Protein AF-0000000066205811 (afdb_homodimer)

Secondary structure (DSSP, 8-state):
---------TT-SEEEPPPEEEE-TTS-B-THHHHHHHHTTGGGGTT-EEEEEEEEBTTS-HHHHHHHHH--------GGG-------SEEEEEEEESSTTSPEEEEEEEPPBSBTTTGGGHHHHHHHHHHHHHHH-SEEEEEEEGGGTTBSTTTTHHHHHHHHHHHHHH--TT-SS-PPEEEEEEEET--TTT--HHHHHHIIIIIIIHHHHHHS---GGGTT--GGGTEEEEEEEE--TTT-HHHHHHHHHHHHHHHHHH--SS-TT---GGGHHHHHHHHHHHHHH-GGG-PPPHHHHHHHHHHHHHHHHHHHHHSS------HHHHHHHHHHHHHHHHHHHHHHHTTS-HHHHHHHHHHHHHHHHHHTHHHHHHHTHHHHHHHHHHHHHHHHHHT-EE-SSSS-EETTB-HHHHGGGHHHHHHHHHHHHHHHHHHHHGGG-EEEESSSEEEE----HHHHHHHHHHHHHHHHHHHHHHHHHHHHHHHHHHHHHHHHHHHHHT-TT--HHHHHHHHHHHHHHHHHHHHHHHHHHHHHHSTT--HHHHHHHHHHHHHHHHHHHHHHHHHTHHHHHHHHHHHHHHEEEETTEEEEP-GGGS-HHHHHHHHHHHHHHHHHHHHHHHS--BPPPP---GGGS-TTSTTHHHHHS---SBSS-PPPHHHHHHHHHHHHHHHHHHHHHHHHHHHHHHTTT-GGGS-HHHHHHHHHHTHHHHHHHHHHHHHHHHHHHHHHHHHHHHHHHHHHHHGGGHHHHHHHHHHHHHHHHHHHHHHHHHHHHHHHHHHHHGGG----/-----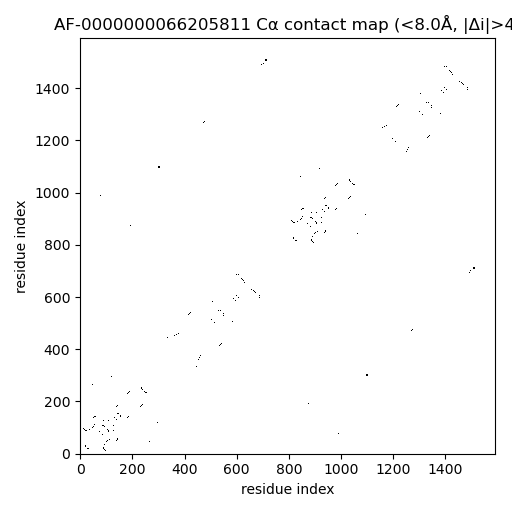----TT-SEEEPPPEEEE-TTS-B-THHHHHHHHTTGGGGTT-EEEEEEEEBTTSSHHHHHHHHH--------GGG-------SEEEEEEEESSTTSPEEEEEEEPPBSBTTTGGGHHHHHHHHHHHHHHH-SEEEEEEEGGGTTBSTTTTHHHHHHHHHHHHHH--TT-SS-PPEEEEEEEET--TTT--HHHHHHIIIIIIIHHHHHHS---GGGTT--GGGTEEEEEEEE--TTT-HHHHHHHHHHHHHHHHHH--SS-TT---GGGHHHHHHHHHHHHHH-GGG-PPPHHHHHHHHHHHHHHHHHHHHHTS------HHHHHHHHHHHHHHHHHHHHHHHTTS-HHHHHHHHHHHHHHHHHHTHHHHHHHTHHHHHHHHHHHHHHHHHHT-EE--SSS-EETTB-HHHHGGGHHHHHHHHHHHHHHHHHHHHGGG-EEEESSSEEEE----HHHHHHHHHHHHHHHHHHHHHHHHHHHHHHHHHHHHHHHHHHHHHT-TT--HHHHHHHHHHHHHHHHHHHHHHHHHHHHHHSTT--HHHHHHHHHHHHHHHHHHHHHHHHHTHHHHHHHHHHHHHHEEEETTEEEE--GGGS-HHHHHHHHHHHHHHHHHHHHHHHS--BPPPPP--GGGS-TTSTTHHHHHSPPPSBSS-PPPHHHHHHHHHHHHHHHHHHHHHHHHHHHHHHTTT-GGGS-HHHHHHHHHHTHHHHHHHHHHHHHTTTHHHHHHHHHHHHHHHHHHHHGGGHHHHHHHHHHHHHHHHHHHHHHHHHHHHHHHHHHHHGGG----

pLDDT: mean 81.39, std 14.54, range [21.66, 97.62]

Structure (mmCIF, N/CA/C/O backbone):
data_AF-0000000066205811-model_v1
#
loop_
_entity.id
_entity.type
_entity.pdbx_description
1 polymer 'Protein SEY1 homolog'
#
loop_
_atom_site.group_PDB
_atom_site.id
_atom_site.type_symbol
_atom_site.label_atom_id
_atom_site.label_alt_id
_atom_site.label_comp_id
_atom_site.label_asym_id
_atom_site.label_entity_id
_atom_site.label_seq_id
_atom_site.pdbx_PDB_ins_code
_atom_site.Cartn_x
_atom_site.Cartn_y
_atom_site.Cartn_z
_atom_site.occupancy
_atom_site.B_iso_or_equiv
_atom_site.auth_seq_id
_atom_site.auth_comp_id
_atom_site.auth_asym_id
_atom_site.auth_atom_id
_atom_site.pdbx_PDB_model_num
ATOM 1 N N . MET A 1 1 ? -6.328 48.562 44.719 1 21.66 1 MET A N 1
ATOM 2 C CA . MET A 1 1 ? -7.422 49.5 44.938 1 21.66 1 MET A CA 1
ATOM 3 C C . MET A 1 1 ? -8.633 49.125 44.094 1 21.66 1 MET A C 1
ATOM 5 O O . MET A 1 1 ? -8.547 49.094 42.844 1 21.66 1 MET A O 1
ATOM 9 N N . GLU A 1 2 ? -9.453 48.219 44.531 1 26.05 2 GLU A N 1
ATOM 10 C CA . GLU A 1 2 ? -10.797 47.688 44.312 1 26.05 2 GLU A CA 1
ATOM 11 C C . GLU A 1 2 ? -11.82 48.812 44.25 1 26.05 2 GLU A C 1
ATOM 13 O O . GLU A 1 2 ? -12.422 49.188 45.281 1 26.05 2 GLU A O 1
ATOM 18 N N . SER A 1 3 ? -11.43 49.969 43.812 1 28.3 3 SER A N 1
ATOM 19 C CA . SER A 1 3 ? -12.578 50.875 43.844 1 28.3 3 SER A CA 1
ATOM 20 C C . SER A 1 3 ? -13.781 50.25 43.125 1 28.3 3 SER A C 1
ATOM 22 O O . SER A 1 3 ? -13.695 49.906 41.969 1 28.3 3 SER A O 1
ATOM 24 N N . SER A 1 4 ? -14.492 49.406 43.812 1 30.91 4 SER A N 1
ATOM 25 C CA . SER A 1 4 ? -15.898 49.031 43.688 1 30.91 4 SER A CA 1
ATOM 26 C C . SER A 1 4 ? -16.734 50.25 43.312 1 30.91 4 SER A C 1
ATOM 28 O O . SER A 1 4 ? -17.188 51 44.188 1 30.91 4 SER A O 1
ATOM 30 N N . ASN A 1 5 ? -16.266 51.188 42.531 1 31.05 5 ASN A N 1
ATOM 31 C CA . ASN A 1 5 ? -17.266 52.156 42.188 1 31.05 5 ASN A CA 1
ATOM 32 C C . ASN A 1 5 ? -18.578 51.531 41.75 1 31.05 5 ASN A C 1
ATOM 34 O O . ASN A 1 5 ? -18.625 50.781 40.781 1 31.05 5 ASN A O 1
ATOM 38 N N . ASP A 1 6 ? -19.406 51.188 42.781 1 34.66 6 ASP A N 1
ATOM 39 C CA . ASP A 1 6 ? -20.859 50.938 42.75 1 34.66 6 ASP A CA 1
ATOM 40 C C . ASP A 1 6 ? -21.547 51.938 41.812 1 34.66 6 ASP A C 1
ATOM 42 O O . ASP A 1 6 ? -21.844 53.062 42.188 1 34.66 6 ASP A O 1
ATOM 46 N N . PHE A 1 7 ? -21.234 52.062 40.594 1 36.47 7 PHE A N 1
ATOM 47 C CA . PHE A 1 7 ? -22.109 52.781 39.688 1 36.47 7 PHE A CA 1
ATOM 48 C C . PHE A 1 7 ? -23.547 52.281 39.812 1 36.47 7 PHE A C 1
ATOM 50 O O . PHE A 1 7 ? -23.922 51.281 39.188 1 36.47 7 PHE A O 1
ATOM 57 N N . SER A 1 8 ? -24.109 52.25 41.125 1 37.19 8 SER A N 1
ATOM 58 C CA . SER A 1 8 ? -25.547 52.062 41.344 1 37.19 8 SER A CA 1
ATOM 59 C C . SER A 1 8 ? -26.344 53.062 40.469 1 37.19 8 SER A C 1
ATOM 61 O O . SER A 1 8 ? -26.484 54.219 40.812 1 37.19 8 SER A O 1
ATOM 63 N N . ASN A 1 9 ? -26.219 53.188 39.281 1 39.22 9 ASN A N 1
ATOM 64 C CA . ASN A 1 9 ? -27.203 54 38.562 1 39.22 9 ASN A CA 1
ATOM 65 C C . ASN A 1 9 ? -28.625 53.531 38.875 1 39.22 9 ASN A C 1
ATOM 67 O O . ASN A 1 9 ? -29.047 52.469 38.469 1 39.22 9 ASN A O 1
ATOM 71 N N . LYS A 1 10 ? -29.25 53.844 39.875 1 43.28 10 LYS A N 1
ATOM 72 C CA . LYS A 1 10 ? -30.656 53.812 40.25 1 43.28 10 LYS A CA 1
ATOM 73 C C . LYS A 1 10 ? -31.562 54.031 39.031 1 43.28 10 LYS A C 1
ATOM 75 O O . LYS A 1 10 ? -32.656 53.5 38.969 1 43.28 10 LYS A O 1
ATOM 80 N N . ASP A 1 11 ? -31.297 54.969 38.312 1 45.47 11 ASP A N 1
ATOM 81 C CA . ASP A 1 11 ? -32.281 55.438 37.312 1 45.47 11 ASP A CA 1
ATOM 82 C C . ASP A 1 11 ? -32.281 54.594 36.062 1 45.47 11 ASP A C 1
ATOM 84 O O . ASP A 1 11 ? -32.719 55 35 1 45.47 11 ASP A O 1
ATOM 88 N N . SER A 1 12 ? -31.562 53.5 36.062 1 60.25 12 SER A N 1
ATOM 89 C CA . SER A 1 12 ? -31.516 52.812 34.75 1 60.25 12 SER A CA 1
ATOM 90 C C . SER A 1 12 ? -32.812 52.062 34.469 1 60.25 12 SER A C 1
ATOM 92 O O . SER A 1 12 ? -33.406 51.469 35.375 1 60.25 12 SER A O 1
ATOM 94 N N . ASP A 1 13 ? -33.469 52.406 33.469 1 73.12 13 ASP A N 1
ATOM 95 C CA . ASP A 1 13 ? -34.75 51.906 32.938 1 73.12 13 ASP A CA 1
ATOM 96 C C . ASP A 1 13 ? -34.656 50.406 32.688 1 73.12 13 ASP A C 1
ATOM 98 O O . ASP A 1 13 ? -35.656 49.781 32.312 1 73.12 13 ASP A O 1
ATOM 102 N N . THR A 1 14 ? -33.375 49.781 33.031 1 80.06 14 THR A N 1
ATOM 103 C CA . THR A 1 14 ? -33.25 48.344 32.781 1 80.06 14 THR A CA 1
ATOM 104 C C . THR A 1 14 ? -32.625 47.625 33.969 1 80.06 14 THR A C 1
ATOM 106 O O . THR A 1 14 ? -31.906 48.25 34.781 1 80.06 14 THR A O 1
ATOM 109 N N . VAL A 1 15 ? -33.062 46.438 34.312 1 84.19 15 VAL A N 1
ATOM 110 C CA . VAL A 1 15 ? -32.469 45.594 35.344 1 84.19 15 VAL A CA 1
ATOM 111 C C . VAL A 1 15 ? -31.703 44.438 34.688 1 84.19 15 VAL A C 1
ATOM 113 O O . VAL A 1 15 ? -32.219 43.75 33.812 1 84.19 15 VAL A O 1
ATOM 116 N N . SER A 1 16 ? -30.438 44.344 35.031 1 90.06 16 SER A N 1
ATOM 117 C CA . SER A 1 16 ? -29.609 43.281 34.531 1 90.06 16 SER A CA 1
ATOM 118 C C . SER A 1 16 ? -29.438 42.156 35.562 1 90.06 16 SER A C 1
ATOM 120 O O . SER A 1 16 ? -29.156 42.469 36.75 1 90.06 16 SER A O 1
ATOM 122 N N . LEU A 1 17 ? -29.625 40.969 35.156 1 92.25 17 LEU A N 1
ATOM 123 C CA . LEU A 1 17 ? -29.484 39.844 36.062 1 92.25 17 LEU A CA 1
ATOM 124 C C . LEU A 1 17 ? -28.047 39.312 36.062 1 92.25 17 LEU A C 1
ATOM 126 O O . LEU A 1 17 ? -27.281 39.594 35.125 1 92.25 17 LEU A O 1
ATOM 130 N N . SER A 1 18 ? -27.672 38.656 37.094 1 93.12 18 SER A N 1
ATOM 131 C CA . SER A 1 18 ? -26.328 38.094 37.188 1 93.12 18 SER A CA 1
ATOM 132 C C . SER A 1 18 ? -26.062 37.062 36.094 1 93.12 18 SER A C 1
ATOM 134 O O . SER A 1 18 ? -26.922 36.219 35.812 1 93.12 18 SER A O 1
ATOM 136 N N . PRO A 1 19 ? -24.938 37.125 35.5 1 96.19 19 PRO A N 1
ATOM 137 C CA . PRO A 1 19 ? -24.625 36.219 34.406 1 96.19 19 PRO A CA 1
ATOM 138 C C . PRO A 1 19 ? -24.562 34.781 34.844 1 96.19 19 PRO A C 1
ATOM 140 O O . PRO A 1 19 ? -24.141 34.469 35.969 1 96.19 19 PRO A O 1
ATOM 143 N N . VAL A 1 20 ? -24.984 33.875 33.938 1 96.56 20 VAL A N 1
ATOM 144 C CA . VAL A 1 20 ? -24.938 32.438 34.125 1 96.56 20 VAL A CA 1
ATOM 145 C C . VAL A 1 20 ? -24.234 31.781 32.969 1 96.56 20 VAL A C 1
ATOM 147 O O . VAL A 1 20 ? -24.328 32.25 31.828 1 96.56 20 VAL A O 1
ATOM 150 N N . GLU A 1 21 ? -23.531 30.703 33.312 1 96.69 21 GLU A N 1
ATOM 151 C CA . GLU A 1 21 ? -22.766 29.969 32.312 1 96.69 21 GLU A CA 1
ATOM 152 C C . GLU A 1 21 ? -23.688 29.234 31.344 1 96.69 21 GLU A C 1
ATOM 154 O O . GLU A 1 21 ? -24.609 28.531 31.781 1 96.69 21 GLU A O 1
ATOM 159 N N . PHE A 1 22 ? -23.5 29.422 30.062 1 96.75 22 PHE A N 1
ATOM 160 C CA . PHE A 1 22 ? -24.219 28.672 29.047 1 96.75 22 PHE A CA 1
ATOM 161 C C . PHE A 1 22 ? -23.453 27.422 28.656 1 96.75 22 PHE A C 1
ATOM 163 O O . PHE A 1 22 ? -24.016 26.328 28.594 1 96.75 22 PHE A O 1
ATOM 170 N N . SER A 1 23 ? -22.188 27.688 28.266 1 96.06 23 SER A N 1
ATOM 171 C CA . SER A 1 23 ? -21.281 26.594 27.922 1 96.06 23 SER A CA 1
ATOM 172 C C . SER A 1 23 ? -19.984 26.672 28.734 1 96.06 23 SER A C 1
ATOM 174 O O . SER A 1 23 ? -19.453 27.766 28.953 1 96.06 23 SER A O 1
ATOM 176 N N . ASN A 1 24 ? -19.484 25.625 29.156 1 93.31 24 ASN A N 1
ATOM 177 C CA . ASN A 1 24 ? -18.281 25.625 29.969 1 93.31 24 ASN A CA 1
ATOM 178 C C . ASN A 1 24 ? -17.016 25.562 29.109 1 93.31 24 ASN A C 1
ATOM 180 O O . ASN A 1 24 ? -17.094 25.703 27.891 1 93.31 24 ASN A O 1
ATOM 184 N N . TYR A 1 25 ? -15.953 25.438 29.734 1 88.56 25 TYR A N 1
ATOM 185 C CA . TYR A 1 25 ? -14.617 25.469 29.156 1 88.56 25 TYR A CA 1
ATOM 186 C C . TYR A 1 25 ? -14.422 24.297 28.203 1 88.56 25 TYR A C 1
ATOM 188 O O . TYR A 1 25 ? -13.688 24.406 27.219 1 88.56 25 TYR A O 1
ATOM 196 N N . GLN A 1 26 ? -15.164 23.156 28.328 1 89.25 26 GLN A N 1
ATOM 197 C CA . GLN A 1 26 ? -15.047 21.938 27.531 1 89.25 26 GLN A CA 1
ATOM 198 C C . GLN A 1 26 ? -16.188 21.828 26.516 1 89.25 26 GLN A C 1
ATOM 200 O O . GLN A 1 26 ? -16.438 20.75 25.984 1 89.25 26 GLN A O 1
ATOM 205 N N . CYS A 1 27 ? -16.938 22.938 26.297 1 90.12 27 CYS A N 1
ATOM 206 C CA . CYS A 1 27 ? -17.984 23.031 25.297 1 90.12 27 CYS A CA 1
ATOM 207 C C . CYS A 1 27 ? -19.219 22.234 25.703 1 90.12 27 CYS A C 1
ATOM 209 O O . CYS A 1 27 ? -19.969 21.75 24.859 1 90.12 27 CYS A O 1
ATOM 211 N N . GLU A 1 28 ? -19.406 22.016 26.969 1 93.81 28 GLU A N 1
ATOM 212 C CA . GLU A 1 28 ? -20.609 21.359 27.469 1 93.81 28 GLU A CA 1
ATOM 213 C C . GLU A 1 28 ? -21.672 22.391 27.859 1 93.81 28 GLU A C 1
ATOM 215 O O . GLU A 1 28 ? -21.375 23.375 28.531 1 93.81 28 GLU A O 1
ATOM 220 N N . ILE A 1 29 ? -22.828 22.109 27.5 1 95.56 29 ILE A N 1
ATOM 221 C CA . ILE A 1 29 ? -23.922 23.031 27.781 1 95.56 29 ILE A CA 1
ATOM 222 C C . ILE A 1 29 ? -24.359 22.891 29.234 1 95.56 29 ILE A C 1
ATOM 224 O O . ILE A 1 29 ? -24.422 21.781 29.766 1 95.56 29 ILE A O 1
ATOM 228 N N . ASN A 1 30 ? -24.562 24 29.859 1 95.31 30 ASN A N 1
ATOM 229 C CA . ASN A 1 30 ? -25.047 24.047 31.234 1 95.31 30 ASN A CA 1
ATOM 230 C C . ASN A 1 30 ? -26.578 24.125 31.266 1 95.31 30 ASN A C 1
ATOM 232 O O . ASN A 1 30 ? -27.156 25.172 30.938 1 95.31 30 ASN A O 1
ATOM 236 N N . PRO A 1 31 ? -27.234 23.141 31.75 1 92.75 31 PRO A N 1
ATOM 237 C CA . PRO A 1 31 ? -28.703 23.188 31.828 1 92.75 31 PRO A CA 1
ATOM 238 C C . PRO A 1 31 ? -29.219 24.266 32.781 1 92.75 31 PRO A C 1
ATOM 240 O O . PRO A 1 31 ? -30.375 24.688 32.656 1 92.75 31 PRO A O 1
ATOM 243 N N . GLY A 1 32 ? -28.375 24.688 33.656 1 94.19 32 GLY A N 1
ATOM 244 C CA . GLY A 1 32 ? -28.734 25.75 34.562 1 94.19 32 GLY A CA 1
ATOM 245 C C . GLY A 1 32 ? -29.141 27.031 33.844 1 94.19 32 GLY A C 1
ATOM 246 O O . GLY A 1 32 ? -29.875 27.859 34.406 1 94.19 32 GLY A O 1
ATOM 247 N N . PHE A 1 33 ? -28.656 27.203 32.656 1 95.88 33 PHE A N 1
ATOM 248 C CA . PHE A 1 33 ? -29 28.406 31.906 1 95.88 33 PHE A CA 1
ATOM 249 C C . PHE A 1 33 ? -30.484 28.406 31.531 1 95.88 33 PHE A C 1
ATOM 251 O O . PHE A 1 33 ? -31.109 29.453 31.516 1 95.88 33 PHE A O 1
ATOM 258 N N . HIS A 1 34 ? -31.031 27.25 31.234 1 94.38 34 HIS A N 1
ATOM 259 C CA . HIS A 1 34 ? -32.438 27.141 30.938 1 94.38 34 HIS A CA 1
ATOM 260 C C . HIS A 1 34 ? -33.281 27.562 32.156 1 94.38 34 HIS A C 1
ATOM 262 O O . HIS A 1 34 ? -34.281 28.281 32 1 94.38 34 HIS A O 1
ATOM 268 N N . GLU A 1 35 ? -32.906 27.078 33.312 1 94.5 35 GLU A N 1
ATOM 269 C CA . GLU A 1 35 ? -33.594 27.422 34.562 1 94.5 35 GLU A CA 1
ATOM 270 C C . GLU A 1 35 ? -33.5 28.906 34.844 1 94.5 35 GLU A C 1
ATOM 272 O O . GLU A 1 35 ? -34.469 29.516 35.344 1 94.5 35 GLU A O 1
ATOM 277 N N . PHE A 1 36 ? -32.344 29.391 34.594 1 94.56 36 PHE A N 1
ATOM 278 C CA . PHE A 1 36 ? -32.094 30.812 34.781 1 94.56 36 PHE A CA 1
ATOM 279 C C . PHE A 1 36 ? -33.062 31.641 33.938 1 94.56 36 PHE A C 1
ATOM 281 O O . PHE A 1 36 ? -33.688 32.594 34.438 1 94.56 36 PHE A O 1
ATOM 288 N N . LEU A 1 37 ? -33.281 31.312 32.656 1 94.19 37 LEU A N 1
ATOM 289 C CA . LEU A 1 37 ? -34.188 32.031 31.766 1 94.19 37 LEU A CA 1
ATOM 290 C C . LEU A 1 37 ? -35.656 31.891 32.219 1 94.19 37 LEU A C 1
ATOM 292 O O . LEU A 1 37 ? -36.406 32.844 32.188 1 94.19 37 LEU A O 1
ATOM 296 N N . LYS A 1 38 ? -36 30.766 32.656 1 91.81 38 LYS A N 1
ATOM 297 C CA . LYS A 1 38 ? -37.375 30.5 33.125 1 91.81 38 LYS A CA 1
ATOM 298 C C . LYS A 1 38 ? -37.688 31.297 34.375 1 91.81 38 LYS A C 1
ATOM 300 O O . LYS A 1 38 ? -38.75 31.906 34.5 1 91.81 38 LYS A O 1
ATOM 305 N N . LYS A 1 39 ? -36.781 31.25 35.281 1 92.62 39 LYS A N 1
ATOM 306 C CA . LYS A 1 39 ? -36.969 31.922 36.562 1 92.62 39 LYS A CA 1
ATOM 307 C C . LYS A 1 39 ? -37.031 33.438 36.406 1 92.62 39 LYS A C 1
ATOM 309 O O . LYS A 1 39 ? -37.656 34.125 37.219 1 92.62 39 LYS A O 1
ATOM 314 N N . SER A 1 40 ? -36.406 33.938 35.375 1 91.94 40 SER A N 1
ATOM 315 C CA . SER A 1 40 ? -36.344 35.375 35.156 1 91.94 40 SER A CA 1
ATOM 316 C C . SER A 1 40 ? -37.562 35.875 34.406 1 91.94 40 SER A C 1
ATOM 318 O O . SER A 1 40 ? -37.688 37.094 34.156 1 91.94 40 SER A O 1
ATOM 320 N N . GLY A 1 41 ? -38.469 35.031 34 1 87.44 41 GLY A N 1
ATOM 321 C CA . GLY A 1 41 ? -39.688 35.438 33.281 1 87.44 41 GLY A CA 1
ATOM 322 C C . GLY A 1 41 ? -39.438 35.688 31.812 1 87.44 41 GLY A C 1
ATOM 323 O O . GLY A 1 41 ? -40.25 36.312 31.141 1 87.44 41 GLY A O 1
ATOM 324 N N . PHE A 1 42 ? -38.312 35.281 31.359 1 91.88 42 PHE A N 1
ATOM 325 C CA . PHE A 1 42 ? -37.938 35.5 29.953 1 91.88 42 PHE A CA 1
ATOM 326 C C . PHE A 1 42 ? -38.906 34.75 29.031 1 91.88 42 PHE A C 1
ATOM 328 O O . PHE A 1 42 ? -39.188 35.219 27.922 1 91.88 42 PHE A O 1
ATOM 335 N N . GLU A 1 43 ? -39.5 33.688 29.422 1 88.38 43 GLU A N 1
ATOM 336 C CA . GLU A 1 43 ? -40.375 32.844 28.594 1 88.38 43 GLU A CA 1
ATOM 337 C C . GLU A 1 43 ? -41.656 33.594 28.188 1 88.38 43 GLU A C 1
ATOM 339 O O . GLU A 1 43 ? -42.25 33.281 27.172 1 88.38 43 GLU A O 1
ATOM 344 N N . ASP A 1 44 ? -41.938 34.594 28.891 1 87.19 44 ASP A N 1
ATOM 345 C CA . ASP A 1 44 ? -43.219 35.312 28.656 1 87.19 44 ASP A CA 1
ATOM 346 C C . ASP A 1 44 ? -43 36.5 27.734 1 87.19 44 ASP A C 1
ATOM 348 O O . ASP A 1 44 ? -43.938 37.188 27.375 1 87.19 44 ASP A O 1
ATOM 352 N N . VAL A 1 45 ? -41.812 36.719 27.234 1 90.06 45 VAL A N 1
ATOM 353 C CA . VAL A 1 45 ? -41.469 37.906 26.453 1 90.06 45 VAL A CA 1
ATOM 354 C C . VAL A 1 45 ? -41.906 37.688 25 1 90.06 45 VAL A C 1
ATOM 356 O O . VAL A 1 45 ? -42.094 38.625 24.25 1 90.06 45 VAL A O 1
ATOM 359 N N . GLY A 1 46 ? -42.031 36.438 24.609 1 90.31 46 GLY A N 1
ATOM 360 C CA . GLY A 1 46 ? -42.406 36.125 23.25 1 90.31 46 GLY A CA 1
ATOM 361 C C . GLY A 1 46 ? -41.281 36.375 22.25 1 90.31 46 GLY A C 1
ATOM 362 O O . GLY A 1 46 ? -40.188 35.844 22.391 1 90.31 46 GLY A O 1
ATOM 363 N N . PHE A 1 47 ? -41.594 37.375 21.281 1 91.81 47 PHE A N 1
ATOM 364 C CA . PHE A 1 47 ? -40.594 37.656 20.234 1 91.81 47 PHE A CA 1
ATOM 365 C C . PHE A 1 47 ? -39.906 38.969 20.516 1 91.81 47 PHE A C 1
ATOM 367 O O . PHE A 1 47 ? -38.938 39.312 19.812 1 91.81 47 PHE A O 1
ATOM 374 N N . ARG A 1 48 ? -40.25 39.625 21.562 1 93.81 48 ARG A N 1
ATOM 375 C CA . ARG A 1 48 ? -39.781 40.969 21.797 1 93.81 48 ARG A CA 1
ATOM 376 C C . ARG A 1 48 ? -38.469 40.969 22.594 1 93.81 48 ARG A C 1
ATOM 378 O O . ARG A 1 48 ? -38.438 41.5 23.719 1 93.81 48 ARG A O 1
ATOM 385 N N . PHE A 1 49 ? -37.438 40.406 22.062 1 94.44 49 PHE A N 1
ATOM 386 C CA . PHE A 1 49 ? -36.094 40.438 22.672 1 94.44 49 PHE A CA 1
ATOM 387 C C . PHE A 1 49 ? -35.031 40.438 21.609 1 94.44 49 PHE A C 1
ATOM 389 O O . PHE A 1 49 ? -35.312 40.25 20.422 1 94.44 49 PHE A O 1
ATOM 396 N N . ASN A 1 50 ? -33.781 40.781 21.984 1 95.5 50 ASN A N 1
ATOM 397 C CA . ASN A 1 50 ? -32.625 40.812 21.125 1 95.5 50 ASN A CA 1
ATOM 398 C C . ASN A 1 50 ? -31.438 40.062 21.75 1 95.5 50 ASN A C 1
ATOM 400 O O . ASN A 1 50 ? -31.422 39.875 22.969 1 95.5 50 ASN A O 1
ATOM 404 N N . VAL A 1 51 ? -30.547 39.625 20.938 1 96.44 51 VAL A N 1
ATOM 405 C CA . VAL A 1 51 ? -29.375 38.906 21.406 1 96.44 51 VAL A CA 1
ATOM 406 C C . VAL A 1 51 ? -28.109 39.688 21.016 1 96.44 51 VAL A C 1
ATOM 408 O O . VAL A 1 51 ? -27.922 40.031 19.844 1 96.44 51 VAL A O 1
ATOM 411 N N . VAL A 1 52 ? -27.266 39.969 21.938 1 97.19 52 VAL A N 1
ATOM 412 C CA . VAL A 1 52 ? -25.984 40.656 21.734 1 97.19 52 VAL A CA 1
ATOM 413 C C . VAL A 1 52 ? -24.844 39.781 22.234 1 97.19 52 VAL A C 1
ATOM 415 O O . VAL A 1 52 ? -24.922 39.219 23.328 1 97.19 52 VAL A O 1
ATOM 418 N N . THR A 1 53 ? -23.859 39.656 21.438 1 97 53 THR A N 1
ATOM 419 C CA . THR A 1 53 ? -22.672 38.906 21.828 1 97 53 THR A CA 1
ATOM 420 C C . THR A 1 53 ? -21.406 39.75 21.625 1 97 53 THR A C 1
ATOM 422 O O . THR A 1 53 ? -21.438 40.781 20.938 1 97 53 THR A O 1
ATOM 425 N N . ILE A 1 54 ? -20.297 39.344 22.266 1 96.44 54 ILE A N 1
ATOM 426 C CA . ILE A 1 54 ? -19.062 40.094 22.125 1 96.44 54 ILE A CA 1
ATOM 427 C C . ILE A 1 54 ? -17.906 39.156 21.859 1 96.44 54 ILE A C 1
ATOM 429 O O . ILE A 1 54 ? -17.844 38.062 22.438 1 96.44 54 ILE A O 1
ATOM 433 N N . LEU A 1 55 ? -17.109 39.531 20.891 1 94.81 55 LEU A N 1
ATOM 434 C CA . LEU A 1 55 ? -15.906 38.812 20.516 1 94.81 55 LEU A CA 1
ATOM 435 C C . LEU A 1 55 ? -14.672 39.688 20.688 1 94.81 55 LEU A C 1
ATOM 437 O O . LEU A 1 55 ? -14.758 40.906 20.562 1 94.81 55 LEU A O 1
ATOM 441 N N . GLY A 1 56 ? -13.555 39 20.938 1 94.38 56 GLY A N 1
ATOM 442 C CA . GLY A 1 56 ? -12.297 39.719 21.078 1 94.38 56 GLY A CA 1
ATOM 443 C C . GLY A 1 56 ? -11.219 38.906 21.766 1 94.38 56 GLY A C 1
ATOM 444 O O . GLY A 1 56 ? -11.508 37.844 22.312 1 94.38 56 GLY A O 1
ATOM 445 N N . SER A 1 57 ? -10.078 39.469 21.781 1 93.19 57 SER A N 1
ATOM 446 C CA . SER A 1 57 ? -8.945 38.75 22.375 1 93.19 57 SER A CA 1
ATOM 447 C C . SER A 1 57 ? -9.031 38.75 23.891 1 93.19 57 SER A C 1
ATOM 449 O O . SER A 1 57 ? -9.766 39.562 24.484 1 93.19 57 SER A O 1
ATOM 451 N N . GLN A 1 58 ? -8.32 37.844 24.453 1 91.38 58 GLN A N 1
ATOM 452 C CA . GLN A 1 58 ? -8.25 37.812 25.922 1 91.38 58 GLN A CA 1
ATOM 453 C C . GLN A 1 58 ? -7.703 39.094 26.484 1 91.38 58 GLN A C 1
ATOM 455 O O . GLN A 1 58 ? -6.746 39.656 25.953 1 91.38 58 GLN A O 1
ATOM 460 N N . SER A 1 59 ? -8.336 39.625 27.469 1 88.25 59 SER A N 1
ATOM 461 C CA . SER A 1 59 ? -7.926 40.812 28.219 1 88.25 59 SER A CA 1
ATOM 462 C C . SER A 1 59 ? -8.125 42.062 27.391 1 88.25 59 SER A C 1
ATOM 464 O O . SER A 1 59 ? -7.418 43.062 27.578 1 88.25 59 SER A O 1
ATOM 466 N N . SER A 1 60 ? -9.008 42.031 26.453 1 90.12 60 SER A N 1
ATOM 467 C CA . SER A 1 60 ? -9.281 43.188 25.641 1 90.12 60 SER A CA 1
ATOM 468 C C . SER A 1 60 ? -10.344 44.094 26.266 1 90.12 60 SER A C 1
ATOM 470 O O . SER A 1 60 ? -10.672 45.156 25.734 1 90.12 60 SER A O 1
ATOM 472 N N . GLY A 1 61 ? -10.969 43.625 27.391 1 91.69 61 GLY A N 1
ATOM 473 C CA . GLY A 1 61 ? -11.977 44.406 28.078 1 91.69 61 GLY A CA 1
ATOM 474 C C . GLY A 1 61 ? -13.391 44.094 27.625 1 91.69 61 GLY A C 1
ATOM 475 O O . GLY A 1 61 ? -14.266 44.969 27.688 1 91.69 61 GLY A O 1
ATOM 476 N N . LYS A 1 62 ? -13.602 42.969 27.156 1 94.94 62 LYS A N 1
ATOM 477 C CA . LYS A 1 62 ? -14.914 42.562 26.672 1 94.94 62 LYS A CA 1
ATOM 478 C C . LYS A 1 62 ? -15.977 42.688 27.75 1 94.94 62 LYS A C 1
ATOM 480 O O . LYS A 1 62 ? -16.984 43.375 27.562 1 94.94 62 LYS A O 1
ATOM 485 N N . SER A 1 63 ? -15.734 42.062 28.875 1 95.19 63 SER A N 1
ATOM 486 C CA . SER A 1 63 ? -16.703 42.062 29.969 1 95.19 63 SER A CA 1
ATOM 487 C C . SER A 1 63 ? -16.906 43.469 30.531 1 95.19 63 SER A C 1
ATOM 489 O O . SER A 1 63 ? -18.016 43.812 30.906 1 95.19 63 SER A O 1
ATOM 491 N N . HIS A 1 64 ? -15.859 44.188 30.562 1 93.75 64 HIS A N 1
ATOM 492 C CA . HIS A 1 64 ? -15.953 45.562 31.031 1 93.75 64 HIS A CA 1
ATOM 493 C C . HIS A 1 64 ? -16.859 46.406 30.141 1 93.75 64 HIS A C 1
ATOM 495 O O . HIS A 1 64 ? -17.656 47.188 30.641 1 93.75 64 HIS A O 1
ATOM 501 N N . LEU A 1 65 ? -16.672 46.219 28.891 1 95.81 65 LEU A N 1
ATOM 502 C CA . LEU A 1 65 ? -17.5 46.938 27.938 1 95.81 65 LEU A CA 1
ATOM 503 C C . LEU A 1 65 ? -18.969 46.562 28.062 1 95.81 65 LEU A C 1
ATOM 505 O O . LEU A 1 65 ? -19.844 47.406 28.047 1 95.81 65 LEU A O 1
ATOM 509 N N . LEU A 1 66 ? -19.234 45.312 28.188 1 96.25 66 LEU A N 1
ATOM 510 C CA . LEU A 1 66 ? -20.609 44.812 28.328 1 96.25 66 LEU A CA 1
ATOM 511 C C . LEU A 1 66 ? -21.234 45.375 29.609 1 96.25 66 LEU A C 1
ATOM 513 O O . LEU A 1 66 ? -22.406 45.75 29.609 1 96.25 66 LEU A O 1
ATOM 517 N N . ASN A 1 67 ? -20.484 45.375 30.656 1 95 67 ASN A N 1
ATOM 518 C CA . ASN A 1 67 ? -20.984 45.906 31.906 1 95 67 ASN A CA 1
ATOM 519 C C . ASN A 1 67 ? -21.312 47.406 31.781 1 95 67 ASN A C 1
ATOM 521 O O . ASN A 1 67 ? -22.312 47.875 32.312 1 95 67 ASN A O 1
ATOM 525 N N . SER A 1 68 ? -20.484 48.094 31.062 1 94.31 68 SER A N 1
ATOM 526 C CA . SER A 1 68 ? -20.688 49.531 30.875 1 94.31 68 SER A CA 1
ATOM 527 C C . SER A 1 68 ? -21.891 49.781 29.969 1 94.31 68 SER A C 1
ATOM 529 O O . SER A 1 68 ? -22.609 50.781 30.172 1 94.31 68 SER A O 1
ATOM 531 N N . LEU A 1 69 ? -22.109 48.969 29.016 1 94.31 69 LEU A N 1
ATOM 532 C CA . LEU A 1 69 ? -23.172 49.188 28.031 1 94.31 69 LEU A CA 1
ATOM 533 C C . LEU A 1 69 ? -24.531 48.781 28.625 1 94.31 69 LEU A C 1
ATOM 535 O O . LEU A 1 69 ? -25.531 49.438 28.375 1 94.31 69 LEU A O 1
ATOM 539 N N . PHE A 1 70 ? -24.578 47.688 29.422 1 93.75 70 PHE A N 1
ATOM 540 C CA . PHE A 1 70 ? -25.859 47.094 29.781 1 93.75 70 PHE A CA 1
ATOM 541 C C . PHE A 1 70 ? -26.047 47.031 31.281 1 93.75 70 PHE A C 1
ATOM 543 O O . PHE A 1 70 ? -27 46.438 31.781 1 93.75 70 PHE A O 1
ATOM 550 N N . ASN A 1 71 ? -25.094 47.625 32 1 91.25 71 ASN A N 1
ATOM 551 C CA . ASN A 1 71 ? -25.109 47.562 33.469 1 91.25 71 ASN A CA 1
ATOM 552 C C . ASN A 1 71 ? -25.172 46.125 33.969 1 91.25 71 ASN A C 1
ATOM 554 O O . ASN A 1 71 ? -25.953 45.812 34.875 1 91.25 71 ASN A O 1
ATOM 558 N N . ALA A 1 72 ? -24.484 45.312 33.25 1 92.31 72 ALA A N 1
ATOM 559 C CA . ALA A 1 72 ? -24.391 43.906 33.625 1 92.31 72 ALA A CA 1
ATOM 560 C C . ALA A 1 72 ? -23.297 43.688 34.688 1 92.31 72 ALA A C 1
ATOM 562 O O . ALA A 1 72 ? -22.688 44.656 35.156 1 92.31 72 ALA A O 1
ATOM 563 N N . SER A 1 73 ? -23.109 42.438 35.156 1 93.38 73 SER A N 1
ATOM 564 C CA . SER A 1 73 ? -22.125 42.156 36.188 1 93.38 73 SER A CA 1
ATOM 565 C C . SER A 1 73 ? -21.234 40.969 35.812 1 93.38 73 SER A C 1
ATOM 567 O O . SER A 1 73 ? -21.062 40.031 36.594 1 93.38 73 SER A O 1
ATOM 569 N N . PHE A 1 74 ? -20.797 41.031 34.625 1 94.06 74 PHE A N 1
ATOM 570 C CA . PHE A 1 74 ? -19.859 40.031 34.219 1 94.06 74 PHE A CA 1
ATOM 571 C C . PHE A 1 74 ? -18.547 40.156 34.969 1 94.06 74 PHE A C 1
ATOM 573 O O . PHE A 1 74 ? -18.141 41.25 35.344 1 94.06 74 PHE A O 1
ATOM 580 N N . GLN A 1 75 ? -17.844 39.094 35.156 1 90.25 75 GLN A N 1
ATOM 581 C CA . GLN A 1 75 ? -16.562 39.125 35.844 1 90.25 75 GLN A CA 1
ATOM 582 C C . GLN A 1 75 ? -15.5 39.812 35 1 90.25 75 GLN A C 1
ATOM 584 O O . GLN A 1 75 ? -15.383 39.531 33.812 1 90.25 75 GLN A O 1
ATOM 589 N N . THR A 1 76 ? -14.812 40.719 35.531 1 88.69 76 THR A N 1
ATOM 590 C CA . THR A 1 76 ? -13.766 41.438 34.812 1 88.69 76 THR A CA 1
ATOM 591 C C . THR A 1 76 ? -12.398 41.156 35.438 1 88.69 76 THR A C 1
ATOM 593 O O . THR A 1 76 ? -12.305 40.719 36.562 1 88.69 76 THR A O 1
ATOM 596 N N . MET A 1 77 ? -11.398 41.375 34.688 1 81.31 77 MET A N 1
ATOM 597 C CA . MET A 1 77 ? -10.023 41.125 35.125 1 81.31 77 MET A CA 1
ATOM 598 C C . MET A 1 77 ? -9.555 42.156 36.125 1 81.31 77 MET A C 1
ATOM 600 O O . MET A 1 77 ? -9.875 43.344 36 1 81.31 77 MET A O 1
ATOM 604 N N . ASP A 1 78 ? -8.828 41.562 37.062 1 79 78 ASP A N 1
ATOM 605 C CA . ASP A 1 78 ? -8.148 42.469 38 1 79 78 ASP A CA 1
ATOM 606 C C . ASP A 1 78 ? -6.695 42.688 37.594 1 79 78 ASP A C 1
ATOM 608 O O . ASP A 1 78 ? -5.828 41.844 37.875 1 79 78 ASP A O 1
ATOM 612 N N . ALA A 1 79 ? -6.457 43.844 37 1 73.5 79 ALA A N 1
ATOM 613 C CA . ALA A 1 79 ? -5.145 44.125 36.406 1 73.5 79 ALA A CA 1
ATOM 614 C C . ALA A 1 79 ? -4.082 44.219 37.5 1 73.5 79 ALA A C 1
ATOM 616 O O . ALA A 1 79 ? -2.898 43.969 37.25 1 73.5 79 ALA A O 1
ATOM 617 N N . SER A 1 80 ? -4.465 44.562 38.688 1 75.44 80 SER A N 1
ATOM 618 C CA . SER A 1 80 ? -3.5 44.656 39.781 1 75.44 80 SER A CA 1
ATOM 619 C C . SER A 1 80 ? -2.895 43.312 40.125 1 75.44 80 SER A C 1
ATOM 621 O O . SER A 1 80 ? -1.805 43.219 40.688 1 75.44 80 SER A O 1
ATOM 623 N N . ARG A 1 81 ? -3.557 42.281 39.625 1 73.44 81 ARG A N 1
ATOM 624 C CA . ARG A 1 81 ? -3.076 40.969 39.938 1 73.44 81 ARG A CA 1
ATOM 625 C C . ARG A 1 81 ? -2.396 40.312 38.75 1 73.44 81 ARG A C 1
ATOM 627 O O . ARG A 1 81 ? -1.94 39.188 38.812 1 73.44 81 ARG A O 1
ATOM 634 N N . GLY A 1 82 ? -2.357 41.125 37.875 1 75.38 82 GLY A N 1
ATOM 635 C CA . GLY A 1 82 ? -1.727 40.594 36.688 1 75.38 82 GLY A CA 1
ATOM 636 C C . GLY A 1 82 ? -2.725 40.094 35.656 1 75.38 82 GLY A C 1
ATOM 637 O O . GLY A 1 82 ? -3.922 40 35.938 1 75.38 82 GLY A O 1
ATOM 638 N N . HIS A 1 83 ? -2.201 39.875 34.438 1 81.12 83 HIS A N 1
ATOM 639 C CA . HIS A 1 83 ? -3.039 39.375 33.375 1 81.12 83 HIS A CA 1
ATOM 640 C C . HIS A 1 83 ? -3.428 37.938 33.562 1 81.12 83 HIS A C 1
ATOM 642 O O . HIS A 1 83 ? -2.611 37.125 34.031 1 81.12 83 HIS A O 1
ATOM 648 N N . SER A 1 84 ? -4.676 37.562 33.5 1 81.19 84 SER A N 1
ATOM 649 C CA . SER A 1 84 ? -5.18 36.219 33.594 1 81.19 84 SER A CA 1
ATOM 650 C C . SER A 1 84 ? -6.496 36.031 32.844 1 81.19 84 SER A C 1
ATOM 652 O O . SER A 1 84 ? -7.234 37 32.656 1 81.19 84 SER A O 1
ATOM 654 N N . GLN A 1 85 ? -6.695 34.875 32.469 1 84.19 85 GLN A N 1
ATOM 655 C CA . GLN A 1 85 ? -7.965 34.562 31.812 1 84.19 85 GLN A CA 1
ATOM 656 C C . GLN A 1 85 ? -9.125 34.656 32.812 1 84.19 85 GLN A C 1
ATOM 658 O O . GLN A 1 85 ? -9.102 34.031 33.875 1 84.19 85 GLN A O 1
ATOM 663 N N . THR A 1 86 ? -10.062 35.438 32.406 1 85.06 86 THR A N 1
ATOM 664 C CA . THR A 1 86 ? -11.172 35.688 33.344 1 85.06 86 THR A CA 1
ATOM 665 C C . THR A 1 86 ? -12.406 34.875 32.906 1 85.06 86 THR A C 1
ATOM 667 O O . THR A 1 86 ? -12.961 34.125 33.688 1 85.06 86 THR A O 1
ATOM 670 N N . THR A 1 87 ? -12.852 35.125 31.688 1 89.69 87 THR A N 1
ATOM 671 C CA . THR A 1 87 ? -14.047 34.438 31.188 1 89.69 87 THR A CA 1
ATOM 672 C C . THR A 1 87 ? -13.688 33.062 30.594 1 89.69 87 THR A C 1
ATOM 674 O O . THR A 1 87 ? -12.891 33 29.656 1 89.69 87 THR A O 1
ATOM 677 N N . LYS A 1 88 ? -14.156 32.031 31.219 1 92.44 88 LYS A N 1
ATOM 678 C CA . LYS A 1 88 ? -14 30.656 30.703 1 92.44 88 LYS A CA 1
ATOM 679 C C . LYS A 1 88 ? -15.32 30.125 30.172 1 92.44 88 LYS A C 1
ATOM 681 O O . LYS A 1 88 ? -16.312 30.031 30.906 1 92.44 88 LYS A O 1
ATOM 686 N N . GLY A 1 89 ? -15.336 29.922 28.859 1 94.62 89 GLY A N 1
ATOM 687 C CA . GLY A 1 89 ? -16.562 29.469 28.219 1 94.62 89 GLY A CA 1
ATOM 688 C C . GLY A 1 89 ? -17.422 30.609 27.719 1 94.62 89 GLY A C 1
ATOM 689 O O . GLY A 1 89 ? -16.906 31.625 27.234 1 94.62 89 GLY A O 1
ATOM 690 N N . ILE A 1 90 ? -18.703 30.312 27.672 1 96.5 90 ILE A N 1
ATOM 691 C CA . ILE A 1 90 ? -19.672 31.328 27.234 1 96.5 90 ILE A CA 1
ATOM 692 C C . ILE A 1 90 ? -20.641 31.625 28.375 1 96.5 90 ILE A C 1
ATOM 694 O O . ILE A 1 90 ? -21.25 30.719 28.938 1 96.5 90 ILE A O 1
ATOM 698 N N . TRP A 1 91 ? -20.781 32.875 28.688 1 97.25 91 TRP A N 1
ATOM 699 C CA . TRP A 1 91 ? -21.656 33.312 29.766 1 97.25 91 TRP A CA 1
ATOM 700 C C . TRP A 1 91 ? -22.766 34.219 29.25 1 97.25 91 TRP A C 1
ATOM 702 O O . TRP A 1 91 ? -22.531 35.031 28.344 1 97.25 91 TRP A O 1
ATOM 712 N N . GLY A 1 92 ? -23.969 34.062 29.797 1 96.44 92 GLY A N 1
ATOM 713 C CA . GLY A 1 92 ? -25.109 34.875 29.375 1 96.44 92 GLY A CA 1
ATOM 714 C C . GLY A 1 92 ? -25.766 35.625 30.516 1 96.44 92 GLY A C 1
ATOM 715 O O . GLY A 1 92 ? -25.797 35.125 31.656 1 96.44 92 GLY A O 1
ATOM 716 N N . SER A 1 93 ? -26.203 36.812 30.203 1 95.94 93 SER A N 1
ATOM 717 C CA . SER A 1 93 ? -26.984 37.625 31.109 1 95.94 93 SER A CA 1
ATOM 718 C C . SER A 1 93 ? -28.25 38.156 30.438 1 95.94 93 SER A C 1
ATOM 720 O O . SER A 1 93 ? -28.344 38.188 29.203 1 95.94 93 SER A O 1
ATOM 722 N N . LEU A 1 94 ? -29.266 38.406 31.266 1 95.31 94 LEU A N 1
ATOM 723 C CA . LEU A 1 94 ? -30.531 38.906 30.766 1 95.31 94 LEU A CA 1
ATOM 724 C C . LEU A 1 94 ? -30.781 40.344 31.234 1 95.31 94 LEU A C 1
ATOM 726 O O . LEU A 1 94 ? -30.703 40.625 32.438 1 95.31 94 LEU A O 1
ATOM 730 N N . VAL A 1 95 ? -30.953 41.188 30.266 1 93.25 95 VAL A N 1
ATOM 731 C CA . VAL A 1 95 ? -31.297 42.562 30.562 1 93.25 95 VAL A CA 1
ATOM 732 C C . VAL A 1 95 ? -32.781 42.812 30.328 1 93.25 95 VAL A C 1
ATOM 734 O O . VAL A 1 95 ? -33.281 42.688 29.203 1 93.25 95 VAL A O 1
ATOM 737 N N . LEU A 1 96 ? -33.5 43.094 31.406 1 89.5 96 LEU A N 1
ATOM 738 C CA . LEU A 1 96 ? -34.938 43.281 31.344 1 89.5 96 LEU A CA 1
ATOM 739 C C . LEU A 1 96 ? -35.312 44.75 31.484 1 89.5 96 LEU A C 1
ATOM 741 O O . LEU A 1 96 ? -34.781 45.469 32.344 1 89.5 96 LEU A O 1
ATOM 745 N N . PRO A 1 97 ? -36.188 45.188 30.609 1 83.62 97 PRO A N 1
ATOM 746 C CA . PRO A 1 97 ? -36.656 46.562 30.734 1 83.62 97 PRO A CA 1
ATOM 747 C C . PRO A 1 97 ? -37.656 46.719 31.875 1 83.62 97 PRO A C 1
ATOM 749 O O . PRO A 1 97 ? -38.406 45.812 32.156 1 83.62 97 PRO A O 1
ATOM 752 N N . LYS A 1 98 ? -37.594 47.844 32.5 1 78.75 98 LYS A N 1
ATOM 753 C CA . LYS A 1 98 ? -38.625 48.156 33.469 1 78.75 98 LYS A CA 1
ATOM 754 C C . LYS A 1 98 ? -39.969 48.375 32.812 1 78.75 98 LYS A C 1
ATOM 756 O O . LYS A 1 98 ? -41 48 33.344 1 78.75 98 LYS A O 1
ATOM 761 N N . ASP A 1 99 ? -39.844 49 31.641 1 76.12 99 ASP A N 1
ATOM 762 C CA . ASP A 1 99 ? -41.062 49.219 30.844 1 76.12 99 ASP A CA 1
ATOM 763 C C . ASP A 1 99 ? -41.312 48.062 29.891 1 76.12 99 ASP A C 1
ATOM 765 O O . ASP A 1 99 ? -40.438 47.656 29.125 1 76.12 99 ASP A O 1
ATOM 769 N N . THR A 1 100 ? -42.469 47.5 30.016 1 67.31 100 THR A N 1
ATOM 770 C CA . THR A 1 100 ? -42.844 46.281 29.266 1 67.31 100 THR A CA 1
ATOM 771 C C . THR A 1 100 ? -42.875 46.594 27.766 1 67.31 100 THR A C 1
ATOM 773 O O . THR A 1 100 ? -42.906 45.656 26.953 1 67.31 100 THR A O 1
ATOM 776 N N . SER A 1 101 ? -42.75 47.812 27.406 1 68.19 101 SER A N 1
ATOM 777 C CA . SER A 1 101 ? -42.781 48.156 25.984 1 68.19 101 SER A CA 1
ATOM 778 C C . SER A 1 101 ? -41.406 48 25.344 1 68.19 101 SER A C 1
ATOM 780 O O . SER A 1 101 ? -41.312 47.906 24.109 1 68.19 101 SER A O 1
ATOM 782 N N . VAL A 1 102 ? -40.438 47.844 26.125 1 78.06 102 VAL A N 1
ATOM 783 C CA . VAL A 1 102 ? -39.094 47.75 25.609 1 78.06 102 VAL A CA 1
ATOM 784 C C . VAL A 1 102 ? -38.656 46.281 25.547 1 78.06 102 VAL A C 1
ATOM 786 O O . VAL A 1 102 ? -39.031 45.5 26.406 1 78.06 102 VAL A O 1
ATOM 789 N N . SER A 1 103 ? -37.938 45.969 24.547 1 88.31 103 SER A N 1
ATOM 790 C CA . SER A 1 103 ? -37.5 44.594 24.312 1 88.31 103 SER A CA 1
ATOM 791 C C . SER A 1 103 ? -36.438 44.156 25.312 1 88.31 103 SER A C 1
ATOM 793 O O . SER A 1 103 ? -35.594 44.969 25.703 1 88.31 103 SER A O 1
ATOM 795 N N . ALA A 1 104 ? -36.5 42.906 25.734 1 92.56 104 ALA A N 1
ATOM 796 C CA . ALA A 1 104 ? -35.438 42.312 26.547 1 92.56 104 ALA A CA 1
ATOM 797 C C . ALA A 1 104 ? -34.188 42.031 25.703 1 92.56 104 ALA A C 1
ATOM 799 O O . ALA A 1 104 ? -34.25 42.031 24.469 1 92.56 104 ALA A O 1
ATOM 800 N N . THR A 1 105 ? -33.062 42 26.344 1 95.06 105 THR A N 1
ATOM 801 C CA . THR A 1 105 ? -31.812 41.719 25.641 1 95.06 105 THR A CA 1
ATOM 802 C C . THR A 1 105 ? -31.031 40.594 26.328 1 95.06 105 THR A C 1
ATOM 804 O O . THR A 1 105 ? -30.797 40.656 27.547 1 95.06 105 THR A O 1
ATOM 807 N N . VAL A 1 106 ? -30.766 39.562 25.578 1 96.19 106 VAL A N 1
ATOM 808 C CA . VAL A 1 106 ? -29.859 38.531 26.062 1 96.19 106 VAL A CA 1
ATOM 809 C C . VAL A 1 106 ? -28.422 38.875 25.656 1 96.19 106 VAL A C 1
ATOM 811 O O . VAL A 1 106 ? -28.141 39.062 24.469 1 96.19 106 VAL A O 1
ATOM 814 N N . VAL A 1 107 ? -27.547 39 26.609 1 97.06 107 VAL A N 1
ATOM 815 C CA . VAL A 1 107 ? -26.156 39.375 26.359 1 97.06 107 VAL A CA 1
ATOM 816 C C . VAL A 1 107 ? -25.234 38.188 26.672 1 97.06 107 VAL A C 1
ATOM 818 O O . VAL A 1 107 ? -25.297 37.625 27.75 1 97.06 107 VAL A O 1
ATOM 821 N N . PHE A 1 108 ? -24.422 37.844 25.688 1 97.38 108 PHE A N 1
ATOM 822 C CA . PHE A 1 108 ? -23.469 36.75 25.875 1 97.38 108 PHE A CA 1
ATOM 823 C C . PHE A 1 108 ? -22.031 37.312 25.906 1 97.38 108 PHE A C 1
ATOM 825 O O . PHE A 1 108 ? -21.672 38.156 25.109 1 97.38 108 PHE A O 1
ATOM 832 N N . ASP A 1 109 ? -21.25 36.875 26.812 1 96.56 109 ASP A N 1
ATOM 833 C CA . ASP A 1 109 ? -19.812 37.094 26.906 1 96.56 109 ASP A CA 1
ATOM 834 C C . ASP A 1 109 ? -19.031 35.812 26.609 1 96.56 109 ASP A C 1
ATOM 836 O O . ASP A 1 109 ? -19.188 34.781 27.297 1 96.56 109 ASP A O 1
ATOM 840 N N . SER A 1 110 ? -18.297 35.875 25.609 1 94.69 110 SER A N 1
ATOM 841 C CA . SER A 1 110 ? -17.531 34.719 25.219 1 94.69 110 SER A CA 1
ATOM 842 C C . SER A 1 110 ? -16.078 34.812 25.688 1 94.69 110 SER A C 1
ATOM 844 O O . SER A 1 110 ? -15.555 35.906 25.875 1 94.69 110 SER A O 1
ATOM 846 N N . GLU A 1 111 ? -15.523 33.656 25.891 1 93.62 111 GLU A N 1
ATOM 847 C CA . GLU A 1 111 ? -14.109 33.562 26.25 1 93.62 111 GLU A CA 1
ATOM 848 C C . GLU A 1 111 ? -13.234 34.25 25.203 1 93.62 111 GLU A C 1
ATOM 850 O O . GLU A 1 111 ? -13.5 34.188 24.016 1 93.62 111 GLU A O 1
ATOM 855 N N . GLY A 1 112 ? -12.219 34.906 25.641 1 93 112 GLY A N 1
ATOM 856 C CA . GLY A 1 112 ? -11.328 35.656 24.766 1 93 112 GLY A CA 1
ATOM 857 C C . GLY A 1 112 ? -10.539 34.75 23.828 1 93 112 GLY A C 1
ATOM 858 O O . GLY A 1 112 ? -10.188 33.625 24.172 1 93 112 GLY A O 1
ATOM 859 N N . THR A 1 113 ? -10.195 35.312 22.688 1 93 113 THR A N 1
ATOM 860 C CA . THR A 1 113 ? -9.367 34.625 21.703 1 93 113 THR A CA 1
ATOM 861 C C . THR A 1 113 ? -7.887 34.812 22.016 1 93 113 THR A C 1
ATOM 863 O O . THR A 1 113 ? -7.523 35.625 22.859 1 93 113 THR A O 1
ATOM 866 N N . ASP A 1 114 ? -7.086 34 21.406 1 92.69 114 ASP A N 1
ATOM 867 C CA . ASP A 1 114 ? -5.641 34.094 21.562 1 92.69 114 ASP A CA 1
ATOM 868 C C . ASP A 1 114 ? -5.227 33.906 23.016 1 92.69 114 ASP A C 1
ATOM 870 O O . ASP A 1 114 ? -4.34 34.594 23.516 1 92.69 114 ASP A O 1
ATOM 874 N N . SER A 1 115 ? -5.926 33 23.641 1 89.75 115 SER A N 1
ATOM 875 C CA . SER A 1 115 ? -5.664 32.75 25.062 1 89.75 115 SER A CA 1
ATOM 876 C C . SER A 1 115 ? -4.367 31.953 25.234 1 89.75 115 SER A C 1
ATOM 878 O O . SER A 1 115 ? -4.16 30.938 24.594 1 89.75 115 SER A O 1
ATOM 880 N N . ARG A 1 116 ? -3.566 32.406 26.078 1 86.94 116 ARG A N 1
ATOM 881 C CA . ARG A 1 116 ? -2.334 31.688 26.391 1 86.94 116 ARG A CA 1
ATOM 882 C C . ARG A 1 116 ? -2.625 30.406 27.172 1 86.94 116 ARG A C 1
ATOM 884 O O . ARG A 1 116 ? -1.977 29.391 26.969 1 86.94 116 ARG A O 1
ATOM 891 N N . GLU A 1 117 ? -3.637 30.469 28.062 1 84.25 117 GLU A N 1
ATOM 892 C CA . GLU A 1 117 ? -3.973 29.344 28.938 1 84.25 117 GLU A CA 1
ATOM 893 C C . GLU A 1 117 ? -4.477 28.156 28.141 1 84.25 117 GLU A C 1
ATOM 895 O O . GLU A 1 117 ? -4.184 27 28.484 1 84.25 117 GLU A O 1
ATOM 900 N N . ARG A 1 118 ? -5.219 28.453 27.062 1 85.25 118 ARG A N 1
ATOM 901 C CA . ARG A 1 118 ? -5.688 27.375 26.203 1 85.25 118 ARG A CA 1
ATOM 902 C C . ARG A 1 118 ? -4.555 26.812 25.359 1 85.25 118 ARG A C 1
ATOM 904 O O . ARG A 1 118 ? -4.617 25.672 24.891 1 85.25 118 ARG A O 1
ATOM 911 N N . GLY A 1 119 ? -3.607 27.609 25.141 1 78.88 119 GLY A N 1
ATOM 912 C CA . GLY A 1 119 ? -2.449 27.156 24.391 1 78.88 119 GLY A CA 1
ATOM 913 C C . GLY A 1 119 ? -2.756 26.875 22.938 1 78.88 119 GLY A C 1
ATOM 914 O O . GLY A 1 119 ? -3.451 27.656 22.281 1 78.88 119 GLY A O 1
ATOM 915 N N . GLU A 1 120 ? -2.26 25.828 22.438 1 72.56 120 GLU A N 1
ATOM 916 C CA . GLU A 1 120 ? -2.338 25.516 21.016 1 72.56 120 GLU A CA 1
ATOM 917 C C . GLU A 1 120 ? -3.709 24.953 20.641 1 72.56 120 GLU A C 1
ATOM 919 O O . GLU A 1 120 ? -4.105 24.984 19.469 1 72.56 120 GLU A O 1
ATOM 924 N N . GLY A 1 121 ? -4.445 24.531 21.625 1 75.75 121 GLY A N 1
ATOM 925 C CA . GLY A 1 121 ? -5.773 23.984 21.391 1 75.75 121 GLY A CA 1
ATOM 926 C C . GLY A 1 121 ? -6.859 25.047 21.422 1 75.75 121 GLY A C 1
ATOM 927 O O . GLY A 1 121 ? -8.047 24.734 21.438 1 75.75 121 GLY A O 1
ATOM 928 N N . ARG A 1 122 ? -6.449 26.25 21.281 1 85.31 122 ARG A N 1
ATOM 929 C CA . ARG A 1 122 ? -7.375 27.375 21.453 1 85.31 122 ARG A CA 1
ATOM 930 C C . ARG A 1 122 ? -8.258 27.531 20.219 1 85.31 122 ARG A C 1
ATOM 932 O O . ARG A 1 122 ? -9.383 28.047 20.312 1 85.31 122 ARG A O 1
ATOM 939 N N . LEU A 1 123 ? -7.762 27.141 19.125 1 85 123 LEU A N 1
ATOM 940 C CA . LEU A 1 123 ? -8.414 27.484 17.859 1 85 123 LEU A CA 1
ATOM 941 C C . LEU A 1 123 ? -9.781 26.828 17.766 1 85 123 LEU A C 1
ATOM 943 O O . LEU A 1 123 ? -10.734 27.438 17.266 1 85 123 LEU A O 1
ATOM 947 N N . THR A 1 124 ? -9.945 25.609 18.266 1 87.5 124 THR A N 1
ATOM 948 C CA . THR A 1 124 ? -11.219 24.891 18.188 1 87.5 124 THR A CA 1
ATOM 949 C C . THR A 1 124 ? -12.312 25.641 18.922 1 87.5 124 THR A C 1
ATOM 951 O O . THR A 1 124 ? -13.375 25.922 18.359 1 87.5 124 THR A O 1
ATOM 954 N N . PHE A 1 125 ? -11.977 25.969 20.078 1 90.56 125 PHE A N 1
ATOM 955 C CA . PHE A 1 125 ? -12.984 26.672 20.875 1 90.56 125 PHE A CA 1
ATOM 956 C C . PHE A 1 125 ? -13.266 28.047 20.297 1 90.56 125 PHE A C 1
ATOM 958 O O . PHE A 1 125 ? -14.414 28.5 20.281 1 90.56 125 PHE A O 1
ATOM 965 N N . GLU A 1 126 ? -12.258 28.766 19.906 1 91.94 126 GLU A N 1
ATOM 966 C CA . GLU A 1 126 ? -12.406 30.109 19.344 1 91.94 126 GLU A CA 1
ATOM 967 C C . GLU A 1 126 ? -13.305 30.094 18.109 1 91.94 126 GLU A C 1
ATOM 969 O O . GLU A 1 126 ? -14.18 30.953 17.969 1 91.94 126 GLU A O 1
ATOM 974 N N . HIS A 1 127 ? -13.055 29.141 17.281 1 89.94 127 HIS A N 1
ATOM 975 C CA . HIS A 1 127 ? -13.867 29.047 16.078 1 89.94 127 HIS A CA 1
ATOM 976 C C . HIS A 1 127 ? -15.312 28.688 16.406 1 89.94 127 HIS A C 1
ATOM 978 O O . HIS A 1 127 ? -16.25 29.297 15.875 1 89.94 127 HIS A O 1
ATOM 984 N N . ARG A 1 128 ? -15.477 27.75 17.328 1 91.44 128 ARG A N 1
ATOM 985 C CA . ARG A 1 128 ? -16.812 27.297 17.703 1 91.44 128 ARG A CA 1
ATOM 986 C C . ARG A 1 128 ? -17.594 28.406 18.391 1 91.44 128 ARG A C 1
ATOM 988 O O . ARG A 1 128 ? -18.734 28.688 18.047 1 91.44 128 ARG A O 1
ATOM 995 N N . SER A 1 129 ? -16.922 29.016 19.328 1 93.06 129 SER A N 1
ATOM 996 C CA . SER A 1 129 ? -17.594 30.062 20.094 1 93.06 129 SER A CA 1
ATOM 997 C C . SER A 1 129 ? -17.906 31.281 19.234 1 93.06 129 SER A C 1
ATOM 999 O O . SER A 1 129 ? -18.969 31.891 19.359 1 93.06 129 SER A O 1
ATOM 1001 N N . SER A 1 130 ? -17.031 31.641 18.344 1 92.44 130 SER A N 1
ATOM 1002 C CA . SER A 1 130 ? -17.25 32.781 17.469 1 92.44 130 SER A CA 1
ATOM 1003 C C . SER A 1 130 ? -18.375 32.5 16.469 1 92.44 130 SER A C 1
ATOM 1005 O O . SER A 1 130 ? -19.172 33.406 16.156 1 92.44 130 SER A O 1
ATOM 1007 N N . LEU A 1 131 ? -18.359 31.328 15.969 1 91.81 131 LEU A N 1
ATOM 1008 C CA . LEU A 1 131 ? -19.438 30.969 15.055 1 91.81 131 LEU A CA 1
ATOM 1009 C C . LEU A 1 131 ? -20.781 30.969 15.773 1 91.81 131 LEU A C 1
ATOM 1011 O O . LEU A 1 131 ? -21.797 31.375 15.203 1 91.81 131 LEU A O 1
ATOM 1015 N N . PHE A 1 132 ? -20.781 30.453 16.953 1 93.94 132 PHE A N 1
ATOM 1016 C CA . PHE A 1 132 ? -21.984 30.469 17.781 1 93.94 132 PHE A CA 1
ATOM 1017 C C . PHE A 1 132 ? -22.484 31.906 17.969 1 93.94 132 PHE A C 1
ATOM 1019 O O . PHE A 1 132 ? -23.672 32.188 17.812 1 93.94 132 PHE A O 1
ATOM 1026 N N . CYS A 1 133 ? -21.578 32.844 18.25 1 91.88 133 CYS A N 1
ATOM 1027 C CA . CYS A 1 133 ? -21.906 34.25 18.438 1 91.88 133 CYS A CA 1
ATOM 1028 C C . CYS A 1 133 ? -22.5 34.844 17.172 1 91.88 133 CYS A C 1
ATOM 1030 O O . CYS A 1 133 ? -23.5 35.562 17.219 1 91.88 133 CYS A O 1
ATOM 1032 N N . LEU A 1 134 ? -21.891 34.5 16.172 1 90.56 134 LEU A N 1
ATOM 1033 C CA . LEU A 1 134 ? -22.359 35.062 14.906 1 90.56 134 LEU A CA 1
ATOM 1034 C C . LEU A 1 134 ? -23.703 34.5 14.508 1 90.56 134 LEU A C 1
ATOM 1036 O O . LEU A 1 134 ? -24.562 35.219 13.984 1 90.56 134 LEU A O 1
ATOM 1040 N N . ALA A 1 135 ? -23.938 33.281 14.75 1 90.06 135 ALA A N 1
ATOM 1041 C CA . ALA A 1 135 ? -25.156 32.594 14.312 1 90.06 135 ALA A CA 1
ATOM 1042 C C . ALA A 1 135 ? -26.359 33.031 15.148 1 90.06 135 ALA A C 1
ATOM 1044 O O . ALA A 1 135 ? -27.469 33.094 14.633 1 90.06 135 ALA A O 1
ATOM 1045 N N . LEU A 1 136 ? -26.156 33.375 16.359 1 92.5 136 LEU A N 1
ATOM 1046 C CA . LEU A 1 136 ? -27.281 33.625 17.266 1 92.5 136 LEU A CA 1
ATOM 1047 C C . LEU A 1 136 ? -27.594 35.094 17.344 1 92.5 136 LEU A C 1
ATOM 1049 O O . LEU A 1 136 ? -28.719 35.469 17.703 1 92.5 136 LEU A O 1
ATOM 1053 N N . SER A 1 137 ? -26.734 35.969 17 1 93.81 137 SER A N 1
ATOM 1054 C CA . SER A 1 137 ? -26.781 37.344 17.469 1 93.81 137 SER A CA 1
ATOM 1055 C C . SER A 1 137 ? -27.484 38.25 16.453 1 93.81 137 SER A C 1
ATOM 1057 O O . SER A 1 137 ? -27.375 38.031 15.242 1 93.81 137 SER A O 1
ATOM 1059 N N . ASP A 1 138 ? -28.188 39.219 17.016 1 94.75 138 ASP A N 1
ATOM 1060 C CA 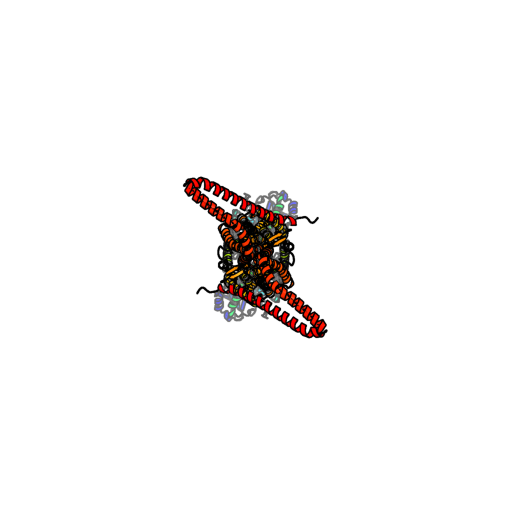. ASP A 1 138 ? -28.625 40.375 16.219 1 94.75 138 ASP A CA 1
ATOM 1061 C C . ASP A 1 138 ? -27.484 41.375 16.031 1 94.75 138 ASP A C 1
ATOM 1063 O O . ASP A 1 138 ? -27.344 41.969 14.953 1 94.75 138 ASP A O 1
ATOM 1067 N N . VAL A 1 139 ? -26.75 41.438 17.062 1 95.25 139 VAL A N 1
ATOM 1068 C CA . VAL A 1 139 ? -25.578 42.344 17.047 1 95.25 139 VAL A CA 1
ATOM 1069 C C . VAL A 1 139 ? -24.375 41.594 17.625 1 95.25 139 VAL A C 1
ATOM 1071 O O . VAL A 1 139 ? -24.469 40.969 18.672 1 95.25 139 VAL A O 1
ATOM 1074 N N . VAL A 1 140 ? -23.312 41.688 16.938 1 95.69 140 VAL A N 1
ATOM 1075 C CA . VAL A 1 140 ? -22.031 41.156 17.406 1 95.69 140 VAL A CA 1
ATOM 1076 C C . VAL A 1 140 ? -21.062 42.281 17.641 1 95.69 140 VAL A C 1
ATOM 1078 O O . VAL A 1 140 ? -20.766 43.062 16.719 1 95.69 140 VAL A O 1
ATOM 1081 N N . ILE A 1 141 ? -20.609 42.406 18.828 1 97.12 141 ILE A N 1
ATOM 1082 C CA . ILE A 1 141 ? -19.594 43.406 19.156 1 97.12 141 ILE A CA 1
ATOM 1083 C C . ILE A 1 141 ? -18.203 42.812 18.984 1 97.12 141 ILE A C 1
ATOM 1085 O O . ILE A 1 141 ? -17.875 41.781 19.594 1 97.12 141 ILE A O 1
ATOM 1089 N N . VAL A 1 142 ? -17.484 43.344 18.094 1 95.94 142 VAL A N 1
ATOM 1090 C CA . VAL A 1 142 ? -16.094 42.969 17.922 1 95.94 142 VAL A CA 1
ATOM 1091 C C . VAL A 1 142 ? -15.188 43.969 18.641 1 95.94 142 VAL A C 1
ATOM 1093 O O . VAL A 1 142 ? -15.008 45.094 18.172 1 95.94 142 VAL A O 1
ATOM 1096 N N . ASN A 1 143 ? -14.625 43.469 19.719 1 95.94 143 ASN A N 1
ATOM 1097 C CA . ASN A 1 143 ? -13.773 44.281 20.578 1 95.94 143 ASN A CA 1
ATOM 1098 C C . ASN A 1 143 ? -12.297 44.125 20.203 1 95.94 143 ASN A C 1
ATOM 1100 O O . ASN A 1 143 ? -11.742 43.031 20.281 1 95.94 143 ASN A O 1
ATOM 1104 N N . LEU A 1 144 ? -11.625 45.188 19.781 1 93.38 144 LEU A N 1
ATOM 1105 C CA . LEU A 1 144 ? -10.227 45.062 19.391 1 93.38 144 LEU A CA 1
ATOM 1106 C C . LEU A 1 144 ? -9.43 46.312 19.828 1 93.38 144 LEU A C 1
ATOM 1108 O O . LEU A 1 144 ? -9.984 47.406 19.922 1 93.38 144 LEU A O 1
ATOM 1112 N N . TRP A 1 145 ? -8.195 46.062 20.078 1 92.81 145 TRP A N 1
ATOM 1113 C CA . TRP A 1 145 ? -7.285 47.156 20.406 1 92.81 145 TRP A CA 1
ATOM 1114 C C . TRP A 1 145 ? -6.883 47.938 19.141 1 92.81 145 TRP A C 1
ATOM 1116 O O . TRP A 1 145 ? -6.641 47.312 18.094 1 92.81 145 TRP A O 1
ATOM 1126 N N . TYR A 1 146 ? -6.785 49.188 19.25 1 92.06 146 TYR A N 1
ATOM 1127 C CA . TYR A 1 146 ? -6.367 50 18.125 1 92.06 146 TYR A CA 1
ATOM 1128 C C . TYR A 1 146 ? -5.02 49.531 17.578 1 92.06 146 TYR A C 1
ATOM 1130 O O . TYR A 1 146 ? -4.848 49.406 16.359 1 92.06 146 TYR A O 1
ATOM 1138 N N . ASN A 1 147 ? -4.113 49.25 18.438 1 88.88 147 ASN A N 1
ATOM 1139 C CA . ASN A 1 147 ? -2.748 48.906 18.047 1 88.88 147 ASN A CA 1
ATOM 1140 C C . ASN A 1 147 ? -2.666 47.531 17.422 1 88.88 147 ASN A C 1
ATOM 1142 O O . ASN A 1 147 ? -1.667 47.188 16.797 1 88.88 147 ASN A O 1
ATOM 1146 N N . SER A 1 148 ? -3.686 46.75 17.578 1 89.88 148 SER A N 1
ATOM 1147 C CA . SER A 1 148 ? -3.656 45.406 17.047 1 89.88 148 SER A CA 1
ATOM 1148 C C . SER A 1 148 ? -4.359 45.312 15.703 1 89.88 148 SER A C 1
ATOM 1150 O O . SER A 1 148 ? -4.512 44.219 15.148 1 89.88 148 SER A O 1
ATOM 1152 N N . MET A 1 149 ? -4.777 46.375 15.109 1 89.81 149 MET A N 1
ATOM 1153 C CA . MET A 1 149 ? -5.586 46.375 13.891 1 89.81 149 MET A CA 1
ATOM 1154 C C . MET A 1 149 ? -4.781 45.844 12.703 1 89.81 149 MET A C 1
ATOM 1156 O O . MET A 1 149 ? -5.348 45.281 11.766 1 89.81 149 MET A O 1
ATOM 1160 N N . GLY A 1 150 ? -3.504 46 12.781 1 87.12 150 GLY A N 1
ATOM 1161 C CA . GLY A 1 150 ? -2.67 45.562 11.68 1 87.12 150 GLY A CA 1
ATOM 1162 C C . GLY A 1 150 ? -2.221 44.094 11.836 1 87.12 150 GLY A C 1
ATOM 1163 O O . GLY A 1 150 ? -1.503 43.594 10.984 1 87.12 150 GLY A O 1
ATOM 1164 N N . ASN A 1 151 ? -2.623 43.406 12.852 1 91.12 151 ASN A N 1
ATOM 1165 C CA . ASN A 1 151 ? -2.217 42.031 13.141 1 91.12 151 ASN A CA 1
ATOM 1166 C C . ASN A 1 151 ? -3.219 41.031 12.594 1 91.12 151 ASN A C 1
ATOM 1168 O O . ASN A 1 151 ? -4.402 41.344 12.453 1 91.12 151 ASN A O 1
ATOM 1172 N N . LEU A 1 152 ? -2.768 39.938 12.242 1 89.88 152 LEU A N 1
ATOM 1173 C CA . LEU A 1 152 ? -3.646 38.906 11.75 1 89.88 152 LEU A CA 1
ATOM 1174 C C . LEU A 1 152 ? -4.441 38.281 12.891 1 89.88 152 LEU A C 1
ATOM 1176 O O . LEU A 1 152 ? -5.668 38.156 12.812 1 89.88 152 LEU A O 1
ATOM 1180 N N . THR A 1 153 ? -3.764 37.844 13.93 1 88.88 153 THR A N 1
ATOM 1181 C CA . THR A 1 153 ? -4.395 37.188 15.07 1 88.88 153 THR A CA 1
ATOM 1182 C C . THR A 1 153 ? -4.891 38.219 16.078 1 88.88 153 THR A C 1
ATOM 1184 O O . THR A 1 153 ? -6.016 38.094 16.578 1 88.88 153 THR A O 1
ATOM 1187 N N . GLY A 1 154 ? -4.098 39.188 16.312 1 89.31 154 GLY A N 1
ATOM 1188 C CA . GLY A 1 154 ? -4.453 40.188 17.297 1 89.31 154 GLY A CA 1
ATOM 1189 C C . GLY A 1 154 ? -5.703 40.969 16.938 1 89.31 154 GLY A C 1
ATOM 1190 O O . GLY A 1 154 ? -6.438 41.406 17.828 1 89.31 154 GLY A O 1
ATOM 1191 N N . SER A 1 155 ? -5.949 41.062 15.688 1 89.06 155 SER A N 1
ATOM 1192 C CA . SER A 1 155 ? -7.129 41.812 15.227 1 89.06 155 SER A CA 1
ATOM 1193 C C . SER A 1 155 ? -8.328 40.875 15.086 1 89.06 155 SER A C 1
ATOM 1195 O O . SER A 1 155 ? -9.445 41.312 14.836 1 89.06 155 SER A O 1
ATOM 1197 N N . ASN A 1 156 ? -8.094 39.594 15.219 1 89.56 156 ASN A N 1
ATOM 1198 C CA . ASN A 1 156 ? -9.109 38.562 15.016 1 89.56 156 ASN A CA 1
ATOM 1199 C C . ASN A 1 156 ? -9.531 38.469 13.555 1 89.56 156 ASN A C 1
ATOM 1201 O O . ASN A 1 156 ? -10.594 37.938 13.242 1 89.56 156 ASN A O 1
ATOM 1205 N N . TYR A 1 157 ? -8.727 39.125 12.672 1 88.69 157 TYR A N 1
ATOM 1206 C CA . TYR A 1 157 ? -8.984 39.031 11.234 1 88.69 157 TYR A CA 1
ATOM 1207 C C . TYR A 1 157 ? -9.102 37.562 10.797 1 88.69 157 TYR A C 1
ATOM 1209 O O . TYR A 1 157 ? -10.055 37.188 10.109 1 88.69 157 TYR A O 1
ATOM 1217 N N . GLY A 1 158 ? -8.109 36.781 11.141 1 84.62 158 GLY A N 1
ATOM 1218 C CA . GLY A 1 158 ? -8.109 35.375 10.773 1 84.62 158 GLY A CA 1
ATOM 1219 C C . GLY A 1 158 ? -9.328 34.625 11.281 1 84.62 158 GLY A C 1
ATOM 1220 O O . GLY A 1 158 ? -9.891 33.781 10.578 1 84.62 158 GLY A O 1
ATOM 1221 N N . LEU A 1 159 ? -9.688 34.906 12.469 1 86.38 159 LEU A N 1
ATOM 1222 C CA . LEU A 1 159 ? -10.844 34.281 13.086 1 86.38 159 LEU A CA 1
ATOM 1223 C C . LEU A 1 159 ? -12.125 34.656 12.352 1 86.38 159 LEU A C 1
ATOM 1225 O O . LEU A 1 159 ? -12.945 33.781 12.039 1 86.38 159 LEU A O 1
ATOM 1229 N N . LEU A 1 160 ? -12.297 35.938 12.078 1 88.81 160 LEU A N 1
ATOM 1230 C CA . LEU A 1 160 ? -13.5 36.406 11.406 1 88.81 160 LEU A CA 1
ATOM 1231 C C . LEU A 1 160 ? -13.625 35.812 10.016 1 88.81 160 LEU A C 1
ATOM 1233 O O . LEU A 1 160 ? -14.734 35.5 9.562 1 88.81 160 LEU A O 1
ATOM 1237 N N . LYS A 1 161 ? -12.523 35.719 9.375 1 87.88 161 LYS A N 1
ATOM 1238 C CA . LYS A 1 161 ? -12.516 35.094 8.055 1 87.88 161 LYS A CA 1
ATOM 1239 C C . LYS A 1 161 ? -13.094 33.688 8.109 1 87.88 161 LYS A C 1
ATOM 1241 O O . LYS A 1 161 ? -13.977 33.344 7.316 1 87.88 161 LYS A O 1
ATOM 1246 N N . THR A 1 162 ? -12.688 32.875 9.031 1 80.88 162 THR A N 1
ATOM 1247 C CA . THR A 1 162 ? -13.109 31.484 9.18 1 80.88 162 THR A CA 1
ATOM 1248 C C . THR A 1 162 ? -14.578 31.406 9.594 1 80.88 162 THR A C 1
ATOM 1250 O O . THR A 1 162 ? -15.328 30.578 9.078 1 80.88 162 THR A O 1
ATOM 1253 N N . VAL A 1 163 ? -14.914 32.25 10.469 1 85.5 163 VAL A N 1
ATOM 1254 C CA . VAL A 1 163 ? -16.25 32.188 11.062 1 85.5 163 VAL A CA 1
ATOM 1255 C C . VAL A 1 163 ? -17.281 32.688 10.062 1 85.5 163 VAL A C 1
ATOM 1257 O O . VAL A 1 163 ? -18.391 32.156 9.992 1 85.5 163 VAL A O 1
ATOM 1260 N N . VAL A 1 164 ? -16.938 33.719 9.344 1 87.31 164 VAL A N 1
ATOM 1261 C CA . VAL A 1 164 ? -17.859 34.219 8.328 1 87.31 164 VAL A CA 1
ATOM 1262 C C . VAL A 1 164 ? -18.078 33.156 7.246 1 87.31 164 VAL A C 1
ATOM 1264 O O . VAL A 1 164 ? -19.203 32.969 6.789 1 87.31 164 VAL A O 1
ATOM 1267 N N . GLU A 1 165 ? -17.031 32.562 6.875 1 83.69 165 GLU A N 1
ATOM 1268 C CA . GLU A 1 165 ? -17.125 31.484 5.895 1 83.69 165 GLU A CA 1
ATOM 1269 C C . GLU A 1 165 ? -18.031 30.344 6.398 1 83.69 165 GLU A C 1
ATOM 1271 O O . GLU A 1 165 ? -18.875 29.859 5.66 1 83.69 165 GLU A O 1
ATOM 1276 N N . ALA A 1 166 ? -17.828 29.953 7.621 1 80.44 166 ALA A N 1
ATOM 1277 C CA . ALA A 1 166 ? -18.594 28.859 8.219 1 80.44 166 ALA A CA 1
ATOM 1278 C C . ALA A 1 166 ? -20.062 29.266 8.391 1 80.44 166 ALA A C 1
ATOM 1280 O O . ALA A 1 166 ? -20.953 28.422 8.281 1 80.44 166 ALA A O 1
ATOM 1281 N N . ASN A 1 167 ? -20.203 30.5 8.703 1 84.25 167 ASN A N 1
ATOM 1282 C CA . ASN A 1 167 ? -21.562 31.016 8.914 1 84.25 167 ASN A CA 1
ATOM 1283 C C . ASN A 1 167 ? -22.375 30.953 7.625 1 84.25 167 ASN A C 1
ATOM 1285 O O . ASN A 1 167 ? -23.594 30.75 7.668 1 84.25 167 ASN A O 1
ATOM 1289 N N . LEU A 1 168 ? -21.75 31.141 6.504 1 83.88 168 LEU A N 1
ATOM 1290 C CA . LEU A 1 168 ? -22.438 31.078 5.219 1 83.88 168 LEU A CA 1
ATOM 1291 C C . LEU A 1 168 ? -22.953 29.672 4.941 1 83.88 168 LEU A C 1
ATOM 1293 O O . LEU A 1 168 ? -23.953 29.5 4.246 1 83.88 168 LEU A O 1
ATOM 1297 N N . GLU A 1 169 ? -22.344 28.781 5.543 1 76.88 169 GLU A N 1
ATOM 1298 C CA . GLU A 1 169 ? -22.75 27.391 5.348 1 76.88 169 GLU A CA 1
ATOM 1299 C C . GLU A 1 169 ? -23.938 27.047 6.238 1 76.88 169 GLU A C 1
ATOM 1301 O O . GLU A 1 169 ? -24.734 26.156 5.902 1 76.88 169 GLU A O 1
ATOM 1306 N N . LEU A 1 170 ? -23.969 27.609 7.371 1 74.19 170 LEU A N 1
ATOM 1307 C CA . LEU A 1 170 ? -25.016 27.328 8.344 1 74.19 170 LEU A CA 1
ATOM 1308 C C . LEU A 1 170 ? -26.312 28.047 7.988 1 74.19 170 LEU A C 1
ATOM 1310 O O . LEU A 1 170 ? -27.406 27.578 8.305 1 74.19 170 LEU A O 1
ATOM 1314 N N . VAL A 1 171 ? -26.172 29.188 7.48 1 67.44 171 VAL A N 1
ATOM 1315 C CA . VAL A 1 171 ? -27.328 30.062 7.234 1 67.44 171 VAL A CA 1
ATOM 1316 C C . VAL A 1 171 ? -28.188 29.469 6.121 1 67.44 171 VAL A C 1
ATOM 1318 O O . VAL A 1 171 ? -27.688 29.141 5.047 1 67.44 171 VAL A O 1
ATOM 1321 N N . ASP A 1 172 ? -29.406 28.859 6.5 1 58.38 172 ASP A N 1
ATOM 1322 C CA . ASP A 1 172 ? -30.438 28.422 5.559 1 58.38 172 ASP A CA 1
ATOM 1323 C C . ASP A 1 172 ? -31.172 29.609 4.953 1 58.38 172 ASP A C 1
ATOM 1325 O O . ASP A 1 172 ? -31.734 30.422 5.68 1 58.38 172 ASP A O 1
ATOM 1329 N N . THR A 1 173 ? -30.781 30.109 3.807 1 53.97 173 THR A N 1
ATOM 1330 C CA . THR A 1 173 ? -31.391 31.281 3.215 1 53.97 173 THR A CA 1
ATOM 1331 C C . THR A 1 173 ? -32.875 31.047 2.92 1 53.97 173 THR A C 1
ATOM 1333 O O . THR A 1 173 ? -33.531 31.891 2.305 1 53.97 173 THR A O 1
ATOM 1336 N N . ASN A 1 174 ? -33.375 29.875 3.117 1 50.44 174 ASN A N 1
ATOM 1337 C CA . ASN A 1 174 ? -34.75 29.828 2.66 1 50.44 174 ASN A CA 1
ATOM 1338 C C . ASN A 1 174 ? -35.594 30.953 3.268 1 50.44 174 ASN A C 1
ATOM 1340 O O . ASN A 1 174 ? -36.781 31.078 2.961 1 50.44 174 ASN A O 1
ATOM 1344 N N . ASN A 1 175 ? -35.156 31.578 4.324 1 50 175 ASN A N 1
ATOM 1345 C CA . ASN A 1 175 ? -36.062 32.594 4.883 1 50 175 ASN A CA 1
ATOM 1346 C C . ASN A 1 175 ? -35.938 33.938 4.148 1 50 175 ASN A C 1
ATOM 1348 O O . ASN A 1 175 ? -34.812 34.406 3.938 1 50 175 ASN A O 1
ATOM 1352 N N . GLU A 1 176 ? -36.844 34.219 3.363 1 49.91 176 GLU A N 1
ATOM 1353 C CA . GLU A 1 176 ? -37.094 35.375 2.52 1 49.91 176 GLU A CA 1
ATOM 1354 C C . GLU A 1 176 ? -36.594 36.688 3.164 1 49.91 176 GLU A C 1
ATOM 1356 O O . GLU A 1 176 ? -36.281 37.625 2.469 1 49.91 176 GLU A O 1
ATOM 1361 N N . GLU A 1 177 ? -36.906 36.938 4.492 1 53.06 177 GLU A N 1
ATOM 1362 C CA . GLU A 1 177 ? -36.594 38.219 5.105 1 53.06 177 GLU A CA 1
ATOM 1363 C C . GLU A 1 177 ? -35.156 38.25 5.594 1 53.06 177 GLU A C 1
ATOM 1365 O O . GLU A 1 177 ? -34.781 37.562 6.555 1 53.06 177 GLU A O 1
ATOM 1370 N N . ASN A 1 178 ? -34.281 38.406 4.812 1 58.22 178 ASN A N 1
ATOM 1371 C CA . ASN A 1 178 ? -32.844 38.375 4.996 1 58.22 178 ASN A CA 1
ATOM 1372 C C . ASN A 1 178 ? -32.406 39.375 6.062 1 58.22 178 ASN A C 1
ATOM 1374 O O . ASN A 1 178 ? -32.312 40.594 5.789 1 58.22 178 ASN A O 1
ATOM 1378 N N . TYR A 1 179 ? -32.531 39.031 7.414 1 69.69 179 TYR A N 1
ATOM 1379 C CA . TYR A 1 179 ? -32.062 39.969 8.438 1 69.69 179 TYR A CA 1
ATOM 1380 C C . TYR A 1 179 ? -30.531 40.031 8.461 1 69.69 179 TYR A C 1
ATOM 1382 O O . TYR A 1 179 ? -29.859 39 8.367 1 69.69 179 TYR A O 1
ATOM 1390 N N . LYS A 1 180 ? -30.125 41.344 8.43 1 84.25 180 LYS A N 1
ATOM 1391 C CA . LYS A 1 180 ? -28.703 41.625 8.484 1 84.25 180 LYS A CA 1
ATOM 1392 C C . LYS A 1 180 ? -28.188 41.594 9.922 1 84.25 180 LYS A C 1
ATOM 1394 O O . LYS A 1 180 ? -28.859 42.094 10.836 1 84.25 180 LYS A O 1
ATOM 1399 N N . THR A 1 181 ? -27.172 40.906 10.125 1 90.06 181 THR A N 1
ATOM 1400 C CA . THR A 1 181 ? -26.5 40.938 11.414 1 90.06 181 THR A CA 1
ATOM 1401 C C . THR A 1 181 ? -25.672 42.219 11.547 1 90.06 181 THR A C 1
ATOM 1403 O O . THR A 1 181 ? -24.953 42.594 10.617 1 90.06 181 THR A O 1
ATOM 1406 N N . VAL A 1 182 ? -25.844 42.906 12.625 1 94.44 182 VAL A N 1
ATOM 1407 C CA . VAL A 1 182 ? -25.109 44.156 12.836 1 94.44 182 VAL A CA 1
ATOM 1408 C C . VAL A 1 182 ? -23.781 43.844 13.531 1 94.44 182 VAL A C 1
ATOM 1410 O O . VAL A 1 182 ? -23.75 43.156 14.547 1 94.44 182 VAL A O 1
ATOM 1413 N N . LEU A 1 183 ? -22.734 44.406 12.953 1 94.69 183 LEU A N 1
ATOM 1414 C CA . LEU A 1 183 ? -21.406 44.25 13.547 1 94.69 183 LEU A CA 1
ATOM 1415 C C . LEU A 1 183 ? -20.906 45.562 14.117 1 94.69 183 LEU A C 1
ATOM 1417 O O . LEU A 1 183 ? -20.703 46.531 13.375 1 94.69 183 LEU A O 1
ATOM 1421 N N . PHE A 1 184 ? -20.766 45.625 15.422 1 96.88 184 PHE A N 1
ATOM 1422 C CA . PHE A 1 184 ? -20.188 46.781 16.094 1 96.88 184 PHE A CA 1
ATOM 1423 C C . PHE A 1 184 ? -18.703 46.594 16.328 1 96.88 184 PHE A C 1
ATOM 1425 O O . PHE A 1 184 ? -18.297 45.812 17.188 1 96.88 184 PHE A O 1
ATOM 1432 N N . PHE A 1 185 ? -17.906 47.281 15.562 1 96.94 185 PHE A N 1
ATOM 1433 C CA . PHE A 1 185 ? -16.484 47.281 15.828 1 96.94 185 PHE A CA 1
ATOM 1434 C C . PHE A 1 185 ? -16.109 48.344 16.844 1 96.94 185 PHE A C 1
ATOM 1436 O O . PHE A 1 185 ? -16.125 49.531 16.531 1 96.94 185 PHE A O 1
ATOM 1443 N N . CYS A 1 186 ? -15.781 47.875 17.984 1 97.56 186 CYS A N 1
ATOM 1444 C CA . CYS A 1 186 ? -15.359 48.781 19.031 1 97.56 186 CYS A CA 1
ATOM 1445 C C . CYS A 1 186 ? -13.844 48.781 19.172 1 97.56 186 CYS A C 1
ATOM 1447 O O . CYS A 1 186 ? -13.266 47.844 19.75 1 97.56 186 CYS A O 1
ATOM 1449 N N . VAL A 1 187 ? -13.227 49.812 18.734 1 96.12 187 VAL A N 1
ATOM 1450 C CA . VAL A 1 187 ? -11.773 49.938 18.766 1 96.12 187 VAL A CA 1
ATOM 1451 C C . VAL A 1 187 ? -11.344 50.594 20.062 1 96.12 187 VAL A C 1
ATOM 1453 O O . VAL A 1 187 ? -11.594 51.781 20.281 1 96.12 187 VAL A O 1
ATOM 1456 N N . ARG A 1 188 ? -10.633 49.844 20.828 1 95.12 188 ARG A N 1
ATOM 1457 C CA . ARG A 1 188 ? -10.234 50.281 22.156 1 95.12 188 ARG A CA 1
ATOM 1458 C C . ARG A 1 188 ? -8.945 51.094 22.125 1 95.12 188 ARG A C 1
ATOM 1460 O O . ARG A 1 188 ? -8.07 50.844 21.297 1 95.12 188 ARG A O 1
ATOM 1467 N N . ASP A 1 189 ? -8.797 52.031 23.078 1 92.06 189 ASP A N 1
ATOM 1468 C CA . ASP A 1 189 ? -7.629 52.906 23.266 1 92.06 189 ASP A CA 1
ATOM 1469 C C . ASP A 1 189 ? -7.383 53.75 22.016 1 92.06 189 ASP A C 1
ATOM 1471 O O . ASP A 1 189 ? -6.238 53.906 21.594 1 92.06 189 ASP A O 1
ATOM 1475 N N . TRP A 1 190 ? -8.422 54.156 21.5 1 92.25 190 TRP A N 1
ATOM 1476 C CA . TRP A 1 190 ? -8.375 55.062 20.344 1 92.25 190 TRP A CA 1
ATOM 1477 C C . TRP A 1 190 ? -8.422 56.5 20.797 1 92.25 190 TRP A C 1
ATOM 1479 O O . TRP A 1 190 ? -9.031 56.844 21.812 1 92.25 190 TRP A O 1
ATOM 1489 N N . SER A 1 191 ? -7.723 57.312 20.078 1 89.12 191 SER A N 1
ATOM 1490 C CA . SER A 1 191 ? -7.789 58.75 20.25 1 89.12 191 SER A CA 1
ATOM 1491 C C . SER A 1 191 ? -7.711 59.469 18.906 1 89.12 191 SER A C 1
ATOM 1493 O O . SER A 1 191 ? -7.102 58.969 17.953 1 89.12 191 SER A O 1
ATOM 1495 N N . PRO A 1 192 ? -8.359 60.656 18.844 1 87.06 192 PRO A N 1
ATOM 1496 C CA . PRO A 1 192 ? -8.281 61.406 17.594 1 87.06 192 PRO A CA 1
ATOM 1497 C C . PRO A 1 192 ? -6.855 61.812 17.234 1 87.06 192 PRO A C 1
ATOM 1499 O O . PRO A 1 192 ? -6.547 62 16.062 1 87.06 192 PRO A O 1
ATOM 1502 N N . SER A 1 193 ? -5.992 61.844 18.25 1 83 193 SER A N 1
ATOM 1503 C CA . SER A 1 193 ? -4.602 62.219 18 1 83 193 SER A CA 1
ATOM 1504 C C . SER A 1 193 ? -3.83 61.094 17.328 1 83 193 SER A C 1
ATOM 1506 O O . SER A 1 193 ? -2.826 61.344 16.656 1 83 193 SER A O 1
ATOM 1508 N N . LEU A 1 194 ? -4.324 59.906 17.547 1 84.38 194 LEU A N 1
ATOM 1509 C CA . LEU A 1 194 ? -3.674 58.781 16.922 1 84.38 194 LEU A CA 1
ATOM 1510 C C . LEU A 1 194 ? -4.066 58.656 15.453 1 84.38 194 LEU A C 1
ATOM 1512 O O . LEU A 1 194 ? -3.201 58.562 14.578 1 84.38 194 LEU A O 1
ATOM 1516 N N . SER A 1 195 ? -5.398 58.688 15.195 1 87.44 195 SER A N 1
ATOM 1517 C CA . SER A 1 195 ? -5.961 58.594 13.852 1 87.44 195 SER A CA 1
ATOM 1518 C C . SER A 1 195 ? -7.402 59.094 13.82 1 87.44 195 SER A C 1
ATOM 1520 O O . SER A 1 195 ? -8.18 58.812 14.742 1 87.44 195 SER A O 1
ATOM 1522 N N . PRO A 1 196 ? -7.59 59.781 12.75 1 90.25 196 PRO A N 1
ATOM 1523 C CA . PRO A 1 196 ? -9.008 60.125 12.617 1 90.25 196 PRO A CA 1
ATOM 1524 C C . PRO A 1 196 ? -9.906 58.906 12.508 1 90.25 196 PRO A C 1
ATOM 1526 O O . PRO A 1 196 ? -9.516 57.906 11.914 1 90.25 196 PRO A O 1
ATOM 1529 N N . LEU A 1 197 ? -11.078 59.031 13.07 1 92.56 197 LEU A N 1
ATOM 1530 C CA . LEU A 1 197 ? -11.992 57.875 13.125 1 92.56 197 LEU A CA 1
ATOM 1531 C C . LEU A 1 197 ? -12.383 57.438 11.727 1 92.56 197 LEU A C 1
ATOM 1533 O O . LEU A 1 197 ? -12.609 56.25 11.492 1 92.56 197 LEU A O 1
ATOM 1537 N N . ASN A 1 198 ? -12.43 58.406 10.773 1 92.56 198 ASN A N 1
ATOM 1538 C CA . ASN A 1 198 ? -12.797 58.031 9.406 1 92.56 198 ASN A CA 1
ATOM 1539 C C . ASN A 1 198 ? -11.773 57.094 8.781 1 92.56 198 ASN A C 1
ATOM 1541 O O . ASN A 1 198 ? -12.141 56.219 7.996 1 92.56 198 ASN A O 1
ATOM 1545 N N . VAL A 1 199 ? -10.555 57.25 9.156 1 91.56 199 VAL A N 1
ATOM 1546 C CA . VAL A 1 199 ? -9.5 56.406 8.633 1 91.56 199 VAL A CA 1
ATOM 1547 C C . VAL A 1 199 ? -9.656 55 9.211 1 91.56 199 VAL A C 1
ATOM 1549 O O . VAL A 1 199 ? -9.477 54 8.5 1 91.56 199 VAL A O 1
ATOM 1552 N N . VAL A 1 200 ? -10.008 54.969 10.484 1 93 200 VAL A N 1
ATOM 1553 C CA . VAL A 1 200 ? -10.211 53.688 11.148 1 93 200 VAL A CA 1
ATOM 1554 C C . VAL A 1 200 ? -11.414 52.969 10.539 1 93 200 VAL A C 1
ATOM 1556 O O . VAL A 1 200 ? -11.367 51.75 10.305 1 93 200 VAL A O 1
ATOM 1559 N N . LYS A 1 201 ? -12.477 53.719 10.289 1 94 201 LYS A N 1
ATOM 1560 C CA . LYS A 1 201 ? -13.68 53.156 9.68 1 94 201 LYS A CA 1
ATOM 1561 C C . LYS A 1 201 ? -13.383 52.594 8.297 1 94 201 LYS A C 1
ATOM 1563 O O . LYS A 1 201 ? -13.844 51.5 7.953 1 94 201 LYS A O 1
ATOM 1568 N N . ASP A 1 202 ? -12.625 53.344 7.574 1 92.62 202 ASP A N 1
ATOM 1569 C CA . ASP A 1 202 ? -12.273 52.906 6.227 1 92.62 202 ASP A CA 1
ATOM 1570 C C . ASP A 1 202 ? -11.406 51.625 6.262 1 92.62 202 ASP A C 1
ATOM 1572 O O . ASP A 1 202 ? -11.539 50.781 5.402 1 92.62 202 ASP A O 1
ATOM 1576 N N . TYR A 1 203 ? -10.562 51.594 7.191 1 91.19 203 TYR A N 1
ATOM 1577 C CA . TYR A 1 203 ? -9.688 50.438 7.332 1 91.19 203 TYR A CA 1
ATOM 1578 C C . TYR A 1 203 ? -10.5 49.188 7.641 1 91.19 203 TYR A C 1
ATOM 1580 O O . TYR A 1 203 ? -10.266 48.125 7.051 1 91.19 203 TYR A O 1
ATOM 1588 N N . VAL A 1 204 ? -11.43 49.281 8.539 1 92.69 204 VAL A N 1
ATOM 1589 C CA . VAL A 1 204 ? -12.242 48.156 8.938 1 92.69 204 VAL A CA 1
ATOM 1590 C C . VAL A 1 204 ? -13.125 47.719 7.773 1 92.69 204 VAL A C 1
ATOM 1592 O O . VAL A 1 204 ? -13.258 46.5 7.5 1 92.69 204 VAL A O 1
ATOM 1595 N N . LEU A 1 205 ? -13.711 48.625 7.078 1 93.19 205 LEU A N 1
ATOM 1596 C CA . LEU A 1 205 ? -14.648 48.312 6.004 1 93.19 205 LEU A CA 1
ATOM 1597 C C . LEU A 1 205 ? -13.914 47.719 4.809 1 93.19 205 LEU A C 1
ATOM 1599 O O . LEU A 1 205 ? -14.312 46.688 4.281 1 93.19 205 LEU A O 1
ATOM 1603 N N . ASN A 1 206 ? -12.781 48.281 4.469 1 89.56 206 ASN A N 1
ATOM 1604 C CA . ASN A 1 206 ? -12.133 47.906 3.223 1 89.56 206 ASN A CA 1
ATOM 1605 C C . ASN A 1 206 ? -11.07 46.844 3.451 1 89.56 206 ASN A C 1
ATOM 1607 O O . ASN A 1 206 ? -10.977 45.875 2.684 1 89.56 206 ASN A O 1
ATOM 1611 N N . ASN A 1 207 ? -10.367 47 4.5 1 87.12 207 ASN A N 1
ATOM 1612 C CA . ASN A 1 207 ? -9.227 46.094 4.676 1 87.12 207 ASN A CA 1
ATOM 1613 C C . ASN A 1 207 ? -9.594 44.875 5.523 1 87.12 207 ASN A C 1
ATOM 1615 O O . ASN A 1 207 ? -8.883 43.875 5.516 1 87.12 207 ASN A O 1
ATOM 1619 N N . TYR A 1 208 ? -10.68 45 6.293 1 88.94 208 TYR A N 1
ATOM 1620 C CA . TYR A 1 208 ? -11.125 43.844 7.086 1 88.94 208 TYR A CA 1
ATOM 1621 C C . TYR A 1 208 ? -12.25 43.094 6.387 1 88.94 208 TYR A C 1
ATOM 1623 O O . TYR A 1 208 ? -12.016 42.125 5.668 1 88.94 208 TYR A O 1
ATOM 1631 N N . MET A 1 209 ? -13.352 43.719 6.391 1 90.56 209 MET A N 1
ATOM 1632 C CA . MET A 1 209 ? -14.57 43 6.051 1 90.56 209 MET A CA 1
ATOM 1633 C C . MET A 1 209 ? -14.633 42.719 4.551 1 90.56 209 MET A C 1
ATOM 1635 O O . MET A 1 209 ? -14.891 41.594 4.141 1 90.56 209 MET A O 1
ATOM 1639 N N . ARG A 1 210 ? -14.312 43.719 3.725 1 91.62 210 ARG A N 1
ATOM 1640 C CA . ARG A 1 210 ? -14.352 43.469 2.285 1 91.62 210 ARG A CA 1
ATOM 1641 C C . ARG A 1 210 ? -13.25 42.5 1.854 1 91.62 210 ARG A C 1
ATOM 1643 O O . ARG A 1 210 ? -13.43 41.719 0.916 1 91.62 210 ARG A O 1
ATOM 1650 N N . SER A 1 211 ? -12.133 42.688 2.453 1 89.94 211 SER A N 1
ATOM 1651 C CA . SER A 1 211 ? -11.039 41.781 2.152 1 89.94 211 SER A CA 1
ATOM 1652 C C . SER A 1 211 ? -11.398 40.344 2.533 1 89.94 211 SER A C 1
ATOM 1654 O O . SER A 1 211 ? -11.148 39.406 1.765 1 89.94 211 SER A O 1
ATOM 1656 N N . ILE A 1 212 ? -11.969 40.125 3.678 1 89.38 212 ILE A N 1
ATOM 1657 C CA . ILE A 1 212 ? -12.406 38.812 4.133 1 89.38 212 ILE A CA 1
ATOM 1658 C C . ILE A 1 212 ? -13.43 38.25 3.156 1 89.38 212 ILE A C 1
ATOM 1660 O O . ILE A 1 212 ? -13.32 37.094 2.746 1 89.38 212 ILE A O 1
ATOM 1664 N N . TRP A 1 213 ? -14.352 39.062 2.783 1 90.62 213 TRP A N 1
ATOM 1665 C CA . TRP A 1 213 ? -15.438 38.625 1.902 1 90.62 213 TRP A CA 1
ATOM 1666 C C . TRP A 1 213 ? -14.891 38.156 0.56 1 90.62 213 TRP A C 1
ATOM 1668 O O . TRP A 1 213 ? -15.422 37.219 -0.042 1 90.62 213 TRP A O 1
ATOM 1678 N N . ASN A 1 214 ? -13.836 38.719 0.13 1 88.38 214 ASN A N 1
ATOM 1679 C CA . ASN A 1 214 ? -13.242 38.375 -1.157 1 88.38 214 ASN A CA 1
ATOM 1680 C C . ASN A 1 214 ? -12.367 37.125 -1.051 1 88.38 214 ASN A C 1
ATOM 1682 O O . ASN A 1 214 ? -12.148 36.438 -2.045 1 88.38 214 ASN A O 1
ATOM 1686 N N . GLU A 1 215 ? -11.891 36.875 0.085 1 84.38 215 GLU A N 1
ATOM 1687 C CA . GLU A 1 215 ? -10.938 35.781 0.262 1 84.38 215 GLU A CA 1
ATOM 1688 C C . GLU A 1 215 ? -11.656 34.469 0.579 1 84.38 215 GLU A C 1
ATOM 1690 O O . GLU A 1 215 ? -11.117 33.375 0.353 1 84.38 215 GLU A O 1
ATOM 1695 N N . ILE A 1 216 ? -12.844 34.469 1.093 1 85.62 216 ILE A N 1
ATOM 1696 C CA . ILE A 1 216 ? -13.516 33.281 1.553 1 85.62 216 ILE A CA 1
ATOM 1697 C C . ILE A 1 216 ? -14.219 32.594 0.378 1 85.62 216 ILE A C 1
ATOM 1699 O O . ILE A 1 216 ? -14.539 33.25 -0.622 1 85.62 216 ILE A O 1
ATOM 1703 N N . SER A 1 217 ? -14.375 31.297 0.484 1 79.62 217 SER A N 1
ATOM 1704 C CA . SER A 1 217 ? -15.172 30.547 -0.471 1 79.62 217 SER A CA 1
ATOM 1705 C C . SER A 1 217 ? -16.656 30.672 -0.172 1 79.62 217 SER A C 1
ATOM 1707 O O . SER A 1 217 ? -17.094 30.422 0.954 1 79.62 217 SER A O 1
ATOM 1709 N N . LYS A 1 218 ? -17.406 31.062 -1.124 1 86.25 218 LYS A N 1
ATOM 1710 C CA . LYS A 1 218 ? -18.828 31.328 -0.932 1 86.25 218 LYS A CA 1
ATOM 1711 C C . LYS A 1 218 ? -19.672 30.297 -1.676 1 86.25 218 LYS A C 1
ATOM 1713 O O . LYS A 1 218 ? -19.359 29.922 -2.809 1 86.25 218 LYS A O 1
ATOM 1718 N N . PRO A 1 219 ? -20.562 29.828 -0.948 1 81.06 219 PRO A N 1
ATOM 1719 C CA . PRO A 1 219 ? -21.531 29.016 -1.673 1 81.06 219 PRO A CA 1
ATOM 1720 C C . PRO A 1 219 ? -22.156 29.75 -2.855 1 81.06 219 PRO A C 1
ATOM 1722 O O . PRO A 1 219 ? -22.109 30.984 -2.916 1 81.06 219 PRO A O 1
ATOM 1725 N N . ALA A 1 220 ? -22.766 29.094 -3.818 1 78.75 220 ALA A N 1
ATOM 1726 C CA . ALA A 1 220 ? -23.266 29.625 -5.082 1 78.75 220 ALA A CA 1
ATOM 1727 C C . ALA A 1 220 ? -24.297 30.719 -4.836 1 78.75 220 ALA A C 1
ATOM 1729 O O . ALA A 1 220 ? -24.359 31.703 -5.574 1 78.75 220 ALA A O 1
ATOM 1730 N N . ARG A 1 221 ? -25.016 30.672 -3.783 1 81.12 221 ARG A N 1
ATOM 1731 C CA . ARG A 1 221 ? -26.094 31.594 -3.502 1 81.12 221 ARG A CA 1
ATOM 1732 C C . ARG A 1 221 ? -25.562 32.969 -3.117 1 81.12 221 ARG A C 1
ATOM 1734 O O . ARG A 1 221 ? -26.266 33.969 -3.266 1 81.12 221 ARG A O 1
ATOM 1741 N N . PHE A 1 222 ? -24.312 33 -2.596 1 82.25 222 PHE A N 1
ATOM 1742 C CA . PHE A 1 222 ? -23.766 34.281 -2.1 1 82.25 222 PHE A CA 1
ATOM 1743 C C . PHE A 1 222 ? -22.688 34.812 -3.033 1 82.25 222 PHE A C 1
ATOM 1745 O O . PHE A 1 222 ? -22 35.781 -2.719 1 82.25 222 PHE A O 1
ATOM 1752 N N . GLU A 1 223 ? -22.391 34.219 -4.164 1 80.88 223 GLU A N 1
ATOM 1753 C CA . GLU A 1 223 ? -21.281 34.531 -5.039 1 80.88 223 GLU A CA 1
ATOM 1754 C C . GLU A 1 223 ? -21.359 35.969 -5.551 1 80.88 223 GLU A C 1
ATOM 1756 O O . GLU A 1 223 ? -20.344 36.656 -5.66 1 80.88 223 GLU A O 1
ATOM 1761 N N . ASN A 1 224 ? -22.625 36.5 -5.734 1 83.06 224 ASN A N 1
ATOM 1762 C CA . ASN A 1 224 ? -22.75 37.812 -6.328 1 83.06 224 ASN A CA 1
ATOM 1763 C C . ASN A 1 224 ? -23.219 38.844 -5.301 1 83.06 224 ASN A C 1
ATOM 1765 O O . ASN A 1 224 ? -23.547 39.969 -5.656 1 83.06 224 ASN A O 1
ATOM 1769 N N . MET A 1 225 ? -23.141 38.5 -4.047 1 85.44 225 MET A N 1
ATOM 1770 C CA . MET A 1 225 ? -23.594 39.438 -3.006 1 85.44 225 MET A CA 1
ATOM 1771 C C . MET A 1 225 ? -22.406 40.094 -2.32 1 85.44 225 MET A C 1
ATOM 1773 O O . MET A 1 225 ? -21.312 39.531 -2.271 1 85.44 225 MET A O 1
ATOM 1777 N N . GLY A 1 226 ? -22.609 41.312 -1.915 1 85.88 226 GLY A N 1
ATOM 1778 C CA . GLY A 1 226 ? -21.594 42.031 -1.151 1 85.88 226 GLY A CA 1
ATOM 1779 C C . GLY A 1 226 ? -21.719 41.781 0.344 1 85.88 226 GLY A C 1
ATOM 1780 O O . GLY A 1 226 ? -22.719 41.281 0.825 1 85.88 226 GLY A O 1
ATOM 1781 N N . VAL A 1 227 ? -20.703 42.125 1.072 1 87.88 227 VAL A N 1
ATOM 1782 C CA . VAL A 1 227 ? -20.656 41.938 2.518 1 87.88 227 VAL A CA 1
ATOM 1783 C C . VAL A 1 227 ? -21.75 42.75 3.191 1 87.88 227 VAL A C 1
ATOM 1785 O O . VAL A 1 227 ? -22.312 42.344 4.207 1 87.88 227 VAL A O 1
ATOM 1788 N N . GLU A 1 228 ? -22.156 43.812 2.588 1 87.44 228 GLU A N 1
ATOM 1789 C CA . GLU A 1 228 ? -23.125 44.719 3.16 1 87.44 228 GLU A CA 1
ATOM 1790 C C . GLU A 1 228 ? -24.547 44.156 3.057 1 87.44 228 GLU A C 1
ATOM 1792 O O . GLU A 1 228 ? -25.453 44.625 3.738 1 87.44 228 GLU A O 1
ATOM 1797 N N . SER A 1 229 ? -24.672 43.188 2.256 1 84.81 229 SER A N 1
ATOM 1798 C CA . SER A 1 229 ? -25.984 42.594 2.133 1 84.81 229 SER A CA 1
ATOM 1799 C C . SER A 1 229 ? -26.297 41.719 3.344 1 84.81 229 SER A C 1
ATOM 1801 O O . SER A 1 229 ? -27.469 41.5 3.68 1 84.81 229 SER A O 1
ATOM 1803 N N . LEU A 1 230 ? -25.312 41.312 3.998 1 85.75 230 LEU A N 1
ATOM 1804 C CA . LEU A 1 230 ? -25.531 40.406 5.113 1 85.75 230 LEU A CA 1
ATOM 1805 C C . LEU A 1 230 ? -25.203 41.062 6.441 1 85.75 230 LEU A C 1
ATOM 1807 O O . LEU A 1 230 ? -25.703 40.656 7.492 1 85.75 230 LEU A O 1
ATOM 1811 N N . PHE A 1 231 ? -24.328 42.094 6.305 1 90.62 231 PHE A N 1
ATOM 1812 C CA . PHE A 1 231 ? -23.859 42.688 7.547 1 90.62 231 PHE A CA 1
ATOM 1813 C C . PHE A 1 231 ? -24 44.219 7.5 1 90.62 231 PHE A C 1
ATOM 1815 O O . PHE A 1 231 ? -23.781 44.844 6.449 1 90.62 231 PHE A O 1
ATOM 1822 N N . GLU A 1 232 ? -24.438 44.75 8.578 1 92.69 232 GLU A N 1
ATOM 1823 C CA . GLU A 1 232 ? -24.359 46.188 8.828 1 92.69 232 GLU A CA 1
ATOM 1824 C C . GLU A 1 232 ? -23.203 46.5 9.773 1 92.69 232 GLU A C 1
ATOM 1826 O O . GLU A 1 232 ? -23.188 46.062 10.914 1 92.69 232 GLU A O 1
ATOM 1831 N N . ILE A 1 233 ? -22.281 47.344 9.266 1 94.31 233 ILE A N 1
ATOM 1832 C CA . ILE A 1 233 ? -21.031 47.531 10.008 1 94.31 233 ILE A CA 1
ATOM 1833 C C . ILE A 1 233 ? -21 48.938 10.586 1 94.31 233 ILE A C 1
ATOM 1835 O O . ILE A 1 233 ? -21.25 49.938 9.875 1 94.31 233 ILE A O 1
ATOM 1839 N N . ARG A 1 234 ? -20.781 49.031 11.852 1 95.88 234 ARG A N 1
ATOM 1840 C CA . ARG A 1 234 ? -20.562 50.281 12.555 1 95.88 234 ARG A CA 1
ATOM 1841 C C . ARG A 1 234 ? -19.25 50.281 13.328 1 95.88 234 ARG A C 1
ATOM 1843 O O . ARG A 1 234 ? -18.891 49.25 13.922 1 95.88 234 ARG A O 1
ATOM 1850 N N . VAL A 1 235 ? -18.5 51.375 13.227 1 96.75 235 VAL A N 1
ATOM 1851 C CA . VAL A 1 235 ? -17.203 51.438 13.875 1 96.75 235 VAL A CA 1
ATOM 1852 C C . VAL A 1 235 ? -17.203 52.531 14.93 1 96.75 235 VAL A C 1
ATOM 1854 O O . VAL A 1 235 ? -17.656 53.656 14.664 1 96.75 235 VAL A O 1
ATOM 1857 N N . PHE A 1 236 ? -16.734 52.188 16.141 1 97.5 236 PHE A N 1
ATOM 1858 C CA . PHE A 1 236 ? -16.672 53.125 17.234 1 97.5 236 PHE A CA 1
ATOM 1859 C C . PHE A 1 236 ? -15.25 53.219 17.797 1 97.5 236 PHE A C 1
ATOM 1861 O O . PHE A 1 236 ? -14.555 52.188 17.891 1 97.5 236 PHE A O 1
ATOM 1868 N N . GLY A 1 237 ? -14.75 54.375 17.984 1 96.25 237 GLY A N 1
ATOM 1869 C CA . GLY A 1 237 ? -13.516 54.594 18.734 1 96.25 237 GLY A CA 1
ATOM 1870 C C . GLY A 1 237 ? -13.75 54.875 20.203 1 96.25 237 GLY A C 1
ATOM 1871 O O . GLY A 1 237 ? -14.445 55.844 20.547 1 96.25 237 GLY A O 1
ATOM 1872 N N . LEU A 1 238 ? -13.219 54.031 21.016 1 96.94 238 LEU A N 1
ATOM 1873 C CA . LEU A 1 238 ? -13.391 54.188 22.453 1 96.94 238 LEU A CA 1
ATOM 1874 C C . LEU A 1 238 ? -12.078 54.656 23.094 1 96.94 238 LEU A C 1
ATOM 1876 O O . LEU A 1 238 ? -11.031 54.062 22.859 1 96.94 238 LEU A O 1
ATOM 1880 N N . SER A 1 239 ? -12.156 55.625 23.922 1 93.81 239 SER A N 1
ATOM 1881 C CA . SER A 1 239 ? -11 56.125 24.641 1 93.81 239 SER A CA 1
ATOM 1882 C C . SER A 1 239 ? -10.57 55.156 25.734 1 93.81 239 SER A C 1
ATOM 1884 O O . SER A 1 239 ? -11.297 54.219 26.062 1 93.81 239 SER A O 1
ATOM 1886 N N . ASN A 1 240 ? -9.352 55.344 26.266 1 89.5 240 ASN A N 1
ATOM 1887 C CA . ASN A 1 240 ? -8.828 54.469 27.312 1 89.5 240 ASN A CA 1
ATOM 1888 C C . ASN A 1 240 ? -9.672 54.562 28.578 1 89.5 240 ASN A C 1
ATOM 1890 O O . ASN A 1 240 ? -9.867 55.625 29.141 1 89.5 240 ASN A O 1
ATOM 1894 N N . ALA A 1 241 ? -10.125 53.406 29.031 1 89.62 241 ALA A N 1
ATOM 1895 C CA . ALA A 1 241 ? -11.07 53.344 30.141 1 89.62 241 ALA A CA 1
ATOM 1896 C C . ALA A 1 241 ? -10.391 53.688 31.469 1 89.62 241 ALA A C 1
ATOM 1898 O O . ALA A 1 241 ? -11.039 54.156 32.406 1 89.62 241 ALA A O 1
ATOM 1899 N N . VAL A 1 242 ? -9.141 53.469 31.562 1 84.12 242 VAL A N 1
ATOM 1900 C CA . VAL A 1 242 ? -8.43 53.656 32.812 1 84.12 242 VAL A CA 1
ATOM 1901 C C . VAL A 1 242 ? -7.867 55.062 32.906 1 84.12 242 VAL A C 1
ATOM 1903 O O . VAL A 1 242 ? -8.055 55.75 33.906 1 84.12 242 VAL A O 1
ATOM 1906 N N . THR A 1 243 ? -7.211 55.562 31.828 1 82.69 243 THR A N 1
ATOM 1907 C CA . THR A 1 243 ? -6.535 56.844 31.859 1 82.69 243 THR A CA 1
ATOM 1908 C C . THR A 1 243 ? -7.52 57.969 31.578 1 82.69 243 THR A C 1
ATOM 1910 O O . THR A 1 243 ? -7.34 59.094 32.031 1 82.69 243 THR A O 1
ATOM 1913 N N . GLN A 1 244 ? -8.555 57.656 30.75 1 88.62 244 GLN A N 1
ATOM 1914 C CA . GLN A 1 244 ? -9.57 58.656 30.391 1 88.62 244 GLN A CA 1
ATOM 1915 C C . GLN A 1 244 ? -10.977 58.125 30.641 1 88.62 244 GLN A C 1
ATOM 1917 O O . GLN A 1 244 ? -11.773 58 29.703 1 88.62 244 GLN A O 1
ATOM 1922 N N . PRO A 1 245 ? -11.383 57.938 31.844 1 91.5 245 PRO A N 1
ATOM 1923 C CA . PRO A 1 245 ? -12.664 57.281 32.156 1 91.5 245 PRO A CA 1
ATOM 1924 C C . PRO A 1 245 ? -13.867 58.125 31.719 1 91.5 245 PRO A C 1
ATOM 1926 O O . PRO A 1 245 ? -14.875 57.594 31.266 1 91.5 245 PRO A O 1
ATOM 1929 N N . GLU A 1 246 ? -13.82 59.5 31.766 1 93.94 246 GLU A N 1
ATOM 1930 C CA . GLU A 1 246 ? -14.945 60.344 31.406 1 93.94 246 GLU A CA 1
ATOM 1931 C C . GLU A 1 246 ? -15.219 60.281 29.906 1 93.94 246 GLU A C 1
ATOM 1933 O O . GLU A 1 246 ? -16.375 60.188 29.484 1 93.94 246 GLU A O 1
ATOM 1938 N N . LEU A 1 247 ? -14.109 60.406 29.188 1 93.88 247 LEU A N 1
ATOM 1939 C CA . LEU A 1 247 ? -14.258 60.312 27.75 1 93.88 247 LEU A CA 1
ATOM 1940 C C . LEU A 1 247 ? -14.75 58.906 27.328 1 93.88 247 LEU A C 1
ATOM 1942 O O . LEU A 1 247 ? -15.508 58.781 26.375 1 93.88 247 LEU A O 1
ATOM 1946 N N . PHE A 1 248 ? -14.281 57.938 28.047 1 95.06 248 PHE A N 1
ATOM 1947 C CA . PHE A 1 248 ? -14.711 56.562 27.766 1 95.06 248 PHE A CA 1
ATOM 1948 C C . PHE A 1 248 ? -16.203 56.406 27.984 1 95.06 248 PHE A C 1
ATOM 1950 O O . PHE A 1 248 ? -16.906 55.812 27.172 1 95.06 248 PHE A O 1
ATOM 1957 N N . GLU A 1 249 ? -16.703 56.969 29.031 1 95.62 249 GLU A N 1
ATOM 1958 C CA . GLU A 1 249 ? -18.125 56.875 29.328 1 95.62 249 GLU A CA 1
ATOM 1959 C C . GLU A 1 249 ? -18.953 57.594 28.266 1 95.62 249 GLU A C 1
ATOM 1961 O O . GLU A 1 249 ? -20.047 57.156 27.906 1 95.62 249 GLU A O 1
ATOM 1966 N N . LYS A 1 250 ? -18.406 58.656 27.797 1 95.69 250 LYS A N 1
ATOM 1967 C CA . LYS A 1 250 ? -19.078 59.406 26.719 1 95.69 250 LYS A CA 1
ATOM 1968 C C . LYS A 1 250 ? -19.141 58.562 25.453 1 95.69 250 LYS A C 1
ATOM 1970 O O . LYS A 1 250 ? -20.172 58.531 24.766 1 95.69 250 LYS A O 1
ATOM 1975 N N . ASP A 1 251 ? -18.047 58 25.141 1 96.75 251 ASP A N 1
ATOM 1976 C CA . ASP A 1 251 ? -18 57.125 23.953 1 96.75 251 ASP A CA 1
ATOM 1977 C C . ASP A 1 251 ? -18.969 55.969 24.078 1 96.75 251 ASP A C 1
ATOM 1979 O O . ASP A 1 251 ? -19.609 55.562 23.094 1 96.75 251 ASP A O 1
ATOM 1983 N N . VAL A 1 252 ? -19.047 55.344 25.25 1 96.81 252 VAL A N 1
ATOM 1984 C CA . VAL A 1 252 ? -19.938 54.219 25.484 1 96.81 252 VAL A CA 1
ATOM 1985 C C . VAL A 1 252 ? -21.391 54.656 25.328 1 96.81 252 VAL A C 1
ATOM 1987 O O . VAL A 1 252 ? -22.219 53.906 24.828 1 96.81 252 VAL A O 1
ATOM 1990 N N . LYS A 1 253 ? -21.719 55.812 25.734 1 95.75 253 LYS A N 1
ATOM 1991 C CA . LYS A 1 253 ? -23.062 56.344 25.578 1 95.75 253 LYS A CA 1
ATOM 1992 C C . LYS A 1 253 ? -23.438 56.469 24.094 1 95.75 253 LYS A C 1
ATOM 1994 O O . LYS A 1 253 ? -24.594 56.25 23.719 1 95.75 253 LYS A O 1
ATOM 1999 N N . GLU A 1 254 ? -22.453 56.812 23.328 1 96.12 254 GLU A N 1
ATOM 2000 C CA . GLU A 1 254 ? -22.688 56.875 21.891 1 96.12 254 GLU A CA 1
ATOM 2001 C C . GLU A 1 254 ? -23 55.5 21.312 1 96.12 254 GLU A C 1
ATOM 2003 O O . GLU A 1 254 ? -23.859 55.344 20.453 1 96.12 254 GLU A O 1
ATOM 2008 N N . VAL A 1 255 ? -22.25 54.531 21.75 1 97.12 255 VAL A N 1
ATOM 2009 C CA . VAL A 1 255 ? -22.5 53.188 21.312 1 97.12 255 VAL A CA 1
ATOM 2010 C C . VAL A 1 255 ? -23.906 52.75 21.734 1 97.12 255 VAL A C 1
ATOM 2012 O O . VAL A 1 255 ? -24.625 52.094 20.969 1 97.12 255 VAL A O 1
ATOM 2015 N N . LYS A 1 256 ? -24.25 53.062 22.938 1 94.31 256 LYS A N 1
ATOM 2016 C CA . LYS A 1 256 ? -25.562 52.719 23.469 1 94.31 256 LYS A CA 1
ATOM 2017 C C . LYS A 1 256 ? -26.672 53.375 22.656 1 94.31 256 LYS A C 1
ATOM 2019 O O . LYS A 1 256 ? -27.688 52.719 22.375 1 94.31 256 LYS A O 1
ATOM 2024 N N . LYS A 1 257 ? -26.469 54.562 22.328 1 94.62 257 LYS A N 1
ATOM 2025 C CA . LYS A 1 257 ? -27.453 55.281 21.516 1 94.62 257 LYS A CA 1
ATOM 2026 C C . LYS A 1 257 ? -27.641 54.625 20.156 1 94.62 257 LYS A C 1
ATOM 2028 O O . LYS A 1 257 ? -28.766 54.469 19.672 1 94.62 257 LYS A O 1
ATOM 2033 N N . THR A 1 258 ? -26.562 54.312 19.562 1 95.75 258 THR A N 1
ATOM 2034 C CA . THR A 1 258 ? -26.625 53.656 18.266 1 95.75 258 THR A CA 1
ATOM 2035 C C . THR A 1 258 ? -27.297 52.312 18.375 1 95.75 258 THR A C 1
ATOM 2037 O O . THR A 1 258 ? -28.062 51.906 17.484 1 95.75 258 THR A O 1
ATOM 2040 N N . TRP A 1 259 ? -27 51.562 19.422 1 92.69 259 TRP A N 1
ATOM 2041 C CA . TRP A 1 259 ? -27.641 50.25 19.672 1 92.69 259 TRP A CA 1
ATOM 2042 C C . TRP A 1 259 ? -29.156 50.406 19.797 1 92.69 259 TRP A C 1
ATOM 2044 O O . TRP A 1 259 ? -29.906 49.625 19.203 1 92.69 259 TRP A O 1
ATOM 2054 N N . GLU A 1 260 ? -29.578 51.375 20.469 1 89 260 GLU A N 1
ATOM 2055 C CA . GLU A 1 260 ? -31.016 51.594 20.688 1 89 260 GLU A CA 1
ATOM 2056 C C . GLU A 1 260 ? -31.703 51.969 19.375 1 89 260 GLU A C 1
ATOM 2058 O O . GLU A 1 260 ? -32.875 51.594 19.156 1 89 260 GLU A O 1
ATOM 2063 N N . SER A 1 261 ? -30.938 52.531 18.562 1 91.5 261 SER A N 1
ATOM 2064 C CA . SER A 1 261 ? -31.516 52.938 17.297 1 91.5 261 SER A CA 1
ATOM 2065 C C . SER A 1 261 ? -31.562 51.812 16.297 1 91.5 261 SER A C 1
ATOM 2067 O O . SER A 1 261 ? -32.469 51.719 15.469 1 91.5 261 SER A O 1
ATOM 2069 N N . LEU A 1 262 ? -30.641 50.875 16.359 1 90.31 262 LEU A N 1
ATOM 2070 C CA . LEU A 1 262 ? -30.484 49.875 15.305 1 90.31 262 LEU A CA 1
ATOM 2071 C C . LEU A 1 262 ? -31.094 48.531 15.734 1 90.31 262 LEU A C 1
ATOM 2073 O O . LEU A 1 262 ? -31.312 47.656 14.898 1 90.31 262 LEU A O 1
ATOM 2077 N N . LYS A 1 263 ? -31.328 48.375 17 1 88.5 263 LYS A N 1
ATOM 2078 C CA . LYS A 1 263 ? -31.828 47.062 17.469 1 88.5 263 LYS A CA 1
ATOM 2079 C C . LYS A 1 263 ? -33.188 46.75 16.844 1 88.5 263 LYS A C 1
ATOM 2081 O O . LYS A 1 263 ? -34.062 47.625 16.781 1 88.5 263 LYS A O 1
ATOM 2086 N N . PRO A 1 264 ? -33.312 45.625 16.391 1 89.12 264 PRO A N 1
ATOM 2087 C CA . PRO A 1 264 ? -34.625 45.219 15.828 1 89.12 264 PRO A CA 1
ATOM 2088 C C . PRO A 1 264 ? -35.719 45.125 16.891 1 89.12 264 PRO A C 1
ATOM 2090 O O . PRO A 1 264 ? -35.406 44.906 18.078 1 89.12 264 PRO A O 1
ATOM 2093 N N . LYS A 1 265 ? -36.938 45.156 16.422 1 87.94 265 LYS A N 1
ATOM 2094 C CA . LYS A 1 265 ? -38.062 45.094 17.344 1 87.94 265 LYS A CA 1
ATOM 2095 C C . LYS A 1 265 ? -38.281 43.688 17.875 1 87.94 265 LYS A C 1
ATOM 2097 O O . LYS A 1 265 ? -38.656 43.5 19.031 1 87.94 265 LYS A O 1
ATOM 2102 N N . GLU A 1 266 ? -38 42.781 16.984 1 91.44 266 GLU A N 1
ATOM 2103 C CA . GLU A 1 266 ? -38.094 41.375 17.359 1 91.44 266 GLU A CA 1
ATOM 2104 C C . GLU A 1 266 ? -36.781 40.625 17.016 1 91.44 266 GLU A C 1
ATOM 2106 O O . GLU A 1 266 ? -36.031 41.094 16.172 1 91.44 266 GLU A O 1
ATOM 2111 N N . TYR A 1 267 ? -36.656 39.531 17.734 1 93.44 267 TYR A N 1
ATOM 2112 C CA . TYR A 1 267 ? -35.5 38.719 17.453 1 93.44 267 TYR A CA 1
ATOM 2113 C C . TYR A 1 267 ? -35.438 38.312 15.992 1 93.44 267 TYR A C 1
ATOM 2115 O O . TYR A 1 267 ? -36.406 37.781 15.461 1 93.44 267 TYR A O 1
ATOM 2123 N N . SER A 1 268 ? -34.406 38.562 15.359 1 89.5 268 SER A N 1
ATOM 2124 C CA . SER A 1 268 ? -34.281 38.469 13.914 1 89.5 268 SER A CA 1
ATOM 2125 C C . SER A 1 268 ? -34.406 37 13.438 1 89.5 268 SER A C 1
ATOM 2127 O O . SER A 1 268 ? -34.844 36.75 12.305 1 89.5 268 SER A O 1
ATOM 2129 N N . ARG A 1 269 ? -34.062 36.031 14.305 1 87.75 269 ARG A N 1
ATOM 2130 C CA . ARG A 1 269 ? -34.156 34.625 13.898 1 87.75 269 ARG A CA 1
ATOM 2131 C C . ARG A 1 269 ? -35.562 34.094 14.102 1 87.75 269 ARG A C 1
ATOM 2133 O O . ARG A 1 269 ? -35.844 32.906 13.812 1 87.75 269 ARG A O 1
ATOM 2140 N N . ARG A 1 270 ? -36.469 34.812 14.672 1 88.06 270 ARG A N 1
ATOM 2141 C CA . ARG A 1 270 ? -37.875 34.531 14.805 1 88.06 270 ARG A CA 1
ATOM 2142 C C . ARG A 1 270 ? -38.094 33.281 15.68 1 88.06 270 ARG A C 1
ATOM 2144 O O . ARG A 1 270 ? -38.875 32.375 15.305 1 88.06 270 ARG A O 1
ATOM 2151 N N . VAL A 1 271 ? -37.344 33.188 16.672 1 92.19 271 VAL A N 1
ATOM 2152 C CA . VAL A 1 271 ? -37.531 32.188 17.719 1 92.19 271 VAL A CA 1
ATOM 2153 C C . VAL A 1 271 ? -38.125 32.812 18.969 1 92.19 271 VAL A C 1
ATOM 2155 O O . VAL A 1 271 ? -37.625 33.844 19.453 1 92.19 271 VAL A O 1
ATOM 2158 N N . PRO A 1 272 ? -39.156 32.25 19.359 1 94.25 272 PRO A N 1
ATOM 2159 C CA . PRO A 1 272 ? -39.75 32.812 20.578 1 94.25 272 PRO A CA 1
ATOM 2160 C C . PRO A 1 272 ? -38.875 32.594 21.812 1 94.25 272 PRO A C 1
ATOM 2162 O O . PRO A 1 272 ? -38.031 31.703 21.812 1 94.25 272 PRO A O 1
ATOM 2165 N N . SER A 1 273 ? -39.156 33.375 22.891 1 94.5 273 SER A N 1
ATOM 2166 C CA . SER A 1 273 ? -38.344 33.344 24.094 1 94.5 273 SER A CA 1
ATOM 2167 C C . SER A 1 273 ? -38.406 31.969 24.781 1 94.5 273 SER A C 1
ATOM 2169 O O . SER A 1 273 ? -37.438 31.516 25.375 1 94.5 273 SER A O 1
ATOM 2171 N N . ASP A 1 274 ? -39.5 31.266 24.672 1 93.12 274 ASP A N 1
ATOM 2172 C CA . ASP A 1 274 ? -39.688 29.953 25.312 1 93.12 274 ASP A CA 1
ATOM 2173 C C . ASP A 1 274 ? -38.844 28.891 24.609 1 93.12 274 ASP A C 1
ATOM 2175 O O . ASP A 1 274 ? -38.469 27.891 25.219 1 93.12 274 ASP A O 1
ATOM 2179 N N . GLY A 1 275 ? -38.531 29.094 23.359 1 94.12 275 GLY A N 1
ATOM 2180 C CA . GLY A 1 275 ? -37.75 28.125 22.609 1 94.12 275 GLY A CA 1
ATOM 2181 C C . GLY A 1 275 ? -36.312 28.547 22.406 1 94.12 275 GLY A C 1
ATOM 2182 O O . GLY A 1 275 ? -35.562 27.875 21.703 1 94.12 275 GLY A O 1
ATOM 2183 N N . PHE A 1 276 ? -35.938 29.594 23 1 95.5 276 PHE A N 1
ATOM 2184 C CA . PHE A 1 276 ? -34.625 30.172 22.719 1 95.5 276 PHE A CA 1
ATOM 2185 C C . PHE A 1 276 ? -33.5 29.266 23.203 1 95.5 276 PHE A C 1
ATOM 2187 O O . PHE A 1 276 ? -32.531 29.062 22.516 1 95.5 276 PHE A O 1
ATOM 2194 N N . PHE A 1 277 ? -33.656 28.719 24.391 1 95.88 277 PHE A N 1
ATOM 2195 C CA . PHE A 1 277 ? -32.625 27.844 24.922 1 95.88 277 PHE A CA 1
ATOM 2196 C C . PHE A 1 277 ? -32.438 26.625 24.031 1 95.88 277 PHE A C 1
ATOM 2198 O O . PHE A 1 277 ? -31.297 26.234 23.734 1 95.88 277 PHE A O 1
ATOM 2205 N N . VAL A 1 278 ? -33.5 26.016 23.641 1 95 278 VAL A N 1
ATOM 2206 C CA . VAL A 1 278 ? -33.438 24.828 22.797 1 95 278 VAL A CA 1
ATOM 2207 C C . VAL A 1 278 ? -32.812 25.172 21.453 1 95 278 VAL A C 1
ATOM 2209 O O . VAL A 1 278 ? -32.031 24.391 20.906 1 95 278 VAL A O 1
ATOM 2212 N N . TYR A 1 279 ? -33.188 26.297 20.984 1 94.69 279 TYR A N 1
ATOM 2213 C CA . TYR A 1 279 ? -32.625 26.766 19.734 1 94.69 279 TYR A CA 1
ATOM 2214 C C . TYR A 1 279 ? -31.109 26.953 19.859 1 94.69 279 TYR A C 1
ATOM 2216 O O . TYR A 1 279 ? -30.344 26.484 19.031 1 94.69 279 TYR A O 1
ATOM 2224 N N . SER A 1 280 ? -30.688 27.656 20.891 1 95.88 280 SER A N 1
ATOM 2225 C CA . SER A 1 280 ? -29.266 27.891 21.141 1 95.88 280 SER A CA 1
ATOM 2226 C C . SER A 1 280 ? -28.516 26.578 21.328 1 95.88 280 SER A C 1
ATOM 2228 O O . SER A 1 280 ? -27.375 26.438 20.875 1 95.88 280 SER A O 1
ATOM 2230 N N . LYS A 1 281 ? -29.125 25.734 22 1 95.19 281 LYS A N 1
ATOM 2231 C CA . LYS A 1 281 ? -28.516 24.422 22.234 1 95.19 281 LYS A CA 1
ATOM 2232 C C . LYS A 1 281 ? -28.312 23.672 20.922 1 95.19 281 LYS A C 1
ATOM 2234 O O . LYS A 1 281 ? -27.266 23.062 20.703 1 95.19 281 LYS A O 1
ATOM 2239 N N . ASN A 1 282 ? -29.25 23.719 20.094 1 93.44 282 ASN A N 1
ATOM 2240 C CA . ASN A 1 282 ? -29.156 23.031 18.812 1 93.44 282 ASN A CA 1
ATOM 2241 C C . ASN A 1 282 ? -28.094 23.656 17.906 1 93.44 282 ASN A C 1
ATOM 2243 O O . ASN A 1 282 ? -27.391 22.938 17.188 1 93.44 282 ASN A O 1
ATOM 2247 N N . VAL A 1 283 ? -28.062 24.922 17.922 1 92.94 283 VAL A N 1
ATOM 2248 C CA . VAL A 1 283 ? -27.047 25.594 17.125 1 92.94 283 VAL A CA 1
ATOM 2249 C C . VAL A 1 283 ? -25.656 25.203 17.625 1 92.94 283 VAL A C 1
ATOM 2251 O O . VAL A 1 283 ? -24.766 24.891 16.812 1 92.94 283 VAL A O 1
ATOM 2254 N N . TRP A 1 284 ? -25.469 25.172 18.906 1 94.25 284 TRP A N 1
ATOM 2255 C CA . TRP A 1 284 ? -24.188 24.797 19.516 1 94.25 284 TRP A CA 1
ATOM 2256 C C . TRP A 1 284 ? -23.812 23.359 19.172 1 94.25 284 TRP A C 1
ATOM 2258 O O . TRP A 1 284 ? -22.672 23.078 18.828 1 94.25 284 TRP A O 1
ATOM 2268 N N . LYS A 1 285 ? -24.781 22.516 19.234 1 92.31 285 LYS A N 1
ATOM 2269 C CA . LYS A 1 285 ? -24.531 21.125 18.906 1 92.31 285 LYS A CA 1
ATOM 2270 C C . LYS A 1 285 ? -24.156 20.953 17.438 1 92.31 285 LYS A C 1
ATOM 2272 O O . LYS A 1 285 ? -23.266 20.156 17.109 1 92.31 285 LYS A O 1
ATOM 2277 N N . THR A 1 286 ? -24.828 21.641 16.594 1 89.69 286 THR A N 1
ATOM 2278 C CA . THR A 1 286 ? -24.531 21.578 15.172 1 89.69 286 THR A CA 1
ATOM 2279 C C . THR A 1 286 ? -23.094 22.062 14.906 1 89.69 286 THR A C 1
ATOM 2281 O O . THR A 1 286 ? -22.391 21.484 14.07 1 89.69 286 THR A O 1
ATOM 2284 N N . ILE A 1 287 ? -22.656 23.047 15.602 1 90.31 287 ILE A N 1
ATOM 2285 C CA . ILE A 1 287 ? -21.312 23.609 15.43 1 90.31 287 ILE A CA 1
ATOM 2286 C C . ILE A 1 287 ? -20.266 22.609 15.906 1 90.31 287 ILE A C 1
ATOM 2288 O O . ILE A 1 287 ? -19.234 22.422 15.258 1 90.31 287 ILE A O 1
ATOM 2292 N N . ILE A 1 288 ? -20.547 21.969 17 1 90.12 288 ILE A N 1
ATOM 2293 C CA . ILE A 1 288 ? -19.594 21.016 17.578 1 90.12 288 ILE A CA 1
ATOM 2294 C C . ILE A 1 288 ? -19.453 19.812 16.656 1 90.12 288 ILE A C 1
ATOM 2296 O O . ILE A 1 288 ? -18.359 19.25 16.531 1 90.12 288 ILE A O 1
ATOM 2300 N N . GLU A 1 289 ? -20.453 19.562 15.922 1 84.94 289 GLU A N 1
ATOM 2301 C CA . GLU A 1 289 ? -20.453 18.391 15.055 1 84.94 289 GLU A CA 1
ATOM 2302 C C . GLU A 1 289 ? -19.719 18.672 13.75 1 84.94 289 GLU A C 1
ATOM 2304 O O . GLU A 1 289 ? -19.375 17.75 13.008 1 84.94 289 GLU A O 1
ATOM 2309 N N . GLN A 1 290 ? -19.469 19.891 13.555 1 78.25 290 GLN A N 1
ATOM 2310 C CA . GLN A 1 290 ? -18.734 20.219 12.336 1 78.25 290 GLN A CA 1
ATOM 2311 C C . GLN A 1 290 ? -17.25 19.875 12.484 1 78.25 290 GLN A C 1
ATOM 2313 O O . GLN A 1 290 ? -16.516 20.578 13.188 1 78.25 290 GLN A O 1
ATOM 2318 N N . ASN A 1 291 ? -16.703 18.953 11.734 1 73.38 291 ASN A N 1
ATOM 2319 C CA . ASN A 1 291 ? -15.336 18.438 11.867 1 73.38 291 ASN A CA 1
ATOM 2320 C C . ASN A 1 291 ? -14.305 19.484 11.43 1 73.38 291 ASN A C 1
ATOM 2322 O O . ASN A 1 291 ? -13.18 19.5 11.93 1 73.38 291 ASN A O 1
ATOM 2326 N N . HIS A 1 292 ? -14.773 20.359 10.539 1 70.62 292 HIS A N 1
ATOM 2327 C CA . HIS A 1 292 ? -13.789 21.297 10 1 70.62 292 HIS A CA 1
ATOM 2328 C C . HIS A 1 292 ? -13.477 22.406 11 1 70.62 292 HIS A C 1
ATOM 2330 O O . HIS A 1 292 ? -12.484 23.109 10.852 1 70.62 292 HIS A O 1
ATOM 2336 N N . LEU A 1 293 ? -14.266 22.438 12.055 1 75.75 293 LEU A N 1
ATOM 2337 C CA . LEU A 1 293 ? -14.008 23.422 13.094 1 75.75 293 LEU A CA 1
ATOM 2338 C C . LEU A 1 293 ? -13.133 22.828 14.195 1 75.75 293 LEU A C 1
ATOM 2340 O O . LEU A 1 293 ? -12.617 23.562 15.039 1 75.75 293 LEU A O 1
ATOM 2344 N N . ASP A 1 294 ? -12.977 21.562 14.102 1 77.25 294 ASP A N 1
ATOM 2345 C CA . ASP A 1 294 ? -12.047 20.906 15.008 1 77.25 294 ASP A CA 1
ATOM 2346 C C . ASP A 1 294 ? -10.617 20.984 14.477 1 77.25 294 ASP A C 1
ATOM 2348 O O . ASP A 1 294 ? -10.211 20.156 13.656 1 77.25 294 ASP A O 1
ATOM 2352 N N . ILE A 1 295 ? -9.969 21.938 14.984 1 78.31 295 ILE A N 1
ATOM 2353 C CA . ILE A 1 295 ? -8.617 22.172 14.484 1 78.31 295 ILE A CA 1
ATOM 2354 C C . ILE A 1 295 ? -7.598 21.531 15.422 1 78.31 295 ILE A C 1
ATOM 2356 O O . ILE A 1 295 ? -7.492 21.922 16.594 1 78.31 295 ILE A O 1
ATOM 2360 N N . PRO A 1 296 ? -6.883 20.625 14.961 1 82.38 296 PRO A N 1
ATOM 2361 C CA . PRO A 1 296 ? -5.812 20.062 15.789 1 82.38 296 PRO A CA 1
ATOM 2362 C C . PRO A 1 296 ? -4.758 21.109 16.172 1 82.38 296 PRO A C 1
ATOM 2364 O O . PRO A 1 296 ? -4.781 22.234 15.656 1 82.38 296 PRO A O 1
ATOM 2367 N N . THR A 1 297 ? -3.924 20.719 17.078 1 82.81 297 THR A N 1
ATOM 2368 C CA . THR A 1 297 ? -2.855 21.625 17.5 1 82.81 297 THR A CA 1
ATOM 2369 C C . THR A 1 297 ? -1.86 21.828 16.359 1 82.81 297 THR A C 1
ATOM 2371 O O . THR A 1 297 ? -1.723 20.984 15.477 1 82.81 297 THR A O 1
ATOM 2374 N N . GLN A 1 298 ? -1.363 22.984 16.344 1 76.56 298 GLN A N 1
ATOM 2375 C CA . GLN A 1 298 ? -0.373 23.281 15.312 1 76.56 298 GLN A CA 1
ATOM 2376 C C . GLN A 1 298 ? 0.745 22.25 15.297 1 76.56 298 GLN A C 1
ATOM 2378 O O . GLN A 1 298 ? 1.231 21.875 14.227 1 76.56 298 GLN A O 1
ATOM 2383 N N . LYS A 1 299 ? 1.149 21.859 16.453 1 77.62 299 LYS A N 1
ATOM 2384 C CA . LYS A 1 299 ? 2.205 20.844 16.562 1 77.62 299 LYS A CA 1
ATOM 2385 C C . LYS A 1 299 ? 1.781 19.531 15.914 1 77.62 299 LYS A C 1
ATOM 2387 O O . LYS A 1 299 ? 2.57 18.906 15.211 1 77.62 299 LYS A O 1
ATOM 2392 N N . GLU A 1 300 ? 0.603 19.172 16.141 1 84.19 300 GLU A N 1
ATOM 2393 C CA . GLU A 1 300 ? 0.079 17.938 15.57 1 84.19 300 GLU A CA 1
ATOM 2394 C C . GLU A 1 300 ? -0.032 18.031 14.055 1 84.19 300 GLU A C 1
ATOM 2396 O O . GLU A 1 300 ? 0.297 17.094 13.336 1 84.19 300 GLU A O 1
ATOM 2401 N N . MET A 1 301 ? -0.474 19.156 13.602 1 86.81 301 MET A N 1
ATOM 2402 C CA . MET A 1 301 ? -0.646 19.359 12.164 1 86.81 301 MET A CA 1
ATOM 2403 C C . MET A 1 301 ? 0.704 19.391 11.453 1 86.81 301 MET A C 1
ATOM 2405 O O . MET A 1 301 ? 0.868 18.766 10.406 1 86.81 301 MET A O 1
ATOM 2409 N N . LEU A 1 302 ? 1.577 20.094 12.039 1 84.75 302 LEU A N 1
ATOM 2410 C CA . LEU A 1 302 ? 2.916 20.172 11.469 1 84.75 302 LEU A CA 1
ATOM 2411 C C . LEU A 1 302 ? 3.586 18.797 11.453 1 84.75 302 LEU A C 1
ATOM 2413 O O . LEU A 1 302 ? 4.242 18.438 10.477 1 84.75 302 LEU A O 1
ATOM 2417 N N . SER A 1 303 ? 3.424 18.109 12.562 1 88.31 303 SER A N 1
ATOM 2418 C CA . SER A 1 303 ? 4.012 16.781 12.664 1 88.31 303 SER A CA 1
ATOM 2419 C C . SER A 1 303 ? 3.443 15.844 11.602 1 88.31 303 SER A C 1
ATOM 2421 O O . SER A 1 303 ? 4.184 15.078 10.984 1 88.31 303 SER A O 1
ATOM 2423 N N . SER A 1 304 ? 2.178 15.883 11.461 1 88.38 304 SER A N 1
ATOM 2424 C CA . SER A 1 304 ? 1.539 15.031 10.461 1 88.38 304 SER A CA 1
ATOM 2425 C C . SER A 1 304 ? 2.035 15.359 9.055 1 88.38 304 SER A C 1
ATOM 2427 O O . SER A 1 304 ? 2.291 14.453 8.258 1 88.38 304 SER A O 1
ATOM 2429 N N . TYR A 1 305 ? 2.164 16.594 8.766 1 87.75 305 TYR A N 1
ATOM 2430 C CA . TYR A 1 305 ? 2.615 17.047 7.457 1 87.75 305 TYR A CA 1
ATOM 2431 C C . TYR A 1 305 ? 4.055 16.625 7.195 1 87.75 305 TYR A C 1
ATOM 2433 O O . TYR A 1 305 ? 4.352 16.031 6.152 1 87.75 305 TYR A O 1
ATOM 2441 N N . ARG A 1 306 ? 4.926 16.891 8.094 1 88.31 306 ARG A N 1
ATOM 2442 C CA . ARG A 1 306 ? 6.352 16.641 7.902 1 88.31 306 ARG A CA 1
ATOM 2443 C C . ARG A 1 306 ? 6.656 15.148 7.969 1 88.31 306 ARG A C 1
ATOM 2445 O O . ARG A 1 306 ? 7.484 14.641 7.203 1 88.31 306 ARG A O 1
ATOM 2452 N N . CYS A 1 307 ? 6.039 14.523 8.922 1 91.25 307 CYS A N 1
ATOM 2453 C CA . CYS A 1 307 ? 6.266 13.086 9.031 1 91.25 307 CYS A CA 1
ATOM 2454 C C . CYS A 1 307 ? 5.812 12.367 7.77 1 91.25 307 CYS A C 1
ATOM 2456 O O . CYS A 1 307 ? 6.445 11.406 7.336 1 91.25 307 CYS A O 1
ATOM 2458 N N . SER A 1 308 ? 4.77 12.836 7.195 1 88.31 308 SER A N 1
ATOM 2459 C CA . SER A 1 308 ? 4.289 12.242 5.953 1 88.31 308 SER A CA 1
ATOM 2460 C C . SER A 1 308 ? 5.27 12.484 4.812 1 88.31 308 SER A C 1
ATOM 2462 O O . SER A 1 308 ? 5.453 11.625 3.949 1 88.31 308 SER A O 1
ATOM 2464 N N . GLU A 1 309 ? 5.84 13.641 4.797 1 87.75 309 GLU A N 1
ATOM 2465 C CA . GLU A 1 309 ? 6.836 13.961 3.777 1 87.75 309 GLU A CA 1
ATOM 2466 C C . GLU A 1 309 ? 8.078 13.086 3.932 1 87.75 309 GLU A C 1
ATOM 2468 O O . GLU A 1 309 ? 8.648 12.625 2.939 1 87.75 309 GLU A O 1
ATOM 2473 N N . ILE A 1 310 ? 8.508 12.953 5.133 1 91.75 310 ILE A N 1
ATOM 2474 C CA . ILE A 1 310 ? 9.672 12.125 5.426 1 91.75 310 ILE A CA 1
ATOM 2475 C C . ILE A 1 310 ? 9.398 10.68 5.027 1 91.75 310 ILE A C 1
ATOM 2477 O O . ILE A 1 310 ? 10.242 10.023 4.422 1 91.75 310 ILE A O 1
ATOM 2481 N N . LYS A 1 311 ? 8.227 10.227 5.406 1 92.5 311 LYS A N 1
ATOM 2482 C CA . LYS A 1 311 ? 7.82 8.867 5.062 1 92.5 311 LYS A CA 1
ATOM 2483 C C . LYS A 1 311 ? 7.879 8.641 3.555 1 92.5 311 LYS A C 1
ATOM 2485 O O . LYS A 1 311 ? 8.438 7.648 3.09 1 92.5 311 LYS A O 1
ATOM 2490 N N . THR A 1 312 ? 7.348 9.555 2.758 1 87.62 312 THR A N 1
ATOM 2491 C CA . THR A 1 312 ? 7.289 9.414 1.307 1 87.62 312 THR A CA 1
ATOM 2492 C C . THR A 1 312 ? 8.688 9.43 0.705 1 87.62 312 THR A C 1
ATOM 2494 O O . THR A 1 312 ? 8.984 8.672 -0.216 1 87.62 312 THR A O 1
ATOM 2497 N N . ALA A 1 313 ? 9.508 10.281 1.243 1 89.94 313 ALA A N 1
ATOM 2498 C CA . ALA A 1 313 ? 10.883 10.383 0.746 1 89.94 313 ALA A CA 1
ATOM 2499 C C . ALA A 1 313 ? 11.656 9.102 1.031 1 89.94 313 ALA A C 1
ATOM 2501 O O . ALA A 1 313 ? 12.383 8.602 0.166 1 89.94 313 ALA A O 1
ATOM 2502 N N . ILE A 1 314 ? 11.516 8.555 2.201 1 93.62 314 ILE A N 1
ATOM 2503 C CA . ILE A 1 314 ? 12.242 7.355 2.602 1 93.62 314 ILE A CA 1
ATOM 2504 C C . ILE A 1 314 ? 11.711 6.152 1.83 1 93.62 314 ILE A C 1
ATOM 2506 O O . ILE A 1 314 ? 12.477 5.285 1.413 1 93.62 314 ILE A O 1
ATOM 2510 N N . LEU A 1 315 ? 10.406 6.07 1.644 1 90.75 315 LEU A N 1
ATOM 2511 C CA . LEU A 1 315 ? 9.797 4.969 0.911 1 90.75 315 LEU A CA 1
ATOM 2512 C C . LEU A 1 315 ? 10.289 4.941 -0.534 1 90.75 315 LEU A C 1
ATOM 2514 O O . LEU A 1 315 ? 10.547 3.867 -1.086 1 90.75 315 LEU A O 1
ATOM 2518 N N . GLU A 1 316 ? 10.414 6.055 -1.154 1 87.56 316 GLU A N 1
ATOM 2519 C CA . GLU A 1 316 ? 10.891 6.141 -2.533 1 87.56 316 GLU A CA 1
ATOM 2520 C C . GLU A 1 316 ? 12.352 5.73 -2.641 1 87.56 316 GLU A C 1
ATOM 2522 O O . GLU A 1 316 ? 12.75 5.059 -3.596 1 87.56 316 GLU A O 1
ATOM 2527 N N . SER A 1 317 ? 13.062 6.051 -1.646 1 89.75 317 SER A N 1
ATOM 2528 C CA . SER A 1 317 ? 14.484 5.715 -1.651 1 89.75 317 SER A CA 1
ATOM 2529 C C . SER A 1 317 ? 14.703 4.234 -1.354 1 89.75 317 SER A C 1
ATOM 2531 O O . SER A 1 317 ? 15.602 3.611 -1.919 1 89.75 317 SER A O 1
ATOM 2533 N N . ALA A 1 318 ? 13.922 3.678 -0.495 1 88.38 318 ALA A N 1
ATOM 2534 C CA . ALA A 1 318 ? 14.094 2.293 -0.063 1 88.38 318 ALA A CA 1
ATOM 2535 C C . ALA A 1 318 ? 13.617 1.32 -1.14 1 88.38 318 ALA A C 1
ATOM 2537 O O . ALA A 1 318 ? 14.07 0.176 -1.195 1 88.38 318 ALA A O 1
ATOM 2538 N N . THR A 1 319 ? 12.711 1.666 -2.076 1 81.38 319 THR A N 1
ATOM 2539 C CA . THR A 1 319 ? 12.094 0.746 -3.027 1 81.38 319 THR A CA 1
ATOM 2540 C C . THR A 1 319 ? 12.812 0.803 -4.375 1 81.38 319 THR A C 1
ATOM 2542 O O . THR A 1 319 ? 12.477 0.053 -5.293 1 81.38 319 THR A O 1
ATOM 2545 N N . THR A 1 320 ? 13.781 1.581 -4.602 1 78.06 320 THR A N 1
ATOM 2546 C CA . THR A 1 320 ? 14.461 1.72 -5.887 1 78.06 320 THR A CA 1
ATOM 2547 C C . THR A 1 320 ? 15.336 0.505 -6.168 1 78.06 320 THR A C 1
ATOM 2549 O O . THR A 1 320 ? 15.461 0.072 -7.316 1 78.06 320 THR A O 1
ATOM 2552 N N . SER A 1 321 ? 15.883 -0.13 -5.258 1 75.25 321 SER A N 1
ATOM 2553 C CA . SER A 1 321 ? 16.781 -1.23 -5.582 1 75.25 321 SER A CA 1
ATOM 2554 C C . SER A 1 321 ? 16.484 -2.461 -4.73 1 75.25 321 SER A C 1
ATOM 2556 O O . SER A 1 321 ? 16.844 -2.514 -3.555 1 75.25 321 SER A O 1
ATOM 2558 N N . VAL A 1 322 ? 15.664 -3.365 -5.266 1 75.06 322 VAL A N 1
ATOM 2559 C CA . VAL A 1 322 ? 15.406 -4.586 -4.508 1 75.06 322 VAL A CA 1
ATOM 2560 C C . VAL A 1 322 ? 16.219 -5.738 -5.098 1 75.06 322 VAL A C 1
ATOM 2562 O O . VAL A 1 322 ? 16.078 -6.055 -6.281 1 75.06 322 VAL A O 1
ATOM 2565 N N . PRO A 1 323 ? 17.156 -6.277 -4.336 1 76.38 323 PRO A N 1
ATOM 2566 C CA . PRO A 1 323 ? 17.969 -7.406 -4.816 1 76.38 323 PRO A CA 1
ATOM 2567 C C . PRO A 1 323 ? 17.172 -8.719 -4.852 1 76.38 323 PRO A C 1
ATOM 2569 O O . PRO A 1 323 ? 16.125 -8.828 -4.211 1 76.38 323 PRO A O 1
ATOM 2572 N N . GLU A 1 324 ? 17.688 -9.508 -5.773 1 77.75 324 GLU A N 1
ATOM 2573 C CA . GLU A 1 324 ? 17.156 -10.859 -5.777 1 77.75 324 GLU A CA 1
ATOM 2574 C C . GLU A 1 324 ? 17.594 -11.633 -4.539 1 77.75 324 GLU A C 1
ATOM 2576 O O . GLU A 1 324 ? 18.797 -11.742 -4.262 1 77.75 324 GLU A O 1
ATOM 2581 N N . LEU A 1 325 ? 16.594 -12.031 -3.672 1 80.94 325 LEU A N 1
ATOM 2582 C CA . LEU A 1 325 ? 16.906 -12.602 -2.369 1 80.94 325 LEU A CA 1
ATOM 2583 C C . LEU A 1 325 ? 16.547 -14.078 -2.318 1 80.94 325 LEU A C 1
ATOM 2585 O O . LEU A 1 325 ? 15.57 -14.508 -2.939 1 80.94 325 LEU A O 1
ATOM 2589 N N . THR A 1 326 ? 17.562 -14.773 -1.747 1 83.5 326 THR A N 1
ATOM 2590 C CA . THR A 1 326 ? 17.266 -16.172 -1.45 1 83.5 326 THR A CA 1
ATOM 2591 C C . THR A 1 326 ? 16.438 -16.297 -0.183 1 83.5 326 THR A C 1
ATOM 2593 O O . THR A 1 326 ? 16.266 -15.328 0.559 1 83.5 326 THR A O 1
ATOM 2596 N N . GLU A 1 327 ? 15.875 -17.406 0.147 1 86.25 327 GLU A N 1
ATOM 2597 C CA . GLU A 1 327 ? 14.992 -17.641 1.286 1 86.25 327 GLU A CA 1
ATOM 2598 C C . GLU A 1 327 ? 15.695 -17.328 2.604 1 86.25 327 GLU A C 1
ATOM 2600 O O . GLU A 1 327 ? 15.102 -16.703 3.494 1 86.25 327 GLU A O 1
ATOM 2605 N N . THR A 1 328 ? 16.938 -17.734 2.719 1 83.69 328 THR A N 1
ATOM 2606 C CA . THR A 1 328 ? 17.656 -17.578 3.977 1 83.69 328 THR A CA 1
ATOM 2607 C C . THR A 1 328 ? 18.047 -16.125 4.211 1 83.69 328 THR A C 1
ATOM 2609 O O . THR A 1 328 ? 18.062 -15.656 5.355 1 83.69 328 THR A O 1
ATOM 2612 N N . ASP A 1 329 ? 18.188 -15.508 3.064 1 88.5 329 ASP A N 1
ATOM 2613 C CA . ASP A 1 329 ? 18.672 -14.133 3.178 1 88.5 329 ASP A CA 1
ATOM 2614 C C . ASP A 1 329 ? 17.516 -13.148 3.289 1 88.5 329 ASP A C 1
ATOM 2616 O O . ASP A 1 329 ? 17.719 -11.984 3.641 1 88.5 329 ASP A O 1
ATOM 2620 N N . PHE A 1 330 ? 16.391 -13.633 3.055 1 91.94 330 PHE A N 1
ATOM 2621 C CA . PHE A 1 330 ? 15.25 -12.727 2.959 1 91.94 330 PHE A CA 1
ATOM 2622 C C . PHE A 1 330 ? 14.938 -12.094 4.312 1 91.94 330 PHE A C 1
ATOM 2624 O O . PHE A 1 330 ? 14.805 -10.875 4.422 1 91.94 330 PHE A O 1
ATOM 2631 N N . SER A 1 331 ? 14.898 -12.883 5.367 1 89.56 331 SER A N 1
ATOM 2632 C CA . SER A 1 331 ? 14.523 -12.391 6.691 1 89.56 331 SER A CA 1
ATOM 2633 C C . SER A 1 331 ? 15.578 -11.453 7.258 1 89.56 331 SER A C 1
ATOM 2635 O O . SER A 1 331 ? 15.25 -10.414 7.84 1 89.56 331 SER A O 1
ATOM 2637 N N . GLU A 1 332 ? 16.797 -11.883 7.035 1 90.38 332 GLU A N 1
ATOM 2638 C CA . GLU A 1 332 ? 17.875 -11.055 7.555 1 90.38 332 GLU A CA 1
ATOM 2639 C C . GLU A 1 332 ? 17.969 -9.727 6.812 1 90.38 332 GLU A C 1
ATOM 2641 O O . GLU A 1 332 ? 18.203 -8.688 7.422 1 90.38 332 GLU A O 1
ATOM 2646 N N . TYR A 1 333 ? 17.797 -9.805 5.539 1 91.5 333 TYR A N 1
ATOM 2647 C CA . TYR A 1 333 ? 17.844 -8.594 4.738 1 91.5 333 TYR A CA 1
ATOM 2648 C C . TYR A 1 333 ? 16.703 -7.652 5.094 1 91.5 333 TYR A C 1
ATOM 2650 O O . TYR A 1 333 ? 16.906 -6.445 5.258 1 91.5 333 TYR A O 1
ATOM 2658 N N . LEU A 1 334 ? 15.531 -8.18 5.195 1 91.5 334 LEU A N 1
ATOM 2659 C CA . LEU A 1 334 ? 14.367 -7.367 5.504 1 91.5 334 LEU A CA 1
ATOM 2660 C C . LEU A 1 334 ? 14.5 -6.727 6.883 1 91.5 334 LEU A C 1
ATOM 2662 O O . LEU A 1 334 ? 14.164 -5.551 7.062 1 91.5 334 LEU A O 1
ATOM 2666 N N . MET A 1 335 ? 15.016 -7.473 7.816 1 92 335 MET A N 1
ATOM 2667 C CA . MET A 1 335 ? 15.172 -6.949 9.172 1 92 335 MET A CA 1
ATOM 2668 C C . MET A 1 335 ? 16.234 -5.852 9.211 1 92 335 MET A C 1
ATOM 2670 O O . MET A 1 335 ? 16.078 -4.852 9.914 1 92 335 MET A O 1
ATOM 2674 N N . SER A 1 336 ? 17.266 -6.094 8.453 1 92.38 336 SER A N 1
ATOM 2675 C CA . SER A 1 336 ? 18.297 -5.074 8.375 1 92.38 336 SER A CA 1
ATOM 2676 C C . SER A 1 336 ? 17.781 -3.807 7.707 1 92.38 336 SER A C 1
ATOM 2678 O O . SER A 1 336 ? 18.125 -2.695 8.125 1 92.38 336 SER A O 1
ATOM 2680 N N . LEU A 1 337 ? 17 -4.016 6.715 1 92.56 337 LEU A N 1
ATOM 2681 C CA . LEU A 1 337 ? 16.422 -2.873 6.012 1 92.56 337 LEU A CA 1
ATOM 2682 C C . LEU A 1 337 ? 15.438 -2.135 6.902 1 92.56 337 LEU A C 1
ATOM 2684 O O . LEU A 1 337 ? 15.391 -0.902 6.906 1 92.56 337 LEU A O 1
ATOM 2688 N N . LEU A 1 338 ? 14.656 -2.871 7.668 1 94.19 338 LEU A N 1
ATOM 2689 C CA . LEU A 1 338 ? 13.688 -2.264 8.578 1 94.19 338 LEU A CA 1
ATOM 2690 C C . LEU A 1 338 ? 14.398 -1.452 9.656 1 94.19 338 LEU A C 1
ATOM 2692 O O . LEU A 1 338 ? 13.953 -0.358 10.016 1 94.19 338 LEU A O 1
ATOM 2696 N N . ASN A 1 339 ? 15.469 -1.929 10.086 1 94 339 ASN A N 1
ATOM 2697 C CA . ASN A 1 339 ? 16.25 -1.209 11.086 1 94 339 ASN A CA 1
ATOM 2698 C C . ASN A 1 339 ? 16.844 0.077 10.516 1 94 339 ASN A C 1
ATOM 2700 O O . ASN A 1 339 ? 16.844 1.114 11.188 1 94 339 ASN A O 1
ATOM 2704 N N . LYS A 1 340 ? 17.266 -0.042 9.344 1 93.94 340 LYS A N 1
ATOM 2705 C CA . LYS A 1 340 ? 17.859 1.126 8.695 1 93.94 340 LYS A CA 1
ATOM 2706 C C . LYS A 1 340 ? 16.812 2.193 8.414 1 93.94 340 LYS A C 1
ATOM 2708 O O . LYS A 1 340 ? 17.031 3.377 8.68 1 93.94 340 LYS A O 1
ATOM 2713 N N . VAL A 1 341 ? 15.727 1.745 7.895 1 94.31 341 VAL A N 1
ATOM 2714 C CA . VAL A 1 341 ? 14.656 2.666 7.512 1 94.31 341 VAL A CA 1
ATOM 2715 C C . VAL A 1 341 ? 14.062 3.311 8.766 1 94.31 341 VAL A C 1
ATOM 2717 O O . VAL A 1 341 ? 13.766 4.508 8.773 1 94.31 341 VAL A O 1
ATOM 2720 N N . GLU A 1 342 ? 13.875 2.559 9.805 1 94.62 342 GLU A N 1
ATOM 2721 C CA . GLU A 1 342 ? 13.312 3.102 11.039 1 94.62 342 GLU A CA 1
ATOM 2722 C C . GLU A 1 342 ? 14.266 4.113 11.672 1 94.62 342 GLU A C 1
ATOM 2724 O O . GLU A 1 342 ? 13.828 5.152 12.172 1 94.62 342 GLU A O 1
ATOM 2729 N N . SER A 1 343 ? 15.531 3.84 11.625 1 94 343 SER A N 1
ATOM 2730 C CA . SER A 1 343 ? 16.516 4.75 12.195 1 94 343 SER A CA 1
ATOM 2731 C C . SER A 1 343 ? 16.609 6.043 11.398 1 94 343 SER A C 1
ATOM 2733 O O . SER A 1 343 ? 16.734 7.129 11.969 1 94 343 SER A O 1
ATOM 2735 N N . GLU A 1 344 ? 16.5 5.848 10.102 1 93.62 344 GLU A N 1
ATOM 2736 C CA . GLU A 1 344 ? 16.531 7.031 9.25 1 93.62 344 GLU A CA 1
ATOM 2737 C C . GLU A 1 344 ? 15.281 7.883 9.453 1 93.62 344 GLU A C 1
ATOM 2739 O O . GLU A 1 344 ? 15.367 9.117 9.477 1 93.62 344 GLU A O 1
ATOM 2744 N N . TYR A 1 345 ? 14.203 7.273 9.68 1 94.94 345 TYR A N 1
ATOM 2745 C CA . TYR A 1 345 ? 12.945 7.98 9.898 1 94.94 345 TYR A CA 1
ATOM 2746 C C . TYR A 1 345 ? 12.969 8.727 11.227 1 94.94 345 TYR A C 1
ATOM 2748 O O . TYR A 1 345 ? 12.633 9.914 11.281 1 94.94 345 TYR A O 1
ATOM 2756 N N . PHE A 1 346 ? 13.43 8.133 12.234 1 92.19 346 PHE A N 1
ATOM 2757 C CA . PHE A 1 346 ? 13.32 8.734 13.562 1 92.19 346 PHE A CA 1
ATOM 2758 C C . PHE A 1 346 ? 14.469 9.703 13.812 1 92.19 346 PHE A C 1
ATOM 2760 O O . PHE A 1 346 ? 14.422 10.508 14.742 1 92.19 346 PHE A O 1
ATOM 2767 N N . SER A 1 347 ? 15.469 9.633 12.945 1 88.94 347 SER A N 1
ATOM 2768 C CA . SER A 1 347 ? 16.516 10.656 13.031 1 88.94 347 SER A CA 1
ATOM 2769 C C . SER A 1 347 ? 15.945 12.047 12.734 1 88.94 347 SER A C 1
ATOM 2771 O O . SER A 1 347 ? 16.406 13.039 13.305 1 88.94 347 SER A O 1
ATOM 2773 N N . GLN A 1 348 ? 14.914 12.055 11.945 1 86 348 GLN A N 1
ATOM 2774 C CA . GLN A 1 348 ? 14.297 13.328 11.578 1 86 348 GLN A CA 1
ATOM 2775 C C . GLN A 1 348 ? 12.961 13.516 12.281 1 86 348 GLN A C 1
ATOM 2777 O O . GLN A 1 348 ? 12.641 14.617 12.734 1 86 348 GLN A O 1
ATOM 2782 N N . ALA A 1 349 ? 12.227 12.406 12.461 1 89.25 349 ALA A N 1
ATOM 2783 C CA . ALA A 1 349 ? 10.844 12.492 12.93 1 89.25 349 ALA A CA 1
ATOM 2784 C C . ALA A 1 349 ? 10.789 12.57 14.453 1 89.25 349 ALA A C 1
ATOM 2786 O O . ALA A 1 349 ? 9.75 12.93 15.023 1 89.25 349 ALA A O 1
ATOM 2787 N N . SER A 1 350 ? 11.906 12.438 15.125 1 84.19 350 SER A N 1
ATOM 2788 C CA . SER A 1 350 ? 11.906 12.414 16.578 1 84.19 350 SER A CA 1
ATOM 2789 C C . SER A 1 350 ? 11.609 13.797 17.156 1 84.19 350 SER A C 1
ATOM 2791 O O . SER A 1 350 ? 11.18 13.922 18.297 1 84.19 350 SER A O 1
ATOM 2793 N N . ARG A 1 351 ? 11.719 14.836 16.375 1 77.25 351 ARG A N 1
ATOM 2794 C CA . ARG A 1 351 ? 11.523 16.203 16.828 1 77.25 351 ARG A CA 1
ATOM 2795 C C . ARG A 1 351 ? 10.047 16.578 16.844 1 77.25 351 ARG A C 1
ATOM 2797 O O . ARG A 1 351 ? 9.648 17.547 17.484 1 77.25 351 ARG A O 1
ATOM 2804 N N . TYR A 1 352 ? 9.273 15.711 16.281 1 86.44 352 TYR A N 1
ATOM 2805 C CA . TYR A 1 352 ? 7.855 16.031 16.156 1 86.44 352 TYR A CA 1
ATOM 2806 C C . TYR A 1 352 ? 7.039 15.273 17.188 1 86.44 352 TYR A C 1
ATOM 2808 O O . TYR A 1 352 ? 7.598 14.633 18.094 1 86.44 352 TYR A O 1
ATOM 2816 N N . ASP A 1 353 ? 5.754 15.422 17.172 1 87.38 353 ASP A N 1
ATOM 2817 C CA . ASP A 1 353 ? 4.859 14.789 18.125 1 87.38 353 ASP A CA 1
ATOM 2818 C C . ASP A 1 353 ? 5.035 13.273 18.125 1 87.38 353 ASP A C 1
ATOM 2820 O O . ASP A 1 353 ? 4.961 12.633 17.078 1 87.38 353 ASP A O 1
ATOM 2824 N N . PRO A 1 354 ? 5.262 12.703 19.266 1 88.44 354 PRO A N 1
ATOM 2825 C CA . PRO A 1 354 ? 5.562 11.273 19.359 1 88.44 354 PRO A CA 1
ATOM 2826 C C . PRO A 1 354 ? 4.395 10.398 18.906 1 88.44 354 PRO A C 1
ATOM 2828 O O . PRO A 1 354 ? 4.602 9.359 18.266 1 88.44 354 PRO A O 1
ATOM 2831 N N . LYS A 1 355 ? 3.24 10.82 19.188 1 90.06 355 LYS A N 1
ATOM 2832 C CA . LYS A 1 355 ? 2.086 10.008 18.812 1 90.06 355 LYS A CA 1
ATOM 2833 C C . LYS A 1 355 ? 1.932 9.945 17.297 1 90.06 355 LYS A C 1
ATOM 2835 O O . LYS A 1 355 ? 1.693 8.875 16.734 1 90.06 355 LYS A O 1
ATOM 2840 N N . VAL A 1 356 ? 2.145 11.07 16.703 1 90.38 356 VAL A N 1
ATOM 2841 C CA . VAL A 1 356 ? 1.995 11.148 15.25 1 90.38 356 VAL A CA 1
ATOM 2842 C C . VAL A 1 356 ? 3.184 10.469 14.57 1 90.38 356 VAL A C 1
ATOM 2844 O O . VAL A 1 356 ? 3.016 9.734 13.594 1 90.38 356 VAL A O 1
ATOM 2847 N N . SER A 1 357 ? 4.336 10.734 15.109 1 93.06 357 SER A N 1
ATOM 2848 C CA . SER A 1 357 ? 5.539 10.156 14.516 1 93.06 357 SER A CA 1
ATOM 2849 C C . SER A 1 357 ? 5.52 8.633 14.602 1 93.06 357 SER A C 1
ATOM 2851 O O . SER A 1 357 ? 5.957 7.945 13.68 1 93.06 357 SER A O 1
ATOM 2853 N N . GLU A 1 358 ? 4.984 8.125 15.703 1 93.38 358 GLU A N 1
ATOM 2854 C CA . GLU A 1 358 ? 4.902 6.672 15.867 1 93.38 358 GLU A CA 1
ATOM 2855 C C . GLU A 1 358 ? 3.863 6.07 14.922 1 93.38 358 GLU A C 1
ATOM 2857 O O . GLU A 1 358 ? 4.086 5.008 14.344 1 93.38 358 GLU A O 1
ATOM 2862 N N . LYS A 1 359 ? 2.816 6.742 14.797 1 90.5 359 LYS A N 1
ATOM 2863 C CA . LYS A 1 359 ? 1.756 6.254 13.914 1 90.5 359 LYS A CA 1
ATOM 2864 C C . LYS A 1 359 ? 2.223 6.211 12.461 1 90.5 359 LYS A C 1
ATOM 2866 O O . LYS A 1 359 ? 2.029 5.207 11.773 1 90.5 359 LYS A O 1
ATOM 2871 N N . VAL A 1 360 ? 2.85 7.273 11.992 1 91.56 360 VAL A N 1
ATOM 2872 C CA . VAL A 1 360 ? 3.324 7.348 10.617 1 91.56 360 VAL A CA 1
ATOM 2873 C C . VAL A 1 360 ? 4.492 6.387 10.422 1 91.56 360 VAL A C 1
ATOM 2875 O O . VAL A 1 360 ? 4.664 5.82 9.336 1 91.56 360 VAL A O 1
ATOM 2878 N N . GLY A 1 361 ? 5.242 6.238 11.523 1 93.25 361 GLY A N 1
ATOM 2879 C CA . GLY A 1 361 ? 6.316 5.266 11.461 1 93.25 361 GLY A CA 1
ATOM 2880 C C . GLY A 1 361 ? 5.828 3.846 11.242 1 93.25 361 GLY A C 1
ATOM 2881 O O . GLY A 1 361 ? 6.422 3.088 10.469 1 93.25 361 GLY A O 1
ATOM 2882 N N . LYS A 1 362 ? 4.746 3.496 11.898 1 92.25 362 LYS A N 1
ATOM 2883 C CA . LYS A 1 362 ? 4.145 2.178 11.719 1 92.25 362 LYS A CA 1
ATOM 2884 C C . LYS A 1 362 ? 3.615 2.004 10.297 1 92.25 362 LYS A C 1
ATOM 2886 O O . LYS A 1 362 ? 3.74 0.927 9.711 1 92.25 362 LYS A O 1
ATOM 2891 N N . GLU A 1 363 ? 3.102 3.047 9.781 1 88.31 363 GLU A N 1
ATOM 2892 C CA . GLU A 1 363 ? 2.592 3.006 8.414 1 88.31 363 GLU A CA 1
ATOM 2893 C C . GLU A 1 363 ? 3.727 2.832 7.406 1 88.31 363 GLU A C 1
ATOM 2895 O O . GLU A 1 363 ? 3.559 2.168 6.383 1 88.31 363 GLU A O 1
ATOM 2900 N N . LEU A 1 364 ? 4.77 3.516 7.707 1 93.19 364 LEU A N 1
ATOM 2901 C CA . LEU A 1 364 ? 5.941 3.41 6.84 1 93.19 364 LEU A CA 1
ATOM 2902 C C . LEU A 1 364 ? 6.445 1.974 6.781 1 93.19 364 LEU A C 1
ATOM 2904 O O . LEU A 1 364 ? 6.676 1.437 5.695 1 93.19 364 LEU A O 1
ATOM 2908 N N . LEU A 1 365 ? 6.531 1.369 7.961 1 94.06 365 LEU A N 1
ATOM 2909 C CA . LEU A 1 365 ? 7.035 0.003 8.023 1 94.06 365 LEU A CA 1
ATOM 2910 C C . LEU A 1 365 ? 6.066 -0.969 7.367 1 94.06 365 LEU A C 1
ATOM 2912 O O . LEU A 1 365 ? 6.484 -1.91 6.688 1 94.06 365 LEU A O 1
ATOM 2916 N N . SER A 1 366 ? 4.816 -0.745 7.508 1 89.94 366 SER A N 1
ATOM 2917 C CA . SER A 1 366 ? 3.805 -1.601 6.895 1 89.94 366 SER A CA 1
ATOM 2918 C C . SER A 1 366 ? 3.83 -1.487 5.375 1 89.94 366 SER A C 1
ATOM 2920 O O . SER A 1 366 ? 3.734 -2.494 4.672 1 89.94 366 SER A O 1
ATOM 2922 N N . GLN A 1 367 ? 3.947 -0.263 4.883 1 87.25 367 GLN A N 1
ATOM 2923 C CA . GLN A 1 367 ? 3.988 -0.054 3.439 1 87.25 367 GLN A CA 1
ATOM 2924 C C . GLN A 1 367 ? 5.262 -0.634 2.836 1 87.25 367 GLN A C 1
ATOM 2926 O O . GLN A 1 367 ? 5.25 -1.137 1.711 1 87.25 367 GLN A O 1
ATOM 2931 N N . LEU A 1 368 ? 6.344 -0.48 3.598 1 90.88 368 LEU A N 1
ATOM 2932 C CA . LEU A 1 368 ? 7.598 -1.055 3.129 1 90.88 368 LEU A CA 1
ATOM 2933 C C . LEU A 1 368 ? 7.492 -2.572 3.012 1 90.88 368 LEU A C 1
ATOM 2935 O O . LEU A 1 368 ? 7.914 -3.152 2.008 1 90.88 368 LEU A O 1
ATOM 2939 N N . CYS A 1 369 ? 6.91 -3.193 4.023 1 90.75 369 CYS A N 1
ATOM 2940 C CA . CYS A 1 369 ? 6.727 -4.641 3.984 1 90.75 369 CYS A CA 1
ATOM 2941 C C . CYS A 1 369 ? 5.797 -5.043 2.846 1 90.75 369 CYS A C 1
ATOM 2943 O O . CYS A 1 369 ? 6.008 -6.074 2.203 1 90.75 369 CYS A O 1
ATOM 2945 N N . GLY A 1 370 ? 4.797 -4.254 2.576 1 84.62 370 GLY A N 1
ATOM 2946 C CA . GLY A 1 370 ? 3.889 -4.531 1.473 1 84.62 370 GLY A CA 1
ATOM 2947 C C . GLY A 1 370 ? 4.574 -4.508 0.119 1 84.62 370 GLY A C 1
ATOM 2948 O O . GLY A 1 370 ? 4.25 -5.309 -0.76 1 84.62 370 GLY A O 1
ATOM 2949 N N . LYS A 1 371 ? 5.547 -3.697 -0.029 1 83.38 371 LYS A N 1
ATOM 2950 C CA . LYS A 1 371 ? 6.277 -3.588 -1.288 1 83.38 371 LYS A CA 1
ATOM 2951 C C . LYS A 1 371 ? 7.223 -4.77 -1.482 1 83.38 371 LYS A C 1
ATOM 2953 O O . LYS A 1 371 ? 7.633 -5.066 -2.607 1 83.38 371 LYS A O 1
ATOM 2958 N N . PHE A 1 372 ? 7.531 -5.504 -0.399 1 87.5 372 PHE A N 1
ATOM 2959 C CA . PHE A 1 372 ? 8.445 -6.637 -0.473 1 87.5 372 PHE A CA 1
ATOM 2960 C C . PHE A 1 372 ? 7.672 -7.945 -0.627 1 87.5 372 PHE A C 1
ATOM 2962 O O . PHE A 1 372 ? 8.266 -9.023 -0.599 1 87.5 372 PHE A O 1
ATOM 2969 N N . GLN A 1 373 ? 6.441 -7.891 -0.872 1 84.5 373 GLN A N 1
ATOM 2970 C CA . GLN A 1 373 ? 5.617 -9.086 -1.053 1 84.5 373 GLN A CA 1
ATOM 2971 C C . GLN A 1 373 ? 6.062 -9.875 -2.275 1 84.5 373 GLN A C 1
ATOM 2973 O O . GLN A 1 373 ? 6.223 -11.102 -2.203 1 84.5 373 GLN A O 1
ATOM 2978 N N . PRO A 1 374 ? 6.305 -9.164 -3.438 1 78.44 374 PRO A N 1
ATOM 2979 C CA . PRO A 1 374 ? 6.758 -9.938 -4.598 1 78.44 374 PRO A CA 1
ATOM 2980 C C . PRO A 1 374 ? 8.117 -10.594 -4.375 1 78.44 374 PRO A C 1
ATOM 2982 O O . PRO A 1 374 ? 8.367 -11.695 -4.875 1 78.44 374 PRO A O 1
ATOM 2985 N N . CYS A 1 375 ? 8.992 -10 -3.596 1 84 375 CYS A N 1
ATOM 2986 C CA . CYS A 1 375 ? 10.297 -10.57 -3.273 1 84 375 CYS A CA 1
ATOM 2987 C C . CYS A 1 375 ? 10.148 -11.773 -2.346 1 84 375 CYS A C 1
ATOM 2989 O O . CYS A 1 375 ? 10.898 -12.742 -2.453 1 84 375 CYS A O 1
ATOM 2991 N N . PHE A 1 376 ? 9.195 -11.711 -1.466 1 90.31 376 PHE A N 1
ATOM 2992 C CA . PHE A 1 376 ? 8.875 -12.805 -0.557 1 90.31 376 PHE A CA 1
ATOM 2993 C C . PHE A 1 376 ? 8.406 -14.031 -1.331 1 90.31 376 PHE A C 1
ATOM 2995 O O . PHE A 1 376 ? 8.852 -15.148 -1.067 1 90.31 376 PHE A O 1
ATOM 3002 N N . GLU A 1 377 ? 7.629 -13.781 -2.354 1 83.88 377 GLU A N 1
ATOM 3003 C CA . GLU A 1 377 ? 7.105 -14.859 -3.18 1 83.88 377 GLU A CA 1
ATOM 3004 C C . GLU A 1 377 ? 8.203 -15.484 -4.039 1 83.88 377 GLU A C 1
ATOM 3006 O O . GLU A 1 377 ? 8.266 -16.703 -4.188 1 83.88 377 GLU A O 1
ATOM 3011 N N . SER A 1 378 ? 9.055 -14.656 -4.574 1 81.69 378 SER A N 1
ATOM 3012 C CA . SER A 1 378 ? 10.141 -15.141 -5.418 1 81.69 378 SER A CA 1
ATOM 3013 C C . SER A 1 378 ? 11.172 -15.922 -4.602 1 81.69 378 SER A C 1
ATOM 3015 O O . SER A 1 378 ? 11.719 -16.922 -5.082 1 81.69 378 SER A O 1
ATOM 3017 N N . ALA A 1 379 ? 11.367 -15.484 -3.393 1 86.75 379 ALA A N 1
ATOM 3018 C CA . ALA A 1 379 ? 12.352 -16.141 -2.531 1 86.75 379 ALA A CA 1
ATOM 3019 C C . ALA A 1 379 ? 11.875 -17.516 -2.104 1 86.75 379 ALA A C 1
ATOM 3021 O O . ALA A 1 379 ? 12.68 -18.438 -1.948 1 86.75 379 ALA A O 1
ATOM 3022 N N . LEU A 1 380 ? 10.578 -17.688 -1.968 1 89.88 380 LEU A N 1
ATOM 3023 C CA . LEU A 1 380 ? 10.047 -18.953 -1.459 1 89.88 380 LEU A CA 1
ATOM 3024 C C . LEU A 1 380 ? 9.586 -19.844 -2.604 1 89.88 380 LEU A C 1
ATOM 3026 O O . LEU A 1 380 ? 9.086 -20.953 -2.369 1 89.88 380 LEU A O 1
ATOM 3030 N N . ALA A 1 381 ? 9.781 -19.375 -3.84 1 82.12 381 ALA A N 1
ATOM 3031 C CA . ALA A 1 381 ? 9.391 -20.172 -5.004 1 82.12 381 ALA A CA 1
ATOM 3032 C C . ALA A 1 381 ? 10.18 -21.469 -5.066 1 82.12 381 ALA A C 1
ATOM 3034 O O . ALA A 1 381 ? 9.641 -22.516 -5.449 1 82.12 381 ALA A O 1
ATOM 3035 N N . GLY A 1 382 ? 11.438 -21.391 -4.656 1 82.38 382 GLY A N 1
ATOM 3036 C CA . GLY A 1 382 ? 12.258 -22.578 -4.641 1 82.38 382 GLY A CA 1
ATOM 3037 C C . GLY A 1 382 ? 11.789 -23.625 -3.637 1 82.38 382 GLY A C 1
ATOM 3038 O O . GLY A 1 382 ? 11.789 -24.812 -3.928 1 82.38 382 GLY A O 1
ATOM 3039 N N . TYR A 1 383 ? 11.328 -23.141 -2.52 1 90.94 383 TYR A N 1
ATOM 3040 C CA . TYR A 1 383 ? 10.828 -24.047 -1.49 1 90.94 383 TYR A CA 1
ATOM 3041 C C . TYR A 1 383 ? 9.516 -24.703 -1.929 1 90.94 383 TYR A C 1
ATOM 3043 O O . TYR A 1 383 ? 9.289 -25.875 -1.665 1 90.94 383 TYR A O 1
ATOM 3051 N N . VAL A 1 384 ? 8.742 -23.984 -2.574 1 89.5 384 VAL A N 1
ATOM 3052 C CA . VAL A 1 384 ? 7.473 -24.5 -3.068 1 89.5 384 VAL A CA 1
ATOM 3053 C C . VAL A 1 384 ? 7.73 -25.594 -4.105 1 89.5 384 VAL A C 1
ATOM 3055 O O . VAL A 1 384 ? 7.059 -26.625 -4.109 1 89.5 384 VAL A O 1
ATOM 3058 N N . LYS A 1 385 ? 8.695 -25.375 -4.941 1 82.94 385 LYS A N 1
ATOM 3059 C CA . LYS A 1 385 ? 9.062 -26.375 -5.941 1 82.94 385 LYS A CA 1
ATOM 3060 C C . LYS A 1 385 ? 9.578 -27.641 -5.285 1 82.94 385 LYS A C 1
ATOM 3062 O O . LYS A 1 385 ? 9.273 -28.75 -5.727 1 82.94 385 LYS A O 1
ATOM 3067 N N . LYS A 1 386 ? 10.297 -27.453 -4.277 1 86.56 386 LYS A N 1
ATOM 3068 C CA . LYS A 1 386 ? 10.836 -28.609 -3.555 1 86.56 386 LYS A CA 1
ATOM 3069 C C . LYS A 1 386 ? 9.711 -29.422 -2.914 1 86.56 386 LYS A C 1
ATOM 3071 O O . LYS A 1 386 ? 9.758 -30.656 -2.908 1 86.56 386 LYS A O 1
ATOM 3076 N N . LEU A 1 387 ? 8.734 -28.703 -2.375 1 92.31 387 LEU A N 1
ATOM 3077 C CA . LEU A 1 387 ? 7.605 -29.391 -1.76 1 92.31 387 LEU A CA 1
ATOM 3078 C C . LEU A 1 387 ? 6.805 -30.156 -2.805 1 92.31 387 LEU A C 1
ATOM 3080 O O . LEU A 1 387 ? 6.285 -31.234 -2.52 1 92.31 387 LEU A O 1
ATOM 3084 N N . ALA A 1 388 ? 6.75 -29.625 -3.984 1 87.75 388 ALA A N 1
ATOM 3085 C CA . ALA A 1 388 ? 6.02 -30.297 -5.062 1 87.75 388 ALA A CA 1
ATOM 3086 C C . ALA A 1 388 ? 6.73 -31.578 -5.5 1 87.75 388 ALA A C 1
ATOM 3088 O O . ALA A 1 388 ? 6.094 -32.625 -5.684 1 87.75 388 ALA A O 1
ATOM 3089 N N . VAL A 1 389 ? 8.008 -31.484 -5.625 1 82.38 389 VAL A N 1
ATOM 3090 C CA . VAL A 1 389 ? 8.789 -32.656 -6.035 1 82.38 389 VAL A CA 1
ATOM 3091 C C . VAL A 1 389 ? 8.75 -33.719 -4.945 1 82.38 389 VAL A C 1
ATOM 3093 O O . VAL A 1 389 ? 8.68 -34.906 -5.242 1 82.38 389 VAL A O 1
ATOM 3096 N N . GLU A 1 390 ? 8.75 -33.25 -3.762 1 88.88 390 GLU A N 1
ATOM 3097 C CA . GLU A 1 390 ? 8.656 -34.188 -2.641 1 88.88 390 GLU A CA 1
ATOM 3098 C C . GLU A 1 390 ? 7.324 -34.938 -2.645 1 88.88 390 GLU A C 1
ATOM 3100 O O . GLU A 1 390 ? 7.273 -36.125 -2.357 1 88.88 390 GLU A O 1
ATOM 3105 N N . SER A 1 391 ? 6.301 -34.219 -2.941 1 91.06 391 SER A N 1
ATOM 3106 C CA . SER A 1 391 ? 4.984 -34.844 -2.996 1 91.06 391 SER A CA 1
ATOM 3107 C C . SER A 1 391 ? 4.918 -35.875 -4.098 1 91.06 391 SER A C 1
ATOM 3109 O O . SER A 1 391 ? 4.316 -36.938 -3.92 1 91.06 391 SER A O 1
ATOM 3111 N N . SER A 1 392 ? 5.559 -35.625 -5.164 1 85.06 392 SER A N 1
ATOM 3112 C CA . SER A 1 392 ? 5.598 -36.562 -6.277 1 85.06 392 SER A CA 1
ATOM 3113 C C . SER A 1 392 ? 6.406 -37.812 -5.926 1 85.06 392 SER A C 1
ATOM 3115 O O . SER A 1 392 ? 6.023 -38.906 -6.27 1 85.06 392 SER A O 1
ATOM 3117 N N . SER A 1 393 ? 7.465 -37.625 -5.262 1 83.69 393 SER A N 1
ATOM 3118 C CA . SER A 1 393 ? 8.312 -38.719 -4.863 1 83.69 393 SER A CA 1
ATOM 3119 C C . SER A 1 393 ? 7.613 -39.625 -3.848 1 83.69 393 SER A C 1
ATOM 3121 O O . SER A 1 393 ? 7.75 -40.844 -3.893 1 83.69 393 SER A O 1
ATOM 3123 N N . LEU A 1 394 ? 6.887 -39 -2.951 1 89.75 394 LEU A N 1
ATOM 3124 C CA . LEU A 1 394 ? 6.152 -39.75 -1.95 1 89.75 394 LEU A CA 1
ATOM 3125 C C . LEU A 1 394 ? 5.035 -40.562 -2.598 1 89.75 394 LEU A C 1
ATOM 3127 O O . LEU A 1 394 ? 4.805 -41.719 -2.223 1 89.75 394 LEU A O 1
ATOM 3131 N N . LEU A 1 395 ? 4.387 -39.969 -3.543 1 90.44 395 LEU A N 1
ATOM 3132 C CA . LEU A 1 395 ? 3.332 -40.688 -4.254 1 90.44 395 LEU A CA 1
ATOM 3133 C C . LEU A 1 395 ? 3.91 -41.844 -5.074 1 90.44 395 LEU A C 1
ATOM 3135 O O . LEU A 1 395 ? 3.32 -42.906 -5.141 1 90.44 395 LEU A O 1
ATOM 3139 N N . ASP A 1 396 ? 5.047 -41.594 -5.695 1 83 396 ASP A N 1
ATOM 3140 C CA . ASP A 1 396 ? 5.695 -42.594 -6.523 1 83 396 ASP A CA 1
ATOM 3141 C C . ASP A 1 396 ? 6.16 -43.781 -5.68 1 83 396 ASP A C 1
ATOM 3143 O O . ASP A 1 396 ? 6.121 -44.938 -6.137 1 83 396 ASP A O 1
ATOM 3147 N N . LYS A 1 397 ? 6.586 -43.531 -4.508 1 82.69 397 LYS A N 1
ATOM 3148 C CA . LYS A 1 397 ? 7.02 -44.594 -3.609 1 82.69 397 LYS A CA 1
ATOM 3149 C C . LYS A 1 397 ? 5.84 -45.469 -3.174 1 82.69 397 LYS A C 1
ATOM 3151 O O . LYS A 1 397 ? 5.984 -46.688 -3.008 1 82.69 397 LYS A O 1
ATOM 3156 N N . GLU A 1 398 ? 4.715 -44.812 -2.99 1 88.44 398 GLU A N 1
ATOM 3157 C CA . GLU A 1 398 ? 3.529 -45.562 -2.57 1 88.44 398 GLU A CA 1
ATOM 3158 C C . GLU A 1 398 ? 2.975 -46.406 -3.711 1 88.44 398 GLU A C 1
ATOM 3160 O O . GLU A 1 398 ? 2.367 -47.438 -3.475 1 88.44 398 GLU A O 1
ATOM 3165 N N . PHE A 1 399 ? 3.236 -46 -4.926 1 88.38 399 PHE A N 1
ATOM 3166 C CA . PHE A 1 399 ? 2.717 -46.719 -6.082 1 88.38 399 PHE A CA 1
ATOM 3167 C C . PHE A 1 399 ? 3.852 -47.188 -6.984 1 88.38 399 PHE A C 1
ATOM 3169 O O . PHE A 1 399 ? 3.75 -47.094 -8.211 1 88.38 399 PHE A O 1
ATOM 3176 N N . THR A 1 400 ? 4.832 -47.719 -6.355 1 81 400 THR A N 1
ATOM 3177 C CA . THR A 1 400 ? 6 -48.188 -7.094 1 81 400 THR A CA 1
ATOM 3178 C C . THR A 1 400 ? 5.637 -49.375 -7.996 1 81 400 THR A C 1
ATOM 3180 O O . THR A 1 400 ? 4.867 -50.25 -7.598 1 81 400 THR A O 1
ATOM 3183 N N . VAL A 1 401 ? 6.078 -49.312 -9.258 1 77 401 VAL A N 1
ATOM 3184 C CA . VAL A 1 401 ? 5.77 -50.312 -10.258 1 77 401 VAL A CA 1
ATOM 3185 C C . VAL A 1 401 ? 6.914 -51.312 -10.344 1 77 401 VAL A C 1
ATOM 3187 O O . VAL A 1 401 ? 8.086 -50.938 -10.398 1 77 401 VAL A O 1
ATOM 3190 N N . ASN A 1 402 ? 6.75 -52.656 -9.922 1 65.5 402 ASN A N 1
ATOM 3191 C CA . ASN A 1 402 ? 7.703 -53.719 -10.102 1 65.5 402 ASN A CA 1
ATOM 3192 C C . ASN A 1 402 ? 7.293 -54.656 -11.242 1 65.5 402 ASN A C 1
ATOM 3194 O O . ASN A 1 402 ? 6.211 -55.25 -11.203 1 65.5 402 ASN A O 1
ATOM 3198 N N . SER A 1 403 ? 7.953 -54.625 -12.359 1 57.34 403 SER A N 1
ATOM 3199 C CA . SER A 1 403 ? 7.648 -55.469 -13.508 1 57.34 403 SER A CA 1
ATOM 3200 C C . SER A 1 403 ? 8.453 -56.75 -13.469 1 57.34 403 SER A C 1
ATOM 3202 O O . SER A 1 403 ? 8.633 -57.406 -14.492 1 57.34 403 SER A O 1
ATOM 3204 N N . SER A 1 404 ? 9.188 -57.219 -12.258 1 49.06 404 SER A N 1
ATOM 3205 C CA . SER A 1 404 ? 10.078 -58.375 -12.195 1 49.06 404 SER A CA 1
ATOM 3206 C C . SER A 1 404 ? 9.289 -59.688 -12.227 1 49.06 404 SER A C 1
ATOM 3208 O O . SER A 1 404 ? 9.875 -60.781 -12.234 1 49.06 404 SER A O 1
ATOM 3210 N N . GLY A 1 405 ? 8.289 -60 -13.219 1 49.19 405 GLY A N 1
ATOM 3211 C CA . GLY A 1 405 ? 7.633 -61.281 -13.438 1 49.19 405 GLY A CA 1
ATOM 3212 C C . GLY A 1 405 ? 6.484 -61.188 -14.43 1 49.19 405 GLY A C 1
ATOM 3213 O O . GLY A 1 405 ? 6.355 -60.219 -15.156 1 49.19 405 GLY A O 1
ATOM 3214 N N . LYS A 1 406 ? 5.805 -62.312 -14.648 1 55.38 406 LYS A N 1
ATOM 3215 C CA . LYS A 1 406 ? 4.691 -62.531 -15.562 1 55.38 406 LYS A CA 1
ATOM 3216 C C . LYS A 1 406 ? 3.531 -61.594 -15.266 1 55.38 406 LYS A C 1
ATOM 3218 O O . LYS A 1 406 ? 2.781 -61.219 -16.172 1 55.38 406 LYS A O 1
ATOM 3223 N N . GLU A 1 407 ? 3.562 -61.062 -13.938 1 65.44 407 GLU A N 1
ATOM 3224 C CA . GLU A 1 407 ? 2.387 -60.25 -13.57 1 65.44 407 GLU A CA 1
ATOM 3225 C C . GLU A 1 407 ? 2.781 -58.875 -13.078 1 65.44 407 GLU A C 1
ATOM 3227 O O . GLU A 1 407 ? 3.795 -58.719 -12.398 1 65.44 407 GLU A O 1
ATOM 3232 N N . LEU A 1 408 ? 2.17 -57.75 -13.531 1 76.5 408 LEU A N 1
ATOM 3233 C CA . LEU A 1 408 ? 2.346 -56.344 -13.117 1 76.5 408 LEU A CA 1
ATOM 3234 C C . LEU A 1 408 ? 1.945 -56.156 -11.656 1 76.5 408 LEU A C 1
ATOM 3236 O O . LEU A 1 408 ? 0.856 -56.562 -11.25 1 76.5 408 LEU A O 1
ATOM 3240 N N . LYS A 1 409 ? 2.926 -55.781 -10.812 1 80.38 409 LYS A N 1
ATOM 3241 C CA . LYS A 1 409 ? 2.641 -55.469 -9.414 1 80.38 409 LYS A CA 1
ATOM 3242 C C . LYS A 1 409 ? 2.891 -54 -9.109 1 80.38 409 LYS A C 1
ATOM 3244 O O . LYS A 1 409 ? 3.826 -53.406 -9.641 1 80.38 409 LYS A O 1
ATOM 3249 N N . VAL A 1 410 ? 1.934 -53.438 -8.445 1 84.75 410 VAL A N 1
ATOM 3250 C CA . VAL A 1 410 ? 2.049 -52.062 -7.965 1 84.75 410 VAL A CA 1
ATOM 3251 C C . VAL A 1 410 ? 2.133 -52.062 -6.441 1 84.75 410 VAL A C 1
ATOM 3253 O O . VAL A 1 410 ? 1.255 -52.594 -5.762 1 84.75 410 VAL A O 1
ATOM 3256 N N . ALA A 1 411 ? 3.125 -51.594 -5.875 1 82.44 411 ALA A N 1
ATOM 3257 C CA . ALA A 1 411 ? 3.385 -51.594 -4.438 1 82.44 411 ALA A CA 1
ATOM 3258 C C . ALA A 1 411 ? 3.371 -53.031 -3.883 1 82.44 411 ALA A C 1
ATOM 3260 O O . ALA A 1 411 ? 2.713 -53.312 -2.875 1 82.44 411 ALA A O 1
ATOM 3261 N N . ASN A 1 412 ? 3.857 -54 -4.652 1 77.75 412 ASN A N 1
ATOM 3262 C CA . ASN A 1 412 ? 3.971 -55.406 -4.281 1 77.75 412 ASN A CA 1
ATOM 3263 C C . ASN A 1 412 ? 2.6 -56.062 -4.121 1 77.75 412 ASN A C 1
ATOM 3265 O O . ASN A 1 412 ? 2.459 -57.031 -3.41 1 77.75 412 ASN A O 1
ATOM 3269 N N . ALA A 1 413 ? 1.62 -55.438 -4.562 1 84.06 413 ALA A N 1
ATOM 3270 C CA . ALA A 1 413 ? 0.262 -55.969 -4.59 1 84.06 413 ALA A CA 1
ATOM 3271 C C . ALA A 1 413 ? -0.325 -55.906 -5.996 1 84.06 413 ALA A C 1
ATOM 3273 O O . ALA A 1 413 ? 0.316 -55.406 -6.922 1 84.06 413 ALA A O 1
ATOM 3274 N N . ARG A 1 414 ? -1.493 -56.625 -6.074 1 85.88 414 ARG A N 1
ATOM 3275 C CA . ARG A 1 414 ? -2.162 -56.562 -7.371 1 85.88 414 ARG A CA 1
ATOM 3276 C C . ARG A 1 414 ? -2.656 -55.125 -7.664 1 85.88 414 ARG A C 1
ATOM 3278 O O . ARG A 1 414 ? -3.105 -54.438 -6.762 1 85.88 414 ARG A O 1
ATOM 3285 N N . PRO A 1 415 ? -2.459 -54.594 -8.805 1 87.06 415 PRO A N 1
ATOM 3286 C CA . PRO A 1 415 ? -2.773 -53.188 -9.164 1 87.06 415 PRO A CA 1
ATOM 3287 C C . PRO A 1 415 ? -4.215 -52.812 -8.836 1 87.06 415 PRO A C 1
ATOM 3289 O O . PRO A 1 415 ? -4.477 -51.688 -8.406 1 87.06 415 PRO A O 1
ATOM 3292 N N . TYR A 1 416 ? -5.18 -53.75 -8.922 1 87.12 416 TYR A N 1
ATOM 3293 C CA . TYR A 1 416 ? -6.594 -53.438 -8.75 1 87.12 416 TYR A CA 1
ATOM 3294 C C . TYR A 1 416 ? -6.91 -53.125 -7.293 1 87.12 416 TYR A C 1
ATOM 3296 O O . TYR A 1 416 ? -7.922 -52.469 -6.992 1 87.12 416 TYR A O 1
ATOM 3304 N N . THR A 1 417 ? -6.016 -53.469 -6.355 1 87.69 417 THR A N 1
ATOM 3305 C CA . THR A 1 417 ? -6.254 -53.219 -4.938 1 87.69 417 THR A CA 1
ATOM 3306 C C . THR A 1 417 ? -5.672 -51.875 -4.5 1 87.69 417 THR A C 1
ATOM 3308 O O . THR A 1 417 ? -6.133 -51.281 -3.523 1 87.69 417 THR A O 1
ATOM 3311 N N . VAL A 1 418 ? -4.711 -51.406 -5.16 1 91.25 418 VAL A N 1
ATOM 3312 C CA . VAL A 1 418 ? -3.971 -50.219 -4.723 1 91.25 418 VAL A CA 1
ATOM 3313 C C . VAL A 1 418 ? -4.496 -48.969 -5.441 1 91.25 418 VAL A C 1
ATOM 3315 O O . VAL A 1 418 ? -4.586 -47.906 -4.852 1 91.25 418 VAL A O 1
ATOM 3318 N N . TRP A 1 419 ? -4.957 -49.094 -6.727 1 92.88 419 TRP A N 1
ATOM 3319 C CA . TRP A 1 419 ? -5.309 -47.969 -7.594 1 92.88 419 TRP A CA 1
ATOM 3320 C C . TRP A 1 419 ? -6.527 -47.219 -7.059 1 92.88 419 TRP A C 1
ATOM 3322 O O . TRP A 1 419 ? -6.641 -46 -7.223 1 92.88 419 TRP A O 1
ATOM 3332 N N . PRO A 1 420 ? -7.426 -47.906 -6.34 1 91 420 PRO A N 1
ATOM 3333 C CA . PRO A 1 420 ? -8.602 -47.188 -5.836 1 91 420 PRO A CA 1
ATOM 3334 C C . PRO A 1 420 ? -8.258 -46.125 -4.812 1 91 420 PRO A C 1
ATOM 3336 O O . PRO A 1 420 ? -9 -45.156 -4.645 1 91 420 PRO A O 1
ATOM 3339 N N . SER A 1 421 ? -7.16 -46.156 -4.203 1 92.5 421 SER A N 1
ATOM 3340 C CA . SER A 1 421 ? -6.781 -45.219 -3.164 1 92.5 421 SER A CA 1
ATOM 3341 C C . SER A 1 421 ? -5.867 -44.125 -3.719 1 92.5 421 SER A C 1
ATOM 3343 O O . SER A 1 421 ? -5.371 -43.281 -2.969 1 92.5 421 SER A O 1
ATOM 3345 N N . PHE A 1 422 ? -5.699 -44.031 -4.992 1 93.88 422 PHE A N 1
ATOM 3346 C CA . PHE A 1 422 ? -4.75 -43.094 -5.594 1 93.88 422 PHE A CA 1
ATOM 3347 C C . PHE A 1 422 ? -5.191 -41.656 -5.387 1 93.88 422 PHE A C 1
ATOM 3349 O O . PHE A 1 422 ? -4.414 -40.844 -4.91 1 93.88 422 PHE A O 1
ATOM 3356 N N . SER A 1 423 ? -6.445 -41.344 -5.703 1 92.25 423 SER A N 1
ATOM 3357 C CA . SER A 1 423 ? -6.941 -39.969 -5.594 1 92.25 423 SER A CA 1
ATOM 3358 C C . SER A 1 423 ? -7.027 -39.531 -4.137 1 92.25 423 SER A C 1
ATOM 3360 O O . SER A 1 423 ? -6.781 -38.375 -3.816 1 92.25 423 SER A O 1
ATOM 3362 N N . LYS A 1 424 ? -7.387 -40.375 -3.266 1 92.25 424 LYS A N 1
ATOM 3363 C CA . LYS A 1 424 ? -7.438 -40.062 -1.842 1 92.25 424 LYS A CA 1
ATOM 3364 C C . LYS A 1 424 ? -6.043 -39.75 -1.298 1 92.25 424 LYS A C 1
ATOM 3366 O O . LYS A 1 424 ? -5.875 -38.875 -0.465 1 92.25 424 LYS A O 1
ATOM 3371 N N . LYS A 1 425 ? -5.09 -40.531 -1.779 1 93.5 425 LYS A N 1
ATOM 3372 C CA . LYS A 1 425 ? -3.715 -40.312 -1.349 1 93.5 425 LYS A CA 1
ATOM 3373 C C . LYS A 1 425 ? -3.184 -38.969 -1.89 1 93.5 425 LYS A C 1
ATOM 3375 O O . LYS A 1 425 ? -2.391 -38.312 -1.229 1 93.5 425 LYS A O 1
ATOM 3380 N N . CYS A 1 426 ? -3.607 -38.688 -3.096 1 93.75 426 CYS A N 1
ATOM 3381 C CA . CYS A 1 426 ? -3.234 -37.375 -3.652 1 93.75 426 CYS A CA 1
ATOM 3382 C C . CYS A 1 426 ? -3.758 -36.25 -2.783 1 93.75 426 CYS A C 1
ATOM 3384 O O . CYS A 1 426 ? -3.029 -35.312 -2.496 1 93.75 426 CYS A O 1
ATOM 3386 N N . GLU A 1 427 ? -4.961 -36.344 -2.336 1 92.62 427 GLU A N 1
ATOM 3387 C CA . GLU A 1 427 ? -5.562 -35.312 -1.495 1 92.62 427 GLU A CA 1
ATOM 3388 C C . GLU A 1 427 ? -4.875 -35.25 -0.135 1 92.62 427 GLU A C 1
ATOM 3390 O O . GLU A 1 427 ? -4.66 -34.156 0.4 1 92.62 427 GLU A O 1
ATOM 3395 N N . GLU A 1 428 ? -4.574 -36.344 0.365 1 94.06 428 GLU A N 1
ATOM 3396 C CA . GLU A 1 428 ? -3.885 -36.406 1.65 1 94.06 428 GLU A CA 1
ATOM 3397 C C . GLU A 1 428 ? -2.504 -35.75 1.563 1 94.06 428 GLU A C 1
ATOM 3399 O O . GLU A 1 428 ? -2.117 -34.969 2.443 1 94.06 428 GLU A O 1
ATOM 3404 N N . LEU A 1 429 ? -1.8 -36.062 0.528 1 94.25 429 LEU A N 1
ATOM 3405 C CA . LEU A 1 429 ? -0.459 -35.531 0.362 1 94.25 429 LEU A CA 1
ATOM 3406 C C . LEU A 1 429 ? -0.518 -34.031 0.079 1 94.25 429 LEU A C 1
ATOM 3408 O O . LEU A 1 429 ? 0.359 -33.281 0.512 1 94.25 429 LEU A O 1
ATOM 3412 N N . GLN A 1 430 ? -1.479 -33.656 -0.647 1 93.56 430 GLN A N 1
ATOM 3413 C CA . GLN A 1 430 ? -1.659 -32.219 -0.91 1 93.56 430 GLN A CA 1
ATOM 3414 C C . GLN A 1 430 ? -1.918 -31.453 0.382 1 93.56 430 GLN A C 1
ATOM 3416 O O . GLN A 1 430 ? -1.362 -30.375 0.59 1 93.56 430 GLN A O 1
ATOM 3421 N N . SER A 1 431 ? -2.738 -31.922 1.204 1 93.94 431 SER A N 1
ATOM 3422 C CA . SER A 1 431 ? -3.037 -31.281 2.48 1 93.94 431 SER A CA 1
ATOM 3423 C C . SER A 1 431 ? -1.814 -31.25 3.391 1 93.94 431 SER A C 1
ATOM 3425 O O . SER A 1 431 ? -1.561 -30.266 4.074 1 93.94 431 SER A O 1
ATOM 3427 N N . LYS A 1 432 ? -1.095 -32.312 3.336 1 94.06 432 LYS A N 1
ATOM 3428 C CA . LYS A 1 432 ? 0.113 -32.375 4.152 1 94.06 432 LYS A CA 1
ATOM 3429 C C . LYS A 1 432 ? 1.146 -31.359 3.713 1 94.06 432 LYS A C 1
ATOM 3431 O O . LYS A 1 432 ? 1.775 -30.703 4.547 1 94.06 432 LYS A O 1
ATOM 3436 N N . GLN A 1 433 ? 1.3 -31.266 2.41 1 94.75 433 GLN A N 1
ATOM 3437 C CA . GLN A 1 433 ? 2.266 -30.312 1.896 1 94.75 433 GLN A CA 1
ATOM 3438 C C . GLN A 1 433 ? 1.811 -28.875 2.166 1 94.75 433 GLN A C 1
ATOM 3440 O O . GLN A 1 433 ? 2.635 -27.984 2.416 1 94.75 433 GLN A O 1
ATOM 3445 N N . SER A 1 434 ? 0.563 -28.688 2.1 1 93.81 434 SER A N 1
ATOM 3446 C CA . SER A 1 434 ? 0.032 -27.359 2.393 1 93.81 434 SER A CA 1
ATOM 3447 C C . SER A 1 434 ? 0.242 -27 3.857 1 93.81 434 SER A C 1
ATOM 3449 O O . SER A 1 434 ? 0.518 -25.828 4.176 1 93.81 434 SER A O 1
ATOM 3451 N N . GLU A 1 435 ? 0.124 -27.906 4.719 1 93.31 435 GLU A N 1
ATOM 3452 C CA . GLU A 1 435 ? 0.379 -27.688 6.137 1 93.31 435 GLU A CA 1
ATOM 3453 C C . GLU A 1 435 ? 1.858 -27.406 6.398 1 93.31 435 GLU A C 1
ATOM 3455 O O . GLU A 1 435 ? 2.205 -26.562 7.211 1 93.31 435 GLU A O 1
ATOM 3460 N N . LYS A 1 436 ? 2.646 -28.156 5.707 1 94.06 436 LYS A N 1
ATOM 3461 C CA . LYS A 1 436 ? 4.086 -27.938 5.832 1 94.06 436 LYS A CA 1
ATOM 3462 C C . LYS A 1 436 ? 4.473 -26.547 5.367 1 94.06 436 LYS A C 1
ATOM 3464 O O . LYS A 1 436 ? 5.34 -25.906 5.965 1 94.06 436 LYS A O 1
ATOM 3469 N N . LEU A 1 437 ? 3.854 -26.188 4.312 1 94.44 437 LEU A N 1
ATOM 3470 C CA . LEU A 1 437 ? 4.121 -24.859 3.803 1 94.44 437 LEU A CA 1
ATOM 3471 C C . LEU A 1 437 ? 3.652 -23.797 4.789 1 94.44 437 LEU A C 1
ATOM 3473 O O . LEU A 1 437 ? 4.355 -22.812 5.027 1 94.44 437 LEU A O 1
ATOM 3477 N N . SER A 1 438 ? 2.508 -23.969 5.395 1 93.19 438 SER A N 1
ATOM 3478 C CA . SER A 1 438 ? 1.972 -23.016 6.355 1 93.19 438 SER A CA 1
ATOM 3479 C C . SER A 1 438 ? 2.871 -22.891 7.582 1 93.19 438 SER A C 1
ATOM 3481 O O . SER A 1 438 ? 3.059 -21.797 8.117 1 93.19 438 SER A O 1
ATOM 3483 N N . GLU A 1 439 ? 3.355 -23.953 7.965 1 92.69 439 GLU A N 1
ATOM 3484 C CA . GLU A 1 439 ? 4.281 -23.938 9.094 1 92.69 439 GLU A CA 1
ATOM 3485 C C . GLU A 1 439 ? 5.582 -23.234 8.742 1 92.69 439 GLU A C 1
ATOM 3487 O O . GLU A 1 439 ? 6.129 -22.484 9.555 1 92.69 439 GLU A O 1
ATOM 3492 N N . HIS A 1 440 ? 5.996 -23.484 7.547 1 92.88 440 HIS A N 1
ATOM 3493 C CA . HIS A 1 440 ? 7.223 -22.828 7.094 1 92.88 440 HIS A CA 1
ATOM 3494 C C . HIS A 1 440 ? 7.027 -21.328 6.949 1 92.88 440 HIS A C 1
ATOM 3496 O O . HIS A 1 440 ? 7.941 -20.547 7.238 1 92.88 440 HIS A O 1
ATOM 3502 N N . LEU A 1 441 ? 5.871 -20.984 6.539 1 92.5 441 LEU A N 1
ATOM 3503 C CA . LEU A 1 441 ? 5.586 -19.578 6.305 1 92.5 441 LEU A CA 1
ATOM 3504 C C . LEU A 1 441 ? 5.449 -18.828 7.625 1 92.5 441 LEU A C 1
ATOM 3506 O O . LEU A 1 441 ? 5.703 -17.625 7.684 1 92.5 441 LEU A O 1
ATOM 3510 N N . SER A 1 442 ? 5.027 -19.422 8.734 1 90.5 442 SER A N 1
ATOM 3511 C CA . SER A 1 442 ? 4.867 -18.797 10.039 1 90.5 442 SER A CA 1
ATOM 3512 C C . SER A 1 442 ? 6.203 -18.312 10.594 1 90.5 442 SER A C 1
ATOM 3514 O O . SER A 1 442 ? 6.246 -17.422 11.438 1 90.5 442 SER A O 1
ATOM 3516 N N . ARG A 1 443 ? 7.266 -18.797 10 1 87.38 443 ARG A N 1
ATOM 3517 C CA . ARG A 1 443 ? 8.602 -18.422 10.453 1 87.38 443 ARG A CA 1
ATOM 3518 C C . ARG A 1 443 ? 9.008 -17.062 9.875 1 87.38 443 ARG A C 1
ATOM 3520 O O . ARG A 1 443 ? 9.93 -16.422 10.383 1 87.38 443 ARG A O 1
ATOM 3527 N N . PHE A 1 444 ? 8.266 -16.703 8.852 1 90.12 444 PHE A N 1
ATOM 3528 C CA . PHE A 1 444 ? 8.648 -15.461 8.188 1 90.12 444 PHE A CA 1
ATOM 3529 C C . PHE A 1 444 ? 7.785 -14.297 8.672 1 90.12 444 PHE A C 1
ATOM 3531 O O . PHE A 1 444 ? 7.766 -13.234 8.047 1 90.12 444 PHE A O 1
ATOM 3538 N N . LYS A 1 445 ? 7.105 -14.539 9.805 1 89.94 445 LYS A N 1
ATOM 3539 C CA . LYS A 1 445 ? 6.391 -13.438 10.445 1 89.94 445 LYS A CA 1
ATOM 3540 C C . LYS A 1 445 ? 7.359 -12.398 11.008 1 89.94 445 LYS A C 1
ATOM 3542 O O . LYS A 1 445 ? 8.352 -12.758 11.648 1 89.94 445 LYS A O 1
ATOM 3547 N N . VAL A 1 446 ? 7.164 -11.188 10.578 1 89.81 446 VAL A N 1
ATOM 3548 C CA . VAL A 1 446 ? 8.07 -10.117 10.969 1 89.81 446 VAL A CA 1
ATOM 3549 C C . VAL A 1 446 ? 7.598 -9.484 12.273 1 89.81 446 VAL A C 1
ATOM 3551 O O . VAL A 1 446 ? 6.461 -9.008 12.359 1 89.81 446 VAL A O 1
ATOM 3554 N N . SER A 1 447 ? 8.344 -9.617 13.312 1 89.75 447 SER A N 1
ATOM 3555 C CA . SER A 1 447 ? 8.141 -8.914 14.578 1 89.75 447 SER A CA 1
ATOM 3556 C C . SER A 1 447 ? 9.258 -7.902 14.828 1 89.75 447 SER A C 1
ATOM 3558 O O . SER A 1 447 ? 10.422 -8.281 14.961 1 89.75 447 SER A O 1
ATOM 3560 N N . PHE A 1 448 ? 8.891 -6.754 14.68 1 89.12 448 PHE A N 1
ATOM 3561 C CA . PHE A 1 448 ? 9.859 -5.672 14.812 1 89.12 448 PHE A CA 1
ATOM 3562 C C . PHE A 1 448 ? 9.578 -4.848 16.062 1 89.12 448 PHE A C 1
ATOM 3564 O O . PHE A 1 448 ? 8.438 -4.449 16.312 1 89.12 448 PHE A O 1
ATOM 3571 N N . ASN A 1 449 ? 10.578 -4.789 17.016 1 88.5 449 ASN A N 1
ATOM 3572 C CA . ASN A 1 449 ? 10.438 -4.004 18.234 1 88.5 449 ASN A CA 1
ATOM 3573 C C . ASN A 1 449 ? 11.68 -3.156 18.5 1 88.5 449 ASN A C 1
ATOM 3575 O O . ASN A 1 449 ? 12.688 -3.656 19 1 88.5 449 ASN A O 1
ATOM 3579 N N . LYS A 1 450 ? 11.672 -2 18.125 1 89.44 450 LYS A N 1
ATOM 3580 C CA . LYS A 1 450 ? 12.695 -1.012 18.453 1 89.44 450 LYS A CA 1
ATOM 3581 C C . LYS A 1 450 ? 12.078 0.242 19.062 1 89.44 450 LYS A C 1
ATOM 3583 O O . LYS A 1 450 ? 11.586 0.21 20.188 1 89.44 450 LYS A O 1
ATOM 3588 N N . THR A 1 451 ? 11.828 1.312 18.203 1 85.56 451 THR A N 1
ATOM 3589 C CA . THR A 1 451 ? 11.117 2.488 18.672 1 85.56 451 THR A CA 1
ATOM 3590 C C . THR A 1 451 ? 9.609 2.285 18.578 1 85.56 451 THR A C 1
ATOM 3592 O O . THR A 1 451 ? 8.852 2.707 19.453 1 85.56 451 THR A O 1
ATOM 3595 N N . VAL A 1 452 ? 9.297 1.569 17.5 1 90 452 VAL A N 1
ATOM 3596 C CA . VAL A 1 452 ? 7.891 1.249 17.297 1 90 452 VAL A CA 1
ATOM 3597 C C . VAL A 1 452 ? 7.703 -0.266 17.266 1 90 452 VAL A C 1
ATOM 3599 O O . VAL A 1 452 ? 8.562 -0.993 16.75 1 90 452 VAL A O 1
ATOM 3602 N N . SER A 1 453 ? 6.688 -0.687 17.891 1 89.19 453 SER A N 1
ATOM 3603 C CA . SER A 1 453 ? 6.332 -2.102 17.828 1 89.19 453 SER A CA 1
ATOM 3604 C C . SER A 1 453 ? 5.418 -2.391 16.656 1 89.19 453 SER A C 1
ATOM 3606 O O . SER A 1 453 ? 4.348 -1.791 16.516 1 89.19 453 SER A O 1
ATOM 3608 N N . PHE A 1 454 ? 5.945 -3.207 15.836 1 88.94 454 PHE A N 1
ATOM 3609 C CA . PHE A 1 454 ? 5.246 -3.455 14.578 1 88.94 454 PHE A CA 1
ATOM 3610 C C . PHE A 1 454 ? 5.281 -4.938 14.227 1 88.94 454 PHE A C 1
ATOM 3612 O O . PHE A 1 454 ? 6.281 -5.617 14.461 1 88.94 454 PHE A O 1
ATOM 3619 N N . GLU A 1 455 ? 4.117 -5.477 13.938 1 91.38 455 GLU A N 1
ATOM 3620 C CA . GLU A 1 455 ? 4.027 -6.848 13.453 1 91.38 455 GLU A CA 1
ATOM 3621 C C . GLU A 1 455 ? 3.402 -6.898 12.062 1 91.38 455 GLU A C 1
ATOM 3623 O O . GLU A 1 455 ? 2.486 -6.133 11.758 1 91.38 455 GLU A O 1
ATOM 3628 N N . TYR A 1 456 ? 4.008 -7.742 11.211 1 91.19 456 TYR A N 1
ATOM 3629 C CA . TYR A 1 456 ? 3.51 -7.859 9.844 1 91.19 456 TYR A CA 1
ATOM 3630 C C . TYR A 1 456 ? 3.555 -9.305 9.367 1 91.19 456 TYR A C 1
ATOM 3632 O O . TYR A 1 456 ? 4.504 -10.031 9.664 1 91.19 456 TYR A O 1
ATOM 3640 N N . GLU A 1 457 ? 2.451 -9.68 8.805 1 90 457 GLU A N 1
ATOM 3641 C CA . GLU A 1 457 ? 2.363 -11.008 8.203 1 90 457 GLU A CA 1
ATOM 3642 C C . GLU A 1 457 ? 2.152 -10.914 6.691 1 90 457 GLU A C 1
ATOM 3644 O O . GLU A 1 457 ? 1.218 -10.258 6.23 1 90 457 GLU A O 1
ATOM 3649 N N . PHE A 1 458 ? 3.057 -11.555 5.973 1 88.38 458 PHE A N 1
ATOM 3650 C CA . PHE A 1 458 ? 2.939 -11.555 4.52 1 88.38 458 PHE A CA 1
ATOM 3651 C C . PHE A 1 458 ? 1.751 -12.398 4.074 1 88.38 458 PHE A C 1
ATOM 3653 O O . PHE A 1 458 ? 1.314 -13.297 4.797 1 88.38 458 PHE A O 1
ATOM 3660 N N . ASP A 1 459 ? 1.253 -12.117 2.859 1 82.31 459 ASP A N 1
ATOM 3661 C CA . ASP A 1 459 ? 0.146 -12.883 2.299 1 82.31 459 ASP A CA 1
ATOM 3662 C C . ASP A 1 459 ? 0.623 -14.242 1.784 1 82.31 459 ASP A C 1
ATOM 3664 O O . ASP A 1 459 ? 1.442 -14.305 0.866 1 82.31 459 ASP A O 1
ATOM 3668 N N . ALA A 1 460 ? 0.117 -15.242 2.352 1 86.31 460 ALA A N 1
ATOM 3669 C CA . ALA A 1 460 ? 0.557 -16.594 2.043 1 86.31 460 ALA A CA 1
ATOM 3670 C C . ALA A 1 460 ? -0.297 -17.219 0.939 1 86.31 460 ALA A C 1
ATOM 3672 O O . ALA A 1 460 ? 0.061 -18.25 0.374 1 86.31 460 ALA A O 1
ATOM 3673 N N . GLN A 1 461 ? -1.332 -16.609 0.508 1 80.12 461 GLN A N 1
ATOM 3674 C CA . GLN A 1 461 ? -2.314 -17.234 -0.37 1 80.12 461 GLN A CA 1
ATOM 3675 C C . GLN A 1 461 ? -1.732 -17.484 -1.76 1 80.12 461 GLN A C 1
ATOM 3677 O O . GLN A 1 461 ? -1.927 -18.547 -2.34 1 80.12 461 GLN A O 1
ATOM 3682 N N . PRO A 1 462 ? -0.973 -16.547 -2.271 1 77.38 462 PRO A N 1
ATOM 3683 C CA . PRO A 1 462 ? -0.406 -16.812 -3.596 1 77.38 462 PRO A CA 1
ATOM 3684 C C . PRO A 1 462 ? 0.548 -18 -3.604 1 77.38 462 PRO A C 1
ATOM 3686 O O . PRO A 1 462 ? 0.586 -18.766 -4.578 1 77.38 462 PRO A O 1
ATOM 3689 N N . LEU A 1 463 ? 1.252 -18.203 -2.576 1 85.81 463 LEU A N 1
ATOM 3690 C CA . LEU A 1 463 ? 2.186 -19.312 -2.49 1 85.81 463 LEU A CA 1
ATOM 3691 C C . LEU A 1 463 ? 1.44 -20.641 -2.309 1 85.81 463 LEU A C 1
ATOM 3693 O O . LEU A 1 463 ? 1.855 -21.672 -2.842 1 85.81 463 LEU A O 1
ATOM 3697 N N . LYS A 1 464 ? 0.37 -20.531 -1.573 1 87.44 464 LYS A N 1
ATOM 3698 C CA . LYS A 1 464 ? -0.45 -21.734 -1.407 1 87.44 464 LYS A CA 1
ATOM 3699 C C . LYS A 1 464 ? -1.09 -22.141 -2.729 1 87.44 464 LYS A C 1
ATOM 3701 O O . LYS A 1 464 ? -1.155 -23.344 -3.045 1 87.44 464 LYS A O 1
ATOM 3706 N N . ASP A 1 465 ? -1.462 -21.25 -3.484 1 80.19 465 ASP A N 1
ATOM 3707 C CA . ASP A 1 465 ? -2.045 -21.531 -4.793 1 80.19 465 ASP A CA 1
ATOM 3708 C C . ASP A 1 465 ? -0.993 -22.062 -5.758 1 80.19 465 ASP A C 1
ATOM 3710 O O . ASP A 1 465 ? -1.271 -22.969 -6.551 1 80.19 465 ASP A O 1
ATOM 3714 N N . HIS A 1 466 ? 0.135 -21.547 -5.68 1 80.31 466 HIS A N 1
ATOM 3715 C CA . HIS A 1 466 ? 1.237 -22.031 -6.508 1 80.31 466 HIS A CA 1
ATOM 3716 C C . HIS A 1 466 ? 1.598 -23.469 -6.164 1 80.31 466 HIS A C 1
ATOM 3718 O O . HIS A 1 466 ? 1.861 -24.281 -7.059 1 80.31 466 HIS A O 1
ATOM 3724 N N . LEU A 1 467 ? 1.573 -23.703 -4.891 1 88.88 467 LEU A N 1
ATOM 3725 C CA . LEU A 1 467 ? 1.872 -25.062 -4.449 1 88.88 467 LEU A CA 1
ATOM 3726 C C . LEU A 1 467 ? 0.808 -26.047 -4.941 1 88.88 467 LEU A C 1
ATOM 3728 O O . LEU A 1 467 ? 1.133 -27.109 -5.461 1 88.88 467 LEU A O 1
ATOM 3732 N N . ASN A 1 468 ? -0.403 -25.609 -4.805 1 86.44 468 ASN A N 1
ATOM 3733 C CA . ASN A 1 468 ? -1.494 -26.484 -5.223 1 86.44 468 ASN A CA 1
ATOM 3734 C C . ASN A 1 468 ? -1.437 -26.781 -6.719 1 86.44 468 ASN A C 1
ATOM 3736 O O . ASN A 1 468 ? -1.702 -27.891 -7.148 1 86.44 468 ASN A O 1
ATOM 3740 N N . LEU A 1 469 ? -1.029 -25.906 -7.438 1 78 469 LEU A N 1
ATOM 3741 C CA . LEU A 1 469 ? -0.944 -26.078 -8.883 1 78 469 LEU A CA 1
ATOM 3742 C C . LEU A 1 469 ? 0.236 -26.969 -9.25 1 78 469 LEU A C 1
ATOM 3744 O O . LEU A 1 469 ? 0.112 -27.844 -10.109 1 78 469 LEU A O 1
ATOM 3748 N N . LEU A 1 470 ? 1.329 -26.75 -8.633 1 81.56 470 LEU A N 1
ATOM 3749 C CA . LEU A 1 470 ? 2.514 -27.547 -8.93 1 81.56 470 LEU A CA 1
ATOM 3750 C C . LEU A 1 470 ? 2.312 -29 -8.508 1 81.56 470 LEU A C 1
ATOM 3752 O O . LEU A 1 470 ? 2.709 -29.922 -9.227 1 81.56 470 LEU A O 1
ATOM 3756 N N . VAL A 1 471 ? 1.675 -29.109 -7.363 1 87.25 471 VAL A N 1
ATOM 3757 C CA . VAL A 1 471 ? 1.422 -30.453 -6.855 1 87.25 471 VAL A CA 1
ATOM 3758 C C . VAL A 1 471 ? 0.428 -31.172 -7.77 1 87.25 471 VAL A C 1
ATOM 3760 O O . VAL A 1 471 ? 0.597 -32.344 -8.07 1 87.25 471 VAL A O 1
ATOM 3763 N N . SER A 1 472 ? -0.521 -30.438 -8.219 1 80.94 472 SER A N 1
ATOM 3764 C CA . SER A 1 472 ? -1.503 -31.031 -9.117 1 80.94 472 SER A CA 1
ATOM 3765 C C . SER A 1 472 ? -0.862 -31.453 -10.445 1 80.94 472 SER A C 1
ATOM 3767 O O . SER A 1 472 ? -1.222 -32.469 -11.016 1 80.94 472 SER A O 1
ATOM 3769 N N . THR A 1 473 ? 0.101 -30.75 -10.891 1 74.88 473 THR A N 1
ATOM 3770 C CA . THR A 1 473 ? 0.794 -31.062 -12.133 1 74.88 473 THR A CA 1
ATOM 3771 C C . THR A 1 473 ? 1.625 -32.344 -11.969 1 74.88 473 THR A C 1
ATOM 3773 O O . THR A 1 473 ? 1.628 -33.188 -12.852 1 74.88 473 THR A O 1
ATOM 3776 N N . GLU A 1 474 ? 2.234 -32.406 -10.883 1 78.06 474 GLU A N 1
ATOM 3777 C CA . GLU A 1 474 ? 3.047 -33.562 -10.617 1 78.06 474 GLU A CA 1
ATOM 3778 C C . GLU A 1 474 ? 2.178 -34.812 -10.492 1 78.06 474 GLU A C 1
ATOM 3780 O O . GLU A 1 474 ? 2.551 -35.906 -10.977 1 78.06 474 GLU A O 1
ATOM 3785 N N . PHE A 1 475 ? 1.059 -34.656 -9.922 1 84.88 475 PHE A N 1
ATOM 3786 C CA . PHE A 1 475 ? 0.158 -35.812 -9.734 1 84.88 475 PHE A CA 1
ATOM 3787 C C . PHE A 1 475 ? -0.447 -36.219 -11.07 1 84.88 475 PHE A C 1
ATOM 3789 O O . PHE A 1 475 ? -0.694 -37.406 -11.289 1 84.88 475 PHE A O 1
ATOM 3796 N N . GLU A 1 476 ? -0.615 -35.281 -11.922 1 77.94 476 GLU A N 1
ATOM 3797 C CA . GLU A 1 476 ? -1.201 -35.625 -13.211 1 77.94 476 GLU A CA 1
ATOM 3798 C C . GLU A 1 476 ? -0.226 -36.438 -14.062 1 77.94 476 GLU A C 1
ATOM 3800 O O . GLU A 1 476 ? -0.639 -37.281 -14.836 1 77.94 476 GLU A O 1
ATOM 3805 N N . VAL A 1 477 ? 1.023 -36.094 -13.93 1 73.12 477 VAL A N 1
ATOM 3806 C CA . VAL A 1 477 ? 2.025 -36.875 -14.656 1 73.12 477 VAL A CA 1
ATOM 3807 C C . VAL A 1 477 ? 2.027 -38.312 -14.164 1 73.12 477 VAL A C 1
ATOM 3809 O O . VAL A 1 477 ? 2.041 -39.25 -14.961 1 73.12 477 VAL A O 1
ATOM 3812 N N . LEU A 1 478 ? 2.004 -38.469 -12.875 1 80.88 478 LEU A N 1
ATOM 3813 C CA . LEU A 1 478 ? 1.988 -39.812 -12.312 1 80.88 478 LEU A CA 1
ATOM 3814 C C . LEU A 1 478 ? 0.675 -40.531 -12.633 1 80.88 478 LEU A C 1
ATOM 3816 O O . LEU A 1 478 ? 0.66 -41.719 -12.875 1 80.88 478 LEU A O 1
ATOM 3820 N N . ARG A 1 479 ? -0.378 -39.781 -12.586 1 84.56 479 ARG A N 1
ATOM 3821 C CA . ARG A 1 479 ? -1.68 -40.312 -12.938 1 84.56 479 ARG A CA 1
ATOM 3822 C C . ARG A 1 479 ? -1.683 -40.844 -14.375 1 84.56 479 ARG A C 1
ATOM 3824 O O . ARG A 1 479 ? -2.211 -41.938 -14.648 1 84.56 479 ARG A O 1
ATOM 3831 N N . SER A 1 480 ? -1.042 -40.125 -15.25 1 76.94 480 SER A N 1
ATOM 3832 C CA . SER A 1 480 ? -0.978 -40.562 -16.641 1 76.94 480 SER A CA 1
ATOM 3833 C C . SER A 1 480 ? -0.169 -41.844 -16.797 1 76.94 480 SER A C 1
ATOM 3835 O O . SER A 1 480 ? -0.494 -42.688 -17.641 1 76.94 480 SER A O 1
ATOM 3837 N N . ARG A 1 481 ? 0.831 -42 -16.031 1 75.06 481 ARG A N 1
ATOM 3838 C CA . ARG A 1 481 ? 1.642 -43.219 -16.062 1 75.06 481 ARG A CA 1
ATOM 3839 C C . ARG A 1 481 ? 0.832 -44.438 -15.625 1 75.06 481 ARG A C 1
ATOM 3841 O O . ARG A 1 481 ? 0.904 -45.5 -16.25 1 75.06 481 ARG A O 1
ATOM 3848 N N . HIS A 1 482 ? 0.079 -44.219 -14.617 1 85.44 482 HIS A N 1
ATOM 3849 C CA . HIS A 1 482 ? -0.697 -45.344 -14.086 1 85.44 482 HIS A CA 1
ATOM 3850 C C . HIS A 1 482 ? -1.896 -45.656 -14.977 1 85.44 482 HIS A C 1
ATOM 3852 O O . HIS A 1 482 ? -2.336 -46.812 -15.055 1 85.44 482 HIS A O 1
ATOM 3858 N N . LEU A 1 483 ? -2.395 -44.656 -15.609 1 86 483 LEU A N 1
ATOM 3859 C CA . LEU A 1 483 ? -3.451 -44.906 -16.578 1 86 483 LEU A CA 1
ATOM 3860 C C . LEU A 1 483 ? -2.912 -45.688 -17.781 1 86 483 LEU A C 1
ATOM 3862 O O . LEU A 1 483 ? -3.615 -46.531 -18.359 1 86 483 LEU A O 1
ATOM 3866 N N . GLY A 1 484 ? -1.694 -45.375 -18.109 1 79.12 484 GLY A N 1
ATOM 3867 C CA . GLY A 1 484 ? -1.053 -46.156 -19.141 1 79.12 484 GLY A CA 1
ATOM 3868 C C . GLY A 1 484 ? -0.879 -47.625 -18.75 1 79.12 484 GLY A C 1
ATOM 3869 O O . GLY A 1 484 ? -1.05 -48.531 -19.594 1 79.12 484 GLY A O 1
ATOM 3870 N N . LEU A 1 485 ? -0.585 -47.844 -17.5 1 82.81 485 LEU A N 1
ATOM 3871 C CA . LEU A 1 485 ? -0.446 -49.188 -17 1 82.81 485 LEU A CA 1
ATOM 3872 C C . LEU A 1 485 ? -1.8 -49.906 -16.953 1 82.81 485 LEU A C 1
ATOM 3874 O O . LEU A 1 485 ? -1.883 -51.125 -17.156 1 82.81 485 LEU A O 1
ATOM 3878 N N . LEU A 1 486 ? -2.818 -49.125 -16.609 1 89.69 486 LEU A N 1
ATOM 3879 C CA . LEU A 1 486 ? -4.172 -49.688 -16.641 1 89.69 486 LEU A CA 1
ATOM 3880 C C . LEU A 1 486 ? -4.543 -50.156 -18.031 1 89.69 486 LEU A C 1
ATOM 3882 O O . LEU A 1 486 ? -5.145 -51.219 -18.203 1 89.69 486 LEU A O 1
ATOM 3886 N N . LYS A 1 487 ? -4.176 -49.406 -19.016 1 87.44 487 LYS A N 1
ATOM 3887 C CA . LYS A 1 487 ? -4.391 -49.812 -20.391 1 87.44 487 LYS A CA 1
ATOM 3888 C C . LYS A 1 487 ? -3.641 -51.094 -20.719 1 87.44 487 LYS A C 1
ATOM 3890 O O . LYS A 1 487 ? -4.176 -51.969 -21.375 1 87.44 487 LYS A O 1
ATOM 3895 N N . GLN A 1 488 ? -2.465 -51.156 -20.219 1 80.31 488 GLN A N 1
ATOM 3896 C CA . GLN A 1 488 ? -1.663 -52.375 -20.438 1 80.31 488 GLN A CA 1
ATOM 3897 C C . GLN A 1 488 ? -2.314 -53.594 -19.812 1 80.31 488 GLN A C 1
ATOM 3899 O O . GLN A 1 488 ? -2.254 -54.688 -20.359 1 80.31 488 GLN A O 1
ATOM 3904 N N . GLN A 1 489 ? -2.887 -53.438 -18.672 1 85.75 489 GLN A N 1
ATOM 3905 C CA . GLN A 1 489 ? -3.58 -54.531 -18.016 1 85.75 489 GLN A CA 1
ATOM 3906 C C . GLN A 1 489 ? -4.793 -54.969 -18.812 1 85.75 489 GLN A C 1
ATOM 3908 O O . GLN A 1 489 ? -5.082 -56.188 -18.891 1 85.75 489 GLN A O 1
ATOM 3913 N N . LEU A 1 490 ? -5.473 -54.094 -19.359 1 89.56 490 LEU A N 1
ATOM 3914 C CA . LEU A 1 490 ? -6.617 -54.406 -20.188 1 89.56 490 LEU A CA 1
ATOM 3915 C C . LEU A 1 490 ? -6.176 -55.188 -21.438 1 89.56 490 LEU A C 1
ATOM 3917 O O . LEU A 1 490 ? -6.82 -56.156 -21.844 1 89.56 490 LEU A O 1
ATOM 3921 N N . ASP A 1 491 ? -5.082 -54.75 -22 1 84 491 ASP A N 1
ATOM 3922 C CA . ASP A 1 491 ? -4.531 -55.438 -23.172 1 84 491 ASP A CA 1
ATOM 3923 C C . ASP A 1 491 ? -4.137 -56.875 -22.812 1 84 491 ASP A C 1
ATOM 3925 O O . ASP A 1 491 ? -4.352 -57.812 -23.609 1 84 491 ASP A O 1
ATOM 3929 N N . SER A 1 492 ? -3.566 -57.031 -21.656 1 81.94 492 SER A N 1
ATOM 3930 C CA . SER A 1 492 ? -3.143 -58.344 -21.219 1 81.94 492 SER A CA 1
ATOM 3931 C C . SER A 1 492 ? -4.34 -59.281 -21.016 1 81.94 492 SER A C 1
ATOM 3933 O O . SER A 1 492 ? -4.266 -60.469 -21.328 1 81.94 492 SER A O 1
ATOM 3935 N N . MET A 1 493 ? -5.461 -58.781 -20.531 1 85.88 493 MET A N 1
ATOM 3936 C CA . MET A 1 493 ? -6.68 -59.562 -20.344 1 85.88 493 MET A CA 1
ATOM 3937 C C . MET A 1 493 ? -7.246 -60 -21.703 1 85.88 493 MET A C 1
ATOM 3939 O O . MET A 1 493 ? -7.711 -61.125 -21.844 1 85.88 493 MET A O 1
ATOM 3943 N N . CYS A 1 494 ? -7.141 -59.125 -22.641 1 87.75 494 CYS A N 1
ATOM 3944 C CA . CYS A 1 494 ? -7.605 -59.438 -23.984 1 87.75 494 CYS A CA 1
ATOM 3945 C C . CYS A 1 494 ? -6.711 -60.5 -24.625 1 87.75 494 CYS A C 1
ATOM 3947 O O . CYS A 1 494 ? -7.203 -61.438 -25.266 1 87.75 494 CYS A O 1
ATOM 3949 N N . ASN A 1 495 ? -5.438 -60.406 -24.375 1 82.75 495 ASN A N 1
ATOM 3950 C CA . ASN A 1 495 ? -4.484 -61.344 -24.953 1 82.75 495 ASN A CA 1
ATOM 3951 C C . ASN A 1 495 ? -4.664 -62.75 -24.375 1 82.75 495 ASN A C 1
ATOM 3953 O O . ASN A 1 495 ? -4.527 -63.75 -25.094 1 82.75 495 ASN A O 1
ATOM 3957 N N . SER A 1 496 ? -4.945 -62.812 -23.156 1 81.94 496 SER A N 1
ATOM 3958 C CA . SER A 1 496 ? -5.176 -64.062 -22.531 1 81.94 496 SER A CA 1
ATOM 3959 C C . SER A 1 496 ? -6.422 -64.75 -23.094 1 81.94 496 SER A C 1
ATOM 3961 O O . SER A 1 496 ? -6.441 -66 -23.266 1 81.94 496 SER A O 1
ATOM 3963 N N . THR A 1 497 ? -7.449 -64 -23.391 1 85.94 497 THR A N 1
ATOM 3964 C CA . THR A 1 497 ? -8.68 -64.562 -23.969 1 85.94 497 THR A CA 1
ATOM 3965 C C . THR A 1 497 ? -8.453 -65 -25.406 1 85.94 497 THR A C 1
ATOM 3967 O O . THR A 1 497 ? -9.055 -66 -25.875 1 85.94 497 THR A O 1
ATOM 3970 N N . PHE A 1 498 ? -7.555 -64.375 -26.047 1 87.5 498 PHE A N 1
ATOM 3971 C CA . PHE A 1 498 ? -7.301 -64.75 -27.453 1 87.5 498 PHE A CA 1
ATOM 3972 C C . PHE A 1 498 ? -6.555 -66.062 -27.578 1 87.5 498 PHE A C 1
ATOM 3974 O O . PHE A 1 498 ? -6.574 -66.688 -28.641 1 87.5 498 PHE A O 1
ATOM 3981 N N . VAL A 1 499 ? -5.918 -66.438 -26.5 1 79.19 499 VAL A N 1
ATOM 3982 C CA . VAL A 1 499 ? -5.312 -67.75 -26.484 1 79.19 499 VAL A CA 1
ATOM 3983 C C . VAL A 1 499 ? -6.398 -68.812 -26.641 1 79.19 499 VAL A C 1
ATOM 3985 O O . VAL A 1 499 ? -6.211 -69.812 -27.375 1 79.19 499 VAL A O 1
ATOM 3988 N N . MET A 1 500 ? -7.535 -68.562 -26.094 1 82.12 500 MET A N 1
ATOM 3989 C CA . MET A 1 500 ? -8.664 -69.5 -26.203 1 82.12 500 MET A CA 1
ATOM 3990 C C . MET A 1 500 ? -9.242 -69.438 -27.625 1 82.12 500 MET A C 1
ATOM 3992 O O . MET A 1 500 ? -9.68 -70.5 -28.141 1 82.12 500 MET A O 1
ATOM 3996 N N . VAL A 1 501 ? -9.172 -68.375 -28.172 1 88.06 501 VAL A N 1
ATOM 3997 C CA . VAL A 1 501 ? -9.664 -68.188 -29.531 1 88.06 501 VAL A CA 1
ATOM 3998 C C . VAL A 1 501 ? -8.766 -68.938 -30.5 1 88.06 501 VAL A C 1
ATOM 4000 O O . VAL A 1 501 ? -9.25 -69.625 -31.406 1 88.06 501 VAL A O 1
ATOM 4003 N N . LYS A 1 502 ? -7.535 -68.875 -30.281 1 84.25 502 LYS A N 1
ATOM 4004 C CA . LYS A 1 502 ? -6.594 -69.625 -31.125 1 84.25 502 LYS A CA 1
ATOM 4005 C C . LYS A 1 502 ? -6.789 -71.125 -31.016 1 84.25 502 LYS A C 1
ATOM 4007 O O . LYS A 1 502 ? -6.703 -71.875 -32 1 84.25 502 LYS A O 1
ATOM 4012 N N . ASN A 1 503 ? -7.121 -71.562 -29.875 1 81.12 503 ASN A N 1
ATOM 4013 C CA . ASN A 1 503 ? -7.387 -73 -29.656 1 81.12 503 ASN A CA 1
ATOM 4014 C C . ASN A 1 503 ? -8.68 -73.438 -30.344 1 81.12 503 ASN A C 1
ATOM 4016 O O . ASN A 1 503 ? -8.766 -74.562 -30.844 1 81.12 503 ASN A O 1
ATOM 4020 N N . ASN A 1 504 ? -9.656 -72.562 -30.344 1 86.38 504 ASN A N 1
ATOM 4021 C CA . ASN A 1 504 ? -10.922 -72.875 -31.016 1 86.38 504 ASN A CA 1
ATOM 4022 C C . ASN A 1 504 ? -10.758 -72.938 -32.531 1 86.38 504 ASN A C 1
ATOM 4024 O O . ASN A 1 504 ? -11.469 -73.688 -33.188 1 86.38 504 ASN A O 1
ATOM 4028 N N . LEU A 1 505 ? -9.844 -72.25 -33.031 1 87.19 505 LEU A N 1
ATOM 4029 C CA . LEU A 1 505 ? -9.594 -72.25 -34.469 1 87.19 505 LEU A CA 1
ATOM 4030 C C . LEU A 1 505 ? -8.93 -73.562 -34.906 1 87.19 505 LEU A C 1
ATOM 4032 O O . LEU A 1 505 ? -9 -73.875 -36.062 1 87.19 505 LEU A O 1
ATOM 4036 N N . LEU A 1 506 ? -8.391 -74.312 -33.938 1 82 506 LEU A N 1
ATOM 4037 C CA . LEU A 1 506 ? -7.715 -75.562 -34.25 1 82 506 LEU A CA 1
ATOM 4038 C C . LEU A 1 506 ? -8.672 -76.75 -34.125 1 82 506 LEU A C 1
ATOM 4040 O O . LEU A 1 506 ? -8.312 -77.875 -34.438 1 82 506 LEU A O 1
ATOM 4044 N N . ASP A 1 507 ? -9.867 -76.438 -33.781 1 80.75 507 ASP A N 1
ATOM 4045 C CA . ASP A 1 507 ? -10.883 -77.438 -33.688 1 80.75 507 ASP A CA 1
ATOM 4046 C C . ASP A 1 507 ? -11.438 -77.812 -35.062 1 80.75 507 ASP A C 1
ATOM 4048 O O . ASP A 1 507 ? -11.539 -76.938 -35.938 1 80.75 507 ASP A O 1
ATOM 4052 N N . ARG A 1 508 ? -11.789 -79.125 -35.375 1 77.31 508 ARG A N 1
ATOM 4053 C CA . ARG A 1 508 ? -12.211 -79.625 -36.688 1 77.31 508 ARG A CA 1
ATOM 4054 C C . ARG A 1 508 ? -13.617 -79.125 -37.031 1 77.31 508 ARG A C 1
ATOM 4056 O O . ARG A 1 508 ? -13.93 -78.938 -38.188 1 77.31 508 ARG A O 1
ATOM 4063 N N . SER A 1 509 ? -14.477 -79.062 -36 1 78.5 509 SER A N 1
ATOM 4064 C CA . SER A 1 509 ? -15.867 -78.688 -36.219 1 78.5 509 SER A CA 1
ATOM 4065 C C . SER A 1 509 ? -16.031 -77.188 -36.344 1 78.5 509 SER A C 1
ATOM 4067 O O . SER A 1 509 ? -17.031 -76.625 -35.875 1 78.5 509 SER A O 1
ATOM 4069 N N . LEU A 1 510 ? -15.18 -76.438 -36.938 1 82.31 510 LEU A N 1
ATOM 4070 C CA . LEU A 1 510 ? -15.195 -75 -37.062 1 82.31 510 LEU A CA 1
ATOM 4071 C C . LEU A 1 510 ? -16.172 -74.5 -38.125 1 82.31 510 LEU A C 1
ATOM 4073 O O . LEU A 1 510 ? -16.125 -75 -39.25 1 82.31 510 LEU A O 1
ATOM 4077 N N . THR A 1 511 ? -17.266 -74 -37.75 1 82.88 511 THR A N 1
ATOM 4078 C CA . THR A 1 511 ? -18.141 -73.312 -38.719 1 82.88 511 THR A CA 1
ATOM 4079 C C . THR A 1 511 ? -18.078 -71.812 -38.562 1 82.88 511 THR A C 1
ATOM 4081 O O . THR A 1 511 ? -17.719 -71.312 -37.5 1 82.88 511 THR A O 1
ATOM 4084 N N . GLU A 1 512 ? -18.234 -71.125 -39.594 1 84.88 512 GLU A N 1
ATOM 4085 C CA . GLU A 1 512 ? -18.156 -69.688 -39.625 1 84.88 512 GLU A CA 1
ATOM 4086 C C . GLU A 1 512 ? -19.062 -69.062 -38.562 1 84.88 512 GLU A C 1
ATOM 4088 O O . GLU A 1 512 ? -18.594 -68.25 -37.75 1 84.88 512 GLU A O 1
ATOM 4093 N N . ASP A 1 513 ? -20.297 -69.375 -38.469 1 85.62 513 ASP A N 1
ATOM 4094 C CA . ASP A 1 513 ? -21.25 -68.75 -37.562 1 85.62 513 ASP A CA 1
ATOM 4095 C C . ASP A 1 513 ? -20.969 -69.125 -36.125 1 85.62 513 ASP A C 1
ATOM 4097 O O . ASP A 1 513 ? -21.109 -68.312 -35.219 1 85.62 513 ASP A O 1
ATOM 4101 N N . GLU A 1 514 ? -20.469 -70.312 -35.969 1 87.06 514 GLU A N 1
ATOM 4102 C CA . GLU A 1 514 ? -20.219 -70.812 -34.625 1 87.06 514 GLU A CA 1
ATOM 4103 C C . GLU A 1 514 ? -18.984 -70.125 -34.031 1 87.06 514 GLU A C 1
ATOM 4105 O O . GLU A 1 514 ? -18.922 -69.875 -32.812 1 87.06 514 GLU A O 1
ATOM 4110 N N . PHE A 1 515 ? -18.078 -69.812 -34.875 1 90.88 515 PHE A N 1
ATOM 4111 C CA . PHE A 1 515 ? -16.844 -69.188 -34.406 1 90.88 515 PHE A CA 1
ATOM 4112 C C . PHE A 1 515 ? -17.125 -67.75 -33.938 1 90.88 515 PHE A C 1
ATOM 4114 O O . PHE A 1 515 ? -16.703 -67.375 -32.844 1 90.88 515 PHE A O 1
ATOM 4121 N N . TRP A 1 516 ? -17.797 -67.062 -34.688 1 91.19 516 TRP A N 1
ATOM 4122 C CA . TRP A 1 516 ? -18.016 -65.625 -34.375 1 91.19 516 TRP A CA 1
ATOM 4123 C C . TRP A 1 516 ? -19 -65.5 -33.219 1 91.19 516 TRP A C 1
ATOM 4125 O O . TRP A 1 516 ? -18.891 -64.562 -32.406 1 91.19 516 TRP A O 1
ATOM 4135 N N . ASP A 1 517 ? -19.891 -66.438 -33.094 1 90.25 517 ASP A N 1
ATOM 4136 C CA . ASP A 1 517 ? -20.75 -66.438 -31.906 1 90.25 517 ASP A CA 1
ATOM 4137 C C . ASP A 1 517 ? -19.953 -66.75 -30.656 1 90.25 517 ASP A C 1
ATOM 4139 O O . ASP A 1 517 ? -20.188 -66.188 -29.578 1 90.25 517 ASP A O 1
ATOM 4143 N N . TYR A 1 518 ? -19.031 -67.688 -30.828 1 90.31 518 TYR A N 1
ATOM 4144 C CA . TYR A 1 518 ? -18.156 -68.062 -29.719 1 90.31 518 TYR A CA 1
ATOM 4145 C C . TYR A 1 518 ? -17.281 -66.875 -29.312 1 90.31 518 TYR A C 1
ATOM 4147 O O . TYR A 1 518 ? -17.141 -66.562 -28.125 1 90.31 518 TYR A O 1
ATOM 4155 N N . PHE A 1 519 ? -16.766 -66.188 -30.25 1 92 519 PHE A N 1
ATOM 4156 C CA . PHE A 1 519 ? -15.914 -65 -29.969 1 92 519 PHE A CA 1
ATOM 4157 C C . PHE A 1 519 ? -16.719 -63.906 -29.328 1 92 519 PHE A C 1
ATOM 4159 O O . PHE A 1 519 ? -16.234 -63.219 -28.406 1 92 519 PHE A O 1
ATOM 4166 N N . ASP A 1 520 ? -17.844 -63.688 -29.828 1 91.94 520 ASP A N 1
ATOM 4167 C CA . ASP A 1 520 ? -18.703 -62.656 -29.281 1 91.94 520 ASP A CA 1
ATOM 4168 C C . ASP A 1 520 ? -19 -62.938 -27.812 1 91.94 520 ASP A C 1
ATOM 4170 O O . ASP A 1 520 ? -19.016 -62 -26.984 1 91.94 520 ASP A O 1
ATOM 4174 N N . GLU A 1 521 ? -19.25 -64.125 -27.516 1 91.44 521 GLU A N 1
ATOM 4175 C CA . GLU A 1 521 ? -19.5 -64.5 -26.125 1 91.44 521 GLU A CA 1
ATOM 4176 C C . GLU A 1 521 ? -18.25 -64.312 -25.266 1 91.44 521 GLU A C 1
ATOM 4178 O O . GLU A 1 521 ? -18.344 -63.844 -24.141 1 91.44 521 GLU A O 1
ATOM 4183 N N . LEU A 1 522 ? -17.125 -64.688 -25.797 1 91.94 522 LEU A N 1
ATOM 4184 C CA . LEU A 1 522 ? -15.883 -64.5 -25.062 1 91.94 522 LEU A CA 1
ATOM 4185 C C . LEU A 1 522 ? -15.555 -63.062 -24.859 1 91.94 522 LEU A C 1
ATOM 4187 O O . LEU A 1 522 ? -15.023 -62.688 -23.812 1 91.94 522 LEU A O 1
ATOM 4191 N N . PHE A 1 523 ? -15.812 -62.312 -25.875 1 93 523 PHE A N 1
ATOM 4192 C CA . PHE A 1 523 ? -15.578 -60.875 -25.797 1 93 523 PHE A CA 1
ATOM 4193 C C . PHE A 1 523 ? -16.438 -60.25 -24.703 1 93 523 PHE A C 1
ATOM 4195 O O . PHE A 1 523 ? -15.953 -59.438 -23.922 1 93 523 PHE A O 1
ATOM 4202 N N . ASP A 1 524 ? -17.672 -60.625 -24.641 1 92.62 524 ASP A N 1
ATOM 4203 C CA . ASP A 1 524 ? -18.578 -60.094 -23.625 1 92.62 524 ASP A CA 1
ATOM 4204 C C . ASP A 1 524 ? -18.188 -60.531 -22.234 1 92.62 524 ASP A C 1
ATOM 4206 O O . ASP A 1 524 ? -18.312 -59.781 -21.266 1 92.62 524 ASP A O 1
ATOM 4210 N N . GLU A 1 525 ? -17.734 -61.719 -22.188 1 92.62 525 GLU A N 1
ATOM 4211 C CA . GLU A 1 525 ? -17.281 -62.219 -20.891 1 92.62 525 GLU A CA 1
ATOM 4212 C C . GLU A 1 525 ? -16.016 -61.5 -20.438 1 92.62 525 GLU A C 1
ATOM 4214 O O . GLU A 1 525 ? -15.883 -61.156 -19.25 1 92.62 525 GLU A O 1
ATOM 4219 N N . THR A 1 526 ? -15.141 -61.25 -21.344 1 93.19 526 THR A N 1
ATOM 4220 C CA . THR A 1 526 ? -13.922 -60.531 -21 1 93.19 526 THR A CA 1
ATOM 4221 C C . THR A 1 526 ? -14.258 -59.094 -20.594 1 93.19 526 THR A C 1
ATOM 4223 O O . THR A 1 526 ? -13.656 -58.562 -19.656 1 93.19 526 THR A O 1
ATOM 4226 N N . HIS A 1 527 ? -15.125 -58.531 -21.312 1 93.69 527 HIS A N 1
ATOM 4227 C CA . HIS A 1 527 ? -15.539 -57.188 -20.984 1 93.69 527 HIS A CA 1
ATOM 4228 C C . HIS A 1 527 ? -16.156 -57.125 -19.594 1 93.69 527 HIS A C 1
ATOM 4230 O O . HIS A 1 527 ? -15.906 -56.188 -18.828 1 93.69 527 HIS A O 1
ATOM 4236 N N . LYS A 1 528 ? -16.969 -58.062 -19.281 1 93.38 528 LYS A N 1
ATOM 4237 C CA . LYS A 1 528 ? -17.578 -58.125 -17.953 1 93.38 528 LYS A CA 1
ATOM 4238 C C . LYS A 1 528 ? -16.531 -58.312 -16.875 1 93.38 528 LYS A C 1
ATOM 4240 O O . LYS A 1 528 ? -16.609 -57.688 -15.805 1 93.38 528 LYS A O 1
ATOM 4245 N N . ASN A 1 529 ? -15.547 -59.125 -17.125 1 91.88 529 ASN A N 1
ATOM 4246 C CA . ASN A 1 529 ? -14.461 -59.312 -16.172 1 91.88 529 ASN A CA 1
ATOM 4247 C C . ASN A 1 529 ? -13.648 -58.031 -15.977 1 91.88 529 ASN A C 1
ATOM 4249 O O . ASN A 1 529 ? -13.219 -57.75 -14.859 1 91.88 529 ASN A O 1
ATOM 4253 N N . CYS A 1 530 ? -13.422 -57.406 -17.062 1 93.19 530 CYS A N 1
ATOM 4254 C CA . CYS A 1 530 ? -12.703 -56.125 -16.984 1 93.19 530 CYS A CA 1
ATOM 4255 C C . CYS A 1 530 ? -13.469 -55.125 -16.141 1 93.19 530 CYS A C 1
ATOM 4257 O O . CYS A 1 530 ? -12.883 -54.438 -15.32 1 93.19 530 CYS A O 1
ATOM 4259 N N . MET A 1 531 ? -14.719 -55.031 -16.297 1 93.25 531 MET A N 1
ATOM 4260 C CA . MET A 1 531 ? -15.555 -54.094 -15.555 1 93.25 531 MET A CA 1
ATOM 4261 C C . MET A 1 531 ? -15.57 -54.438 -14.07 1 93.25 531 MET A C 1
ATOM 4263 O O . MET A 1 531 ? -15.523 -53.562 -13.219 1 93.25 531 MET A O 1
ATOM 4267 N N . ASP A 1 532 ? -15.602 -55.625 -13.781 1 91.38 532 ASP A N 1
ATOM 4268 C CA . ASP A 1 532 ? -15.664 -56.062 -12.383 1 91.38 532 ASP A CA 1
ATOM 4269 C C . ASP A 1 532 ? -14.336 -55.812 -11.672 1 91.38 532 ASP A C 1
ATOM 4271 O O . ASP A 1 532 ? -14.32 -55.406 -10.508 1 91.38 532 ASP A O 1
ATOM 4275 N N . GLN A 1 533 ? -13.258 -55.875 -12.344 1 89.5 533 GLN A N 1
ATOM 4276 C CA . GLN A 1 533 ? -11.945 -55.812 -11.695 1 89.5 533 GLN A CA 1
ATOM 4277 C C . GLN A 1 533 ? -11.406 -54.375 -11.734 1 89.5 533 GLN A C 1
ATOM 4279 O O . GLN A 1 533 ? -10.734 -53.938 -10.797 1 89.5 533 GLN A O 1
ATOM 4284 N N . LEU A 1 534 ? -11.672 -53.656 -12.797 1 93.19 534 LEU A N 1
ATOM 4285 C CA . LEU A 1 534 ? -10.898 -52.438 -13.023 1 93.19 534 LEU A CA 1
ATOM 4286 C C . LEU A 1 534 ? -11.766 -51.188 -12.859 1 93.19 534 LEU A C 1
ATOM 4288 O O . LEU A 1 534 ? -11.258 -50.062 -12.875 1 93.19 534 LEU A O 1
ATOM 4292 N N . THR A 1 535 ? -13 -51.375 -12.648 1 92.62 535 THR A N 1
ATOM 4293 C CA . THR A 1 535 ? -13.859 -50.219 -12.5 1 92.62 535 THR A CA 1
ATOM 4294 C C . THR A 1 535 ? -13.453 -49.406 -11.273 1 92.62 535 THR A C 1
ATOM 4296 O O . THR A 1 535 ? -13.336 -48.188 -11.352 1 92.62 535 THR A O 1
ATOM 4299 N N . THR A 1 536 ? -13.234 -50.031 -10.148 1 91.62 536 THR A N 1
ATOM 4300 C CA . THR A 1 536 ? -12.852 -49.312 -8.922 1 91.62 536 THR A CA 1
ATOM 4301 C C . THR A 1 536 ? -11.461 -48.688 -9.07 1 91.62 536 THR A C 1
ATOM 4303 O O . THR A 1 536 ? -11.188 -47.625 -8.508 1 91.62 536 THR A O 1
ATOM 4306 N N . SER A 1 537 ? -10.602 -49.344 -9.836 1 92.5 537 SER A N 1
ATOM 4307 C CA . SER A 1 537 ? -9.266 -48.812 -10.086 1 92.5 537 SER A CA 1
ATOM 4308 C C . SER A 1 537 ? -9.328 -47.531 -10.914 1 92.5 537 SER A C 1
ATOM 4310 O O . SER A 1 537 ? -8.625 -46.562 -10.625 1 92.5 537 SER A O 1
ATOM 4312 N N . TYR A 1 538 ? -10.188 -47.562 -11.906 1 92.81 538 TYR A N 1
ATOM 4313 C CA . TYR A 1 538 ? -10.32 -46.375 -12.75 1 92.81 538 TYR A CA 1
ATOM 4314 C C . TYR A 1 538 ? -10.93 -45.219 -11.969 1 92.81 538 TYR A C 1
ATOM 4316 O O . TYR A 1 538 ? -10.484 -44.062 -12.109 1 92.81 538 TYR A O 1
ATOM 4324 N N . GLN A 1 539 ? -11.875 -45.5 -11.18 1 90.12 539 GLN A N 1
ATOM 4325 C CA . GLN A 1 539 ? -12.492 -44.469 -10.359 1 90.12 539 GLN A CA 1
ATOM 4326 C C . GLN A 1 539 ? -11.508 -43.938 -9.328 1 90.12 539 GLN A C 1
ATOM 4328 O O . GLN A 1 539 ? -11.617 -42.75 -8.922 1 90.12 539 GLN A O 1
ATOM 4333 N N . GLY A 1 540 ? -10.641 -44.719 -8.867 1 90.19 540 GLY A N 1
ATOM 4334 C CA . GLY A 1 540 ? -9.602 -44.25 -7.949 1 90.19 540 GLY A CA 1
ATOM 4335 C C . GLY A 1 540 ? -8.555 -43.375 -8.609 1 90.19 540 GLY A C 1
ATOM 4336 O O . GLY A 1 540 ? -8.031 -42.469 -7.992 1 90.19 540 GLY A O 1
ATOM 4337 N N . LEU A 1 541 ? -8.242 -43.625 -9.836 1 90.31 541 LEU A N 1
ATOM 4338 C CA . LEU A 1 541 ? -7.223 -42.875 -10.555 1 90.31 541 LEU A CA 1
ATOM 4339 C C . LEU A 1 541 ? -7.781 -41.562 -11.062 1 90.31 541 LEU A C 1
ATOM 4341 O O . LEU A 1 541 ? -7.098 -40.531 -11.016 1 90.31 541 LEU A O 1
ATOM 4345 N N . VAL A 1 542 ? -8.969 -41.656 -11.625 1 87.5 542 VAL A N 1
ATOM 4346 C CA . VAL A 1 542 ? -9.617 -40.469 -12.133 1 87.5 542 VAL A CA 1
ATOM 4347 C C . VAL A 1 542 ? -10.727 -40.031 -11.18 1 87.5 542 VAL A C 1
ATOM 4349 O O . VAL A 1 542 ? -11.773 -40.688 -11.109 1 87.5 542 VAL A O 1
ATOM 4352 N N . ASN A 1 543 ? -10.336 -38.969 -10.547 1 78.69 543 ASN A N 1
ATOM 4353 C CA . ASN A 1 543 ? -11.266 -38.469 -9.531 1 78.69 543 ASN A CA 1
ATOM 4354 C C . ASN A 1 543 ? -12.625 -38.156 -10.133 1 78.69 543 ASN A C 1
ATOM 4356 O O . ASN A 1 543 ? -12.711 -37.438 -11.141 1 78.69 543 ASN A O 1
ATOM 4360 N N . ARG A 1 544 ? -13.781 -38.656 -9.75 1 74.12 544 ARG A N 1
ATOM 4361 C CA . ARG A 1 544 ? -15.172 -38.375 -10.078 1 74.12 544 ARG A CA 1
ATOM 4362 C C . ARG A 1 544 ? -15.547 -38.969 -11.43 1 74.12 544 ARG A C 1
ATOM 4364 O O . ARG A 1 544 ? -16.391 -38.438 -12.148 1 74.12 544 ARG A O 1
ATOM 4371 N N . ALA A 1 545 ? -14.734 -39.969 -11.852 1 80.69 545 ALA A N 1
ATOM 4372 C CA . ALA A 1 545 ? -15.102 -40.625 -13.109 1 80.69 545 ALA A CA 1
ATOM 4373 C C . ALA A 1 545 ? -16.328 -41.5 -12.93 1 80.69 545 ALA A C 1
ATOM 4375 O O . ALA A 1 545 ? -16.5 -42.156 -11.898 1 80.69 545 ALA A O 1
ATOM 4376 N N . SER A 1 546 ? -17.266 -41.469 -13.852 1 81.31 546 SER A N 1
ATOM 4377 C CA . SER A 1 546 ? -18.484 -42.281 -13.812 1 81.31 546 SER A CA 1
ATOM 4378 C C . SER A 1 546 ? -18.234 -43.719 -14.289 1 81.31 546 SER A C 1
ATOM 4380 O O . SER A 1 546 ? -17.234 -43.969 -14.969 1 81.31 546 SER A O 1
ATOM 4382 N N . LYS A 1 547 ? -19.062 -44.656 -13.781 1 84.69 547 LYS A N 1
ATOM 4383 C CA . LYS A 1 547 ? -18.984 -46.031 -14.211 1 84.69 547 LYS A CA 1
ATOM 4384 C C . LYS A 1 547 ? -19.234 -46.188 -15.703 1 84.69 547 LYS A C 1
ATOM 4386 O O . LYS A 1 547 ? -18.641 -47.031 -16.375 1 84.69 547 LYS A O 1
ATOM 4391 N N . ALA A 1 548 ? -20.047 -45.25 -16.188 1 84.5 548 ALA A N 1
ATOM 4392 C CA . ALA A 1 548 ? -20.375 -45.281 -17.609 1 84.5 548 ALA A CA 1
ATOM 4393 C C . ALA A 1 548 ? -19.156 -44.875 -18.469 1 84.5 548 ALA A C 1
ATOM 4395 O O . ALA A 1 548 ? -18.984 -45.406 -19.562 1 84.5 548 ALA A O 1
ATOM 4396 N N . GLU A 1 549 ? -18.391 -44.094 -17.922 1 87.81 549 GLU A N 1
ATOM 4397 C CA . GLU A 1 549 ? -17.188 -43.688 -18.656 1 87.81 549 GLU A CA 1
ATOM 4398 C C . GLU A 1 549 ? -16.203 -44.844 -18.812 1 87.81 549 GLU A C 1
ATOM 4400 O O . GLU A 1 549 ? -15.656 -45.031 -19.906 1 87.81 549 GLU A O 1
ATOM 4405 N N . PHE A 1 550 ? -16.078 -45.531 -17.766 1 90.62 550 PHE A N 1
ATOM 4406 C CA . PHE A 1 550 ? -15.117 -46.656 -17.844 1 90.62 550 PHE A CA 1
ATOM 4407 C C . PHE A 1 550 ? -15.672 -47.781 -18.719 1 90.62 550 PHE A C 1
ATOM 4409 O O . PHE A 1 550 ? -14.914 -48.438 -19.406 1 90.62 550 PHE A O 1
ATOM 4416 N N . ALA A 1 551 ? -16.969 -47.938 -18.641 1 88.88 551 ALA A N 1
ATOM 4417 C CA . ALA A 1 551 ? -17.594 -48.969 -19.469 1 88.88 551 ALA A CA 1
ATOM 4418 C C . ALA A 1 551 ? -17.344 -48.719 -20.953 1 88.88 551 ALA A C 1
ATOM 4420 O O . ALA A 1 551 ? -17.031 -49.625 -21.703 1 88.88 551 ALA A O 1
ATOM 4421 N N . GLN A 1 552 ? -17.453 -47.5 -21.297 1 87.62 552 GLN A N 1
ATOM 4422 C CA . GLN A 1 552 ? -17.203 -47.156 -22.672 1 87.62 552 GLN A CA 1
ATOM 4423 C C . GLN A 1 552 ? -15.711 -47.25 -23.016 1 87.62 552 GLN A C 1
ATOM 4425 O O . GLN A 1 552 ? -15.336 -47.75 -24.078 1 87.62 552 GLN A O 1
ATOM 4430 N N . LEU A 1 553 ? -14.922 -46.812 -22.125 1 89.38 553 LEU A N 1
ATOM 4431 C CA . LEU A 1 553 ? -13.477 -46.844 -22.344 1 89.38 553 LEU A CA 1
ATOM 4432 C C . LEU A 1 553 ? -12.992 -48.281 -22.484 1 89.38 553 LEU A C 1
ATOM 4434 O O . LEU A 1 553 ? -12.211 -48.594 -23.391 1 89.38 553 LEU A O 1
ATOM 4438 N N . SER A 1 554 ? -13.367 -49.125 -21.531 1 91.75 554 SER A N 1
ATOM 4439 C CA . SER A 1 554 ? -12.938 -50.5 -21.562 1 91.75 554 SER A CA 1
ATOM 4440 C C . SER A 1 554 ? -13.391 -51.188 -22.844 1 91.75 554 SER A C 1
ATOM 4442 O O . SER A 1 554 ? -12.656 -52 -23.406 1 91.75 554 SER A O 1
ATOM 4444 N N . LEU A 1 555 ? -14.594 -50.844 -23.266 1 90.31 555 LEU A N 1
ATOM 4445 C CA . LEU A 1 555 ? -15.109 -51.438 -24.5 1 90.31 555 LEU A CA 1
ATOM 4446 C C . LEU A 1 555 ? -14.266 -51 -25.703 1 90.31 555 LEU A C 1
ATOM 4448 O O . LEU A 1 555 ? -13.914 -51.844 -26.547 1 90.31 555 LEU A O 1
ATOM 4452 N N . VAL A 1 556 ? -13.992 -49.781 -25.781 1 88.19 556 VAL A N 1
ATOM 4453 C CA . VAL A 1 556 ? -13.211 -49.25 -26.891 1 88.19 556 VAL A CA 1
ATOM 4454 C C . VAL A 1 556 ? -11.805 -49.844 -26.875 1 88.19 556 VAL A C 1
ATOM 4456 O O . VAL A 1 556 ? -11.281 -50.25 -27.906 1 88.19 556 VAL A O 1
ATOM 4459 N N . LEU A 1 557 ? -11.227 -49.906 -25.781 1 88.81 557 LEU A N 1
ATOM 4460 C CA . LEU A 1 557 ? -9.867 -50.406 -25.672 1 88.81 557 LEU A CA 1
ATOM 4461 C C . LEU A 1 557 ? -9.836 -51.906 -25.984 1 88.81 557 LEU A C 1
ATOM 4463 O O . LEU A 1 557 ? -8.898 -52.406 -26.609 1 88.81 557 LEU A O 1
ATOM 4467 N N . LEU A 1 558 ? -10.812 -52.625 -25.5 1 90.62 558 LEU A N 1
ATOM 4468 C CA . LEU A 1 558 ? -10.883 -54.062 -25.766 1 90.62 558 LEU A CA 1
ATOM 4469 C C . LEU A 1 558 ? -11.078 -54.312 -27.25 1 90.62 558 LEU A C 1
ATOM 4471 O O . LEU A 1 558 ? -10.523 -55.281 -27.797 1 90.62 558 LEU A O 1
ATOM 4475 N N . LEU A 1 559 ? -11.891 -53.5 -27.859 1 88.44 559 LEU A N 1
ATOM 4476 C CA . LEU A 1 559 ? -12.117 -53.656 -29.297 1 88.44 559 LEU A CA 1
ATOM 4477 C C . LEU A 1 559 ? -10.836 -53.375 -30.062 1 88.44 559 LEU A C 1
ATOM 4479 O O . LEU A 1 559 ? -10.531 -54.094 -31.031 1 88.44 559 LEU A O 1
ATOM 4483 N N . LYS A 1 560 ? -10.156 -52.375 -29.672 1 85.12 560 LYS A N 1
ATOM 4484 C CA . LYS A 1 560 ? -8.883 -52.094 -30.328 1 85.12 560 LYS A CA 1
ATOM 4485 C C . LYS A 1 560 ? -7.879 -53.219 -30.109 1 85.12 560 LYS A C 1
ATOM 4487 O O . LYS A 1 560 ? -7.133 -53.562 -31.031 1 85.12 560 LYS A O 1
ATOM 4492 N N . ALA A 1 561 ? -7.863 -53.688 -28.922 1 86.94 561 ALA A N 1
ATOM 4493 C CA . ALA A 1 561 ? -6.969 -54.781 -28.625 1 86.94 561 ALA A CA 1
ATOM 4494 C C . ALA A 1 561 ? -7.352 -56.031 -29.422 1 86.94 561 ALA A C 1
ATOM 4496 O O . ALA A 1 561 ? -6.477 -56.75 -29.906 1 86.94 561 ALA A O 1
ATOM 4497 N N . ALA A 1 562 ? -8.648 -56.312 -29.5 1 88.75 562 ALA A N 1
ATOM 4498 C CA . ALA A 1 562 ? -9.125 -57.438 -30.281 1 88.75 562 ALA A CA 1
ATOM 4499 C C . ALA A 1 562 ? -8.742 -57.312 -31.75 1 88.75 562 ALA A C 1
ATOM 4501 O O . ALA A 1 562 ? -8.305 -58.281 -32.375 1 88.75 562 ALA A O 1
ATOM 4502 N N . ARG A 1 563 ? -8.867 -56.188 -32.25 1 86.25 563 ARG A N 1
ATOM 4503 C CA . ARG A 1 563 ? -8.5 -55.938 -33.625 1 86.25 563 ARG A CA 1
ATOM 4504 C C . ARG A 1 563 ? -7.004 -56.156 -33.844 1 86.25 563 ARG A C 1
ATOM 4506 O O . ARG A 1 563 ? -6.59 -56.719 -34.875 1 86.25 563 ARG A O 1
ATOM 4513 N N . HIS A 1 564 ? -6.324 -55.719 -32.938 1 82.81 564 HIS A N 1
ATOM 4514 C CA . HIS A 1 564 ? -4.879 -55.906 -33 1 82.81 564 HIS A CA 1
ATOM 4515 C C . HIS A 1 564 ? -4.516 -57.375 -32.969 1 82.81 564 HIS A C 1
ATOM 4517 O O . HIS A 1 564 ? -3.633 -57.812 -33.719 1 82.81 564 HIS A O 1
ATOM 4523 N N . ASN A 1 565 ? -5.129 -58.125 -32.188 1 86.19 565 ASN A N 1
ATOM 4524 C CA . ASN A 1 565 ? -4.871 -59.562 -32.094 1 86.19 565 ASN A CA 1
ATOM 4525 C C . ASN A 1 565 ? -5.277 -60.281 -33.375 1 86.19 565 ASN A C 1
ATOM 4527 O O . ASN A 1 565 ? -4.586 -61.188 -33.812 1 86.19 565 ASN A O 1
ATOM 4531 N N . PHE A 1 566 ? -6.391 -59.875 -33.938 1 87.69 566 PHE A N 1
ATOM 4532 C CA . PHE A 1 566 ? -6.824 -60.5 -35.188 1 87.69 566 PHE A CA 1
ATOM 4533 C C . PHE A 1 566 ? -5.879 -60.125 -36.312 1 87.69 566 PHE A C 1
ATOM 4535 O O . PHE A 1 566 ? -5.633 -60.938 -37.188 1 87.69 566 PHE A O 1
ATOM 4542 N N . ASP A 1 567 ? -5.406 -58.969 -36.281 1 82.81 567 ASP A N 1
ATOM 4543 C CA . ASP A 1 567 ? -4.418 -58.594 -37.312 1 82.81 567 ASP A CA 1
ATOM 4544 C C . ASP A 1 567 ? -3.143 -59.406 -37.156 1 82.81 567 ASP A C 1
ATOM 4546 O O . ASP A 1 567 ? -2.551 -59.812 -38.156 1 82.81 567 ASP A O 1
ATOM 4550 N N . GLU A 1 568 ? -2.787 -59.625 -35.969 1 78.88 568 GLU A N 1
ATOM 4551 C CA . GLU A 1 568 ? -1.62 -60.469 -35.719 1 78.88 568 GLU A CA 1
ATOM 4552 C C . GLU A 1 568 ? -1.873 -61.906 -36.188 1 78.88 568 GLU A C 1
ATOM 4554 O O . GLU A 1 568 ? -0.974 -62.562 -36.688 1 78.88 568 GLU A O 1
ATOM 4559 N N . LEU A 1 569 ? -3.029 -62.406 -35.938 1 81.62 569 LEU A N 1
ATOM 4560 C CA . LEU A 1 569 ? -3.422 -63.719 -36.375 1 81.62 569 LEU A CA 1
ATOM 4561 C C . LEU A 1 569 ? -3.395 -63.844 -37.875 1 81.62 569 LEU A C 1
ATOM 4563 O O . LEU A 1 569 ? -2.953 -64.875 -38.438 1 81.62 569 LEU A O 1
ATOM 4567 N N . GLN A 1 570 ? -3.867 -62.875 -38.531 1 82 570 GLN A N 1
ATOM 4568 C CA . GLN A 1 570 ? -3.879 -62.875 -39.969 1 82 570 GLN A CA 1
ATOM 4569 C C . GLN A 1 570 ? -2.461 -62.812 -40.531 1 82 570 GLN A C 1
ATOM 4571 O O . GLN A 1 570 ? -2.186 -63.406 -41.594 1 82 570 GLN A O 1
ATOM 4576 N N . ASN A 1 571 ? -1.677 -62.25 -39.844 1 78.06 571 ASN A N 1
ATOM 4577 C CA . ASN A 1 571 ? -0.281 -62.219 -40.25 1 78.06 571 ASN A CA 1
ATOM 4578 C C . ASN A 1 571 ? 0.388 -63.562 -40.094 1 78.06 571 ASN A C 1
ATOM 4580 O O . ASN A 1 571 ? 1.316 -63.906 -40.844 1 78.06 571 ASN A O 1
ATOM 4584 N N . ASN A 1 572 ? -0.142 -64.312 -39.156 1 78.75 572 ASN A N 1
ATOM 4585 C CA . ASN A 1 572 ? 0.385 -65.688 -38.906 1 78.75 572 ASN A CA 1
ATOM 4586 C C . ASN A 1 572 ? -0.557 -66.75 -39.438 1 78.75 572 ASN A C 1
ATOM 4588 O O . ASN A 1 572 ? -0.556 -67.875 -38.938 1 78.75 572 ASN A O 1
ATOM 4592 N N . LEU A 1 573 ? -1.295 -66.438 -40.406 1 86 573 LEU A N 1
ATOM 4593 C CA . LEU A 1 573 ? -2.344 -67.375 -40.875 1 86 573 LEU A CA 1
ATOM 4594 C C . LEU A 1 573 ? -1.746 -68.625 -41.531 1 86 573 LEU A C 1
ATOM 4596 O O . LEU A 1 573 ? -2.299 -69.688 -41.406 1 86 573 LEU A O 1
ATOM 4600 N N . GLU A 1 574 ? -0.635 -68.5 -42.25 1 83.88 574 GLU A N 1
ATOM 4601 C CA . GLU A 1 574 ? 0.009 -69.625 -42.906 1 83.88 574 GLU A CA 1
ATOM 4602 C C . GLU A 1 574 ? 0.396 -70.688 -41.906 1 83.88 574 GLU A C 1
ATOM 4604 O O . GLU A 1 574 ? 0.153 -71.875 -42.125 1 83.88 574 GLU A O 1
ATOM 4609 N N . GLN A 1 575 ? 0.871 -70.25 -40.906 1 80.25 575 GLN A N 1
ATOM 4610 C CA . GLN A 1 575 ? 1.289 -71.125 -39.875 1 80.25 575 GLN A CA 1
ATOM 4611 C C . GLN A 1 575 ? 0.085 -71.812 -39.219 1 80.25 575 GLN A C 1
ATOM 4613 O O . GLN A 1 575 ? 0.135 -73 -38.875 1 80.25 575 GLN A O 1
ATOM 4618 N N . LEU A 1 576 ? -0.893 -71.188 -39.062 1 86.38 576 LEU A N 1
ATOM 4619 C CA . LEU A 1 576 ? -2.094 -71.75 -38.438 1 86.38 576 LEU A CA 1
ATOM 4620 C C . LEU A 1 576 ? -2.746 -72.75 -39.344 1 86.38 576 LEU A C 1
ATOM 4622 O O . LEU A 1 576 ? -3.244 -73.812 -38.875 1 86.38 576 LEU A O 1
ATOM 4626 N N . LEU A 1 577 ? -2.734 -72.438 -40.594 1 88.75 577 LEU A N 1
ATOM 4627 C CA . LEU A 1 577 ? -3.299 -73.375 -41.562 1 88.75 577 LEU A CA 1
ATOM 4628 C C . LEU A 1 577 ? -2.49 -74.688 -41.594 1 88.75 577 LEU A C 1
ATOM 4630 O O . LEU A 1 577 ? -3.057 -75.812 -41.688 1 88.75 577 LEU A O 1
ATOM 4634 N N . LEU A 1 578 ? -1.219 -74.5 -41.562 1 84.06 578 LEU A N 1
ATOM 4635 C CA . LEU A 1 578 ? -0.349 -75.688 -41.562 1 84.06 578 LEU A CA 1
ATOM 4636 C C . LEU A 1 578 ? -0.55 -76.562 -40.312 1 84.06 578 LEU A C 1
ATOM 4638 O O . LEU A 1 578 ? -0.558 -77.75 -40.375 1 84.06 578 LEU A O 1
ATOM 4642 N N . GLU A 1 579 ? -0.739 -75.875 -39.281 1 82.94 579 GLU A N 1
ATOM 4643 C CA . GLU A 1 579 ? -0.972 -76.625 -38.031 1 82.94 579 GLU A CA 1
ATOM 4644 C C . GLU A 1 579 ? -2.32 -77.312 -38.031 1 82.94 579 GLU A C 1
ATOM 4646 O O . GLU A 1 579 ? -2.443 -78.438 -37.5 1 82.94 579 GLU A O 1
ATOM 4651 N N . ARG A 1 580 ? -3.268 -76.75 -38.531 1 86.94 580 ARG A N 1
ATOM 4652 C CA . ARG A 1 580 ? -4.59 -77.375 -38.625 1 86.94 580 ARG A CA 1
ATOM 4653 C C . ARG A 1 580 ? -4.555 -78.562 -39.531 1 86.94 580 ARG A C 1
ATOM 4655 O O . ARG A 1 580 ? -5.137 -79.625 -39.219 1 86.94 580 ARG A O 1
ATOM 4662 N N . PHE A 1 581 ? -3.891 -78.438 -40.688 1 87.5 581 PHE A N 1
ATOM 4663 C CA . PHE A 1 581 ? -3.781 -79.562 -41.625 1 87.5 581 PHE A CA 1
ATOM 4664 C C . PHE A 1 581 ? -3.016 -80.688 -41 1 87.5 581 PHE A C 1
ATOM 4666 O O . PHE A 1 581 ? -3.406 -81.875 -41.125 1 87.5 581 PHE A O 1
ATOM 4673 N N . ASP A 1 582 ? -2.062 -80.375 -40.375 1 81.62 582 ASP A N 1
ATOM 4674 C CA . ASP A 1 582 ? -1.258 -81.375 -39.719 1 81.62 582 ASP A CA 1
ATOM 4675 C C . ASP A 1 582 ? -2.07 -82.125 -38.688 1 81.62 582 ASP A C 1
ATOM 4677 O O . ASP A 1 582 ? -1.996 -83.375 -38.594 1 81.62 582 ASP A O 1
ATOM 4681 N N . LYS A 1 583 ? -2.824 -81.438 -38.031 1 81.81 583 LYS A N 1
ATOM 4682 C CA . LYS A 1 583 ? -3.645 -82.062 -36.969 1 81.81 583 LYS A CA 1
ATOM 4683 C C . LYS A 1 583 ? -4.719 -82.938 -37.562 1 81.81 583 LYS A C 1
ATOM 4685 O O . LYS A 1 583 ? -4.973 -84.062 -37.031 1 81.81 583 LYS A O 1
ATOM 4690 N N . PHE A 1 584 ? -5.312 -82.562 -38.656 1 85.25 584 PHE A N 1
ATOM 4691 C CA . PHE A 1 584 ? -6.418 -83.375 -39.219 1 85.25 584 PHE A CA 1
ATOM 4692 C C . PHE A 1 584 ? -5.898 -84.5 -40.094 1 85.25 584 PHE A C 1
ATOM 4694 O O . PHE A 1 584 ? -6.535 -85.562 -40.219 1 85.25 584 PHE A O 1
ATOM 4701 N N . PHE A 1 585 ? -4.781 -84.25 -40.688 1 83.31 585 PHE A N 1
ATOM 4702 C CA . PHE A 1 585 ? -4.25 -85.25 -41.625 1 83.31 585 PHE A CA 1
ATOM 4703 C C . PHE A 1 585 ? -3.438 -86.312 -40.875 1 83.31 585 PHE A C 1
ATOM 4705 O O . PHE A 1 585 ? -3.639 -87.5 -41.094 1 83.31 585 PHE A O 1
ATOM 4712 N N . ASN A 1 586 ? -2.682 -85.938 -39.969 1 76.88 586 ASN A N 1
ATOM 4713 C CA . ASN A 1 586 ? -1.726 -86.875 -39.406 1 76.88 586 ASN A CA 1
ATOM 4714 C C . ASN A 1 586 ? -2.258 -87.438 -38.094 1 76.88 586 ASN A C 1
ATOM 4716 O O . ASN A 1 586 ? -1.738 -88.438 -37.625 1 76.88 586 ASN A O 1
ATOM 4720 N N . TYR A 1 587 ? -3.34 -86.875 -37.625 1 75.31 587 TYR A N 1
ATOM 4721 C CA . TYR A 1 587 ? -3.803 -87.375 -36.344 1 75.31 587 TYR A CA 1
ATOM 4722 C C . TYR A 1 587 ? -5.258 -87.812 -36.438 1 75.31 587 TYR A C 1
ATOM 4724 O O . TYR A 1 587 ? -6.047 -87.25 -37.188 1 75.31 587 TYR A O 1
ATOM 4732 N N . GLN A 1 588 ? -5.602 -88.938 -35.875 1 68.38 588 GLN A N 1
ATOM 4733 C CA . GLN A 1 588 ? -6.965 -89.5 -35.812 1 68.38 588 GLN A CA 1
ATOM 4734 C C . GLN A 1 588 ? -7.441 -89.625 -34.375 1 68.38 588 GLN A C 1
ATOM 4736 O O . GLN A 1 588 ? -6.641 -89.812 -33.469 1 68.38 588 GLN A O 1
ATOM 4741 N N . GLU A 1 589 ? -8.648 -89.25 -34.125 1 65 589 GLU A N 1
ATOM 4742 C CA . GLU A 1 589 ? -9.25 -89.312 -32.781 1 65 589 GLU A CA 1
ATOM 4743 C C . GLU A 1 589 ? -9.602 -90.75 -32.406 1 65 589 GLU A C 1
ATOM 4745 O O . GLU A 1 589 ? -10.297 -91.438 -33.156 1 65 589 GLU A O 1
ATOM 4750 N N . PHE A 1 590 ? -8.68 -91.312 -31.625 1 59.91 590 PHE A N 1
ATOM 4751 C CA . PHE A 1 590 ? -8.984 -92.688 -31.141 1 59.91 590 PHE A CA 1
ATOM 4752 C C . PHE A 1 590 ? -9.352 -92.625 -29.656 1 59.91 590 PHE A C 1
ATOM 4754 O O . PHE A 1 590 ? -8.523 -92.312 -28.812 1 59.91 590 PHE A O 1
ATOM 4761 N N . LYS A 1 591 ? -10.469 -92.938 -29.141 1 59.94 591 LYS A N 1
ATOM 4762 C CA . LYS A 1 591 ? -11.008 -92.938 -27.781 1 59.94 591 LYS A CA 1
ATOM 4763 C C . LYS A 1 591 ? -10.758 -91.625 -27.094 1 59.94 591 LYS A C 1
ATOM 4765 O O . LYS A 1 591 ? -10.289 -91.562 -25.953 1 59.94 591 LYS A O 1
ATOM 4770 N N . GLY A 1 592 ? -10.898 -90.5 -27.844 1 60.94 592 GLY A N 1
ATOM 4771 C CA . GLY A 1 592 ? -10.812 -89.188 -27.266 1 60.94 592 GLY A CA 1
ATOM 4772 C C . GLY A 1 592 ? -9.414 -88.625 -27.297 1 60.94 592 GLY A C 1
ATOM 4773 O O . GLY A 1 592 ? -9.211 -87.438 -26.938 1 60.94 592 GLY A O 1
ATOM 4774 N N . GLU A 1 593 ? -8.445 -89.375 -27.641 1 62.97 593 GLU A N 1
ATOM 4775 C CA . GLU A 1 593 ? -7.066 -88.875 -27.734 1 62.97 593 GLU A CA 1
ATOM 4776 C C . GLU A 1 593 ? -6.582 -88.875 -29.172 1 62.97 593 GLU A C 1
ATOM 4778 O O . GLU A 1 593 ? -7.082 -89.625 -30.016 1 62.97 593 GLU A O 1
ATOM 4783 N N . LEU A 1 594 ? -5.812 -87.875 -29.453 1 66.12 594 LEU A N 1
ATOM 4784 C CA . LEU A 1 594 ? -5.238 -87.75 -30.797 1 66.12 594 LEU A CA 1
ATOM 4785 C C . LEU A 1 594 ? -4.082 -88.688 -30.984 1 66.12 594 LEU A C 1
ATOM 4787 O O . LEU A 1 594 ? -3.115 -88.688 -30.219 1 66.12 594 LEU A O 1
ATOM 4791 N N . VAL A 1 595 ? -4.406 -89.812 -31.75 1 67.5 595 VAL A N 1
ATOM 4792 C CA . VAL A 1 595 ? -3.363 -90.812 -32.062 1 67.5 595 VAL A CA 1
ATOM 4793 C C . VAL A 1 595 ? -2.922 -90.625 -33.531 1 67.5 595 VAL A C 1
ATOM 4795 O O . VAL A 1 595 ? -3.734 -90.312 -34.375 1 67.5 595 VAL A O 1
ATOM 4798 N N . PRO A 1 596 ? -1.675 -90.625 -33.844 1 68.38 596 PRO A N 1
ATOM 4799 C CA . PRO A 1 596 ? -1.202 -90.5 -35.219 1 68.38 596 PRO A CA 1
ATOM 4800 C C . PRO A 1 596 ? -1.775 -91.562 -36.125 1 68.38 596 PRO A C 1
ATOM 4802 O O . PRO A 1 596 ? -1.984 -92.688 -35.688 1 68.38 596 PRO A O 1
ATOM 4805 N N . THR A 1 597 ? -2.168 -91.188 -37.281 1 71.19 597 THR A N 1
ATOM 4806 C CA . THR A 1 597 ? -2.768 -92.125 -38.25 1 71.19 597 THR A CA 1
ATOM 4807 C C . THR A 1 597 ? -1.737 -93.125 -38.75 1 71.19 597 THR A C 1
ATOM 4809 O O . THR A 1 597 ? -0.609 -92.75 -39.094 1 71.19 597 THR A O 1
ATOM 4812 N N . GLU A 1 598 ? -2.031 -94.438 -38.625 1 62.97 598 GLU A N 1
ATOM 4813 C CA . GLU A 1 598 ? -1.183 -95.5 -39.156 1 62.97 598 GLU A CA 1
ATOM 4814 C C . GLU A 1 598 ? -1.396 -95.625 -40.656 1 62.97 598 GLU A C 1
ATOM 4816 O O . GLU A 1 598 ? -2.34 -96.312 -41.094 1 62.97 598 GLU A O 1
ATOM 4821 N N . TRP A 1 599 ? -0.609 -95.062 -41.5 1 71.44 599 TRP A N 1
ATOM 4822 C CA . TRP A 1 599 ? -0.79 -94.938 -42.938 1 71.44 599 TRP A CA 1
ATOM 4823 C C . TRP A 1 599 ? -0.549 -96.312 -43.594 1 71.44 599 TRP A C 1
ATOM 4825 O O . TRP A 1 599 ? -1.106 -96.625 -44.656 1 71.44 599 TRP A O 1
ATOM 4835 N N . HIS A 1 600 ? 0.136 -97.25 -42.969 1 64.44 600 HIS A N 1
ATOM 4836 C CA . HIS A 1 600 ? 0.454 -98.562 -43.594 1 64.44 600 HIS A CA 1
ATOM 4837 C C . HIS A 1 600 ? -0.782 -99.438 -43.656 1 64.44 600 HIS A C 1
ATOM 4839 O O . HIS A 1 600 ? -0.85 -100.375 -44.5 1 64.44 600 HIS A O 1
ATOM 4845 N N . LYS A 1 601 ? -1.691 -99.062 -42.844 1 63.41 601 LYS A N 1
ATOM 4846 C CA . LYS A 1 601 ? -2.879 -99.938 -42.781 1 63.41 601 LYS A CA 1
ATOM 4847 C C . LYS A 1 601 ? -4 -99.375 -43.656 1 63.41 601 LYS A C 1
ATOM 4849 O O . LYS A 1 601 ? -5.016 -100 -43.875 1 63.41 601 LYS A O 1
ATOM 4854 N N . GLN A 1 602 ? -3.766 -98.188 -44.25 1 72.19 602 GLN A N 1
ATOM 4855 C CA . GLN A 1 602 ? -4.855 -97.5 -44.969 1 72.19 602 GLN A CA 1
ATOM 4856 C C . GLN A 1 602 ? -4.707 -97.688 -46.469 1 72.19 602 GLN A C 1
ATOM 4858 O O . GLN A 1 602 ? -3.594 -97.812 -47 1 72.19 602 GLN A O 1
ATOM 4863 N N . SER A 1 603 ? -5.762 -97.938 -47.125 1 68.69 603 SER A N 1
ATOM 4864 C CA . SER A 1 603 ? -5.797 -98.062 -48.594 1 68.69 603 SER A CA 1
ATOM 4865 C C . SER A 1 603 ? -5.488 -96.75 -49.281 1 68.69 603 SER A C 1
ATOM 4867 O O . SER A 1 603 ? -5.535 -95.688 -48.688 1 68.69 603 SER A O 1
ATOM 4869 N N . ALA A 1 604 ? -4.965 -96.75 -50.5 1 72.19 604 ALA A N 1
ATOM 4870 C CA . ALA A 1 604 ? -4.664 -95.625 -51.312 1 72.19 604 ALA A CA 1
ATOM 4871 C C . ALA A 1 604 ? -5.887 -94.688 -51.438 1 72.19 604 ALA A C 1
ATOM 4873 O O . ALA A 1 604 ? -5.77 -93.5 -51.438 1 72.19 604 ALA A O 1
ATOM 4874 N N . GLN A 1 605 ? -7.062 -95.375 -51.5 1 75.12 605 GLN A N 1
ATOM 4875 C CA . GLN A 1 605 ? -8.289 -94.562 -51.625 1 75.12 605 GLN A CA 1
ATOM 4876 C C . GLN A 1 605 ? -8.594 -93.812 -50.312 1 75.12 605 GLN A C 1
ATOM 4878 O O . GLN A 1 605 ? -9.039 -92.688 -50.375 1 75.12 605 GLN A O 1
ATOM 4883 N N . GLU A 1 606 ? -8.273 -94.438 -49.281 1 80.56 606 GLU A N 1
ATOM 4884 C CA . GLU A 1 606 ? -8.531 -93.75 -48 1 80.56 606 GLU A CA 1
ATOM 4885 C C . GLU A 1 606 ? -7.578 -92.625 -47.781 1 80.56 606 GLU A C 1
ATOM 4887 O O . GLU A 1 606 ? -7.969 -91.562 -47.219 1 80.56 606 GLU A O 1
ATOM 4892 N N . LEU A 1 607 ? -6.375 -92.75 -48.25 1 83 607 LEU A N 1
ATOM 4893 C CA . LEU A 1 607 ? -5.398 -91.688 -48.125 1 83 607 LEU A CA 1
ATOM 4894 C C . LEU A 1 607 ? -5.82 -90.438 -48.969 1 83 607 LEU A C 1
ATOM 4896 O O . LEU A 1 607 ? -5.711 -89.312 -48.5 1 83 607 LEU A O 1
ATOM 4900 N N . ASN A 1 608 ? -6.219 -90.812 -50.125 1 81.31 608 ASN A N 1
ATOM 4901 C CA . ASN A 1 608 ? -6.68 -89.688 -50.969 1 81.31 608 ASN A CA 1
ATOM 4902 C C . ASN A 1 608 ? -7.91 -89 -50.375 1 81.31 608 ASN A C 1
ATOM 4904 O O . ASN A 1 608 ? -8.031 -87.812 -50.469 1 81.31 608 ASN A O 1
ATOM 4908 N N . ASN A 1 609 ? -8.797 -89.812 -49.812 1 82.69 609 ASN A N 1
ATOM 4909 C CA . ASN A 1 609 ? -9.992 -89.188 -49.219 1 82.69 609 ASN A CA 1
ATOM 4910 C C . ASN A 1 609 ? -9.648 -88.375 -48 1 82.69 609 ASN A C 1
ATOM 4912 O O . ASN A 1 609 ? -10.219 -87.312 -47.781 1 82.69 609 ASN A O 1
ATOM 4916 N N . ARG A 1 610 ? -8.703 -88.812 -47.25 1 86 610 ARG A N 1
ATOM 4917 C CA . ARG A 1 610 ? -8.305 -88.062 -46.062 1 86 610 ARG A CA 1
ATOM 4918 C C . ARG A 1 610 ? -7.598 -86.75 -46.406 1 86 610 ARG A C 1
ATOM 4920 O O . ARG A 1 610 ? -7.734 -85.75 -45.688 1 86 610 ARG A O 1
ATOM 4927 N N . TYR A 1 611 ? -6.762 -86.875 -47.406 1 88.38 611 TYR A N 1
ATOM 4928 C CA . TYR A 1 611 ? -6.09 -85.688 -47.875 1 88.38 611 TYR A CA 1
ATOM 4929 C C . TYR A 1 611 ? -7.098 -84.625 -48.312 1 88.38 611 TYR A C 1
ATOM 4931 O O . TYR A 1 611 ? -7.004 -83.438 -47.938 1 88.38 611 TYR A O 1
ATOM 4939 N N . LYS A 1 612 ? -8.008 -85.062 -49.094 1 86.38 612 LYS A N 1
ATOM 4940 C CA . LYS A 1 612 ? -9.023 -84.125 -49.594 1 86.38 612 LYS A CA 1
ATOM 4941 C C . LYS A 1 612 ? -9.859 -83.562 -48.438 1 86.38 612 LYS A C 1
ATOM 4943 O O . LYS A 1 612 ? -10.133 -82.375 -48.406 1 86.38 612 LYS A O 1
ATOM 4948 N N . GLU A 1 613 ? -10.227 -84.375 -47.562 1 87.38 613 GLU A N 1
ATOM 4949 C CA . GLU A 1 613 ? -11.047 -83.938 -46.438 1 87.38 613 GLU A CA 1
ATOM 4950 C C . GLU A 1 613 ? -10.273 -83 -45.5 1 87.38 613 GLU A C 1
ATOM 4952 O O . GLU A 1 613 ? -10.805 -82 -45.062 1 87.38 613 GLU A O 1
ATOM 4957 N N . SER A 1 614 ? -9.023 -83.375 -45.156 1 89.19 614 SER A N 1
ATOM 4958 C CA . SER A 1 614 ? -8.211 -82.562 -44.281 1 89.19 614 SER A CA 1
ATOM 4959 C C . SER A 1 614 ? -7.875 -81.188 -44.906 1 89.19 614 SER A C 1
ATOM 4961 O O . SER A 1 614 ? -7.766 -80.188 -44.219 1 89.19 614 SER A O 1
ATOM 4963 N N . LYS A 1 615 ? -7.613 -81.25 -46.188 1 88.62 615 LYS A N 1
ATOM 4964 C CA . LYS A 1 615 ? -7.348 -80 -46.906 1 88.62 615 LYS A CA 1
ATOM 4965 C C . LYS A 1 615 ? -8.562 -79.125 -46.844 1 88.62 615 LYS A C 1
ATOM 4967 O O . LYS A 1 615 ? -8.438 -77.875 -46.594 1 88.62 615 LYS A O 1
ATOM 4972 N N . GLU A 1 616 ? -9.711 -79.625 -47.062 1 85.69 616 GLU A N 1
ATOM 4973 C CA . GLU A 1 616 ? -10.93 -78.812 -47 1 85.69 616 GLU A CA 1
ATOM 4974 C C . GLU A 1 616 ? -11.18 -78.312 -45.594 1 85.69 616 GLU A C 1
ATOM 4976 O O . GLU A 1 616 ? -11.625 -77.188 -45.406 1 85.69 616 GLU A O 1
ATOM 4981 N N . ASP A 1 617 ? -10.914 -79.125 -44.688 1 87.69 617 ASP A N 1
ATOM 4982 C CA . ASP A 1 617 ? -11.117 -78.688 -43.312 1 87.69 617 ASP A CA 1
ATOM 4983 C C . ASP A 1 617 ? -10.141 -77.625 -42.906 1 87.69 617 ASP A C 1
ATOM 4985 O O . ASP A 1 617 ? -10.484 -76.688 -42.156 1 87.69 617 ASP A O 1
ATOM 4989 N N . ALA A 1 618 ? -8.938 -77.688 -43.281 1 89.25 618 ALA A N 1
ATOM 4990 C CA . ALA A 1 618 ? -7.949 -76.688 -42.969 1 89.25 618 ALA A CA 1
ATOM 4991 C C . ALA A 1 618 ? -8.305 -75.312 -43.625 1 89.25 618 ALA A C 1
ATOM 4993 O O . ALA A 1 618 ? -8.156 -74.25 -43.031 1 89.25 618 ALA A O 1
ATOM 4994 N N . LEU A 1 619 ? -8.797 -75.375 -44.875 1 89 619 LEU A N 1
ATOM 4995 C CA . LEU A 1 619 ? -9.094 -74.188 -45.594 1 89 619 LEU A CA 1
ATOM 4996 C C . LEU A 1 619 ? -10.391 -73.562 -45.125 1 89 619 LEU A C 1
ATOM 4998 O O . LEU A 1 619 ? -10.688 -72.375 -45.438 1 89 619 LEU A O 1
ATOM 5002 N N . THR A 1 620 ? -11.133 -74.312 -44.312 1 89.62 620 THR A N 1
ATOM 5003 C CA . THR A 1 620 ? -12.336 -73.75 -43.719 1 89.62 620 THR A CA 1
ATOM 5004 C C . THR A 1 620 ? -11.992 -72.5 -42.875 1 89.62 620 THR A C 1
ATOM 5006 O O . THR A 1 620 ? -12.812 -71.625 -42.719 1 89.62 620 THR A O 1
ATOM 5009 N N . LEU A 1 621 ? -10.781 -72.438 -42.344 1 90.75 621 LEU A N 1
ATOM 5010 C CA . LEU A 1 621 ? -10.32 -71.312 -41.531 1 90.75 621 LEU A CA 1
ATOM 5011 C C . LEU A 1 621 ? -10.367 -70 -42.375 1 90.75 621 LEU A C 1
ATOM 5013 O O . LEU A 1 621 ? -10.688 -68.938 -41.844 1 90.75 621 LEU A O 1
ATOM 5017 N N . LEU A 1 622 ? -9.984 -70.125 -43.625 1 89.31 622 LEU A N 1
ATOM 5018 C CA . LEU A 1 622 ? -9.992 -68.938 -44.5 1 89.31 622 LEU A CA 1
ATOM 5019 C C . LEU A 1 622 ? -11.414 -68.438 -44.75 1 89.31 622 LEU A C 1
ATOM 5021 O O . LEU A 1 622 ? -11.656 -67.25 -44.875 1 89.31 622 LEU A O 1
ATOM 5025 N N . LYS A 1 623 ? -12.32 -69.375 -44.781 1 87 623 LYS A N 1
ATOM 5026 C CA . LYS A 1 623 ? -13.719 -69.062 -44.969 1 87 623 LYS A CA 1
ATOM 5027 C C . LYS A 1 623 ? -14.258 -68.312 -43.75 1 87 623 LYS A C 1
ATOM 5029 O O . LYS A 1 623 ? -15.07 -67.375 -43.875 1 87 623 LYS A O 1
ATOM 5034 N N . VAL A 1 624 ? -13.82 -68.75 -42.656 1 89.94 624 VAL A N 1
ATOM 5035 C CA . VAL A 1 624 ? -14.258 -68.125 -41.406 1 89.94 624 VAL A CA 1
ATOM 5036 C C . VAL A 1 624 ? -13.727 -66.688 -41.281 1 89.94 624 VAL A C 1
ATOM 5038 O O . VAL A 1 624 ? -14.438 -65.812 -40.844 1 89.94 624 VAL A O 1
ATOM 5041 N N . LEU A 1 625 ? -12.508 -66.438 -41.688 1 90.12 625 LEU A N 1
ATOM 5042 C CA . LEU A 1 625 ? -11.859 -65.125 -41.5 1 90.12 625 LEU A CA 1
ATOM 5043 C C . LEU A 1 625 ? -12.234 -64.188 -42.625 1 90.12 625 LEU A C 1
ATOM 5045 O O . LEU A 1 625 ? -11.906 -62.969 -42.562 1 90.12 625 LEU A O 1
ATOM 5049 N N . LYS A 1 626 ? -12.922 -64.688 -43.656 1 87.31 626 LYS A N 1
ATOM 5050 C CA . LYS A 1 626 ? -13.406 -63.844 -44.719 1 87.31 626 LYS A CA 1
ATOM 5051 C C . LYS A 1 626 ? -14.594 -63 -44.25 1 87.31 626 LYS A C 1
ATOM 5053 O O . LYS A 1 626 ? -14.859 -61.938 -44.812 1 87.31 626 LYS A O 1
ATOM 5058 N N . LYS A 1 627 ? -15.281 -63.469 -43.25 1 86.44 627 LYS A N 1
ATOM 5059 C CA . LYS A 1 627 ? -16.391 -62.75 -42.656 1 86.44 627 LYS A CA 1
ATOM 5060 C C . LYS A 1 627 ? -16.062 -62.25 -41.25 1 86.44 627 LYS A C 1
ATOM 5062 O O . LYS A 1 627 ? -15.219 -62.844 -40.562 1 86.44 627 LYS A O 1
ATOM 5067 N N . THR A 1 628 ? -16.531 -61 -40.938 1 86.38 628 THR A N 1
ATOM 5068 C CA . THR A 1 628 ? -16.344 -60.5 -39.594 1 86.38 628 THR A CA 1
ATOM 5069 C C . THR A 1 628 ? -17.688 -60.125 -38.969 1 86.38 628 THR A C 1
ATOM 5071 O O . THR A 1 628 ? -18.703 -60.031 -39.656 1 86.38 628 THR A O 1
ATOM 5074 N N . LYS A 1 629 ? -17.703 -60.25 -37.688 1 87.12 629 LYS A N 1
ATOM 5075 C CA . LYS A 1 629 ? -18.875 -59.844 -36.938 1 87.12 629 LYS A CA 1
ATOM 5076 C C . LYS A 1 629 ? -18.703 -58.438 -36.375 1 87.12 629 LYS A C 1
ATOM 5078 O O . LYS A 1 629 ? -17.578 -58 -36.188 1 87.12 629 LYS A O 1
ATOM 5083 N N . THR A 1 630 ? -19.797 -57.719 -36.25 1 85.69 630 THR A N 1
ATOM 5084 C CA . THR A 1 630 ? -19.766 -56.375 -35.75 1 85.69 630 THR A CA 1
ATOM 5085 C C . THR A 1 630 ? -20.359 -56.281 -34.344 1 85.69 630 THR A C 1
ATOM 5087 O O . THR A 1 630 ? -21.25 -57.094 -34 1 85.69 630 THR A O 1
ATOM 5090 N N . LYS A 1 631 ? -19.641 -55.5 -33.531 1 85.5 631 LYS A N 1
ATOM 5091 C CA . LYS A 1 631 ? -20.156 -55.219 -32.188 1 85.5 631 LYS A CA 1
ATOM 5092 C C . LYS A 1 631 ? -20.797 -53.844 -32.094 1 85.5 631 LYS A C 1
ATOM 5094 O O . LYS A 1 631 ? -20.219 -52.844 -32.531 1 85.5 631 LYS A O 1
ATOM 5099 N N . LYS A 1 632 ? -21.984 -53.812 -31.641 1 80 632 LYS A N 1
ATOM 5100 C CA . LYS A 1 632 ? -22.688 -52.562 -31.469 1 80 632 LYS A CA 1
ATOM 5101 C C . LYS A 1 632 ? -22.141 -51.781 -30.266 1 80 632 LYS A C 1
ATOM 5103 O O . LYS A 1 632 ? -22.078 -52.312 -29.156 1 80 632 LYS A O 1
ATOM 5108 N N . MET A 1 633 ? -21.688 -50.656 -30.547 1 80 633 MET A N 1
ATOM 5109 C CA . MET A 1 633 ? -21.172 -49.781 -29.484 1 80 633 MET A CA 1
ATOM 5110 C C . MET A 1 633 ? -22.281 -48.938 -28.875 1 80 633 MET A C 1
ATOM 5112 O O . MET A 1 633 ? -23.156 -48.438 -29.594 1 80 633 MET A O 1
ATOM 5116 N N . PRO A 1 634 ? -22.203 -48.875 -27.531 1 78.94 634 PRO A N 1
ATOM 5117 C CA . PRO A 1 634 ? -23.188 -48.031 -26.875 1 78.94 634 PRO A CA 1
ATOM 5118 C C . PRO A 1 634 ? -22.938 -46.531 -27.125 1 78.94 634 PRO A C 1
ATOM 5120 O O . PRO A 1 634 ? -21.797 -46.156 -27.406 1 78.94 634 PRO A O 1
ATOM 5123 N N . SER A 1 635 ? -23.969 -45.688 -27.156 1 75.81 635 SER A N 1
ATOM 5124 C CA . SER A 1 635 ? -23.859 -44.219 -27.344 1 75.81 635 SER A CA 1
ATOM 5125 C C . SER A 1 635 ? -23.266 -43.562 -26.109 1 75.81 635 SER A C 1
ATOM 5127 O O . SER A 1 635 ? -23.656 -43.844 -24.984 1 75.81 635 SER A O 1
ATOM 5129 N N . PHE A 1 636 ? -22.109 -42.969 -26.188 1 79.12 636 PHE A N 1
ATOM 5130 C CA . PHE A 1 636 ? -21.453 -42.25 -25.094 1 79.12 636 PHE A CA 1
ATOM 5131 C C . PHE A 1 636 ? -21.219 -40.812 -25.453 1 79.12 636 PHE A C 1
ATOM 5133 O O . PHE A 1 636 ? -20.828 -40.5 -26.578 1 79.12 636 PHE A O 1
ATOM 5140 N N . ASP A 1 637 ? -21.641 -39.875 -24.469 1 77.38 637 ASP A N 1
ATOM 5141 C CA . ASP A 1 637 ? -21.438 -38.469 -24.656 1 77.38 637 ASP A CA 1
ATOM 5142 C C . ASP A 1 637 ? -20.109 -38 -24.078 1 77.38 637 ASP A C 1
ATOM 5144 O O . ASP A 1 637 ? -19.859 -38.125 -22.875 1 77.38 637 ASP A O 1
ATOM 5148 N N . LEU A 1 638 ? -19.266 -37.5 -24.812 1 76.38 638 LEU A N 1
ATOM 5149 C CA . LEU A 1 638 ? -17.922 -37.031 -24.469 1 76.38 638 LEU A CA 1
ATOM 5150 C C . LEU A 1 638 ? -17.969 -35.781 -23.609 1 76.38 638 LEU A C 1
ATOM 5152 O O . LEU A 1 638 ? -17 -35.469 -22.922 1 76.38 638 LEU A O 1
ATOM 5156 N N . ASN A 1 639 ? -19.047 -35.094 -23.578 1 70.81 639 ASN A N 1
ATOM 5157 C CA . ASN A 1 639 ? -19.125 -33.812 -22.891 1 70.81 639 ASN A CA 1
ATOM 5158 C C . ASN A 1 639 ? -18.969 -33.969 -21.391 1 70.81 639 ASN A C 1
ATOM 5160 O O . ASN A 1 639 ? -18.641 -33 -20.688 1 70.81 639 ASN A O 1
ATOM 5164 N N . ASP A 1 640 ? -19.125 -35.156 -20.906 1 67 640 ASP A N 1
ATOM 5165 C CA . ASP A 1 640 ? -19.062 -35.375 -19.469 1 67 640 ASP A CA 1
ATOM 5166 C C . ASP A 1 640 ? -17.625 -35.625 -19.016 1 67 640 ASP A C 1
ATOM 5168 O O . ASP A 1 640 ? -17.344 -35.656 -17.812 1 67 640 ASP A O 1
ATOM 5172 N N . VAL A 1 641 ? -16.688 -35.75 -19.953 1 72.25 641 VAL A N 1
ATOM 5173 C CA . VAL A 1 641 ? -15.305 -36.031 -19.609 1 72.25 641 VAL A CA 1
ATOM 5174 C C . VAL A 1 641 ? -14.453 -34.781 -19.734 1 72.25 641 VAL A C 1
ATOM 5176 O O . VAL A 1 641 ? -14.609 -34 -20.688 1 72.25 641 VAL A O 1
ATOM 5179 N N . LYS A 1 642 ? -13.656 -34.594 -18.703 1 66.5 642 LYS A N 1
ATOM 5180 C CA . LYS A 1 642 ? -12.766 -33.438 -18.719 1 66.5 642 LYS A CA 1
ATOM 5181 C C . LYS A 1 642 ? -11.781 -33.531 -19.891 1 66.5 642 LYS A C 1
ATOM 5183 O O . LYS A 1 642 ? -11.258 -34.625 -20.188 1 66.5 642 LYS A O 1
ATOM 5188 N N . LYS A 1 643 ? -11.602 -32.562 -20.594 1 60.03 643 LYS A N 1
ATOM 5189 C CA . LYS A 1 643 ? -10.773 -32.5 -21.797 1 60.03 643 LYS A CA 1
ATOM 5190 C C . LYS A 1 643 ? -9.32 -32.812 -21.469 1 60.03 643 LYS A C 1
ATOM 5192 O O . LYS A 1 643 ? -8.586 -33.312 -22.328 1 60.03 643 LYS A O 1
ATOM 5197 N N . ASN A 1 644 ? -8.977 -32.656 -20.281 1 59.84 644 ASN A N 1
ATOM 5198 C CA . ASN A 1 644 ? -7.574 -32.875 -19.953 1 59.84 644 ASN A CA 1
ATOM 5199 C C . ASN A 1 644 ? -7.336 -34.312 -19.453 1 59.84 644 ASN A C 1
ATOM 5201 O O . ASN A 1 644 ? -6.215 -34.656 -19.062 1 59.84 644 ASN A O 1
ATOM 5205 N N . GLN A 1 645 ? -8.273 -34.969 -19.75 1 70.31 645 GLN A N 1
ATOM 5206 C CA . GLN A 1 645 ? -8.125 -36.344 -19.266 1 70.31 645 GLN A CA 1
ATOM 5207 C C . GLN A 1 645 ? -7.273 -37.188 -20.234 1 70.31 645 GLN A C 1
ATOM 5209 O O . GLN A 1 645 ? -7.312 -36.969 -21.438 1 70.31 645 GLN A O 1
ATOM 5214 N N . TYR A 1 646 ? -6.438 -38 -19.734 1 71.12 646 TYR A N 1
ATOM 5215 C CA . TYR A 1 646 ? -5.496 -38.844 -20.469 1 71.12 646 TYR A CA 1
ATOM 5216 C C . TYR A 1 646 ? -6.203 -39.594 -21.594 1 71.12 646 TYR A C 1
ATOM 5218 O O . TYR A 1 646 ? -5.68 -39.688 -22.703 1 71.12 646 TYR A O 1
ATOM 5226 N N . PHE A 1 647 ? -7.453 -40.062 -21.375 1 76.25 647 PHE A N 1
ATOM 5227 C CA . PHE A 1 647 ? -8.141 -40.906 -22.344 1 76.25 647 PHE A CA 1
ATOM 5228 C C . PHE A 1 647 ? -9.188 -40.125 -23.109 1 76.25 647 PHE A C 1
ATOM 5230 O O . PHE A 1 647 ? -10.086 -40.688 -23.734 1 76.25 647 PHE A O 1
ATOM 5237 N N . TYR A 1 648 ? -9.07 -38.906 -23.062 1 71.5 648 TYR A N 1
ATOM 5238 C CA . TYR A 1 648 ? -10.07 -38.062 -23.75 1 71.5 648 TYR A CA 1
ATOM 5239 C C . TYR A 1 648 ? -10.047 -38.312 -25.25 1 71.5 648 TYR A C 1
ATOM 5241 O O . TYR A 1 648 ? -11.102 -38.469 -25.875 1 71.5 648 TYR A O 1
ATOM 5249 N N . SER A 1 649 ? -8.883 -38.406 -25.797 1 67.5 649 SER A N 1
ATOM 5250 C CA . SER A 1 649 ? -8.766 -38.594 -27.234 1 67.5 649 SER A CA 1
ATOM 5251 C C . SER A 1 649 ? -9.234 -40 -27.641 1 67.5 649 SER A C 1
ATOM 5253 O O . SER A 1 649 ? -9.836 -40.188 -28.688 1 67.5 649 SER A O 1
ATOM 5255 N N . THR A 1 650 ? -8.953 -40.969 -26.734 1 73.81 650 THR A N 1
ATOM 5256 C CA . THR A 1 650 ? -9.336 -42.375 -27.016 1 73.81 650 THR A CA 1
ATOM 5257 C C . THR A 1 650 ? -10.859 -42.5 -26.984 1 73.81 650 THR A C 1
ATOM 5259 O O . THR A 1 650 ? -11.422 -43.25 -27.797 1 73.81 650 THR A O 1
ATOM 5262 N N . LEU A 1 651 ? -11.469 -41.75 -26.203 1 74.88 651 LEU A N 1
ATOM 5263 C CA . LEU A 1 651 ? -12.914 -41.812 -26.062 1 74.88 651 LEU A CA 1
ATOM 5264 C C . LEU A 1 651 ? -13.609 -41.062 -27.188 1 74.88 651 LEU A C 1
ATOM 5266 O O . LEU A 1 651 ? -14.742 -41.375 -27.547 1 74.88 651 LEU A O 1
ATOM 5270 N N . GLY A 1 652 ? -12.883 -40.188 -27.797 1 70.25 652 GLY A N 1
ATOM 5271 C CA . GLY A 1 652 ? -13.492 -39.344 -28.828 1 70.25 652 GLY A CA 1
ATOM 5272 C C . GLY A 1 652 ? -13.266 -39.875 -30.234 1 70.25 652 GLY A C 1
ATOM 5273 O O . GLY A 1 652 ? -13.961 -39.5 -31.172 1 70.25 652 GLY A O 1
ATOM 5274 N N . GLU A 1 653 ? -12.297 -40.75 -30.422 1 69.94 653 GLU A N 1
ATOM 5275 C CA . GLU A 1 653 ? -11.992 -41.281 -31.734 1 69.94 653 GLU A CA 1
ATOM 5276 C C . GLU A 1 653 ? -13.039 -42.281 -32.188 1 69.94 653 GLU A C 1
ATOM 5278 O O . GLU A 1 653 ? -13.547 -43.062 -31.359 1 69.94 653 GLU A O 1
ATOM 5283 N N . PRO A 1 654 ? -13.461 -42.25 -33.438 1 71.19 654 PRO A N 1
ATOM 5284 C CA . PRO A 1 654 ? -14.406 -43.25 -33.938 1 71.19 654 PRO A CA 1
ATOM 5285 C C . PRO A 1 654 ? -13.797 -44.625 -34.031 1 71.19 654 PRO A C 1
ATOM 5287 O O . PRO A 1 654 ? -12.688 -44.812 -34.531 1 71.19 654 PRO A O 1
ATOM 5290 N N . VAL A 1 655 ? -14.289 -45.531 -33.25 1 73.75 655 VAL A N 1
ATOM 5291 C CA . VAL A 1 655 ? -13.805 -46.906 -33.219 1 73.75 655 VAL A CA 1
ATOM 5292 C C . VAL A 1 655 ? -14.617 -47.75 -34.188 1 73.75 655 VAL A C 1
ATOM 5294 O O . VAL A 1 655 ? -15.828 -47.562 -34.312 1 73.75 655 VAL A O 1
ATOM 5297 N N . SER A 1 656 ? -13.93 -48.469 -35.031 1 75.5 656 SER A N 1
ATOM 5298 C CA . SER A 1 656 ? -14.594 -49.406 -35.969 1 75.5 656 SER A CA 1
ATOM 5299 C C . SER A 1 656 ? -15.367 -50.469 -35.188 1 75.5 656 SER A C 1
ATOM 5301 O O . SER A 1 656 ? -14.891 -50.969 -34.188 1 75.5 656 SER A O 1
ATOM 5303 N N . ASP A 1 657 ? -16.578 -50.781 -35.562 1 78.88 657 ASP A N 1
ATOM 5304 C CA . ASP A 1 657 ? -17.453 -51.75 -34.938 1 78.88 657 ASP A CA 1
ATOM 5305 C C . ASP A 1 657 ? -17.094 -53.156 -35.344 1 78.88 657 ASP A C 1
ATOM 5307 O O . ASP A 1 657 ? -17.609 -54.125 -34.781 1 78.88 657 ASP A O 1
ATOM 5311 N N . LYS A 1 658 ? -16.125 -53.281 -36.219 1 84.19 658 LYS A N 1
ATOM 5312 C CA . LYS A 1 658 ? -15.758 -54.594 -36.688 1 84.19 658 LYS A CA 1
ATOM 5313 C C . LYS A 1 658 ? -14.633 -55.188 -35.844 1 84.19 658 LYS A C 1
ATOM 5315 O O . LYS A 1 658 ? -13.727 -54.5 -35.406 1 84.19 658 LYS A O 1
ATOM 5320 N N . TYR A 1 659 ? -14.805 -56.5 -35.5 1 84.31 659 TYR A N 1
ATOM 5321 C CA . TYR A 1 659 ? -13.797 -57.156 -34.688 1 84.31 659 TYR A CA 1
ATOM 5322 C C . TYR A 1 659 ? -12.477 -57.281 -35.438 1 84.31 659 TYR A C 1
ATOM 5324 O O . TYR A 1 659 ? -11.398 -57.25 -34.844 1 84.31 659 TYR A O 1
ATOM 5332 N N . SER A 1 660 ? -12.578 -57.5 -36.719 1 84.25 660 SER A N 1
ATOM 5333 C CA . SER A 1 660 ? -11.375 -57.719 -37.5 1 84.25 660 SER A CA 1
ATOM 5334 C C . SER A 1 660 ? -11.547 -57.219 -38.938 1 84.25 660 SER A C 1
ATOM 5336 O O . SER A 1 660 ? -12.672 -56.969 -39.375 1 84.25 660 SER A O 1
ATOM 5338 N N . THR A 1 661 ? -10.477 -57.031 -39.594 1 82.88 661 THR A N 1
ATOM 5339 C CA . THR A 1 661 ? -10.484 -56.75 -41.031 1 82.88 661 THR A CA 1
ATOM 5340 C C . THR A 1 661 ? -10.602 -58.031 -41.844 1 82.88 661 THR A C 1
ATOM 5342 O O . THR A 1 661 ? -9.805 -58.969 -41.656 1 82.88 661 THR A O 1
ATOM 5345 N N . PRO A 1 662 ? -11.664 -58.156 -42.531 1 85.88 662 PRO A N 1
ATOM 5346 C CA . PRO A 1 662 ? -11.844 -59.375 -43.312 1 85.88 662 PRO A CA 1
ATOM 5347 C C . PRO A 1 662 ? -10.68 -59.656 -44.281 1 85.88 662 PRO A C 1
ATOM 5349 O O . PRO A 1 662 ? -10.102 -58.719 -44.844 1 85.88 662 PRO A O 1
ATOM 5352 N N . VAL A 1 663 ? -10.289 -60.906 -44.406 1 85.75 663 VAL A N 1
ATOM 5353 C CA . VAL A 1 663 ? -9.195 -61.344 -45.281 1 85.75 663 VAL A CA 1
ATOM 5354 C C . VAL A 1 663 ? -9.578 -61.125 -46.75 1 85.75 663 VAL A C 1
ATOM 5356 O O . VAL A 1 663 ? -10.672 -61.5 -47.156 1 85.75 663 VAL A O 1
ATOM 5359 N N . THR A 1 664 ? -8.781 -60.562 -47.469 1 84.75 664 THR A N 1
ATOM 5360 C CA . THR A 1 664 ? -9.016 -60.312 -48.875 1 84.75 664 THR A CA 1
ATOM 5361 C C . THR A 1 664 ? -8.859 -61.562 -49.688 1 84.75 664 THR A C 1
ATOM 5363 O O . THR A 1 664 ? -8.18 -62.531 -49.281 1 84.75 664 THR A O 1
ATOM 5366 N N . GLU A 1 665 ? -9.562 -61.625 -50.844 1 82.25 665 GLU A N 1
ATOM 5367 C CA . GLU A 1 665 ? -9.5 -62.781 -51.719 1 82.25 665 GLU A CA 1
ATOM 5368 C C . GLU A 1 665 ? -8.078 -63 -52.25 1 82.25 665 GLU A C 1
ATOM 5370 O O . GLU A 1 665 ? -7.625 -64.125 -52.375 1 82.25 665 GLU A O 1
ATOM 5375 N N . GLN A 1 666 ? -7.41 -61.938 -52.469 1 82.25 666 GLN A N 1
ATOM 5376 C CA . GLN A 1 666 ? -6.047 -62.062 -52.969 1 82.25 666 GLN A CA 1
ATOM 5377 C C . GLN A 1 666 ? -5.113 -62.656 -51.938 1 82.25 666 GLN A C 1
ATOM 5379 O O . GLN A 1 666 ? -4.277 -63.5 -52.25 1 82.25 666 GLN A O 1
ATOM 5384 N N . PHE A 1 667 ? -5.367 -62.25 -50.781 1 84.81 667 PHE A N 1
ATOM 5385 C CA . PHE A 1 667 ? -4.535 -62.781 -49.688 1 84.81 667 PHE A CA 1
ATOM 5386 C C . PHE A 1 667 ? -4.848 -64.25 -49.438 1 84.81 667 PHE A C 1
ATOM 5388 O O . PHE A 1 667 ? -3.941 -65.062 -49.188 1 84.81 667 PHE A O 1
ATOM 5395 N N . ALA A 1 668 ? -6.031 -64.562 -49.438 1 85.81 668 ALA A N 1
ATOM 5396 C CA . ALA A 1 668 ? -6.449 -66 -49.219 1 85.81 668 ALA A CA 1
ATOM 5397 C C . ALA A 1 668 ? -5.855 -66.875 -50.281 1 85.81 668 ALA A C 1
ATOM 5399 O O . ALA A 1 668 ? -5.445 -68 -49.969 1 85.81 668 ALA A O 1
ATOM 5400 N N . LEU A 1 669 ? -5.793 -66.438 -51.562 1 81.44 669 LEU A N 1
ATOM 5401 C CA . LEU A 1 669 ? -5.246 -67.25 -52.625 1 81.44 669 LEU A CA 1
ATOM 5402 C C . LEU A 1 669 ? -3.74 -67.438 -52.469 1 81.44 669 LEU A C 1
ATOM 5404 O O . LEU A 1 669 ? -3.213 -68.5 -52.719 1 81.44 669 LEU A O 1
ATOM 5408 N N . GLU A 1 670 ? -3.197 -66.375 -52.094 1 84.12 670 GLU A N 1
ATOM 5409 C CA . GLU A 1 670 ? -1.753 -66.438 -51.875 1 84.12 670 GLU A CA 1
ATOM 5410 C C . GLU A 1 670 ? -1.4 -67.438 -50.75 1 84.12 670 GLU A C 1
ATOM 5412 O O . GLU A 1 670 ? -0.462 -68.188 -50.875 1 84.12 670 GLU A O 1
ATOM 5417 N N . VAL A 1 671 ? -2.133 -67.375 -49.719 1 86.31 671 VAL A N 1
ATOM 5418 C CA . VAL A 1 671 ? -1.884 -68.25 -48.562 1 86.31 671 VAL A CA 1
ATOM 5419 C C . VAL A 1 671 ? -2.221 -69.688 -48.938 1 86.31 671 VAL A C 1
ATOM 5421 O O . VAL A 1 671 ? -1.513 -70.625 -48.531 1 86.31 671 VAL A O 1
ATOM 5424 N N . THR A 1 672 ? -3.266 -69.875 -49.688 1 83.56 672 THR A N 1
ATOM 5425 C CA . THR A 1 672 ? -3.67 -71.25 -50.094 1 83.56 672 THR A CA 1
ATOM 5426 C C . THR A 1 672 ? -2.607 -71.875 -51 1 83.56 672 THR A C 1
ATOM 5428 O O . THR A 1 672 ? -2.295 -73.062 -50.844 1 83.56 672 THR A O 1
ATOM 5431 N N . ASN A 1 673 ? -2.033 -71 -51.875 1 81.19 673 ASN A N 1
ATOM 5432 C CA . ASN A 1 673 ? -1.008 -71.562 -52.75 1 81.19 673 ASN A CA 1
ATOM 5433 C C . ASN A 1 673 ? 0.254 -71.938 -52 1 81.19 673 ASN A C 1
ATOM 5435 O O . ASN A 1 673 ? 0.85 -73 -52.25 1 81.19 673 ASN A O 1
ATOM 5439 N N . SER A 1 674 ? 0.535 -71.125 -51.125 1 82.75 674 SER A N 1
ATOM 5440 C CA . SER A 1 674 ? 1.717 -71.438 -50.344 1 82.75 674 SER A CA 1
ATOM 5441 C C . SER A 1 674 ? 1.503 -72.625 -49.469 1 82.75 674 SER A C 1
ATOM 5443 O O . SER A 1 674 ? 2.395 -73.5 -49.344 1 82.75 674 SER A O 1
ATOM 5445 N N . CYS A 1 675 ? 0.4 -72.812 -48.906 1 86.19 675 CYS A N 1
ATOM 5446 C CA . CYS A 1 675 ? 0.094 -73.938 -48.031 1 86.19 675 CYS A CA 1
ATOM 5447 C C . CYS A 1 675 ? -0.115 -75.25 -48.844 1 86.19 675 CYS A C 1
ATOM 5449 O O . CYS A 1 675 ? 0.217 -76.312 -48.375 1 86.19 675 CYS A O 1
ATOM 5451 N N . SER A 1 676 ? -0.727 -75.125 -50.031 1 82.44 676 SER A N 1
ATOM 5452 C CA . SER A 1 676 ? -0.972 -76.25 -50.875 1 82.44 676 SER A CA 1
ATOM 5453 C C . SER A 1 676 ? 0.326 -77 -51.188 1 82.44 676 SER A C 1
ATOM 5455 O O . SER A 1 676 ? 0.353 -78.25 -51.219 1 82.44 676 SER A O 1
ATOM 5457 N N . LYS A 1 677 ? 1.318 -76.25 -51.375 1 78.19 677 LYS A N 1
ATOM 5458 C CA . LYS A 1 677 ? 2.615 -76.875 -51.594 1 78.19 677 LYS A CA 1
ATOM 5459 C C . LYS A 1 677 ? 3.074 -77.688 -50.375 1 78.19 677 LYS A C 1
ATOM 5461 O O . LYS A 1 677 ? 3.57 -78.75 -50.531 1 78.19 677 LYS A O 1
ATOM 5466 N N . LYS A 1 678 ? 2.773 -77.125 -49.344 1 80.94 678 LYS A N 1
ATOM 5467 C CA . LYS A 1 678 ? 3.195 -77.812 -48.125 1 80.94 678 LYS A CA 1
ATOM 5468 C C . LYS A 1 678 ? 2.283 -79 -47.781 1 80.94 678 LYS A C 1
ATOM 5470 O O . LYS A 1 678 ? 2.74 -80 -47.25 1 80.94 678 LYS A O 1
ATOM 5475 N N . PHE A 1 679 ? 1.02 -78.938 -48.125 1 84.5 679 PHE A N 1
ATOM 5476 C CA . PHE A 1 679 ? 0.082 -80.062 -47.969 1 84.5 679 PHE A CA 1
ATOM 5477 C C . PHE A 1 679 ? 0.49 -81.25 -48.812 1 84.5 679 PHE A C 1
ATOM 5479 O O . PHE A 1 679 ? 0.477 -82.375 -48.344 1 84.5 679 PHE A O 1
ATOM 5486 N N . LEU A 1 680 ? 0.823 -80.812 -50.031 1 77.94 680 LEU A N 1
ATOM 5487 C CA . LEU A 1 680 ? 1.201 -81.875 -50.969 1 77.94 680 LEU A CA 1
ATOM 5488 C C . LEU A 1 680 ? 2.461 -82.562 -50.5 1 77.94 680 LEU A C 1
ATOM 5490 O O . LEU A 1 680 ? 2.596 -83.812 -50.719 1 77.94 680 LEU A O 1
ATOM 5494 N N . GLU A 1 681 ? 3.215 -81.812 -49.969 1 75.38 681 GLU A N 1
ATOM 5495 C CA . GLU A 1 681 ? 4.426 -82.438 -49.438 1 75.38 681 GLU A CA 1
ATOM 5496 C C . GLU A 1 681 ? 4.094 -83.438 -48.312 1 75.38 681 GLU A C 1
ATOM 5498 O O . GLU A 1 681 ? 4.68 -84.5 -48.219 1 75.38 681 GLU A O 1
ATOM 5503 N N . MET A 1 682 ? 3.176 -83.188 -47.5 1 80.19 682 MET A N 1
ATOM 5504 C CA . MET A 1 682 ? 2.758 -84.062 -46.406 1 80.19 682 MET A CA 1
ATOM 5505 C C . MET A 1 682 ? 2.045 -85.25 -46.969 1 80.19 682 MET A C 1
ATOM 5507 O O . MET A 1 682 ? 2.199 -86.375 -46.438 1 80.19 682 MET A O 1
ATOM 5511 N N . TYR A 1 683 ? 1.338 -85.062 -47.969 1 78.38 683 TYR A N 1
ATOM 5512 C CA . TYR A 1 683 ? 0.648 -86.125 -48.656 1 78.38 683 TYR A CA 1
ATOM 5513 C C . TYR A 1 683 ? 1.645 -87.125 -49.281 1 78.38 683 TYR A C 1
ATOM 5515 O O . TYR A 1 683 ? 1.496 -88.312 -49.125 1 78.38 683 TYR A O 1
ATOM 5523 N N . LYS A 1 684 ? 2.609 -86.562 -49.938 1 72.25 684 LYS A N 1
ATOM 5524 C CA . LYS A 1 684 ? 3.619 -87.438 -50.562 1 72.25 684 LYS A CA 1
ATOM 5525 C C . LYS A 1 684 ? 4.359 -88.25 -49.531 1 72.25 684 LYS A C 1
ATOM 5527 O O . LYS A 1 684 ? 4.66 -89.438 -49.75 1 72.25 684 LYS A O 1
ATOM 5532 N N . ASN A 1 685 ? 4.453 -87.625 -48.469 1 71.81 685 ASN A N 1
ATOM 5533 C CA . ASN A 1 685 ? 5.113 -88.375 -47.406 1 71.81 685 ASN A CA 1
ATOM 5534 C C . ASN A 1 685 ? 4.234 -89.5 -46.875 1 71.81 685 ASN A C 1
ATOM 5536 O O . ASN A 1 685 ? 4.727 -90.625 -46.562 1 71.81 685 ASN A O 1
ATOM 5540 N N . ALA A 1 686 ? 3.018 -89.312 -46.75 1 75.19 686 ALA A N 1
ATOM 5541 C CA . ALA A 1 686 ? 2.08 -90.312 -46.281 1 75.19 686 ALA A CA 1
ATOM 5542 C C . ALA A 1 686 ? 1.926 -91.438 -47.312 1 75.19 686 ALA A C 1
ATOM 5544 O O . ALA A 1 686 ? 1.774 -92.562 -46.938 1 75.19 686 ALA A O 1
ATOM 5545 N N . GLN A 1 687 ? 2.02 -91.062 -48.594 1 71.31 687 GLN A N 1
ATOM 5546 C CA . GLN A 1 687 ? 1.908 -92.062 -49.656 1 71.31 687 GLN A CA 1
ATOM 5547 C C . GLN A 1 687 ? 3.092 -93 -49.656 1 71.31 687 GLN A C 1
ATOM 5549 O O . GLN A 1 687 ? 2.926 -94.188 -49.906 1 71.31 687 GLN A O 1
ATOM 5554 N N . VAL A 1 688 ? 4.129 -92.5 -49.375 1 64.06 688 VAL A N 1
ATOM 5555 C CA . VAL A 1 688 ? 5.328 -93.312 -49.344 1 64.06 688 VAL A CA 1
ATOM 5556 C C . VAL A 1 688 ? 5.219 -94.375 -48.188 1 64.06 688 VAL A C 1
ATOM 5558 O O . VAL A 1 688 ? 5.574 -95.5 -48.375 1 64.06 688 VAL A O 1
ATOM 5561 N N . VAL A 1 689 ? 4.566 -93.938 -47.156 1 67.69 689 VAL A N 1
ATOM 5562 C CA . VAL A 1 689 ? 4.422 -94.812 -46 1 67.69 689 VAL A CA 1
ATOM 5563 C C . VAL A 1 689 ? 3.348 -95.875 -46.281 1 67.69 689 VAL A C 1
ATOM 5565 O O . VAL A 1 689 ? 3.486 -97 -45.875 1 67.69 689 VAL A O 1
ATOM 5568 N N . GLN A 1 690 ? 2.35 -95.5 -46.969 1 68.56 690 GLN A N 1
ATOM 5569 C CA . GLN A 1 690 ? 1.261 -96.375 -47.281 1 68.56 690 GLN A CA 1
ATOM 5570 C C . GLN A 1 690 ? 1.729 -97.5 -48.25 1 68.56 690 GLN A C 1
ATOM 5572 O O . GLN A 1 690 ? 1.389 -98.688 -48.094 1 68.56 690 GLN A O 1
ATOM 5577 N N . ASN A 1 691 ? 2.422 -97.125 -49.344 1 61.28 691 ASN A N 1
ATOM 5578 C CA . ASN A 1 691 ? 2.908 -98.062 -50.344 1 61.28 691 ASN A CA 1
ATOM 5579 C C . ASN A 1 691 ? 3.92 -99 -49.75 1 61.28 691 ASN A C 1
ATOM 5581 O O . ASN A 1 691 ? 4 -100.188 -50.188 1 61.28 691 ASN A O 1
ATOM 5585 N N . ALA A 1 692 ? 4.5 -98.625 -48.844 1 54 692 ALA A N 1
ATOM 5586 C CA . ALA A 1 692 ? 5.461 -99.5 -48.188 1 54 692 ALA A CA 1
ATOM 5587 C C . ALA A 1 692 ? 4.754 -100.562 -47.344 1 54 692 ALA A C 1
ATOM 5589 O O . ALA A 1 692 ? 5.246 -101.688 -47.188 1 54 692 ALA A O 1
ATOM 5590 N N . GLY A 1 693 ? 3.521 -100.312 -46.844 1 50.66 693 GLY A N 1
ATOM 5591 C CA . GLY A 1 693 ? 2.748 -101.25 -46.062 1 50.66 693 GLY A CA 1
ATOM 5592 C C . GLY A 1 693 ? 2.041 -102.312 -46.938 1 50.66 693 GLY A C 1
ATOM 5593 O O . GLY A 1 693 ? 1.948 -103.5 -46.562 1 50.66 693 GLY A O 1
ATOM 5594 N N . THR A 1 694 ? 1.306 -102.062 -48.094 1 50.44 694 THR A N 1
ATOM 5595 C CA . THR A 1 694 ? 0.571 -103 -48.969 1 50.44 694 THR A CA 1
ATOM 5596 C C . THR A 1 694 ? 1.53 -103.875 -49.75 1 50.44 694 THR A C 1
ATOM 5598 O O . THR A 1 694 ? 1.132 -104.938 -50.25 1 50.44 694 THR A O 1
ATOM 5601 N N . SER A 1 695 ? 2.602 -103.562 -50.188 1 46.97 695 SER A N 1
ATOM 5602 C CA . SER A 1 695 ? 3.518 -104.375 -50.969 1 46.97 695 SER A CA 1
ATOM 5603 C C . SER A 1 695 ? 3.855 -105.688 -50.219 1 46.97 695 SER A C 1
ATOM 5605 O O . SER A 1 695 ? 4.41 -106.625 -50.812 1 46.97 695 SER A O 1
ATOM 5607 N N . ILE A 1 696 ? 3.41 -105.875 -49.094 1 41.69 696 ILE A N 1
ATOM 5608 C CA . ILE A 1 696 ? 3.684 -107.188 -48.5 1 41.69 696 ILE A CA 1
ATOM 5609 C C . ILE A 1 696 ? 2.824 -108.25 -49.156 1 41.69 696 ILE A C 1
ATOM 5611 O O . ILE A 1 696 ? 3.299 -109.312 -49.438 1 41.69 696 ILE A O 1
ATOM 5615 N N . SER A 1 697 ? 1.347 -108.125 -49.281 1 41.59 697 SER A N 1
ATOM 5616 C CA . SER A 1 697 ? 0.538 -109.25 -49.688 1 41.59 697 SER A CA 1
ATOM 5617 C C . SER A 1 697 ? 0.291 -109.25 -51.188 1 41.59 697 SER A C 1
ATOM 5619 O O . SER A 1 697 ? -0.381 -110.125 -51.75 1 41.59 697 SER A O 1
ATOM 5621 N N . SER A 1 698 ? 0.473 -108.25 -51.969 1 44.44 698 SER A N 1
ATOM 5622 C CA . SER A 1 698 ? -0.027 -108.25 -53.344 1 44.44 698 SER A CA 1
ATOM 5623 C C . SER A 1 698 ? 0.903 -109 -54.25 1 44.44 698 SER A C 1
ATOM 5625 O O . SER A 1 698 ? 2.111 -109.062 -54.031 1 44.44 698 SER A O 1
ATOM 5627 N N . TRP A 1 699 ? 0.206 -110 -55.125 1 46.19 699 TRP A N 1
ATOM 5628 C CA . TRP A 1 699 ? 0.863 -110.875 -56.125 1 46.19 699 TRP A CA 1
ATOM 5629 C C . TRP A 1 699 ? 1.838 -110.062 -56.969 1 46.19 699 TRP A C 1
ATOM 5631 O O . TRP A 1 699 ? 2.707 -110.625 -57.625 1 46.19 699 TRP A O 1
ATOM 5641 N N . ARG A 1 700 ? 1.586 -108.812 -57.031 1 48.97 700 ARG A N 1
ATOM 5642 C CA . ARG A 1 700 ? 2.326 -107.938 -57.938 1 48.97 700 ARG A CA 1
ATOM 5643 C C . ARG A 1 700 ? 3.725 -107.688 -57.406 1 48.97 700 ARG A C 1
ATOM 5645 O O . ARG A 1 700 ? 4.602 -107.25 -58.125 1 48.97 700 ARG A O 1
ATOM 5652 N N . ASN A 1 701 ? 3.855 -107.812 -56.25 1 48.12 701 ASN A N 1
ATOM 5653 C CA . ASN A 1 701 ? 5.168 -107.562 -55.656 1 48.12 701 ASN A CA 1
ATOM 5654 C C . ASN A 1 701 ? 6.062 -108.812 -55.688 1 48.12 701 ASN A C 1
ATOM 5656 O O . ASN A 1 701 ? 7.094 -108.875 -55 1 48.12 701 ASN A O 1
ATOM 5660 N N . ILE A 1 702 ? 5.586 -109.812 -56.156 1 49.78 702 ILE A N 1
ATOM 5661 C CA . ILE A 1 702 ? 6.398 -111 -56.375 1 49.78 702 ILE A CA 1
ATOM 5662 C C . ILE A 1 702 ? 7.449 -110.75 -57.438 1 49.78 702 ILE A C 1
ATOM 5664 O O . ILE A 1 702 ? 7.113 -110.312 -58.562 1 49.78 702 ILE A O 1
ATOM 5668 N N . PRO A 1 703 ? 8.516 -110.625 -57.188 1 53.69 703 PRO A N 1
ATOM 5669 C CA . PRO A 1 703 ? 9.539 -110.375 -58.219 1 53.69 703 PRO A CA 1
ATOM 5670 C C . PRO A 1 703 ? 9.336 -111.25 -59.469 1 53.69 703 PRO A C 1
ATOM 5672 O O . PRO A 1 703 ? 8.906 -112.375 -59.375 1 53.69 703 PRO A O 1
ATOM 5675 N N . PRO A 1 704 ? 9.344 -110.625 -60.531 1 57.94 704 PRO A N 1
ATOM 5676 C CA . PRO A 1 704 ? 9.07 -111.375 -61.781 1 57.94 704 PRO A CA 1
ATOM 5677 C C . PRO A 1 704 ? 9.875 -112.688 -61.906 1 57.94 704 PRO A C 1
ATOM 5679 O O . PRO A 1 704 ? 9.398 -113.625 -62.5 1 57.94 704 PRO A O 1
ATOM 5682 N N . ILE A 1 705 ? 11.062 -112.688 -61.312 1 62.88 705 ILE A N 1
ATOM 5683 C CA . ILE A 1 705 ? 11.867 -113.938 -61.406 1 62.88 705 ILE A CA 1
ATOM 5684 C C . ILE A 1 705 ? 11.164 -115.062 -60.688 1 62.88 705 ILE A C 1
ATOM 5686 O O . ILE A 1 705 ? 11.273 -116.25 -61.125 1 62.88 705 ILE A O 1
ATOM 5690 N N . PHE A 1 706 ? 10.25 -114.688 -59.844 1 65 706 PHE A N 1
ATOM 5691 C CA . PHE A 1 706 ? 9.555 -115.75 -59.156 1 65 706 PHE A CA 1
ATOM 5692 C C . PHE A 1 706 ? 8.461 -116.375 -60.031 1 65 706 PHE A C 1
ATOM 5694 O O . PHE A 1 706 ? 8.211 -117.562 -60 1 65 706 PHE A O 1
ATOM 5701 N N . TRP A 1 707 ? 7.953 -115.438 -60.781 1 65.38 707 TRP A N 1
ATOM 5702 C CA . TRP A 1 707 ? 6.996 -116 -61.75 1 65.38 707 TRP A CA 1
ATOM 5703 C C . TRP A 1 707 ? 7.699 -116.812 -62.812 1 65.38 707 TRP A C 1
ATOM 5705 O O . TRP A 1 707 ? 7.164 -117.875 -63.25 1 65.38 707 TRP A O 1
ATOM 5715 N N . LEU A 1 708 ? 8.93 -116.5 -63.094 1 67.31 708 LEU A N 1
ATOM 5716 C CA . LEU A 1 708 ? 9.719 -117.312 -64 1 67.31 708 LEU A CA 1
ATOM 5717 C C . LEU A 1 708 ? 10.117 -118.625 -63.344 1 67.31 708 LEU A C 1
ATOM 5719 O O . LEU A 1 708 ? 10.07 -119.688 -64 1 67.31 708 LEU A O 1
ATOM 5723 N N . VAL A 1 709 ? 10.297 -118.562 -62.062 1 70.88 709 VAL A N 1
ATOM 5724 C CA . VAL A 1 709 ? 10.641 -119.812 -61.344 1 70.88 709 VAL A CA 1
ATOM 5725 C C . VAL A 1 709 ? 9.398 -120.625 -61.156 1 70.88 709 VAL A C 1
ATOM 5727 O O . VAL A 1 709 ? 9.453 -121.875 -61.344 1 70.88 709 VAL A O 1
ATOM 5730 N N . LEU A 1 710 ? 8.328 -120 -61.062 1 69.94 710 LEU A N 1
ATOM 5731 C CA . LEU A 1 710 ? 7.078 -120.75 -60.969 1 69.94 710 LEU A CA 1
ATOM 5732 C C . LEU A 1 710 ? 6.703 -121.312 -62.312 1 69.94 710 LEU A C 1
ATOM 5734 O O . LEU A 1 710 ? 6.188 -122.438 -62.406 1 69.94 710 LEU A O 1
ATOM 5738 N N . LEU A 1 711 ? 7.125 -120.625 -63.344 1 70.62 711 LEU A N 1
ATOM 5739 C CA . LEU A 1 711 ? 6.863 -121.125 -64.688 1 70.62 711 LEU A CA 1
ATOM 5740 C C . LEU A 1 711 ? 7.824 -122.25 -65.062 1 70.62 711 LEU A C 1
ATOM 5742 O O . LEU A 1 711 ? 7.418 -123.25 -65.688 1 70.62 711 LEU A O 1
ATOM 5746 N N . VAL A 1 712 ? 9.078 -122.125 -64.625 1 69.69 712 VAL A N 1
ATOM 5747 C CA . VAL A 1 712 ? 10.07 -123.188 -64.938 1 69.69 712 VAL A CA 1
ATOM 5748 C C . VAL A 1 712 ? 9.812 -124.438 -64.062 1 69.69 712 VAL A C 1
ATOM 5750 O O . VAL A 1 712 ? 9.859 -125.562 -64.562 1 69.69 712 VAL A O 1
ATOM 5753 N N . LEU A 1 713 ? 9.305 -124.125 -62.875 1 70.81 713 LEU A N 1
ATOM 5754 C CA . LEU A 1 713 ? 9.078 -125.312 -62 1 70.81 713 LEU A CA 1
ATOM 5755 C C . LEU A 1 713 ? 7.688 -125.875 -62.25 1 70.81 713 LEU A C 1
ATOM 5757 O O . LEU A 1 713 ? 7.477 -127.062 -62.062 1 70.81 713 LEU A O 1
ATOM 5761 N N . GLY A 1 714 ? 6.812 -125 -62.781 1 62.84 714 GLY A N 1
ATOM 5762 C CA . GLY A 1 714 ? 5.465 -125.438 -63.094 1 62.84 714 GLY A CA 1
ATOM 5763 C C . GLY A 1 714 ? 5.285 -125.875 -64.562 1 62.84 714 GLY A C 1
ATOM 5764 O O . GLY A 1 714 ? 4.172 -126.125 -64.938 1 62.84 714 GLY A O 1
ATOM 5765 N N . TRP A 1 715 ? 6.457 -125.875 -65.25 1 66.5 715 TRP A N 1
ATOM 5766 C CA . TRP A 1 715 ? 6.379 -126.25 -66.688 1 66.5 715 TRP A CA 1
ATOM 5767 C C . TRP A 1 715 ? 5.863 -127.625 -66.875 1 66.5 715 TRP A C 1
ATOM 5769 O O . TRP A 1 715 ? 5.082 -127.938 -67.75 1 66.5 715 TRP A O 1
ATOM 5779 N N . ASN A 1 716 ? 6.332 -128.5 -65.938 1 68.88 716 ASN A N 1
ATOM 5780 C CA . ASN A 1 716 ? 5.844 -129.875 -66.062 1 68.88 716 ASN A CA 1
ATOM 5781 C C . ASN A 1 716 ? 4.344 -130 -65.812 1 68.88 716 ASN A C 1
ATOM 5783 O O . ASN A 1 716 ? 3.627 -130.625 -66.5 1 68.88 716 ASN A O 1
ATOM 5787 N N . GLU A 1 717 ? 3.895 -129.25 -64.938 1 66.19 717 GLU A N 1
ATOM 5788 C CA . GLU A 1 717 ? 2.455 -129.25 -64.688 1 66.19 717 GLU A CA 1
ATOM 5789 C C . GLU A 1 717 ? 1.728 -128.375 -65.75 1 66.19 717 GLU A C 1
ATOM 5791 O O . GLU A 1 717 ? 0.648 -128.75 -66.188 1 66.19 717 GLU A O 1
ATOM 5796 N N . LEU A 1 718 ? 2.451 -127.5 -66.25 1 65.69 718 LEU A N 1
ATOM 5797 C CA . LEU A 1 718 ? 1.866 -126.75 -67.375 1 65.69 718 LEU A CA 1
ATOM 5798 C C . LEU A 1 718 ? 1.881 -127.562 -68.688 1 65.69 718 LEU A C 1
ATOM 5800 O O . LEU A 1 718 ? 0.912 -127.562 -69.438 1 65.69 718 LEU A O 1
ATOM 5804 N N . ARG A 1 719 ? 3.002 -128.25 -68.812 1 61.81 719 ARG A N 1
ATOM 5805 C CA . ARG A 1 719 ? 3.059 -129.125 -69.938 1 61.81 719 ARG A CA 1
ATOM 5806 C C . ARG A 1 719 ? 2.025 -130.25 -69.812 1 61.81 719 ARG A C 1
ATOM 5808 O O . ARG A 1 719 ? 1.387 -130.625 -70.812 1 61.81 719 ARG A O 1
ATOM 5815 N N . SER A 1 720 ? 1.875 -130.75 -68.562 1 64.56 720 SER A N 1
ATOM 5816 C CA . SER A 1 720 ? 0.854 -131.75 -68.438 1 64.56 720 SER A CA 1
ATOM 5817 C C . SER A 1 720 ? -0.545 -131.25 -68.625 1 64.56 720 SER A C 1
ATOM 5819 O O . SER A 1 720 ? -1.399 -131.875 -69.25 1 64.56 720 SER A O 1
ATOM 5821 N N . VAL A 1 721 ? -0.62 -130.125 -68.312 1 62 721 VAL A N 1
ATOM 5822 C CA . VAL A 1 721 ? -1.91 -129.5 -68.562 1 62 721 VAL A CA 1
ATOM 5823 C C . VAL A 1 721 ? -2.029 -129.125 -70.062 1 62 721 VAL A C 1
ATOM 5825 O O . VAL A 1 721 ? -3.08 -129.375 -70.688 1 62 721 VAL A O 1
ATOM 5828 N N . PHE A 1 722 ? -0.857 -128.75 -70.562 1 59.22 722 PHE A N 1
ATOM 5829 C CA . PHE A 1 722 ? -0.876 -128.5 -72 1 59.22 722 PHE A CA 1
ATOM 5830 C C . PHE A 1 722 ? -1.032 -129.75 -72.75 1 59.22 722 PHE A C 1
ATOM 5832 O O . PHE A 1 722 ? -1.735 -129.875 -73.812 1 59.22 722 PHE A O 1
ATOM 5839 N N . LYS A 1 723 ? -0.338 -130.875 -72.312 1 55.59 723 LYS A N 1
ATOM 5840 C CA . LYS A 1 723 ? -0.536 -132.125 -72.938 1 55.59 723 LYS A CA 1
ATOM 5841 C C . LYS A 1 723 ? -1.978 -132.625 -72.75 1 55.59 723 LYS A C 1
ATOM 5843 O O . LYS A 1 723 ? -2.561 -133.125 -73.688 1 55.59 723 LYS A O 1
ATOM 5848 N N . VAL A 1 724 ? -2.455 -132.5 -71.688 1 54.09 724 VAL A N 1
ATOM 5849 C CA . VAL A 1 724 ? -3.871 -132.75 -71.5 1 54.09 724 VAL A CA 1
ATOM 5850 C C . VAL A 1 724 ? -4.711 -131.75 -72.312 1 54.09 724 VAL A C 1
ATOM 5852 O O . VAL A 1 724 ? -5.648 -132.125 -73 1 54.09 724 VAL A O 1
ATOM 5855 N N . LEU A 1 725 ? -4.266 -130.625 -72.25 1 50.12 725 LEU A N 1
ATOM 5856 C CA . LEU A 1 725 ? -5.008 -129.625 -73 1 50.12 725 LEU A CA 1
ATOM 5857 C C . LEU A 1 725 ? -4.695 -129.75 -74.5 1 50.12 725 LEU A C 1
ATOM 5859 O O . LEU A 1 725 ? -5.586 -129.625 -75.312 1 50.12 725 LEU A O 1
ATOM 5863 N N . LEU A 1 726 ? -3.434 -130 -74.75 1 50.75 726 LEU A N 1
ATOM 5864 C CA . LEU A 1 726 ? -3.131 -130.375 -76.188 1 50.75 726 LEU A CA 1
ATOM 5865 C C . LEU A 1 726 ? -3.688 -131.75 -76.562 1 50.75 726 LEU A C 1
ATOM 5867 O O . LEU A 1 726 ? -4.016 -131.875 -77.75 1 50.75 726 LEU A O 1
ATOM 5871 N N . ARG A 1 727 ? -3.727 -132.75 -75.688 1 45 727 ARG A N 1
ATOM 5872 C CA . ARG A 1 727 ? -4.562 -133.875 -76.125 1 45 727 ARG A CA 1
ATOM 5873 C C . ARG A 1 727 ? -5.984 -133.375 -76.375 1 45 727 ARG A C 1
ATOM 5875 O O . ARG A 1 727 ? -6.609 -133.875 -77.375 1 45 727 ARG A O 1
ATOM 5882 N N . PHE A 1 728 ? -6.426 -132.625 -75.562 1 44.28 728 PHE A N 1
ATOM 5883 C CA . PHE A 1 728 ? -7.672 -132 -76 1 44.28 728 PHE A CA 1
ATOM 5884 C C . PHE A 1 728 ? -7.406 -130.875 -77 1 44.28 728 PHE A C 1
ATOM 5886 O O . PHE A 1 728 ? -8.32 -130.375 -77.688 1 44.28 728 PHE A O 1
ATOM 5893 N N . TYR A 1 729 ? -6.145 -130.25 -77 1 42.91 729 TYR A N 1
ATOM 5894 C CA . TYR A 1 729 ? -5.801 -129.25 -78 1 42.91 729 TYR A CA 1
ATOM 5895 C C . TYR A 1 729 ? -5.824 -129.875 -79.375 1 42.91 729 TYR A C 1
ATOM 5897 O O . TYR A 1 729 ? -5.875 -129.125 -80.375 1 42.91 729 TYR A O 1
ATOM 5905 N N . VAL A 1 730 ? -5.484 -131.25 -79.5 1 45.59 730 VAL A N 1
ATOM 5906 C CA . VAL A 1 730 ? -5.746 -131.75 -80.812 1 45.59 730 VAL A CA 1
ATOM 5907 C C . VAL A 1 730 ? -7.227 -131.625 -81.125 1 45.59 730 VAL A C 1
ATOM 5909 O O . VAL A 1 730 ? -7.59 -131.5 -82.312 1 45.59 730 VAL A O 1
ATOM 5912 N N . VAL A 1 731 ? -8.055 -131.75 -80.062 1 48.31 731 VAL A N 1
ATOM 5913 C CA . VAL A 1 731 ? -9.477 -131.625 -80.312 1 48.31 731 VAL A CA 1
ATOM 5914 C C . VAL A 1 731 ? -9.781 -130.125 -80.688 1 48.31 731 VAL A C 1
ATOM 5916 O O . VAL A 1 731 ? -10.586 -129.875 -81.562 1 48.31 731 VAL A O 1
ATOM 5919 N N . ILE A 1 732 ? -9.039 -129.25 -80 1 50.22 732 ILE A N 1
ATOM 5920 C CA . ILE A 1 732 ? -9.352 -127.875 -80.25 1 50.22 732 ILE A CA 1
ATOM 5921 C C . ILE A 1 732 ? -8.82 -127.438 -81.625 1 50.22 732 ILE A C 1
ATOM 5923 O O . ILE A 1 732 ? -9.539 -126.875 -82.438 1 50.22 732 ILE A O 1
ATOM 5927 N N . PRO A 1 733 ? -7.477 -127.625 -81.938 1 53.56 733 PRO A N 1
ATOM 5928 C CA . PRO A 1 733 ? -7.148 -127.375 -83.375 1 53.56 733 PRO A CA 1
ATOM 5929 C C . PRO A 1 733 ? -7.926 -128.25 -84.312 1 53.56 733 PRO A C 1
ATOM 5931 O O . PRO A 1 733 ? -8.312 -127.75 -85.375 1 53.56 733 PRO A O 1
ATOM 5934 N N . LEU A 1 734 ? -8.258 -129.5 -83.938 1 55.69 734 LEU A N 1
ATOM 5935 C CA . LEU A 1 734 ? -9.141 -130.375 -84.812 1 55.69 734 LEU A CA 1
ATOM 5936 C C . LEU A 1 734 ? -10.547 -129.75 -84.812 1 55.69 734 LEU A C 1
ATOM 5938 O O . LEU A 1 734 ? -11.203 -129.875 -85.875 1 55.69 734 LEU A O 1
ATOM 5942 N N . LEU A 1 735 ? -10.984 -129.25 -83.625 1 56.38 735 LEU A N 1
ATOM 5943 C CA . LEU A 1 735 ? -12.258 -128.625 -83.625 1 56.38 735 LEU A CA 1
ATOM 5944 C C . LEU A 1 735 ? -12.148 -127.25 -84.438 1 56.38 735 LEU A C 1
ATOM 5946 O O . LEU A 1 735 ? -13.07 -126.875 -85.188 1 56.38 735 LEU A O 1
ATOM 5950 N N . ILE A 1 736 ? -10.969 -126.625 -84.375 1 59.12 736 ILE A N 1
ATOM 5951 C CA . ILE A 1 736 ? -10.734 -125.438 -85.188 1 59.12 736 ILE A CA 1
ATOM 5952 C C . ILE A 1 736 ? -10.562 -125.812 -86.625 1 59.12 736 ILE A C 1
ATOM 5954 O O . ILE A 1 736 ? -11.141 -125.188 -87.5 1 59.12 736 ILE A O 1
ATOM 5958 N N . VAL A 1 737 ? -9.742 -126.938 -86.875 1 61.72 737 VAL A N 1
ATOM 5959 C CA . VAL A 1 737 ? -9.625 -127.438 -88.25 1 61.72 737 VAL A CA 1
ATOM 5960 C C . VAL A 1 737 ? -10.969 -128 -88.688 1 61.72 737 VAL A C 1
ATOM 5962 O O . VAL A 1 737 ? -11.391 -127.75 -89.812 1 61.72 737 VAL A O 1
ATOM 5965 N N . PHE A 1 738 ? -11.742 -128.75 -87.812 1 62.94 738 PHE A N 1
ATOM 5966 C CA . PHE A 1 738 ? -13.094 -129.25 -88.125 1 62.94 738 PHE A CA 1
ATOM 5967 C C . PHE A 1 738 ? -14.008 -128 -88.375 1 62.94 738 PHE A C 1
ATOM 5969 O O . PHE A 1 738 ? -14.805 -128 -89.312 1 62.94 738 PHE A O 1
ATOM 5976 N N . TYR A 1 739 ? -13.828 -127 -87.438 1 59.25 739 TYR A N 1
ATOM 5977 C CA . TYR A 1 739 ? -14.594 -125.812 -87.688 1 59.25 739 TYR A CA 1
ATOM 5978 C C . TYR A 1 739 ? -14.211 -125.125 -89 1 59.25 739 TYR A C 1
ATOM 5980 O O . TYR A 1 739 ? -15.078 -124.75 -89.75 1 59.25 739 TYR A O 1
ATOM 5988 N N . PHE A 1 740 ? -12.875 -124.938 -89.25 1 64.31 740 PHE A N 1
ATOM 5989 C CA . PHE A 1 740 ? -12.484 -124.312 -90.5 1 64.31 740 PHE A CA 1
ATOM 5990 C C . PHE A 1 740 ? -12.758 -125.188 -91.688 1 64.31 740 PHE A C 1
ATOM 5992 O O . PHE A 1 740 ? -13.188 -124.75 -92.75 1 64.31 740 PHE A O 1
ATOM 5999 N N . THR A 1 741 ? -12.547 -126.625 -91.562 1 63.88 741 THR A N 1
ATOM 6000 C CA . THR A 1 741 ? -12.914 -127.562 -92.625 1 63.88 741 THR A CA 1
ATOM 6001 C C . THR A 1 741 ? -14.43 -127.625 -92.75 1 63.88 741 THR A C 1
ATOM 6003 O O . THR A 1 741 ? -14.93 -127.688 -93.875 1 63.88 741 THR A O 1
ATOM 6006 N N . PHE A 1 742 ? -15.078 -127.625 -91.625 1 62.03 742 PHE A N 1
ATOM 6007 C CA . PHE A 1 742 ? -16.531 -127.562 -91.688 1 62.03 742 PHE A CA 1
ATOM 6008 C C . PHE A 1 742 ? -17 -126.25 -92.25 1 62.03 742 PHE A C 1
ATOM 6010 O O . PHE A 1 742 ? -17.875 -126.188 -93.125 1 62.03 742 PHE A O 1
ATOM 6017 N N . SER A 1 743 ? -16.391 -125.125 -91.75 1 61.03 743 SER A N 1
ATOM 6018 C CA . SER A 1 743 ? -16.734 -123.812 -92.312 1 61.03 743 SER A CA 1
ATOM 6019 C C . SER A 1 743 ? -16.344 -123.75 -93.75 1 61.03 743 SER A C 1
ATOM 6021 O O . SER A 1 743 ? -17.094 -123.25 -94.562 1 61.03 743 SER A O 1
ATOM 6023 N N . TYR A 1 744 ? -15.078 -124.188 -94.125 1 61.88 744 TYR A N 1
ATOM 6024 C CA . TYR A 1 744 ? -14.648 -124.188 -95.5 1 61.88 744 TYR A CA 1
ATOM 6025 C C . TYR A 1 744 ? -15.516 -125.125 -96.312 1 61.88 744 TYR A C 1
ATOM 6027 O O . TYR A 1 744 ? -15.961 -124.812 -97.438 1 61.88 744 TYR A O 1
ATOM 6035 N N . SER A 1 745 ? -15.742 -126.438 -95.875 1 59.41 745 SER A N 1
ATOM 6036 C CA . SER A 1 745 ? -16.609 -127.375 -96.625 1 59.41 745 SER A CA 1
ATOM 6037 C C . SER A 1 745 ? -18.047 -126.875 -96.625 1 59.41 745 SER A C 1
ATOM 6039 O O . SER A 1 745 ? -18.75 -127 -97.625 1 59.41 745 SER A O 1
ATOM 6041 N N . ALA A 1 746 ? -18.406 -126.312 -95.5 1 57.56 746 ALA A N 1
ATOM 6042 C CA . ALA A 1 746 ? -19.75 -125.75 -95.5 1 57.56 746 ALA A CA 1
ATOM 6043 C C . ALA A 1 746 ? -19.828 -124.562 -96.438 1 57.56 746 ALA A C 1
ATOM 6045 O O . ALA A 1 746 ? -20.812 -124.375 -97.188 1 57.56 746 ALA A O 1
ATOM 6046 N N . THR A 1 747 ? -18.781 -123.688 -96.375 1 59.12 747 THR A N 1
ATOM 6047 C CA . THR A 1 747 ? -18.812 -122.625 -97.312 1 59.12 747 THR A CA 1
ATOM 6048 C C . THR A 1 747 ? -18.656 -123.125 -98.75 1 59.12 747 THR A C 1
ATOM 6050 O O . THR A 1 747 ? -19.266 -122.625 -99.688 1 59.12 747 THR A O 1
ATOM 6053 N N . LYS A 1 748 ? -17.703 -124.125 -99 1 58.56 748 LYS A N 1
ATOM 6054 C CA . LYS A 1 748 ? -17.609 -124.688 -100.312 1 58.56 748 LYS A CA 1
ATOM 6055 C C . LYS A 1 748 ? -18.891 -125.375 -100.75 1 58.56 748 LYS A C 1
ATOM 6057 O O . LYS A 1 748 ? -19.312 -125.375 -101.875 1 58.56 748 LYS A O 1
ATOM 6062 N N . LEU A 1 749 ? -19.375 -126.188 -99.812 1 55.94 749 LEU A N 1
ATOM 6063 C CA . LEU A 1 749 ? -20.578 -126.938 -100.125 1 55.94 749 LEU A CA 1
ATOM 6064 C C . LEU A 1 749 ? -21.812 -126.062 -100.062 1 55.94 749 LEU A C 1
ATOM 6066 O O . LEU A 1 749 ? -22.734 -126.125 -100.875 1 55.94 749 LEU A O 1
ATOM 6070 N N . LEU A 1 750 ? -21.938 -125.375 -98.812 1 57.41 750 LEU A N 1
ATOM 6071 C CA . LEU A 1 750 ? -23.234 -124.688 -98.688 1 57.41 750 LEU A CA 1
ATOM 6072 C C . LEU A 1 750 ? -23.125 -123.188 -99 1 57.41 750 LEU A C 1
ATOM 6074 O O . LEU A 1 750 ? -24.141 -122.5 -98.938 1 57.41 750 LEU A O 1
ATOM 6078 N N . GLY A 1 751 ? -22.234 -122.688 -99.938 1 54.53 751 GLY A N 1
ATOM 6079 C CA . GLY A 1 751 ? -22.109 -121.312 -100.438 1 54.53 751 GLY A CA 1
ATOM 6080 C C . GLY A 1 751 ? -22.156 -120.25 -99.375 1 54.53 751 GLY A C 1
ATOM 6081 O O . GLY A 1 751 ? -22.016 -120.562 -98.188 1 54.53 751 GLY A O 1
ATOM 6082 N N . PRO A 1 752 ? -22.281 -119 -99.625 1 55.34 752 PRO A N 1
ATOM 6083 C CA . PRO A 1 752 ? -22.219 -117.812 -98.75 1 55.34 752 PRO A CA 1
ATOM 6084 C C . PRO A 1 752 ? -23.188 -117.875 -97.562 1 55.34 752 PRO A C 1
ATOM 6086 O O . PRO A 1 752 ? -23.172 -117 -96.688 1 55.34 752 PRO A O 1
ATOM 6089 N N . LYS A 1 753 ? -24.156 -118.75 -97.688 1 60.62 753 LYS A N 1
ATOM 6090 C CA . LYS A 1 753 ? -25.188 -118.875 -96.625 1 60.62 753 LYS A CA 1
ATOM 6091 C C . LYS A 1 753 ? -24.625 -119.5 -95.375 1 60.62 753 LYS A C 1
ATOM 6093 O O . LYS A 1 753 ? -25.328 -119.625 -94.375 1 60.62 753 LYS A O 1
ATOM 6098 N N . ALA A 1 754 ? -23.453 -120.125 -95.562 1 55.19 754 ALA A N 1
ATOM 6099 C CA . ALA A 1 754 ? -22.828 -120.812 -94.438 1 55.19 754 ALA A CA 1
ATOM 6100 C C . ALA A 1 754 ? -22.531 -119.875 -93.25 1 55.19 754 ALA A C 1
ATOM 6102 O O . ALA A 1 754 ? -22.562 -120.25 -92.125 1 55.19 754 ALA A O 1
ATOM 6103 N N . ASP A 1 755 ? -22.281 -118.562 -93.688 1 57.94 755 ASP A N 1
ATOM 6104 C CA . ASP A 1 755 ? -21.969 -117.562 -92.625 1 57.94 755 ASP A CA 1
ATOM 6105 C C . ASP A 1 755 ? -23.125 -117.375 -91.688 1 57.94 755 ASP A C 1
ATOM 6107 O O . ASP A 1 755 ? -22.922 -117.062 -90.5 1 57.94 755 ASP A O 1
ATOM 6111 N N . GLN A 1 756 ? -24.406 -117.625 -92.125 1 60.53 756 GLN A N 1
ATOM 6112 C CA . GLN A 1 756 ? -25.578 -117.438 -91.25 1 60.53 756 GLN A CA 1
ATOM 6113 C C . GLN A 1 756 ? -25.641 -118.5 -90.188 1 60.53 756 GLN A C 1
ATOM 6115 O O . GLN A 1 756 ? -26.156 -118.25 -89.062 1 60.53 756 GLN A O 1
ATOM 6120 N N . TYR A 1 757 ? -25.125 -119.688 -90.438 1 58.59 757 TYR A N 1
ATOM 6121 C CA . TYR A 1 757 ? -25.25 -120.75 -89.438 1 58.59 757 TYR A CA 1
ATOM 6122 C C . TYR A 1 757 ? -24 -120.812 -88.562 1 58.59 757 TYR A C 1
ATOM 6124 O O . TYR A 1 757 ? -24.078 -121.188 -87.375 1 58.59 757 TYR A O 1
ATOM 6132 N N . VAL A 1 758 ? -22.859 -120.5 -89.125 1 59.44 758 VAL A N 1
ATOM 6133 C CA . VAL A 1 758 ? -21.609 -120.625 -88.375 1 59.44 758 VAL A CA 1
ATOM 6134 C C . VAL A 1 758 ? -21.484 -119.5 -87.375 1 59.44 758 VAL A C 1
ATOM 6136 O O . VAL A 1 758 ? -20.969 -119.688 -86.312 1 59.44 758 VAL A O 1
ATOM 6139 N N . LYS A 1 759 ? -22.078 -118.25 -87.812 1 65.75 759 LYS A N 1
ATOM 6140 C CA . LYS A 1 759 ? -21.922 -117.125 -86.938 1 65.75 759 LYS A CA 1
ATOM 6141 C C . LYS A 1 759 ? -22.656 -117.312 -85.562 1 65.75 759 LYS A C 1
ATOM 6143 O O . LYS A 1 759 ? -22.109 -117.062 -84.5 1 65.75 759 LYS A O 1
ATOM 6148 N N . PRO A 1 760 ? -23.859 -117.812 -85.625 1 67.75 760 PRO A N 1
ATOM 6149 C CA . PRO A 1 760 ? -24.516 -118 -84.375 1 67.75 760 PRO A CA 1
ATOM 6150 C C . PRO A 1 760 ? -23.828 -119 -83.438 1 67.75 760 PRO A C 1
ATOM 6152 O O . PRO A 1 760 ? -23.781 -118.812 -82.25 1 67.75 760 PRO A O 1
ATOM 6155 N N . VAL A 1 761 ? -23.25 -120.062 -84 1 64.94 761 VAL A N 1
ATOM 6156 C CA . VAL A 1 761 ? -22.578 -121.062 -83.188 1 64.94 761 VAL A CA 1
ATOM 6157 C C . VAL A 1 761 ? -21.281 -120.5 -82.625 1 64.94 761 VAL A C 1
ATOM 6159 O O . VAL A 1 761 ? -20.953 -120.75 -81.438 1 64.94 761 VAL A O 1
ATOM 6162 N N . ARG A 1 762 ? -20.594 -119.688 -83.5 1 63.06 762 ARG A N 1
ATOM 6163 C CA . ARG A 1 762 ? -19.391 -119 -83 1 63.06 762 ARG A CA 1
ATOM 6164 C C . ARG A 1 762 ? -19.719 -118.062 -81.812 1 63.06 762 ARG A C 1
ATOM 6166 O O . ARG A 1 762 ? -19.016 -118.062 -80.812 1 63.06 762 ARG A O 1
ATOM 6173 N N . ASP A 1 763 ? -20.844 -117.312 -81.938 1 69.75 763 ASP A N 1
ATOM 6174 C CA . ASP A 1 763 ? -21.219 -116.375 -80.938 1 69.75 763 ASP A CA 1
ATOM 6175 C C . ASP A 1 763 ? -21.656 -117.062 -79.625 1 69.75 763 ASP A C 1
ATOM 6177 O O . ASP A 1 763 ? -21.328 -116.625 -78.562 1 69.75 763 ASP A O 1
ATOM 6181 N N . LYS A 1 764 ? -22.281 -118.25 -79.75 1 65.38 764 LYS A N 1
ATOM 6182 C CA . LYS A 1 764 ? -22.703 -119 -78.562 1 65.38 764 LYS A CA 1
ATOM 6183 C C . LYS A 1 764 ? -21.516 -119.625 -77.875 1 65.38 764 LYS A C 1
ATOM 6185 O O . LYS A 1 764 ? -21.453 -119.688 -76.625 1 65.38 764 LYS A O 1
ATOM 6190 N N . VAL A 1 765 ? -20.562 -120.062 -78.625 1 64.81 765 VAL A N 1
ATOM 6191 C CA . VAL A 1 765 ? -19.391 -120.688 -78.062 1 64.81 765 VAL A CA 1
ATOM 6192 C C . VAL A 1 765 ? -18.531 -119.625 -77.375 1 64.81 765 VAL A C 1
ATOM 6194 O O . VAL A 1 765 ? -18.031 -119.875 -76.25 1 64.81 765 VAL A O 1
ATOM 6197 N N . LEU A 1 766 ? -18.5 -118.375 -78.062 1 66.56 766 LEU A N 1
ATOM 6198 C CA . LEU A 1 766 ? -17.75 -117.312 -77.438 1 66.56 766 LEU A CA 1
ATOM 6199 C C . LEU A 1 766 ? -18.438 -116.812 -76.125 1 66.56 766 LEU A C 1
ATOM 6201 O O . LEU A 1 766 ? -17.781 -116.5 -75.188 1 66.56 766 LEU A O 1
ATOM 6205 N N . SER A 1 767 ? -19.797 -116.875 -76.125 1 71.81 767 SER A N 1
ATOM 6206 C CA . SER A 1 767 ? -20.531 -116.5 -74.938 1 71.81 767 SER A CA 1
ATOM 6207 C C . SER A 1 767 ? -20.375 -117.5 -73.812 1 71.81 767 SER A C 1
ATOM 6209 O O . SER A 1 767 ? -20.25 -117.188 -72.688 1 71.81 767 SER A O 1
ATOM 6211 N N . LEU A 1 768 ? -20.312 -118.75 -74.125 1 64.94 768 LEU A N 1
ATOM 6212 C CA . LEU A 1 768 ? -20.125 -119.812 -73.125 1 64.94 768 LEU A CA 1
ATOM 6213 C C . LEU A 1 768 ? -18.703 -119.75 -72.562 1 64.94 768 LEU A C 1
ATOM 6215 O O . LEU A 1 768 ? -18.516 -120 -71.375 1 64.94 768 LEU A O 1
ATOM 6219 N N . PHE A 1 769 ? -17.766 -119.375 -73.438 1 62.81 769 PHE A N 1
ATOM 6220 C CA . PHE A 1 769 ? -16.375 -119.25 -72.938 1 62.81 769 PHE A CA 1
ATOM 6221 C C . PHE A 1 769 ? -16.234 -118.062 -72 1 62.81 769 PHE A C 1
ATOM 6223 O O . PHE A 1 769 ? -15.57 -118.188 -71 1 62.81 769 PHE A O 1
ATOM 6230 N N . THR A 1 770 ? -16.891 -117 -72.375 1 67.62 770 THR A N 1
ATOM 6231 C CA . THR A 1 770 ? -16.844 -115.812 -71.5 1 67.62 770 THR A CA 1
ATOM 6232 C C . THR A 1 770 ? -17.547 -116.125 -70.188 1 67.62 770 THR A C 1
ATOM 6234 O O . THR A 1 770 ? -17.094 -115.688 -69.125 1 67.62 770 THR A O 1
ATOM 6237 N N . ALA A 1 771 ? -18.625 -116.875 -70.188 1 68.62 771 ALA A N 1
ATOM 6238 C CA . ALA A 1 771 ? -19.344 -117.25 -68.938 1 68.62 771 ALA A CA 1
ATOM 6239 C C . ALA A 1 771 ? -18.531 -118.188 -68.125 1 68.62 771 ALA A C 1
ATOM 6241 O O . ALA A 1 771 ? -18.5 -118.125 -66.875 1 68.62 771 ALA A O 1
ATOM 6242 N N . LEU A 1 772 ? -17.797 -119.062 -68.625 1 62.69 772 LEU A N 1
ATOM 6243 C CA . LEU A 1 772 ? -16.969 -120.062 -67.875 1 62.69 772 LEU A CA 1
ATOM 6244 C C . LEU A 1 772 ? -15.75 -119.375 -67.312 1 62.69 772 LEU A C 1
ATOM 6246 O O . LEU A 1 772 ? -15.375 -119.625 -66.125 1 62.69 772 LEU A O 1
ATOM 6250 N N . LEU A 1 773 ? -15.203 -118.375 -68.062 1 62.66 773 LEU A N 1
ATOM 6251 C CA . LEU A 1 773 ? -14.117 -117.562 -67.5 1 62.66 773 LEU A CA 1
ATOM 6252 C C . LEU A 1 773 ? -14.602 -116.75 -66.375 1 62.66 773 LEU A C 1
ATOM 6254 O O . LEU A 1 773 ? -13.914 -116.625 -65.312 1 62.66 773 LEU A O 1
ATOM 6258 N N . ALA A 1 774 ? -15.805 -116.188 -66.5 1 67.56 774 ALA A N 1
ATOM 6259 C CA . ALA A 1 774 ? -16.406 -115.438 -65.438 1 67.56 774 ALA A CA 1
ATOM 6260 C C . ALA A 1 774 ? -16.688 -116.312 -64.188 1 67.56 774 ALA A C 1
ATOM 6262 O O . ALA A 1 774 ? -16.469 -115.938 -63.062 1 67.56 774 ALA A O 1
ATOM 6263 N N . TRP A 1 775 ? -17.156 -117.5 -64.375 1 63.56 775 TRP A N 1
ATOM 6264 C CA . TRP A 1 775 ? -17.406 -118.438 -63.281 1 63.56 775 TRP A CA 1
ATOM 6265 C C . TRP A 1 775 ? -16.094 -118.812 -62.625 1 63.56 775 TRP A C 1
ATOM 6267 O O . TRP A 1 775 ? -16.031 -118.938 -61.375 1 63.56 775 TRP A O 1
ATOM 6277 N N . PHE A 1 776 ? -15.031 -119.062 -63.344 1 61.03 776 PHE A N 1
ATOM 6278 C CA . PHE A 1 776 ? -13.727 -119.375 -62.781 1 61.03 776 PHE A CA 1
ATOM 6279 C C . PHE A 1 776 ? -13.172 -118.25 -61.938 1 61.03 776 PHE A C 1
ATOM 6281 O O . PHE A 1 776 ? -12.664 -118.5 -60.844 1 61.03 776 PHE A O 1
ATOM 6288 N N . VAL A 1 777 ? -13.336 -117.062 -62.469 1 62.03 777 VAL A N 1
ATOM 6289 C CA . VAL A 1 777 ? -12.875 -115.938 -61.719 1 62.03 777 VAL A CA 1
ATOM 6290 C C . VAL A 1 777 ? -13.711 -115.75 -60.469 1 62.03 777 VAL A C 1
ATOM 6292 O O . VAL A 1 777 ? -13.172 -115.438 -59.375 1 62.03 777 VAL A O 1
ATOM 6295 N N . ARG A 1 778 ? -15 -116 -60.5 1 63.03 778 ARG A N 1
ATOM 6296 C CA . ARG A 1 778 ? -15.867 -115.938 -59.312 1 63.03 778 ARG A CA 1
ATOM 6297 C C . ARG A 1 778 ? -15.508 -117.062 -58.312 1 63.03 778 ARG A C 1
ATOM 6299 O O . ARG A 1 778 ? -15.5 -116.812 -57.094 1 63.03 778 ARG A O 1
ATOM 6306 N N . THR A 1 779 ? -15.234 -118.188 -58.719 1 58.69 779 THR A N 1
ATOM 6307 C CA . THR A 1 779 ? -14.875 -119.25 -57.844 1 58.69 779 THR A CA 1
ATOM 6308 C C . THR A 1 779 ? -13.523 -119 -57.188 1 58.69 779 THR A C 1
ATOM 6310 O O . THR A 1 779 ? -13.328 -119.312 -56 1 58.69 779 THR A O 1
ATOM 6313 N N . LEU A 1 780 ? -12.672 -118.375 -57.938 1 53.91 780 LEU A N 1
ATOM 6314 C CA . LEU A 1 780 ? -11.398 -118.062 -57.344 1 53.91 780 LEU A CA 1
ATOM 6315 C C . LEU A 1 780 ? -11.586 -116.938 -56.312 1 53.91 780 LEU A C 1
ATOM 6317 O O . LEU A 1 780 ? -10.945 -117 -55.25 1 53.91 780 LEU A O 1
ATOM 6321 N N . HIS A 1 781 ? -12.508 -116.062 -56.625 1 56.94 781 HIS A N 1
ATOM 6322 C CA . HIS A 1 781 ? -12.828 -115 -55.656 1 56.94 781 HIS A CA 1
ATOM 6323 C C . HIS A 1 781 ? -13.523 -115.625 -54.406 1 56.94 781 HIS A C 1
ATOM 6325 O O . HIS A 1 781 ? -13.281 -115.188 -53.281 1 56.94 781 HIS A O 1
ATOM 6331 N N . MET A 1 782 ? -14.375 -116.562 -54.594 1 55.72 782 MET A N 1
ATOM 6332 C CA . MET A 1 782 ? -15.039 -117.25 -53.469 1 55.72 782 MET A CA 1
ATOM 6333 C C . MET A 1 782 ? -14.039 -118 -52.625 1 55.72 782 MET A C 1
ATOM 6335 O O . MET A 1 782 ? -14.133 -118 -51.375 1 55.72 782 MET A O 1
ATOM 6339 N N . ILE A 1 783 ? -13.078 -118.562 -53.156 1 50.88 783 ILE A N 1
ATOM 6340 C CA . ILE A 1 783 ? -12.078 -119.312 -52.375 1 50.88 783 ILE A CA 1
ATOM 6341 C C . ILE A 1 783 ? -11.188 -118.312 -51.625 1 50.88 783 ILE A C 1
ATOM 6343 O O . ILE A 1 783 ? -10.852 -118.5 -50.469 1 50.88 783 ILE A O 1
ATOM 6347 N N . ALA A 1 784 ? -10.906 -117.188 -52.312 1 47.25 784 ALA A N 1
ATOM 6348 C CA . ALA A 1 784 ? -10.109 -116.188 -51.688 1 47.25 784 ALA A CA 1
ATOM 6349 C C . ALA A 1 784 ? -10.898 -115.5 -50.562 1 47.25 784 ALA A C 1
ATOM 6351 O O . ALA A 1 784 ? -10.344 -115.125 -49.531 1 47.25 784 ALA A O 1
ATOM 6352 N N . SER A 1 785 ? -12.172 -115.25 -50.812 1 45.66 785 SER A N 1
ATOM 6353 C CA . SER A 1 785 ? -12.977 -114.625 -49.781 1 45.66 785 SER A CA 1
ATOM 6354 C C . SER A 1 785 ? -13.25 -115.562 -48.625 1 45.66 785 SER A C 1
ATOM 6356 O O . SER A 1 785 ? -13.422 -115.125 -47.469 1 45.66 785 SER A O 1
ATOM 6358 N N . LYS A 1 786 ? -13.477 -116.875 -48.75 1 48.31 786 LYS A N 1
ATOM 6359 C CA . LYS A 1 786 ? -13.734 -117.812 -47.594 1 48.31 786 LYS A CA 1
ATOM 6360 C C . LYS A 1 786 ? -12.531 -117.875 -46.656 1 48.31 786 LYS A C 1
ATOM 6362 O O . LYS A 1 786 ? -12.688 -118.062 -45.469 1 48.31 786 LYS A O 1
ATOM 6367 N N . SER A 1 787 ? -11.375 -117.625 -47.125 1 41.06 787 SER A N 1
ATOM 6368 C CA . SER A 1 787 ? -10.25 -117.688 -46.188 1 41.06 787 SER A CA 1
ATOM 6369 C C . SER A 1 787 ? -10.242 -116.438 -45.281 1 41.06 787 SER A C 1
ATOM 6371 O O . SER A 1 787 ? -9.719 -116.5 -44.188 1 41.06 787 SER A O 1
ATOM 6373 N N . SER A 1 788 ? -10.797 -115.375 -45.75 1 39.47 788 SER A N 1
ATOM 6374 C CA . SER A 1 788 ? -10.758 -114.188 -44.875 1 39.47 788 SER A CA 1
ATOM 6375 C C . SER A 1 788 ? -11.812 -114.25 -43.781 1 39.47 788 SER A C 1
ATOM 6377 O O . SER A 1 788 ? -11.688 -113.625 -42.719 1 39.47 788 SER A O 1
ATOM 6379 N N . SER A 1 789 ? -12.938 -114.938 -43.906 1 38.78 789 SER A N 1
ATOM 6380 C CA . SER A 1 789 ? -14.008 -114.938 -42.906 1 38.78 789 SER A CA 1
ATOM 6381 C C . SER A 1 789 ? -13.656 -115.812 -41.719 1 38.78 789 SER A C 1
ATOM 6383 O O . SER A 1 789 ? -14.367 -115.812 -40.719 1 38.78 789 SER A O 1
ATOM 6385 N N . PHE A 1 790 ? -12.812 -116.812 -41.75 1 37.78 790 PHE A N 1
ATOM 6386 C CA . PHE A 1 790 ? -12.594 -117.562 -40.531 1 37.78 790 PHE A CA 1
ATOM 6387 C C . PHE A 1 790 ? -11.945 -116.75 -39.438 1 37.78 790 PHE A C 1
ATOM 6389 O O . PHE A 1 790 ? -11.766 -117.188 -38.312 1 37.78 790 PHE A O 1
ATOM 6396 N N . LYS A 1 791 ? -11.391 -115.625 -39.656 1 37.44 791 LYS A N 1
ATOM 6397 C CA . LYS A 1 791 ? -10.672 -114.938 -38.594 1 37.44 791 LYS A CA 1
ATOM 6398 C C . LYS A 1 791 ? -11.641 -114.188 -37.719 1 37.44 791 LYS A C 1
ATOM 6400 O O . LYS A 1 791 ? -11.227 -113.562 -36.719 1 37.44 791 LYS A O 1
ATOM 6405 N N . GLN A 1 792 ? -12.859 -113.875 -38.188 1 31.62 792 GLN A N 1
ATOM 6406 C CA . GLN A 1 792 ? -13.578 -112.875 -37.375 1 31.62 792 GLN A CA 1
ATOM 6407 C C . GLN A 1 792 ? -14.352 -113.562 -36.25 1 31.62 792 GLN A C 1
ATOM 6409 O O . GLN A 1 792 ? -15.359 -113.062 -35.781 1 31.62 792 GLN A O 1
ATOM 6414 N N . ARG A 1 793 ? -14.203 -114.875 -35.969 1 39.88 793 ARG A N 1
ATOM 6415 C CA . ARG A 1 793 ? -15.164 -115.25 -34.938 1 39.88 793 ARG A CA 1
ATOM 6416 C C . ARG A 1 793 ? -14.781 -114.625 -33.594 1 39.88 793 ARG A C 1
ATOM 6418 O O . ARG A 1 793 ? -13.625 -114.75 -33.156 1 39.88 793 ARG A O 1
ATOM 6425 N N . PRO A 1 794 ? -15.727 -113.688 -33.156 1 29.95 794 PRO A N 1
ATOM 6426 C CA . PRO A 1 794 ? -15.578 -113.062 -31.875 1 29.95 794 PRO A CA 1
ATOM 6427 C C . PRO A 1 794 ? -15.422 -114 -30.703 1 29.95 794 PRO A C 1
ATOM 6429 O O . PRO A 1 794 ? -15.883 -115.125 -30.781 1 29.95 794 PRO A O 1
ATOM 6432 N N . ALA A 1 795 ? -14.352 -113.938 -29.844 1 33.53 795 ALA A N 1
ATOM 6433 C CA . ALA A 1 795 ? -14.273 -114.5 -28.5 1 33.53 795 ALA A CA 1
ATOM 6434 C C . ALA A 1 795 ? -15.539 -114.188 -27.688 1 33.53 795 ALA A C 1
ATOM 6436 O O . ALA A 1 795 ? -15.891 -113.062 -27.516 1 33.53 795 ALA A O 1
ATOM 6437 N N . THR A 1 796 ? -16.688 -114.875 -27.891 1 24.44 796 THR A N 1
ATOM 6438 C CA . THR A 1 796 ? -17.5 -114.812 -26.688 1 24.44 796 THR A CA 1
ATOM 6439 C C . THR A 1 796 ? -16.703 -115.375 -25.484 1 24.44 796 THR A C 1
ATOM 6441 O O . THR A 1 796 ? -15.992 -116.375 -25.594 1 24.44 796 THR A O 1
ATOM 6444 N N . MET B 1 1 ? -0.15 65.625 10.258 1 21.78 1 MET B N 1
ATOM 6445 C CA . MET B 1 1 ? 0.852 66.5 10.914 1 21.78 1 MET B CA 1
ATOM 6446 C C . MET B 1 1 ? 2.135 65.688 11.164 1 21.78 1 MET B C 1
ATOM 6448 O O . MET B 1 1 ? 2.121 64.688 11.875 1 21.78 1 MET B O 1
ATOM 6452 N N . GLU B 1 2 ? 3.01 65.625 10.195 1 26.3 2 GLU B N 1
ATOM 6453 C CA . GLU B 1 2 ? 4.391 65.25 9.906 1 26.3 2 GLU B CA 1
ATOM 6454 C C . GLU B 1 2 ? 5.355 65.875 10.883 1 26.3 2 GLU B C 1
ATOM 6456 O O . GLU B 1 2 ? 5.918 66.938 10.578 1 26.3 2 GLU B O 1
ATOM 6461 N N . SER B 1 3 ? 4.898 66.25 12.07 1 28.3 3 SER B N 1
ATOM 6462 C CA . SER B 1 3 ? 5.977 66.875 12.805 1 28.3 3 SER B CA 1
ATOM 6463 C C . SER B 1 3 ? 7.238 66 12.805 1 28.3 3 SER B C 1
ATOM 6465 O O . SER B 1 3 ? 7.215 64.875 13.25 1 28.3 3 SER B O 1
ATOM 6467 N N . SER B 1 4 ? 7.996 66.125 11.742 1 30.97 4 SER B N 1
ATOM 6468 C CA . SER B 1 4 ? 9.438 65.875 11.625 1 30.97 4 SER B CA 1
ATOM 6469 C C . SER B 1 4 ? 10.18 66.375 12.852 1 30.97 4 SER B C 1
ATOM 6471 O O . SER B 1 4 ? 10.523 67.562 12.922 1 30.97 4 SER B O 1
ATOM 6473 N N . ASN B 1 5 ? 9.656 66.312 14.023 1 31.5 5 ASN B N 1
ATOM 6474 C CA . ASN B 1 5 ? 10.578 66.75 15.078 1 31.5 5 ASN B CA 1
ATOM 6475 C C . ASN B 1 5 ? 11.953 66.125 14.891 1 31.5 5 ASN B C 1
ATOM 6477 O O . ASN B 1 5 ? 12.094 64.875 14.922 1 31.5 5 ASN B O 1
ATOM 6481 N N . ASP B 1 6 ? 12.781 66.75 14 1 34.62 6 ASP B N 1
ATOM 6482 C CA . ASP B 1 6 ? 14.234 66.75 13.914 1 34.62 6 ASP B CA 1
ATOM 6483 C C . ASP B 1 6 ? 14.867 66.688 15.305 1 34.62 6 ASP B C 1
ATOM 6485 O O . ASP B 1 6 ? 15.023 67.688 15.961 1 34.62 6 ASP B O 1
ATOM 6489 N N . PHE B 1 7 ? 14.523 65.812 16.141 1 34.69 7 PHE B N 1
ATOM 6490 C CA . PHE B 1 7 ? 15.367 65.625 17.312 1 34.69 7 PHE B CA 1
ATOM 6491 C C . PHE B 1 7 ? 16.828 65.562 16.922 1 34.69 7 PHE B C 1
ATOM 6493 O O . PHE B 1 7 ? 17.328 64.5 16.578 1 34.69 7 PHE B O 1
ATOM 6500 N N . SER B 1 8 ? 17.422 66.5 16.062 1 37.84 8 SER B N 1
ATOM 6501 C CA . SER B 1 8 ? 18.859 66.688 15.875 1 37.84 8 SER B CA 1
ATOM 6502 C C . SER B 1 8 ? 19.594 66.75 17.219 1 37.84 8 SER B C 1
ATOM 6504 O O . SER B 1 8 ? 19.594 67.812 17.891 1 37.84 8 SER B O 1
ATOM 6506 N N . ASN B 1 9 ? 19.516 65.938 18.047 1 39.94 9 ASN B N 1
ATOM 6507 C CA . ASN B 1 9 ? 20.438 66 19.188 1 39.94 9 ASN B CA 1
ATOM 6508 C C . ASN B 1 9 ? 21.891 66.125 18.719 1 39.94 9 ASN B C 1
ATOM 6510 O O . ASN B 1 9 ? 22.453 65.125 18.172 1 39.94 9 ASN B O 1
ATOM 6514 N N . LYS B 1 10 ? 22.422 67.062 18.375 1 44.16 10 LYS B N 1
ATOM 6515 C CA . LYS B 1 10 ? 23.797 67.5 18.188 1 44.16 10 LYS B CA 1
ATOM 6516 C C . LYS B 1 10 ? 24.75 66.812 19.156 1 44.16 10 LYS B C 1
ATOM 6518 O O . LYS B 1 10 ? 25.922 66.562 18.828 1 44.16 10 LYS B O 1
ATOM 6523 N N . ASP B 1 11 ? 24.484 66.875 20.266 1 45.84 11 ASP B N 1
ATOM 6524 C CA . ASP B 1 11 ? 25.438 66.5 21.297 1 45.84 11 ASP B CA 1
ATOM 6525 C C . ASP B 1 11 ? 25.578 64.938 21.422 1 45.84 11 ASP B C 1
ATOM 6527 O O . ASP B 1 11 ? 26 64.438 22.453 1 45.84 11 ASP B O 1
ATOM 6531 N N . SER B 1 12 ? 24.969 64.188 20.562 1 60.31 12 SER B N 1
ATOM 6532 C CA . SER B 1 12 ? 25.031 62.75 20.828 1 60.31 12 SER B CA 1
ATOM 6533 C C . SER B 1 12 ? 26.391 62.188 20.484 1 60.31 12 SER B C 1
ATOM 6535 O O . SER B 1 12 ? 27.016 62.562 19.5 1 60.31 12 SER B O 1
ATOM 6537 N N . ASP B 1 13 ? 27.047 61.656 21.391 1 73.31 13 ASP B N 1
ATOM 6538 C CA . ASP B 1 13 ? 28.375 61.062 21.375 1 73.31 13 ASP B CA 1
ATOM 6539 C C . ASP B 1 13 ? 28.453 59.906 20.359 1 73.31 13 ASP B C 1
ATOM 6541 O O . ASP B 1 13 ? 29.516 59.344 20.141 1 73.31 13 ASP B O 1
ATOM 6545 N N . THR B 1 14 ? 27.219 59.688 19.594 1 80.12 14 THR B N 1
ATOM 6546 C CA . THR B 1 14 ? 27.25 58.594 18.625 1 80.12 14 THR B CA 1
ATOM 6547 C C . THR B 1 14 ? 26.641 59.062 17.297 1 80.12 14 THR B C 1
ATOM 6549 O O . THR B 1 14 ? 25.828 59.969 17.25 1 80.12 14 THR B O 1
ATOM 6552 N N . VAL B 1 15 ? 27.156 58.625 16.156 1 84.31 15 VAL B N 1
ATOM 6553 C CA . VAL B 1 15 ? 26.609 58.844 14.82 1 84.31 15 VAL B CA 1
ATOM 6554 C C . VAL B 1 15 ? 25.969 57.562 14.297 1 84.31 15 VAL B C 1
ATOM 6556 O O . VAL B 1 15 ? 26.609 56.5 14.312 1 84.31 15 VAL B O 1
ATOM 6559 N N . SER B 1 16 ? 24.703 57.656 13.969 1 90.06 16 SER B N 1
ATOM 6560 C CA . SER B 1 16 ? 24 56.5 13.391 1 90.06 16 SER B CA 1
ATOM 6561 C C . SER B 1 16 ? 23.891 56.656 11.875 1 90.06 16 SER B C 1
ATOM 6563 O O . SER B 1 16 ? 23.531 57.719 11.359 1 90.06 16 SER B O 1
ATOM 6565 N N . LEU B 1 17 ? 24.219 55.594 11.203 1 92.25 17 LEU B N 1
ATOM 6566 C CA . LEU B 1 17 ? 24.141 55.594 9.742 1 92.25 17 LEU B CA 1
ATOM 6567 C C . LEU B 1 17 ? 22.75 55.125 9.281 1 92.25 17 LEU B C 1
ATOM 6569 O O . LEU B 1 17 ? 22.016 54.5 10.039 1 92.25 17 LEU B O 1
ATOM 6573 N N . SER B 1 18 ? 22.391 55.469 8.094 1 93.12 18 SER B N 1
ATOM 6574 C CA . SER B 1 18 ? 21.094 55.094 7.531 1 93.12 18 SER B CA 1
ATOM 6575 C C . SER B 1 18 ? 20.984 53.562 7.398 1 93.12 18 SER B C 1
ATOM 6577 O O . SER B 1 18 ? 21.922 52.906 6.973 1 93.12 18 SER B O 1
ATOM 6579 N N . PRO B 1 19 ? 19.875 53.062 7.77 1 96.19 19 PRO B N 1
ATOM 6580 C CA . PRO B 1 19 ? 19.688 51.625 7.734 1 96.19 19 PRO B CA 1
ATOM 6581 C C . PRO B 1 19 ? 19.75 51.031 6.316 1 96.19 19 PRO B C 1
ATOM 6583 O O . PRO B 1 19 ? 19.312 51.688 5.367 1 96.19 19 PRO B O 1
ATOM 6586 N N . VAL B 1 20 ? 20.297 49.812 6.215 1 96.56 20 VAL B N 1
ATOM 6587 C CA . VAL B 1 20 ? 20.375 49.094 4.957 1 96.56 20 VAL B CA 1
ATOM 6588 C C . VAL B 1 20 ? 19.781 47.688 5.133 1 96.56 20 VAL B C 1
ATOM 6590 O O . VAL B 1 20 ? 19.891 47.094 6.207 1 96.56 20 VAL B O 1
ATOM 6593 N N . GLU B 1 21 ? 19.172 47.25 4.051 1 96.69 21 GLU B N 1
ATOM 6594 C CA . GLU B 1 21 ? 18.516 45.938 4.062 1 96.69 21 GLU B CA 1
ATOM 6595 C C . GLU B 1 21 ? 19.547 44.812 4.125 1 96.69 21 GLU B C 1
ATOM 6597 O O . GLU B 1 21 ? 20.516 44.812 3.361 1 96.69 21 GLU B O 1
ATOM 6602 N N . PHE B 1 22 ? 19.391 43.938 5.062 1 96.81 22 PHE B N 1
ATOM 6603 C CA . PHE B 1 22 ? 20.219 42.719 5.148 1 96.81 22 PHE B CA 1
ATOM 6604 C C . PHE B 1 22 ? 19.594 41.562 4.379 1 96.81 22 PHE B C 1
ATOM 6606 O O . PHE B 1 22 ? 20.266 40.906 3.586 1 96.81 22 PHE B O 1
ATOM 6613 N N . SER B 1 23 ? 18.344 41.312 4.773 1 96.12 23 SER B N 1
ATOM 6614 C CA . SER B 1 23 ? 17.547 40.281 4.102 1 96.12 23 SER B CA 1
ATOM 6615 C C . SER B 1 23 ? 16.219 40.844 3.604 1 96.12 23 SER B C 1
ATOM 6617 O O . SER B 1 23 ? 15.578 41.656 4.297 1 96.12 23 SER B O 1
ATOM 6619 N N . ASN B 1 24 ? 15.805 40.5 2.479 1 93.31 24 ASN B N 1
ATOM 6620 C CA . ASN B 1 24 ? 14.562 41 1.919 1 93.31 24 ASN B CA 1
ATOM 6621 C C . ASN B 1 24 ? 13.359 40.188 2.354 1 93.31 24 ASN B C 1
ATOM 6623 O O . ASN B 1 24 ? 13.477 39.312 3.23 1 93.31 24 ASN B O 1
ATOM 6627 N N . TYR B 1 25 ? 12.281 40.5 1.821 1 88.56 25 TYR B N 1
ATOM 6628 C CA . TYR B 1 25 ? 10.977 39.938 2.141 1 88.56 25 TYR B CA 1
ATOM 6629 C C . TYR B 1 25 ? 10.938 38.469 1.816 1 88.56 25 TYR B C 1
ATOM 6631 O O . TYR B 1 25 ? 10.242 37.688 2.484 1 88.56 25 TYR B O 1
ATOM 6639 N N . GLN B 1 26 ? 11.781 37.938 0.891 1 89.44 26 GLN B N 1
ATOM 6640 C CA . GLN B 1 26 ? 11.805 36.531 0.429 1 89.44 26 GLN B CA 1
ATOM 6641 C C . GLN B 1 26 ? 13 35.781 1.014 1 89.44 26 GLN B C 1
ATOM 6643 O O . GLN B 1 26 ? 13.375 34.719 0.512 1 89.44 26 GLN B O 1
ATOM 6648 N N . CYS B 1 27 ? 13.656 36.375 2.053 1 90.19 27 CYS B N 1
ATOM 6649 C CA . CYS B 1 27 ? 14.742 35.719 2.797 1 90.19 27 CYS B CA 1
ATOM 6650 C C . CYS B 1 27 ? 16.016 35.688 1.966 1 90.19 27 CYS B C 1
ATOM 6652 O O . CYS B 1 27 ? 16.844 34.781 2.152 1 90.19 27 CYS B O 1
ATOM 6654 N N . GLU B 1 28 ? 16.156 36.562 1.018 1 93.81 28 GLU B N 1
ATOM 6655 C CA . GLU B 1 28 ? 17.391 36.656 0.246 1 93.81 28 GLU B CA 1
ATOM 6656 C C . GLU B 1 28 ? 18.344 37.688 0.846 1 93.81 28 GLU B C 1
ATOM 6658 O O . GLU B 1 28 ? 17.906 38.781 1.203 1 93.81 28 GLU B O 1
ATOM 6663 N N . ILE B 1 29 ? 19.531 37.344 0.911 1 95.62 29 ILE B N 1
ATOM 6664 C CA . ILE B 1 29 ? 20.531 38.219 1.506 1 95.62 29 ILE B CA 1
ATOM 6665 C C . ILE B 1 29 ? 20.906 39.312 0.511 1 95.62 29 ILE B C 1
ATOM 6667 O O . ILE B 1 29 ? 21.062 39.031 -0.684 1 95.62 29 ILE B O 1
ATOM 6671 N N . ASN B 1 30 ? 20.969 40.5 1.01 1 95.38 30 ASN B N 1
ATOM 6672 C CA . ASN B 1 30 ? 21.406 41.656 0.205 1 95.38 30 ASN B CA 1
ATOM 6673 C C . ASN B 1 30 ? 22.906 41.875 0.32 1 95.38 30 ASN B C 1
ATOM 6675 O O . ASN B 1 30 ? 23.406 42.312 1.366 1 95.38 30 ASN B O 1
ATOM 6679 N N . PRO B 1 31 ? 23.641 41.688 -0.711 1 92.88 31 PRO B N 1
ATOM 6680 C CA . PRO B 1 31 ? 25.094 41.906 -0.667 1 92.88 31 PRO B CA 1
ATOM 6681 C C . PRO B 1 31 ? 25.453 43.375 -0.38 1 92.88 31 PRO B C 1
ATOM 6683 O O . PRO B 1 31 ? 26.562 43.656 0.071 1 92.88 31 PRO B O 1
ATOM 6686 N N . GLY B 1 32 ? 24.531 44.219 -0.632 1 94.25 32 GLY B N 1
ATOM 6687 C CA . GLY B 1 32 ? 24.75 45.656 -0.347 1 94.25 32 GLY B CA 1
ATOM 6688 C C . GLY B 1 32 ? 25.062 45.906 1.113 1 94.25 32 GLY B C 1
ATOM 6689 O O . GLY B 1 32 ? 25.703 46.906 1.441 1 94.25 32 GLY B O 1
ATOM 6690 N N . PHE B 1 33 ? 24.625 45.062 1.958 1 96 33 PHE B N 1
ATOM 6691 C CA . PHE B 1 33 ? 24.891 45.219 3.383 1 96 33 PHE B CA 1
ATOM 6692 C C . PHE B 1 33 ? 26.375 45.062 3.682 1 96 33 PHE B C 1
ATOM 6694 O O . PHE B 1 33 ? 26.922 45.75 4.551 1 96 33 PHE B O 1
ATOM 6701 N N . HIS B 1 34 ? 27.047 44.156 3 1 94.31 34 HIS B N 1
ATOM 6702 C CA . HIS B 1 34 ? 28.484 44 3.154 1 94.31 34 HIS B CA 1
ATOM 6703 C C . HIS B 1 34 ? 29.219 45.281 2.764 1 94.31 34 HIS B C 1
ATOM 6705 O O . HIS B 1 34 ? 30.141 45.688 3.465 1 94.31 34 HIS B O 1
ATOM 6711 N N . GLU B 1 35 ? 28.828 45.875 1.643 1 94.62 35 GLU B N 1
ATOM 6712 C CA . GLU B 1 35 ? 29.438 47.094 1.16 1 94.62 35 GLU B CA 1
ATOM 6713 C C . GLU B 1 35 ? 29.188 48.25 2.137 1 94.62 35 GLU B C 1
ATOM 6715 O O . GLU B 1 35 ? 30.078 49.094 2.346 1 94.62 35 GLU B O 1
ATOM 6720 N N . PHE B 1 36 ? 28 48.219 2.635 1 94.69 36 PHE B N 1
ATOM 6721 C CA . PHE B 1 36 ? 27.609 49.219 3.623 1 94.69 36 PHE B CA 1
ATOM 6722 C C . PHE B 1 36 ? 28.531 49.188 4.836 1 94.69 36 PHE B C 1
ATOM 6724 O O . PHE B 1 36 ? 29.031 50.188 5.289 1 94.69 36 PHE B O 1
ATOM 6731 N N . LEU B 1 37 ? 28.859 48 5.383 1 94.25 37 LEU B N 1
ATOM 6732 C CA . LEU B 1 37 ? 29.719 47.844 6.543 1 94.25 37 LEU B CA 1
ATOM 6733 C C . LEU B 1 37 ? 31.156 48.25 6.207 1 94.25 37 LEU B C 1
ATOM 6735 O O . LEU B 1 37 ? 31.844 48.875 7.023 1 94.25 37 LEU B O 1
ATOM 6739 N N . LYS B 1 38 ? 31.594 47.906 5.066 1 91.88 38 LYS B N 1
ATOM 6740 C CA . LYS B 1 38 ? 32.938 48.219 4.629 1 91.88 38 LYS B CA 1
ATOM 6741 C C . LYS B 1 38 ? 33.156 49.75 4.477 1 91.88 38 LYS B C 1
ATOM 6743 O O . LYS B 1 38 ? 34.156 50.281 4.938 1 91.88 38 LYS B O 1
ATOM 6748 N N . LYS B 1 39 ? 32.219 50.344 3.854 1 92.69 39 LYS B N 1
ATOM 6749 C CA . LYS B 1 39 ? 32.312 51.781 3.576 1 92.69 39 LYS B CA 1
ATOM 6750 C C . LYS B 1 39 ? 32.219 52.594 4.863 1 92.69 39 LYS B C 1
ATOM 6752 O O . LYS B 1 39 ? 32.75 53.688 4.926 1 92.69 39 LYS B O 1
ATOM 6757 N N . SER B 1 40 ? 31.609 52.031 5.867 1 91.94 40 SER B N 1
ATOM 6758 C CA . SER B 1 40 ? 31.406 52.75 7.121 1 91.94 40 SER B CA 1
ATOM 6759 C C . SER B 1 40 ? 32.594 52.594 8.039 1 91.94 40 SER B C 1
ATOM 6761 O O . SER B 1 40 ? 32.625 53.156 9.141 1 91.94 40 SER B O 1
ATOM 6763 N N . GLY B 1 41 ? 33.594 51.812 7.676 1 87.56 41 GLY B N 1
ATOM 6764 C CA . GLY B 1 41 ? 34.781 51.625 8.492 1 87.56 41 GLY B CA 1
ATOM 6765 C C . GLY B 1 41 ? 34.594 50.594 9.594 1 87.56 41 GLY B C 1
ATOM 6766 O O . GLY B 1 41 ? 35.375 50.562 10.547 1 87.56 41 GLY B O 1
ATOM 6767 N N . PHE B 1 42 ? 33.531 49.906 9.516 1 91.88 42 PHE B N 1
ATOM 6768 C CA . PHE B 1 42 ? 33.219 48.906 10.523 1 91.88 42 PHE B CA 1
ATOM 6769 C C . PHE B 1 42 ? 34.281 47.812 10.57 1 91.88 42 PHE B C 1
ATOM 6771 O O . PHE B 1 42 ? 34.562 47.25 11.633 1 91.88 42 PHE B O 1
ATOM 6778 N N . GLU B 1 43 ? 34.969 47.531 9.523 1 88.44 43 GLU B N 1
ATOM 6779 C CA . GLU B 1 43 ? 35.938 46.438 9.43 1 88.44 43 GLU B CA 1
ATOM 6780 C C . GLU B 1 43 ? 37.125 46.688 10.336 1 88.44 43 GLU B C 1
ATOM 6782 O O . GLU B 1 43 ? 37.844 45.781 10.742 1 88.44 43 GLU B O 1
ATOM 6787 N N . ASP B 1 44 ? 37.312 47.906 10.688 1 87.31 44 ASP B N 1
ATOM 6788 C CA . ASP B 1 44 ? 38.531 48.25 11.445 1 87.31 44 ASP B CA 1
ATOM 6789 C C . ASP B 1 44 ? 38.25 48.25 12.945 1 87.31 44 ASP B C 1
ATOM 6791 O O . ASP B 1 44 ? 39.125 48.5 13.75 1 87.31 44 ASP B O 1
ATOM 6795 N N . VAL B 1 45 ? 37.062 47.906 13.367 1 90.06 45 VAL B N 1
ATOM 6796 C CA . VAL B 1 45 ? 36.656 47.969 14.766 1 90.06 45 VAL B CA 1
ATOM 6797 C C . VAL B 1 45 ? 37.156 46.75 15.516 1 90.06 45 VAL B C 1
ATOM 6799 O O . VAL B 1 45 ? 37.312 46.781 16.734 1 90.06 45 VAL B O 1
ATOM 6802 N N . GLY B 1 46 ? 37.406 45.688 14.781 1 90.5 46 GLY B N 1
ATOM 6803 C CA . GLY B 1 46 ? 37.875 44.469 15.414 1 90.5 46 GLY B CA 1
ATOM 6804 C C . GLY B 1 46 ? 36.781 43.75 16.172 1 90.5 46 GLY B C 1
ATOM 6805 O O . GLY B 1 46 ? 35.719 43.438 15.617 1 90.5 46 GLY B O 1
ATOM 6806 N N . PHE B 1 47 ? 37.031 43.625 17.578 1 91.88 47 PHE B N 1
ATOM 6807 C CA . PHE B 1 47 ? 36.094 42.906 18.391 1 91.88 47 PHE B CA 1
ATOM 6808 C C . PHE B 1 47 ? 35.219 43.844 19.219 1 91.88 47 PHE B C 1
ATOM 6810 O O . PHE B 1 47 ? 34.281 43.438 19.875 1 91.88 47 PHE B O 1
ATOM 6817 N N . ARG B 1 48 ? 35.5 45.094 19.078 1 93.94 48 ARG B N 1
ATOM 6818 C CA . ARG B 1 48 ? 34.906 46.094 19.969 1 93.94 48 ARG B CA 1
ATOM 6819 C C . ARG B 1 48 ? 33.562 46.594 19.422 1 93.94 48 ARG B C 1
ATOM 6821 O O . ARG B 1 48 ? 33.406 47.781 19.125 1 93.94 48 ARG B O 1
ATOM 6828 N N . PHE B 1 49 ? 32.594 45.719 19.25 1 94.5 49 PHE B N 1
ATOM 6829 C CA . PHE B 1 49 ? 31.25 46.094 18.828 1 94.5 49 PHE B CA 1
ATOM 6830 C C . PHE B 1 49 ? 30.203 45.156 19.469 1 94.5 49 PHE B C 1
ATOM 6832 O O . PHE B 1 49 ? 30.562 44.156 20.078 1 94.5 49 PHE B O 1
ATOM 6839 N N . ASN B 1 50 ? 28.938 45.562 19.453 1 95.5 50 ASN B N 1
ATOM 6840 C CA . ASN B 1 50 ? 27.812 44.781 19.953 1 95.5 50 ASN B CA 1
ATOM 6841 C C . ASN B 1 50 ? 26.688 44.719 18.922 1 95.5 50 ASN B C 1
ATOM 6843 O O . ASN B 1 50 ? 26.625 45.562 18 1 95.5 50 ASN B O 1
ATOM 6847 N N . VAL B 1 51 ? 25.875 43.75 19.047 1 96.44 51 VAL B N 1
ATOM 6848 C CA . VAL B 1 51 ? 24.75 43.562 18.141 1 96.44 51 VAL B CA 1
ATOM 6849 C C . VAL B 1 51 ? 23.438 43.594 18.922 1 96.44 51 VAL B C 1
ATOM 6851 O O . VAL B 1 51 ? 23.266 42.875 19.906 1 96.44 51 VAL B O 1
ATOM 6854 N N . VAL B 1 52 ? 22.516 44.438 18.531 1 97.19 52 VAL B N 1
ATOM 6855 C CA . VAL B 1 52 ? 21.203 44.594 19.141 1 97.19 52 VAL B CA 1
ATOM 6856 C C . VAL B 1 52 ? 20.125 44.344 18.094 1 97.19 52 VAL B C 1
ATOM 6858 O O . VAL B 1 52 ? 20.203 44.844 16.984 1 97.19 52 VAL B O 1
ATOM 6861 N N . THR B 1 53 ? 19.188 43.531 18.469 1 97.06 53 THR B N 1
ATOM 6862 C CA . THR B 1 53 ? 18.062 43.281 17.578 1 97.06 53 THR B CA 1
ATOM 6863 C C . THR B 1 53 ? 16.734 43.5 18.312 1 97.06 53 THR B C 1
ATOM 6865 O O . THR B 1 53 ? 16.719 43.594 19.547 1 97.06 53 THR B O 1
ATOM 6868 N N . ILE B 1 54 ? 15.648 43.688 17.547 1 96.44 54 ILE B N 1
ATOM 6869 C CA . ILE B 1 54 ? 14.344 43.906 18.156 1 96.44 54 ILE B CA 1
ATOM 6870 C C . ILE B 1 54 ? 13.297 43 17.531 1 96.44 54 ILE B C 1
ATOM 6872 O O . ILE B 1 54 ? 13.32 42.781 16.312 1 96.44 54 ILE B O 1
ATOM 6876 N N . LEU B 1 55 ? 12.516 42.406 18.391 1 94.88 55 LEU B N 1
ATOM 6877 C CA . LEU B 1 55 ? 11.398 41.562 18.016 1 94.88 55 LEU B CA 1
ATOM 6878 C C . LEU B 1 55 ? 10.078 42.125 18.531 1 94.88 55 LEU B C 1
ATOM 6880 O O . LEU B 1 55 ? 10.055 42.781 19.562 1 94.88 55 LEU B O 1
ATOM 6884 N N . GLY B 1 56 ? 9.023 41.812 17.797 1 94.38 56 GLY B N 1
ATOM 6885 C CA . GLY B 1 56 ? 7.695 42.25 18.203 1 94.38 56 GLY B CA 1
ATOM 6886 C C . GLY B 1 56 ? 6.672 42.156 17.078 1 94.38 56 GLY B C 1
ATOM 6887 O O . GLY B 1 56 ? 7.031 41.969 15.922 1 94.38 56 GLY B O 1
ATOM 6888 N N . SER B 1 57 ? 5.48 42.438 17.453 1 93.19 57 SER B N 1
ATOM 6889 C CA . SER B 1 57 ? 4.391 42.344 16.484 1 93.19 57 SER B CA 1
ATOM 6890 C C . SER B 1 57 ? 4.414 43.562 15.539 1 93.19 57 SER B C 1
ATOM 6892 O O . SER B 1 57 ? 5.039 44.562 15.836 1 93.19 57 SER B O 1
ATOM 6894 N N . GLN B 1 58 ? 3.77 43.375 14.461 1 91.38 58 GLN B N 1
ATOM 6895 C CA . GLN B 1 58 ? 3.643 44.469 13.508 1 91.38 58 GLN B CA 1
ATOM 6896 C C . GLN B 1 58 ? 2.953 45.656 14.141 1 91.38 58 GLN B C 1
ATOM 6898 O O . GLN B 1 58 ? 1.973 45.5 14.867 1 91.38 58 GLN B O 1
ATOM 6903 N N . SER B 1 59 ? 3.488 46.812 13.953 1 88.19 59 SER B N 1
ATOM 6904 C CA . SER B 1 59 ? 2.941 48.094 14.398 1 88.19 59 SER B CA 1
ATOM 6905 C C . SER B 1 59 ? 3.064 48.25 15.906 1 88.19 59 SER B C 1
ATOM 6907 O O . SER B 1 59 ? 2.256 48.938 16.531 1 88.19 59 SER B O 1
ATOM 6909 N N . SER B 1 60 ? 3.99 47.562 16.5 1 90.19 60 SER B N 1
ATOM 6910 C CA . SER B 1 60 ? 4.184 47.688 17.953 1 90.19 60 SER B CA 1
ATOM 6911 C C . SER B 1 60 ? 5.141 48.812 18.297 1 90.19 60 SER B C 1
ATOM 6913 O O . SER B 1 60 ? 5.406 49.062 19.469 1 90.19 60 SER B O 1
ATOM 6915 N N . GLY B 1 61 ? 5.746 49.438 17.266 1 91.69 61 GLY B N 1
ATOM 6916 C CA . GLY B 1 61 ? 6.641 50.562 17.5 1 91.69 61 GLY B CA 1
ATOM 6917 C C . GLY B 1 61 ? 8.102 50.156 17.609 1 91.69 61 GLY B C 1
ATOM 6918 O O . GLY B 1 61 ? 8.883 50.812 18.281 1 91.69 61 GLY B O 1
ATOM 6919 N N . LYS B 1 62 ? 8.43 49.125 17.016 1 94.88 62 LYS B N 1
ATOM 6920 C CA . LYS B 1 62 ? 9.797 48.625 17.078 1 94.88 62 LYS B CA 1
ATOM 6921 C C . LYS B 1 62 ? 10.789 49.625 16.547 1 94.88 62 LYS B C 1
ATOM 6923 O O . LYS B 1 62 ? 11.742 50 17.234 1 94.88 62 LYS B O 1
ATOM 6928 N N . SER B 1 63 ? 10.562 50.094 15.336 1 95.25 63 SER B N 1
ATOM 6929 C CA . SER B 1 63 ? 11.477 51.031 14.695 1 95.25 63 SER B CA 1
ATOM 6930 C C . SER B 1 63 ? 11.531 52.344 15.453 1 95.25 63 SER B C 1
ATOM 6932 O O . SER B 1 63 ? 12.586 52.969 15.547 1 95.25 63 SER B O 1
ATOM 6934 N N . HIS B 1 64 ? 10.43 52.719 15.953 1 93.81 64 HIS B N 1
ATOM 6935 C CA . HIS B 1 64 ? 10.367 53.969 16.734 1 93.81 64 HIS B CA 1
ATOM 6936 C C . HIS B 1 64 ? 11.242 53.844 17.984 1 93.81 64 HIS B C 1
ATOM 6938 O O . HIS B 1 64 ? 11.938 54.812 18.344 1 93.81 64 HIS B O 1
ATOM 6944 N N . LEU B 1 65 ? 11.125 52.75 18.609 1 95.88 65 LEU B N 1
ATOM 6945 C CA . LEU B 1 65 ? 11.922 52.531 19.812 1 95.88 65 LEU B CA 1
ATOM 6946 C C . LEU B 1 65 ? 13.406 52.531 19.5 1 95.88 65 LEU B C 1
ATOM 6948 O O . LEU B 1 65 ? 14.211 53.125 20.219 1 95.88 65 LEU B O 1
ATOM 6952 N N . LEU B 1 66 ? 13.781 51.875 18.453 1 96.25 66 LEU B N 1
ATOM 6953 C CA . LEU B 1 66 ? 15.18 51.812 18.047 1 96.25 66 LEU B CA 1
ATOM 6954 C C . LEU B 1 66 ? 15.711 53.219 17.719 1 96.25 66 LEU B C 1
ATOM 6956 O O . LEU B 1 66 ? 16.844 53.562 18.062 1 96.25 66 LEU B O 1
ATOM 6960 N N . ASN B 1 67 ? 14.922 53.938 17.016 1 95 67 ASN B N 1
ATOM 6961 C CA . ASN B 1 67 ? 15.305 55.312 16.688 1 95 67 ASN B CA 1
ATOM 6962 C C . ASN B 1 67 ? 15.5 56.156 17.953 1 95 67 ASN B C 1
ATOM 6964 O O . ASN B 1 67 ? 16.422 56.969 18.016 1 95 67 ASN B O 1
ATOM 6968 N N . SER B 1 68 ? 14.648 55.938 18.891 1 94.38 68 SER B N 1
ATOM 6969 C CA . SER B 1 68 ? 14.727 56.688 20.141 1 94.38 68 SER B CA 1
ATOM 6970 C C . SER B 1 68 ? 15.93 56.281 20.969 1 94.38 68 SER B C 1
ATOM 6972 O O . SER B 1 68 ? 16.547 57.094 21.641 1 94.38 68 SER B O 1
ATOM 6974 N N . LEU B 1 69 ? 16.266 55.031 20.938 1 94.38 69 LEU B N 1
ATOM 6975 C CA . LEU B 1 69 ? 17.344 54.5 21.75 1 94.38 69 LEU B CA 1
ATOM 6976 C C . LEU B 1 69 ? 18.703 54.844 21.141 1 94.38 69 LEU B C 1
ATOM 6978 O O . LEU B 1 69 ? 19.656 55.156 21.859 1 94.38 69 LEU B O 1
ATOM 6982 N N . PHE B 1 70 ? 18.828 54.781 19.797 1 93.75 70 PHE B N 1
ATOM 6983 C CA . PHE B 1 70 ? 20.141 54.812 19.172 1 93.75 70 PHE B CA 1
ATOM 6984 C C . PHE B 1 70 ? 20.25 55.969 18.188 1 93.75 70 PHE B C 1
ATOM 6986 O O . PHE B 1 70 ? 21.25 56.094 17.453 1 93.75 70 PHE B O 1
ATOM 6993 N N . ASN B 1 71 ? 19.234 56.812 18.141 1 91.31 71 ASN B N 1
ATOM 6994 C CA . ASN B 1 71 ? 19.188 57.938 17.203 1 91.31 71 ASN B CA 1
ATOM 6995 C C . ASN B 1 71 ? 19.344 57.438 15.758 1 91.31 71 ASN B C 1
ATOM 6997 O O . ASN B 1 71 ? 20.125 58.031 14.992 1 91.31 71 ASN B O 1
ATOM 7001 N N . ALA B 1 72 ? 18.781 56.312 15.547 1 92.38 72 ALA B N 1
ATOM 7002 C CA . ALA B 1 72 ? 18.797 55.719 14.203 1 92.38 72 ALA B CA 1
ATOM 7003 C C . ALA B 1 72 ? 17.672 56.312 13.344 1 92.38 72 ALA B C 1
ATOM 7005 O O . ALA B 1 72 ? 16.969 57.25 13.773 1 92.38 72 ALA B O 1
ATOM 7006 N N . SER B 1 73 ? 17.578 55.906 12.039 1 93.5 73 SER B N 1
ATOM 7007 C CA . SER B 1 73 ? 16.578 56.438 11.125 1 93.5 73 SER B CA 1
ATOM 7008 C C . SER B 1 73 ? 15.828 55.344 10.398 1 93.5 73 SER B C 1
ATOM 7010 O O . SER B 1 73 ? 15.695 55.375 9.18 1 93.5 73 SER B O 1
ATOM 7012 N N . PHE B 1 74 ? 15.453 54.406 11.188 1 94.12 74 PHE B N 1
ATOM 7013 C CA . PHE B 1 74 ? 14.617 53.375 10.609 1 94.12 74 PHE B CA 1
ATOM 7014 C C . PHE B 1 74 ? 13.266 53.938 10.18 1 94.12 74 PHE B C 1
ATOM 7016 O O . PHE B 1 74 ? 12.758 54.875 10.797 1 94.12 74 PHE B O 1
ATOM 7023 N N . GLN B 1 75 ? 12.672 53.344 9.18 1 90.31 75 GLN B N 1
ATOM 7024 C CA . GLN B 1 75 ? 11.352 53.781 8.719 1 90.31 75 GLN B CA 1
ATOM 7025 C C . GLN B 1 75 ? 10.273 53.438 9.742 1 90.31 75 GLN B C 1
ATOM 7027 O O . GLN B 1 75 ? 10.234 52.344 10.273 1 90.31 75 GLN B O 1
ATOM 7032 N N . THR B 1 76 ? 9.477 54.375 10.102 1 88.88 76 THR B N 1
ATOM 7033 C CA . THR B 1 76 ? 8.398 54.156 11.062 1 88.88 76 THR B CA 1
ATOM 7034 C C . THR B 1 76 ? 7.035 54.344 10.383 1 88.88 76 THR B C 1
ATOM 7036 O O . THR B 1 76 ? 6.938 54.938 9.32 1 88.88 76 THR B O 1
ATOM 7039 N N . MET B 1 77 ? 6.047 53.812 10.977 1 81.31 77 MET B N 1
ATOM 7040 C CA . MET B 1 77 ? 4.688 53.844 10.453 1 81.31 77 MET B CA 1
ATOM 7041 C C . MET B 1 77 ? 4.086 55.25 10.602 1 81.31 77 MET B C 1
ATOM 7043 O O . MET B 1 77 ? 4.297 55.906 11.617 1 81.31 77 MET B O 1
ATOM 7047 N N . ASP B 1 78 ? 3.381 55.562 9.547 1 79.06 78 ASP B N 1
ATOM 7048 C CA . ASP B 1 78 ? 2.578 56.781 9.617 1 79.06 78 ASP B CA 1
ATOM 7049 C C . ASP B 1 78 ? 1.131 56.438 9.984 1 79.06 78 ASP B C 1
ATOM 7051 O O . ASP B 1 78 ? 0.329 56.094 9.125 1 79.06 78 ASP B O 1
ATOM 7055 N N . ALA B 1 79 ? 0.812 56.656 11.258 1 73.75 79 ALA B N 1
ATOM 7056 C CA . ALA B 1 79 ? -0.494 56.281 11.789 1 73.75 79 ALA B CA 1
ATOM 7057 C C . ALA B 1 79 ? -1.61 57.094 11.133 1 73.75 79 ALA B C 1
ATOM 7059 O O . ALA B 1 79 ? -2.752 56.625 11.047 1 73.75 79 ALA B O 1
ATOM 7060 N N . SER B 1 80 ? -1.314 58.25 10.672 1 75.56 80 SER B N 1
ATOM 7061 C CA . SER B 1 80 ? -2.334 59.094 10.039 1 75.56 80 SER B CA 1
ATOM 7062 C C . SER B 1 80 ? -2.828 58.438 8.742 1 75.56 80 SER B C 1
ATOM 7064 O O . SER B 1 80 ? -3.93 58.75 8.281 1 75.56 80 SER B O 1
ATOM 7066 N N . ARG B 1 81 ? -2.051 57.5 8.289 1 73.56 81 ARG B N 1
ATOM 7067 C CA . ARG B 1 81 ? -2.42 56.875 7.027 1 73.56 81 ARG B CA 1
ATOM 7068 C C . ARG B 1 81 ? -2.986 55.469 7.258 1 73.56 81 ARG B C 1
ATOM 7070 O O . ARG B 1 81 ? -3.34 54.781 6.305 1 73.56 81 ARG B O 1
ATOM 7077 N N . GLY B 1 82 ? -3.057 55.312 8.414 1 75.38 82 GLY B N 1
ATOM 7078 C CA . GLY B 1 82 ? -3.58 53.969 8.703 1 75.38 82 GLY B CA 1
ATOM 7079 C C . GLY B 1 82 ? -2.494 52.969 9.008 1 75.38 82 GLY B C 1
ATOM 7080 O O . GLY B 1 82 ? -1.308 53.25 8.82 1 75.38 82 GLY B O 1
ATOM 7081 N N . HIS B 1 83 ? -2.945 51.844 9.57 1 81.12 83 HIS B N 1
ATOM 7082 C CA . HIS B 1 83 ? -2.016 50.75 9.906 1 81.12 83 HIS B CA 1
ATOM 7083 C C . HIS B 1 83 ? -1.507 50.062 8.648 1 81.12 83 HIS B C 1
ATOM 7085 O O . HIS B 1 83 ? -2.268 49.844 7.707 1 81.12 83 HIS B O 1
ATOM 7091 N N . SER B 1 84 ? -0.234 49.906 8.461 1 81.19 84 SER B N 1
ATOM 7092 C CA . SER B 1 84 ? 0.388 49.188 7.348 1 81.19 84 SER B CA 1
ATOM 7093 C C . SER B 1 84 ? 1.745 48.625 7.746 1 81.19 84 SER B C 1
ATOM 7095 O O . SER B 1 84 ? 2.398 49.156 8.656 1 81.19 84 SER B O 1
ATOM 7097 N N . GLN B 1 85 ? 2.066 47.625 7.066 1 84 85 GLN B N 1
ATOM 7098 C CA . GLN B 1 85 ? 3.389 47.062 7.293 1 84 85 GLN B CA 1
ATOM 7099 C C . GLN B 1 85 ? 4.488 48 6.816 1 84 85 GLN B C 1
ATOM 7101 O O . GLN B 1 85 ? 4.477 48.438 5.668 1 84 85 GLN B O 1
ATOM 7106 N N . THR B 1 86 ? 5.375 48.219 7.699 1 85.31 86 THR B N 1
ATOM 7107 C CA . THR B 1 86 ? 6.418 49.188 7.375 1 85.31 86 THR B CA 1
ATOM 7108 C C . THR B 1 86 ? 7.738 48.5 7.074 1 85.31 86 THR B C 1
ATOM 7110 O O . THR B 1 86 ? 8.312 48.688 6 1 85.31 86 THR B O 1
ATOM 7113 N N . THR B 1 87 ? 8.219 47.719 8.039 1 89.69 87 THR B N 1
ATOM 7114 C CA . THR B 1 87 ? 9.492 47.031 7.859 1 89.69 87 THR B CA 1
ATOM 7115 C C . THR B 1 87 ? 9.281 45.688 7.152 1 89.69 87 THR B C 1
ATOM 7117 O O . THR B 1 87 ? 8.547 44.844 7.641 1 89.69 87 THR B O 1
ATOM 7120 N N . LYS B 1 88 ? 9.82 45.562 5.953 1 92.5 88 LYS B N 1
ATOM 7121 C CA . LYS B 1 88 ? 9.812 44.312 5.203 1 92.5 88 LYS B CA 1
ATOM 7122 C C . LYS B 1 88 ? 11.203 43.688 5.184 1 92.5 88 LYS B C 1
ATOM 7124 O O . LYS B 1 88 ? 12.156 44.281 4.691 1 92.5 88 LYS B O 1
ATOM 7129 N N . GLY B 1 89 ? 11.289 42.531 5.836 1 94.62 89 GLY B N 1
ATOM 7130 C CA . GLY B 1 89 ? 12.578 41.875 5.934 1 94.62 89 GLY B CA 1
ATOM 7131 C C . GLY B 1 89 ? 13.352 42.25 7.18 1 94.62 89 GLY B C 1
ATOM 7132 O O . GLY B 1 89 ? 12.766 42.469 8.242 1 94.62 89 GLY B O 1
ATOM 7133 N N . ILE B 1 90 ? 14.656 42.156 7.047 1 96.5 90 ILE B N 1
ATOM 7134 C CA . ILE B 1 90 ? 15.547 42.531 8.141 1 96.5 90 ILE B CA 1
ATOM 7135 C C . ILE B 1 90 ? 16.438 43.688 7.711 1 96.5 90 ILE B C 1
ATOM 7137 O O . ILE B 1 90 ? 17.094 43.625 6.672 1 96.5 90 ILE B O 1
ATOM 7141 N N . TRP B 1 91 ? 16.453 44.719 8.5 1 97.31 91 TRP B N 1
ATOM 7142 C CA . TRP B 1 91 ? 17.234 45.906 8.195 1 97.31 91 TRP B CA 1
ATOM 7143 C C . TRP B 1 91 ? 18.266 46.188 9.281 1 97.31 91 TRP B C 1
ATOM 7145 O O . TRP B 1 91 ? 18.016 45.969 10.461 1 97.31 91 TRP B O 1
ATOM 7155 N N . GLY B 1 92 ? 19.469 46.625 8.875 1 96.5 92 GLY B N 1
ATOM 7156 C CA . GLY B 1 92 ? 20.531 46.875 9.82 1 96.5 92 GLY B CA 1
ATOM 7157 C C . GLY B 1 92 ? 21.062 48.312 9.727 1 96.5 92 GLY B C 1
ATOM 7158 O O . GLY B 1 92 ? 21.078 48.906 8.648 1 96.5 92 GLY B O 1
ATOM 7159 N N . SER B 1 93 ? 21.391 48.844 10.875 1 95.94 93 SER B N 1
ATOM 7160 C CA . SER B 1 93 ? 22.062 50.125 10.984 1 95.94 93 SER B CA 1
ATOM 7161 C C . SER B 1 93 ? 23.312 50.031 11.859 1 95.94 93 SER B C 1
ATOM 7163 O O . SER B 1 93 ? 23.453 49.094 12.648 1 95.94 93 SER B O 1
ATOM 7165 N N . LEU B 1 94 ? 24.25 50.938 11.609 1 95.31 94 LEU B N 1
ATOM 7166 C CA . LEU B 1 94 ? 25.5 50.969 12.367 1 95.31 94 LEU B CA 1
ATOM 7167 C C . LEU B 1 94 ? 25.594 52.25 13.195 1 95.31 94 LEU B C 1
ATOM 7169 O O . LEU B 1 94 ? 25.438 53.344 12.664 1 95.31 94 LEU B O 1
ATOM 7173 N N . VAL B 1 95 ? 25.734 52.031 14.469 1 93.31 95 VAL B N 1
ATOM 7174 C CA . VAL B 1 95 ? 25.922 53.125 15.391 1 93.31 95 VAL B CA 1
ATOM 7175 C C . VAL B 1 95 ? 27.391 53.25 15.773 1 93.31 95 VAL B C 1
ATOM 7177 O O . VAL B 1 95 ? 27.953 52.344 16.406 1 93.31 95 VAL B O 1
ATOM 7180 N N . LEU B 1 96 ? 28.031 54.344 15.375 1 89.56 96 LEU B N 1
ATOM 7181 C CA . LEU B 1 96 ? 29.453 54.531 15.617 1 89.56 96 LEU B CA 1
ATOM 7182 C C . LEU B 1 96 ? 29.688 55.594 16.703 1 89.56 96 LEU B C 1
ATOM 7184 O O . LEU B 1 96 ? 29.047 56.625 16.688 1 89.56 96 LEU B O 1
ATOM 7188 N N . PRO B 1 97 ? 30.516 55.219 17.609 1 83.56 97 PRO B N 1
ATOM 7189 C CA . PRO B 1 97 ? 30.859 56.219 18.625 1 83.56 97 PRO B CA 1
ATOM 7190 C C . PRO B 1 97 ? 31.797 57.312 18.109 1 83.56 97 PRO B C 1
ATOM 7192 O O . PRO B 1 97 ? 32.625 57.062 17.234 1 83.56 97 PRO B O 1
ATOM 7195 N N . LYS B 1 98 ? 31.594 58.469 18.578 1 79 98 LYS B N 1
ATOM 7196 C CA . LYS B 1 98 ? 32.531 59.531 18.25 1 79 98 LYS B CA 1
ATOM 7197 C C . LYS B 1 98 ? 33.906 59.281 18.906 1 79 98 LYS B C 1
ATOM 7199 O O . LYS B 1 98 ? 34.938 59.562 18.312 1 79 98 LYS B O 1
ATOM 7204 N N . ASP B 1 99 ? 33.781 58.719 20.141 1 76.19 99 ASP B N 1
ATOM 7205 C CA . ASP B 1 99 ? 35 58.344 20.859 1 76.19 99 ASP B CA 1
ATOM 7206 C C . ASP B 1 99 ? 35.406 56.906 20.547 1 76.19 99 ASP B C 1
ATOM 7208 O O . ASP B 1 99 ? 34.594 56 20.688 1 76.19 99 ASP B O 1
ATOM 7212 N N . THR B 1 100 ? 36.594 56.75 20.078 1 67.25 100 THR B N 1
ATOM 7213 C CA . THR B 1 100 ? 37.094 55.469 19.625 1 67.25 100 THR B CA 1
ATOM 7214 C C . THR B 1 100 ? 37.156 54.5 20.797 1 67.25 100 THR B C 1
ATOM 7216 O O . THR B 1 100 ? 37.312 53.281 20.578 1 67.25 100 THR B O 1
ATOM 7219 N N . SER B 1 101 ? 36.938 54.969 21.984 1 67.94 101 SER B N 1
ATOM 7220 C CA . SER B 1 101 ? 37.031 54.062 23.125 1 67.94 101 SER B CA 1
ATOM 7221 C C . SER B 1 101 ? 35.688 53.344 23.344 1 67.94 101 SER B C 1
ATOM 7223 O O . SER B 1 101 ? 35.656 52.312 24.031 1 67.94 101 SER B O 1
ATOM 7225 N N . VAL B 1 102 ? 34.719 53.781 22.688 1 78.12 102 VAL B N 1
ATOM 7226 C CA . VAL B 1 102 ? 33.406 53.188 22.875 1 78.12 102 VAL B CA 1
ATOM 7227 C C . VAL B 1 102 ? 33.125 52.188 21.75 1 78.12 102 VAL B C 1
ATOM 7229 O O . VAL B 1 102 ? 33.531 52.406 20.609 1 78.12 102 VAL B O 1
ATOM 7232 N N . SER B 1 103 ? 32.469 51.125 22.094 1 88.38 103 SER B N 1
ATOM 7233 C CA . SER B 1 103 ? 32.188 50.062 21.141 1 88.38 103 SER B CA 1
ATOM 7234 C C . SER B 1 103 ? 31.109 50.469 20.141 1 88.38 103 SER B C 1
ATOM 7236 O O . SER B 1 103 ? 30.188 51.219 20.484 1 88.38 103 SER B O 1
ATOM 7238 N N . ALA B 1 104 ? 31.281 50.031 18.891 1 92.56 104 ALA B N 1
ATOM 7239 C CA . ALA B 1 104 ? 30.25 50.219 17.875 1 92.56 104 ALA B CA 1
ATOM 7240 C C . ALA B 1 104 ? 29.062 49.281 18.125 1 92.56 104 ALA B C 1
ATOM 7242 O O . ALA B 1 104 ? 29.172 48.312 18.891 1 92.56 104 ALA B O 1
ATOM 7243 N N . THR B 1 105 ? 27.906 49.656 17.641 1 95.06 105 THR B N 1
ATOM 7244 C CA . THR B 1 105 ? 26.719 48.812 17.812 1 95.06 105 THR B CA 1
ATOM 7245 C C . THR B 1 105 ? 26.031 48.594 16.469 1 95.06 105 THR B C 1
ATOM 7247 O O . THR B 1 105 ? 25.75 49.562 15.742 1 95.06 105 THR B O 1
ATOM 7250 N N . VAL B 1 106 ? 25.891 47.344 16.109 1 96.25 106 VAL B N 1
ATOM 7251 C CA . VAL B 1 106 ? 25.078 47 14.961 1 96.25 106 VAL B CA 1
ATOM 7252 C C . VAL B 1 106 ? 23.641 46.75 15.414 1 96.25 106 VAL B C 1
ATOM 7254 O O . VAL B 1 106 ? 23.375 45.938 16.281 1 96.25 106 VAL B O 1
ATOM 7257 N N . VAL B 1 107 ? 22.703 47.5 14.875 1 97.06 107 VAL B N 1
ATOM 7258 C CA . VAL B 1 107 ? 21.297 47.406 15.266 1 97.06 107 VAL B CA 1
ATOM 7259 C C . VAL B 1 107 ? 20.484 46.844 14.109 1 97.06 107 VAL B C 1
ATOM 7261 O O . VAL B 1 107 ? 20.547 47.344 12.984 1 97.06 107 VAL B O 1
ATOM 7264 N N . PHE B 1 108 ? 19.734 45.781 14.414 1 97.38 108 PHE B N 1
ATOM 7265 C CA . PHE B 1 108 ? 18.875 45.156 13.406 1 97.38 108 PHE B CA 1
ATOM 7266 C C . PHE B 1 108 ? 17.406 45.406 13.742 1 97.38 108 PHE B C 1
ATOM 7268 O O . PHE B 1 108 ? 17 45.281 14.906 1 97.38 108 PHE B O 1
ATOM 7275 N N . ASP B 1 109 ? 16.609 45.781 12.812 1 96.56 109 ASP B N 1
ATOM 7276 C CA . ASP B 1 109 ? 15.156 45.844 12.859 1 96.56 109 ASP B CA 1
ATOM 7277 C C . ASP B 1 109 ? 14.516 44.75 12.008 1 96.56 109 ASP B C 1
ATOM 7279 O O . ASP B 1 109 ? 14.734 44.688 10.797 1 96.56 109 ASP B O 1
ATOM 7283 N N . SER B 1 110 ? 13.82 43.938 12.656 1 94.69 110 SER B N 1
ATOM 7284 C CA . SER B 1 110 ? 13.188 42.844 11.953 1 94.69 110 SER B CA 1
ATOM 7285 C C . SER B 1 110 ? 11.719 43.125 11.664 1 94.69 110 SER B C 1
ATOM 7287 O O . SER B 1 110 ? 11.078 43.906 12.383 1 94.69 110 SER B O 1
ATOM 7289 N N . GLU B 1 111 ? 11.258 42.531 10.617 1 93.81 111 GLU B N 1
ATOM 7290 C CA . GLU B 1 111 ? 9.852 42.625 10.258 1 93.81 111 GLU B CA 1
ATOM 7291 C C . GLU B 1 111 ? 8.953 42.156 11.406 1 93.81 111 GLU B C 1
ATOM 7293 O O . GLU B 1 111 ? 9.289 41.219 12.117 1 93.81 111 GLU B O 1
ATOM 7298 N N . GLY B 1 112 ? 7.863 42.812 11.586 1 92.94 112 GLY B N 1
ATOM 7299 C CA . GLY B 1 112 ? 6.949 42.5 12.672 1 92.94 112 GLY B CA 1
ATOM 7300 C C . GLY B 1 112 ? 6.285 41.156 12.531 1 92.94 112 GLY B C 1
ATOM 7301 O O . GLY B 1 112 ? 6.031 40.688 11.414 1 92.94 112 GLY B O 1
ATOM 7302 N N . THR B 1 113 ? 5.941 40.562 13.664 1 93.06 113 THR B N 1
ATOM 7303 C CA . THR B 1 113 ? 5.227 39.312 13.703 1 93.06 113 THR B CA 1
ATOM 7304 C C . THR B 1 113 ? 3.721 39.531 13.602 1 93.06 113 THR B C 1
ATOM 7306 O O . THR B 1 113 ? 3.248 40.656 13.703 1 93.06 113 THR B O 1
ATOM 7309 N N . ASP B 1 114 ? 3.027 38.469 13.312 1 92.62 114 ASP B N 1
ATOM 7310 C CA . ASP B 1 114 ? 1.57 38.531 13.227 1 92.62 114 ASP B CA 1
ATOM 7311 C C . ASP B 1 114 ? 1.112 39.5 12.148 1 92.62 114 ASP B C 1
ATOM 7313 O O . ASP B 1 114 ? 0.144 40.25 12.352 1 92.62 114 ASP B O 1
ATOM 7317 N N . SER B 1 115 ? 1.861 39.5 11.086 1 89.69 115 SER B N 1
ATOM 7318 C CA . SER B 1 115 ? 1.563 40.406 9.984 1 89.69 115 SER B CA 1
ATOM 7319 C C . SER B 1 115 ? 0.338 39.969 9.203 1 89.69 115 SER B C 1
ATOM 7321 O O . SER B 1 115 ? 0.257 38.812 8.789 1 89.69 115 SER B O 1
ATOM 7323 N N . ARG B 1 116 ? -0.535 40.812 9 1 86.88 116 ARG B N 1
ATOM 7324 C CA . ARG B 1 116 ? -1.71 40.5 8.188 1 86.88 116 ARG B CA 1
ATOM 7325 C C . ARG B 1 116 ? -1.336 40.344 6.715 1 86.88 116 ARG B C 1
ATOM 7327 O O . ARG B 1 116 ? -1.879 39.5 6.02 1 86.88 116 ARG B O 1
ATOM 7334 N N . GLU B 1 117 ? -0.373 41.188 6.238 1 84.19 117 GLU B N 1
ATOM 7335 C CA . GLU B 1 117 ? 0.025 41.219 4.836 1 84.19 117 GLU B CA 1
ATOM 7336 C C . GLU B 1 117 ? 0.67 39.875 4.422 1 84.19 117 GLU B C 1
ATOM 7338 O O . GLU B 1 117 ? 0.473 39.406 3.297 1 84.19 117 GLU B O 1
ATOM 7343 N N . ARG B 1 118 ? 1.429 39.281 5.375 1 85.38 118 ARG B N 1
ATOM 7344 C CA . ARG B 1 118 ? 2.033 38 5.07 1 85.38 118 ARG B CA 1
ATOM 7345 C C . ARG B 1 118 ? 0.996 36.875 5.125 1 85.38 118 ARG B C 1
ATOM 7347 O O . ARG B 1 118 ? 1.188 35.812 4.535 1 85.38 118 ARG B O 1
ATOM 7354 N N . GLY B 1 119 ? -0.014 37.125 5.832 1 78.94 119 GLY B N 1
ATOM 7355 C CA . GLY B 1 119 ? -1.092 36.156 5.898 1 78.94 119 GLY B CA 1
ATOM 7356 C C . GLY B 1 119 ? -0.697 34.875 6.609 1 78.94 119 GLY B C 1
ATOM 7357 O O . GLY B 1 119 ? -0.044 34.906 7.656 1 78.94 119 GLY B O 1
ATOM 7358 N N . GLU B 1 120 ? -1.08 33.781 6.09 1 72.56 120 GLU B N 1
ATOM 7359 C CA . GLU B 1 120 ? -0.904 32.469 6.742 1 72.56 120 GLU B CA 1
ATOM 7360 C C . GLU B 1 120 ? 0.529 31.984 6.59 1 72.56 120 GLU B C 1
ATOM 7362 O O . GLU B 1 120 ? 0.978 31.125 7.363 1 72.56 120 GLU B O 1
ATOM 7367 N N . GLY B 1 121 ? 1.25 32.531 5.656 1 75.81 121 GLY B N 1
ATOM 7368 C CA . GLY B 1 121 ? 2.633 32.156 5.445 1 75.81 121 GLY B CA 1
ATOM 7369 C C . GLY B 1 121 ? 3.615 32.938 6.301 1 75.81 121 GLY B C 1
ATOM 7370 O O . GLY B 1 121 ? 4.828 32.844 6.086 1 75.81 121 GLY B O 1
ATOM 7371 N N . ARG B 1 122 ? 3.105 33.531 7.305 1 85.5 122 ARG B N 1
ATOM 7372 C CA . ARG B 1 122 ? 3.922 34.438 8.109 1 85.5 122 ARG B CA 1
ATOM 7373 C C . ARG B 1 122 ? 4.84 33.656 9.047 1 85.5 122 ARG B C 1
ATOM 7375 O O . ARG B 1 122 ? 5.906 34.156 9.422 1 85.5 122 ARG B O 1
ATOM 7382 N N . LEU B 1 123 ? 4.426 32.531 9.391 1 85.06 123 LEU B N 1
ATOM 7383 C CA . LEU B 1 123 ? 5.098 31.812 10.477 1 85.06 123 LEU B CA 1
ATOM 7384 C C . LEU B 1 123 ? 6.527 31.453 10.078 1 85.06 123 LEU B C 1
ATOM 7386 O O . LEU B 1 123 ? 7.438 31.516 10.906 1 85.06 123 LEU B O 1
ATOM 7390 N N . THR B 1 124 ? 6.781 31.094 8.828 1 87.56 124 THR B N 1
ATOM 7391 C CA . THR B 1 124 ? 8.109 30.703 8.375 1 87.56 124 THR B CA 1
ATOM 7392 C C . THR B 1 124 ? 9.102 31.859 8.547 1 87.56 124 THR B C 1
ATOM 7394 O O . THR B 1 124 ? 10.164 31.688 9.148 1 87.56 124 THR B O 1
ATOM 7397 N N . PHE B 1 125 ? 8.695 32.938 8.062 1 90.62 125 PHE B N 1
ATOM 7398 C CA . PHE B 1 125 ? 9.602 34.062 8.156 1 90.62 125 PHE B CA 1
ATOM 7399 C C . PHE B 1 125 ? 9.773 34.5 9.609 1 90.62 125 PHE B C 1
ATOM 7401 O O . PHE B 1 125 ? 10.875 34.875 10.023 1 90.62 125 PHE B O 1
ATOM 7408 N N . GLU B 1 126 ? 8.711 34.531 10.367 1 92 126 GLU B N 1
ATOM 7409 C CA . GLU B 1 126 ? 8.766 34.938 11.773 1 92 126 GLU B CA 1
ATOM 7410 C C . GLU B 1 126 ? 9.719 34.062 12.57 1 92 126 GLU B C 1
ATOM 7412 O O . GLU B 1 126 ? 10.516 34.562 13.367 1 92 126 GLU B O 1
ATOM 7417 N N . HIS B 1 127 ? 9.594 32.812 12.344 1 89.94 127 HIS B N 1
ATOM 7418 C CA . HIS B 1 127 ? 10.461 31.875 13.055 1 89.94 127 HIS B CA 1
ATOM 7419 C C . HIS B 1 127 ? 11.914 32.062 12.633 1 89.94 127 HIS B C 1
ATOM 7421 O O . HIS B 1 127 ? 12.812 32.094 13.477 1 89.94 127 HIS B O 1
ATOM 7427 N N . ARG B 1 128 ? 12.125 32.188 11.344 1 91.44 128 ARG B N 1
ATOM 7428 C CA . ARG B 1 128 ? 13.484 32.344 10.812 1 91.44 128 ARG B CA 1
ATOM 7429 C C . ARG B 1 128 ? 14.125 33.625 11.281 1 91.44 128 ARG B C 1
ATOM 7431 O O . ARG B 1 128 ? 15.258 33.625 11.766 1 91.44 128 ARG B O 1
ATOM 7438 N N . SER B 1 129 ? 13.359 34.688 11.141 1 93.12 129 SER B N 1
ATOM 7439 C CA . SER B 1 129 ? 13.906 36 11.508 1 93.12 129 SER B CA 1
ATOM 7440 C C . SER B 1 129 ? 14.141 36.094 13.008 1 93.12 129 SER B C 1
ATOM 7442 O O . SER B 1 129 ? 15.133 36.688 13.453 1 93.12 129 SER B O 1
ATOM 7444 N N . SER B 1 130 ? 13.273 35.531 13.805 1 92.38 130 SER B N 1
ATOM 7445 C CA . SER B 1 130 ? 13.43 35.562 15.258 1 92.38 130 SER B CA 1
ATOM 7446 C C . SER B 1 130 ? 14.609 34.719 15.719 1 92.38 130 SER B C 1
ATOM 7448 O O . SER B 1 130 ? 15.336 35.125 16.641 1 92.38 130 SER B O 1
ATOM 7450 N N . LEU B 1 131 ? 14.734 33.625 15.102 1 91.81 131 LEU B N 1
ATOM 7451 C CA . LEU B 1 131 ? 15.883 32.781 15.438 1 91.81 131 LEU B CA 1
ATOM 7452 C C . LEU B 1 131 ? 17.188 33.469 15.047 1 91.81 131 LEU B C 1
ATOM 7454 O O . LEU B 1 131 ? 18.188 33.375 15.773 1 91.81 131 LEU B O 1
ATOM 7458 N N . PHE B 1 132 ? 17.188 34.062 13.906 1 93.94 132 PHE B N 1
ATOM 7459 C CA . PHE B 1 132 ? 18.344 34.844 13.461 1 93.94 132 PHE B CA 1
ATOM 7460 C C . PHE B 1 132 ? 18.703 35.906 14.484 1 93.94 132 PHE B C 1
ATOM 7462 O O . PHE B 1 132 ? 19.859 36.062 14.852 1 93.94 132 PHE B O 1
ATOM 7469 N N . CYS B 1 133 ? 17.688 36.625 15.008 1 91.81 133 CYS B N 1
ATOM 7470 C CA . CYS B 1 133 ? 17.891 37.688 16 1 91.81 133 CYS B CA 1
ATOM 7471 C C . CYS B 1 133 ? 18.469 37.094 17.281 1 91.81 133 CYS B C 1
ATOM 7473 O O . CYS B 1 133 ? 19.406 37.688 17.844 1 91.81 133 CYS B O 1
ATOM 7475 N N . LEU B 1 134 ? 17.938 36.062 17.625 1 90.62 134 LEU B N 1
ATOM 7476 C CA . LEU B 1 134 ? 18.391 35.469 18.875 1 90.62 134 LEU B CA 1
ATOM 7477 C C . LEU B 1 134 ? 19.812 34.938 18.734 1 90.62 134 LEU B C 1
ATOM 7479 O O . LEU B 1 134 ? 20.625 35.031 19.672 1 90.62 134 LEU B O 1
ATOM 7483 N N . ALA B 1 135 ? 20.141 34.375 17.641 1 90.12 135 ALA B N 1
ATOM 7484 C CA . ALA B 1 135 ? 21.438 33.719 17.422 1 90.12 135 ALA B CA 1
ATOM 7485 C C . ALA B 1 135 ? 22.562 34.75 17.297 1 90.12 135 ALA B C 1
ATOM 7487 O O . ALA B 1 135 ? 23.688 34.5 17.734 1 90.12 135 ALA B O 1
ATOM 7488 N N . LEU B 1 136 ? 22.281 35.906 16.828 1 92.56 136 LEU B N 1
ATOM 7489 C CA . LEU B 1 136 ? 23.328 36.875 16.484 1 92.56 136 LEU B CA 1
ATOM 7490 C C . LEU B 1 136 ? 23.516 37.875 17.609 1 92.56 136 LEU B C 1
ATOM 7492 O O . LEU B 1 136 ? 24.578 38.5 17.734 1 92.56 136 LEU B O 1
ATOM 7496 N N . SER B 1 137 ? 22.578 38.062 18.469 1 93.94 137 SER B N 1
ATOM 7497 C CA . SER B 1 137 ? 22.484 39.281 19.266 1 93.94 137 SER B CA 1
ATOM 7498 C C . SER B 1 137 ? 23.141 39.094 20.625 1 93.94 137 SER B C 1
ATOM 7500 O O . SER B 1 137 ? 23.109 38.031 21.203 1 93.94 137 SER B O 1
ATOM 7502 N N . ASP B 1 138 ? 23.734 40.219 21.078 1 94.81 138 ASP B N 1
ATOM 7503 C CA . ASP B 1 138 ? 24.094 40.344 22.484 1 94.81 138 ASP B CA 1
ATOM 7504 C C . ASP B 1 138 ? 22.891 40.719 23.328 1 94.81 138 ASP B C 1
ATOM 7506 O O . ASP B 1 138 ? 22.734 40.219 24.453 1 94.81 138 ASP B O 1
ATOM 7510 N N . VAL B 1 139 ? 22.094 41.5 22.703 1 95.31 139 VAL B N 1
ATOM 7511 C CA . VAL B 1 139 ? 20.859 41.906 23.359 1 95.31 139 VAL B CA 1
ATOM 7512 C C . VAL B 1 139 ? 19.703 41.812 22.375 1 95.31 139 VAL B C 1
ATOM 7514 O O . VAL B 1 139 ? 19.797 42.25 21.234 1 95.31 139 VAL B O 1
ATOM 7517 N N . VAL B 1 140 ? 18.672 41.219 22.812 1 95.75 140 VAL B N 1
ATOM 7518 C CA . VAL B 1 140 ? 17.422 41.156 22.047 1 95.75 140 VAL B CA 1
ATOM 7519 C C . VAL B 1 140 ? 16.328 41.938 22.766 1 95.75 140 VAL B C 1
ATOM 7521 O O . VAL B 1 140 ? 16.016 41.656 23.922 1 95.75 140 VAL B O 1
ATOM 7524 N N . ILE B 1 141 ? 15.828 42.906 22.078 1 97.19 141 ILE B N 1
ATOM 7525 C CA . ILE B 1 141 ? 14.711 43.688 22.625 1 97.19 141 ILE B CA 1
ATOM 7526 C C . ILE B 1 141 ? 13.391 43.031 22.188 1 97.19 141 ILE B C 1
ATOM 7528 O O . ILE B 1 141 ? 13.133 42.875 21 1 97.19 141 ILE B O 1
ATOM 7532 N N . VAL B 1 142 ? 12.672 42.625 23.141 1 96 142 VAL B N 1
ATOM 7533 C CA . VAL B 1 142 ? 11.32 42.125 22.891 1 96 142 VAL B CA 1
ATOM 7534 C C . VAL B 1 142 ? 10.297 43.219 23.172 1 96 142 VAL B C 1
ATOM 7536 O O . VAL B 1 142 ? 10.031 43.531 24.344 1 96 142 VAL B O 1
ATOM 7539 N N . ASN B 1 143 ? 9.734 43.719 22.078 1 96 143 ASN B N 1
ATOM 7540 C CA . ASN B 1 143 ? 8.773 44.812 22.172 1 96 143 ASN B CA 1
ATOM 7541 C C . ASN B 1 143 ? 7.34 44.281 22.219 1 96 143 ASN B C 1
ATOM 7543 O O . ASN B 1 143 ? 6.887 43.625 21.281 1 96 143 ASN B O 1
ATOM 7547 N N . LEU B 1 144 ? 6.594 44.531 23.281 1 93.44 144 LEU B N 1
ATOM 7548 C CA . LEU B 1 144 ? 5.227 44.031 23.359 1 93.44 144 LEU B CA 1
ATOM 7549 C C . LEU B 1 144 ? 4.305 45.062 24.016 1 93.44 144 LEU B C 1
ATOM 7551 O O . LEU B 1 144 ? 4.75 45.875 24.812 1 93.44 144 LEU B O 1
ATOM 7555 N N . TRP B 1 145 ? 3.08 45 23.625 1 92.81 145 TRP B N 1
ATOM 7556 C CA . TRP B 1 145 ? 2.061 45.844 24.234 1 92.81 145 TRP B CA 1
ATOM 7557 C C . TRP B 1 145 ? 1.643 45.281 25.594 1 92.81 145 TRP B C 1
ATOM 7559 O O . TRP B 1 145 ? 1.504 44.094 25.766 1 92.81 145 TRP B O 1
ATOM 7569 N N . TYR B 1 146 ? 1.433 46.156 26.516 1 92.12 146 TYR B N 1
ATOM 7570 C CA . TYR B 1 146 ? 0.991 45.75 27.844 1 92.12 146 TYR B CA 1
ATOM 7571 C C . TYR B 1 146 ? -0.286 44.906 27.75 1 92.12 146 TYR B C 1
ATOM 7573 O O . TYR B 1 146 ? -0.395 43.875 28.391 1 92.12 146 TYR B O 1
ATOM 7581 N N . ASN B 1 147 ? -1.193 45.312 26.938 1 88.94 147 ASN B N 1
ATOM 7582 C CA . ASN B 1 147 ? -2.506 44.688 26.859 1 88.94 147 ASN B CA 1
ATOM 7583 C C . ASN B 1 147 ? -2.432 43.312 26.156 1 88.94 147 ASN B C 1
ATOM 7585 O O . ASN B 1 147 ? -3.365 42.531 26.25 1 88.94 147 ASN B O 1
ATOM 7589 N N . SER B 1 148 ? -1.36 43.062 25.516 1 90.06 148 SER B N 1
ATOM 7590 C CA . SER B 1 148 ? -1.244 41.812 24.781 1 90.06 148 SER B CA 1
ATOM 7591 C C . SER B 1 148 ? -0.475 40.781 25.578 1 90.06 148 SER B C 1
ATOM 7593 O O . SER B 1 148 ? -0.207 39.656 25.078 1 90.06 148 SER B O 1
ATOM 7595 N N . MET B 1 149 ? -0.126 41 26.812 1 90.06 149 MET B N 1
ATOM 7596 C CA . MET B 1 149 ? 0.731 40.125 27.594 1 90.06 149 MET B CA 1
ATOM 7597 C C . MET B 1 149 ? 0.031 38.781 27.891 1 90.06 149 MET B C 1
ATOM 7599 O O . MET B 1 149 ? 0.686 37.75 28.062 1 90.06 149 MET B O 1
ATOM 7603 N N . GLY B 1 150 ? -1.265 38.844 27.906 1 87.31 150 GLY B N 1
ATOM 7604 C CA . GLY B 1 150 ? -2.006 37.625 28.188 1 87.31 150 GLY B CA 1
ATOM 7605 C C . GLY B 1 150 ? -2.328 36.812 26.953 1 87.31 150 GLY B C 1
ATOM 7606 O O . GLY B 1 150 ? -2.959 35.75 27.031 1 87.31 150 GLY B O 1
ATOM 7607 N N . ASN B 1 151 ? -1.906 37.219 25.797 1 91.25 151 ASN B N 1
ATOM 7608 C CA . ASN B 1 151 ? -2.197 36.562 24.516 1 91.25 151 ASN B CA 1
ATOM 7609 C C . ASN B 1 151 ? -1.083 35.594 24.125 1 91.25 151 ASN B C 1
ATOM 7611 O O . ASN B 1 151 ? 0.075 35.781 24.484 1 91.25 151 ASN B O 1
ATOM 7615 N N . LEU B 1 152 ? -1.422 34.625 23.469 1 90.06 152 LEU B N 1
ATOM 7616 C CA . LEU B 1 152 ? -0.43 33.656 23 1 90.06 152 LEU B CA 1
ATOM 7617 C C . LEU B 1 152 ? 0.37 34.219 21.828 1 90.06 152 LEU B C 1
ATOM 7619 O O . LEU B 1 152 ? 1.603 34.219 21.859 1 90.06 152 LEU B O 1
ATOM 7623 N N . THR B 1 153 ? -0.306 34.719 20.812 1 88.94 153 THR B N 1
ATOM 7624 C CA . THR B 1 153 ? 0.331 35.25 19.625 1 88.94 153 THR B CA 1
ATOM 7625 C C . THR B 1 153 ? 0.686 36.719 19.812 1 88.94 153 THR B C 1
ATOM 7627 O O . THR B 1 153 ? 1.794 37.156 19.484 1 88.94 153 THR B O 1
ATOM 7630 N N . GLY B 1 154 ? -0.2 37.406 20.391 1 89.38 154 GLY B N 1
ATOM 7631 C CA . GLY B 1 154 ? 0.015 38.844 20.578 1 89.38 154 GLY B CA 1
ATOM 7632 C C . GLY B 1 154 ? 1.2 39.156 21.469 1 89.38 154 GLY B C 1
ATOM 7633 O O . GLY B 1 154 ? 1.847 40.188 21.297 1 89.38 154 GLY B O 1
ATOM 7634 N N . SER B 1 155 ? 1.494 38.281 22.344 1 89.12 155 SER B N 1
ATOM 7635 C CA . SER B 1 155 ? 2.619 38.469 23.25 1 89.12 155 SER B CA 1
ATOM 7636 C C . SER B 1 155 ? 3.906 37.906 22.672 1 89.12 155 SER B C 1
ATOM 7638 O O . SER B 1 155 ? 4.984 38.094 23.23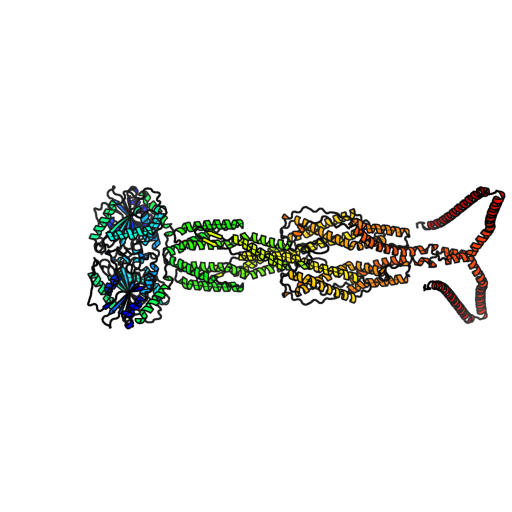4 1 89.12 155 SER B O 1
ATOM 7640 N N . ASN B 1 156 ? 3.783 37.188 21.578 1 89.62 156 ASN B N 1
ATOM 7641 C CA . ASN B 1 156 ? 4.902 36.5 20.953 1 89.62 156 ASN B CA 1
ATOM 7642 C C . ASN B 1 156 ? 5.391 35.344 21.812 1 89.62 156 ASN B C 1
ATOM 7644 O O . ASN B 1 156 ? 6.512 34.875 21.641 1 89.62 156 ASN B O 1
ATOM 7648 N N . TYR B 1 157 ? 4.574 34.969 22.812 1 88.81 157 TYR B N 1
ATOM 7649 C CA . TYR B 1 157 ? 4.898 33.812 23.641 1 88.81 157 TYR B CA 1
ATOM 7650 C C . TYR B 1 157 ? 5.168 32.594 22.781 1 88.81 157 TYR B C 1
ATOM 7652 O O . TYR B 1 157 ? 6.18 31.906 22.969 1 88.81 157 TYR B O 1
ATOM 7660 N N . GLY B 1 158 ? 4.242 32.281 21.922 1 84.75 158 GLY B N 1
ATOM 7661 C CA . GLY B 1 158 ? 4.387 31.125 21.047 1 84.75 158 GLY B CA 1
ATOM 7662 C C . GLY B 1 158 ? 5.645 31.172 20.203 1 84.75 158 GLY B C 1
ATOM 7663 O O . GLY B 1 158 ? 6.309 30.156 20.016 1 84.75 158 GLY B O 1
ATOM 7664 N N . LEU B 1 159 ? 5.926 32.312 19.703 1 86.44 159 LEU B N 1
ATOM 7665 C CA . LEU B 1 159 ? 7.109 32.5 18.875 1 86.44 159 LEU B CA 1
ATOM 7666 C C . LEU B 1 159 ? 8.383 32.281 19.672 1 86.44 159 LEU B C 1
ATOM 7668 O O . LEU B 1 159 ? 9.289 31.578 19.234 1 86.44 159 LEU B O 1
ATOM 7672 N N . LEU B 1 160 ? 8.445 32.875 20.859 1 88.88 160 LEU B N 1
ATOM 7673 C CA . LEU B 1 160 ? 9.625 32.75 21.719 1 88.88 160 LEU B CA 1
ATOM 7674 C C . LEU B 1 160 ? 9.867 31.297 22.109 1 88.88 160 LEU B C 1
ATOM 7676 O O . LEU B 1 160 ? 11.016 30.859 22.219 1 88.88 160 LEU B O 1
ATOM 7680 N N . LYS B 1 161 ? 8.805 30.641 22.391 1 87.88 161 LYS B N 1
ATOM 7681 C CA . LYS B 1 161 ? 8.914 29.219 22.719 1 87.88 161 LYS B CA 1
ATOM 7682 C C . LYS B 1 161 ? 9.617 28.453 21.609 1 87.88 161 LYS B C 1
ATOM 7684 O O . LYS B 1 161 ? 10.562 27.703 21.875 1 87.88 161 LYS B O 1
ATOM 7689 N N . THR B 1 162 ? 9.242 28.641 20.391 1 80.88 162 THR B N 1
ATOM 7690 C CA . THR B 1 162 ? 9.789 27.938 19.234 1 80.88 162 THR B CA 1
ATOM 7691 C C . THR B 1 162 ? 11.234 28.344 18.984 1 80.88 162 THR B C 1
ATOM 7693 O O . THR B 1 162 ? 12.078 27.5 18.688 1 80.88 162 THR B O 1
ATOM 7696 N N . VAL B 1 163 ? 11.461 29.578 19.094 1 85.44 163 VAL B N 1
ATOM 7697 C CA . VAL B 1 163 ? 12.766 30.109 18.719 1 85.44 163 VAL B CA 1
ATOM 7698 C C . VAL B 1 163 ? 13.797 29.75 19.797 1 85.44 163 VAL B C 1
ATOM 7700 O O . VAL B 1 163 ? 14.953 29.469 19.484 1 85.44 163 VAL B O 1
ATOM 7703 N N . VAL B 1 164 ? 13.391 29.781 21.031 1 87.44 164 VAL B N 1
ATOM 7704 C CA . VAL B 1 164 ? 14.305 29.391 22.094 1 87.44 164 VAL B CA 1
ATOM 7705 C C . VAL B 1 164 ? 14.664 27.906 21.953 1 87.44 164 VAL B C 1
ATOM 7707 O O . VAL B 1 164 ? 15.82 27.531 22.125 1 87.44 164 VAL B O 1
ATOM 7710 N N . GLU B 1 165 ? 13.711 27.156 21.672 1 83.81 165 GLU B N 1
ATOM 7711 C CA . GLU B 1 165 ? 13.953 25.734 21.453 1 83.81 165 GLU B CA 1
ATOM 7712 C C . GLU B 1 165 ? 14.922 25.5 20.297 1 83.81 165 GLU B C 1
ATOM 7714 O O . GLU B 1 165 ? 15.852 24.703 20.406 1 83.81 165 GLU B O 1
ATOM 7719 N N . ALA B 1 166 ? 14.703 26.203 19.219 1 80.44 166 ALA B N 1
ATOM 7720 C CA . ALA B 1 166 ? 15.547 26.062 18.031 1 80.44 166 ALA B CA 1
ATOM 7721 C C . ALA B 1 166 ? 16.953 26.578 18.297 1 80.44 166 ALA B C 1
ATOM 7723 O O . ALA B 1 166 ? 17.922 26.047 17.75 1 80.44 166 ALA B O 1
ATOM 7724 N N . ASN B 1 167 ? 16.969 27.609 19.078 1 84.25 167 ASN B N 1
ATOM 7725 C CA . ASN B 1 167 ? 18.266 28.203 19.406 1 84.25 167 ASN B CA 1
ATOM 7726 C C . ASN B 1 167 ? 19.141 27.234 20.203 1 84.25 167 ASN B C 1
ATOM 7728 O O . ASN B 1 167 ? 20.359 27.25 20.062 1 84.25 167 ASN B O 1
ATOM 7732 N N . LEU B 1 168 ? 18.547 26.422 21 1 84.06 168 LEU B N 1
ATOM 7733 C CA . LEU B 1 168 ? 19.281 25.438 21.797 1 84.06 168 LEU B CA 1
ATOM 7734 C C . LEU B 1 168 ? 19.938 24.391 20.891 1 84.06 168 LEU B C 1
ATOM 7736 O O . LEU B 1 168 ? 21 23.844 21.234 1 84.06 168 LEU B O 1
ATOM 7740 N N . GLU B 1 169 ? 19.391 24.266 19.797 1 77 169 GLU B N 1
ATOM 7741 C CA . GLU B 1 169 ? 19.922 23.297 18.844 1 77 169 GLU B CA 1
ATOM 7742 C C . GLU B 1 169 ? 21.094 23.875 18.062 1 77 169 GLU B C 1
ATOM 7744 O O . GLU B 1 169 ? 21.984 23.141 17.625 1 77 169 GLU B O 1
ATOM 7749 N N . LEU B 1 170 ? 21.047 25.125 17.812 1 74.19 170 LEU B N 1
ATOM 7750 C CA . LEU B 1 170 ? 22.078 25.797 17.031 1 74.19 170 LEU B CA 1
ATOM 7751 C C . LEU B 1 170 ? 23.297 26.078 17.875 1 74.19 170 LEU B C 1
ATOM 7753 O O . LEU B 1 170 ? 24.422 26.141 17.359 1 74.19 170 LEU B O 1
ATOM 7757 N N . VAL B 1 171 ? 23.078 26.375 19.078 1 67.44 171 VAL B N 1
ATOM 7758 C CA . VAL B 1 171 ? 24.156 26.828 19.969 1 67.44 171 VAL B CA 1
ATOM 7759 C C . VAL B 1 171 ? 25.109 25.672 20.234 1 67.44 171 VAL B C 1
ATOM 7761 O O . VAL B 1 171 ? 24.688 24.578 20.625 1 67.44 171 VAL B O 1
ATOM 7764 N N . ASP B 1 172 ? 26.359 25.703 19.578 1 58.38 172 ASP B N 1
ATOM 7765 C CA . ASP B 1 172 ? 27.469 24.781 19.859 1 58.38 172 ASP B CA 1
ATOM 7766 C C . ASP B 1 172 ? 28.109 25.125 21.203 1 58.38 172 ASP B C 1
ATOM 7768 O O . ASP B 1 172 ? 28.578 26.25 21.406 1 58.38 172 ASP B O 1
ATOM 7772 N N . THR B 1 173 ? 27.734 24.484 22.297 1 54 173 THR B N 1
ATOM 7773 C CA . THR B 1 173 ? 28.25 24.828 23.609 1 54 173 THR B CA 1
ATOM 7774 C C . THR B 1 173 ? 29.75 24.562 23.688 1 54 173 THR B C 1
ATOM 7776 O O . THR B 1 173 ? 30.359 24.656 24.75 1 54 173 THR B O 1
ATOM 7779 N N . ASN B 1 174 ? 30.359 24.031 22.672 1 50.41 174 ASN B N 1
ATOM 7780 C CA . ASN B 1 174 ? 31.766 23.75 22.969 1 50.41 174 ASN B CA 1
ATOM 7781 C C . ASN B 1 174 ? 32.469 24.984 23.516 1 50.41 174 ASN B C 1
ATOM 7783 O O . ASN B 1 174 ? 33.656 24.922 23.875 1 50.41 174 ASN B O 1
ATOM 7787 N N . ASN B 1 175 ? 31.938 26.172 23.328 1 50.22 175 ASN B N 1
ATOM 7788 C CA . ASN B 1 175 ? 32.719 27.312 23.812 1 50.22 175 ASN B CA 1
ATOM 7789 C C . ASN B 1 175 ? 32.5 27.547 25.312 1 50.22 175 ASN B C 1
ATOM 7791 O O . ASN B 1 175 ? 31.375 27.578 25.766 1 50.22 175 ASN B O 1
ATOM 7795 N N . GLU B 1 176 ? 33.406 27.219 26.078 1 50 176 GLU B N 1
ATOM 7796 C CA . GLU B 1 176 ? 33.625 27.297 27.516 1 50 176 GLU B CA 1
ATOM 7797 C C . GLU B 1 176 ? 32.969 28.547 28.094 1 50 176 GLU B C 1
ATOM 7799 O O . GLU B 1 176 ? 32.562 28.562 29.266 1 50 176 GLU B O 1
ATOM 7804 N N . GLU B 1 177 ? 33.188 29.781 27.484 1 53.09 177 GLU B N 1
ATOM 7805 C CA . GLU B 1 177 ? 32.719 31.031 28.078 1 53.09 177 GLU B CA 1
ATOM 7806 C C . GLU B 1 177 ? 31.25 31.297 27.719 1 53.09 177 GLU B C 1
ATOM 7808 O O . GLU B 1 177 ? 30.938 31.578 26.562 1 53.09 177 GLU B O 1
ATOM 7813 N N . ASN B 1 178 ? 30.422 30.703 28.297 1 58.31 178 ASN B N 1
ATOM 7814 C CA . ASN B 1 178 ? 28.969 30.703 28.094 1 58.31 178 ASN B CA 1
ATOM 7815 C C . ASN B 1 178 ? 28.391 32.125 28.188 1 58.31 178 ASN B C 1
ATOM 7817 O O . ASN B 1 178 ? 28.219 32.656 29.297 1 58.31 178 ASN B O 1
ATOM 7821 N N . TYR B 1 179 ? 28.469 32.969 27.094 1 69.75 179 TYR B N 1
ATOM 7822 C CA . TYR B 1 179 ? 27.875 34.312 27.156 1 69.75 179 TYR B CA 1
ATOM 7823 C C . TYR B 1 179 ? 26.359 34.219 27.125 1 69.75 179 TYR B C 1
ATOM 7825 O O . TYR B 1 179 ? 25.781 33.469 26.359 1 69.75 179 TYR B O 1
ATOM 7833 N N . LYS B 1 180 ? 25.828 34.969 28.141 1 84.25 180 LYS B N 1
ATOM 7834 C CA . LYS B 1 180 ? 24.391 35.062 28.281 1 84.25 180 LYS B CA 1
ATOM 7835 C C . LYS B 1 180 ? 23.812 36.125 27.344 1 84.25 180 LYS B C 1
ATOM 7837 O O . LYS B 1 180 ? 24.406 37.219 27.172 1 84.25 180 LYS B O 1
ATOM 7842 N N . THR B 1 181 ? 22.875 35.75 26.609 1 90.06 181 THR B N 1
ATOM 7843 C CA . THR B 1 181 ? 22.141 36.75 25.812 1 90.06 181 THR B CA 1
ATOM 7844 C C . THR B 1 181 ? 21.203 37.562 26.703 1 90.06 181 THR B C 1
ATOM 7846 O O . THR B 1 181 ? 20.484 37 27.531 1 90.06 181 THR B O 1
ATOM 7849 N N . VAL B 1 182 ? 21.266 38.844 26.578 1 94.44 182 VAL B N 1
ATOM 7850 C CA . VAL B 1 182 ? 20.406 39.719 27.375 1 94.44 182 VAL B CA 1
ATOM 7851 C C . VAL B 1 182 ? 19.078 39.938 26.656 1 94.44 182 VAL B C 1
ATOM 7853 O O . VAL B 1 182 ? 19.062 40.312 25.469 1 94.44 182 VAL B O 1
ATOM 7856 N N . LEU B 1 183 ? 18 39.75 27.391 1 94.75 183 LEU B N 1
ATOM 7857 C CA . LEU B 1 183 ? 16.672 40 26.844 1 94.75 183 LEU B CA 1
ATOM 7858 C C . LEU B 1 183 ? 16.031 41.219 27.5 1 94.75 183 LEU B C 1
ATOM 7860 O O . LEU B 1 183 ? 15.773 41.188 28.703 1 94.75 183 LEU B O 1
ATOM 7864 N N . PHE B 1 184 ? 15.844 42.219 26.719 1 96.94 184 PHE B N 1
ATOM 7865 C CA . PHE B 1 184 ? 15.133 43.438 27.188 1 96.94 184 PHE B CA 1
ATOM 7866 C C . PHE B 1 184 ? 13.656 43.344 26.812 1 96.94 184 PHE B C 1
ATOM 7868 O O . PHE B 1 184 ? 13.289 43.5 25.656 1 96.94 184 PHE B O 1
ATOM 7875 N N . PHE B 1 185 ? 12.836 43.125 27.812 1 97 185 PHE B N 1
ATOM 7876 C CA . PHE B 1 185 ? 11.398 43.188 27.562 1 97 185 PHE B CA 1
ATOM 7877 C C . PHE B 1 185 ? 10.883 44.594 27.75 1 97 185 PHE B C 1
ATOM 7879 O O . PHE B 1 185 ? 10.82 45.094 28.875 1 97 185 PHE B O 1
ATOM 7886 N N . CYS B 1 186 ? 10.562 45.156 26.656 1 97.62 186 CYS B N 1
ATOM 7887 C CA . CYS B 1 186 ? 10.008 46.531 26.688 1 97.62 186 CYS B CA 1
ATOM 7888 C C . CYS B 1 186 ? 8.492 46.5 26.531 1 97.62 186 CYS B C 1
ATOM 7890 O O . CYS B 1 186 ? 7.973 46.312 25.438 1 97.62 186 CYS B O 1
ATOM 7892 N N . VAL B 1 187 ? 7.805 46.75 27.609 1 96.19 187 VAL B N 1
ATOM 7893 C CA . VAL B 1 187 ? 6.348 46.719 27.625 1 96.19 187 VAL B CA 1
ATOM 7894 C C . VAL B 1 187 ? 5.797 48.094 27.297 1 96.19 187 VAL B C 1
ATOM 7896 O O . VAL B 1 187 ? 5.93 49.031 28.109 1 96.19 187 VAL B O 1
ATOM 7899 N N . ARG B 1 188 ? 5.133 48.156 26.219 1 95.12 188 ARG B N 1
ATOM 7900 C CA . ARG B 1 188 ? 4.641 49.406 25.688 1 95.12 188 ARG B CA 1
ATOM 7901 C C . ARG B 1 188 ? 3.285 49.781 26.297 1 95.12 188 ARG B C 1
ATOM 7903 O O . ARG B 1 188 ? 2.475 48.875 26.578 1 95.12 188 ARG B O 1
ATOM 7910 N N . ASP B 1 189 ? 2.994 51.094 26.438 1 92.06 189 ASP B N 1
ATOM 7911 C CA . ASP B 1 189 ? 1.745 51.656 26.938 1 92.06 189 ASP B CA 1
ATOM 7912 C C . ASP B 1 189 ? 1.476 51.188 28.375 1 92.06 189 ASP B C 1
ATOM 7914 O O . ASP B 1 189 ? 0.346 50.844 28.719 1 92.06 189 ASP B O 1
ATOM 7918 N N . TRP B 1 190 ? 2.51 51.125 29.047 1 92.31 190 TRP B N 1
ATOM 7919 C CA . TRP B 1 190 ? 2.428 50.781 30.469 1 92.31 190 TRP B CA 1
ATOM 7920 C C . TRP B 1 190 ? 2.322 52.031 31.328 1 92.31 190 TRP B C 1
ATOM 7922 O O . TRP B 1 190 ? 2.859 53.094 30.984 1 92.31 190 TRP B O 1
ATOM 7932 N N . SER B 1 191 ? 1.582 51.906 32.375 1 89.12 191 SER B N 1
ATOM 7933 C CA . SER B 1 191 ? 1.506 52.938 33.406 1 89.12 191 SER B CA 1
ATOM 7934 C C . SER B 1 191 ? 1.421 52.312 34.781 1 89.12 191 SER B C 1
ATOM 7936 O O . SER B 1 191 ? 0.901 51.219 34.969 1 89.12 191 SER B O 1
ATOM 7938 N N . PRO B 1 192 ? 1.958 53.031 35.781 1 87.12 192 PRO B N 1
ATOM 7939 C CA . PRO B 1 192 ? 1.867 52.531 37.156 1 87.12 192 PRO B CA 1
ATOM 7940 C C . PRO B 1 192 ? 0.425 52.375 37.625 1 87.12 192 PRO B C 1
ATOM 7942 O O . PRO B 1 192 ? 0.149 51.531 38.5 1 87.12 192 PRO B O 1
ATOM 7945 N N . SER B 1 193 ? -0.479 53.094 37 1 83 193 SER B N 1
ATOM 7946 C CA . SER B 1 193 ? -1.885 53.031 37.375 1 83 193 SER B CA 1
ATOM 7947 C C . SER B 1 193 ? -2.52 51.719 36.875 1 83 193 SER B C 1
ATOM 7949 O O . SER B 1 193 ? -3.508 51.25 37.438 1 83 193 SER B O 1
ATOM 7951 N N . LEU B 1 194 ? -1.929 51.219 35.844 1 84.25 194 LEU B N 1
ATOM 7952 C CA . LEU B 1 194 ? -2.441 49.969 35.281 1 84.25 194 LEU B CA 1
ATOM 7953 C C . LEU B 1 194 ? -1.972 48.781 36.125 1 84.25 194 LEU B C 1
ATOM 7955 O O . LEU B 1 194 ? -2.783 47.969 36.562 1 84.25 194 LEU B O 1
ATOM 7959 N N . SER B 1 195 ? -0.633 48.75 36.406 1 87.44 195 SER B N 1
ATOM 7960 C CA . SER B 1 195 ? -0.01 47.688 37.188 1 87.44 195 SER B CA 1
ATOM 7961 C C . SER B 1 195 ? 1.381 48.094 37.656 1 87.44 195 SER B C 1
ATOM 7963 O O . SER B 1 195 ? 2.139 48.719 36.906 1 87.44 195 SER B O 1
ATOM 7965 N N . PRO B 1 196 ? 1.56 47.688 38.875 1 90.25 196 PRO B N 1
ATOM 7966 C CA . PRO B 1 196 ? 2.941 47.938 39.281 1 90.25 196 PRO B CA 1
ATOM 7967 C C . PRO B 1 196 ? 3.959 47.188 38.438 1 90.25 196 PRO B C 1
ATOM 7969 O O . PRO B 1 196 ? 3.689 46.062 38 1 90.25 196 PRO B O 1
ATOM 7972 N N . LEU B 1 197 ? 5.082 47.781 38.219 1 92.56 197 LEU B N 1
ATOM 7973 C CA . LEU B 1 197 ? 6.094 47.219 37.344 1 92.56 197 LEU B CA 1
ATOM 7974 C C . LEU B 1 197 ? 6.582 45.875 37.875 1 92.56 197 LEU B C 1
ATOM 7976 O O . LEU B 1 197 ? 6.93 44.969 37.094 1 92.56 197 LEU B O 1
ATOM 7980 N N . ASN B 1 198 ? 6.59 45.719 39.219 1 92.69 198 ASN B N 1
ATOM 7981 C CA . ASN B 1 198 ? 7.043 44.469 39.812 1 92.69 198 ASN B CA 1
ATOM 7982 C C . ASN B 1 198 ? 6.141 43.312 39.406 1 92.69 198 ASN B C 1
ATOM 7984 O O . ASN B 1 198 ? 6.613 42.188 39.219 1 92.69 198 ASN B O 1
ATOM 7988 N N . VAL B 1 199 ? 4.895 43.594 39.25 1 91.69 199 VAL B N 1
ATOM 7989 C CA . VAL B 1 199 ? 3.945 42.562 38.875 1 91.69 199 VAL B CA 1
ATOM 7990 C C . VAL B 1 199 ? 4.203 42.156 37.406 1 91.69 199 VAL B C 1
ATOM 7992 O O . VAL B 1 199 ? 4.145 40.969 37.062 1 91.69 199 VAL B O 1
ATOM 7995 N N . VAL B 1 200 ? 4.5 43.156 36.594 1 93.06 200 VAL B N 1
ATOM 7996 C CA . VAL B 1 200 ? 4.789 42.906 35.188 1 93.06 200 VAL B CA 1
ATOM 7997 C C . VAL B 1 200 ? 6.078 42.094 35.062 1 93.06 200 VAL B C 1
ATOM 7999 O O . VAL B 1 200 ? 6.16 41.156 34.281 1 93.06 200 VAL B O 1
ATOM 8002 N N . LYS B 1 201 ? 7.074 42.469 35.875 1 94.12 201 LYS B N 1
ATOM 8003 C CA . LYS B 1 201 ? 8.352 41.75 35.875 1 94.12 201 LYS B CA 1
ATOM 8004 C C . LYS B 1 201 ? 8.172 40.312 36.281 1 94.12 201 LYS B C 1
ATOM 8006 O O . LYS B 1 201 ? 8.742 39.406 35.656 1 94.12 201 LYS B O 1
ATOM 8011 N N . ASP B 1 202 ? 7.375 40.125 37.25 1 92.75 202 ASP B N 1
ATOM 8012 C CA . ASP B 1 202 ? 7.121 38.781 37.75 1 92.75 202 ASP B CA 1
ATOM 8013 C C . ASP B 1 202 ? 6.379 37.938 36.688 1 92.75 202 ASP B C 1
ATOM 8015 O O . ASP B 1 202 ? 6.629 36.75 36.562 1 92.75 202 ASP B O 1
ATOM 8019 N N . TYR B 1 203 ? 5.496 38.562 36.062 1 91.38 203 TYR B N 1
ATOM 8020 C CA . TYR B 1 203 ? 4.734 37.875 35.031 1 91.38 203 TYR B CA 1
ATOM 8021 C C . TYR B 1 203 ? 5.641 37.406 33.906 1 91.38 203 TYR B C 1
ATOM 8023 O O . TYR B 1 203 ? 5.531 36.281 33.438 1 91.38 203 TYR B O 1
ATOM 8031 N N . VAL B 1 204 ? 6.527 38.281 33.438 1 92.94 204 VAL B N 1
ATOM 8032 C CA . VAL B 1 204 ? 7.426 37.969 32.344 1 92.94 204 VAL B CA 1
ATOM 8033 C C . VAL B 1 204 ? 8.398 36.844 32.781 1 92.94 204 VAL B C 1
ATOM 8035 O O . VAL B 1 204 ? 8.648 35.906 32 1 92.94 204 VAL B O 1
ATOM 8038 N N . LEU B 1 205 ? 8.914 36.938 33.969 1 93.38 205 LEU B N 1
ATOM 8039 C CA . LEU B 1 205 ? 9.914 36 34.438 1 93.38 205 LEU B CA 1
ATOM 8040 C C . LEU B 1 205 ? 9.297 34.625 34.656 1 93.38 205 LEU B C 1
ATOM 8042 O O . LEU B 1 205 ? 9.82 33.594 34.188 1 93.38 205 LEU B O 1
ATOM 8046 N N . ASN B 1 206 ? 8.141 34.594 35.281 1 89.75 206 ASN B N 1
ATOM 8047 C CA . ASN B 1 206 ? 7.578 33.344 35.719 1 89.75 206 ASN B CA 1
ATOM 8048 C C . ASN B 1 206 ? 6.613 32.75 34.688 1 89.75 206 ASN B C 1
ATOM 8050 O O . ASN B 1 206 ? 6.652 31.547 34.406 1 89.75 206 ASN B O 1
ATOM 8054 N N . ASN B 1 207 ? 5.852 33.594 34.125 1 87.38 207 ASN B N 1
ATOM 8055 C CA . ASN B 1 207 ? 4.789 33.094 33.281 1 87.38 207 ASN B CA 1
ATOM 8056 C C . ASN B 1 207 ? 5.227 33.031 31.812 1 87.38 207 ASN B C 1
ATOM 8058 O O . ASN B 1 207 ? 4.609 32.344 31 1 87.38 207 ASN B O 1
ATOM 8062 N N . TYR B 1 208 ? 6.266 33.781 31.453 1 89.12 208 TYR B N 1
ATOM 8063 C CA . TYR B 1 208 ? 6.773 33.75 30.094 1 89.12 208 TYR B CA 1
ATOM 8064 C C . TYR B 1 208 ? 7.996 32.844 30 1 89.12 208 TYR B C 1
ATOM 8066 O O . TYR B 1 208 ? 7.875 31.656 29.688 1 89.12 208 TYR B O 1
ATOM 8074 N N . MET B 1 209 ? 9.031 33.312 30.547 1 90.81 209 MET B N 1
ATOM 8075 C CA . MET B 1 209 ? 10.328 32.719 30.234 1 90.81 209 MET B CA 1
ATOM 8076 C C . MET B 1 209 ? 10.484 31.391 30.953 1 90.81 209 MET B C 1
ATOM 8078 O O . MET B 1 209 ? 10.867 30.391 30.328 1 90.81 209 MET B O 1
ATOM 8082 N N . ARG B 1 210 ? 10.117 31.328 32.219 1 91.94 210 ARG B N 1
ATOM 8083 C CA . ARG B 1 210 ? 10.25 30.062 32.938 1 91.94 210 ARG B CA 1
ATOM 8084 C C . ARG B 1 210 ? 9.25 29.031 32.406 1 91.94 210 ARG B C 1
ATOM 8086 O O . ARG B 1 210 ? 9.539 27.828 32.406 1 91.94 210 ARG B O 1
ATOM 8093 N N . SER B 1 211 ? 8.094 29.516 32.156 1 90.12 211 SER B N 1
ATOM 8094 C CA . SER B 1 211 ? 7.098 28.609 31.562 1 90.12 211 SER B CA 1
ATOM 8095 C C . SER B 1 211 ? 7.566 28.047 30.219 1 90.12 211 SER B C 1
ATOM 8097 O O . SER B 1 211 ? 7.438 26.859 29.969 1 90.12 211 SER B O 1
ATOM 8099 N N . ILE B 1 212 ? 8.109 28.875 29.359 1 89.56 212 ILE B N 1
ATOM 8100 C CA . ILE B 1 212 ? 8.641 28.453 28.078 1 89.56 212 ILE B CA 1
ATOM 8101 C C . ILE B 1 212 ? 9.75 27.438 28.281 1 89.56 212 ILE B C 1
ATOM 8103 O O . ILE B 1 212 ? 9.766 26.391 27.625 1 89.56 212 ILE B O 1
ATOM 8107 N N . TRP B 1 213 ? 10.617 27.719 29.188 1 90.69 213 TRP B N 1
ATOM 8108 C CA . TRP B 1 213 ? 11.773 26.859 29.453 1 90.69 213 TRP B CA 1
ATOM 8109 C C . TRP B 1 213 ? 11.328 25.484 29.891 1 90.69 213 TRP B C 1
ATOM 8111 O O . TRP B 1 213 ? 11.969 24.484 29.562 1 90.69 213 TRP B O 1
ATOM 8121 N N . ASN B 1 214 ? 10.242 25.391 30.562 1 88.5 214 ASN B N 1
ATOM 8122 C CA . ASN B 1 214 ? 9.734 24.125 31.062 1 88.5 214 ASN B CA 1
ATOM 8123 C C . ASN B 1 214 ? 8.977 23.359 29.984 1 88.5 214 ASN B C 1
ATOM 8125 O O . ASN B 1 214 ? 8.859 22.125 30.062 1 88.5 214 ASN B O 1
ATOM 8129 N N . GLU B 1 215 ? 8.484 24.031 29.047 1 84.44 215 GLU B N 1
ATOM 8130 C CA . GLU B 1 215 ? 7.633 23.406 28.047 1 84.44 215 GLU B CA 1
ATOM 8131 C C . GLU B 1 215 ? 8.453 22.922 26.859 1 84.44 215 GLU B C 1
ATOM 8133 O O . GLU B 1 215 ? 8.023 22.016 26.125 1 84.44 215 GLU B O 1
ATOM 8138 N N . ILE B 1 216 ? 9.602 23.438 26.594 1 85.69 216 ILE B N 1
ATOM 8139 C CA . ILE B 1 216 ? 10.367 23.109 25.391 1 85.69 216 ILE B CA 1
ATOM 8140 C C . ILE B 1 216 ? 11.18 21.844 25.625 1 85.69 216 ILE B C 1
ATOM 8142 O O . ILE B 1 216 ? 11.477 21.484 26.781 1 85.69 216 ILE B O 1
ATOM 8146 N N . SER B 1 217 ? 11.445 21.141 24.562 1 79.56 217 SER B N 1
ATOM 8147 C CA . SER B 1 217 ? 12.352 20 24.609 1 79.56 217 SER B CA 1
ATOM 8148 C C . SER B 1 217 ? 13.812 20.453 24.594 1 79.56 217 SER B C 1
ATOM 8150 O O . SER B 1 217 ? 14.219 21.219 23.719 1 79.56 217 SER B O 1
ATOM 8152 N N . LYS B 1 218 ? 14.555 20.016 25.531 1 86.38 218 LYS B N 1
ATOM 8153 C CA . LYS B 1 218 ? 15.938 20.453 25.672 1 86.38 218 LYS B CA 1
ATOM 8154 C C . LYS B 1 218 ? 16.906 19.312 25.359 1 86.38 218 LYS B C 1
ATOM 8156 O O . LYS B 1 218 ? 16.672 18.172 25.766 1 86.38 218 LYS B O 1
ATOM 8161 N N . PRO B 1 219 ? 17.797 19.672 24.578 1 81.19 219 PRO B N 1
ATOM 8162 C CA . PRO B 1 219 ? 18.875 18.688 24.438 1 81.19 219 PRO B CA 1
ATOM 8163 C C . PRO B 1 219 ? 19.469 18.281 25.781 1 81.19 219 PRO B C 1
ATOM 8165 O O . PRO B 1 219 ? 19.312 18.984 26.781 1 81.19 219 PRO B O 1
ATOM 8168 N N . ALA B 1 220 ? 20.156 17.156 25.891 1 78.81 220 ALA B N 1
ATOM 8169 C CA . ALA B 1 220 ? 20.672 16.547 27.125 1 78.81 220 ALA B CA 1
ATOM 8170 C C . ALA B 1 220 ? 21.594 17.516 27.875 1 78.81 220 ALA B C 1
ATOM 8172 O O . ALA B 1 220 ? 21.578 17.547 29.109 1 78.81 220 ALA B O 1
ATOM 8173 N N . ARG B 1 221 ? 22.25 18.359 27.203 1 81.06 221 ARG B N 1
ATOM 8174 C CA . ARG B 1 221 ? 23.25 19.25 27.812 1 81.06 221 ARG B CA 1
ATOM 8175 C C . ARG B 1 221 ? 22.578 20.359 28.625 1 81.06 221 ARG B C 1
ATOM 8177 O O . ARG B 1 221 ? 23.188 20.922 29.531 1 81.06 221 ARG B O 1
ATOM 8184 N N . PHE B 1 222 ? 21.297 20.672 28.266 1 82.31 222 PHE B N 1
ATOM 8185 C CA . PHE B 1 222 ? 20.609 21.781 28.922 1 82.31 222 PHE B CA 1
ATOM 8186 C C . PHE B 1 222 ? 19.531 21.281 29.859 1 82.31 222 PHE B C 1
ATOM 8188 O O . PHE B 1 222 ? 18.75 22.078 30.391 1 82.31 222 PHE B O 1
ATOM 8195 N N . GLU B 1 223 ? 19.359 20.031 30.109 1 81.19 223 GLU B N 1
ATOM 8196 C CA . GLU B 1 223 ? 18.25 19.453 30.844 1 81.19 223 GLU B CA 1
ATOM 8197 C C . GLU B 1 223 ? 18.219 19.953 32.281 1 81.19 223 GLU B C 1
ATOM 8199 O O . GLU B 1 223 ? 17.156 20.203 32.844 1 81.19 223 GLU B O 1
ATOM 8204 N N . ASN B 1 224 ? 19.422 20.234 32.875 1 83.31 224 ASN B N 1
ATOM 8205 C CA . ASN B 1 224 ? 19.453 20.609 34.281 1 83.31 224 ASN B CA 1
ATOM 8206 C C . ASN B 1 224 ? 19.781 22.094 34.469 1 83.31 224 ASN B C 1
ATOM 8208 O O . ASN B 1 224 ? 20.016 22.547 35.562 1 83.31 224 ASN B O 1
ATOM 8212 N N . MET B 1 225 ? 19.688 22.859 33.406 1 85.56 225 MET B N 1
ATOM 8213 C CA . MET B 1 225 ? 20.016 24.281 33.5 1 85.56 225 MET B CA 1
ATOM 8214 C C . MET B 1 225 ? 18.75 25.125 33.531 1 85.56 225 MET B C 1
ATOM 8216 O O . MET B 1 225 ? 17.703 24.719 33 1 85.56 225 MET B O 1
ATOM 8220 N N . GLY B 1 226 ? 18.812 26.203 34.25 1 86.06 226 GLY B N 1
ATOM 8221 C CA . GLY B 1 226 ? 17.703 27.141 34.25 1 86.06 226 GLY B CA 1
ATOM 8222 C C . GLY B 1 226 ? 17.781 28.172 33.156 1 86.06 226 GLY B C 1
ATOM 8223 O O . GLY B 1 226 ? 18.812 28.328 32.5 1 86.06 226 GLY B O 1
ATOM 8224 N N . VAL B 1 227 ? 16.719 28.875 32.938 1 88.12 227 VAL B N 1
ATOM 8225 C CA . VAL B 1 227 ? 16.625 29.875 31.875 1 88.12 227 VAL B CA 1
ATOM 8226 C C . VAL B 1 227 ? 17.609 31 32.156 1 88.12 227 VAL B C 1
ATOM 8228 O O . VAL B 1 227 ? 18.172 31.578 31.203 1 88.12 227 VAL B O 1
ATOM 8231 N N . GLU B 1 228 ? 17.938 31.219 33.344 1 87.62 228 GLU B N 1
ATOM 8232 C CA . GLU B 1 228 ? 18.797 32.312 33.75 1 87.62 228 GLU B CA 1
ATOM 8233 C C . GLU B 1 228 ? 20.266 32.031 33.438 1 87.62 228 GLU B C 1
ATOM 8235 O O . GLU B 1 228 ? 21.094 32.938 33.438 1 87.62 228 GLU B O 1
ATOM 8240 N N . SER B 1 229 ? 20.516 30.812 33.188 1 85 229 SER B N 1
ATOM 8241 C CA . SER B 1 229 ? 21.891 30.453 32.844 1 85 229 SER B CA 1
ATOM 8242 C C . SER B 1 229 ? 22.219 30.875 31.422 1 85 229 SER B C 1
ATOM 8244 O O . SER B 1 229 ? 23.391 31.109 31.094 1 85 229 SER B O 1
ATOM 8246 N N . LEU B 1 230 ? 21.25 31.062 30.672 1 85.88 230 LEU B N 1
ATOM 8247 C CA . LEU B 1 230 ? 21.5 31.391 29.266 1 85.88 230 LEU B CA 1
ATOM 8248 C C . LEU B 1 230 ? 21.047 32.812 28.953 1 85.88 230 LEU B C 1
ATOM 8250 O O . LEU B 1 230 ? 21.531 33.406 27.984 1 85.88 230 LEU B O 1
ATOM 8254 N N . PHE B 1 231 ? 20.094 33.25 29.812 1 90.75 231 PHE B N 1
ATOM 8255 C CA . PHE B 1 231 ? 19.531 34.562 29.484 1 90.75 231 PHE B CA 1
ATOM 8256 C C . PHE B 1 231 ? 19.531 35.469 30.703 1 90.75 231 PHE B C 1
ATOM 8258 O O . PHE B 1 231 ? 19.297 35.031 31.828 1 90.75 231 PHE B O 1
ATOM 8265 N N . GLU B 1 232 ? 19.875 36.688 30.453 1 92.75 232 GLU B N 1
ATOM 8266 C CA . GLU B 1 232 ? 19.641 37.781 31.422 1 92.75 232 GLU B CA 1
ATOM 8267 C C . GLU B 1 232 ? 18.422 38.594 31.047 1 92.75 232 GLU B C 1
ATOM 8269 O O . GLU B 1 232 ? 18.391 39.219 29.969 1 92.75 232 GLU B O 1
ATOM 8274 N N . ILE B 1 233 ? 17.453 38.625 31.953 1 94.44 233 ILE B N 1
ATOM 8275 C CA . ILE B 1 233 ? 16.172 39.219 31.594 1 94.44 233 ILE B CA 1
ATOM 8276 C C . ILE B 1 233 ? 15.977 40.562 32.344 1 94.44 233 ILE B C 1
ATOM 8278 O O . ILE B 1 233 ? 16.156 40.625 33.562 1 94.44 233 ILE B O 1
ATOM 8282 N N . ARG B 1 234 ? 15.688 41.562 31.609 1 95.94 234 ARG B N 1
ATOM 8283 C CA . ARG B 1 234 ? 15.328 42.875 32.156 1 95.94 234 ARG B CA 1
ATOM 8284 C C . ARG B 1 234 ? 13.992 43.344 31.578 1 95.94 234 ARG B C 1
ATOM 8286 O O . ARG B 1 234 ? 13.703 43.156 30.406 1 95.94 234 ARG B O 1
ATOM 8293 N N . VAL B 1 235 ? 13.148 43.875 32.469 1 96.81 235 VAL B N 1
ATOM 8294 C CA . VAL B 1 235 ? 11.82 44.312 32.062 1 96.81 235 VAL B CA 1
ATOM 8295 C C . VAL B 1 235 ? 11.68 45.812 32.281 1 96.81 235 VAL B C 1
ATOM 8297 O O . VAL B 1 235 ? 12.039 46.344 33.344 1 96.81 235 VAL B O 1
ATOM 8300 N N . PHE B 1 236 ? 11.195 46.469 31.219 1 97.56 236 PHE B N 1
ATOM 8301 C CA . PHE B 1 236 ? 10.992 47.938 31.266 1 97.56 236 PHE B CA 1
ATOM 8302 C C . PHE B 1 236 ? 9.547 48.281 30.922 1 97.56 236 PHE B C 1
ATOM 8304 O O . PHE B 1 236 ? 8.945 47.656 30.031 1 97.56 236 PHE B O 1
ATOM 8311 N N . GLY B 1 237 ? 8.938 49.094 31.703 1 96.25 237 GLY B N 1
ATOM 8312 C CA . GLY B 1 237 ? 7.66 49.719 31.359 1 96.25 237 GLY B CA 1
ATOM 8313 C C . GLY B 1 237 ? 7.797 51.062 30.672 1 96.25 237 GLY B C 1
ATOM 8314 O O . GLY B 1 237 ? 8.383 51.969 31.234 1 96.25 237 GLY B O 1
ATOM 8315 N N . LEU B 1 238 ? 7.316 51.094 29.469 1 97 238 LEU B N 1
ATOM 8316 C CA . LEU B 1 238 ? 7.402 52.344 28.719 1 97 238 LEU B CA 1
ATOM 8317 C C . LEU B 1 238 ? 6.035 53 28.609 1 97 238 LEU B C 1
ATOM 8319 O O . LEU B 1 238 ? 5.051 52.375 28.25 1 97 238 LEU B O 1
ATOM 8323 N N . SER B 1 239 ? 5.992 54.25 28.859 1 93.81 239 SER B N 1
ATOM 8324 C CA . SER B 1 239 ? 4.762 55.031 28.75 1 93.81 239 SER B CA 1
ATOM 8325 C C . SER B 1 239 ? 4.371 55.25 27.297 1 93.81 239 SER B C 1
ATOM 8327 O O . SER B 1 239 ? 5.164 55 26.375 1 93.81 239 SER B O 1
ATOM 8329 N N . ASN B 1 240 ? 3.109 55.656 27.062 1 89.56 240 ASN B N 1
ATOM 8330 C CA . ASN B 1 240 ? 2.619 55.906 25.719 1 89.56 240 ASN B CA 1
ATOM 8331 C C . ASN B 1 240 ? 3.402 57 25.016 1 89.56 240 ASN B C 1
ATOM 8333 O O . ASN B 1 240 ? 3.471 58.125 25.516 1 89.56 240 ASN B O 1
ATOM 8337 N N . ALA B 1 241 ? 3.938 56.688 23.859 1 89.75 241 ALA B N 1
ATOM 8338 C CA . ALA B 1 241 ? 4.832 57.625 23.156 1 89.75 241 ALA B CA 1
ATOM 8339 C C . ALA B 1 241 ? 4.066 58.781 22.578 1 89.75 241 ALA B C 1
ATOM 8341 O O . ALA B 1 241 ? 4.629 59.875 22.375 1 89.75 241 ALA B O 1
ATOM 8342 N N . VAL B 1 242 ? 2.838 58.625 22.281 1 84.19 242 VAL B N 1
ATOM 8343 C CA . VAL B 1 242 ? 2.059 59.656 21.609 1 84.19 242 VAL B CA 1
ATOM 8344 C C . VAL B 1 242 ? 1.366 60.531 22.641 1 84.19 242 VAL B C 1
ATOM 8346 O O . VAL B 1 242 ? 1.441 61.75 22.562 1 84.19 242 VAL B O 1
ATOM 8349 N N . THR B 1 243 ? 0.714 59.938 23.656 1 82.81 243 THR B N 1
ATOM 8350 C CA . THR B 1 243 ? -0.078 60.719 24.625 1 82.81 243 THR B CA 1
ATOM 8351 C C . THR B 1 243 ? 0.81 61.281 25.734 1 82.81 243 THR B C 1
ATOM 8353 O O . THR B 1 243 ? 0.506 62.312 26.297 1 82.81 243 THR B O 1
ATOM 8356 N N . GLN B 1 244 ? 1.907 60.531 26.047 1 88.62 244 GLN B N 1
ATOM 8357 C CA . GLN B 1 244 ? 2.838 60.969 27.078 1 88.62 244 GLN B CA 1
ATOM 8358 C C . GLN B 1 244 ? 4.277 60.938 26.578 1 88.62 244 GLN B C 1
ATOM 8360 O O . GLN B 1 244 ? 5.117 60.219 27.094 1 88.62 244 GLN B O 1
ATOM 8365 N N . PRO B 1 245 ? 4.656 61.812 25.703 1 91.56 245 PRO B N 1
ATOM 8366 C CA . PRO B 1 245 ? 5.977 61.781 25.062 1 91.56 245 PRO B CA 1
ATOM 8367 C C . PRO B 1 245 ? 7.109 62.062 26.047 1 91.56 245 PRO B C 1
ATOM 8369 O O . PRO B 1 245 ? 8.188 61.469 25.953 1 91.56 245 PRO B O 1
ATOM 8372 N N . GLU B 1 246 ? 6.934 62.938 27.078 1 94 246 GLU B N 1
ATOM 8373 C CA . GLU B 1 246 ? 7.988 63.281 28.031 1 94 246 GLU B CA 1
ATOM 8374 C C . GLU B 1 246 ? 8.336 62.094 28.922 1 94 246 GLU B C 1
ATOM 8376 O O . GLU B 1 246 ? 9.508 61.812 29.156 1 94 246 GLU B O 1
ATOM 8381 N N . LEU B 1 247 ? 7.262 61.5 29.391 1 93.94 247 LEU B N 1
ATOM 8382 C CA . LEU B 1 247 ? 7.484 60.344 30.234 1 93.94 247 LEU B CA 1
ATOM 8383 C C . LEU B 1 247 ? 8.117 59.188 29.438 1 93.94 247 LEU B C 1
ATOM 8385 O O . LEU B 1 247 ? 8.922 58.438 29.953 1 93.94 247 LEU B O 1
ATOM 8389 N N . PHE B 1 248 ? 7.703 59.094 28.188 1 95.12 248 PHE B N 1
ATOM 8390 C CA . PHE B 1 248 ? 8.266 58.062 27.312 1 95.12 248 PHE B CA 1
ATOM 8391 C C . PHE B 1 248 ? 9.766 58.281 27.125 1 95.12 248 PHE B C 1
ATOM 8393 O O . PHE B 1 248 ? 10.547 57.344 27.188 1 95.12 248 PHE B O 1
ATOM 8400 N N . GLU B 1 249 ? 10.156 59.5 26.922 1 95.69 249 GLU B N 1
ATOM 8401 C CA . GLU B 1 249 ? 11.57 59.812 26.75 1 95.69 249 GLU B CA 1
ATOM 8402 C C . GLU B 1 249 ? 12.375 59.5 28.016 1 95.69 249 GLU B C 1
ATOM 8404 O O . GLU B 1 249 ? 13.516 59.062 27.922 1 95.69 249 GLU B O 1
ATOM 8409 N N . LYS B 1 250 ? 11.758 59.75 29.109 1 95.75 250 LYS B N 1
ATOM 8410 C CA . LYS B 1 250 ? 12.414 59.406 30.375 1 95.75 250 LYS B CA 1
ATOM 8411 C C . LYS B 1 250 ? 12.602 57.906 30.516 1 95.75 250 LYS B C 1
ATOM 8413 O O . LYS B 1 250 ? 13.656 57.438 30.969 1 95.75 250 LYS B O 1
ATOM 8418 N N . ASP B 1 251 ? 11.578 57.219 30.219 1 96.75 251 ASP B N 1
ATOM 8419 C CA . ASP B 1 251 ? 11.656 55.75 30.281 1 96.75 251 ASP B CA 1
ATOM 8420 C C . ASP B 1 251 ? 12.727 55.219 29.344 1 96.75 251 ASP B C 1
ATOM 8422 O O . ASP B 1 251 ? 13.438 54.25 29.672 1 96.75 251 ASP B O 1
ATOM 8426 N N . VAL B 1 252 ? 12.812 55.75 28.125 1 96.88 252 VAL B N 1
ATOM 8427 C CA . VAL B 1 252 ? 13.789 55.312 27.141 1 96.88 252 VAL B CA 1
ATOM 8428 C C . VAL B 1 252 ? 15.203 55.594 27.641 1 96.88 252 VAL B C 1
ATOM 8430 O O . VAL B 1 252 ? 16.125 54.812 27.391 1 96.88 252 VAL B O 1
ATOM 8433 N N . LYS B 1 253 ? 15.398 56.656 28.312 1 95.81 253 LYS B N 1
ATOM 8434 C CA . LYS B 1 253 ? 16.703 57 28.875 1 95.81 253 LYS B CA 1
ATOM 8435 C C . LYS B 1 253 ? 17.125 55.938 29.906 1 95.81 253 LYS B C 1
ATOM 8437 O O . LYS B 1 253 ? 18.297 55.625 30.031 1 95.81 253 LYS B O 1
ATOM 8442 N N . GLU B 1 254 ? 16.141 55.469 30.609 1 96.19 254 GLU B N 1
ATOM 8443 C CA . GLU B 1 254 ? 16.438 54.406 31.562 1 96.19 254 GLU B CA 1
ATOM 8444 C C . GLU B 1 254 ? 16.891 53.125 30.859 1 96.19 254 GLU B C 1
ATOM 8446 O O . GLU B 1 254 ? 17.797 52.469 31.328 1 96.19 254 GLU B O 1
ATOM 8451 N N . VAL B 1 255 ? 16.234 52.844 29.812 1 97.12 255 VAL B N 1
ATOM 8452 C CA . VAL B 1 255 ? 16.609 51.656 29.031 1 97.12 255 VAL B CA 1
ATOM 8453 C C . VAL B 1 255 ? 18.031 51.844 28.484 1 97.12 255 VAL B C 1
ATOM 8455 O O . VAL B 1 255 ? 18.844 50.906 28.516 1 97.12 255 VAL B O 1
ATOM 8458 N N . LYS B 1 256 ? 18.297 53.031 28.016 1 94.38 256 LYS B N 1
ATOM 8459 C CA . LYS B 1 256 ? 19.609 53.344 27.469 1 94.38 256 LYS B CA 1
ATOM 8460 C C . LYS B 1 256 ? 20.688 53.219 28.531 1 94.38 256 LYS B C 1
ATOM 8462 O O . LYS B 1 256 ? 21.781 52.688 28.266 1 94.38 256 LYS B O 1
ATOM 8467 N N . LYS B 1 257 ? 20.391 53.688 29.672 1 94.69 257 LYS B N 1
ATOM 8468 C CA . LYS B 1 257 ? 21.344 53.594 30.781 1 94.69 257 LYS B CA 1
ATOM 8469 C C . LYS B 1 257 ? 21.641 52.125 31.125 1 94.69 257 LYS B C 1
ATOM 8471 O O . LYS B 1 257 ? 22.797 51.75 31.359 1 94.69 257 LYS B O 1
ATOM 8476 N N . THR B 1 258 ? 20.609 51.375 31.188 1 95.88 258 THR B N 1
ATOM 8477 C CA . THR B 1 258 ? 20.797 49.938 31.5 1 95.88 258 THR B CA 1
ATOM 8478 C C . THR B 1 258 ? 21.594 49.25 30.406 1 95.88 258 THR B C 1
ATOM 8480 O O . THR B 1 258 ? 22.422 48.375 30.688 1 95.88 258 THR B O 1
ATOM 8483 N N . TRP B 1 259 ? 21.328 49.594 29.156 1 92.81 259 TRP B N 1
ATOM 8484 C CA . TRP B 1 259 ? 22.062 49.031 28.016 1 92.81 259 TRP B CA 1
ATOM 8485 C C . TRP B 1 259 ? 23.547 49.375 28.109 1 92.81 259 TRP B C 1
ATOM 8487 O O . TRP B 1 259 ? 24.391 48.5 27.922 1 92.81 259 TRP B O 1
ATOM 8497 N N . GLU B 1 260 ? 23.859 50.531 28.469 1 89.12 260 GLU B N 1
ATOM 8498 C CA . GLU B 1 260 ? 25.25 50.938 28.562 1 89.12 260 GLU B CA 1
ATOM 8499 C C . GLU B 1 260 ? 25.969 50.219 29.703 1 89.12 260 GLU B C 1
ATOM 8501 O O . GLU B 1 260 ? 27.172 49.969 29.609 1 89.12 260 GLU B O 1
ATOM 8506 N N . SER B 1 261 ? 25.188 49.875 30.609 1 91.56 261 SER B N 1
ATOM 8507 C CA . SER B 1 261 ? 25.781 49.219 31.766 1 91.56 261 SER B CA 1
ATOM 8508 C C . SER B 1 261 ? 25.969 47.719 31.5 1 91.56 261 SER B C 1
ATOM 8510 O O . SER B 1 261 ? 26.922 47.094 31.984 1 91.56 261 SER B O 1
ATOM 8512 N N . LEU B 1 262 ? 25.141 47.094 30.688 1 90.56 262 LEU B N 1
ATOM 8513 C CA . LEU B 1 262 ? 25.125 45.656 30.562 1 90.56 262 LEU B CA 1
ATOM 8514 C C . LEU B 1 262 ? 25.828 45.219 29.281 1 90.56 262 LEU B C 1
ATOM 8516 O O . LEU B 1 262 ? 26.188 44.031 29.125 1 90.56 262 LEU B O 1
ATOM 8520 N N . LYS B 1 263 ? 26.016 46.125 28.359 1 88.62 263 LYS B N 1
ATOM 8521 C CA . LYS B 1 263 ? 26.625 45.719 27.078 1 88.62 263 LYS B CA 1
ATOM 8522 C C . LYS B 1 263 ? 28.031 45.188 27.281 1 88.62 263 LYS B C 1
ATOM 8524 O O . LYS B 1 263 ? 28.828 45.75 28.031 1 88.62 263 LYS B O 1
ATOM 8529 N N . PRO B 1 264 ? 28.281 44.125 26.672 1 89.19 264 PRO B N 1
ATOM 8530 C CA . PRO B 1 264 ? 29.641 43.562 26.781 1 89.19 264 PRO B CA 1
ATOM 8531 C C . PRO B 1 264 ? 30.688 44.438 26.078 1 89.19 264 PRO B C 1
ATOM 8533 O O . PRO B 1 264 ? 30.344 45.188 25.172 1 89.19 264 PRO B O 1
ATOM 8536 N N . LYS B 1 265 ? 31.922 44.219 26.469 1 88.12 265 LYS B N 1
ATOM 8537 C CA . LYS B 1 265 ? 33 45 25.891 1 88.12 265 LYS B CA 1
ATOM 8538 C C . LYS B 1 265 ? 33.312 44.562 24.453 1 88.12 265 LYS B C 1
ATOM 8540 O O . LYS B 1 265 ? 33.656 45.375 23.609 1 88.12 265 LYS B O 1
ATOM 8545 N N . GLU B 1 266 ? 33.156 43.281 24.297 1 91.5 266 GLU B N 1
ATOM 8546 C CA . GLU B 1 266 ? 33.375 42.688 22.969 1 91.5 266 GLU B CA 1
ATOM 8547 C C . GLU B 1 266 ? 32.156 41.844 22.547 1 91.5 266 GLU B C 1
ATOM 8549 O O . GLU B 1 266 ? 31.375 41.438 23.391 1 91.5 266 GLU B O 1
ATOM 8554 N N . TYR B 1 267 ? 32.094 41.75 21.234 1 93.5 267 TYR B N 1
ATOM 8555 C CA . TYR B 1 267 ? 31.016 40.906 20.719 1 93.5 267 TYR B CA 1
ATOM 8556 C C . TYR B 1 267 ? 31.078 39.5 21.312 1 93.5 267 TYR B C 1
ATOM 8558 O O . TYR B 1 267 ? 32.125 38.844 21.266 1 93.5 267 TYR B O 1
ATOM 8566 N N . SER B 1 268 ? 30.047 39.062 21.844 1 89.56 268 SER B N 1
ATOM 8567 C CA . SER B 1 268 ? 29.984 37.875 22.672 1 89.56 268 SER B CA 1
ATOM 8568 C C . SER B 1 268 ? 30.281 36.625 21.844 1 89.56 268 SER B C 1
ATOM 8570 O O . SER B 1 268 ? 30.766 35.625 22.375 1 89.56 268 SER B O 1
ATOM 8572 N N . ARG B 1 269 ? 30 36.656 20.516 1 87.88 269 ARG B N 1
ATOM 8573 C CA . ARG B 1 269 ? 30.234 35.5 19.672 1 87.88 269 ARG B CA 1
ATOM 8574 C C . ARG B 1 269 ? 31.688 35.438 19.203 1 87.88 269 ARG B C 1
ATOM 8576 O O . ARG B 1 269 ? 32.062 34.5 18.469 1 87.88 269 ARG B O 1
ATOM 8583 N N . ARG B 1 270 ? 32.469 36.406 19.438 1 88.12 270 ARG B N 1
ATOM 8584 C CA . ARG B 1 270 ? 33.906 36.469 19.188 1 88.12 270 ARG B CA 1
ATOM 8585 C C . ARG B 1 270 ? 34.219 36.406 17.703 1 88.12 270 ARG B C 1
ATOM 8587 O O . ARG B 1 270 ? 35.062 35.625 17.266 1 88.12 270 ARG B O 1
ATOM 8594 N N . VAL B 1 271 ? 33.406 37.062 16.969 1 92.31 271 VAL B N 1
ATOM 8595 C CA . VAL B 1 271 ? 33.625 37.25 15.539 1 92.31 271 VAL B CA 1
ATOM 8596 C C . VAL B 1 271 ? 34.125 38.688 15.289 1 92.31 271 VAL B C 1
ATOM 8598 O O . VAL B 1 271 ? 33.5 39.656 15.758 1 92.31 271 VAL B O 1
ATOM 8601 N N . PRO B 1 272 ? 35.188 38.75 14.641 1 94.31 272 PRO B N 1
ATOM 8602 C CA . PRO B 1 272 ? 35.656 40.094 14.359 1 94.31 272 PRO B CA 1
ATOM 8603 C C . PRO B 1 272 ? 34.781 40.844 13.367 1 94.31 272 PRO B C 1
ATOM 8605 O O . PRO B 1 272 ? 34 40.219 12.648 1 94.31 272 PRO B O 1
ATOM 8608 N N . SER B 1 273 ? 34.906 42.188 13.328 1 94.56 273 SER B N 1
ATOM 8609 C CA . SER B 1 273 ? 34.062 43.031 12.516 1 94.56 273 SER B CA 1
ATOM 8610 C C . SER B 1 273 ? 34.219 42.75 11.031 1 94.56 273 SER B C 1
ATOM 8612 O O . SER B 1 273 ? 33.281 42.844 10.25 1 94.56 273 SER B O 1
ATOM 8614 N N . ASP B 1 274 ? 35.375 42.312 10.586 1 93.25 274 ASP B N 1
ATOM 8615 C CA . ASP B 1 274 ? 35.625 42.031 9.18 1 93.25 274 ASP B CA 1
ATOM 8616 C C . ASP B 1 274 ? 34.938 40.719 8.742 1 93.25 274 ASP B C 1
ATOM 8618 O O . ASP B 1 274 ? 34.625 40.562 7.562 1 93.25 274 ASP B O 1
ATOM 8622 N N . GLY B 1 275 ? 34.656 39.844 9.656 1 94.25 275 GLY B N 1
ATOM 8623 C CA . GLY B 1 275 ? 34 38.594 9.336 1 94.25 275 GLY B CA 1
ATOM 8624 C C . GLY B 1 275 ? 32.531 38.562 9.734 1 94.25 275 GLY B C 1
ATOM 8625 O O . GLY B 1 275 ? 31.875 37.531 9.602 1 94.25 275 GLY B O 1
ATOM 8626 N N . PHE B 1 276 ? 32.062 39.656 10.172 1 95.56 276 PHE B N 1
ATOM 8627 C CA . PHE B 1 276 ? 30.703 39.656 10.742 1 95.56 276 PHE B CA 1
ATOM 8628 C C . PHE B 1 276 ? 29.656 39.375 9.664 1 95.56 276 PHE B C 1
ATOM 8630 O O . PHE B 1 276 ? 28.719 38.625 9.898 1 95.56 276 PHE B O 1
ATOM 8637 N N . PHE B 1 277 ? 29.797 39.969 8.508 1 95.94 277 PHE B N 1
ATOM 8638 C CA . PHE B 1 277 ? 28.828 39.75 7.441 1 95.94 277 PHE B CA 1
ATOM 8639 C C . PHE B 1 277 ? 28.797 38.281 7.035 1 95.94 277 PHE B C 1
ATOM 8641 O O . PHE B 1 277 ? 27.719 37.719 6.867 1 95.94 277 PHE B O 1
ATOM 8648 N N . VAL B 1 278 ? 29.938 37.719 6.871 1 95.12 278 VAL B N 1
ATOM 8649 C CA . VAL B 1 278 ? 30.031 36.312 6.461 1 95.12 278 VAL B CA 1
ATOM 8650 C C . VAL B 1 278 ? 29.422 35.406 7.543 1 95.12 278 VAL B C 1
ATOM 8652 O O . VAL B 1 278 ? 28.734 34.438 7.238 1 95.12 278 VAL B O 1
ATOM 8655 N N . TYR B 1 279 ? 29.734 35.781 8.727 1 94.81 279 TYR B N 1
ATOM 8656 C CA . TYR B 1 279 ? 29.172 35.031 9.836 1 94.81 279 TYR B CA 1
ATOM 8657 C C . TYR B 1 279 ? 27.641 35.125 9.836 1 94.81 279 TYR B C 1
ATOM 8659 O O . TYR B 1 279 ? 26.953 34.094 9.953 1 94.81 279 TYR B O 1
ATOM 8667 N N . SER B 1 280 ? 27.125 36.312 9.719 1 95.94 280 SER B N 1
ATOM 8668 C CA . SER B 1 280 ? 25.672 36.531 9.688 1 95.94 280 SER B CA 1
ATOM 8669 C C . SER B 1 280 ? 25.031 35.812 8.508 1 95.94 280 SER B C 1
ATOM 8671 O O . SER B 1 280 ? 23.938 35.25 8.633 1 95.94 280 SER B O 1
ATOM 8673 N N . LYS B 1 281 ? 25.672 35.844 7.457 1 95.25 281 LYS B N 1
ATOM 8674 C CA . LYS B 1 281 ? 25.188 35.156 6.262 1 95.25 281 LYS B CA 1
ATOM 8675 C C . LYS B 1 281 ? 25.125 33.656 6.48 1 95.25 281 LYS B C 1
ATOM 8677 O O . LYS B 1 281 ? 24.141 33 6.094 1 95.25 281 LYS B O 1
ATOM 8682 N N . ASN B 1 282 ? 26.094 33.125 7.086 1 93.56 282 ASN B N 1
ATOM 8683 C CA . ASN B 1 282 ? 26.125 31.688 7.344 1 93.56 282 ASN B CA 1
ATOM 8684 C C . ASN B 1 282 ? 25.047 31.266 8.344 1 93.56 282 ASN B C 1
ATOM 8686 O O . ASN B 1 282 ? 24.438 30.203 8.203 1 93.56 282 ASN B O 1
ATOM 8690 N N . VAL B 1 283 ? 24.891 32.062 9.32 1 93 283 VAL B N 1
ATOM 8691 C CA . VAL B 1 283 ? 23.844 31.781 10.305 1 93 283 VAL B CA 1
ATOM 8692 C C . VAL B 1 283 ? 22.484 31.797 9.625 1 93 283 VAL B C 1
ATOM 8694 O O . VAL B 1 283 ? 21.656 30.891 9.844 1 93 283 VAL B O 1
ATOM 8697 N N . TRP B 1 284 ? 22.25 32.75 8.781 1 94.31 284 TRP B N 1
ATOM 8698 C CA . TRP B 1 284 ? 20.984 32.875 8.07 1 94.31 284 TRP B CA 1
ATOM 8699 C C . TRP B 1 284 ? 20.766 31.688 7.137 1 94.31 284 TRP B C 1
ATOM 8701 O O . TRP B 1 284 ? 19.656 31.141 7.07 1 94.31 284 TRP B O 1
ATOM 8711 N N . LYS B 1 285 ? 21.797 31.312 6.484 1 92.38 285 LYS B N 1
ATOM 8712 C CA . LYS B 1 285 ? 21.703 30.172 5.578 1 92.38 285 LYS B CA 1
ATOM 8713 C C . LYS B 1 285 ? 21.391 28.875 6.344 1 92.38 285 LYS B C 1
ATOM 8715 O O . LYS B 1 285 ? 20.594 28.062 5.895 1 92.38 285 LYS B O 1
ATOM 8720 N N . THR B 1 286 ? 22.047 28.703 7.445 1 89.75 286 THR B N 1
ATOM 8721 C CA . THR B 1 286 ? 21.812 27.531 8.273 1 89.75 286 THR B CA 1
ATOM 8722 C C . THR B 1 286 ? 20.359 27.484 8.742 1 89.75 286 THR B C 1
ATOM 8724 O O . THR B 1 286 ? 19.75 26.422 8.781 1 89.75 286 THR B O 1
ATOM 8727 N N . ILE B 1 287 ? 19.781 28.609 9.062 1 90.38 287 ILE B N 1
ATOM 8728 C CA . ILE B 1 287 ? 18.406 28.703 9.555 1 90.38 287 ILE B CA 1
ATOM 8729 C C . ILE B 1 287 ? 17.438 28.359 8.438 1 90.38 287 ILE B C 1
ATOM 8731 O O . ILE B 1 287 ? 16.469 27.641 8.648 1 90.38 287 ILE B O 1
ATOM 8735 N N . ILE B 1 288 ? 17.719 28.844 7.258 1 90.12 288 ILE B N 1
ATOM 8736 C CA . ILE B 1 288 ? 16.844 28.625 6.117 1 90.12 288 ILE B CA 1
ATOM 8737 C C . ILE B 1 288 ? 16.844 27.141 5.754 1 90.12 288 ILE B C 1
ATOM 8739 O O . ILE B 1 288 ? 15.82 26.594 5.328 1 90.12 288 ILE B O 1
ATOM 8743 N N . GLU B 1 289 ? 17.906 26.5 6.051 1 85 289 GLU B N 1
ATOM 8744 C CA . GLU B 1 289 ? 18.031 25.094 5.676 1 85 289 GLU B CA 1
ATOM 8745 C C . GLU B 1 289 ? 17.344 24.188 6.684 1 85 289 GLU B C 1
ATOM 8747 O O . GLU B 1 289 ? 17.109 23 6.41 1 85 289 GLU B O 1
ATOM 8752 N N . GLN B 1 290 ? 16.984 24.75 7.746 1 78.31 290 GLN B N 1
ATOM 8753 C CA . GLN B 1 290 ? 16.281 23.953 8.734 1 78.31 290 GLN B CA 1
ATOM 8754 C C . GLN B 1 290 ? 14.828 23.719 8.312 1 78.31 290 GLN B C 1
ATOM 8756 O O . GLN B 1 290 ? 14 24.625 8.383 1 78.31 290 GLN B O 1
ATOM 8761 N N . ASN B 1 291 ? 14.398 22.5 8.031 1 73.44 291 ASN B N 1
ATOM 8762 C CA . ASN B 1 291 ? 13.086 22.156 7.496 1 73.44 291 ASN B CA 1
ATOM 8763 C C . ASN B 1 291 ? 11.984 22.375 8.531 1 73.44 291 ASN B C 1
ATOM 8765 O O . ASN B 1 291 ? 10.844 22.672 8.18 1 73.44 291 ASN B O 1
ATOM 8769 N N . HIS B 1 292 ? 12.414 22.281 9.797 1 70.88 292 HIS B N 1
ATOM 8770 C CA . HIS B 1 292 ? 11.375 22.344 10.812 1 70.88 292 HIS B CA 1
ATOM 8771 C C . HIS B 1 292 ? 10.914 23.781 11.031 1 70.88 292 HIS B C 1
ATOM 8773 O O . HIS B 1 292 ? 9.867 24.016 11.641 1 70.88 292 HIS B O 1
ATOM 8779 N N . LEU B 1 293 ? 11.648 24.688 10.43 1 75.94 293 LEU B N 1
ATOM 8780 C CA . LEU B 1 293 ? 11.258 26.094 10.531 1 75.94 293 LEU B CA 1
ATOM 8781 C C . LEU B 1 293 ? 10.391 26.5 9.344 1 75.94 293 LEU B C 1
ATOM 8783 O O . LEU B 1 293 ? 9.781 27.562 9.352 1 75.94 293 LEU B O 1
ATOM 8787 N N . ASP B 1 294 ? 10.375 25.609 8.406 1 77.38 294 ASP B N 1
ATOM 8788 C CA . ASP B 1 294 ? 9.469 25.828 7.281 1 77.38 294 ASP B CA 1
ATOM 8789 C C . ASP B 1 294 ? 8.062 25.328 7.602 1 77.38 294 ASP B C 1
ATOM 8791 O O . ASP B 1 294 ? 7.766 24.141 7.434 1 77.38 294 ASP B O 1
ATOM 8795 N N . ILE B 1 295 ? 7.301 26.25 8.016 1 78.69 295 ILE B N 1
ATOM 8796 C CA . ILE B 1 295 ? 5.957 25.891 8.445 1 78.69 295 ILE B CA 1
ATOM 8797 C C . ILE B 1 295 ? 4.965 26.125 7.312 1 78.69 295 ILE B C 1
ATOM 8799 O O . ILE B 1 295 ? 4.777 27.266 6.871 1 78.69 295 ILE B O 1
ATOM 8803 N N . PRO B 1 296 ? 4.352 25.141 6.863 1 82.69 296 PRO B N 1
ATOM 8804 C CA . PRO B 1 296 ? 3.295 25.344 5.867 1 82.69 296 PRO B CA 1
ATOM 8805 C C . PRO B 1 296 ? 2.137 26.188 6.398 1 82.69 296 PRO B C 1
ATOM 8807 O O . PRO B 1 296 ? 2.084 26.484 7.594 1 82.69 296 PRO B O 1
ATOM 8810 N N . THR B 1 297 ? 1.301 26.594 5.477 1 82.75 297 THR B N 1
ATOM 8811 C CA . THR B 1 297 ? 0.138 27.375 5.883 1 82.75 297 THR B CA 1
ATOM 8812 C C . THR B 1 297 ? -0.821 26.531 6.715 1 82.75 297 THR B C 1
ATOM 8814 O O . THR B 1 297 ? -0.841 25.297 6.598 1 82.75 297 THR B O 1
ATOM 8817 N N . GLN B 1 298 ? -1.419 27.172 7.598 1 76.75 298 GLN B N 1
ATOM 8818 C CA . GLN B 1 298 ? -2.389 26.484 8.438 1 76.75 298 GLN B CA 1
ATOM 8819 C C . GLN B 1 298 ? -3.404 25.719 7.586 1 76.75 298 GLN B C 1
ATOM 8821 O O . GLN B 1 298 ? -3.809 24.609 7.934 1 76.75 298 GLN B O 1
ATOM 8826 N N . LYS B 1 299 ? -3.816 26.344 6.527 1 77.94 299 LYS B N 1
ATOM 8827 C CA . LYS B 1 299 ? -4.777 25.703 5.629 1 77.94 299 LYS B CA 1
ATOM 8828 C C . LYS B 1 299 ? -4.211 24.422 5.035 1 77.94 299 LYS B C 1
ATOM 8830 O O . LYS B 1 299 ? -4.91 23.406 4.953 1 77.94 299 LYS B O 1
ATOM 8835 N N . GLU B 1 300 ? -3.014 24.484 4.648 1 84.5 300 GLU B N 1
ATOM 8836 C CA . GLU B 1 300 ? -2.357 23.312 4.074 1 84.5 300 GLU B CA 1
ATOM 8837 C C . GLU B 1 300 ? -2.193 22.203 5.113 1 84.5 300 GLU B C 1
ATOM 8839 O O . GLU B 1 300 ? -2.408 21.031 4.816 1 84.5 300 GLU B O 1
ATOM 8844 N N . MET B 1 301 ? -1.827 22.578 6.293 1 86.94 301 MET B N 1
ATOM 8845 C CA . MET B 1 301 ? -1.613 21.609 7.355 1 86.94 301 MET B CA 1
ATOM 8846 C C . MET B 1 301 ? -2.928 20.953 7.766 1 86.94 301 MET B C 1
ATOM 8848 O O . MET B 1 301 ? -2.99 19.734 7.934 1 86.94 301 MET B O 1
ATOM 8852 N N . LEU B 1 302 ? -3.887 21.766 7.91 1 84.69 302 LEU B N 1
ATOM 8853 C CA . LEU B 1 302 ? -5.199 21.25 8.273 1 84.69 302 LEU B CA 1
ATOM 8854 C C . LEU B 1 302 ? -5.742 20.328 7.188 1 84.69 302 LEU B C 1
ATOM 8856 O O . LEU B 1 302 ? -6.316 19.281 7.484 1 84.69 302 LEU B O 1
ATOM 8860 N N . SER B 1 303 ? -5.562 20.781 5.961 1 88.31 303 SER B N 1
ATOM 8861 C CA . SER B 1 303 ? -6.031 19.969 4.836 1 88.31 303 SER B CA 1
ATOM 8862 C C . SER B 1 303 ? -5.336 18.609 4.797 1 88.31 303 SER B C 1
ATOM 8864 O O . SER B 1 303 ? -5.977 17.594 4.562 1 88.31 303 SER B O 1
ATOM 8866 N N . SER B 1 304 ? -4.078 18.641 4.965 1 88.38 304 SER B N 1
ATOM 8867 C CA . SER B 1 304 ? -3.324 17.391 4.957 1 88.38 304 SER B CA 1
ATOM 8868 C C . SER B 1 304 ? -3.787 16.453 6.07 1 88.38 304 SER B C 1
ATOM 8870 O O . SER B 1 304 ? -3.928 15.25 5.855 1 88.38 304 SER B O 1
ATOM 8872 N N . TYR B 1 305 ? -4.016 17 7.219 1 87.75 305 TYR B N 1
ATOM 8873 C CA . TYR B 1 305 ? -4.445 16.219 8.375 1 87.75 305 TYR B CA 1
ATOM 8874 C C . TYR B 1 305 ? -5.828 15.617 8.141 1 87.75 305 TYR B C 1
ATOM 8876 O O . TYR B 1 305 ? -6.027 14.414 8.328 1 87.75 305 TYR B O 1
ATOM 8884 N N . ARG B 1 306 ? -6.754 16.391 7.746 1 88.31 306 ARG B N 1
ATOM 8885 C CA . ARG B 1 306 ? -8.141 15.961 7.605 1 88.31 306 ARG B CA 1
ATOM 8886 C C . ARG B 1 306 ? -8.312 15.055 6.391 1 88.31 306 ARG B C 1
ATOM 8888 O O . ARG B 1 306 ? -9.055 14.07 6.441 1 88.31 306 ARG B O 1
ATOM 8895 N N . CYS B 1 307 ? -7.684 15.469 5.332 1 91.38 307 CYS B N 1
ATOM 8896 C CA . CYS B 1 307 ? -7.781 14.633 4.137 1 91.38 307 CYS B CA 1
ATOM 8897 C C . CYS B 1 307 ? -7.211 13.25 4.395 1 91.38 307 CYS B C 1
ATOM 8899 O O . CYS B 1 307 ? -7.734 12.25 3.891 1 91.38 307 CYS B O 1
ATOM 8901 N N . SER B 1 308 ? -6.191 13.195 5.156 1 88.31 308 SER B N 1
ATOM 8902 C CA . SER B 1 308 ? -5.609 11.898 5.496 1 88.31 308 SER B CA 1
ATOM 8903 C C . SER B 1 308 ? -6.559 11.07 6.359 1 88.31 308 SER B C 1
ATOM 8905 O O . SER B 1 308 ? -6.629 9.852 6.219 1 88.31 308 SER B O 1
ATOM 8907 N N . GLU B 1 309 ? -7.223 11.734 7.25 1 87.81 309 GLU B N 1
ATOM 8908 C CA . GLU B 1 309 ? -8.203 11.055 8.094 1 87.81 309 GLU B CA 1
ATOM 8909 C C . GLU B 1 309 ? -9.367 10.516 7.262 1 87.81 309 GLU B C 1
ATOM 8911 O O . GLU B 1 309 ? -9.844 9.406 7.5 1 87.81 309 GLU B O 1
ATOM 8916 N N . ILE B 1 310 ? -9.828 11.32 6.383 1 91.81 310 ILE B N 1
ATOM 8917 C CA . ILE B 1 310 ? -10.93 10.93 5.504 1 91.81 310 ILE B CA 1
ATOM 8918 C C . ILE B 1 310 ? -10.508 9.742 4.645 1 91.81 310 ILE B C 1
ATOM 8920 O O . ILE B 1 310 ? -11.266 8.781 4.477 1 91.81 310 ILE B O 1
ATOM 8924 N N . LYS B 1 311 ? -9.312 9.859 4.105 1 92.5 311 LYS B N 1
ATOM 8925 C CA . LYS B 1 311 ? -8.773 8.781 3.283 1 92.5 311 LYS B CA 1
ATOM 8926 C C . LYS B 1 311 ? -8.742 7.465 4.055 1 92.5 311 LYS B C 1
ATOM 8928 O O . LYS B 1 311 ? -9.195 6.434 3.553 1 92.5 311 LYS B O 1
ATOM 8933 N N . THR B 1 312 ? -8.266 7.461 5.281 1 87.62 312 THR B N 1
ATOM 8934 C CA . THR B 1 312 ? -8.133 6.254 6.094 1 87.62 312 THR B CA 1
ATOM 8935 C C . THR B 1 312 ? -9.5 5.672 6.422 1 87.62 312 THR B C 1
ATOM 8937 O O . THR B 1 312 ? -9.688 4.453 6.395 1 87.62 312 THR B O 1
ATOM 8940 N N . ALA B 1 313 ? -10.414 6.547 6.715 1 90 313 ALA B N 1
ATOM 8941 C CA . ALA B 1 313 ? -11.766 6.098 7.043 1 90 313 ALA B CA 1
ATOM 8942 C C . ALA B 1 313 ? -12.438 5.445 5.84 1 90 313 ALA B C 1
ATOM 8944 O O . ALA B 1 313 ? -13.07 4.395 5.965 1 90 313 ALA B O 1
ATOM 8945 N N . ILE B 1 314 ? -12.305 6.027 4.688 1 93.62 314 ILE B N 1
ATOM 8946 C CA . ILE B 1 314 ? -12.938 5.52 3.475 1 93.62 314 ILE B CA 1
ATOM 8947 C C . ILE B 1 314 ? -12.266 4.215 3.049 1 93.62 314 ILE B C 1
ATOM 8949 O O . ILE B 1 314 ? -12.938 3.279 2.607 1 93.62 314 ILE B O 1
ATOM 8953 N N . LEU B 1 315 ? -10.945 4.141 3.154 1 90.69 315 LEU B N 1
ATOM 8954 C CA . LEU B 1 315 ? -10.211 2.934 2.785 1 90.69 315 LEU B CA 1
ATOM 8955 C C . LEU B 1 315 ? -10.633 1.754 3.656 1 90.69 315 LEU B C 1
ATOM 8957 O O . LEU B 1 315 ? -10.766 0.632 3.162 1 90.69 315 LEU B O 1
ATOM 8961 N N . GLU B 1 316 ? -10.836 1.965 4.906 1 87.5 316 GLU B N 1
ATOM 8962 C CA . GLU B 1 316 ? -11.25 0.906 5.82 1 87.5 316 GLU B CA 1
ATOM 8963 C C . GLU B 1 316 ? -12.672 0.433 5.512 1 87.5 316 GLU B C 1
ATOM 8965 O O . GLU B 1 316 ? -12.961 -0.763 5.582 1 87.5 316 GLU B O 1
ATOM 8970 N N . SER B 1 317 ? -13.438 1.337 5.102 1 89.69 317 SER B N 1
ATOM 8971 C CA . SER B 1 317 ? -14.82 0.993 4.785 1 89.69 317 SER B CA 1
ATOM 8972 C C . SER B 1 317 ? -14.922 0.282 3.441 1 89.69 317 SER B C 1
ATOM 8974 O O . SER B 1 317 ? -15.734 -0.631 3.273 1 89.69 317 SER B O 1
ATOM 8976 N N . ALA B 1 318 ? -14.133 0.673 2.5 1 88.19 318 ALA B N 1
ATOM 8977 C CA . ALA B 1 318 ? -14.203 0.13 1.146 1 88.19 318 ALA B CA 1
ATOM 8978 C C . ALA B 1 318 ? -13.602 -1.27 1.087 1 88.19 318 ALA B C 1
ATOM 8980 O O . ALA B 1 318 ? -13.945 -2.064 0.21 1 88.19 318 ALA B O 1
ATOM 8981 N N . THR B 1 319 ? -12.688 -1.705 1.979 1 81.31 319 THR B N 1
ATOM 8982 C CA . THR B 1 319 ? -11.953 -2.963 1.884 1 81.31 319 THR B CA 1
ATOM 8983 C C . THR B 1 319 ? -12.609 -4.035 2.748 1 81.31 319 THR B C 1
ATOM 8985 O O . THR B 1 319 ? -12.172 -5.188 2.752 1 81.31 319 THR B O 1
ATOM 8988 N N . THR B 1 320 ? -13.641 -3.812 3.443 1 77.88 320 THR B N 1
ATOM 8989 C CA . THR B 1 320 ? -14.266 -4.785 4.332 1 77.88 320 THR B CA 1
ATOM 8990 C C . THR B 1 320 ? -15.023 -5.844 3.529 1 77.88 320 THR B C 1
ATOM 8992 O O . THR B 1 320 ? -15.055 -7.012 3.916 1 77.88 320 THR B O 1
ATOM 8995 N N . SER B 1 321 ? -15.523 -5.59 2.439 1 75 321 SER B N 1
ATOM 8996 C CA . SER B 1 321 ? -16.297 -6.609 1.745 1 75 321 SER B CA 1
ATOM 8997 C C . SER B 1 321 ? -15.922 -6.688 0.271 1 75 321 SER B C 1
ATOM 8999 O O . SER B 1 321 ? -16.312 -5.828 -0.523 1 75 321 SER B O 1
ATOM 9001 N N . VAL B 1 322 ? -15.008 -7.59 -0.062 1 74.94 322 VAL B N 1
ATOM 9002 C CA . VAL B 1 322 ? -14.672 -7.738 -1.474 1 74.94 322 VAL B CA 1
ATOM 9003 C C . VAL B 1 322 ? -15.352 -8.984 -2.039 1 74.94 322 VAL B C 1
ATOM 9005 O O . VAL B 1 322 ? -15.141 -10.094 -1.539 1 74.94 322 VAL B O 1
ATOM 9008 N N . PRO B 1 323 ? -16.281 -8.812 -2.979 1 76.06 323 PRO B N 1
ATOM 9009 C CA . PRO B 1 323 ? -16.969 -9.953 -3.59 1 76.06 323 PRO B CA 1
ATOM 9010 C C . PRO B 1 323 ? -16.062 -10.727 -4.555 1 76.06 323 PRO B C 1
ATOM 9012 O O . PRO B 1 323 ? -15.039 -10.211 -4.996 1 76.06 323 PRO B O 1
ATOM 9015 N N . GLU B 1 324 ? -16.469 -11.984 -4.609 1 77.56 324 GLU B N 1
ATOM 9016 C CA . GLU B 1 324 ? -15.812 -12.781 -5.641 1 77.56 324 GLU B CA 1
ATOM 9017 C C . GLU B 1 324 ? -16.234 -12.344 -7.035 1 77.56 324 GLU B C 1
ATOM 9019 O O . GLU B 1 324 ? -17.438 -12.297 -7.34 1 77.56 324 GLU B O 1
ATOM 9024 N N . LEU B 1 325 ? -15.25 -11.82 -7.844 1 80.81 325 LEU B N 1
ATOM 9025 C CA . LEU B 1 325 ? -15.578 -11.195 -9.117 1 80.81 325 LEU B CA 1
ATOM 9026 C C . LEU B 1 325 ? -15.086 -12.047 -10.281 1 80.81 325 LEU B C 1
ATOM 9028 O O . LEU B 1 325 ? -14.055 -12.711 -10.18 1 80.81 325 LEU B O 1
ATOM 9032 N N . THR B 1 326 ? -16.031 -12.117 -11.234 1 83.38 326 THR B N 1
ATOM 9033 C CA . THR B 1 326 ? -15.641 -12.734 -12.5 1 83.38 326 THR B CA 1
ATOM 9034 C C . THR B 1 326 ? -14.852 -11.75 -13.352 1 83.38 326 THR B C 1
ATOM 9036 O O . THR B 1 326 ? -14.812 -10.555 -13.062 1 83.38 326 THR B O 1
ATOM 9039 N N . GLU B 1 327 ? -14.227 -12.133 -14.391 1 86.12 327 GLU B N 1
ATOM 9040 C CA . GLU B 1 327 ? -13.375 -11.312 -15.258 1 86.12 327 GLU B CA 1
ATOM 9041 C C . GLU B 1 327 ? -14.164 -10.156 -15.859 1 86.12 327 GLU B C 1
ATOM 9043 O O . GLU B 1 327 ? -13.672 -9.023 -15.922 1 86.12 327 GLU B O 1
ATOM 9048 N N . THR B 1 328 ? -15.367 -10.422 -16.297 1 83.56 328 THR B N 1
ATOM 9049 C CA . THR B 1 328 ? -16.156 -9.422 -17 1 83.56 328 THR B CA 1
ATOM 9050 C C . THR B 1 328 ? -16.672 -8.367 -16.031 1 83.56 328 THR B C 1
ATOM 9052 O O . THR B 1 328 ? -16.781 -7.188 -16.391 1 83.56 328 THR B O 1
ATOM 9055 N N . ASP B 1 329 ? -16.812 -8.883 -14.844 1 88.5 329 ASP B N 1
ATOM 9056 C CA . ASP B 1 329 ? -17.438 -7.988 -13.875 1 88.5 329 ASP B CA 1
ATOM 9057 C C . ASP B 1 329 ? -16.375 -7.184 -13.117 1 88.5 329 ASP B C 1
ATOM 9059 O O . ASP B 1 329 ? -16.703 -6.207 -12.438 1 88.5 329 ASP B O 1
ATOM 9063 N N . PHE B 1 330 ? -15.203 -7.559 -13.305 1 91.94 330 PHE B N 1
ATOM 9064 C CA . PHE B 1 330 ? -14.148 -6.965 -12.492 1 91.94 330 PHE B CA 1
ATOM 9065 C C . PHE B 1 330 ? -13.961 -5.496 -12.844 1 91.94 330 PHE B C 1
ATOM 9067 O O . PHE B 1 330 ? -13.938 -4.641 -11.953 1 91.94 330 PHE B O 1
ATOM 9074 N N . SER B 1 331 ? -13.898 -5.168 -14.109 1 89.5 331 SER B N 1
ATOM 9075 C CA . SER B 1 331 ? -13.617 -3.805 -14.547 1 89.5 331 SER B CA 1
ATOM 9076 C C . SER B 1 331 ? -14.773 -2.871 -14.211 1 89.5 331 SER B C 1
ATOM 9078 O O . SER B 1 331 ? -14.562 -1.744 -13.758 1 89.5 331 SER B O 1
ATOM 9080 N N . GLU B 1 332 ? -15.93 -3.424 -14.453 1 90.31 332 GLU B N 1
ATOM 9081 C CA . GLU B 1 332 ? -17.109 -2.604 -14.188 1 90.31 332 GLU B CA 1
ATOM 9082 C C . GLU B 1 332 ? -17.281 -2.361 -12.695 1 90.31 332 GLU B C 1
ATOM 9084 O O . GLU B 1 332 ? -17.641 -1.259 -12.273 1 90.31 332 GLU B O 1
ATOM 9089 N N . TYR B 1 333 ? -17.047 -3.387 -11.961 1 91.5 333 TYR B N 1
ATOM 9090 C CA . TYR B 1 333 ? -17.172 -3.258 -10.508 1 91.5 333 TYR B CA 1
ATOM 9091 C C . TYR B 1 333 ? -16.141 -2.291 -9.953 1 91.5 333 TYR B C 1
ATOM 9093 O O . TYR B 1 333 ? -16.453 -1.436 -9.125 1 91.5 333 TYR B O 1
ATOM 9101 N N . LEU B 1 334 ? -14.938 -2.439 -10.375 1 91.44 334 LEU B N 1
ATOM 9102 C CA . LEU B 1 334 ? -13.859 -1.583 -9.891 1 91.44 334 LEU B CA 1
ATOM 9103 C C . LEU B 1 334 ? -14.109 -0.126 -10.266 1 91.44 334 LEU B C 1
ATOM 9105 O O . LEU B 1 334 ? -13.898 0.774 -9.445 1 91.44 334 LEU B O 1
ATOM 9109 N N . MET B 1 335 ? -14.602 0.09 -11.453 1 91.94 335 MET B N 1
ATOM 9110 C CA . MET B 1 335 ? -14.867 1.454 -11.898 1 91.94 335 MET B CA 1
ATOM 9111 C C . MET B 1 335 ? -16.016 2.068 -11.117 1 91.94 335 MET B C 1
ATOM 9113 O O . MET B 1 335 ? -15.984 3.252 -10.773 1 91.94 335 MET B O 1
ATOM 9117 N N . SER B 1 336 ? -16.984 1.232 -10.875 1 92.38 336 SER B N 1
ATOM 9118 C CA . SER B 1 336 ? -18.109 1.714 -10.078 1 92.38 336 SER B CA 1
ATOM 9119 C C . SER B 1 336 ? -17.672 2.033 -8.648 1 92.38 336 SER B C 1
ATOM 9121 O O . SER B 1 336 ? -18.125 3.016 -8.062 1 92.38 336 SER B O 1
ATOM 9123 N N . LEU B 1 337 ? -16.844 1.202 -8.156 1 92.56 337 LEU B N 1
ATOM 9124 C CA . LEU B 1 337 ? -16.328 1.422 -6.805 1 92.56 337 LEU B CA 1
ATOM 9125 C C . LEU B 1 337 ? -15.453 2.664 -6.746 1 92.56 337 LEU B C 1
ATOM 9127 O O . LEU B 1 337 ? -15.523 3.438 -5.789 1 92.56 337 LEU B O 1
ATOM 9131 N N . LEU B 1 338 ? -14.641 2.871 -7.766 1 94.12 338 LEU B N 1
ATOM 9132 C CA . LEU B 1 338 ? -13.773 4.047 -7.828 1 94.12 338 LEU B CA 1
ATOM 9133 C C . LEU B 1 338 ? -14.602 5.324 -7.906 1 94.12 338 LEU B C 1
ATOM 9135 O O . LEU B 1 338 ? -14.273 6.32 -7.258 1 94.12 338 LEU B O 1
ATOM 9139 N N . ASN B 1 339 ? -15.633 5.262 -8.586 1 94 339 ASN B N 1
ATOM 9140 C CA . ASN B 1 339 ? -16.516 6.418 -8.695 1 94 339 ASN B CA 1
ATOM 9141 C C . ASN B 1 339 ? -17.203 6.723 -7.359 1 94 339 ASN B C 1
ATOM 9143 O O . ASN B 1 339 ? -17.312 7.887 -6.973 1 94 339 ASN B O 1
ATOM 9147 N N . LYS B 1 340 ? -17.562 5.699 -6.73 1 93.94 340 LYS B N 1
ATOM 9148 C CA . LYS B 1 340 ? -18.234 5.871 -5.441 1 93.94 340 LYS B CA 1
ATOM 9149 C C . LYS B 1 340 ? -17.266 6.418 -4.395 1 93.94 340 LYS B C 1
ATOM 9151 O O . LYS B 1 340 ? -17.609 7.34 -3.652 1 93.94 340 LYS B O 1
ATOM 9156 N N . VAL B 1 341 ? -16.125 5.828 -4.371 1 94.31 341 VAL B N 1
ATOM 9157 C CA . VAL B 1 341 ? -15.133 6.203 -3.369 1 94.31 341 VAL B CA 1
ATOM 9158 C C . VAL B 1 341 ? -14.656 7.633 -3.631 1 94.31 341 VAL B C 1
ATOM 9160 O O . VAL B 1 341 ? -14.469 8.414 -2.693 1 94.31 341 VAL B O 1
ATOM 9163 N N . GLU B 1 342 ? -14.453 7.984 -4.859 1 94.62 342 GLU B N 1
ATOM 9164 C CA . GLU B 1 342 ? -14 9.336 -5.195 1 94.62 342 GLU B CA 1
ATOM 9165 C C . GLU B 1 342 ? -15.062 10.375 -4.844 1 94.62 342 GLU B C 1
ATOM 9167 O O . GLU B 1 342 ? -14.75 11.445 -4.332 1 94.62 342 GLU B O 1
ATOM 9172 N N . SER B 1 343 ? -16.297 10.047 -5.078 1 93.94 343 SER B N 1
ATOM 9173 C CA . SER B 1 343 ? -17.375 10.969 -4.77 1 93.94 343 SER B CA 1
ATOM 9174 C C . SER B 1 343 ? -17.547 11.148 -3.264 1 93.94 343 SER B C 1
ATOM 9176 O O . SER B 1 343 ? -17.781 12.258 -2.787 1 93.94 343 SER B O 1
ATOM 9178 N N . GLU B 1 344 ? -17.359 10.031 -2.602 1 93.56 344 GLU B N 1
ATOM 9179 C CA . GLU B 1 344 ? -17.453 10.102 -1.146 1 93.56 344 GLU B CA 1
ATOM 9180 C C . GLU B 1 344 ? -16.297 10.906 -0.558 1 93.56 344 GLU B C 1
ATOM 9182 O O . GLU B 1 344 ? -16.5 11.688 0.377 1 93.56 344 GLU B O 1
ATOM 9187 N N . TYR B 1 345 ? -15.188 10.797 -1.135 1 95 345 TYR B N 1
ATOM 9188 C CA . TYR B 1 345 ? -14.008 11.516 -0.671 1 95 345 TYR B CA 1
ATOM 9189 C C . TYR B 1 345 ? -14.148 13.016 -0.923 1 95 345 TYR B C 1
ATOM 9191 O O . TYR B 1 345 ? -13.93 13.828 -0.022 1 95 345 TYR B O 1
ATOM 9199 N N . PHE B 1 346 ? -14.602 13.383 -2.031 1 92.19 346 PHE B N 1
ATOM 9200 C CA . PHE B 1 346 ? -14.609 14.797 -2.393 1 92.19 346 PHE B CA 1
ATOM 9201 C C . PHE B 1 346 ? -15.852 15.492 -1.847 1 92.19 346 PHE B C 1
ATOM 9203 O O . PHE B 1 346 ? -15.922 16.719 -1.806 1 92.19 346 PHE B O 1
ATOM 9210 N N . SER B 1 347 ? -16.797 14.688 -1.395 1 89 347 SER B N 1
ATOM 9211 C CA . SER B 1 347 ? -17.922 15.297 -0.7 1 89 347 SER B CA 1
ATOM 9212 C C . SER B 1 347 ? -17.484 15.984 0.588 1 89 347 SER B C 1
ATOM 9214 O O . SER B 1 347 ? -18.047 17 0.989 1 89 347 SER B O 1
ATOM 9216 N N . GLN B 1 348 ? -16.422 15.477 1.141 1 86.12 348 GLN B N 1
ATOM 9217 C CA . GLN B 1 348 ? -15.906 16.031 2.385 1 86.12 348 GLN B CA 1
ATOM 9218 C C . GLN B 1 348 ? -14.625 16.828 2.145 1 86.12 348 GLN B C 1
ATOM 9220 O O . GLN B 1 348 ? -14.43 17.891 2.719 1 86.12 348 GLN B O 1
ATOM 9225 N N . ALA B 1 349 ? -13.805 16.328 1.211 1 89.31 349 ALA B N 1
ATOM 9226 C CA . ALA B 1 349 ? -12.453 16.875 1.039 1 89.31 349 ALA B CA 1
ATOM 9227 C C . ALA B 1 349 ? -12.469 18.109 0.15 1 89.31 349 ALA B C 1
ATOM 9229 O O . ALA B 1 349 ? -11.5 18.875 0.116 1 89.31 349 ALA B O 1
ATOM 9230 N N . SER B 1 350 ? -13.609 18.453 -0.433 1 84.31 350 SER B N 1
ATOM 9231 C CA . SER B 1 350 ? -13.664 19.578 -1.359 1 84.31 350 SER B CA 1
ATOM 9232 C C . SER B 1 350 ? -13.523 20.906 -0.625 1 84.31 350 SER B C 1
ATOM 9234 O O . SER B 1 350 ? -13.156 21.906 -1.229 1 84.31 350 SER B O 1
ATOM 9236 N N . ARG B 1 351 ? -13.688 20.922 0.669 1 77.5 351 ARG B N 1
ATOM 9237 C CA . ARG B 1 351 ? -13.641 22.156 1.459 1 77.5 351 ARG B CA 1
ATOM 9238 C C . ARG B 1 351 ? -12.203 22.531 1.794 1 77.5 351 ARG B C 1
ATOM 9240 O O . ARG B 1 351 ? -11.93 23.672 2.178 1 77.5 351 ARG B O 1
ATOM 9247 N N . TYR B 1 352 ? -11.344 21.625 1.521 1 86.44 352 TYR B N 1
ATOM 9248 C CA . TYR B 1 352 ? -9.953 21.859 1.902 1 86.44 352 TYR B CA 1
ATOM 9249 C C . TYR B 1 352 ? -9.117 22.281 0.696 1 86.44 352 TYR B C 1
ATOM 9251 O O . TYR B 1 352 ? -9.656 22.5 -0.389 1 86.44 352 TYR B O 1
ATOM 9259 N N . ASP B 1 353 ? -7.848 22.453 0.874 1 87.44 353 ASP B N 1
ATOM 9260 C CA . ASP B 1 353 ? -6.941 22.891 -0.186 1 87.44 353 ASP B CA 1
ATOM 9261 C C . ASP B 1 353 ? -6.98 21.938 -1.37 1 87.44 353 ASP B C 1
ATOM 9263 O O . ASP B 1 353 ? -6.805 20.719 -1.2 1 87.44 353 ASP B O 1
ATOM 9267 N N . PRO B 1 354 ? -7.207 22.438 -2.537 1 88.56 354 PRO B N 1
ATOM 9268 C CA . PRO B 1 354 ? -7.379 21.578 -3.713 1 88.56 354 PRO B CA 1
ATOM 9269 C C . PRO B 1 354 ? -6.117 20.797 -4.062 1 88.56 354 PRO B C 1
ATOM 9271 O O . PRO B 1 354 ? -6.199 19.641 -4.469 1 88.56 354 PRO B O 1
ATOM 9274 N N . LYS B 1 355 ? -5.02 21.391 -3.873 1 90.12 355 LYS B N 1
ATOM 9275 C CA . LYS B 1 355 ? -3.781 20.703 -4.215 1 90.12 355 LYS B CA 1
ATOM 9276 C C . LYS B 1 355 ? -3.555 19.5 -3.303 1 90.12 355 LYS B C 1
ATOM 9278 O O . LYS B 1 355 ? -3.195 18.406 -3.77 1 90.12 355 LYS B O 1
ATOM 9283 N N . VAL B 1 356 ? -3.836 19.719 -2.064 1 90.5 356 VAL B N 1
ATOM 9284 C CA . VAL B 1 356 ? -3.629 18.656 -1.09 1 90.5 356 VAL B CA 1
ATOM 9285 C C . VAL B 1 356 ? -4.723 17.594 -1.241 1 90.5 356 VAL B C 1
ATOM 9287 O O . VAL B 1 356 ? -4.445 16.391 -1.186 1 90.5 356 VAL B O 1
ATOM 9290 N N . SER B 1 357 ? -5.922 18.078 -1.425 1 93.19 357 SER B N 1
ATOM 9291 C CA . SER B 1 357 ? -7.035 17.141 -1.552 1 93.19 357 SER B CA 1
ATOM 9292 C C . SER B 1 357 ? -6.883 16.266 -2.791 1 93.19 357 SER B C 1
ATOM 9294 O O . SER B 1 357 ? -7.219 15.078 -2.764 1 93.19 357 SER B O 1
ATOM 9296 N N . GLU B 1 358 ? -6.355 16.844 -3.859 1 93.44 358 GLU B N 1
ATOM 9297 C CA . GLU B 1 358 ? -6.145 16.078 -5.086 1 93.44 358 GLU B CA 1
ATOM 9298 C C . GLU B 1 358 ? -5.02 15.062 -4.914 1 93.44 358 GLU B C 1
ATOM 9300 O O . GLU B 1 358 ? -5.117 13.93 -5.387 1 93.44 358 GLU B O 1
ATOM 9305 N N . LYS B 1 359 ? -4.039 15.469 -4.266 1 90.62 359 LYS B N 1
ATOM 9306 C CA . LYS B 1 359 ? -2.902 14.578 -4.047 1 90.62 359 LYS B CA 1
ATOM 9307 C C . LYS B 1 359 ? -3.297 13.383 -3.188 1 90.62 359 LYS B C 1
ATOM 9309 O O . LYS B 1 359 ? -2.984 12.242 -3.523 1 90.62 359 LYS B O 1
ATOM 9314 N N . VAL B 1 360 ? -4 13.633 -2.092 1 91.75 360 VAL B N 1
ATOM 9315 C CA . VAL B 1 360 ? -4.418 12.562 -1.19 1 91.75 360 VAL B CA 1
ATOM 9316 C C . VAL B 1 360 ? -5.484 11.703 -1.864 1 91.75 360 VAL B C 1
ATOM 9318 O O . VAL B 1 360 ? -5.555 10.492 -1.636 1 91.75 360 VAL B O 1
ATOM 9321 N N . GLY B 1 361 ? -6.262 12.398 -2.701 1 93.31 361 GLY B N 1
ATOM 9322 C CA . GLY B 1 361 ? -7.242 11.648 -3.467 1 93.31 361 GLY B CA 1
ATOM 9323 C C . GLY B 1 361 ? -6.617 10.633 -4.41 1 93.31 361 GLY B C 1
ATOM 9324 O O . GLY B 1 361 ? -7.109 9.516 -4.539 1 93.31 361 GLY B O 1
ATOM 9325 N N . LYS B 1 362 ? -5.539 11.031 -5.051 1 92.25 362 LYS B N 1
ATOM 9326 C CA . LYS B 1 362 ? -4.812 10.125 -5.934 1 92.25 362 LYS B CA 1
ATOM 9327 C C . LYS B 1 362 ? -4.207 8.961 -5.152 1 92.25 362 LYS B C 1
ATOM 9329 O O . LYS B 1 362 ? -4.211 7.82 -5.625 1 92.25 362 LYS B O 1
ATOM 9334 N N . GLU B 1 363 ? -3.77 9.25 -4.004 1 88.25 363 GLU B N 1
ATOM 9335 C CA . GLU B 1 363 ? -3.201 8.203 -3.152 1 88.25 363 GLU B CA 1
ATOM 9336 C C . GLU B 1 363 ? -4.27 7.215 -2.703 1 88.25 363 GLU B C 1
ATOM 9338 O O . GLU B 1 363 ? -3.998 6.02 -2.57 1 88.25 363 GLU B O 1
ATOM 9343 N N . LEU B 1 364 ? -5.387 7.785 -2.406 1 93.19 364 LEU B N 1
ATOM 9344 C CA . LEU B 1 364 ? -6.508 6.941 -1.994 1 93.19 364 LEU B CA 1
ATOM 9345 C C . LEU B 1 364 ? -6.875 5.953 -3.096 1 93.19 364 LEU B C 1
ATOM 9347 O O . LEU B 1 364 ? -7.008 4.754 -2.84 1 93.19 364 LEU B O 1
ATOM 9351 N N . LEU B 1 365 ? -6.961 6.48 -4.305 1 94.06 365 LEU B N 1
ATOM 9352 C CA . LEU B 1 365 ? -7.34 5.637 -5.43 1 94.06 365 LEU B CA 1
ATOM 9353 C C . LEU B 1 365 ? -6.258 4.605 -5.727 1 94.06 365 LEU B C 1
ATOM 9355 O O . LEU B 1 365 ? -6.562 3.453 -6.047 1 94.06 365 LEU B O 1
ATOM 9359 N N . SER B 1 366 ? -5.039 4.969 -5.594 1 89.94 366 SER B N 1
ATOM 9360 C CA . SER B 1 366 ? -3.93 4.051 -5.828 1 89.94 366 SER B CA 1
ATOM 9361 C C . SER B 1 366 ? -3.9 2.939 -4.785 1 89.94 366 SER B C 1
ATOM 9363 O O . SER B 1 366 ? -3.68 1.773 -5.121 1 89.94 366 SER B O 1
ATOM 9365 N N . GLN B 1 367 ? -4.113 3.303 -3.533 1 87.19 367 GLN B N 1
ATOM 9366 C CA . GLN B 1 367 ? -4.109 2.309 -2.465 1 87.19 367 GLN B CA 1
ATOM 9367 C C . GLN B 1 367 ? -5.297 1.362 -2.592 1 87.19 367 GLN B C 1
ATOM 9369 O O . GLN B 1 367 ? -5.191 0.177 -2.27 1 87.19 367 GLN B O 1
ATOM 9374 N N . LEU B 1 368 ? -6.414 1.958 -2.996 1 90.94 368 LEU B N 1
ATOM 9375 C CA . LEU B 1 368 ? -7.59 1.121 -3.201 1 90.94 368 LEU B CA 1
ATOM 9376 C C . LEU B 1 368 ? -7.344 0.095 -4.301 1 90.94 368 LEU B C 1
ATOM 9378 O O . LEU B 1 368 ? -7.664 -1.085 -4.141 1 90.94 368 LEU B O 1
ATOM 9382 N N . CYS B 1 369 ? -6.742 0.548 -5.391 1 90.81 369 CYS B N 1
ATOM 9383 C CA . CYS B 1 369 ? -6.43 -0.365 -6.484 1 90.81 369 CYS B CA 1
ATOM 9384 C C . CYS B 1 369 ? -5.422 -1.419 -6.043 1 90.81 369 CYS B C 1
ATOM 9386 O O . CYS B 1 369 ? -5.508 -2.578 -6.449 1 90.81 369 CYS B O 1
ATOM 9388 N N . GLY B 1 370 ? -4.48 -1.049 -5.223 1 84.81 370 GLY B N 1
ATOM 9389 C CA . GLY B 1 370 ? -3.506 -1.997 -4.707 1 84.81 370 GLY B CA 1
ATOM 9390 C C . GLY B 1 370 ? -4.133 -3.098 -3.871 1 84.81 370 GLY B C 1
ATOM 9391 O O . GLY B 1 370 ? -3.701 -4.25 -3.934 1 84.81 370 GLY B O 1
ATOM 9392 N N . LYS B 1 371 ? -5.168 -2.791 -3.184 1 83.38 371 LYS B N 1
ATOM 9393 C CA . LYS B 1 371 ? -5.848 -3.768 -2.338 1 83.38 371 LYS B CA 1
ATOM 9394 C C . LYS B 1 371 ? -6.672 -4.742 -3.176 1 83.38 371 LYS B C 1
ATOM 9396 O O . LYS B 1 371 ? -7.004 -5.836 -2.719 1 83.38 371 LYS B O 1
ATOM 9401 N N . PHE B 1 372 ? -6.965 -4.387 -4.438 1 87.5 372 PHE B N 1
ATOM 9402 C CA . PHE B 1 372 ? -7.77 -5.234 -5.312 1 87.5 372 PHE B CA 1
ATOM 9403 C C . PHE B 1 372 ? -6.879 -6.098 -6.199 1 87.5 372 PHE B C 1
ATOM 9405 O O . PHE B 1 372 ? -7.371 -6.801 -7.082 1 87.5 372 PHE B O 1
ATOM 9412 N N . GLN B 1 373 ? -5.637 -6.137 -5.957 1 84.5 373 GLN B N 1
ATOM 9413 C CA . GLN B 1 373 ? -4.703 -6.941 -6.73 1 84.5 373 GLN B CA 1
ATOM 9414 C C . GLN B 1 373 ? -5.02 -8.43 -6.602 1 84.5 373 GLN B C 1
ATOM 9416 O O . GLN B 1 373 ? -5.07 -9.148 -7.605 1 84.5 373 GLN B O 1
ATOM 9421 N N . PRO B 1 374 ? -5.277 -8.914 -5.332 1 78.44 374 PRO B N 1
ATOM 9422 C CA . PRO B 1 374 ? -5.605 -10.336 -5.227 1 78.44 374 PRO B CA 1
ATOM 9423 C C . PRO B 1 374 ? -6.91 -10.695 -5.941 1 78.44 374 PRO B C 1
ATOM 9425 O O . PRO B 1 374 ? -7.031 -11.797 -6.492 1 78.44 374 PRO B O 1
ATOM 9428 N N . CYS B 1 375 ? -7.867 -9.805 -5.992 1 84.06 375 CYS B N 1
ATOM 9429 C CA . CYS B 1 375 ? -9.125 -10.023 -6.699 1 84.06 375 CYS B CA 1
ATOM 9430 C C . CYS B 1 375 ? -8.906 -10.039 -8.211 1 84.06 375 CYS B C 1
ATOM 9432 O O . CYS B 1 375 ? -9.562 -10.789 -8.93 1 84.06 375 CYS B O 1
ATOM 9434 N N . PHE B 1 376 ? -8.008 -9.227 -8.672 1 90.25 376 PHE B N 1
ATOM 9435 C CA . PHE B 1 376 ? -7.621 -9.172 -10.078 1 90.25 376 PHE B CA 1
ATOM 9436 C C . PHE B 1 376 ? -7.008 -10.492 -10.523 1 90.25 376 PHE B C 1
ATOM 9438 O O . PHE B 1 376 ? -7.367 -11.023 -11.578 1 90.25 376 PHE B O 1
ATOM 9445 N N . GLU B 1 377 ? -6.223 -11.062 -9.656 1 83.81 377 GLU B N 1
ATOM 9446 C CA . GLU B 1 377 ? -5.566 -12.328 -9.953 1 83.81 377 GLU B CA 1
ATOM 9447 C C . GLU B 1 377 ? -6.566 -13.484 -9.945 1 83.81 377 GLU B C 1
ATOM 9449 O O . GLU B 1 377 ? -6.512 -14.367 -10.812 1 83.81 377 GLU B O 1
ATOM 9454 N N . SER B 1 378 ? -7.469 -13.461 -9.008 1 81.88 378 SER B N 1
ATOM 9455 C CA . SER B 1 378 ? -8.469 -14.516 -8.906 1 81.88 378 SER B CA 1
ATOM 9456 C C . SER B 1 378 ? -9.453 -14.469 -10.07 1 81.88 378 SER B C 1
ATOM 9458 O O . SER B 1 378 ? -9.898 -15.508 -10.562 1 81.88 378 SER B O 1
ATOM 9460 N N . ALA B 1 379 ? -9.75 -13.273 -10.484 1 86.88 379 ALA B N 1
ATOM 9461 C CA . ALA B 1 379 ? -10.703 -13.094 -11.578 1 86.88 379 ALA B CA 1
ATOM 9462 C C . ALA B 1 379 ? -10.125 -13.578 -12.898 1 86.88 379 ALA B C 1
ATOM 9464 O O . ALA B 1 379 ? -10.852 -14.109 -13.75 1 86.88 379 ALA B O 1
ATOM 9465 N N . LEU B 1 380 ? -8.82 -13.469 -13.062 1 89.81 380 LEU B N 1
ATOM 9466 C CA . LEU B 1 380 ? -8.203 -13.812 -14.344 1 89.81 380 LEU B CA 1
ATOM 9467 C C . LEU B 1 380 ? -7.609 -15.211 -14.297 1 89.81 380 LEU B C 1
ATOM 9469 O O . LEU B 1 380 ? -7.023 -15.672 -15.281 1 89.81 380 LEU B O 1
ATOM 9473 N N . ALA B 1 381 ? -7.793 -15.906 -13.156 1 82.25 381 ALA B N 1
ATOM 9474 C CA . ALA B 1 381 ? -7.289 -17.266 -13.031 1 82.25 381 ALA B CA 1
ATOM 9475 C C . ALA B 1 381 ? -7.949 -18.203 -14.039 1 82.25 381 ALA B C 1
ATOM 9477 O O . ALA B 1 381 ? -7.297 -19.094 -14.586 1 82.25 381 ALA B O 1
ATOM 9478 N N . GLY B 1 382 ? -9.219 -17.938 -14.289 1 82.44 382 GLY B N 1
ATOM 9479 C CA . GLY B 1 382 ? -9.93 -18.734 -15.273 1 82.44 382 GLY B CA 1
ATOM 9480 C C . GLY B 1 382 ? -9.406 -18.562 -16.688 1 82.44 382 GLY B C 1
ATOM 9481 O O . GLY B 1 382 ? -9.289 -19.531 -17.438 1 82.44 382 GLY B O 1
ATOM 9482 N N . TYR B 1 383 ? -9.047 -17.359 -17 1 90.81 383 TYR B N 1
ATOM 9483 C CA . TYR B 1 383 ? -8.5 -17.078 -18.328 1 90.81 383 TYR B CA 1
ATOM 9484 C C . TYR B 1 383 ? -7.125 -17.703 -18.5 1 90.81 383 TYR B C 1
ATOM 9486 O O . TYR B 1 383 ? -6.797 -18.203 -19.562 1 90.81 383 TYR B O 1
ATOM 9494 N N . VAL B 1 384 ? -6.402 -17.688 -17.5 1 89.38 384 VAL B N 1
ATOM 9495 C CA . VAL B 1 384 ? -5.07 -18.281 -17.531 1 89.38 384 VAL B CA 1
ATOM 9496 C C . VAL B 1 384 ? -5.18 -19.797 -17.734 1 89.38 384 VAL B C 1
ATOM 9498 O O . VAL B 1 384 ? -4.414 -20.375 -18.516 1 89.38 384 VAL B O 1
ATOM 9501 N N . LYS B 1 385 ? -6.121 -20.391 -17.094 1 82.88 385 LYS B N 1
ATOM 9502 C CA . LYS B 1 385 ? -6.348 -21.812 -17.25 1 82.88 385 LYS B CA 1
ATOM 9503 C C . LYS B 1 385 ? -6.773 -22.141 -18.688 1 82.88 385 LYS B C 1
ATOM 9505 O O . LYS B 1 385 ? -6.344 -23.156 -19.25 1 82.88 385 LYS B O 1
ATOM 9510 N N . LYS B 1 386 ? -7.547 -21.312 -19.188 1 86.56 386 LYS B N 1
ATOM 9511 C CA . LYS B 1 386 ? -8 -21.516 -20.562 1 86.56 386 LYS B CA 1
ATOM 9512 C C . LYS B 1 386 ? -6.844 -21.422 -21.547 1 86.56 386 LYS B C 1
ATOM 9514 O O . LYS B 1 386 ? -6.773 -22.188 -22.516 1 86.56 386 LYS B O 1
ATOM 9519 N N . LEU B 1 387 ? -5.969 -20.453 -21.281 1 92.38 387 LEU B N 1
ATOM 9520 C CA . LEU B 1 387 ? -4.809 -20.297 -22.156 1 92.38 387 LEU B CA 1
ATOM 9521 C C . LEU B 1 387 ? -3.893 -21.516 -22.062 1 92.38 387 LEU B C 1
ATOM 9523 O O . LEU B 1 387 ? -3.289 -21.922 -23.062 1 92.38 387 LEU B O 1
ATOM 9527 N N . ALA B 1 388 ? -3.832 -22.109 -20.906 1 87.81 388 ALA B N 1
ATOM 9528 C CA . ALA B 1 388 ? -2.994 -23.297 -20.719 1 87.81 388 ALA B CA 1
ATOM 9529 C C . ALA B 1 388 ? -3.564 -24.5 -21.469 1 87.81 388 ALA B C 1
ATOM 9531 O O . ALA B 1 388 ? -2.826 -25.219 -22.141 1 87.81 388 ALA B O 1
ATOM 9532 N N . VAL B 1 389 ? -4.828 -24.656 -21.391 1 82.38 389 VAL B N 1
ATOM 9533 C CA . VAL B 1 389 ? -5.484 -25.781 -22.062 1 82.38 389 VAL B CA 1
ATOM 9534 C C . VAL B 1 389 ? -5.395 -25.594 -23.578 1 82.38 389 VAL B C 1
ATOM 9536 O O . VAL B 1 389 ? -5.207 -26.562 -24.312 1 82.38 389 VAL B O 1
ATOM 9539 N N . GLU B 1 390 ? -5.496 -24.391 -23.969 1 88.81 390 GLU B N 1
ATOM 9540 C CA . GLU B 1 390 ? -5.371 -24.078 -25.391 1 88.81 390 GLU B CA 1
ATOM 9541 C C . GLU B 1 390 ? -3.977 -24.422 -25.906 1 88.81 390 GLU B C 1
ATOM 9543 O O . GLU B 1 390 ? -3.828 -24.938 -27.016 1 88.81 390 GLU B O 1
ATOM 9548 N N . SER B 1 391 ? -3.014 -24.125 -25.109 1 91.06 391 SER B N 1
ATOM 9549 C CA . SER B 1 391 ? -1.647 -24.438 -25.516 1 91.06 391 SER B CA 1
ATOM 9550 C C . SER B 1 391 ? -1.438 -25.938 -25.641 1 91.06 391 SER B C 1
ATOM 9552 O O . SER B 1 391 ? -0.754 -26.406 -26.547 1 91.06 391 SER B O 1
ATOM 9554 N N . SER B 1 392 ? -2.053 -26.641 -24.797 1 85.06 392 SER B N 1
ATOM 9555 C CA . SER B 1 392 ? -1.955 -28.094 -24.828 1 85.06 392 SER B CA 1
ATOM 9556 C C . SER B 1 392 ? -2.668 -28.672 -26.047 1 85.06 392 SER B C 1
ATOM 9558 O O . SER B 1 392 ? -2.17 -29.594 -26.688 1 85.06 392 SER B O 1
ATOM 9560 N N . SER B 1 393 ? -3.758 -28.141 -26.359 1 83.75 393 SER B N 1
ATOM 9561 C CA . SER B 1 393 ? -4.523 -28.594 -27.516 1 83.75 393 SER B CA 1
ATOM 9562 C C . SER B 1 393 ? -3.789 -28.297 -28.828 1 83.75 393 SER B C 1
ATOM 9564 O O . SER B 1 393 ? -3.816 -29.109 -29.75 1 83.75 393 SER B O 1
ATOM 9566 N N . LEU B 1 394 ? -3.162 -27.156 -28.859 1 89.62 394 LEU B N 1
ATOM 9567 C CA . LEU B 1 394 ? -2.406 -26.781 -30.047 1 89.62 394 LEU B CA 1
ATOM 9568 C C . LEU B 1 394 ? -1.193 -27.688 -30.234 1 89.62 394 LEU B C 1
ATOM 9570 O O . LEU B 1 394 ? -0.873 -28.094 -31.359 1 89.62 394 LEU B O 1
ATOM 9574 N N . LEU B 1 395 ? -0.562 -28 -29.141 1 90.38 395 LEU B N 1
ATOM 9575 C CA . LEU B 1 395 ? 0.583 -28.906 -29.219 1 90.38 395 LEU B CA 1
ATOM 9576 C C . LEU B 1 395 ? 0.148 -30.312 -29.609 1 90.38 395 LEU B C 1
ATOM 9578 O O . LEU B 1 395 ? 0.835 -30.984 -30.391 1 90.38 395 LEU B O 1
ATOM 9582 N N . ASP B 1 396 ? -0.975 -30.734 -29.094 1 83 396 ASP B N 1
ATOM 9583 C CA . ASP B 1 396 ? -1.494 -32.062 -29.375 1 83 396 ASP B CA 1
ATOM 9584 C C . ASP B 1 396 ? -1.884 -32.188 -30.859 1 83 396 ASP B C 1
ATOM 9586 O O . ASP B 1 396 ? -1.724 -33.25 -31.453 1 83 396 ASP B O 1
ATOM 9590 N N . LYS B 1 397 ? -2.375 -31.156 -31.422 1 82.5 397 LYS B N 1
ATOM 9591 C CA . LYS B 1 397 ? -2.75 -31.172 -32.812 1 82.5 397 LYS B CA 1
ATOM 9592 C C . LYS B 1 397 ? -1.519 -31.266 -33.719 1 82.5 397 LYS B C 1
ATOM 9594 O O . LYS B 1 397 ? -1.561 -31.891 -34.781 1 82.5 397 LYS B O 1
ATOM 9599 N N . GLU B 1 398 ? -0.467 -30.609 -33.281 1 88.38 398 GLU B N 1
ATOM 9600 C CA . GLU B 1 398 ? 0.763 -30.641 -34.062 1 88.38 398 GLU B CA 1
ATOM 9601 C C . GLU B 1 398 ? 1.439 -32 -33.969 1 88.38 398 GLU B C 1
ATOM 9603 O O . GLU B 1 398 ? 2.146 -32.406 -34.906 1 88.38 398 GLU B O 1
ATOM 9608 N N . PHE B 1 399 ? 1.187 -32.719 -32.906 1 88.31 399 PHE B N 1
ATOM 9609 C CA . PHE B 1 399 ? 1.817 -34.031 -32.719 1 88.31 399 PHE B CA 1
ATOM 9610 C C . PHE B 1 399 ? 0.767 -35.125 -32.562 1 88.31 399 PHE B C 1
ATOM 9612 O O . PHE B 1 399 ? 0.915 -36 -31.719 1 88.31 399 PHE B O 1
ATOM 9619 N N . THR B 1 400 ? -0.184 -35.031 -33.438 1 80.88 400 THR B N 1
ATOM 9620 C CA . THR B 1 400 ? -1.272 -36 -33.375 1 80.88 400 THR B CA 1
ATOM 9621 C C . THR B 1 400 ? -0.766 -37.406 -33.719 1 80.88 400 THR B C 1
ATOM 9623 O O . THR B 1 400 ? 0.059 -37.594 -34.594 1 80.88 400 THR B O 1
ATOM 9626 N N . VAL B 1 401 ? -1.151 -38.375 -32.875 1 76.75 401 VAL B N 1
ATOM 9627 C CA . VAL B 1 401 ? -0.709 -39.781 -33.031 1 76.75 401 VAL B CA 1
ATOM 9628 C C . VAL B 1 401 ? -1.753 -40.562 -33.812 1 76.75 401 VAL B C 1
ATOM 9630 O O . VAL B 1 401 ? -2.949 -40.469 -33.531 1 76.75 401 VAL B O 1
ATOM 9633 N N . ASN B 1 402 ? -1.477 -41.031 -35.094 1 65.5 402 ASN B N 1
ATOM 9634 C CA . ASN B 1 402 ? -2.32 -41.938 -35.844 1 65.5 402 ASN B CA 1
ATOM 9635 C C . ASN B 1 402 ? -1.771 -43.375 -35.844 1 65.5 402 ASN B C 1
ATOM 9637 O O . ASN B 1 402 ? -0.64 -43.594 -36.281 1 65.5 402 ASN B O 1
ATOM 9641 N N . SER B 1 403 ? -2.326 -44.25 -35.094 1 57.03 403 SER B N 1
ATOM 9642 C CA . SER B 1 403 ? -1.897 -45.625 -35.031 1 57.03 403 SER B CA 1
ATOM 9643 C C . SER B 1 403 ? -2.576 -46.469 -36.125 1 57.03 403 SER B C 1
ATOM 9645 O O . SER B 1 403 ? -2.676 -47.688 -36 1 57.03 403 SER B O 1
ATOM 9647 N N . SER B 1 404 ? -3.184 -45.812 -37.281 1 47.72 404 SER B N 1
ATOM 9648 C CA . SER B 1 404 ? -3.879 -46.562 -38.344 1 47.72 404 SER B CA 1
ATOM 9649 C C . SER B 1 404 ? -2.893 -47.25 -39.25 1 47.72 404 SER B C 1
ATOM 9651 O O . SER B 1 404 ? -2.012 -46.594 -39.844 1 47.72 404 SER B O 1
ATOM 9653 N N . GLY B 1 405 ? -2.295 -48.594 -38.875 1 49.12 405 GLY B N 1
ATOM 9654 C CA . GLY B 1 405 ? -1.513 -49.5 -39.688 1 49.12 405 GLY B CA 1
ATOM 9655 C C . GLY B 1 405 ? -0.32 -50.094 -38.969 1 49.12 405 GLY B C 1
ATOM 9656 O O . GLY B 1 405 ? -0.245 -50 -37.75 1 49.12 405 GLY B O 1
ATOM 9657 N N . LYS B 1 406 ? 0.532 -50.719 -39.656 1 55.44 406 LYS B N 1
ATOM 9658 C CA . LYS B 1 406 ? 1.704 -51.469 -39.188 1 55.44 406 LYS B CA 1
ATOM 9659 C C . LYS B 1 406 ? 2.75 -50.531 -38.594 1 55.44 406 LYS B C 1
ATOM 9661 O O . LYS B 1 406 ? 3.504 -50.938 -37.719 1 55.44 406 LYS B O 1
ATOM 9666 N N . GLU B 1 407 ? 2.605 -49.125 -39 1 65.38 407 GLU B N 1
ATOM 9667 C CA . GLU B 1 407 ? 3.688 -48.25 -38.562 1 65.38 407 GLU B CA 1
ATOM 9668 C C . GLU B 1 407 ? 3.148 -47.062 -37.812 1 65.38 407 GLU B C 1
ATOM 9670 O O . GLU B 1 407 ? 2.096 -46.5 -38.156 1 65.38 407 GLU B O 1
ATOM 9675 N N . LEU B 1 408 ? 3.672 -46.625 -36.594 1 76.44 408 LEU B N 1
ATOM 9676 C CA . LEU B 1 408 ? 3.35 -45.469 -35.781 1 76.44 408 LEU B CA 1
ATOM 9677 C C . LEU B 1 408 ? 3.672 -44.188 -36.531 1 76.44 408 LEU B C 1
ATOM 9679 O O . LEU B 1 408 ? 4.777 -44 -37.062 1 76.44 408 LEU B O 1
ATOM 9683 N N . LYS B 1 409 ? 2.635 -43.344 -36.812 1 80.5 409 LYS B N 1
ATOM 9684 C CA . LYS B 1 409 ? 2.834 -42.062 -37.438 1 80.5 409 LYS B CA 1
ATOM 9685 C C . LYS B 1 409 ? 2.438 -40.938 -36.5 1 80.5 409 LYS B C 1
ATOM 9687 O O . LYS B 1 409 ? 1.476 -41.062 -35.719 1 80.5 409 LYS B O 1
ATOM 9692 N N . VAL B 1 410 ? 3.305 -39.969 -36.406 1 84.81 410 VAL B N 1
ATOM 9693 C CA . VAL B 1 410 ? 3.045 -38.75 -35.656 1 84.81 410 VAL B CA 1
ATOM 9694 C C . VAL B 1 410 ? 2.891 -37.562 -36.594 1 84.81 410 VAL B C 1
ATOM 9696 O O . VAL B 1 410 ? 3.781 -37.281 -37.406 1 84.81 410 VAL B O 1
ATOM 9699 N N . ALA B 1 411 ? 1.825 -36.938 -36.656 1 82.31 411 ALA B N 1
ATOM 9700 C CA . ALA B 1 411 ? 1.5 -35.844 -37.562 1 82.31 411 ALA B CA 1
ATOM 9701 C C . ALA B 1 411 ? 1.619 -36.281 -39.031 1 82.31 411 ALA B C 1
ATOM 9703 O O . ALA B 1 411 ? 2.254 -35.625 -39.844 1 82.31 411 ALA B O 1
ATOM 9704 N N . ASN B 1 412 ? 1.263 -37.531 -39.312 1 77.69 412 ASN B N 1
ATOM 9705 C CA . ASN B 1 412 ? 1.261 -38.125 -40.656 1 77.69 412 ASN B CA 1
ATOM 9706 C C . ASN B 1 412 ? 2.678 -38.281 -41.188 1 77.69 412 ASN B C 1
ATOM 9708 O O . ASN B 1 412 ? 2.877 -38.344 -42.406 1 77.69 412 ASN B O 1
ATOM 9712 N N . ALA B 1 413 ? 3.617 -38.156 -40.406 1 84 413 ALA B N 1
ATOM 9713 C CA . ALA B 1 413 ? 5.016 -38.406 -40.75 1 84 413 ALA B CA 1
ATOM 9714 C C . ALA B 1 413 ? 5.656 -39.406 -39.781 1 84 413 ALA B C 1
ATOM 9716 O O . ALA B 1 413 ? 5.02 -39.844 -38.844 1 84 413 ALA B O 1
ATOM 9717 N N . ARG B 1 414 ? 6.887 -39.781 -40.219 1 85.69 414 ARG B N 1
ATOM 9718 C CA . ARG B 1 414 ? 7.605 -40.688 -39.344 1 85.69 414 ARG B CA 1
ATOM 9719 C C . ARG B 1 414 ? 7.98 -40 -38.031 1 85.69 414 ARG B C 1
ATOM 9721 O O . ARG B 1 414 ? 8.32 -38.812 -38.031 1 85.69 414 ARG B O 1
ATOM 9728 N N . PRO B 1 415 ? 7.785 -40.562 -36.906 1 87.06 415 PRO B N 1
ATOM 9729 C CA . PRO B 1 415 ? 7.988 -39.938 -35.594 1 87.06 415 PRO B CA 1
ATOM 9730 C C . PRO B 1 415 ? 9.375 -39.312 -35.438 1 87.06 415 PRO B C 1
ATOM 9732 O O . PRO B 1 415 ? 9.516 -38.25 -34.812 1 87.06 415 PRO B O 1
ATOM 9735 N N . TYR B 1 416 ? 10.414 -39.875 -36.062 1 87.31 416 TYR B N 1
ATOM 9736 C CA . TYR B 1 416 ? 11.781 -39.438 -35.875 1 87.31 416 TYR B CA 1
ATOM 9737 C C . TYR B 1 416 ? 12.008 -38.062 -36.531 1 87.31 416 TYR B C 1
ATOM 9739 O O . TYR B 1 416 ? 12.945 -37.344 -36.188 1 87.31 416 TYR B O 1
ATOM 9747 N N . THR B 1 417 ? 11.094 -37.625 -37.438 1 87.81 417 THR B N 1
ATOM 9748 C CA . THR B 1 417 ? 11.258 -36.344 -38.125 1 87.81 417 THR B CA 1
ATOM 9749 C C . THR B 1 417 ? 10.539 -35.25 -37.375 1 87.81 417 THR B C 1
ATOM 9751 O O . THR B 1 417 ? 10.906 -34.062 -37.5 1 87.81 417 THR B O 1
ATOM 9754 N N . VAL B 1 418 ? 9.57 -35.531 -36.594 1 91.38 418 VAL B N 1
ATOM 9755 C CA . VAL B 1 418 ? 8.711 -34.531 -36 1 91.38 418 VAL B CA 1
ATOM 9756 C C . VAL B 1 418 ? 9.156 -34.281 -34.562 1 91.38 418 VAL B C 1
ATOM 9758 O O . VAL B 1 418 ? 9.125 -33.125 -34.094 1 91.38 418 VAL B O 1
ATOM 9761 N N . TRP B 1 419 ? 9.672 -35.312 -33.844 1 92.94 419 TRP B N 1
ATOM 9762 C CA . TRP B 1 419 ? 9.969 -35.25 -32.406 1 92.94 419 TRP B CA 1
ATOM 9763 C C . TRP B 1 419 ? 11.086 -34.281 -32.094 1 92.94 419 TRP B C 1
ATOM 9765 O O . TRP B 1 419 ? 11.102 -33.625 -31.047 1 92.94 419 TRP B O 1
ATOM 9775 N N . PRO B 1 420 ? 12.008 -34.031 -33.031 1 91.12 420 PRO B N 1
ATOM 9776 C CA . PRO B 1 420 ? 13.102 -33.125 -32.75 1 91.12 420 PRO B CA 1
ATOM 9777 C C . PRO B 1 420 ? 12.609 -31.672 -32.562 1 91.12 420 PRO B C 1
ATOM 9779 O O . PRO B 1 420 ? 13.266 -30.875 -31.891 1 91.12 420 PRO B O 1
ATOM 9782 N N . SER B 1 421 ? 11.5 -31.312 -33.031 1 92.62 421 SER B N 1
ATOM 9783 C CA . SER B 1 421 ? 10.992 -29.953 -32.969 1 92.62 421 SER B CA 1
ATOM 9784 C C . SER B 1 421 ? 10.016 -29.781 -31.797 1 92.62 421 SER B C 1
ATOM 9786 O O . SER B 1 421 ? 9.422 -28.719 -31.641 1 92.62 421 SER B O 1
ATOM 9788 N N . PHE B 1 422 ? 9.898 -30.75 -30.953 1 93.94 422 PHE B N 1
ATOM 9789 C CA . PHE B 1 422 ? 8.891 -30.734 -29.891 1 93.94 422 PHE B CA 1
ATOM 9790 C C . PHE B 1 422 ? 9.188 -29.625 -28.875 1 93.94 422 PHE B C 1
ATOM 9792 O O . PHE B 1 422 ? 8.32 -28.812 -28.562 1 93.94 422 PHE B O 1
ATOM 9799 N N . SER B 1 423 ? 10.414 -29.547 -28.375 1 92.38 423 SER B N 1
ATOM 9800 C CA . SER B 1 423 ? 10.781 -28.562 -27.359 1 92.38 423 SER B CA 1
ATOM 9801 C C . SER B 1 423 ? 10.766 -27.156 -27.922 1 92.38 423 SER B C 1
ATOM 9803 O O . SER B 1 423 ? 10.398 -26.203 -27.234 1 92.38 423 SER B O 1
ATOM 9805 N N . LYS B 1 424 ? 11.164 -26.969 -29.125 1 92.38 424 LYS B N 1
ATOM 9806 C CA . LYS B 1 424 ? 11.125 -25.672 -29.766 1 92.38 424 LYS B CA 1
ATOM 9807 C C . LYS B 1 424 ? 9.688 -25.188 -29.938 1 92.38 424 LYS B C 1
ATOM 9809 O O . LYS B 1 424 ? 9.398 -24 -29.766 1 92.38 424 LYS B O 1
ATOM 9814 N N . LYS B 1 425 ? 8.828 -26.125 -30.281 1 93.44 425 LYS B N 1
ATOM 9815 C CA . LYS B 1 425 ? 7.422 -25.766 -30.422 1 93.44 425 LYS B CA 1
ATOM 9816 C C . LYS B 1 425 ? 6.797 -25.422 -29.078 1 93.44 425 LYS B C 1
ATOM 9818 O O . LYS B 1 425 ? 5.918 -24.562 -29 1 93.44 425 LYS B O 1
ATOM 9823 N N . CYS B 1 426 ? 7.238 -26.125 -28.078 1 93.81 426 CYS B N 1
ATOM 9824 C CA . CYS B 1 426 ? 6.773 -25.781 -26.734 1 93.81 426 CYS B CA 1
ATOM 9825 C C . CYS B 1 426 ? 7.152 -24.359 -26.375 1 93.81 426 CYS B C 1
ATOM 9827 O O . CYS B 1 426 ? 6.328 -23.609 -25.844 1 93.81 426 CYS B O 1
ATOM 9829 N N . GLU B 1 427 ? 8.344 -23.969 -26.656 1 92.69 427 GLU B N 1
ATOM 9830 C CA . GLU B 1 427 ? 8.812 -22.609 -26.359 1 92.69 427 GLU B CA 1
ATOM 9831 C C . GLU B 1 427 ? 8.062 -21.578 -27.188 1 92.69 427 GLU B C 1
ATOM 9833 O O . GLU B 1 427 ? 7.723 -20.5 -26.688 1 92.69 427 GLU B O 1
ATOM 9838 N N . GLU B 1 428 ? 7.848 -21.906 -28.375 1 94.06 428 GLU B N 1
ATOM 9839 C CA . GLU B 1 428 ? 7.109 -21 -29.266 1 94.06 428 GLU B CA 1
ATOM 9840 C C . GLU B 1 428 ? 5.68 -20.797 -28.766 1 94.06 428 GLU B C 1
ATOM 9842 O O . GLU B 1 428 ? 5.188 -19.656 -28.734 1 94.06 428 GLU B O 1
ATOM 9847 N N . LEU B 1 429 ? 5.059 -21.859 -28.391 1 94.19 429 LEU B N 1
ATOM 9848 C CA . LEU B 1 429 ? 3.68 -21.766 -27.922 1 94.19 429 LEU B CA 1
ATOM 9849 C C . LEU B 1 429 ? 3.613 -21.047 -26.578 1 94.19 429 LEU B C 1
ATOM 9851 O O . LEU B 1 429 ? 2.654 -20.328 -26.297 1 94.19 429 LEU B O 1
ATOM 9855 N N . GLN B 1 430 ? 4.555 -21.281 -25.781 1 93.44 430 GLN B N 1
ATOM 9856 C CA . GLN B 1 430 ? 4.617 -20.578 -24.5 1 93.44 430 GLN B CA 1
ATOM 9857 C C . GLN B 1 430 ? 4.75 -19.078 -24.703 1 93.44 430 GLN B C 1
ATOM 9859 O O . GLN B 1 430 ? 4.09 -18.281 -24.016 1 93.44 430 GLN B O 1
ATOM 9864 N N . SER B 1 431 ? 5.578 -18.656 -25.547 1 93.88 431 SER B N 1
ATOM 9865 C CA . SER B 1 431 ? 5.766 -17.234 -25.828 1 93.88 431 SER B CA 1
ATOM 9866 C C . SER B 1 431 ? 4.508 -16.625 -26.438 1 93.88 431 SER B C 1
ATOM 9868 O O . SER B 1 431 ? 4.137 -15.5 -26.109 1 93.88 431 SER B O 1
ATOM 9870 N N . LYS B 1 432 ? 3.891 -17.391 -27.266 1 94.06 432 LYS B N 1
ATOM 9871 C CA . LYS B 1 432 ? 2.662 -16.922 -27.891 1 94.06 432 LYS B CA 1
ATOM 9872 C C . LYS B 1 432 ? 1.561 -16.719 -26.844 1 94.06 432 LYS B C 1
ATOM 9874 O O . LYS B 1 432 ? 0.838 -15.711 -26.891 1 94.06 432 LYS B O 1
ATOM 9879 N N . GLN B 1 433 ? 1.456 -17.672 -25.969 1 94.75 433 GLN B N 1
ATOM 9880 C CA . GLN B 1 433 ? 0.431 -17.562 -24.938 1 94.75 433 GLN B CA 1
ATOM 9881 C C . GLN B 1 433 ? 0.744 -16.422 -23.969 1 94.75 433 GLN B C 1
ATOM 9883 O O . GLN B 1 433 ? -0.166 -15.75 -23.484 1 94.75 433 GLN B O 1
ATOM 9888 N N . SER B 1 434 ? 1.968 -16.234 -23.734 1 93.75 434 SER B N 1
ATOM 9889 C CA . SER B 1 434 ? 2.363 -15.133 -22.875 1 93.75 434 SER B CA 1
ATOM 9890 C C . SER B 1 434 ? 2.057 -13.781 -23.516 1 93.75 434 SER B C 1
ATOM 9892 O O . SER B 1 434 ? 1.665 -12.836 -22.828 1 93.75 434 SER B O 1
ATOM 9894 N N . GLU B 1 435 ? 2.219 -13.688 -24.75 1 93.25 435 GLU B N 1
ATOM 9895 C CA . GLU B 1 435 ? 1.882 -12.461 -25.484 1 93.25 435 GLU B CA 1
ATOM 9896 C C . GLU B 1 435 ? 0.374 -12.227 -25.5 1 93.25 435 GLU B C 1
ATOM 9898 O O . GLU B 1 435 ? -0.085 -11.094 -25.359 1 93.25 435 GLU B O 1
ATOM 9903 N N . LYS B 1 436 ? -0.311 -13.312 -25.672 1 94.06 436 LYS B N 1
ATOM 9904 C CA . LYS B 1 436 ? -1.768 -13.203 -25.641 1 94.06 436 LYS B CA 1
ATOM 9905 C C . LYS B 1 436 ? -2.258 -12.727 -24.281 1 94.06 436 LYS B C 1
ATOM 9907 O O . LYS B 1 436 ? -3.207 -11.945 -24.188 1 94.06 436 LYS B O 1
ATOM 9912 N N . LEU B 1 437 ? -1.626 -13.266 -23.328 1 94.44 437 LEU B N 1
ATOM 9913 C CA . LEU B 1 437 ? -1.99 -12.852 -21.969 1 94.44 437 LEU B CA 1
ATOM 9914 C C . LEU B 1 437 ? -1.665 -11.383 -21.75 1 94.44 437 LEU B C 1
ATOM 9916 O O . LEU B 1 437 ? -2.463 -10.648 -21.156 1 94.44 437 LEU B O 1
ATOM 9920 N N . SER B 1 438 ? -0.537 -10.922 -22.219 1 93.19 438 SER B N 1
ATOM 9921 C CA . SER B 1 438 ? -0.134 -9.523 -22.047 1 93.19 438 SER B CA 1
ATOM 9922 C C . SER B 1 438 ? -1.095 -8.586 -22.766 1 93.19 438 SER B C 1
ATOM 9924 O O . SER B 1 438 ? -1.401 -7.5 -22.266 1 93.19 438 SER B O 1
ATOM 9926 N N . GLU B 1 439 ? -1.505 -8.992 -23.844 1 92.62 439 GLU B N 1
ATOM 9927 C CA . GLU B 1 439 ? -2.477 -8.195 -24.594 1 92.62 439 GLU B CA 1
ATOM 9928 C C . GLU B 1 439 ? -3.82 -8.148 -23.875 1 92.62 439 GLU B C 1
ATOM 9930 O O . GLU B 1 439 ? -4.469 -7.102 -23.828 1 92.62 439 GLU B O 1
ATOM 9935 N N . HIS B 1 440 ? -4.152 -9.273 -23.328 1 92.81 440 HIS B N 1
ATOM 9936 C CA . HIS B 1 440 ? -5.41 -9.328 -22.594 1 92.81 440 HIS B CA 1
ATOM 9937 C C . HIS B 1 440 ? -5.348 -8.484 -21.312 1 92.81 440 HIS B C 1
ATOM 9939 O O . HIS B 1 440 ? -6.336 -7.859 -20.938 1 92.81 440 HIS B O 1
ATOM 9945 N N . LEU B 1 441 ? -4.203 -8.484 -20.766 1 92.44 441 LEU B N 1
ATOM 9946 C CA . LEU B 1 441 ? -4.035 -7.758 -19.5 1 92.44 441 LEU B CA 1
ATOM 9947 C C . LEU B 1 441 ? -4.027 -6.254 -19.734 1 92.44 441 LEU B C 1
ATOM 9949 O O . LEU B 1 441 ? -4.395 -5.477 -18.859 1 92.44 441 LEU B O 1
ATOM 9953 N N . SER B 1 442 ? -3.613 -5.727 -20.891 1 90.5 442 SER B N 1
ATOM 9954 C CA . SER B 1 442 ? -3.57 -4.305 -21.203 1 90.5 442 SER B CA 1
ATOM 9955 C C . SER B 1 442 ? -4.969 -3.701 -21.234 1 90.5 442 SER B C 1
ATOM 9957 O O . SER B 1 442 ? -5.133 -2.49 -21.078 1 90.5 442 SER B O 1
ATOM 9959 N N . ARG B 1 443 ? -5.953 -4.559 -21.297 1 87.31 443 ARG B N 1
ATOM 9960 C CA . ARG B 1 443 ? -7.336 -4.098 -21.344 1 87.31 443 ARG B CA 1
ATOM 9961 C C . ARG B 1 443 ? -7.84 -3.74 -19.938 1 87.31 443 ARG B C 1
ATOM 9963 O O . ARG B 1 443 ? -8.836 -3.025 -19.797 1 87.31 443 ARG B O 1
ATOM 9970 N N . PHE B 1 444 ? -7.082 -4.234 -18.984 1 90.06 444 PHE B N 1
ATOM 9971 C CA . PHE B 1 444 ? -7.547 -4.012 -17.625 1 90.06 444 PHE B CA 1
ATOM 9972 C C . PHE B 1 444 ? -6.816 -2.838 -16.984 1 90.06 444 PHE B C 1
ATOM 9974 O O . PHE B 1 444 ? -6.863 -2.66 -15.766 1 90.06 444 PHE B O 1
ATOM 9981 N N . LYS B 1 445 ? -6.164 -2.045 -17.859 1 89.94 445 LYS B N 1
ATOM 9982 C CA . LYS B 1 445 ? -5.582 -0.796 -17.375 1 89.94 445 LYS B CA 1
ATOM 9983 C C . LYS B 1 445 ? -6.668 0.195 -16.969 1 89.94 445 LYS B C 1
ATOM 9985 O O . LYS B 1 445 ? -7.652 0.375 -17.688 1 89.94 445 LYS B O 1
ATOM 9990 N N . VAL B 1 446 ? -6.555 0.64 -15.742 1 89.88 446 VAL B N 1
ATOM 9991 C CA . VAL B 1 446 ? -7.578 1.525 -15.195 1 89.88 446 VAL B CA 1
ATOM 9992 C C . VAL B 1 446 ? -7.223 2.979 -15.5 1 89.88 446 VAL B C 1
ATOM 9994 O O . VAL B 1 446 ? -6.137 3.447 -15.148 1 89.88 446 VAL B O 1
ATOM 9997 N N . SER B 1 447 ? -8.008 3.633 -16.297 1 89.69 447 SER B N 1
ATOM 9998 C CA . SER B 1 447 ? -7.93 5.07 -16.531 1 89.69 447 SER B CA 1
ATOM 9999 C C . SER B 1 447 ? -9.141 5.793 -15.953 1 89.69 447 SER B C 1
ATOM 10001 O O . SER B 1 447 ? -10.273 5.555 -16.375 1 89.69 447 SER B O 1
ATOM 10003 N N . PHE B 1 448 ? -8.859 6.43 -14.953 1 89.19 448 PHE B N 1
ATOM 10004 C CA . PHE B 1 448 ? -9.93 7.113 -14.234 1 89.19 448 PHE B CA 1
ATOM 10005 C C . PHE B 1 448 ? -9.781 8.625 -14.367 1 89.19 448 PHE B C 1
ATOM 10007 O O . PHE B 1 448 ? -8.695 9.172 -14.164 1 89.19 448 PHE B O 1
ATOM 10014 N N . ASN B 1 449 ? -10.82 9.32 -14.953 1 88.44 449 ASN B N 1
ATOM 10015 C CA . ASN B 1 449 ? -10.812 10.766 -15.109 1 88.44 449 ASN B CA 1
ATOM 10016 C C . ASN B 1 449 ? -12.141 11.383 -14.664 1 88.44 449 ASN B C 1
ATOM 10018 O O . ASN B 1 449 ? -13.117 11.367 -15.406 1 88.44 449 ASN B O 1
ATOM 10022 N N . LYS B 1 450 ? -12.203 11.828 -13.523 1 89.38 450 LYS B N 1
ATOM 10023 C CA . LYS B 1 450 ? -13.328 12.594 -13 1 89.38 450 LYS B CA 1
ATOM 10024 C C . LYS B 1 450 ? -12.859 13.906 -12.383 1 89.38 450 LYS B C 1
ATOM 10026 O O . LYS B 1 450 ? -12.422 14.812 -13.094 1 89.38 450 LYS B O 1
ATOM 10031 N N . THR B 1 451 ? -12.68 13.922 -10.992 1 85.56 451 THR B N 1
ATOM 10032 C CA . THR B 1 451 ? -12.102 15.094 -10.352 1 85.56 451 THR B CA 1
ATOM 10033 C C . THR B 1 451 ? -10.578 15.023 -10.383 1 85.56 451 THR B C 1
ATOM 10035 O O . THR B 1 451 ? -9.906 16.047 -10.586 1 85.56 451 THR B O 1
ATOM 10038 N N . VAL B 1 452 ? -10.148 13.773 -10.258 1 90 452 VAL B N 1
ATOM 10039 C CA . VAL B 1 452 ? -8.711 13.547 -10.328 1 90 452 VAL B CA 1
ATOM 10040 C C . VAL B 1 452 ? -8.391 12.594 -11.477 1 90 452 VAL B C 1
ATOM 10042 O O . VAL B 1 452 ? -9.156 11.672 -11.758 1 90 452 VAL B O 1
ATOM 10045 N N . SER B 1 453 ? -7.359 12.914 -12.164 1 89.25 453 SER B N 1
ATOM 10046 C CA . SER B 1 453 ? -6.879 12.016 -13.211 1 89.25 453 SER B CA 1
ATOM 10047 C C . SER B 1 453 ? -5.895 10.992 -12.648 1 89.25 453 SER B C 1
ATOM 10049 O O . SER B 1 453 ? -4.879 11.359 -12.055 1 89.25 453 SER B O 1
ATOM 10051 N N . PHE B 1 454 ? -6.316 9.797 -12.797 1 88.94 454 PHE B N 1
ATOM 10052 C CA . PHE B 1 454 ? -5.547 8.734 -12.164 1 88.94 454 PHE B CA 1
ATOM 10053 C C . PHE B 1 454 ? -5.422 7.531 -13.094 1 88.94 454 PHE B C 1
ATOM 10055 O O . PHE B 1 454 ? -6.363 7.203 -13.82 1 88.94 454 PHE B O 1
ATOM 10062 N N . GLU B 1 455 ? -4.203 7.094 -13.281 1 91.38 455 GLU B N 1
ATOM 10063 C CA . GLU B 1 455 ? -3.961 5.867 -14.039 1 91.38 455 GLU B CA 1
ATOM 10064 C C . GLU B 1 455 ? -3.273 4.812 -13.18 1 91.38 455 GLU B C 1
ATOM 10066 O O . GLU B 1 455 ? -2.422 5.137 -12.344 1 91.38 455 GLU B O 1
ATOM 10071 N N . TYR B 1 456 ? -3.768 3.57 -13.32 1 91.25 456 TYR B N 1
ATOM 10072 C CA . TYR B 1 456 ? -3.197 2.484 -12.531 1 91.25 456 TYR B CA 1
ATOM 10073 C C . TYR B 1 456 ? -3.092 1.207 -13.359 1 91.25 456 TYR B C 1
ATOM 10075 O O . TYR B 1 456 ? -3.984 0.897 -14.148 1 91.25 456 TYR B O 1
ATOM 10083 N N . GLU B 1 457 ? -1.928 0.637 -13.25 1 90 457 GLU B N 1
ATOM 10084 C CA . GLU B 1 457 ? -1.693 -0.65 -13.898 1 90 457 GLU B CA 1
ATOM 10085 C C . GLU B 1 457 ? -1.426 -1.745 -12.867 1 90 457 GLU B C 1
ATOM 10087 O O . GLU B 1 457 ? -0.533 -1.611 -12.031 1 90 457 GLU B O 1
ATOM 10092 N N . PHE B 1 458 ? -2.24 -2.787 -12.938 1 88.44 458 PHE B N 1
ATOM 10093 C CA . PHE B 1 458 ? -2.061 -3.908 -12.023 1 88.44 458 PHE B CA 1
ATOM 10094 C C . PHE B 1 458 ? -0.782 -4.672 -12.352 1 88.44 458 PHE B C 1
ATOM 10096 O O . PHE B 1 458 ? -0.294 -4.625 -13.477 1 88.44 458 PHE B O 1
ATOM 10103 N N . ASP B 1 459 ? -0.259 -5.387 -11.352 1 82.38 459 ASP B N 1
ATOM 10104 C CA . ASP B 1 459 ? 0.937 -6.199 -11.547 1 82.38 459 ASP B CA 1
ATOM 10105 C C . ASP B 1 459 ? 0.608 -7.488 -12.297 1 82.38 459 ASP B C 1
ATOM 10107 O O . ASP B 1 459 ? -0.158 -8.32 -11.805 1 82.38 459 ASP B O 1
ATOM 10111 N N . ALA B 1 460 ? 1.173 -7.625 -13.414 1 86.31 460 ALA B N 1
ATOM 10112 C CA . ALA B 1 460 ? 0.871 -8.75 -14.297 1 86.31 460 ALA B CA 1
ATOM 10113 C C . ALA B 1 460 ? 1.826 -9.914 -14.047 1 86.31 460 ALA B C 1
ATOM 10115 O O . ALA B 1 460 ? 1.59 -11.031 -14.516 1 86.31 460 ALA B O 1
ATOM 10116 N N . GLN B 1 461 ? 2.826 -9.773 -13.258 1 80.12 461 GLN B N 1
ATOM 10117 C CA . GLN B 1 461 ? 3.9 -10.758 -13.156 1 80.12 461 GLN B CA 1
ATOM 10118 C C . GLN B 1 461 ? 3.404 -12.039 -12.5 1 80.12 461 GLN B C 1
ATOM 10120 O O . GLN B 1 461 ? 3.721 -13.141 -12.961 1 80.12 461 GLN B O 1
ATOM 10125 N N . PRO B 1 462 ? 2.584 -11.93 -11.484 1 77.5 462 PRO B N 1
ATOM 10126 C CA . PRO B 1 462 ? 2.102 -13.172 -10.883 1 77.5 462 PRO B CA 1
ATOM 10127 C C . PRO B 1 462 ? 1.26 -14.008 -11.844 1 77.5 462 PRO B C 1
ATOM 10129 O O . PRO B 1 462 ? 1.335 -15.242 -11.828 1 77.5 462 PRO B O 1
ATOM 10132 N N . LEU B 1 463 ? 0.533 -13.406 -12.672 1 85.94 463 LEU B N 1
ATOM 10133 C CA . LEU B 1 463 ? -0.297 -14.117 -13.633 1 85.94 463 LEU B CA 1
ATOM 10134 C C . LEU B 1 463 ? 0.556 -14.727 -14.742 1 85.94 463 LEU B C 1
ATOM 10136 O O . LEU B 1 463 ? 0.261 -15.828 -15.219 1 85.94 463 LEU B O 1
ATOM 10140 N N . LYS B 1 464 ? 1.58 -13.992 -15.086 1 87.44 464 LYS B N 1
ATOM 10141 C CA . LYS B 1 464 ? 2.498 -14.531 -16.078 1 87.44 464 LYS B CA 1
ATOM 10142 C C . LYS B 1 464 ? 3.23 -15.758 -15.547 1 87.44 464 LYS B C 1
ATOM 10144 O O . LYS B 1 464 ? 3.418 -16.734 -16.266 1 87.44 464 LYS B O 1
ATOM 10149 N N . ASP B 1 465 ? 3.547 -15.758 -14.359 1 80.12 465 ASP B N 1
ATOM 10150 C CA . ASP B 1 465 ? 4.215 -16.891 -13.727 1 80.12 465 ASP B CA 1
ATOM 10151 C C . ASP B 1 465 ? 3.26 -18.078 -13.578 1 80.12 465 ASP B C 1
ATOM 10153 O O . ASP B 1 465 ? 3.656 -19.234 -13.773 1 80.12 465 ASP B O 1
ATOM 10157 N N . HIS B 1 466 ? 2.092 -17.797 -13.281 1 80.31 466 HIS B N 1
ATOM 10158 C CA . HIS B 1 466 ? 1.078 -18.844 -13.18 1 80.31 466 HIS B CA 1
ATOM 10159 C C . HIS B 1 466 ? 0.833 -19.5 -14.531 1 80.31 466 HIS B C 1
ATOM 10161 O O . HIS B 1 466 ? 0.674 -20.719 -14.609 1 80.31 466 HIS B O 1
ATOM 10167 N N . LEU B 1 467 ? 0.815 -18.656 -15.508 1 88.88 467 LEU B N 1
ATOM 10168 C CA . LEU B 1 467 ? 0.621 -19.203 -16.844 1 88.88 467 LEU B CA 1
ATOM 10169 C C . LEU B 1 467 ? 1.79 -20.094 -17.25 1 88.88 467 LEU B C 1
ATOM 10171 O O . LEU B 1 467 ? 1.587 -21.188 -17.781 1 88.88 467 LEU B O 1
ATOM 10175 N N . ASN B 1 468 ? 2.951 -19.594 -16.969 1 86.31 468 ASN B N 1
ATOM 10176 C CA . ASN B 1 468 ? 4.133 -20.359 -17.328 1 86.31 468 ASN B CA 1
ATOM 10177 C C . ASN B 1 468 ? 4.172 -21.719 -16.625 1 86.31 468 ASN B C 1
ATOM 10179 O O . ASN B 1 468 ? 4.551 -22.719 -17.219 1 86.31 468 ASN B O 1
ATOM 10183 N N . LEU B 1 469 ? 3.715 -21.766 -15.508 1 77.88 469 LEU B N 1
ATOM 10184 C CA . LEU B 1 469 ? 3.711 -23 -14.742 1 77.88 469 LEU B CA 1
ATOM 10185 C C . LEU B 1 469 ? 2.635 -23.953 -15.258 1 77.88 469 LEU B C 1
ATOM 10187 O O . LEU B 1 469 ? 2.877 -25.156 -15.391 1 77.88 469 LEU B O 1
ATOM 10191 N N . LEU B 1 470 ? 1.504 -23.438 -15.523 1 81.25 470 LEU B N 1
ATOM 10192 C CA . LEU B 1 470 ? 0.413 -24.281 -16 1 81.25 470 LEU B CA 1
ATOM 10193 C C . LEU B 1 470 ? 0.728 -24.844 -17.391 1 81.25 470 LEU B C 1
ATOM 10195 O O . LEU B 1 470 ? 0.454 -26 -17.672 1 81.25 470 LEU B O 1
ATOM 10199 N N . VAL B 1 471 ? 1.314 -23.969 -18.172 1 87.38 471 VAL B N 1
ATOM 10200 C CA . VAL B 1 471 ? 1.666 -24.391 -19.516 1 87.38 471 VAL B CA 1
ATOM 10201 C C . VAL B 1 471 ? 2.76 -25.453 -19.469 1 87.38 471 VAL B C 1
ATOM 10203 O O . VAL B 1 471 ? 2.711 -26.438 -20.203 1 87.38 471 VAL B O 1
ATOM 10206 N N . SER B 1 472 ? 3.656 -25.25 -18.578 1 80.81 472 SER B N 1
ATOM 10207 C CA . SER B 1 472 ? 4.727 -26.234 -18.422 1 80.81 472 SER B CA 1
ATOM 10208 C C . SER B 1 472 ? 4.184 -27.578 -17.938 1 80.81 472 SER B C 1
ATOM 10210 O O . SER B 1 472 ? 4.66 -28.641 -18.375 1 80.81 472 SER B O 1
ATOM 10212 N N . THR B 1 473 ? 3.186 -27.562 -17.172 1 74.88 473 THR B N 1
ATOM 10213 C CA . THR B 1 473 ? 2.58 -28.797 -16.672 1 74.88 473 THR B CA 1
ATOM 10214 C C . THR B 1 473 ? 1.86 -29.547 -17.797 1 74.88 473 THR B C 1
ATOM 10216 O O . THR B 1 473 ? 1.973 -30.766 -17.906 1 74.88 473 THR B O 1
ATOM 10219 N N . GLU B 1 474 ? 1.21 -28.781 -18.547 1 78.19 474 GLU B N 1
ATOM 10220 C CA . GLU B 1 474 ? 0.497 -29.391 -19.656 1 78.19 474 GLU B CA 1
ATOM 10221 C C . GLU B 1 474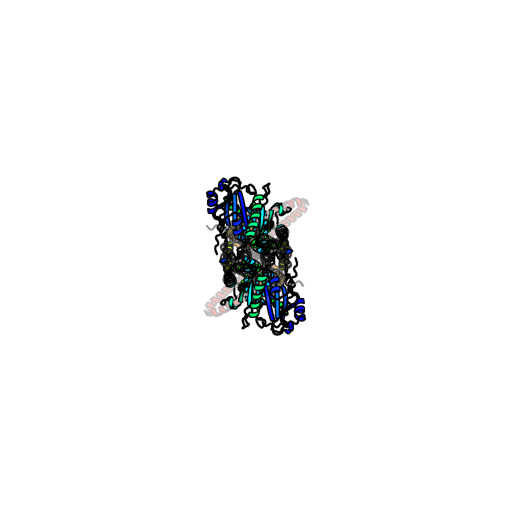 ? 1.468 -30 -20.672 1 78.19 474 GLU B C 1
ATOM 10223 O O . GLU B 1 474 ? 1.214 -31.062 -21.219 1 78.19 474 GLU B O 1
ATOM 10228 N N . PHE B 1 475 ? 2.539 -29.344 -20.859 1 84.94 475 PHE B N 1
ATOM 10229 C CA . PHE B 1 475 ? 3.527 -29.828 -21.812 1 84.94 475 PHE B CA 1
ATOM 10230 C C . PHE B 1 475 ? 4.23 -31.078 -21.297 1 84.94 475 PHE B C 1
ATOM 10232 O O . PHE B 1 475 ? 4.598 -31.953 -22.062 1 84.94 475 PHE B O 1
ATOM 10239 N N . GLU B 1 476 ? 4.355 -31.141 -20.016 1 78 476 GLU B N 1
ATOM 10240 C CA . GLU B 1 476 ? 5.027 -32.312 -19.438 1 78 476 GLU B CA 1
ATOM 10241 C C . GLU B 1 476 ? 4.168 -33.562 -19.578 1 78 476 GLU B C 1
ATOM 10243 O O . GLU B 1 476 ? 4.695 -34.656 -19.75 1 78 476 GLU B O 1
ATOM 10248 N N . VAL B 1 477 ? 2.887 -33.344 -19.469 1 73.12 477 VAL B N 1
ATOM 10249 C CA . VAL B 1 477 ? 1.994 -34.5 -19.656 1 73.12 477 VAL B CA 1
ATOM 10250 C C . VAL B 1 477 ? 2.102 -35 -21.094 1 73.12 477 VAL B C 1
ATOM 10252 O O . VAL B 1 477 ? 2.203 -36.219 -21.328 1 73.12 477 VAL B O 1
ATOM 10255 N N . LEU B 1 478 ? 2.074 -34.094 -22.016 1 80.94 478 LEU B N 1
ATOM 10256 C CA . LEU B 1 478 ? 2.186 -34.5 -23.406 1 80.94 478 LEU B CA 1
ATOM 10257 C C . LEU B 1 478 ? 3.57 -35.062 -23.703 1 80.94 478 LEU B C 1
ATOM 10259 O O . LEU B 1 478 ? 3.709 -36 -24.5 1 80.94 478 LEU B O 1
ATOM 10263 N N . ARG B 1 479 ? 4.555 -34.469 -23.109 1 84.75 479 ARG B N 1
ATOM 10264 C CA . ARG B 1 479 ? 5.914 -34.969 -23.25 1 84.75 479 ARG B CA 1
ATOM 10265 C C . ARG B 1 479 ? 6.027 -36.406 -22.766 1 84.75 479 ARG B C 1
ATOM 10267 O O . ARG B 1 479 ? 6.66 -37.25 -23.406 1 84.75 479 ARG B O 1
ATOM 10274 N N . SER B 1 480 ? 5.371 -36.688 -21.688 1 77.06 480 SER B N 1
ATOM 10275 C CA . SER B 1 480 ? 5.406 -38.062 -21.141 1 77.06 480 SER B CA 1
ATOM 10276 C C . SER B 1 480 ? 4.723 -39.062 -22.078 1 77.06 480 SER B C 1
ATOM 10278 O O . SER B 1 480 ? 5.16 -40.188 -22.203 1 77.06 480 SER B O 1
ATOM 10280 N N . ARG B 1 481 ? 3.713 -38.656 -22.734 1 75.25 481 ARG B N 1
ATOM 10281 C CA . ARG B 1 481 ? 3.016 -39.5 -23.688 1 75.25 481 ARG B CA 1
ATOM 10282 C C . ARG B 1 481 ? 3.912 -39.844 -24.875 1 75.25 481 ARG B C 1
ATOM 10284 O O . ARG B 1 481 ? 3.961 -41 -25.312 1 75.25 481 ARG B O 1
ATOM 10291 N N . HIS B 1 482 ? 4.598 -38.875 -25.328 1 85.56 482 HIS B N 1
ATOM 10292 C CA . HIS B 1 482 ? 5.449 -39.062 -26.484 1 85.56 482 HIS B CA 1
ATOM 10293 C C . HIS B 1 482 ? 6.707 -39.844 -26.125 1 85.56 482 HIS B C 1
ATOM 10295 O O . HIS B 1 482 ? 7.25 -40.594 -26.938 1 85.56 482 HIS B O 1
ATOM 10301 N N . LEU B 1 483 ? 7.141 -39.688 -24.922 1 86.19 483 LEU B N 1
ATOM 10302 C CA . LEU B 1 483 ? 8.258 -40.5 -24.469 1 86.19 483 LEU B CA 1
ATOM 10303 C C . LEU B 1 483 ? 7.84 -41.969 -24.344 1 86.19 483 LEU B C 1
ATOM 10305 O O . LEU B 1 483 ? 8.641 -42.875 -24.594 1 86.19 483 LEU B O 1
ATOM 10309 N N . GLY B 1 484 ? 6.617 -42.125 -23.953 1 79.25 484 GLY B N 1
ATOM 10310 C CA . GLY B 1 484 ? 6.094 -43.5 -23.938 1 79.25 484 GLY B CA 1
ATOM 10311 C C . GLY B 1 484 ? 6.035 -44.125 -25.328 1 79.25 484 GLY B C 1
ATOM 10312 O O . GLY B 1 484 ? 6.324 -45.312 -25.5 1 79.25 484 GLY B O 1
ATOM 10313 N N . LEU B 1 485 ? 5.715 -43.312 -26.297 1 82.88 485 LEU B N 1
ATOM 10314 C CA . LEU B 1 485 ? 5.676 -43.781 -27.672 1 82.88 485 LEU B CA 1
ATOM 10315 C C . LEU B 1 485 ? 7.082 -44.062 -28.188 1 82.88 485 LEU B C 1
ATOM 10317 O O . LEU B 1 485 ? 7.281 -44.969 -29 1 82.88 485 LEU B O 1
ATOM 10321 N N . LEU B 1 486 ? 8.008 -43.219 -27.766 1 89.81 486 LEU B N 1
ATOM 10322 C CA . LEU B 1 486 ? 9.406 -43.469 -28.125 1 89.81 486 LEU B CA 1
ATOM 10323 C C . LEU B 1 486 ? 9.875 -44.812 -27.594 1 89.81 486 LEU B C 1
ATOM 10325 O O . LEU B 1 486 ? 10.578 -45.531 -28.297 1 89.81 486 LEU B O 1
ATOM 10329 N N . LYS B 1 487 ? 9.484 -45.125 -26.406 1 87.56 487 LYS B N 1
ATOM 10330 C CA . LYS B 1 487 ? 9.797 -46.438 -25.844 1 87.56 487 LYS B CA 1
ATOM 10331 C C . LYS B 1 487 ? 9.18 -47.562 -26.688 1 87.56 487 LYS B C 1
ATOM 10333 O O . LYS B 1 487 ? 9.828 -48.562 -26.938 1 87.56 487 LYS B O 1
ATOM 10338 N N . GLN B 1 488 ? 8.008 -47.312 -27.109 1 80.31 488 GLN B N 1
ATOM 10339 C CA . GLN B 1 488 ? 7.328 -48.312 -27.938 1 80.31 488 GLN B CA 1
ATOM 10340 C C . GLN B 1 488 ? 8.055 -48.531 -29.266 1 80.31 488 GLN B C 1
ATOM 10342 O O . GLN B 1 488 ? 8.117 -49.625 -29.766 1 80.31 488 GLN B O 1
ATOM 10347 N N . GLN B 1 489 ? 8.562 -47.469 -29.812 1 85.81 489 GLN B N 1
ATOM 10348 C CA . GLN B 1 489 ? 9.32 -47.562 -31.047 1 85.81 489 GLN B CA 1
ATOM 10349 C C . GLN B 1 489 ? 10.602 -48.375 -30.844 1 85.81 489 GLN B C 1
ATOM 10351 O O . GLN B 1 489 ? 11 -49.156 -31.719 1 85.81 489 GLN B O 1
ATOM 10356 N N . LEU B 1 490 ? 11.219 -48.188 -29.797 1 89.88 490 LEU B N 1
ATOM 10357 C CA . LEU B 1 490 ? 12.422 -48.938 -29.469 1 89.88 490 LEU B CA 1
ATOM 10358 C C . LEU B 1 490 ? 12.102 -50.438 -29.297 1 89.88 490 LEU B C 1
ATOM 10360 O O . LEU B 1 490 ? 12.852 -51.281 -29.781 1 89.88 490 LEU B O 1
ATOM 10364 N N . ASP B 1 491 ? 11.008 -50.719 -28.672 1 84.06 491 ASP B N 1
ATOM 10365 C CA . ASP B 1 491 ? 10.57 -52.094 -28.5 1 84.06 491 ASP B CA 1
ATOM 10366 C C . ASP B 1 491 ? 10.289 -52.75 -29.859 1 84.06 491 ASP B C 1
ATOM 10368 O O . ASP B 1 491 ? 10.617 -53.906 -30.062 1 84.06 491 ASP B O 1
ATOM 10372 N N . SER B 1 492 ? 9.688 -51.969 -30.703 1 81.94 492 SER B N 1
ATOM 10373 C CA . SER B 1 492 ? 9.359 -52.5 -32.031 1 81.94 492 SER B CA 1
ATOM 10374 C C . SER B 1 492 ? 10.625 -52.812 -32.812 1 81.94 492 SER B C 1
ATOM 10376 O O . SER B 1 492 ? 10.672 -53.781 -33.562 1 81.94 492 SER B O 1
ATOM 10378 N N . MET B 1 493 ? 11.68 -52.031 -32.688 1 85.88 493 MET B N 1
ATOM 10379 C CA . MET B 1 493 ? 12.953 -52.25 -33.375 1 85.88 493 MET B CA 1
ATOM 10380 C C . MET B 1 493 ? 13.609 -53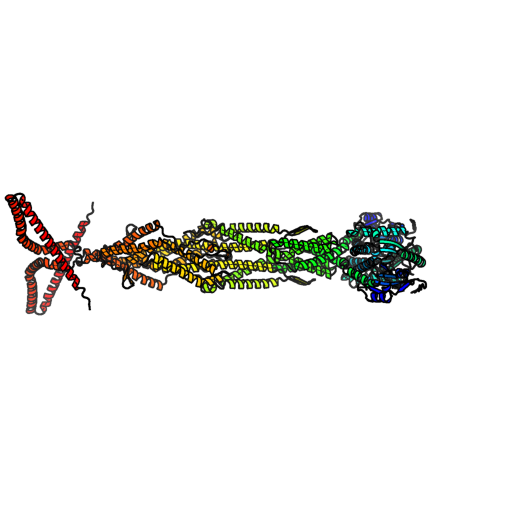.531 -32.844 1 85.88 493 MET B C 1
ATOM 10382 O O . MET B 1 493 ? 14.18 -54.312 -33.594 1 85.88 493 MET B O 1
ATOM 10386 N N . CYS B 1 494 ? 13.469 -53.719 -31.578 1 87.94 494 CYS B N 1
ATOM 10387 C CA . CYS B 1 494 ? 14.023 -54.938 -30.969 1 87.94 494 CYS B CA 1
ATOM 10388 C C . CYS B 1 494 ? 13.258 -56.188 -31.422 1 87.94 494 CYS B C 1
ATOM 10390 O O . CYS B 1 494 ? 13.852 -57.219 -31.734 1 87.94 494 CYS B O 1
ATOM 10392 N N . ASN B 1 495 ? 11.977 -56.031 -31.547 1 82.81 495 ASN B N 1
ATOM 10393 C CA . ASN B 1 495 ? 11.133 -57.156 -31.953 1 82.81 495 ASN B CA 1
ATOM 10394 C C . ASN B 1 495 ? 11.406 -57.562 -33.406 1 82.81 495 ASN B C 1
ATOM 10396 O O . ASN B 1 495 ? 11.391 -58.75 -33.719 1 82.81 495 ASN B O 1
ATOM 10400 N N . SER B 1 496 ? 11.633 -56.625 -34.188 1 81.81 496 SER B N 1
ATOM 10401 C CA . SER B 1 496 ? 11.945 -56.906 -35.594 1 81.81 496 SER B CA 1
ATOM 10402 C C . SER B 1 496 ? 13.266 -57.656 -35.719 1 81.81 496 SER B C 1
ATOM 10404 O O . SER B 1 496 ? 13.406 -58.562 -36.562 1 81.81 496 SER B O 1
ATOM 10406 N N . THR B 1 497 ? 14.25 -57.344 -34.906 1 86.06 497 THR B N 1
ATOM 10407 C CA . THR B 1 497 ? 15.539 -58.031 -34.906 1 86.06 497 THR B CA 1
ATOM 10408 C C . THR B 1 497 ? 15.43 -59.438 -34.375 1 86.06 497 THR B C 1
A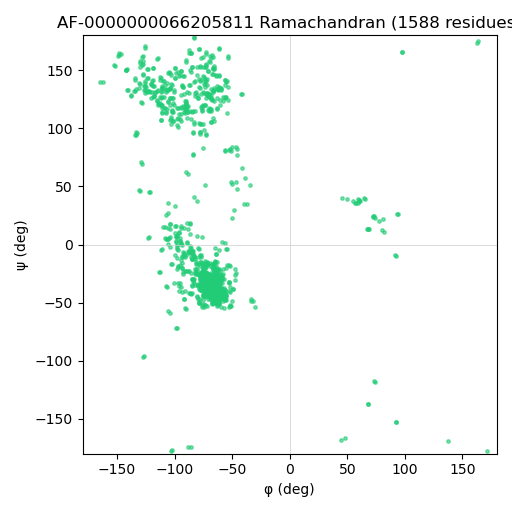TOM 10410 O O . THR B 1 497 ? 16.141 -60.344 -34.812 1 86.06 497 THR B O 1
ATOM 10413 N N . PHE B 1 498 ? 14.508 -59.625 -33.531 1 87.31 498 PHE B N 1
ATOM 10414 C CA . PHE B 1 498 ? 14.352 -60.938 -32.906 1 87.31 498 PHE B CA 1
ATOM 10415 C C . PHE B 1 498 ? 13.727 -61.938 -33.875 1 87.31 498 PHE B C 1
ATOM 10417 O O . PHE B 1 498 ? 13.859 -63.156 -33.688 1 87.31 498 PHE B O 1
ATOM 10424 N N . VAL B 1 499 ? 13.086 -61.406 -34.875 1 78.94 499 VAL B N 1
ATOM 10425 C CA . VAL B 1 499 ? 12.594 -62.281 -35.938 1 78.94 499 VAL B CA 1
ATOM 10426 C C . VAL B 1 499 ? 13.773 -62.969 -36.625 1 78.94 499 VAL B C 1
ATOM 10428 O O . VAL B 1 499 ? 13.703 -64.188 -36.938 1 78.94 499 VAL B O 1
ATOM 10431 N N . MET B 1 500 ? 14.859 -62.281 -36.75 1 82 500 MET B N 1
ATOM 10432 C CA . MET B 1 500 ? 16.062 -62.844 -37.344 1 82 500 MET B CA 1
ATOM 10433 C C . MET B 1 500 ? 16.703 -63.875 -36.406 1 82 500 MET B C 1
ATOM 10435 O O . MET B 1 500 ? 17.25 -64.875 -36.875 1 82 500 MET B O 1
ATOM 10439 N N . VAL B 1 501 ? 16.547 -63.625 -35.188 1 88 501 VAL B N 1
ATOM 10440 C CA . VAL B 1 501 ? 17.094 -64.562 -34.188 1 88 501 VAL B CA 1
ATOM 10441 C C . VAL B 1 501 ? 16.312 -65.875 -34.219 1 88 501 VAL B C 1
ATOM 10443 O O . VAL B 1 501 ? 16.891 -66.938 -34.156 1 88 501 VAL B O 1
ATOM 10446 N N . LYS B 1 502 ? 15.078 -65.75 -34.375 1 84.12 502 LYS B N 1
ATOM 10447 C CA . LYS B 1 502 ? 14.234 -66.938 -34.438 1 84.12 502 LYS B CA 1
ATOM 10448 C C . LYS B 1 502 ? 14.562 -67.75 -35.656 1 84.12 502 LYS B C 1
ATOM 10450 O O . LYS B 1 502 ? 14.578 -69 -35.594 1 84.12 502 LYS B O 1
ATOM 10455 N N . ASN B 1 503 ? 14.875 -67.125 -36.688 1 81.06 503 ASN B N 1
ATOM 10456 C CA . ASN B 1 503 ? 15.25 -67.812 -37.938 1 81.06 503 ASN B CA 1
ATOM 10457 C C . ASN B 1 503 ? 16.609 -68.5 -37.781 1 81.06 503 ASN B C 1
ATOM 10459 O O . ASN B 1 503 ? 16.812 -69.625 -38.344 1 81.06 503 ASN B O 1
ATOM 10463 N N . ASN B 1 504 ? 17.5 -67.875 -37.062 1 86.19 504 ASN B N 1
ATOM 10464 C CA . ASN B 1 504 ? 18.828 -68.5 -36.844 1 86.19 504 ASN B CA 1
ATOM 10465 C C . ASN B 1 504 ? 18.734 -69.688 -35.938 1 86.19 504 ASN B C 1
ATOM 10467 O O . ASN B 1 504 ? 19.547 -70.625 -36.062 1 86.19 504 ASN B O 1
ATOM 10471 N N . LEU B 1 505 ? 17.781 -69.75 -35.125 1 87.12 505 LEU B N 1
ATOM 10472 C CA . LEU B 1 505 ? 17.594 -70.875 -34.219 1 87.12 505 LEU B CA 1
ATOM 10473 C C . LEU B 1 505 ? 17.078 -72.125 -35 1 87.12 505 LEU B C 1
ATOM 10475 O O . LEU B 1 505 ? 17.234 -73.25 -34.531 1 87.12 505 LEU B O 1
ATOM 10479 N N . LEU B 1 506 ? 16.562 -71.875 -36.219 1 81.69 506 LEU B N 1
ATOM 10480 C CA . LEU B 1 506 ? 16.016 -72.938 -37 1 81.69 506 LEU B CA 1
ATOM 10481 C C . LEU B 1 506 ? 17.062 -73.5 -37.969 1 81.69 506 LEU B C 1
ATOM 10483 O O . LEU B 1 506 ? 16.812 -74.5 -38.656 1 81.69 506 LEU B O 1
ATOM 10487 N N . ASP B 1 507 ? 18.203 -72.938 -37.875 1 80.62 507 ASP B N 1
ATOM 10488 C CA . ASP B 1 507 ? 19.297 -73.438 -38.719 1 80.62 507 ASP B CA 1
ATOM 10489 C C . ASP B 1 507 ? 19.938 -74.688 -38.125 1 80.62 507 ASP B C 1
ATOM 10491 O O . ASP B 1 507 ? 20 -74.812 -36.906 1 80.62 507 ASP B O 1
ATOM 10495 N N . ARG B 1 508 ? 20.422 -75.688 -38.906 1 77.31 508 ARG B N 1
ATOM 10496 C CA . ARG B 1 508 ? 20.938 -77 -38.469 1 77.31 508 ARG B CA 1
ATOM 10497 C C . ARG B 1 508 ? 22.312 -76.812 -37.844 1 77.31 508 ARG B C 1
ATOM 10499 O O . ARG B 1 508 ? 22.672 -77.562 -36.938 1 77.31 508 ARG B O 1
ATOM 10506 N N . SER B 1 509 ? 23.109 -75.875 -38.406 1 78.31 509 SER B N 1
ATOM 10507 C CA . SER B 1 509 ? 24.484 -75.75 -37.906 1 78.31 509 SER B CA 1
ATOM 10508 C C . SER B 1 509 ? 24.516 -74.875 -36.656 1 78.31 509 SER B C 1
ATOM 10510 O O . SER B 1 509 ? 25.438 -74.062 -36.5 1 78.31 509 SER B O 1
ATOM 10512 N N . LEU B 1 510 ? 23.625 -74.938 -35.719 1 82.25 510 LEU B N 1
ATOM 10513 C CA . LEU B 1 510 ? 23.516 -74.125 -34.531 1 82.25 510 LEU B CA 1
ATOM 10514 C C . LEU B 1 510 ? 24.484 -74.562 -33.438 1 82.25 510 LEU B C 1
ATOM 10516 O O . LEU B 1 510 ? 24.531 -75.75 -33.125 1 82.25 510 LEU B O 1
ATOM 10520 N N . THR B 1 511 ? 25.516 -73.875 -33.219 1 82.75 511 THR B N 1
ATOM 10521 C CA . THR B 1 511 ? 26.375 -74.125 -32.062 1 82.75 511 THR B CA 1
ATOM 10522 C C . THR B 1 511 ? 26.188 -73.062 -30.984 1 82.75 511 THR B C 1
ATOM 10524 O O . THR B 1 511 ? 25.734 -71.938 -31.266 1 82.75 511 THR B O 1
ATOM 10527 N N . GLU B 1 512 ? 26.328 -73.438 -29.828 1 85 512 GLU B N 1
ATOM 10528 C CA . GLU B 1 512 ? 26.125 -72.562 -28.672 1 85 512 GLU B CA 1
ATOM 10529 C C . GLU B 1 512 ? 26.922 -71.25 -28.812 1 85 512 GLU B C 1
ATOM 10531 O O . GLU B 1 512 ? 26.344 -70.125 -28.734 1 85 512 GLU B O 1
ATOM 10536 N N . ASP B 1 513 ? 28.172 -71.25 -29.047 1 85.69 513 ASP B N 1
ATOM 10537 C CA . ASP B 1 513 ? 29.031 -70.062 -29.094 1 85.69 513 ASP B CA 1
ATOM 10538 C C . ASP B 1 513 ? 28.734 -69.25 -30.328 1 85.69 513 ASP B C 1
ATOM 10540 O O . ASP B 1 513 ? 28.766 -68 -30.266 1 85.69 513 ASP B O 1
ATOM 10544 N N . GLU B 1 514 ? 28.312 -69.875 -31.344 1 87.12 514 GLU B N 1
ATOM 10545 C CA . GLU B 1 514 ? 28.047 -69.125 -32.594 1 87.12 514 GLU B CA 1
ATOM 10546 C C . GLU B 1 514 ? 26.734 -68.375 -32.469 1 87.12 514 GLU B C 1
ATOM 10548 O O . GLU B 1 514 ? 26.594 -67.312 -33.031 1 87.12 514 GLU B O 1
ATOM 10553 N N . PHE B 1 515 ? 25.844 -68.938 -31.75 1 91 515 PHE B N 1
ATOM 10554 C CA . PHE B 1 515 ? 24.547 -68.312 -31.594 1 91 515 PHE B CA 1
ATOM 10555 C C . PHE B 1 515 ? 24.688 -67 -30.781 1 91 515 PHE B C 1
ATOM 10557 O O . PHE B 1 515 ? 24.188 -65.938 -31.172 1 91 515 PHE B O 1
ATOM 10564 N N . TRP B 1 516 ? 25.312 -67.125 -29.719 1 91.19 516 TRP B N 1
ATOM 10565 C CA . TRP B 1 516 ? 25.391 -65.938 -28.828 1 91.19 516 TRP B CA 1
ATOM 10566 C C . TRP B 1 516 ? 26.297 -64.875 -29.406 1 91.19 516 TRP B C 1
ATOM 10568 O O . TRP B 1 516 ? 26.078 -63.688 -29.172 1 91.19 516 TRP B O 1
ATOM 10578 N N . ASP B 1 517 ? 27.266 -65.312 -30.172 1 90.38 517 ASP B N 1
ATOM 10579 C CA . ASP B 1 517 ? 28.078 -64.312 -30.875 1 90.38 517 ASP B CA 1
ATOM 10580 C C . ASP B 1 517 ? 27.25 -63.594 -31.953 1 90.38 517 ASP B C 1
ATOM 10582 O O . ASP B 1 517 ? 27.391 -62.375 -32.156 1 90.38 517 ASP B O 1
ATOM 10586 N N . TYR B 1 518 ? 26.422 -64.375 -32.594 1 90.31 518 TYR B N 1
ATOM 10587 C CA . TYR B 1 518 ? 25.547 -63.812 -33.594 1 90.31 518 TYR B CA 1
ATOM 10588 C C . TYR B 1 518 ? 24.547 -62.844 -32.969 1 90.31 518 TYR B C 1
ATOM 10590 O O . TYR B 1 518 ? 24.328 -61.75 -33.5 1 90.31 518 TYR B O 1
ATOM 10598 N N . PHE B 1 519 ? 24.016 -63.188 -31.859 1 92.12 519 PHE B N 1
ATOM 10599 C CA . PHE B 1 519 ? 23.047 -62.344 -31.188 1 92.12 519 PHE B CA 1
ATOM 10600 C C . PHE B 1 519 ? 23.719 -61.062 -30.688 1 92.12 519 PHE B C 1
ATOM 10602 O O . PHE B 1 519 ? 23.125 -59.969 -30.75 1 92.12 519 PHE B O 1
ATOM 10609 N N . ASP B 1 520 ? 24.844 -61.25 -30.156 1 92.06 520 ASP B N 1
ATOM 10610 C CA . ASP B 1 520 ? 25.578 -60.062 -29.672 1 92.06 520 ASP B CA 1
ATOM 10611 C C . ASP B 1 520 ? 25.844 -59.062 -30.781 1 92.06 520 ASP B C 1
ATOM 10613 O O . ASP B 1 520 ? 25.75 -57.875 -30.578 1 92.06 520 ASP B O 1
ATOM 10617 N N . GLU B 1 521 ? 26.172 -59.594 -31.906 1 91.62 521 GLU B N 1
ATOM 10618 C CA . GLU B 1 521 ? 26.406 -58.719 -33.031 1 91.62 521 GLU B CA 1
ATOM 10619 C C . GLU B 1 521 ? 25.109 -58.031 -33.5 1 91.62 521 GLU B C 1
ATOM 10621 O O . GLU B 1 521 ? 25.109 -56.844 -33.844 1 91.62 521 GLU B O 1
ATOM 10626 N N . LEU B 1 522 ? 24.047 -58.781 -33.5 1 92.06 522 LEU B N 1
ATOM 10627 C CA . LEU B 1 522 ? 22.75 -58.219 -33.875 1 92.06 522 LEU B CA 1
ATOM 10628 C C . LEU B 1 522 ? 22.281 -57.156 -32.875 1 92.06 522 LEU B C 1
ATOM 10630 O O . LEU B 1 522 ? 21.672 -56.156 -33.25 1 92.06 522 LEU B O 1
ATOM 10634 N N . PHE B 1 523 ? 22.516 -57.469 -31.656 1 93.19 523 PHE B N 1
ATOM 10635 C CA . PHE B 1 523 ? 22.156 -56.531 -30.609 1 93.19 523 PHE B CA 1
ATOM 10636 C C . PHE B 1 523 ? 22.906 -55.219 -30.766 1 93.19 523 PHE B C 1
ATOM 10638 O O . PHE B 1 523 ? 22.312 -54.156 -30.656 1 93.19 523 PHE B O 1
ATOM 10645 N N . ASP B 1 524 ? 24.172 -55.281 -31.047 1 92.81 524 ASP B N 1
ATOM 10646 C CA . ASP B 1 524 ? 24.984 -54.094 -31.219 1 92.81 524 ASP B CA 1
ATOM 10647 C C . ASP B 1 524 ? 24.562 -53.312 -32.469 1 92.81 524 ASP B C 1
ATOM 10649 O O . ASP B 1 524 ? 24.578 -52.094 -32.469 1 92.81 524 ASP B O 1
ATOM 10653 N N . GLU B 1 525 ? 24.219 -54.062 -33.438 1 92.81 525 GLU B N 1
ATOM 10654 C CA . GLU B 1 525 ? 23.75 -53.406 -34.656 1 92.81 525 GLU B CA 1
ATOM 10655 C C . GLU B 1 525 ? 22.406 -52.688 -34.406 1 92.81 525 GLU B C 1
ATOM 10657 O O . GLU B 1 525 ? 22.188 -51.594 -34.906 1 92.81 525 GLU B O 1
ATOM 10662 N N . THR B 1 526 ? 21.562 -53.344 -33.688 1 93.31 526 THR B N 1
ATOM 10663 C CA . THR B 1 526 ? 20.266 -52.75 -33.375 1 93.31 526 THR B CA 1
ATOM 10664 C C . THR B 1 526 ? 20.453 -51.5 -32.531 1 93.31 526 THR B C 1
ATOM 10666 O O . THR B 1 526 ? 19.766 -50.5 -32.688 1 93.31 526 THR B O 1
ATOM 10669 N N . HIS B 1 527 ? 21.297 -51.625 -31.609 1 93.81 527 HIS B N 1
ATOM 10670 C CA . HIS B 1 527 ? 21.562 -50.5 -30.75 1 93.81 527 HIS B CA 1
ATOM 10671 C C . HIS B 1 527 ? 22.125 -49.312 -31.547 1 93.81 527 HIS B C 1
ATOM 10673 O O . HIS B 1 527 ? 21.75 -48.156 -31.312 1 93.81 527 HIS B O 1
ATOM 10679 N N . LYS B 1 528 ? 23 -49.594 -32.438 1 93.56 528 LYS B N 1
ATOM 10680 C CA . LYS B 1 528 ? 23.562 -48.531 -33.281 1 93.56 528 LYS B CA 1
ATOM 10681 C C . LYS B 1 528 ? 22.469 -47.906 -34.156 1 93.56 528 LYS B C 1
ATOM 10683 O O . LYS B 1 528 ? 22.453 -46.688 -34.344 1 93.56 528 LYS B O 1
ATOM 10688 N N . ASN B 1 529 ? 21.578 -48.688 -34.656 1 92.06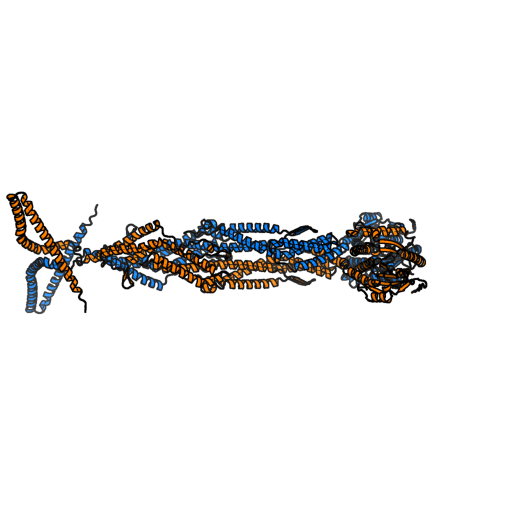 529 ASN B N 1
ATOM 10689 C CA . ASN B 1 529 ? 20.469 -48.188 -35.469 1 92.06 529 ASN B CA 1
ATOM 10690 C C . ASN B 1 529 ? 19.547 -47.312 -34.625 1 92.06 529 ASN B C 1
ATOM 10692 O O . ASN B 1 529 ? 19.031 -46.281 -35.094 1 92.06 529 ASN B O 1
ATOM 10696 N N . CYS B 1 530 ? 19.312 -47.781 -33.469 1 93.31 530 CYS B N 1
ATOM 10697 C CA . CYS B 1 530 ? 18.484 -47 -32.562 1 93.31 530 CYS B CA 1
ATOM 10698 C C . CYS B 1 530 ? 19.109 -45.625 -32.25 1 93.31 530 CYS B C 1
ATOM 10700 O O . CYS B 1 530 ? 18.438 -44.625 -32.25 1 93.31 530 CYS B O 1
ATOM 10702 N N . MET B 1 531 ? 20.375 -45.562 -32.031 1 93.44 531 MET B N 1
ATOM 10703 C CA . MET B 1 531 ? 21.078 -44.344 -31.75 1 93.44 531 MET B CA 1
ATOM 10704 C C . MET B 1 531 ? 21.062 -43.406 -32.938 1 93.44 531 MET B C 1
ATOM 10706 O O . MET B 1 531 ? 20.891 -42.188 -32.781 1 93.44 531 MET B O 1
ATOM 10710 N N . ASP B 1 532 ? 21.172 -43.906 -34.062 1 91.69 532 ASP B N 1
ATOM 10711 C CA . ASP B 1 532 ? 21.219 -43.094 -35.25 1 91.69 532 ASP B CA 1
ATOM 10712 C C . ASP B 1 532 ? 19.844 -42.5 -35.562 1 91.69 532 ASP B C 1
ATOM 10714 O O . ASP B 1 532 ? 19.734 -41.344 -35.969 1 91.69 532 ASP B O 1
ATOM 10718 N N . GLN B 1 533 ? 18.797 -43.156 -35.25 1 89.75 533 GLN B N 1
ATOM 10719 C CA . GLN B 1 533 ? 17.453 -42.719 -35.625 1 89.75 533 GLN B CA 1
ATOM 10720 C C . GLN B 1 533 ? 16.797 -41.906 -34.531 1 89.75 533 GLN B C 1
ATOM 10722 O O . GLN B 1 533 ? 16.047 -40.969 -34.812 1 89.75 533 GLN B O 1
ATOM 10727 N N . LEU B 1 534 ? 17.047 -42.281 -33.281 1 93.25 534 LEU B N 1
ATOM 10728 C CA . LEU B 1 534 ? 16.172 -41.75 -32.219 1 93.25 534 LEU B CA 1
ATOM 10729 C C . LEU B 1 534 ? 16.922 -40.781 -31.328 1 93.25 534 LEU B C 1
ATOM 10731 O O . LEU B 1 534 ? 16.312 -40.156 -30.469 1 93.25 534 LEU B O 1
ATOM 10735 N N . THR B 1 535 ? 18.156 -40.625 -31.562 1 92.75 535 THR B N 1
ATOM 10736 C CA . THR B 1 535 ? 18.906 -39.688 -30.703 1 92.75 535 THR B CA 1
ATOM 10737 C C . THR B 1 535 ? 18.375 -38.281 -30.859 1 92.75 535 THR B C 1
ATOM 10739 O O . THR B 1 535 ? 18.141 -37.594 -29.859 1 92.75 535 THR B O 1
ATOM 10742 N N . THR B 1 536 ? 18.156 -37.812 -32.062 1 91.75 536 THR B N 1
ATOM 10743 C CA . THR B 1 536 ? 17.656 -36.469 -32.312 1 91.75 536 THR B CA 1
ATOM 10744 C C . THR B 1 536 ? 16.234 -36.312 -31.781 1 91.75 536 THR B C 1
ATOM 10746 O O . THR B 1 536 ? 15.836 -35.219 -31.312 1 91.75 536 THR B O 1
ATOM 10749 N N . SER B 1 537 ? 15.469 -37.406 -31.844 1 92.62 537 SER B N 1
ATOM 10750 C CA . SER B 1 537 ? 14.102 -37.375 -31.328 1 92.62 537 SER B CA 1
ATOM 10751 C C . SER B 1 537 ? 14.086 -37.219 -29.812 1 92.62 537 SER B C 1
ATOM 10753 O O . SER B 1 537 ? 13.289 -36.469 -29.266 1 92.62 537 SER B O 1
ATOM 10755 N N . TYR B 1 538 ? 14.984 -37.938 -29.172 1 92.94 538 TYR B N 1
ATOM 10756 C CA . TYR B 1 538 ? 15.055 -37.844 -27.719 1 92.94 538 TYR B CA 1
ATOM 10757 C C . TYR B 1 538 ? 15.516 -36.438 -27.281 1 92.94 538 TYR B C 1
ATOM 10759 O O . TYR B 1 538 ? 14.984 -35.875 -26.328 1 92.94 538 TYR B O 1
ATOM 10767 N N . GLN B 1 539 ? 16.453 -35.906 -27.953 1 90.25 539 GLN B N 1
ATOM 10768 C CA . GLN B 1 539 ? 16.938 -34.594 -27.641 1 90.25 539 GLN B CA 1
ATOM 10769 C C . GLN B 1 539 ? 15.867 -33.531 -27.906 1 90.25 539 GLN B C 1
ATOM 10771 O O . GLN B 1 539 ? 15.844 -32.469 -27.25 1 90.25 539 GLN B O 1
ATOM 10776 N N . GLY B 1 540 ? 15.039 -33.75 -28.844 1 90.44 540 GLY B N 1
ATOM 10777 C CA . GLY B 1 540 ? 13.922 -32.844 -29.109 1 90.44 540 GLY B CA 1
ATOM 10778 C C . GLY B 1 540 ? 12.836 -32.906 -28.047 1 90.44 540 GLY B C 1
ATOM 10779 O O . GLY B 1 540 ? 12.195 -31.906 -27.75 1 90.44 540 GLY B O 1
ATOM 10780 N N . LEU B 1 541 ? 12.594 -34.062 -27.5 1 90.56 541 LEU B N 1
ATOM 10781 C CA . LEU B 1 541 ? 11.547 -34.25 -26.5 1 90.56 541 LEU B CA 1
ATOM 10782 C C . LEU B 1 541 ? 12.008 -33.75 -25.125 1 90.56 541 LEU B C 1
ATOM 10784 O O . LEU B 1 541 ? 11.234 -33.156 -24.391 1 90.56 541 LEU B O 1
ATOM 10788 N N . VAL B 1 542 ? 13.227 -34.188 -24.812 1 87.75 542 VAL B N 1
ATOM 10789 C CA . VAL B 1 542 ? 13.781 -33.75 -23.531 1 87.75 542 VAL B CA 1
ATOM 10790 C C . VAL B 1 542 ? 14.805 -32.656 -23.75 1 87.75 542 VAL B C 1
ATOM 10792 O O . VAL B 1 542 ? 15.906 -32.906 -24.25 1 87.75 542 VAL B O 1
ATOM 10795 N N . ASN B 1 543 ? 14.359 -31.547 -23.328 1 78.19 543 ASN B N 1
ATOM 10796 C CA . ASN B 1 543 ? 15.188 -30.359 -23.547 1 78.19 543 ASN B CA 1
ATOM 10797 C C . ASN B 1 543 ? 16.547 -30.5 -22.859 1 78.19 543 ASN B C 1
ATOM 10799 O O . ASN B 1 543 ? 16.625 -30.844 -21.688 1 78.19 543 ASN B O 1
ATOM 10803 N N . ARG B 1 544 ? 17.594 -30.469 -23.469 1 69.88 544 ARG B N 1
ATOM 10804 C CA . ARG B 1 544 ? 18.969 -30.422 -23 1 69.88 544 ARG B CA 1
ATOM 10805 C C . ARG B 1 544 ? 19.469 -31.812 -22.609 1 69.88 544 ARG B C 1
ATOM 10807 O O . ARG B 1 544 ? 20.281 -31.953 -21.688 1 69.88 544 ARG B O 1
ATOM 10814 N N . ALA B 1 545 ? 18.812 -32.781 -23.156 1 82.44 545 ALA B N 1
ATOM 10815 C CA . ALA B 1 545 ? 19.297 -34.125 -22.859 1 82.44 545 ALA B CA 1
ATOM 10816 C C . ALA B 1 545 ? 20.594 -34.438 -23.594 1 82.44 545 ALA B C 1
ATOM 10818 O O . ALA B 1 545 ? 20.766 -34.031 -24.75 1 82.44 545 ALA B O 1
ATOM 10819 N N . SER B 1 546 ? 21.578 -35.031 -22.922 1 82 546 SER B N 1
ATOM 10820 C CA . SER B 1 546 ? 22.859 -35.406 -23.516 1 82 546 SER B CA 1
ATOM 10821 C C . SER B 1 546 ? 22.734 -36.688 -24.344 1 82 546 SER B C 1
ATOM 10823 O O . SER B 1 546 ? 21.812 -37.469 -24.156 1 82 546 SER B O 1
ATOM 10825 N N . LYS B 1 547 ? 23.641 -36.781 -25.359 1 85.12 547 LYS B N 1
ATOM 10826 C CA . LYS B 1 547 ? 23.703 -38 -26.172 1 85.12 547 LYS B CA 1
ATOM 10827 C C . LYS B 1 547 ? 24.047 -39.219 -25.328 1 85.12 547 LYS B C 1
ATOM 10829 O O . LYS B 1 547 ? 23.547 -40.312 -25.609 1 85.12 547 LYS B O 1
ATOM 10834 N N . ALA B 1 548 ? 24.781 -38.938 -24.281 1 84.81 548 ALA B N 1
ATOM 10835 C CA . ALA B 1 548 ? 25.172 -40.031 -23.391 1 84.81 548 ALA B CA 1
ATOM 10836 C C . ALA B 1 548 ? 23.969 -40.562 -22.609 1 84.81 548 ALA B C 1
ATOM 10838 O O . ALA B 1 548 ? 23.875 -41.75 -22.312 1 84.81 548 ALA B O 1
ATOM 10839 N N . GLU B 1 549 ? 23.109 -39.719 -22.359 1 88.12 549 GLU B N 1
ATOM 10840 C CA . GLU B 1 549 ? 21.906 -40.125 -21.625 1 88.12 549 GLU B CA 1
ATOM 10841 C C . GLU B 1 549 ? 21.047 -41.062 -22.453 1 88.12 549 GLU B C 1
ATOM 10843 O O . GLU B 1 549 ? 20.562 -42.094 -21.969 1 88.12 549 GLU B O 1
ATOM 10848 N N . PHE B 1 550 ? 20.922 -40.719 -23.672 1 90.88 550 PHE B N 1
ATOM 10849 C CA . PHE B 1 550 ? 20.078 -41.531 -24.516 1 90.88 550 PHE B CA 1
ATOM 10850 C C . PHE B 1 550 ? 20.766 -42.875 -24.828 1 90.88 550 PHE B C 1
ATOM 10852 O O . PHE B 1 550 ? 20.094 -43.906 -24.953 1 90.88 550 PHE B O 1
ATOM 10859 N N . ALA B 1 551 ? 22.078 -42.781 -24.969 1 89.06 551 ALA B N 1
ATOM 10860 C CA . ALA B 1 551 ? 22.812 -44.031 -25.219 1 89.06 551 ALA B CA 1
ATOM 10861 C C . ALA B 1 551 ? 22.609 -45.031 -24.094 1 89.06 551 ALA B C 1
ATOM 10863 O O . ALA B 1 551 ? 22.406 -46.219 -24.344 1 89.06 551 ALA B O 1
ATOM 10864 N N . GLN B 1 552 ? 22.625 -44.531 -22.938 1 87.75 552 GLN B N 1
ATOM 10865 C CA . GLN B 1 552 ? 22.391 -45.406 -21.797 1 87.75 552 GLN B CA 1
ATOM 10866 C C . GLN B 1 552 ? 20.938 -45.875 -21.734 1 87.75 552 GLN B C 1
ATOM 10868 O O . GLN B 1 552 ? 20.672 -47.031 -21.469 1 87.75 552 GLN B O 1
ATOM 10873 N N . LEU B 1 553 ? 20.078 -44.969 -21.969 1 89.5 553 LEU B N 1
ATOM 10874 C CA . LEU B 1 553 ? 18.656 -45.312 -21.922 1 89.5 553 LEU B CA 1
ATOM 10875 C C . LEU B 1 553 ? 18.312 -46.344 -22.984 1 89.5 553 LEU B C 1
ATOM 10877 O O . LEU B 1 553 ? 17.609 -47.312 -22.688 1 89.5 553 LEU B O 1
ATOM 10881 N N . SER B 1 554 ? 18.719 -46.094 -24.219 1 91.94 554 SER B N 1
ATOM 10882 C CA . SER B 1 554 ? 18.422 -47.031 -25.312 1 91.94 554 SER B CA 1
ATOM 10883 C C . SER B 1 554 ? 18.984 -48.406 -25.031 1 91.94 554 SER B C 1
ATOM 10885 O O . SER B 1 554 ? 18.359 -49.406 -25.344 1 91.94 554 SER B O 1
ATOM 10887 N N . LEU B 1 555 ? 20.172 -48.406 -24.422 1 90.44 555 LEU B N 1
ATOM 10888 C CA . LEU B 1 555 ? 20.797 -49.688 -24.094 1 90.44 555 LEU B CA 1
ATOM 10889 C C . LEU B 1 555 ? 19.969 -50.438 -23.047 1 90.44 555 LEU B C 1
ATOM 10891 O O . LEU B 1 555 ? 19.734 -51.656 -23.172 1 90.44 555 LEU B O 1
ATOM 10895 N N . VAL B 1 556 ? 19.594 -49.75 -22.031 1 88.38 556 VAL B N 1
ATOM 10896 C CA . VAL B 1 556 ? 18.812 -50.375 -20.953 1 88.38 556 VAL B CA 1
ATOM 10897 C C . VAL B 1 556 ? 17.469 -50.844 -21.5 1 88.38 556 VAL B C 1
ATOM 10899 O O . VAL B 1 556 ? 17.031 -51.969 -21.188 1 88.38 556 VAL B O 1
ATOM 10902 N N . LEU B 1 557 ? 16.844 -50.094 -22.25 1 88.94 557 LEU B N 1
ATOM 10903 C CA . LEU B 1 557 ? 15.539 -50.438 -22.781 1 88.94 557 LEU B CA 1
ATOM 10904 C C . LEU B 1 557 ? 15.656 -51.625 -23.75 1 88.94 557 LEU B C 1
ATOM 10906 O O . LEU B 1 557 ? 14.789 -52.5 -23.766 1 88.94 557 LEU B O 1
ATOM 10910 N N . LEU B 1 558 ? 16.672 -51.594 -24.562 1 90.81 558 LEU B N 1
ATOM 10911 C CA . LEU B 1 558 ? 16.875 -52.688 -25.5 1 90.81 558 LEU B CA 1
ATOM 10912 C C . LEU B 1 558 ? 17.156 -54 -24.766 1 90.81 558 LEU B C 1
ATOM 10914 O O . LEU B 1 558 ? 16.719 -55.062 -25.203 1 90.81 558 LEU B O 1
ATOM 10918 N N . LEU B 1 559 ? 17.938 -53.875 -23.734 1 88.5 559 LEU B N 1
ATOM 10919 C CA . LEU B 1 559 ? 18.234 -55.062 -22.938 1 88.5 559 LEU B CA 1
ATOM 10920 C C . LEU B 1 559 ? 16.953 -55.625 -22.297 1 88.5 559 LEU B C 1
ATOM 10922 O O . LEU B 1 559 ? 16.766 -56.844 -22.25 1 88.5 559 LEU B O 1
ATOM 10926 N N . LYS B 1 560 ? 16.172 -54.75 -21.797 1 85.31 560 LYS B N 1
ATOM 10927 C CA . LYS B 1 560 ? 14.914 -55.188 -21.203 1 85.31 560 LYS B CA 1
ATOM 10928 C C . LYS B 1 560 ? 14.008 -55.812 -22.266 1 85.31 560 LYS B C 1
ATOM 10930 O O . LYS B 1 560 ? 13.336 -56.812 -21.984 1 85.31 560 LYS B O 1
ATOM 10935 N N . ALA B 1 561 ? 13.969 -55.156 -23.375 1 87.19 561 ALA B N 1
ATOM 10936 C CA . ALA B 1 561 ? 13.172 -55.719 -24.469 1 87.19 561 ALA B CA 1
ATOM 10937 C C . ALA B 1 561 ? 13.695 -57.062 -24.906 1 87.19 561 ALA B C 1
ATOM 10939 O O . ALA B 1 561 ? 12.922 -57.969 -25.203 1 87.19 561 ALA B O 1
ATOM 10940 N N . ALA B 1 562 ? 15.023 -57.188 -25.016 1 88.81 562 ALA B N 1
ATOM 10941 C CA . ALA B 1 562 ? 15.633 -58.469 -25.375 1 88.81 562 ALA B CA 1
ATOM 10942 C C . ALA B 1 562 ? 15.297 -59.531 -24.359 1 88.81 562 ALA B C 1
ATOM 10944 O O . ALA B 1 562 ? 14.977 -60.688 -24.734 1 88.81 562 ALA B O 1
ATOM 10945 N N . ARG B 1 563 ? 15.352 -59.25 -23.188 1 86.31 563 ARG B N 1
ATOM 10946 C CA . ARG B 1 563 ? 15.023 -60.219 -22.141 1 86.31 563 ARG B CA 1
ATOM 10947 C C . ARG B 1 563 ? 13.562 -60.625 -22.234 1 86.31 563 ARG B C 1
ATOM 10949 O O . ARG B 1 563 ? 13.25 -61.812 -22.047 1 86.31 563 ARG B O 1
ATOM 10956 N N . HIS B 1 564 ? 12.82 -59.688 -22.5 1 82.94 564 HIS B N 1
ATOM 10957 C CA . HIS B 1 564 ? 11.406 -60 -22.656 1 82.94 564 HIS B CA 1
ATOM 10958 C C . HIS B 1 564 ? 11.172 -60.938 -23.844 1 82.94 564 HIS B C 1
ATOM 10960 O O . HIS B 1 564 ? 10.359 -61.875 -23.75 1 82.94 564 HIS B O 1
ATOM 10966 N N . ASN B 1 565 ? 11.805 -60.719 -24.906 1 86.25 565 ASN B N 1
ATOM 10967 C CA . ASN B 1 565 ? 11.672 -61.562 -26.078 1 86.25 565 ASN B CA 1
ATOM 10968 C C . ASN B 1 565 ? 12.195 -62.969 -25.828 1 86.25 565 ASN B C 1
ATOM 10970 O O . ASN B 1 565 ? 11.609 -63.969 -26.281 1 86.25 565 ASN B O 1
ATOM 10974 N N . PHE B 1 566 ? 13.289 -63.062 -25.109 1 87.81 566 PHE B N 1
ATOM 10975 C CA . PHE B 1 566 ? 13.828 -64.375 -24.781 1 87.81 566 PHE B CA 1
ATOM 10976 C C . PHE B 1 566 ? 12.906 -65.125 -23.828 1 87.81 566 PHE B C 1
ATOM 10978 O O . PHE B 1 566 ? 12.766 -66.375 -23.906 1 87.81 566 PHE B O 1
ATOM 10985 N N . ASP B 1 567 ? 12.336 -64.438 -22.953 1 82.88 567 ASP B N 1
ATOM 10986 C CA . ASP B 1 567 ? 11.359 -65.062 -22.062 1 82.88 567 ASP B CA 1
ATOM 10987 C C . ASP B 1 567 ? 10.156 -65.562 -22.844 1 82.88 567 ASP B C 1
ATOM 10989 O O . ASP B 1 567 ? 9.648 -66.625 -22.562 1 82.88 567 ASP B O 1
ATOM 10993 N N . GLU B 1 568 ? 9.773 -64.812 -23.766 1 79.06 568 GLU B N 1
ATOM 10994 C CA . GLU B 1 568 ? 8.68 -65.25 -24.625 1 79.06 568 GLU B CA 1
ATOM 10995 C C . GLU B 1 568 ? 9.078 -66.5 -25.453 1 79.06 568 GLU B C 1
ATOM 10997 O O . GLU B 1 568 ? 8.266 -67.375 -25.672 1 79.06 568 GLU B O 1
ATOM 11002 N N . LEU B 1 569 ? 10.258 -66.5 -25.938 1 81.69 569 LEU B N 1
ATOM 11003 C CA . LEU B 1 569 ? 10.789 -67.625 -26.688 1 81.69 569 LEU B CA 1
ATOM 11004 C C . LEU B 1 569 ? 10.836 -68.875 -25.812 1 81.69 569 LEU B C 1
ATOM 11006 O O . LEU B 1 569 ? 10.508 -70 -26.281 1 81.69 569 LEU B O 1
ATOM 11010 N N . GLN B 1 570 ? 11.242 -68.75 -24.641 1 82.19 570 GLN B N 1
ATOM 11011 C CA . GLN B 1 570 ? 11.312 -69.875 -23.719 1 82.19 570 GLN B CA 1
ATOM 11012 C C . GLN B 1 570 ? 9.922 -70.375 -23.406 1 82.19 570 GLN B C 1
ATOM 11014 O O . GLN B 1 570 ? 9.75 -71.562 -23.203 1 82.19 570 GLN B O 1
ATOM 11019 N N . ASN B 1 571 ? 9.07 -69.562 -23.406 1 78.31 571 ASN B N 1
ATOM 11020 C CA . ASN B 1 571 ? 7.695 -70 -23.172 1 78.31 571 ASN B CA 1
ATOM 11021 C C . ASN B 1 571 ? 7.145 -70.75 -24.359 1 78.31 571 ASN B C 1
ATOM 11023 O O . ASN B 1 571 ? 6.281 -71.625 -24.188 1 78.31 571 ASN B O 1
ATOM 11027 N N . ASN B 1 572 ? 7.695 -70.5 -25.531 1 78.81 572 ASN B N 1
ATOM 11028 C CA . ASN B 1 572 ? 7.277 -71.188 -26.75 1 78.81 572 ASN B CA 1
ATOM 11029 C C . ASN B 1 572 ? 8.336 -72.188 -27.219 1 78.81 572 ASN B C 1
ATOM 11031 O O . ASN B 1 572 ? 8.406 -72.5 -28.406 1 78.81 572 ASN B O 1
ATOM 11035 N N . LEU B 1 573 ? 9.086 -72.625 -26.359 1 86.06 573 LEU B N 1
ATOM 11036 C CA . LEU B 1 573 ? 10.234 -73.5 -26.703 1 86.06 573 LEU B CA 1
ATOM 11037 C C . LEU B 1 573 ? 9.773 -74.812 -27.281 1 86.06 573 LEU B C 1
ATOM 11039 O O . LEU B 1 573 ? 10.414 -75.375 -28.188 1 86.06 573 LEU B O 1
ATOM 11043 N N . GLU B 1 574 ? 8.688 -75.438 -26.766 1 83.88 574 GLU B N 1
ATOM 11044 C CA . GLU B 1 574 ? 8.172 -76.688 -27.266 1 83.88 574 GLU B CA 1
ATOM 11045 C C . GLU B 1 574 ? 7.836 -76.625 -28.75 1 83.88 574 GLU B C 1
ATOM 11047 O O . GLU B 1 574 ? 8.195 -77.5 -29.531 1 83.88 574 GLU B O 1
ATOM 11052 N N . GLN B 1 575 ? 7.289 -75.562 -29.047 1 80.12 575 GLN B N 1
ATOM 11053 C CA . GLN B 1 575 ? 6.906 -75.375 -30.438 1 80.12 575 GLN B CA 1
ATOM 11054 C C . GLN B 1 575 ? 8.133 -75.188 -31.328 1 80.12 575 GLN B C 1
ATOM 11056 O O . GLN B 1 575 ? 8.172 -75.688 -32.438 1 80.12 575 GLN B O 1
ATOM 11061 N N . LEU B 1 576 ? 9.039 -74.562 -30.891 1 86.38 576 LEU B N 1
ATOM 11062 C CA . LEU B 1 576 ? 10.25 -74.375 -31.656 1 86.38 576 LEU B CA 1
ATOM 11063 C C . LEU B 1 576 ? 11.031 -75.625 -31.859 1 86.38 576 LEU B C 1
ATOM 11065 O O . LEU B 1 576 ? 11.602 -75.875 -32.938 1 86.38 576 LEU B O 1
ATOM 11069 N N . LEU B 1 577 ? 11.062 -76.438 -30.844 1 88.75 577 LEU B N 1
ATOM 11070 C CA . LEU B 1 577 ? 11.75 -77.688 -30.938 1 88.75 577 LEU B CA 1
ATOM 11071 C C . LEU B 1 577 ? 11.062 -78.625 -31.953 1 88.75 577 LEU B C 1
ATOM 11073 O O . LEU B 1 577 ? 11.727 -79.312 -32.719 1 88.75 577 LEU B O 1
ATOM 11077 N N . LEU B 1 578 ? 9.773 -78.625 -31.891 1 84.06 578 LEU B N 1
ATOM 11078 C CA . LEU B 1 578 ? 9.016 -79.438 -32.844 1 84.06 578 LEU B CA 1
ATOM 11079 C C . LEU B 1 578 ? 9.227 -78.938 -34.25 1 84.06 578 LEU B C 1
ATOM 11081 O O . LEU B 1 578 ? 9.352 -79.75 -35.188 1 84.06 578 LEU B O 1
ATOM 11085 N N . GLU B 1 579 ? 9.305 -77.75 -34.406 1 83.12 579 GLU B N 1
ATOM 11086 C CA . GLU B 1 579 ? 9.539 -77.188 -35.719 1 83.12 579 GLU B CA 1
ATOM 11087 C C . GLU B 1 579 ? 10.945 -77.5 -36.219 1 83.12 579 GLU B C 1
ATOM 11089 O O . GLU B 1 579 ? 11.141 -77.75 -37.406 1 83.12 579 GLU B O 1
ATOM 11094 N N . ARG B 1 580 ? 11.859 -77.438 -35.438 1 86.81 580 ARG B N 1
ATOM 11095 C CA . ARG B 1 580 ? 13.234 -77.812 -35.812 1 86.81 580 ARG B CA 1
ATOM 11096 C C . ARG B 1 580 ? 13.352 -79.25 -36.188 1 86.81 580 ARG B C 1
ATOM 11098 O O . ARG B 1 580 ? 14.008 -79.625 -37.156 1 86.81 580 ARG B O 1
ATOM 11105 N N . PHE B 1 581 ? 12.734 -80.125 -35.375 1 87.44 581 PHE B N 1
ATOM 11106 C CA . PHE B 1 581 ? 12.766 -81.562 -35.656 1 87.44 581 PHE B CA 1
ATOM 11107 C C . PHE B 1 581 ? 12.078 -81.812 -36.969 1 87.44 581 PHE B C 1
ATOM 11109 O O . PHE B 1 581 ? 12.578 -82.625 -37.781 1 87.44 581 PHE B O 1
ATOM 11116 N N . ASP B 1 582 ? 11.078 -81.25 -37.125 1 81.56 582 ASP B N 1
ATOM 11117 C CA . ASP B 1 582 ? 10.336 -81.438 -38.375 1 81.56 582 ASP B CA 1
ATOM 11118 C C . ASP B 1 582 ? 11.164 -81 -39.562 1 81.56 582 ASP B C 1
ATOM 11120 O O . ASP B 1 582 ? 11.195 -81.75 -40.594 1 81.56 582 ASP B O 1
ATOM 11124 N N . LYS B 1 583 ? 11.82 -80 -39.438 1 81.69 583 LYS B N 1
ATOM 11125 C CA . LYS B 1 583 ? 12.641 -79.5 -40.531 1 81.69 583 LYS B CA 1
ATOM 11126 C C . LYS B 1 583 ? 13.82 -80.438 -40.812 1 81.69 583 LYS B C 1
ATOM 11128 O O . LYS B 1 583 ? 14.141 -80.688 -41.969 1 81.69 583 LYS B O 1
ATOM 11133 N N . PHE B 1 584 ? 14.438 -81 -39.812 1 85.06 584 PHE B N 1
ATOM 11134 C CA . PHE B 1 584 ? 15.625 -81.812 -40 1 85.06 584 PHE B CA 1
ATOM 11135 C C . PHE B 1 584 ? 15.25 -83.25 -40.344 1 85.06 584 PHE B C 1
ATOM 11137 O O . PHE B 1 584 ? 15.984 -83.938 -41.062 1 85.06 584 PHE B O 1
ATOM 11144 N N . PHE B 1 585 ? 14.141 -83.688 -39.875 1 83.19 585 PHE B N 1
ATOM 11145 C CA . PHE B 1 585 ? 13.742 -85.062 -40.062 1 83.19 585 PHE B CA 1
ATOM 11146 C C . PHE B 1 585 ? 13 -85.25 -41.375 1 83.19 585 PHE B C 1
ATOM 11148 O O . PHE B 1 585 ? 13.312 -86.125 -42.188 1 83.19 585 PHE B O 1
ATOM 11155 N N . ASN B 1 586 ? 12.18 -84.375 -41.688 1 76.75 586 ASN B N 1
ATOM 11156 C CA . ASN B 1 586 ? 11.281 -84.562 -42.812 1 76.75 586 ASN B CA 1
ATOM 11157 C C . ASN B 1 586 ? 11.805 -83.875 -44.062 1 76.75 586 ASN B C 1
ATOM 11159 O O . ASN B 1 586 ? 11.359 -84.188 -45.188 1 76.75 586 ASN B O 1
ATOM 11163 N N . TYR B 1 587 ? 12.805 -83.062 -43.875 1 75.19 587 TYR B N 1
ATOM 11164 C CA . TYR B 1 587 ? 13.25 -82.312 -45.031 1 75.19 587 TYR B CA 1
ATOM 11165 C C . TYR B 1 587 ? 14.742 -82.5 -45.281 1 75.19 587 TYR B C 1
ATOM 11167 O O . TYR B 1 587 ? 15.516 -82.688 -44.344 1 75.19 587 TYR B O 1
ATOM 11175 N N . GLN B 1 588 ? 15.156 -82.812 -46.5 1 68.12 588 GLN B N 1
ATOM 11176 C CA . GLN B 1 588 ? 16.562 -82.938 -46.875 1 68.12 588 GLN B CA 1
ATOM 11177 C C . GLN B 1 588 ? 16.969 -81.812 -47.875 1 68.12 588 GLN B C 1
ATOM 11179 O O . GLN B 1 588 ? 16.156 -81.375 -48.656 1 68.12 588 GLN B O 1
ATOM 11184 N N . GLU B 1 589 ? 18.125 -81.312 -47.719 1 64.44 589 GLU B N 1
ATOM 11185 C CA . GLU B 1 589 ? 18.656 -80.25 -48.562 1 64.44 589 GLU B CA 1
ATOM 11186 C C . GLU B 1 589 ? 19.141 -80.812 -49.906 1 64.44 589 GLU B C 1
ATOM 11188 O O . GLU B 1 589 ? 19.938 -81.812 -49.938 1 64.44 589 GLU B O 1
ATOM 11193 N N . PHE B 1 590 ? 18.234 -80.688 -50.875 1 59.59 590 PHE B N 1
ATOM 11194 C CA . PHE B 1 590 ? 18.641 -81.125 -52.219 1 59.59 590 PHE B CA 1
ATOM 11195 C C . PHE B 1 590 ? 18.938 -79.875 -53.094 1 59.59 590 PHE B C 1
ATOM 11197 O O . PHE B 1 590 ? 18.031 -79.125 -53.406 1 59.59 590 PHE B O 1
ATOM 11204 N N . LYS B 1 591 ? 20.047 -79.625 -53.625 1 59.84 591 LYS B N 1
ATOM 11205 C CA . LYS B 1 591 ? 20.531 -78.5 -54.438 1 59.84 591 LYS B CA 1
ATOM 11206 C C . LYS B 1 591 ? 20.125 -77.125 -53.844 1 59.84 591 LYS B C 1
ATOM 11208 O O . LYS B 1 591 ? 19.594 -76.312 -54.562 1 59.84 591 LYS B O 1
ATOM 11213 N N . GLY B 1 592 ? 20.188 -77 -52.531 1 60.84 592 GLY B N 1
ATOM 11214 C CA . GLY B 1 592 ? 19.953 -75.75 -51.875 1 60.84 592 GLY B CA 1
ATOM 11215 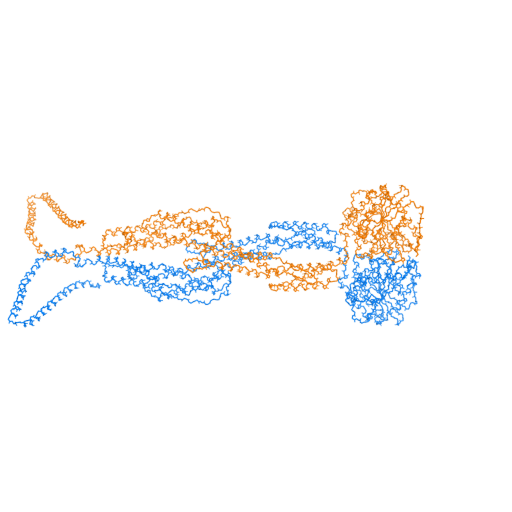C C . GLY B 1 592 ? 18.516 -75.562 -51.469 1 60.84 592 GLY B C 1
ATOM 11216 O O . GLY B 1 592 ? 18.188 -74.562 -50.781 1 60.84 592 GLY B O 1
ATOM 11217 N N . GLU B 1 593 ? 17.641 -76.375 -51.875 1 62.69 593 GLU B N 1
ATOM 11218 C CA . GLU B 1 593 ? 16.234 -76.312 -51.531 1 62.69 593 GLU B CA 1
ATOM 11219 C C . GLU B 1 593 ? 15.805 -77.438 -50.594 1 62.69 593 GLU B C 1
ATOM 11221 O O . GLU B 1 593 ? 16.406 -78.5 -50.625 1 62.69 593 GLU B O 1
ATOM 11226 N N . LEU B 1 594 ? 14.961 -77.125 -49.656 1 65.88 594 LEU B N 1
ATOM 11227 C CA . LEU B 1 594 ? 14.438 -78.125 -48.75 1 65.88 594 LEU B CA 1
ATOM 11228 C C . LEU B 1 594 ? 13.383 -79 -49.438 1 65.88 594 LEU B C 1
ATOM 11230 O O . LEU B 1 594 ? 12.375 -78.438 -49.938 1 65.88 594 LEU B O 1
ATOM 11234 N N . VAL B 1 595 ? 13.836 -80.25 -49.781 1 67.25 595 VAL B N 1
ATOM 11235 C CA . VAL B 1 595 ? 12.898 -81.188 -50.406 1 67.25 595 VAL B CA 1
ATOM 11236 C C . VAL B 1 595 ? 12.516 -82.25 -49.375 1 67.25 595 VAL B C 1
ATOM 11238 O O . VAL B 1 595 ? 13.328 -82.625 -48.531 1 67.25 595 VAL B O 1
ATOM 11241 N N . PRO B 1 596 ? 11.289 -82.562 -49.219 1 68.31 596 PRO B N 1
ATOM 11242 C CA . PRO B 1 596 ? 10.867 -83.625 -48.281 1 68.31 596 PRO B CA 1
ATOM 11243 C C . PRO B 1 596 ? 11.57 -84.938 -48.5 1 68.31 596 PRO B C 1
ATOM 11245 O O . PRO B 1 596 ? 11.859 -85.312 -49.656 1 68.31 596 PRO B O 1
ATOM 11248 N N . THR B 1 597 ? 11.992 -85.562 -47.5 1 70.88 597 THR B N 1
ATOM 11249 C CA . THR B 1 597 ? 12.711 -86.875 -47.562 1 70.88 597 THR B CA 1
ATOM 11250 C C . THR B 1 597 ? 11.789 -87.938 -48.062 1 70.88 597 THR B C 1
ATOM 11252 O O . THR B 1 597 ? 10.656 -88.062 -47.594 1 70.88 597 THR B O 1
ATOM 11255 N N . GLU B 1 598 ? 12.188 -88.625 -49.156 1 62.94 598 GLU B N 1
ATOM 11256 C CA . GLU B 1 598 ? 11.453 -89.812 -49.656 1 62.94 598 GLU B CA 1
ATOM 11257 C C . GLU B 1 598 ? 11.75 -91.062 -48.844 1 62.94 598 GLU B C 1
ATOM 11259 O O . GLU B 1 598 ? 12.758 -91.75 -49.062 1 62.94 598 GLU B O 1
ATOM 11264 N N . TRP B 1 599 ? 10.984 -91.438 -47.875 1 71.44 599 TRP B N 1
ATOM 11265 C CA . TRP B 1 599 ? 11.227 -92.438 -46.906 1 71.44 599 TRP B CA 1
ATOM 11266 C C . TRP B 1 599 ? 11.125 -93.812 -47.531 1 71.44 599 TRP B C 1
ATOM 11268 O O . TRP B 1 599 ? 11.75 -94.812 -47.062 1 71.44 599 TRP B O 1
ATOM 11278 N N . HIS B 1 600 ? 10.484 -94 -48.688 1 64.69 600 HIS B N 1
ATOM 11279 C CA . HIS B 1 600 ? 10.305 -95.312 -49.312 1 64.69 600 HIS B CA 1
ATOM 11280 C C . HIS B 1 600 ? 11.609 -95.812 -49.938 1 64.69 600 HIS B C 1
ATOM 11282 O O . HIS B 1 600 ? 11.789 -97 -50.094 1 64.69 600 HIS B O 1
ATOM 11288 N N . LYS B 1 601 ? 12.453 -94.875 -50.125 1 63.19 601 LYS B N 1
ATOM 11289 C CA . LYS B 1 601 ? 13.695 -95.25 -50.781 1 63.19 601 LYS B CA 1
ATOM 11290 C C . LYS B 1 601 ? 14.812 -95.5 -49.75 1 63.19 601 LYS B C 1
ATOM 11292 O O . LYS B 1 601 ? 15.891 -95.938 -50.094 1 63.19 601 LYS B O 1
ATOM 11297 N N . GLN B 1 602 ? 14.5 -95.25 -48.469 1 72.38 602 GLN B N 1
ATOM 11298 C CA . GLN B 1 602 ? 15.57 -95.25 -47.469 1 72.38 602 GLN B CA 1
ATOM 11299 C C . GLN B 1 602 ? 15.516 -96.562 -46.656 1 72.38 602 GLN B C 1
ATOM 11301 O O . GLN B 1 602 ? 14.445 -97.125 -46.5 1 72.38 602 GLN B O 1
ATOM 11306 N N . SER B 1 603 ? 16.641 -97.125 -46.406 1 68.81 603 SER B N 1
ATOM 11307 C CA . SER B 1 603 ? 16.766 -98.312 -45.594 1 68.81 603 SER B CA 1
ATOM 11308 C C . SER B 1 603 ? 16.375 -98.062 -44.156 1 68.81 603 SER B C 1
ATOM 11310 O O . SER B 1 603 ? 16.297 -96.938 -43.719 1 68.81 603 SER B O 1
ATOM 11312 N N . ALA B 1 604 ? 15.898 -99.062 -43.438 1 72.38 604 ALA B N 1
ATOM 11313 C CA . ALA B 1 604 ? 15.531 -99 -42.031 1 72.38 604 ALA B CA 1
ATOM 11314 C C . ALA B 1 604 ? 16.672 -98.438 -41.188 1 72.38 604 ALA B C 1
ATOM 11316 O O . ALA B 1 604 ? 16.453 -97.688 -40.25 1 72.38 604 ALA B O 1
ATOM 11317 N N . GLN B 1 605 ? 17.906 -98.75 -41.625 1 75.31 605 GLN B N 1
ATOM 11318 C CA . GLN B 1 605 ? 19.062 -98.25 -40.875 1 75.31 605 GLN B CA 1
ATOM 11319 C C . GLN B 1 605 ? 19.234 -96.75 -41.094 1 75.31 605 GLN B C 1
ATOM 11321 O O . GLN B 1 605 ? 19.578 -96.062 -40.156 1 75.31 605 GLN B O 1
ATOM 11326 N N . GLU B 1 606 ? 18.922 -96.375 -42.219 1 80.69 606 GLU B N 1
ATOM 11327 C CA . GLU B 1 606 ? 19.062 -94.938 -42.5 1 80.69 606 GLU B CA 1
ATOM 11328 C C . GLU B 1 606 ? 18 -94.125 -41.781 1 80.69 606 GLU B C 1
ATOM 11330 O O . GLU B 1 606 ? 18.266 -93 -41.312 1 80.69 606 GLU B O 1
ATOM 11335 N N . LEU B 1 607 ? 16.828 -94.688 -41.625 1 82.94 607 LEU B N 1
ATOM 11336 C CA . LEU B 1 607 ? 15.75 -94 -40.906 1 82.94 607 LEU B CA 1
ATOM 11337 C C . LEU B 1 607 ? 16.109 -93.875 -39.438 1 82.94 607 LEU B C 1
ATOM 11339 O O . LEU B 1 607 ? 15.875 -92.812 -38.844 1 82.94 607 LEU B O 1
ATOM 11343 N N . ASN B 1 608 ? 16.594 -94.938 -38.969 1 81.56 608 ASN B N 1
ATOM 11344 C CA . ASN B 1 608 ? 16.984 -94.875 -37.562 1 81.56 608 ASN B CA 1
ATOM 11345 C C . ASN B 1 608 ? 18.125 -93.875 -37.344 1 81.56 608 ASN B C 1
ATOM 11347 O O . ASN B 1 608 ? 18.141 -93.188 -36.344 1 81.56 608 ASN B O 1
ATOM 11351 N N . ASN B 1 609 ? 19.047 -93.875 -38.281 1 82.75 609 ASN B N 1
ATOM 11352 C CA . ASN B 1 609 ? 20.156 -92.938 -38.156 1 82.75 609 ASN B CA 1
ATOM 11353 C C . ASN B 1 609 ? 19.688 -91.438 -38.281 1 82.75 609 ASN B C 1
ATOM 11355 O O . ASN B 1 609 ? 20.156 -90.562 -37.562 1 82.75 609 ASN B O 1
ATOM 11359 N N . ARG B 1 610 ? 18.75 -91.25 -39.094 1 85.88 610 ARG B N 1
ATOM 11360 C CA . ARG B 1 610 ? 18.219 -89.875 -39.312 1 85.88 610 ARG B CA 1
ATOM 11361 C C . ARG B 1 610 ? 17.422 -89.438 -38.094 1 85.88 610 ARG B C 1
ATOM 11363 O O . ARG B 1 610 ? 17.438 -88.25 -37.75 1 85.88 610 ARG B O 1
ATOM 11370 N N . TYR B 1 611 ? 16.656 -90.312 -37.594 1 88.38 611 TYR B N 1
ATOM 11371 C CA . TYR B 1 611 ? 15.906 -90 -36.406 1 88.38 611 TYR B CA 1
ATOM 11372 C C . TYR B 1 611 ? 16.828 -89.625 -35.25 1 88.38 611 TYR B C 1
ATOM 11374 O O . TYR B 1 611 ? 16.625 -88.562 -34.594 1 88.38 611 TYR B O 1
ATOM 11382 N N . LYS B 1 612 ? 17.797 -90.375 -35.062 1 86.44 612 LYS B N 1
ATOM 11383 C CA . LYS B 1 612 ? 18.75 -90.125 -33.969 1 86.44 612 LYS B CA 1
ATOM 11384 C C . LYS B 1 612 ? 19.484 -88.812 -34.219 1 86.44 612 LYS B C 1
ATOM 11386 O O . LYS B 1 612 ? 19.641 -88 -33.312 1 86.44 612 LYS B O 1
ATOM 11391 N N . GLU B 1 613 ? 19.875 -88.562 -35.438 1 87.38 613 GLU B N 1
ATOM 11392 C CA . GLU B 1 613 ? 20.609 -87.375 -35.75 1 87.38 613 GLU B CA 1
ATOM 11393 C C . GLU B 1 613 ? 19.703 -86.125 -35.656 1 87.38 613 GLU B C 1
ATOM 11395 O O . GLU B 1 613 ? 20.125 -85.125 -35.125 1 87.38 613 GLU B O 1
ATOM 11400 N N . SER B 1 614 ? 18.484 -86.188 -36.188 1 89.19 614 SER B N 1
ATOM 11401 C CA . SER B 1 614 ? 17.562 -85.062 -36.125 1 89.19 614 SER B CA 1
ATOM 11402 C C . SER B 1 614 ? 17.141 -84.75 -34.688 1 89.19 614 SER B C 1
ATOM 11404 O O . SER B 1 614 ? 16.906 -83.625 -34.344 1 89.19 614 SER B O 1
ATOM 11406 N N . LYS B 1 615 ? 16.938 -85.812 -33.969 1 88.5 615 LYS B N 1
ATOM 11407 C CA . LYS B 1 615 ? 16.609 -85.625 -32.562 1 88.5 615 LYS B CA 1
ATOM 11408 C C . LYS B 1 615 ? 17.734 -84.875 -31.828 1 88.5 615 LYS B C 1
ATOM 11410 O O . LYS B 1 615 ? 17.484 -83.938 -31.062 1 88.5 615 LYS B O 1
ATOM 11415 N N . GLU B 1 616 ? 18.922 -85.25 -32.031 1 85.69 616 GLU B N 1
ATOM 11416 C CA . GLU B 1 616 ? 20.062 -84.625 -31.391 1 85.69 616 GLU B CA 1
ATOM 11417 C C . GLU B 1 616 ? 20.203 -83.188 -31.875 1 85.69 616 GLU B C 1
ATOM 11419 O O . GLU B 1 616 ? 20.531 -82.312 -31.078 1 85.69 616 GLU B O 1
ATOM 11424 N N . ASP B 1 617 ? 19.969 -83 -33.094 1 87.56 617 ASP B N 1
ATOM 11425 C CA . ASP B 1 617 ? 20.078 -81.625 -33.656 1 87.56 617 ASP B CA 1
ATOM 11426 C C . ASP B 1 617 ? 18.984 -80.75 -33.062 1 87.56 617 ASP B C 1
ATOM 11428 O O . ASP B 1 617 ? 19.219 -79.562 -32.844 1 87.56 617 ASP B O 1
ATOM 11432 N N . ALA B 1 618 ? 17.812 -81.188 -32.938 1 89.19 618 ALA B N 1
ATOM 11433 C CA . ALA B 1 618 ? 16.719 -80.438 -32.375 1 89.19 618 ALA B CA 1
ATOM 11434 C C . ALA B 1 618 ? 16.984 -80.062 -30.922 1 89.19 618 ALA B C 1
ATOM 11436 O O . ALA B 1 618 ? 16.719 -78.938 -30.484 1 89.19 618 ALA B O 1
ATOM 11437 N N . LEU B 1 619 ? 17.547 -81 -30.203 1 88.94 619 LEU B N 1
ATOM 11438 C CA . LEU B 1 619 ? 17.766 -80.812 -28.766 1 88.94 619 LEU B CA 1
ATOM 11439 C C . LEU B 1 619 ? 18.984 -79.938 -28.531 1 88.94 619 LEU B C 1
ATOM 11441 O O . LEU B 1 619 ? 19.188 -79.438 -27.422 1 88.94 619 LEU B O 1
ATOM 11445 N N . THR B 1 620 ? 19.75 -79.688 -29.594 1 89.69 620 THR B N 1
ATOM 11446 C CA . THR B 1 620 ? 20.859 -78.75 -29.469 1 89.69 620 THR B CA 1
ATOM 11447 C C . THR B 1 620 ? 20.375 -77.375 -29.062 1 89.69 620 THR B C 1
ATOM 11449 O O . THR B 1 620 ? 21.109 -76.625 -28.422 1 89.69 620 THR B O 1
ATOM 11452 N N . LEU B 1 621 ? 19.141 -77 -29.391 1 90.62 621 LEU B N 1
ATOM 11453 C CA . LEU B 1 621 ? 18.547 -75.75 -29.016 1 90.62 621 LEU B CA 1
ATOM 11454 C C . LEU B 1 621 ? 18.516 -75.562 -27.5 1 90.62 621 LEU B C 1
ATOM 11456 O O . LEU B 1 621 ? 18.719 -74.5 -27 1 90.62 621 LEU B O 1
ATOM 11460 N N . LEU B 1 622 ? 18.203 -76.625 -26.797 1 89.31 622 LEU B N 1
ATOM 11461 C CA . LEU B 1 622 ? 18.141 -76.562 -25.344 1 89.31 622 LEU B CA 1
ATOM 11462 C C . LEU B 1 622 ? 19.531 -76.375 -24.75 1 89.31 622 LEU B C 1
ATOM 11464 O O . LEU B 1 622 ? 19.672 -75.688 -23.719 1 89.31 622 LEU B O 1
ATOM 11468 N N . LYS B 1 623 ? 20.516 -76.938 -25.438 1 87.06 623 LYS B N 1
ATOM 11469 C CA . LYS B 1 623 ? 21.891 -76.688 -24.984 1 87.06 623 LYS B CA 1
ATOM 11470 C C . LYS B 1 623 ? 22.297 -75.25 -25.156 1 87.06 623 LYS B C 1
ATOM 11472 O O . LYS B 1 623 ? 23.031 -74.688 -24.328 1 87.06 623 LYS B O 1
ATOM 11477 N N . VAL B 1 624 ? 21.844 -74.688 -26.203 1 89.94 624 VAL B N 1
ATOM 11478 C CA . VAL B 1 624 ? 22.188 -73.312 -26.5 1 89.94 624 VAL B CA 1
ATOM 11479 C C . VAL B 1 624 ? 21.516 -72.375 -25.469 1 89.94 624 VAL B C 1
ATOM 11481 O O . VAL B 1 624 ? 22.125 -71.438 -25.016 1 89.94 624 VAL B O 1
ATOM 11484 N N . LEU B 1 625 ? 20.297 -72.625 -25.062 1 90.12 625 LEU B N 1
ATOM 11485 C CA . LEU B 1 625 ? 19.531 -71.75 -24.203 1 90.12 625 LEU B CA 1
ATOM 11486 C C . LEU B 1 625 ? 19.875 -72 -22.734 1 90.12 625 LEU B C 1
ATOM 11488 O O . LEU B 1 625 ? 19.438 -71.25 -21.859 1 90.12 625 LEU B O 1
ATOM 11492 N N . LYS B 1 626 ? 20.641 -73.062 -22.469 1 87.31 626 LYS B N 1
ATOM 11493 C CA . LYS B 1 626 ? 21.094 -73.312 -21.109 1 87.31 626 LYS B CA 1
ATOM 11494 C C . LYS B 1 626 ? 22.188 -72.312 -20.703 1 87.31 626 LYS B C 1
ATOM 11496 O O . LYS B 1 626 ? 22.375 -72.062 -19.516 1 87.31 626 LYS B O 1
ATOM 11501 N N . LYS B 1 627 ? 22.875 -71.75 -21.688 1 86.5 627 LYS B N 1
ATOM 11502 C CA . LYS B 1 627 ? 23.891 -70.75 -21.422 1 86.5 627 LYS B CA 1
ATOM 11503 C C . LYS B 1 627 ? 23.438 -69.375 -21.938 1 86.5 627 LYS B C 1
ATOM 11505 O O . LYS B 1 627 ? 22.609 -69.25 -22.859 1 86.5 627 LYS B O 1
ATOM 11510 N N . THR B 1 628 ? 23.797 -68.312 -21.172 1 86.62 628 THR B N 1
ATOM 11511 C CA . THR B 1 628 ? 23.5 -66.938 -21.625 1 86.62 628 THR B CA 1
ATOM 11512 C C . THR B 1 628 ? 24.781 -66.125 -21.672 1 86.62 628 THR B C 1
ATOM 11514 O O . THR B 1 628 ? 25.812 -66.5 -21.141 1 86.62 628 THR B O 1
ATOM 11517 N N . LYS B 1 629 ? 24.75 -65.188 -22.562 1 87.31 629 LYS B N 1
ATOM 11518 C CA . LYS B 1 629 ? 25.859 -64.25 -22.672 1 87.31 629 LYS B CA 1
ATOM 11519 C C . LYS B 1 629 ? 25.531 -62.938 -21.953 1 87.31 629 LYS B C 1
ATOM 11521 O O . LYS B 1 629 ? 24.359 -62.594 -21.766 1 87.31 629 LYS B O 1
ATOM 11526 N N . THR B 1 630 ? 26.547 -62.312 -21.406 1 85.88 630 THR B N 1
ATOM 11527 C CA . THR B 1 630 ? 26.375 -61.062 -20.656 1 85.88 630 THR B CA 1
ATOM 11528 C C . THR B 1 630 ? 26.891 -59.906 -21.469 1 85.88 630 THR B C 1
ATOM 11530 O O . THR B 1 630 ? 27.828 -60.031 -22.266 1 85.88 630 THR B O 1
ATOM 11533 N N . LYS B 1 631 ? 26.078 -58.812 -21.391 1 85.75 631 LYS B N 1
ATOM 11534 C CA . LYS B 1 631 ? 26.5 -57.562 -22 1 85.75 631 LYS B CA 1
ATOM 11535 C C . LYS B 1 631 ? 27.016 -56.594 -20.953 1 85.75 631 LYS B C 1
ATOM 11537 O O . LYS B 1 631 ? 26.344 -56.344 -19.938 1 85.75 631 LYS B O 1
ATOM 11542 N N . LYS B 1 632 ? 28.156 -56.125 -21.156 1 80.38 632 LYS B N 1
ATOM 11543 C CA . LYS B 1 632 ? 28.734 -55.125 -20.25 1 80.38 632 LYS B CA 1
ATOM 11544 C C . LYS B 1 632 ? 28.078 -53.75 -20.422 1 80.38 632 LYS B C 1
ATOM 11546 O O . LYS B 1 632 ? 28 -53.25 -21.531 1 80.38 632 LYS B O 1
ATOM 11551 N N . MET B 1 633 ? 27.531 -53.312 -19.391 1 80.25 633 MET B N 1
ATOM 11552 C CA . MET B 1 633 ? 26.891 -52 -19.406 1 80.25 633 MET B CA 1
ATOM 11553 C C . MET B 1 633 ? 27.906 -50.906 -19.094 1 80.25 633 MET B C 1
ATOM 11555 O O . MET B 1 633 ? 28.766 -51.062 -18.219 1 80.25 633 MET B O 1
ATOM 11559 N N . PRO B 1 634 ? 27.766 -49.812 -19.891 1 79 634 PRO B N 1
ATOM 11560 C CA . PRO B 1 634 ? 28.641 -48.688 -19.578 1 79 634 PRO B CA 1
ATOM 11561 C C . PRO B 1 634 ? 28.266 -47.969 -18.281 1 79 634 PRO B C 1
ATOM 11563 O O . PRO B 1 634 ? 27.109 -48.031 -17.859 1 79 634 PRO B O 1
ATOM 11566 N N . SER B 1 635 ? 29.219 -47.375 -17.547 1 76.12 635 SER B N 1
ATOM 11567 C CA . SER B 1 635 ? 28.984 -46.625 -16.328 1 76.12 635 SER B CA 1
ATOM 11568 C C . SER B 1 635 ? 28.281 -45.312 -16.609 1 76.12 635 SER B C 1
ATOM 11570 O O . SER B 1 635 ? 28.641 -44.594 -17.531 1 76.12 635 SER B O 1
ATOM 11572 N N . PHE B 1 636 ? 27.094 -45.094 -16.109 1 79.38 636 PHE B N 1
ATOM 11573 C CA . PHE B 1 636 ? 26.328 -43.844 -16.297 1 79.38 636 PHE B CA 1
ATOM 11574 C C . PHE B 1 636 ? 25.984 -43.25 -14.938 1 79.38 636 PHE B C 1
ATOM 11576 O O . PHE B 1 636 ? 25.609 -43.938 -14 1 79.38 636 PHE B O 1
ATOM 11583 N N . ASP B 1 637 ? 26.266 -41.875 -14.836 1 77.44 637 ASP B N 1
ATOM 11584 C CA . ASP B 1 637 ? 25.953 -41.125 -13.617 1 77.44 637 ASP B CA 1
ATOM 11585 C C . ASP B 1 637 ? 24.547 -40.531 -13.688 1 77.44 637 ASP B C 1
ATOM 11587 O O . ASP B 1 637 ? 24.266 -39.688 -14.547 1 77.44 637 ASP B O 1
ATOM 11591 N N . LEU B 1 638 ? 23.703 -40.844 -12.852 1 76.62 638 LEU B N 1
ATOM 11592 C CA . LEU B 1 638 ? 22.312 -40.406 -12.789 1 76.62 638 LEU B CA 1
ATOM 11593 C C . LEU B 1 638 ? 22.203 -38.969 -12.344 1 76.62 638 LEU B C 1
ATOM 11595 O O . LEU B 1 638 ? 21.172 -38.312 -12.562 1 76.62 638 LEU B O 1
ATOM 11599 N N . ASN B 1 639 ? 23.203 -38.406 -11.781 1 71.06 639 ASN B N 1
ATOM 11600 C CA . ASN B 1 639 ? 23.125 -37.062 -11.211 1 71.06 639 ASN B CA 1
ATOM 11601 C C . ASN B 1 639 ? 22.906 -36 -12.281 1 71.06 639 ASN B C 1
ATOM 11603 O O . ASN B 1 639 ? 22.469 -34.906 -11.984 1 71.06 639 ASN B O 1
ATOM 11607 N N . ASP B 1 640 ? 23.156 -36.375 -13.484 1 67.12 640 ASP B N 1
ATOM 11608 C CA . ASP B 1 640 ? 23.047 -35.375 -14.555 1 67.12 640 ASP B CA 1
ATOM 11609 C C . ASP B 1 640 ? 21.625 -35.312 -15.086 1 67.12 640 ASP B C 1
ATOM 11611 O O . ASP B 1 640 ? 21.297 -34.438 -15.875 1 67.12 640 ASP B O 1
ATOM 11615 N N . VAL B 1 641 ? 20.766 -36.219 -14.641 1 73 641 VAL B N 1
ATOM 11616 C CA . VAL B 1 641 ? 19.406 -36.25 -15.156 1 73 641 VAL B CA 1
ATOM 11617 C C . VAL B 1 641 ? 18.438 -35.656 -14.125 1 73 641 VAL B C 1
ATOM 11619 O O . VAL B 1 641 ? 18.578 -35.906 -12.93 1 73 641 VAL B O 1
ATOM 11622 N N . LYS B 1 642 ? 17.578 -34.812 -14.672 1 66.31 642 LYS B N 1
ATOM 11623 C CA . LYS B 1 642 ? 16.594 -34.219 -13.797 1 66.31 642 LYS B CA 1
ATOM 11624 C C . LYS B 1 642 ? 15.68 -35.25 -13.18 1 66.31 642 LYS B C 1
ATOM 11626 O O . LYS B 1 642 ? 15.266 -36.219 -13.852 1 66.31 642 LYS B O 1
ATOM 11631 N N . LYS B 1 643 ? 15.43 -35.219 -12 1 60.03 643 LYS B N 1
ATOM 11632 C CA . LYS B 1 643 ? 14.664 -36.219 -11.234 1 60.03 643 LYS B CA 1
ATOM 11633 C C . LYS B 1 643 ? 13.227 -36.312 -11.742 1 60.03 643 LYS B C 1
ATOM 11635 O O . LYS B 1 643 ? 12.594 -37.344 -11.625 1 60.03 643 LYS B O 1
ATOM 11640 N N . ASN B 1 644 ? 12.82 -35.312 -12.383 1 59.75 644 ASN B N 1
ATOM 11641 C CA . ASN B 1 644 ? 11.43 -35.312 -12.82 1 59.75 644 ASN B CA 1
ATOM 11642 C C . ASN B 1 644 ? 11.297 -35.844 -14.25 1 59.75 644 ASN B C 1
ATOM 11644 O O . ASN B 1 644 ? 10.195 -35.844 -14.805 1 59.75 644 ASN B O 1
ATOM 11648 N N . GLN B 1 645 ? 12.305 -36.375 -14.562 1 70.5 645 GLN B N 1
ATOM 11649 C CA . GLN B 1 645 ? 12.258 -36.844 -15.938 1 70.5 645 GLN B CA 1
ATOM 11650 C C . GLN B 1 645 ? 11.539 -38.188 -16.016 1 70.5 645 GLN B C 1
ATOM 11652 O O . GLN B 1 645 ? 11.625 -39 -15.094 1 70.5 645 GLN B O 1
ATOM 11657 N N . TYR B 1 646 ? 10.75 -38.406 -17.016 1 71.62 646 TYR B N 1
ATOM 11658 C CA . TYR B 1 646 ? 9.93 -39.594 -17.25 1 71.62 646 TYR B CA 1
ATOM 11659 C C . TYR B 1 646 ? 10.75 -40.844 -17.094 1 71.62 646 TYR B C 1
ATOM 11661 O O . TYR B 1 646 ? 10.297 -41.844 -16.484 1 71.62 646 TYR B O 1
ATOM 11669 N N . PHE B 1 647 ? 12.023 -40.875 -17.531 1 76.69 647 PHE B N 1
ATOM 11670 C CA . PHE B 1 647 ? 12.82 -42.094 -17.562 1 76.69 647 PHE B CA 1
ATOM 11671 C C . PHE B 1 647 ? 13.828 -42.094 -16.422 1 76.69 647 PHE B C 1
ATOM 11673 O O . PHE B 1 647 ? 14.797 -42.844 -16.453 1 76.69 647 PHE B O 1
ATOM 11680 N N . TYR B 1 648 ? 13.617 -41.312 -15.492 1 71.88 648 TYR B N 1
ATOM 11681 C CA . TYR B 1 648 ? 14.562 -41.25 -14.391 1 71.88 648 TYR B CA 1
ATOM 11682 C C . TYR B 1 648 ? 14.633 -42.562 -13.641 1 71.88 648 TYR B C 1
ATOM 11684 O O . TYR B 1 648 ? 15.727 -43.062 -13.336 1 71.88 648 TYR B O 1
ATOM 11692 N N . SER B 1 649 ? 13.516 -43.125 -13.406 1 68 649 SER B N 1
ATOM 11693 C CA . SER B 1 649 ? 13.484 -44.406 -12.664 1 68 649 SER B CA 1
ATOM 11694 C C . SER B 1 649 ? 14.086 -45.531 -13.492 1 68 649 SER B C 1
ATOM 11696 O O . SER B 1 649 ? 14.758 -46.406 -12.945 1 68 649 SER B O 1
ATOM 11698 N N . THR B 1 650 ? 13.844 -45.469 -14.812 1 74.31 650 THR B N 1
ATOM 11699 C CA . THR B 1 650 ? 14.367 -46.5 -15.703 1 74.31 650 THR B CA 1
ATOM 11700 C C . THR B 1 650 ? 15.891 -46.438 -15.773 1 74.31 650 THR B C 1
ATOM 11702 O O . THR B 1 650 ? 16.562 -47.469 -15.82 1 74.31 650 THR B O 1
ATOM 11705 N N . LEU B 1 651 ? 16.391 -45.281 -15.641 1 75.44 651 LEU B N 1
ATOM 11706 C CA . LEU B 1 651 ? 17.828 -45.094 -15.727 1 75.44 651 LEU B CA 1
ATOM 11707 C C . LEU B 1 651 ? 18.516 -45.438 -14.406 1 75.44 651 LEU B C 1
ATOM 11709 O O . LEU B 1 651 ? 19.688 -45.812 -14.391 1 75.44 651 LEU B O 1
ATOM 11713 N N . GLY B 1 652 ? 17.75 -45.406 -13.367 1 70.75 652 GLY B N 1
ATOM 11714 C CA . GLY B 1 652 ? 18.328 -45.656 -12.062 1 70.75 652 GLY B CA 1
ATOM 11715 C C . GLY B 1 652 ? 18.203 -47.094 -11.602 1 70.75 652 GLY B C 1
ATOM 11716 O O . GLY B 1 652 ? 18.906 -47.5 -10.672 1 70.75 652 GLY B O 1
ATOM 11717 N N . GLU B 1 653 ? 17.328 -47.875 -12.18 1 70.25 653 GLU B N 1
ATOM 11718 C CA . GLU B 1 653 ? 17.125 -49.25 -11.773 1 70.25 653 GLU B CA 1
ATOM 11719 C C . GLU B 1 653 ? 18.281 -50.156 -12.242 1 70.25 653 GLU B C 1
ATOM 11721 O O . GLU B 1 653 ? 18.812 -49.938 -13.336 1 70.25 653 GLU B O 1
ATOM 11726 N N . PRO B 1 654 ? 18.734 -51.062 -11.383 1 71.75 654 PRO B N 1
ATOM 11727 C CA . PRO B 1 654 ? 19.797 -51.969 -11.797 1 71.75 654 PRO B CA 1
ATOM 11728 C C . PRO B 1 654 ? 19.312 -52.969 -12.859 1 71.75 654 PRO B C 1
ATOM 11730 O O . PRO B 1 654 ? 18.234 -53.562 -12.727 1 71.75 654 PRO B O 1
ATOM 11733 N N . VAL B 1 655 ? 19.859 -52.906 -14 1 74.06 655 VAL B N 1
ATOM 11734 C CA . VAL B 1 655 ? 19.5 -53.781 -15.109 1 74.06 655 VAL B CA 1
ATOM 11735 C C . VAL B 1 655 ? 20.422 -54.969 -15.133 1 74.06 655 VAL B C 1
ATOM 11737 O O . VAL B 1 655 ? 21.625 -54.875 -14.859 1 74.06 655 VAL B O 1
ATOM 11740 N N . SER B 1 656 ? 19.844 -56.125 -15.188 1 75.88 656 SER B N 1
ATOM 11741 C CA . SER B 1 656 ? 20.625 -57.375 -15.32 1 75.88 656 SER B CA 1
ATOM 11742 C C . SER B 1 656 ? 21.453 -57.375 -16.594 1 75.88 656 SER B C 1
ATOM 11744 O O . SER B 1 656 ? 20.969 -56.938 -17.656 1 75.88 656 SER B O 1
ATOM 11746 N N . ASP B 1 657 ? 22.703 -57.75 -16.547 1 78.94 657 ASP B N 1
ATOM 11747 C CA . ASP B 1 657 ? 23.625 -57.781 -17.672 1 78.94 657 ASP B CA 1
ATOM 11748 C C . ASP B 1 657 ? 23.391 -59.031 -18.547 1 78.94 657 ASP B C 1
ATOM 11750 O O . ASP B 1 657 ? 23.969 -59.125 -19.625 1 78.94 657 ASP B O 1
ATOM 11754 N N . LYS B 1 658 ? 22.5 -59.844 -18.109 1 84.31 658 LYS B N 1
ATOM 11755 C CA . LYS B 1 658 ? 22.281 -61.094 -18.875 1 84.31 658 LYS B CA 1
ATOM 11756 C C . LYS B 1 658 ? 21.172 -60.906 -19.906 1 84.31 658 LYS B C 1
ATOM 11758 O O . LYS B 1 658 ? 20.188 -60.188 -19.672 1 84.31 658 LYS B O 1
ATOM 11763 N N . TYR B 1 659 ? 21.438 -61.406 -21.125 1 84.5 659 TYR B N 1
ATOM 11764 C CA . TYR B 1 659 ? 20.469 -61.281 -22.203 1 84.5 659 TYR B CA 1
ATOM 11765 C C . TYR B 1 659 ? 19.203 -62.062 -21.875 1 84.5 659 TYR B C 1
ATOM 11767 O O . TYR B 1 659 ? 18.094 -61.688 -22.281 1 84.5 659 TYR B O 1
ATOM 11775 N N . SER B 1 660 ? 19.359 -63.188 -21.234 1 84.44 660 SER B N 1
ATOM 11776 C CA . SER B 1 660 ? 18.219 -64.062 -20.953 1 84.44 660 SER B CA 1
ATOM 11777 C C . SER B 1 660 ? 18.406 -64.812 -19.656 1 84.44 660 SER B C 1
ATOM 11779 O O . SER B 1 660 ? 19.516 -64.938 -19.141 1 84.44 660 SER B O 1
ATOM 11781 N N . THR B 1 661 ? 17.359 -65.312 -19.172 1 82.94 661 THR B N 1
ATOM 11782 C CA . THR B 1 661 ? 17.391 -66.25 -18.031 1 82.94 661 THR B CA 1
ATOM 11783 C C . THR B 1 661 ? 17.656 -67.688 -18.516 1 82.94 661 THR B C 1
ATOM 11785 O O . THR B 1 661 ? 16.938 -68.188 -19.375 1 82.94 661 THR B O 1
ATOM 11788 N N . PRO B 1 662 ? 18.766 -68.188 -18.125 1 85.94 662 PRO B N 1
ATOM 11789 C CA . PRO B 1 662 ? 19.094 -69.562 -18.578 1 85.94 662 PRO B CA 1
ATOM 11790 C C . PRO B 1 662 ? 18 -70.562 -18.234 1 85.94 662 PRO B C 1
ATOM 11792 O O . PRO B 1 662 ? 17.359 -70.5 -17.188 1 85.94 662 PRO B O 1
ATOM 11795 N N . VAL B 1 663 ? 17.719 -71.5 -19.156 1 85.88 663 VAL B N 1
ATOM 11796 C CA . VAL B 1 663 ? 16.719 -72.5 -18.984 1 85.88 663 VAL B CA 1
ATOM 11797 C C . VAL B 1 663 ? 17.141 -73.5 -17.891 1 85.88 663 VAL B C 1
ATOM 11799 O O . VAL B 1 663 ? 18.297 -73.938 -17.875 1 85.88 663 VAL B O 1
ATOM 11802 N N . THR B 1 664 ? 16.344 -73.812 -17.047 1 84.88 664 THR B N 1
ATOM 11803 C CA . THR B 1 664 ? 16.625 -74.688 -15.945 1 84.88 664 THR B CA 1
ATOM 11804 C C . THR B 1 664 ? 16.609 -76.125 -16.422 1 84.88 664 THR B C 1
ATOM 11806 O O . THR B 1 664 ? 16 -76.5 -17.453 1 84.88 664 THR B O 1
ATOM 11809 N N . GLU B 1 665 ? 17.359 -77 -15.703 1 82.5 665 GLU B N 1
ATOM 11810 C CA . GLU B 1 665 ? 17.438 -78.438 -16.047 1 82.5 665 GLU B CA 1
ATOM 11811 C C . GLU B 1 665 ? 16.078 -79.125 -15.945 1 82.5 665 GLU B C 1
ATOM 11813 O O . GLU B 1 665 ? 15.734 -79.938 -16.766 1 82.5 665 GLU B O 1
ATOM 11818 N N . GLN B 1 666 ? 15.328 -78.688 -15.016 1 82.44 666 GLN B N 1
ATOM 11819 C CA . GLN B 1 666 ? 14 -79.25 -14.836 1 82.44 666 GLN B CA 1
ATOM 11820 C C . GLN B 1 666 ? 13.078 -78.875 -15.992 1 82.44 666 GLN B C 1
ATOM 11822 O O . GLN B 1 666 ? 12.336 -79.75 -16.484 1 82.44 666 GLN B O 1
ATOM 11827 N N . PHE B 1 667 ? 13.25 -77.75 -16.391 1 84.94 667 PHE B N 1
ATOM 11828 C CA . PHE B 1 667 ? 12.414 -77.312 -17.5 1 84.94 667 PHE B CA 1
ATOM 11829 C C . PHE B 1 667 ? 12.836 -78 -18.797 1 84.94 667 PHE B C 1
ATOM 11831 O O . PHE B 1 667 ? 11.992 -78.375 -19.609 1 84.94 667 PHE B O 1
ATOM 11838 N N . ALA B 1 668 ? 14.047 -78.062 -19.016 1 86 668 ALA B N 1
ATOM 11839 C CA . ALA B 1 668 ? 14.57 -78.75 -20.219 1 86 668 ALA B CA 1
ATOM 11840 C C . ALA B 1 668 ? 14.109 -80.188 -20.312 1 86 668 ALA B C 1
ATOM 11842 O O . ALA B 1 668 ? 13.789 -80.688 -21.391 1 86 668 ALA B O 1
ATOM 11843 N N . LEU B 1 669 ? 14.07 -80.875 -19.141 1 81.44 669 LEU B N 1
ATOM 11844 C CA . LEU B 1 669 ? 13.641 -82.312 -19.094 1 81.44 669 LEU B CA 1
ATOM 11845 C C . LEU B 1 669 ? 12.156 -82.438 -19.406 1 81.44 669 LEU B C 1
ATOM 11847 O O . LEU B 1 669 ? 11.734 -83.312 -20.109 1 81.44 669 LEU B O 1
ATOM 11851 N N . GLU B 1 670 ? 11.508 -81.5 -18.875 1 84.31 670 GLU B N 1
ATOM 11852 C CA . GLU B 1 670 ? 10.062 -81.562 -19.109 1 84.31 670 GLU B CA 1
ATOM 11853 C C . GLU B 1 670 ? 9.75 -81.312 -20.578 1 84.31 670 GLU B C 1
ATOM 11855 O O . GLU B 1 670 ? 8.891 -82 -21.156 1 84.31 670 GLU B O 1
ATOM 11860 N N . VAL B 1 671 ? 10.422 -80.375 -21.172 1 86.25 671 VAL B N 1
ATOM 11861 C CA . VAL B 1 671 ? 10.203 -80.062 -22.578 1 86.25 671 VAL B CA 1
ATOM 11862 C C . VAL B 1 671 ? 10.68 -81.25 -23.453 1 86.25 671 VAL B C 1
ATOM 11864 O O . VAL B 1 671 ? 10.031 -81.562 -24.453 1 86.25 671 VAL B O 1
ATOM 11867 N N . THR B 1 672 ? 11.773 -81.812 -23.078 1 83.69 672 THR B N 1
ATOM 11868 C CA . THR B 1 672 ? 12.312 -82.938 -23.859 1 83.69 672 THR B CA 1
ATOM 11869 C C . THR B 1 672 ? 11.352 -84.125 -23.828 1 83.69 672 THR B C 1
ATOM 11871 O O . THR B 1 672 ? 11.133 -84.812 -24.844 1 83.69 672 THR B O 1
ATOM 11874 N N . ASN B 1 673 ? 10.75 -84.375 -22.656 1 81.19 673 ASN B N 1
ATOM 11875 C CA . ASN B 1 673 ? 9.812 -85.438 -22.547 1 81.19 673 ASN B CA 1
ATOM 11876 C C . ASN B 1 673 ? 8.555 -85.25 -23.375 1 81.19 673 ASN B C 1
ATOM 11878 O O . ASN B 1 673 ? 8.07 -86.125 -24.047 1 81.19 673 ASN B O 1
ATOM 11882 N N . SER B 1 674 ? 8.172 -84.062 -23.297 1 82.69 674 SER B N 1
ATOM 11883 C CA . SER B 1 674 ? 6.984 -83.75 -24.078 1 82.69 674 SER B CA 1
ATOM 11884 C C . SER B 1 674 ? 7.266 -83.812 -25.562 1 82.69 674 SER B C 1
ATOM 11886 O O . SER B 1 674 ? 6.445 -84.312 -26.328 1 82.69 674 SER B O 1
ATOM 11888 N N . CYS B 1 675 ? 8.344 -83.375 -26.016 1 86.31 675 CYS B N 1
ATOM 11889 C CA . CYS B 1 675 ? 8.703 -83.375 -27.422 1 86.31 675 CYS B CA 1
ATOM 11890 C C . CYS B 1 675 ? 9.07 -84.812 -27.906 1 86.31 675 CYS B C 1
ATOM 11892 O O . CYS B 1 675 ? 8.812 -85.125 -29.062 1 86.31 675 CYS B O 1
ATOM 11894 N N . SER B 1 676 ? 9.719 -85.562 -27.016 1 82.38 676 SER B N 1
ATOM 11895 C CA . SER B 1 676 ? 10.109 -86.938 -27.406 1 82.38 676 SER B CA 1
ATOM 11896 C C . SER B 1 676 ? 8.898 -87.75 -27.828 1 82.38 676 SER B C 1
ATOM 11898 O O . SER B 1 676 ? 8.977 -88.562 -28.781 1 82.38 676 SER B O 1
ATOM 11900 N N . LYS B 1 677 ? 7.852 -87.5 -27.141 1 78.25 677 LYS B N 1
ATOM 11901 C CA . LYS B 1 677 ? 6.625 -88.188 -27.531 1 78.25 677 LYS B CA 1
ATOM 11902 C C . LYS B 1 677 ? 6.184 -87.812 -28.938 1 78.25 677 LYS B C 1
ATOM 11904 O O . LYS B 1 677 ? 5.801 -88.625 -29.75 1 78.25 677 LYS B O 1
ATOM 11909 N N . LYS B 1 678 ? 6.395 -86.625 -29.172 1 81 678 LYS B N 1
ATOM 11910 C CA . LYS B 1 678 ? 5.977 -86.125 -30.469 1 81 678 LYS B CA 1
ATOM 11911 C C . LYS B 1 678 ? 6.973 -86.562 -31.562 1 81 678 LYS B C 1
ATOM 11913 O O . LYS B 1 678 ? 6.582 -86.812 -32.688 1 81 678 LYS B O 1
ATOM 11918 N N . PHE B 1 679 ? 8.242 -86.688 -31.266 1 84.62 679 PHE B N 1
ATOM 11919 C CA . PHE B 1 679 ? 9.266 -87.125 -32.188 1 84.62 679 PHE B CA 1
ATOM 11920 C C . PHE B 1 679 ? 9.008 -88.562 -32.594 1 84.62 679 PHE B C 1
ATOM 11922 O O . PHE B 1 679 ? 9.102 -88.938 -33.781 1 84.62 679 PHE B O 1
ATOM 11929 N N . LEU B 1 680 ? 8.688 -89.312 -31.516 1 78 680 LEU B N 1
ATOM 11930 C CA . LEU B 1 680 ? 8.445 -90.688 -31.75 1 78 680 LEU B CA 1
ATOM 11931 C C . LEU B 1 680 ? 7.238 -90.938 -32.656 1 78 680 LEU B C 1
ATOM 11933 O O . LEU B 1 680 ? 7.219 -91.812 -33.5 1 78 680 LEU B O 1
ATOM 11937 N N . GLU B 1 681 ? 6.406 -90.125 -32.438 1 75.19 681 GLU B N 1
ATOM 11938 C CA . GLU B 1 681 ? 5.23 -90.188 -33.312 1 75.19 681 GLU B CA 1
ATOM 11939 C C . GLU B 1 681 ? 5.594 -89.875 -34.75 1 75.19 681 GLU B C 1
ATOM 11941 O O . GLU B 1 681 ? 5.102 -90.562 -35.688 1 75.19 681 GLU B O 1
ATOM 11946 N N . MET B 1 682 ? 6.43 -89 -35.031 1 80.12 682 MET B N 1
ATOM 11947 C CA . MET B 1 682 ? 6.875 -88.688 -36.375 1 80.12 682 MET B CA 1
ATOM 11948 C C . MET B 1 682 ? 7.719 -89.812 -36.969 1 80.12 682 MET B C 1
ATOM 11950 O O . MET B 1 682 ? 7.641 -90.062 -38.156 1 80.12 682 MET B O 1
ATOM 11954 N N . TYR B 1 683 ? 8.453 -90.375 -36.125 1 78.19 683 TYR B N 1
ATOM 11955 C CA . TYR B 1 683 ? 9.266 -91.5 -36.531 1 78.19 683 TYR B CA 1
ATOM 11956 C C . TYR B 1 683 ? 8.391 -92.688 -36.938 1 78.19 683 TYR B C 1
ATOM 11958 O O . TYR B 1 683 ? 8.641 -93.312 -37.938 1 78.19 683 TYR B O 1
ATOM 11966 N N . LYS B 1 684 ? 7.41 -92.938 -36.094 1 72.06 684 LYS B N 1
ATOM 11967 C CA . LYS B 1 684 ? 6.508 -94.062 -36.406 1 72.06 684 LYS B CA 1
ATOM 11968 C C . LYS B 1 684 ? 5.797 -93.812 -37.75 1 72.06 684 LYS B C 1
ATOM 11970 O O . LYS B 1 684 ? 5.613 -94.812 -38.531 1 72.06 684 LYS B O 1
ATOM 11975 N N . ASN B 1 685 ? 5.609 -92.688 -37.938 1 71.88 685 ASN B N 1
ATOM 11976 C CA . ASN B 1 685 ? 4.961 -92.375 -39.219 1 71.88 685 ASN B CA 1
ATOM 11977 C C . ASN B 1 685 ? 5.91 -92.562 -40.406 1 71.88 685 ASN B C 1
ATOM 11979 O O . ASN B 1 685 ? 5.508 -93.062 -41.438 1 71.88 685 ASN B O 1
ATOM 11983 N N . ALA B 1 686 ? 7.105 -92.188 -40.25 1 75.31 686 ALA B N 1
ATOM 11984 C CA . ALA B 1 686 ? 8.109 -92.438 -41.312 1 75.31 686 ALA B CA 1
ATOM 11985 C C . ALA B 1 686 ? 8.406 -93.875 -41.5 1 75.31 686 ALA B C 1
ATOM 11987 O O . ALA B 1 686 ? 8.641 -94.312 -42.625 1 75.31 686 ALA B O 1
ATOM 11988 N N . GLN B 1 687 ? 8.344 -94.688 -40.438 1 71.38 687 GLN B N 1
ATOM 11989 C CA . GLN B 1 687 ? 8.594 -96.125 -40.531 1 71.38 687 GLN B CA 1
ATOM 11990 C C . GLN B 1 687 ? 7.5 -96.812 -41.312 1 71.38 687 GLN B C 1
ATOM 11992 O O . GLN B 1 687 ? 7.781 -97.75 -42.094 1 71.38 687 GLN B O 1
ATOM 11997 N N . VAL B 1 688 ? 6.41 -96.375 -41.125 1 64.06 688 VAL B N 1
ATOM 11998 C CA . VAL B 1 688 ? 5.289 -97 -41.844 1 64.06 688 VAL B CA 1
ATOM 11999 C C . VAL B 1 688 ? 5.434 -96.688 -43.344 1 64.06 688 VAL B C 1
ATOM 12001 O O . VAL B 1 688 ? 5.191 -97.625 -44.156 1 64.06 688 VAL B O 1
ATOM 12004 N N . VAL B 1 689 ? 6 -95.562 -43.625 1 67.5 689 VAL B N 1
ATOM 12005 C CA . VAL B 1 689 ? 6.172 -95.25 -45.031 1 67.5 689 VAL B CA 1
ATOM 12006 C C . VAL B 1 689 ? 7.348 -96 -45.625 1 67.5 689 VAL B C 1
ATOM 12008 O O . VAL B 1 689 ? 7.293 -96.438 -46.781 1 67.5 689 VAL B O 1
ATOM 12011 N N . GLN B 1 690 ? 8.344 -96.188 -44.906 1 68.38 690 GLN B N 1
ATOM 12012 C CA . GLN B 1 690 ? 9.523 -96.938 -45.344 1 68.38 690 GLN B CA 1
ATOM 12013 C C . GLN B 1 690 ? 9.195 -98.438 -45.594 1 68.38 690 GLN B C 1
ATOM 12015 O O . GLN B 1 690 ? 9.641 -99 -46.594 1 68.38 690 GLN B O 1
ATOM 12020 N N . ASN B 1 691 ? 8.516 -99.062 -44.625 1 61.25 691 ASN B N 1
ATOM 12021 C CA . ASN B 1 691 ? 8.164 -100.5 -44.781 1 61.25 691 ASN B CA 1
ATOM 12022 C C . ASN B 1 691 ? 7.223 -100.75 -45.938 1 61.25 691 ASN B C 1
ATOM 12024 O O . ASN B 1 691 ? 7.266 -101.812 -46.562 1 61.25 691 ASN B O 1
ATOM 12028 N N . ALA B 1 692 ? 6.562 -99.812 -46.219 1 54.28 692 ALA B N 1
ATOM 12029 C CA . ALA B 1 692 ? 5.656 -99.938 -47.344 1 54.28 692 ALA B CA 1
ATOM 12030 C C . ALA B 1 692 ? 6.418 -99.875 -48.688 1 54.28 692 ALA B C 1
ATOM 12032 O O . ALA B 1 692 ? 6.02 -100.5 -49.656 1 54.28 692 ALA B O 1
ATOM 12033 N N . GLY B 1 693 ? 7.59 -99.25 -48.75 1 50.84 693 GLY B N 1
ATOM 12034 C CA . GLY B 1 693 ? 8.414 -99.188 -49.938 1 50.84 693 GLY B CA 1
ATOM 12035 C C . GLY B 1 693 ? 9.242 -100.438 -50.156 1 50.84 693 GLY B C 1
ATOM 12036 O O . GLY B 1 693 ? 9.422 -100.875 -51.312 1 50.84 693 GLY B O 1
ATOM 12037 N N . THR B 1 694 ? 10 -101.188 -49.219 1 50.75 694 THR B N 1
ATOM 12038 C CA . THR B 1 694 ? 10.852 -102.375 -49.375 1 50.75 694 THR B CA 1
ATOM 12039 C C . THR B 1 694 ? 10 -103.562 -49.594 1 50.75 694 THR B C 1
ATOM 12041 O O . THR B 1 694 ? 10.508 -104.625 -50.094 1 50.75 694 THR B O 1
ATOM 12044 N N . SER B 1 695 ? 8.93 -103.875 -49.125 1 47.22 695 SER B N 1
ATOM 12045 C CA . SER B 1 695 ? 8.125 -105.062 -49.312 1 47.22 695 SER B CA 1
ATOM 12046 C C . SER B 1 695 ? 7.859 -105.312 -50.781 1 47.22 695 SER B C 1
ATOM 12048 O O . SER B 1 695 ? 7.398 -106.375 -51.156 1 47.22 695 SER B O 1
ATOM 12050 N N . ILE B 1 696 ? 8.258 -104.5 -51.625 1 41.88 696 ILE B N 1
ATOM 12051 C CA . ILE B 1 696 ? 8.07 -104.875 -53 1 41.88 696 ILE B CA 1
ATOM 12052 C C . ILE B 1 696 ? 9.031 -106 -53.406 1 41.88 696 ILE B C 1
ATOM 12054 O O . ILE B 1 696 ? 8.656 -106.938 -54.125 1 41.88 696 ILE B O 1
ATOM 12058 N N . SER B 1 697 ? 10.492 -105.875 -53.188 1 42.12 697 SER B N 1
ATOM 12059 C CA . SER B 1 697 ? 11.406 -106.875 -53.812 1 42.12 697 SER B CA 1
ATOM 12060 C C . SER B 1 697 ? 11.719 -108 -52.844 1 42.12 697 SER B C 1
ATOM 12062 O O . SER B 1 697 ? 12.477 -108.938 -53.156 1 42.12 697 SER B O 1
ATOM 12064 N N . SER B 1 698 ? 11.484 -108 -51.594 1 45.41 698 SER B N 1
ATOM 12065 C CA . SER B 1 698 ? 12.047 -109 -50.719 1 45.41 698 SER B CA 1
ATOM 12066 C C . SER B 1 698 ? 11.219 -110.312 -50.781 1 45.41 698 SER B C 1
ATOM 12068 O O . SER B 1 698 ? 10 -110.25 -50.969 1 45.41 698 SER B O 1
ATOM 12070 N N . TRP B 1 699 ? 12.023 -111.562 -51.031 1 45.62 699 TRP B N 1
ATOM 12071 C CA . TRP B 1 699 ? 11.477 -112.875 -51.094 1 45.62 699 TRP B CA 1
ATOM 12072 C C . TRP B 1 699 ? 10.531 -113.125 -49.906 1 45.62 699 TRP B C 1
ATOM 12074 O O . TRP B 1 699 ? 9.75 -114.062 -49.938 1 45.62 699 TRP B O 1
ATOM 12084 N N . ARG B 1 700 ? 10.727 -112.375 -48.938 1 49.47 700 ARG B N 1
ATOM 12085 C CA . ARG B 1 700 ? 10.008 -112.625 -47.688 1 49.47 700 ARG B CA 1
ATOM 12086 C C . ARG B 1 700 ? 8.562 -112.125 -47.781 1 49.47 700 ARG B C 1
ATOM 12088 O O . ARG B 1 700 ? 7.711 -112.5 -47 1 49.47 700 ARG B O 1
ATOM 12095 N N . ASN B 1 701 ? 8.359 -111.375 -48.719 1 48.47 701 ASN B N 1
ATOM 12096 C CA . ASN B 1 701 ? 6.996 -110.875 -48.844 1 48.47 701 ASN B CA 1
ATOM 12097 C C . ASN B 1 701 ? 6.164 -111.75 -49.781 1 48.47 701 ASN B C 1
ATOM 12099 O O . ASN B 1 701 ? 5.086 -111.312 -50.219 1 48.47 701 ASN B O 1
ATOM 12103 N N . ILE B 1 702 ? 6.723 -112.688 -50.281 1 49.88 702 ILE B N 1
ATOM 12104 C CA . ILE B 1 702 ? 5.969 -113.625 -51.062 1 49.88 702 ILE B CA 1
ATOM 12105 C C . ILE B 1 702 ? 4.984 -114.375 -50.156 1 49.88 702 ILE B C 1
ATOM 12107 O O . ILE B 1 702 ? 5.379 -115 -49.188 1 49.88 702 ILE B O 1
ATOM 12111 N N . PRO B 1 703 ? 3.912 -114.188 -50.219 1 53.88 703 PRO B N 1
ATOM 12112 C CA . PRO B 1 703 ? 2.955 -114.938 -49.406 1 53.88 703 PRO B CA 1
ATOM 12113 C C . PRO B 1 703 ? 3.264 -116.438 -49.312 1 53.88 703 PRO B C 1
ATOM 12115 O O . PRO B 1 703 ? 3.752 -117 -50.281 1 53.88 703 PRO B O 1
ATOM 12118 N N . PRO B 1 704 ? 3.289 -116.938 -48.188 1 58 704 PRO B N 1
ATOM 12119 C CA . PRO B 1 704 ? 3.688 -118.312 -48 1 58 704 PRO B CA 1
ATOM 12120 C C . PRO B 1 704 ? 2.996 -119.312 -48.969 1 58 704 PRO B C 1
ATOM 12122 O O . PRO B 1 704 ? 3.568 -120.312 -49.344 1 58 704 PRO B O 1
ATOM 12125 N N . ILE B 1 705 ? 1.803 -118.938 -49.438 1 62.66 705 ILE B N 1
ATOM 12126 C CA . ILE B 1 705 ? 1.089 -119.875 -50.344 1 62.66 705 ILE B CA 1
ATOM 12127 C C . ILE B 1 705 ? 1.861 -120 -51.656 1 62.66 705 ILE B C 1
ATOM 12129 O O . ILE B 1 705 ? 1.869 -121.062 -52.281 1 62.66 705 ILE B O 1
ATOM 12133 N N . PHE B 1 706 ? 2.715 -119 -51.875 1 64 706 PHE B N 1
ATOM 12134 C CA . PHE B 1 706 ? 3.418 -119.125 -53.156 1 64 706 PHE B CA 1
ATOM 12135 C C . PHE B 1 706 ? 4.66 -120 -53.031 1 64 706 PHE B C 1
ATOM 12137 O O . PHE B 1 706 ? 5.082 -120.625 -53.969 1 64 706 PHE B O 1
ATOM 12144 N N . TRP B 1 707 ? 5.07 -120 -51.812 1 65.19 707 TRP B N 1
ATOM 12145 C CA . TRP B 1 707 ? 6.117 -121 -51.562 1 65.19 707 TRP B CA 1
ATOM 12146 C C . TRP B 1 707 ? 5.551 -122.375 -51.594 1 65.19 707 TRP B C 1
ATOM 12148 O O . TRP B 1 707 ? 6.203 -123.312 -52.094 1 65.19 707 TRP B O 1
ATOM 12158 N N . LEU B 1 708 ? 4.301 -122.5 -51.188 1 66.94 708 LEU B N 1
ATOM 12159 C CA . LEU B 1 708 ? 3.631 -123.812 -51.312 1 66.94 708 LEU B CA 1
ATOM 12160 C C . LEU B 1 708 ? 3.316 -124.125 -52.75 1 66.94 708 LEU B C 1
ATOM 12162 O O . LEU B 1 708 ? 3.477 -125.25 -53.188 1 66.94 708 LEU B O 1
ATOM 12166 N N . VAL B 1 709 ? 3.084 -123.125 -53.531 1 70.81 709 VAL B N 1
ATOM 12167 C CA . VAL B 1 709 ? 2.818 -123.312 -54.938 1 70.81 709 VAL B CA 1
ATOM 12168 C C . VAL B 1 709 ? 4.125 -123.625 -55.656 1 70.81 709 VAL B C 1
ATOM 12170 O O . VAL B 1 709 ? 4.176 -124.5 -56.531 1 70.81 709 VAL B O 1
ATOM 12173 N N . LEU B 1 710 ? 5.102 -123.062 -55.156 1 68.94 710 LEU B N 1
ATOM 12174 C CA . LEU B 1 710 ? 6.41 -123.312 -55.75 1 68.94 710 LEU B CA 1
ATOM 12175 C C . LEU B 1 710 ? 6.859 -124.75 -55.375 1 68.94 710 LEU B C 1
ATOM 12177 O O . LEU B 1 710 ? 7.461 -125.438 -56.188 1 68.94 710 LEU B O 1
ATOM 12181 N N . LEU B 1 711 ? 6.438 -125.125 -54.219 1 70.44 711 LEU B N 1
ATOM 12182 C CA . LEU B 1 711 ? 6.777 -126.5 -53.781 1 70.44 711 LEU B CA 1
ATOM 12183 C C . LEU B 1 711 ? 5.93 -127.5 -54.5 1 70.44 711 LEU B C 1
ATOM 12185 O O . LEU B 1 711 ? 6.438 -128.625 -54.906 1 70.44 711 LEU B O 1
ATOM 12189 N N . VAL B 1 712 ? 4.664 -127.188 -54.75 1 69.62 712 VAL B N 1
ATOM 12190 C CA . VAL B 1 712 ? 3.773 -128.125 -55.438 1 69.62 712 VAL B CA 1
ATOM 12191 C C . VAL B 1 712 ? 4.109 -128.25 -56.938 1 69.62 712 VAL B C 1
ATOM 12193 O O . VAL B 1 712 ? 4.172 -129.25 -57.531 1 69.62 712 VAL B O 1
ATOM 12196 N N . LEU B 1 713 ? 4.559 -127.062 -57.406 1 70.75 713 LEU B N 1
ATOM 12197 C CA . LEU B 1 713 ? 4.859 -127 -58.812 1 70.75 713 LEU B CA 1
ATOM 12198 C C . LEU B 1 713 ? 6.297 -127.438 -59.094 1 70.75 713 LEU B C 1
ATOM 12200 O O . LEU B 1 713 ? 6.598 -128 -60.125 1 70.75 713 LEU B O 1
ATOM 12204 N N . GLY B 1 714 ? 7.102 -127.312 -58 1 62.59 714 GLY B N 1
ATOM 12205 C CA . GLY B 1 714 ? 8.492 -127.688 -58.125 1 62.59 714 GLY B CA 1
ATOM 12206 C C . GLY B 1 714 ? 8.742 -129.125 -57.562 1 62.59 714 GLY B C 1
ATOM 12207 O O . GLY B 1 714 ? 9.891 -129.5 -57.5 1 62.59 714 GLY B O 1
ATOM 12208 N N . TRP B 1 715 ? 7.605 -129.75 -57.219 1 66.62 715 TRP B N 1
ATOM 12209 C CA . TRP B 1 715 ? 7.746 -131.125 -56.625 1 66.62 715 TRP B CA 1
ATOM 12210 C C . TRP B 1 715 ? 8.375 -132.125 -57.594 1 66.62 715 TRP B C 1
ATOM 12212 O O . TRP B 1 715 ? 9.195 -132.875 -57.219 1 66.62 715 TRP B O 1
ATOM 12222 N N . ASN B 1 716 ? 7.926 -131.875 -58.844 1 68.62 716 ASN B N 1
ATOM 12223 C CA . ASN B 1 716 ? 8.516 -132.75 -59.812 1 68.62 716 ASN B CA 1
ATOM 12224 C C . ASN B 1 716 ? 10.008 -132.5 -60 1 68.62 716 ASN B C 1
ATOM 12226 O O . ASN B 1 716 ? 10.797 -133.5 -60.094 1 68.62 716 ASN B O 1
ATOM 12230 N N . GLU B 1 717 ? 10.352 -131.375 -59.969 1 66.25 717 GLU B N 1
ATOM 12231 C CA . GLU B 1 717 ? 11.773 -131.125 -60.031 1 66.25 717 GLU B CA 1
ATOM 12232 C C . GLU B 1 717 ? 12.477 -131.375 -58.719 1 66.25 717 GLU B C 1
ATOM 12234 O O . GLU B 1 717 ? 13.594 -131.875 -58.719 1 66.25 717 GLU B O 1
ATOM 12239 N N . LEU B 1 718 ? 11.719 -131.25 -57.719 1 65.69 718 LEU B N 1
ATOM 12240 C CA . LEU B 1 718 ? 12.281 -131.625 -56.438 1 65.69 718 LEU B CA 1
ATOM 12241 C C . LEU B 1 718 ? 12.367 -133.125 -56.281 1 65.69 718 LEU B C 1
ATOM 12243 O O . LEU B 1 718 ? 13.352 -133.75 -55.75 1 65.69 718 LEU B O 1
ATOM 12247 N N . ARG B 1 719 ? 11.289 -133.75 -56.812 1 62 719 ARG B N 1
ATOM 12248 C CA . ARG B 1 719 ? 11.328 -135.25 -56.844 1 62 719 ARG B CA 1
ATOM 12249 C C . ARG B 1 719 ? 12.43 -135.75 -57.781 1 62 719 ARG B C 1
ATOM 12251 O O . ARG B 1 719 ? 13.117 -136.75 -57.438 1 62 719 ARG B O 1
ATOM 12258 N N . SER B 1 720 ? 12.547 -135 -58.875 1 64.62 720 SER B N 1
ATOM 12259 C CA . SER B 1 720 ? 13.625 -135.5 -59.781 1 64.62 720 SER B CA 1
ATOM 12260 C C . SER B 1 720 ? 14.992 -135.25 -59.156 1 64.62 720 SER B C 1
ATOM 12262 O O . SER B 1 720 ? 15.906 -136 -59.281 1 64.62 720 SER B O 1
ATOM 12264 N N . VAL B 1 721 ? 14.969 -134.25 -58.5 1 62.19 721 VAL B N 1
ATOM 12265 C CA . VAL B 1 721 ? 16.219 -134 -57.812 1 62.19 721 VAL B CA 1
ATOM 12266 C C . VAL B 1 721 ? 16.375 -135 -56.625 1 62.19 721 VAL B C 1
ATOM 12268 O O . VAL B 1 721 ? 17.469 -135.5 -56.375 1 62.19 721 VAL B O 1
ATOM 12271 N N . PHE B 1 722 ? 15.195 -135.25 -56.031 1 58.72 722 PHE B N 1
ATOM 12272 C CA . PHE B 1 722 ? 15.25 -136.125 -54.969 1 58.72 722 PHE B CA 1
ATOM 12273 C C . PHE B 1 722 ? 15.516 -137.625 -55.531 1 58.72 722 PHE B C 1
ATOM 12275 O O . PHE B 1 722 ? 16.266 -138.375 -54.938 1 58.72 722 PHE B O 1
ATOM 12282 N N . LYS B 1 723 ? 14.867 -137.875 -56.656 1 55.16 723 LYS B N 1
ATOM 12283 C CA . LYS B 1 723 ? 15.156 -139.125 -57.312 1 55.16 723 LYS B CA 1
ATOM 12284 C C . LYS B 1 723 ? 16.609 -139.125 -57.75 1 55.16 723 LYS B C 1
ATOM 12286 O O . LYS B 1 723 ? 17.266 -140.25 -57.625 1 55.16 723 LYS B O 1
ATOM 12291 N N . VAL B 1 724 ? 16.984 -138.125 -58.312 1 53.5 724 VAL B N 1
ATOM 12292 C CA . VAL B 1 724 ? 18.406 -138.125 -58.625 1 53.5 724 VAL B CA 1
ATOM 12293 C C . VAL B 1 724 ? 19.234 -138.125 -57.344 1 53.5 724 VAL B C 1
ATOM 12295 O O . VAL B 1 724 ? 20.219 -138.875 -57.219 1 53.5 724 VAL B O 1
ATOM 12298 N N . LEU B 1 725 ? 18.734 -137.375 -56.531 1 49.53 725 LEU B N 1
ATOM 12299 C CA . LEU B 1 725 ? 19.438 -137.375 -55.25 1 49.53 725 LEU B CA 1
ATOM 12300 C C . LEU B 1 725 ? 19.188 -138.625 -54.469 1 49.53 725 LEU B C 1
ATOM 12302 O O . LEU B 1 725 ? 20.109 -139.25 -53.844 1 49.53 725 LEU B O 1
ATOM 12306 N N . LEU B 1 726 ? 17.953 -139 -54.562 1 49.44 726 LEU B N 1
ATOM 12307 C CA . LEU B 1 726 ? 17.688 -140.375 -53.969 1 49.44 726 LEU B CA 1
ATOM 12308 C C . LEU B 1 726 ? 18.312 -141.5 -54.812 1 49.44 726 LEU B C 1
ATOM 12310 O O . LEU B 1 726 ? 18.672 -142.5 -54.281 1 49.44 726 LEU B O 1
ATOM 12314 N N . ARG B 1 727 ? 18.328 -141.375 -56.125 1 44.69 727 ARG B N 1
ATOM 12315 C CA . ARG B 1 727 ? 19.219 -142.25 -56.781 1 44.69 727 ARG B CA 1
ATOM 12316 C C . ARG B 1 727 ? 20.625 -142.25 -56.219 1 44.69 727 ARG B C 1
ATOM 12318 O O . ARG B 1 727 ? 21.312 -143.25 -56.062 1 44.69 727 ARG B O 1
ATOM 12325 N N . PHE B 1 728 ? 21.016 -141 -56.094 1 43.91 728 PHE B N 1
ATOM 12326 C CA . PHE B 1 728 ? 22.234 -140.875 -55.312 1 43.91 728 PHE B CA 1
ATOM 12327 C C . PHE B 1 728 ? 21.922 -141 -53.812 1 43.91 728 PHE B C 1
ATOM 12329 O O . PHE B 1 728 ? 22.828 -141.125 -53 1 43.91 728 PHE B O 1
ATOM 12336 N N . TYR B 1 729 ? 20.672 -140.625 -53.406 1 42.44 729 TYR B N 1
ATOM 12337 C CA . TYR B 1 729 ? 20.281 -140.75 -52 1 42.44 729 TYR B CA 1
ATOM 12338 C C . TYR B 1 729 ? 20.312 -142.25 -51.562 1 42.44 729 TYR B C 1
ATOM 12340 O O . TYR B 1 729 ? 20.234 -142.5 -50.375 1 42.44 729 TYR B O 1
ATOM 12348 N N . VAL B 1 730 ? 20.141 -143.25 -52.562 1 44.91 730 VAL B N 1
ATOM 12349 C CA . VAL B 1 730 ? 20.469 -144.5 -52.125 1 44.91 730 VAL B CA 1
ATOM 12350 C C . VAL B 1 730 ? 21.922 -144.625 -51.656 1 44.91 730 VAL B C 1
ATOM 12352 O O . VAL B 1 730 ? 22.281 -145.375 -50.781 1 44.91 730 VAL B O 1
ATOM 12355 N N . VAL B 1 731 ? 22.734 -143.75 -52.344 1 48.12 731 VAL B N 1
ATOM 12356 C CA . VAL B 1 731 ? 24.141 -143.75 -51.938 1 48.12 731 VAL B CA 1
ATOM 12357 C C . VAL B 1 731 ? 24.266 -143 -50.594 1 48.12 731 VAL B C 1
ATOM 12359 O O . VAL B 1 731 ? 25.031 -143.375 -49.719 1 48.12 731 VAL B O 1
ATOM 12362 N N . ILE B 1 732 ? 23.469 -142 -50.406 1 49.5 732 ILE B N 1
ATOM 12363 C CA . ILE B 1 732 ? 23.594 -141.25 -49.156 1 49.5 732 ILE B CA 1
ATOM 12364 C C . ILE B 1 732 ? 22.984 -142 -48.031 1 49.5 732 ILE B C 1
ATOM 12366 O O . ILE B 1 732 ? 23.609 -142.25 -46.969 1 49.5 732 ILE B O 1
ATOM 12370 N N . PRO B 1 733 ? 21.688 -142.5 -48.094 1 52.84 733 PRO B N 1
ATOM 12371 C CA . PRO B 1 733 ? 21.297 -143.375 -47.031 1 52.84 733 PRO B CA 1
ATOM 12372 C C . PRO B 1 733 ? 22.156 -144.625 -46.969 1 52.84 733 PRO B C 1
ATOM 12374 O O . PRO B 1 733 ? 22.469 -145.125 -45.875 1 52.84 733 PRO B O 1
ATOM 12377 N N . LEU B 1 734 ? 22.656 -145.125 -48.156 1 54.88 734 LEU B N 1
ATOM 12378 C CA . LEU B 1 734 ? 23.641 -146.25 -48.188 1 54.88 734 LEU B CA 1
ATOM 12379 C C . LEU B 1 734 ? 24.969 -145.75 -47.594 1 54.88 734 LEU B C 1
ATOM 12381 O O . LEU B 1 734 ? 25.625 -146.625 -46.875 1 54.88 734 LEU B O 1
ATOM 12385 N N . LEU B 1 735 ? 25.344 -144.5 -47.906 1 56.03 735 LEU B N 1
ATOM 12386 C CA . LEU B 1 735 ? 26.516 -144 -47.219 1 56.03 735 LEU B CA 1
ATOM 12387 C C . LEU B 1 735 ? 26.234 -143.75 -45.75 1 56.03 735 LEU B C 1
ATOM 12389 O O . LEU B 1 735 ? 27.094 -144 -44.906 1 56.03 735 LEU B O 1
ATOM 12393 N N . ILE B 1 736 ? 25.016 -143.375 -45.469 1 58.62 736 ILE B N 1
ATOM 12394 C CA . ILE B 1 736 ? 24.609 -143.125 -44.062 1 58.62 736 ILE B CA 1
ATOM 12395 C C . ILE B 1 736 ? 24.453 -144.625 -43.438 1 58.62 736 ILE B C 1
ATOM 12397 O O . ILE B 1 736 ? 24.922 -144.75 -42.312 1 58.62 736 ILE B O 1
ATOM 12401 N N . VAL B 1 737 ? 23.766 -145.5 -44.156 1 61.09 737 VAL B N 1
ATOM 12402 C CA . VAL B 1 737 ? 23.703 -146.875 -43.656 1 61.09 737 VAL B CA 1
ATOM 12403 C C . VAL B 1 737 ? 25.094 -147.5 -43.656 1 61.09 737 VAL B C 1
ATOM 12405 O O . VAL B 1 737 ? 25.469 -148.125 -42.719 1 61.09 737 VAL B O 1
ATOM 12408 N N . PHE B 1 738 ? 25.984 -147.25 -44.75 1 62.84 738 PHE B N 1
ATOM 12409 C CA . PHE B 1 738 ? 27.375 -147.625 -44.75 1 62.84 738 PHE B CA 1
ATOM 12410 C C . PHE B 1 738 ? 28.125 -147 -43.594 1 62.84 738 PHE B C 1
ATOM 12412 O O . PHE B 1 738 ? 28.906 -147.625 -42.906 1 62.84 738 PHE B O 1
ATOM 12419 N N . TYR B 1 739 ? 27.812 -145.75 -43.438 1 59.28 739 TYR B N 1
ATOM 12420 C CA . TYR B 1 739 ? 28.406 -145 -42.281 1 59.28 739 TYR B CA 1
ATOM 12421 C C . TYR B 1 739 ? 27.922 -145.625 -40.969 1 59.28 739 TYR B C 1
ATOM 12423 O O . TYR B 1 739 ? 28.719 -145.875 -40.094 1 59.28 739 TYR B O 1
ATOM 12431 N N . PHE B 1 740 ? 26.609 -145.75 -40.844 1 64.12 740 PHE B N 1
ATOM 12432 C CA . PHE B 1 740 ? 26.125 -146.375 -39.594 1 64.12 740 PHE B CA 1
ATOM 12433 C C . PHE B 1 740 ? 26.484 -147.875 -39.531 1 64.12 740 PHE B C 1
ATOM 12435 O O . PHE B 1 740 ? 26.844 -148.375 -38.438 1 64.12 740 PHE B O 1
ATOM 12442 N N . THR B 1 741 ? 26.453 -148.625 -40.656 1 63.5 741 THR B N 1
ATOM 12443 C CA . THR B 1 741 ? 26.906 -150 -40.656 1 63.5 741 THR B CA 1
ATOM 12444 C C . THR B 1 741 ? 28.422 -150 -40.438 1 63.5 741 THR B C 1
ATOM 12446 O O . THR B 1 741 ? 28.922 -150.875 -39.719 1 63.5 741 THR B O 1
ATOM 12449 N N . PHE B 1 742 ? 29.094 -149.125 -41.125 1 62.16 742 PHE B N 1
ATOM 12450 C CA . PHE B 1 742 ? 30.531 -149.125 -40.875 1 62.16 742 PHE B CA 1
ATOM 12451 C C . PHE B 1 742 ? 30.812 -148.625 -39.469 1 62.16 742 PHE B C 1
ATOM 12453 O O . PHE B 1 742 ? 31.672 -149.125 -38.781 1 62.16 742 PHE B O 1
ATOM 12460 N N . SER B 1 743 ? 30.047 -147.5 -39.062 1 60.69 743 SER B N 1
ATOM 12461 C CA . SER B 1 743 ? 30.203 -147.125 -37.656 1 60.69 743 SER B CA 1
ATOM 12462 C C . SER B 1 743 ? 29.781 -148.25 -36.688 1 60.69 743 SER B C 1
ATOM 12464 O O . SER B 1 743 ? 30.453 -148.5 -35.688 1 60.69 743 SER B O 1
ATOM 12466 N N . TYR B 1 744 ? 28.625 -148.875 -36.969 1 61.44 744 TYR B N 1
ATOM 12467 C CA . TYR B 1 744 ? 28.188 -150 -36.156 1 61.44 744 TYR B CA 1
ATOM 12468 C C . TYR B 1 744 ? 29.156 -151.125 -36.25 1 61.44 744 TYR B C 1
ATOM 12470 O O . TYR B 1 744 ? 29.547 -151.75 -35.25 1 61.44 744 TYR B O 1
ATOM 12478 N N . SER B 1 745 ? 29.562 -151.625 -37.5 1 59.75 745 SER B N 1
ATOM 12479 C CA . SER B 1 745 ? 30.531 -152.625 -37.656 1 59.75 745 SER B CA 1
ATOM 12480 C C . SER B 1 745 ? 31.891 -152.25 -37.094 1 59.75 745 SER B C 1
ATOM 12482 O O . SER B 1 745 ? 32.594 -153.125 -36.5 1 59.75 745 SER B O 1
ATOM 12484 N N . ALA B 1 746 ? 32.188 -151 -37.375 1 57.56 746 ALA B N 1
ATOM 12485 C CA . ALA B 1 746 ? 33.438 -150.5 -36.75 1 57.56 746 ALA B CA 1
ATOM 12486 C C . ALA B 1 746 ? 33.344 -150.5 -35.25 1 57.56 746 ALA B C 1
ATOM 12488 O O . ALA B 1 746 ? 34.312 -150.875 -34.562 1 57.56 746 ALA B O 1
ATOM 12489 N N . THR B 1 747 ? 32.156 -150 -34.781 1 58.47 747 THR B N 1
ATOM 12490 C CA . THR B 1 747 ? 32.031 -150.125 -33.344 1 58.47 747 THR B CA 1
ATOM 12491 C C . THR B 1 747 ? 31.953 -151.5 -32.875 1 58.47 747 THR B C 1
ATOM 12493 O O . THR B 1 747 ? 32.469 -151.875 -31.797 1 58.47 747 THR B O 1
ATOM 12496 N N . LYS B 1 748 ? 31.188 -152.375 -33.594 1 58.59 748 LYS B N 1
ATOM 12497 C CA . LYS B 1 748 ? 31.156 -153.75 -33.188 1 58.59 748 LYS B CA 1
ATOM 12498 C C . LYS B 1 748 ? 32.531 -154.375 -33.344 1 58.59 748 LYS B C 1
ATOM 12500 O O . LYS B 1 748 ? 32.938 -155.25 -32.531 1 58.59 748 LYS B O 1
ATOM 12505 N N . LEU B 1 749 ? 33.156 -154.125 -34.438 1 57.19 749 LEU B N 1
ATOM 12506 C CA . LEU B 1 749 ? 34.438 -154.75 -34.656 1 57.19 749 LEU B CA 1
ATOM 12507 C C . LEU B 1 749 ? 35.531 -154 -33.875 1 57.19 749 LEU B C 1
ATOM 12509 O O . LEU B 1 749 ? 36.438 -154.625 -33.344 1 57.19 749 LEU B O 1
ATOM 12513 N N . LEU B 1 750 ? 35.594 -152.625 -34.031 1 57.91 750 LEU B N 1
ATOM 12514 C CA . LEU B 1 750 ? 36.781 -152 -33.469 1 57.91 750 LEU B CA 1
ATOM 12515 C C . LEU B 1 750 ? 36.438 -151.25 -32.156 1 57.91 750 LEU B C 1
ATOM 12517 O O . LEU B 1 750 ? 37.312 -150.75 -31.516 1 57.91 750 LEU B O 1
ATOM 12521 N N . GLY B 1 751 ? 35.469 -151.75 -31.266 1 54.75 751 GLY B N 1
ATOM 12522 C CA . GLY B 1 751 ? 35.125 -151.375 -29.938 1 54.75 751 GLY B CA 1
ATOM 12523 C C . GLY B 1 751 ? 34.969 -149.875 -29.828 1 54.75 751 GLY B C 1
ATOM 12524 O O . GLY B 1 751 ? 34.875 -149.125 -30.844 1 54.75 751 GLY B O 1
ATOM 12525 N N . PRO B 1 752 ? 34.906 -149.25 -28.609 1 55.25 752 PRO B N 1
ATOM 12526 C CA . PRO B 1 752 ? 34.656 -147.75 -28.281 1 55.25 752 PRO B CA 1
ATOM 12527 C C . PRO B 1 752 ? 35.656 -146.875 -28.984 1 55.25 752 PRO B C 1
ATOM 12529 O O . PRO B 1 752 ? 35.5 -145.625 -28.922 1 55.25 752 PRO B O 1
ATOM 12532 N N . LYS B 1 753 ? 36.812 -147.375 -29.422 1 60.44 753 LYS B N 1
ATOM 12533 C CA . LYS B 1 753 ? 37.844 -146.625 -30.031 1 60.44 753 LYS B CA 1
ATOM 12534 C C . LYS B 1 753 ? 37.406 -146.125 -31.422 1 60.44 753 LYS B C 1
ATOM 12536 O O . LYS B 1 753 ? 38.156 -145.375 -32.094 1 60.44 753 LYS B O 1
ATOM 12541 N N . ALA B 1 754 ? 36.344 -146.75 -31.891 1 55.72 754 ALA B N 1
ATOM 12542 C CA . ALA B 1 754 ? 35.844 -146.375 -33.219 1 55.72 754 ALA B CA 1
ATOM 12543 C C . ALA B 1 754 ? 35.438 -145 -33.312 1 55.72 754 ALA B C 1
ATOM 12545 O O . ALA B 1 754 ? 35.562 -144.375 -34.375 1 55.72 754 ALA B O 1
ATOM 12546 N N . ASP B 1 755 ? 35.031 -144.375 -32.062 1 58.38 755 ASP B N 1
ATOM 12547 C CA . ASP B 1 755 ? 34.625 -143 -32.031 1 58.38 755 ASP B CA 1
ATOM 12548 C C . ASP B 1 755 ? 35.781 -142.125 -32.375 1 58.38 755 ASP B C 1
ATOM 12550 O O . ASP B 1 755 ? 35.594 -141 -32.906 1 58.38 755 ASP B O 1
ATOM 12554 N N . GLN B 1 756 ? 37.031 -142.5 -32.094 1 60.38 756 GLN B N 1
ATOM 12555 C CA . GLN B 1 756 ? 38.219 -141.625 -32.344 1 60.38 756 GLN B CA 1
ATOM 12556 C C . GLN B 1 756 ? 38.469 -141.5 -33.844 1 60.38 756 GLN B C 1
ATOM 12558 O O . GLN B 1 756 ? 38.969 -140.5 -34.281 1 60.38 756 GLN B O 1
ATOM 12563 N N . TYR B 1 757 ? 38.125 -142.5 -34.625 1 58.5 757 TYR B N 1
ATOM 12564 C CA . TYR B 1 757 ? 38.406 -142.5 -36.062 1 58.5 757 TYR B CA 1
ATOM 12565 C C . TYR B 1 757 ? 37.219 -141.875 -36.844 1 58.5 757 TYR B C 1
ATOM 12567 O O . TYR B 1 757 ? 37.375 -141.25 -37.875 1 58.5 757 TYR B O 1
ATOM 12575 N N . VAL B 1 758 ? 36 -142.25 -36.344 1 59.5 758 VAL B N 1
ATOM 12576 C CA . VAL B 1 758 ? 34.781 -141.875 -37.031 1 59.5 758 VAL B CA 1
ATOM 12577 C C . VAL B 1 758 ? 34.562 -140.375 -36.812 1 59.5 758 VAL B C 1
ATOM 12579 O O . VAL B 1 758 ? 34.125 -139.625 -37.719 1 59.5 758 VAL B O 1
ATOM 12582 N N . LYS B 1 759 ? 35 -139.875 -35.562 1 65.81 759 LYS B N 1
ATOM 12583 C CA . LYS B 1 759 ? 34.75 -138.5 -35.25 1 65.81 759 LYS B CA 1
ATOM 12584 C C . LYS B 1 759 ? 35.562 -137.5 -36.188 1 65.81 759 LYS B C 1
ATOM 12586 O O . LYS B 1 759 ? 35.031 -136.625 -36.688 1 65.81 759 LYS B O 1
ATOM 12591 N N . PRO B 1 760 ? 36.812 -137.875 -36.344 1 67.38 760 PRO B N 1
ATOM 12592 C CA . PRO B 1 760 ? 37.531 -137 -37.188 1 67.38 760 PRO B CA 1
ATOM 12593 C C . PRO B 1 760 ? 37 -137 -38.625 1 67.38 760 PRO B C 1
ATOM 12595 O O . PRO B 1 760 ? 37 -135.875 -39.281 1 67.38 760 PRO B O 1
ATOM 12598 N N . VAL B 1 761 ? 36.562 -138 -39.156 1 64.94 761 VAL B N 1
ATOM 12599 C CA . VAL B 1 761 ? 36.031 -138.125 -40.5 1 64.94 761 VAL B CA 1
ATOM 12600 C C . VAL B 1 761 ? 34.688 -137.375 -40.594 1 64.94 761 VAL B C 1
ATOM 12602 O O . VAL B 1 761 ? 34.438 -136.625 -41.562 1 64.94 761 VAL B O 1
ATOM 12605 N N . ARG B 1 762 ? 33.875 -137.625 -39.5 1 63.34 762 ARG B N 1
ATOM 12606 C CA . ARG B 1 762 ? 32.625 -136.875 -39.406 1 63.34 762 ARG B CA 1
ATOM 12607 C C . ARG B 1 762 ? 32.875 -135.375 -39.406 1 63.34 762 ARG B C 1
ATOM 12609 O O . ARG B 1 762 ? 32.219 -134.625 -40.094 1 63.34 762 ARG B O 1
ATOM 12616 N N . ASP B 1 763 ? 33.875 -135 -38.562 1 69.25 763 ASP B N 1
ATOM 12617 C CA . ASP B 1 763 ? 34.188 -133.5 -38.469 1 69.25 763 ASP B CA 1
ATOM 12618 C C . ASP B 1 763 ? 34.75 -133 -39.781 1 69.25 763 ASP B C 1
ATOM 12620 O O . ASP B 1 763 ? 34.406 -131.875 -40.156 1 69.25 763 ASP B O 1
ATOM 12624 N N . LYS B 1 764 ? 35.562 -133.75 -40.531 1 65.31 764 LYS B N 1
ATOM 12625 C CA . LYS B 1 764 ? 36.125 -133.25 -41.812 1 65.31 764 LYS B CA 1
ATOM 12626 C C . LYS B 1 764 ? 35.031 -133.25 -42.906 1 65.31 764 LYS B C 1
ATOM 12628 O O . LYS B 1 764 ? 35.031 -132.25 -43.719 1 65.31 764 LYS B O 1
ATOM 12633 N N . VAL B 1 765 ? 34.094 -134.125 -42.781 1 64.94 765 VAL B N 1
ATOM 12634 C CA . VAL B 1 765 ? 33 -134.125 -43.75 1 64.94 765 VAL B CA 1
ATOM 12635 C C . VAL B 1 765 ? 32.062 -133 -43.5 1 64.94 765 VAL B C 1
ATOM 12637 O O . VAL B 1 765 ? 31.625 -132.375 -44.438 1 64.94 765 VAL B O 1
ATOM 12640 N N . LEU B 1 766 ? 31.875 -132.75 -42.125 1 67.06 766 LEU B N 1
ATOM 12641 C CA . LEU B 1 766 ? 31.016 -131.625 -41.781 1 67.06 766 LEU B CA 1
ATOM 12642 C C . LEU B 1 766 ? 31.688 -130.375 -42.125 1 67.06 766 LEU B C 1
ATOM 12644 O O . LEU B 1 766 ? 31.016 -129.375 -42.594 1 67.06 766 LEU B O 1
ATOM 12648 N N . SER B 1 767 ? 33 -130.25 -41.969 1 71.56 767 SER B N 1
ATOM 12649 C CA . SER B 1 767 ? 33.719 -129.125 -42.375 1 71.56 767 SER B CA 1
ATOM 12650 C C . SER B 1 767 ? 33.719 -128.875 -43.875 1 71.56 767 SER B C 1
ATOM 12652 O O . SER B 1 767 ? 33.625 -127.75 -44.375 1 71.56 767 SER B O 1
ATOM 12654 N N . LEU B 1 768 ? 33.844 -129.875 -44.656 1 65.31 768 LEU B N 1
ATOM 12655 C CA . LEU B 1 768 ? 33.812 -129.875 -46.125 1 65.31 768 LEU B CA 1
ATOM 12656 C C . LEU B 1 768 ? 32.438 -129.5 -46.625 1 65.31 768 LEU B C 1
ATOM 12658 O O . LEU B 1 768 ? 32.312 -128.625 -47.562 1 65.31 768 LEU B O 1
ATOM 12662 N N . PHE B 1 769 ? 31.422 -129.875 -45.875 1 63.25 769 PHE B N 1
ATOM 12663 C CA . PHE B 1 769 ? 30.047 -129.625 -46.188 1 63.25 769 PHE B CA 1
ATOM 12664 C C . PHE B 1 769 ? 29.781 -128.125 -45.906 1 63.25 769 PHE B C 1
ATOM 12666 O O . PHE B 1 769 ? 29.172 -127.375 -46.719 1 63.25 769 PHE B O 1
ATOM 12673 N N . THR B 1 770 ? 30.297 -127.688 -44.75 1 67.81 770 THR B N 1
ATOM 12674 C CA . THR B 1 770 ? 30.125 -126.25 -44.438 1 67.81 770 THR B CA 1
ATOM 12675 C C . THR B 1 770 ? 30.906 -125.375 -45.406 1 67.81 770 THR B C 1
ATOM 12677 O O . THR B 1 770 ? 30.438 -124.312 -45.781 1 67.81 770 THR B O 1
ATOM 12680 N N . ALA B 1 771 ? 32.094 -125.812 -45.875 1 69 771 ALA B N 1
ATOM 12681 C CA . ALA B 1 771 ? 32.906 -125.062 -46.844 1 69 771 ALA B CA 1
ATOM 12682 C C . ALA B 1 771 ? 32.219 -125.062 -48.219 1 69 771 ALA B C 1
ATOM 12684 O O . ALA B 1 771 ? 32.25 -124 -48.906 1 69 771 ALA B O 1
ATOM 12685 N N . LEU B 1 772 ? 31.547 -126.062 -48.625 1 62.75 772 LEU B N 1
ATOM 12686 C CA . LEU B 1 772 ? 30.859 -126.188 -49.906 1 62.75 772 LEU B CA 1
ATOM 12687 C C . LEU B 1 772 ? 29.594 -125.312 -49.875 1 62.75 772 LEU B C 1
ATOM 12689 O O . LEU B 1 772 ? 29.281 -124.625 -50.875 1 62.75 772 LEU B O 1
ATOM 12693 N N . LEU B 1 773 ? 28.922 -125.375 -48.719 1 63.62 773 LEU B N 1
ATOM 12694 C CA . LEU B 1 773 ? 27.75 -124.5 -48.562 1 63.62 773 LEU B CA 1
ATOM 12695 C C . LEU B 1 773 ? 28.156 -123 -48.594 1 63.62 773 LEU B C 1
ATOM 12697 O O . LEU B 1 773 ? 27.484 -122.188 -49.219 1 63.62 773 LEU B O 1
ATOM 12701 N N . ALA B 1 774 ? 29.281 -122.688 -47.938 1 67.62 774 ALA B N 1
ATOM 12702 C CA . ALA B 1 774 ? 29.812 -121.375 -47.969 1 67.62 774 ALA B CA 1
ATOM 12703 C C . ALA B 1 774 ? 30.234 -120.938 -49.375 1 67.62 774 ALA B C 1
ATOM 12705 O O . ALA B 1 774 ? 29.984 -119.812 -49.812 1 67.62 774 ALA B O 1
ATOM 12706 N N . TRP B 1 775 ? 30.859 -121.812 -50.156 1 63.94 775 TRP B N 1
ATOM 12707 C CA . TRP B 1 775 ? 31.234 -121.562 -51.531 1 63.94 775 TRP B CA 1
ATOM 12708 C C . TRP B 1 775 ? 30 -121.375 -52.406 1 63.94 775 TRP B C 1
ATOM 12710 O O . TRP B 1 775 ? 29.969 -120.5 -53.25 1 63.94 775 TRP B O 1
ATOM 12720 N N . PHE B 1 776 ? 28.938 -122.125 -52.188 1 60.75 776 PHE B N 1
ATOM 12721 C CA . PHE B 1 776 ? 27.703 -122 -52.938 1 60.75 776 PHE B CA 1
ATOM 12722 C C . PHE B 1 776 ? 27.031 -120.688 -52.656 1 60.75 776 PHE B C 1
ATOM 12724 O O . PHE B 1 776 ? 26.578 -120 -53.594 1 60.75 776 PHE B O 1
ATOM 12731 N N . VAL B 1 777 ? 27.078 -120.312 -51.406 1 62.12 777 VAL B N 1
ATOM 12732 C CA . VAL B 1 777 ? 26.484 -119.062 -51.062 1 62.12 777 VAL B CA 1
ATOM 12733 C C . VAL B 1 777 ? 27.312 -117.938 -51.656 1 62.12 777 VAL B C 1
ATOM 12735 O O . VAL B 1 777 ? 26.75 -116.938 -52.156 1 62.12 777 VAL B O 1
ATOM 12738 N N . ARG B 1 778 ? 28.625 -118 -51.656 1 62.97 778 ARG B N 1
ATOM 12739 C CA . ARG B 1 778 ? 29.5 -117 -52.281 1 62.97 778 ARG B CA 1
ATOM 12740 C C . ARG B 1 778 ? 29.297 -116.938 -53.781 1 62.97 778 ARG B C 1
ATOM 12742 O O . ARG B 1 778 ? 29.281 -115.875 -54.375 1 62.97 778 ARG B O 1
ATOM 12749 N N . THR B 1 779 ? 29.141 -118.062 -54.438 1 58.94 779 THR B N 1
ATOM 12750 C CA . THR B 1 779 ? 28.922 -118.062 -55.875 1 58.94 779 THR B CA 1
ATOM 12751 C C . THR B 1 779 ? 27.562 -117.5 -56.219 1 58.94 779 THR B C 1
ATOM 12753 O O . THR B 1 779 ? 27.422 -116.75 -57.219 1 58.94 779 THR B O 1
ATOM 12756 N N . LEU B 1 780 ? 26.641 -117.812 -55.344 1 53.44 780 LEU B N 1
ATOM 12757 C CA . LEU B 1 780 ? 25.344 -117.188 -55.562 1 53.44 780 LEU B CA 1
ATOM 12758 C C . LEU B 1 780 ? 25.391 -115.688 -55.406 1 53.44 780 LEU B C 1
ATOM 12760 O O . LEU B 1 780 ? 24.781 -114.938 -56.156 1 53.44 780 LEU B O 1
ATOM 12764 N N . HIS B 1 781 ? 26.219 -115.312 -54.406 1 57.28 781 HIS B N 1
ATOM 12765 C CA . HIS B 1 781 ? 26.406 -113.875 -54.219 1 57.28 781 HIS B CA 1
ATOM 12766 C C . HIS B 1 781 ? 27.172 -113.25 -55.375 1 57.28 781 HIS B C 1
ATOM 12768 O O . HIS B 1 781 ? 26.891 -112.125 -55.781 1 57.28 781 HIS B O 1
ATOM 12774 N N . MET B 1 782 ? 28.172 -113.938 -55.938 1 55.78 782 MET B N 1
ATOM 12775 C CA . MET B 1 782 ? 28.938 -113.438 -57.094 1 55.78 782 MET B CA 1
ATOM 12776 C C . MET B 1 782 ? 28.047 -113.375 -58.312 1 55.78 782 MET B C 1
ATOM 12778 O O . MET B 1 782 ? 28.156 -112.438 -59.094 1 55.78 782 MET B O 1
ATOM 12782 N N . ILE B 1 783 ? 27.125 -114.25 -58.5 1 49.78 783 ILE B N 1
ATOM 12783 C CA . ILE B 1 783 ? 26.234 -114.188 -59.656 1 49.78 783 ILE B CA 1
ATOM 12784 C C . ILE B 1 783 ? 25.219 -113.062 -59.469 1 49.78 783 ILE B C 1
ATOM 12786 O O . ILE B 1 783 ? 24.922 -112.312 -60.406 1 49.78 783 ILE B O 1
ATOM 12790 N N . ALA B 1 784 ? 24.828 -112.938 -58.219 1 47.5 784 ALA B N 1
ATOM 12791 C CA . ALA B 1 784 ? 23.922 -111.812 -57.906 1 47.5 784 ALA B CA 1
ATOM 12792 C C . ALA B 1 784 ? 24.609 -110.438 -58.031 1 47.5 784 ALA B C 1
ATOM 12794 O O . ALA B 1 784 ? 24.016 -109.5 -58.5 1 47.5 784 ALA B O 1
ATOM 12795 N N . SER B 1 785 ? 25.875 -110.438 -57.656 1 46.59 785 SER B N 1
ATOM 12796 C CA . SER B 1 785 ? 26.594 -109.188 -57.75 1 46.59 785 SER B CA 1
ATOM 12797 C C . SER B 1 785 ? 26.969 -108.875 -59.219 1 46.59 785 SER B C 1
ATOM 12799 O O . SER B 1 785 ? 27.078 -107.688 -59.625 1 46.59 785 SER B O 1
ATOM 12801 N N . LYS B 1 786 ? 27.359 -109.812 -60.125 1 48.78 786 LYS B N 1
ATOM 12802 C CA . LYS B 1 786 ? 27.719 -109.562 -61.5 1 48.78 786 LYS B CA 1
ATOM 12803 C C . LYS B 1 786 ? 26.531 -109 -62.281 1 48.78 786 LYS B C 1
ATOM 12805 O O . LYS B 1 786 ? 26.703 -108.25 -63.25 1 48.78 786 LYS B O 1
ATOM 12810 N N . SER B 1 787 ? 25.344 -109.312 -61.938 1 41.06 787 SER B N 1
ATOM 12811 C CA . SER B 1 787 ? 24.219 -108.812 -62.688 1 41.06 787 SER B CA 1
ATOM 12812 C C . SER B 1 787 ? 24.031 -107.312 -62.406 1 41.06 787 SER B C 1
ATOM 12814 O O . SER B 1 787 ? 23.484 -106.562 -63.25 1 41.06 787 SER B O 1
ATOM 12816 N N . SER B 1 788 ? 24.484 -106.812 -61.281 1 39.78 788 SER B N 1
ATOM 12817 C CA . SER B 1 788 ? 24.297 -105.375 -61 1 39.78 788 SER B CA 1
ATOM 12818 C C . SER B 1 788 ? 25.328 -104.562 -61.719 1 39.78 788 SER B C 1
ATOM 12820 O O . SER B 1 788 ? 25.125 -103.375 -61.906 1 39.78 788 SER B O 1
ATOM 12822 N N . SER B 1 789 ? 26.5 -105 -62.094 1 39.53 789 SER B N 1
ATOM 12823 C CA . SER B 1 789 ? 27.531 -104.188 -62.719 1 39.53 789 SER B CA 1
ATOM 12824 C C . SER B 1 789 ? 27.203 -103.938 -64.188 1 39.53 789 SER B C 1
ATOM 12826 O O . SER B 1 789 ? 27.875 -103.125 -64.812 1 39.53 789 SER B O 1
ATOM 12828 N N . PHE B 1 790 ? 26.453 -104.688 -64.938 1 38 790 PHE B N 1
ATOM 12829 C CA . PHE B 1 790 ? 26.281 -104.375 -66.312 1 38 790 PHE B CA 1
ATOM 12830 C C . PHE B 1 790 ? 25.516 -103.062 -66.5 1 38 790 PHE B C 1
ATOM 12832 O O . PHE B 1 790 ? 25.328 -102.562 -67.625 1 38 790 PHE B O 1
ATOM 12839 N N . LYS B 1 791 ? 24.875 -102.562 -65.625 1 38.53 791 LYS B N 1
ATOM 12840 C CA . LYS B 1 791 ? 24.047 -101.375 -65.938 1 38.53 791 LYS B CA 1
ATOM 12841 C C . LYS B 1 791 ? 24.891 -100.125 -65.938 1 38.53 791 LYS B C 1
ATOM 12843 O O . LYS B 1 791 ? 24.359 -99.062 -66.188 1 38.53 791 LYS B O 1
ATOM 12848 N N . GLN B 1 792 ? 26.125 -100.188 -65.375 1 31.98 792 GLN B N 1
ATOM 12849 C CA . GLN B 1 792 ? 26.734 -98.875 -65.188 1 31.98 792 GLN B CA 1
ATOM 12850 C C . GLN B 1 792 ? 27.5 -98.5 -66.438 1 31.98 792 GLN B C 1
ATOM 12852 O O . GLN B 1 792 ? 28.469 -97.75 -66.375 1 31.98 792 GLN B O 1
ATOM 12857 N N . ARG B 1 793 ? 27.359 -99.188 -67.688 1 40.41 793 ARG B N 1
ATOM 12858 C CA . ARG B 1 793 ? 28.25 -98.562 -68.625 1 40.41 793 ARG B CA 1
ATOM 12859 C C . ARG B 1 793 ? 27.766 -97.188 -69.062 1 40.41 793 ARG B C 1
ATOM 12861 O O . ARG B 1 793 ? 26.562 -97 -69.25 1 40.41 793 ARG B O 1
ATOM 12868 N N . PRO B 1 794 ? 28.719 -96.25 -68.875 1 31.91 794 PRO B N 1
ATOM 12869 C CA . PRO B 1 794 ? 28.547 -94.812 -69.188 1 31.91 794 PRO B CA 1
ATOM 12870 C C . PRO B 1 794 ? 28.109 -94.562 -70.625 1 31.91 794 PRO B C 1
ATOM 12872 O O . PRO B 1 794 ? 28.484 -95.312 -71.562 1 31.91 794 PRO B O 1
ATOM 12875 N N . ALA B 1 795 ? 26.922 -94.062 -71 1 33.09 795 ALA B N 1
ATOM 12876 C CA . ALA B 1 795 ? 26.547 -93.438 -72.25 1 33.09 795 ALA B CA 1
ATOM 12877 C C . ALA B 1 795 ? 27.625 -92.5 -72.75 1 33.09 795 ALA B C 1
ATOM 12879 O O . ALA B 1 795 ? 27.938 -91.5 -72.125 1 33.09 795 ALA B O 1
ATOM 12880 N N . THR B 1 796 ? 28.828 -93.062 -73.125 1 24.86 796 THR B N 1
ATOM 12881 C CA . THR B 1 796 ? 29.422 -92.188 -74.125 1 24.86 796 THR B CA 1
ATOM 12882 C C . THR B 1 796 ? 28.531 -92.062 -75.375 1 24.86 796 THR B C 1
ATOM 12884 O O . THR B 1 796 ? 27.984 -93.062 -75.812 1 24.86 796 THR B O 1
#

Foldseek 3Di:
DPPPPCPVPVPPQKDKDAKDAQAFLVLDGDCVVLVVCVVVVLQVLWFQEFEEEEAAAALLCGVVLVCLQQVYDADHDDPVVPGDFRDGAKMWMKMGGNDSQHGIYIYIYGTGAPDVVCPLQRQLRLLLVVLLRQQQHLEYEYRAEPVCCVPCRRSCLVSCLSSVLVNLVVDPPPPPPQRAREYEYEYEQDDVVVDNVVVVVCCCVVVRQQVSVVPHDHDPVCVPPGSVSRYHYDYFYAHHCPVCVPSRSVSSVVVSVVCVVPPDRGYPVNDTSNCSSVVSVVSSVVSNPDVVSRDDGPLLVVLLVVLLVLLVVLLVVLLPDDDQDAQVVPLVVLLVSLVVSLVSSCVPSVPGDLVNNQVSNQVSSAVSVVSCLVSNLSNCVVVLLVLLVVLLVVLCQQQPWDPPDPATDTNNHHLLVRLLCSQVSLVVSLVVSLVVLVVVQVVSWDFDDDSYTYTDHHDCVVSNVVSNVSNVVSLVVVLLVVVVVLLVVLLVLLVVLVVVLLVQLLDLPDDQVVSQVVVVVSLVVSLVVSLVRCQSSVCNSDPPDDSVVVSQLSNLSSLVSLAVVVVVCLVCVLVSLLSSLCQQLQWDQDVNDTDGDQLQVDDPVVLVVSLVSSLVSSLSSLVNLQDWDFADHDDDDLVVDDCPDSCSVSSVDDGGRTSYDRDDPVSSVVSSVVNVVVSVVVSVVSVVSRVVNPLPPDPVVPPVVVVVVCCVVCVVVVVVVVVVVVVCVCVVVVVVVCLVCVLVCCCVVVPPCSCVVSVVVVVVVVVVVVVVVVVVVVVVVVVVVVVVPVVPDDDD/DPPPPCPVPVVDQKDKDAKDAQAFLVLDGDCVVLVVCVVVVLQVLWFQEFEEEEAAAALLCGVVLVCLQQVYDADHDDPVVPGDWDDGAKMWMKMGGNDSQHGIYIYIYGTHAPDVVCPLQRQLRLLLVVLLRQQQHLEYEYRAEPVCCPPCRRSCLVSCLNSVLVNLVVDPPPPPPQRAREYEYEYEQDDVVVDNVVVVVCCCVVVRQQVSVVPHDHDPVCPPPGSVSRYHYDYFYAHHCPVCVPSRSVSSVVVSVVCVVPPDRGYPVNDTSSCSSVVSVVSSVVSNPDVVSRDDGPLLVVLLVVLVVLLVVLLVVLLPDDDQDAQVVPLVVLLVSLVVSLVSSCVPSVVGDLVNNQVSNQVSSAVSVVSCLVSNLSNCVVVLLVLLVVLLVVLCQQQPWDPPDPATDTNNHHLLVRLLCSQVSLVVSLVVSLVVLVVVQVVSWDFDDDSYTYTDHHDCVVSNVVSNVSNVVSLVVVLLVVVVVLLVVLLVLLVVLVVVLLVQLLDLPDDQVVSQVVVVVSLVVSLVVSLVRCLSSVCSSDPPDDSVVVSQLSNLSSLVSLAVVVVVCLVCVLVSLLSSLCQQLQWDQDVNDTDGDQLQVDDPVVLVVSLVSSLVSSLSSLVNLQDWDFADHDDDDLPVDDCPDSCSVVSPDDGGRTSYDRDDPVSSVVSSVVNVVVSVVVSVVSVVSRVVNPLPPDPVNPPVVVVVVCCVVCVVVVVVVVCVVVVCVVVVVVVVVVLVCCLVCCCVVVPPCSCVVSVVVVVVVVVVVVVVVVVVVVVVVVVVVVVVPVVPDDPD

Nearest PDB structures (foldseek):
  5ca9-assembly1_A  TM=7.456E-01  e=1.489E-26  Candida albicans SC5314
  5ca8-assembly1_A  TM=3.545E-01  e=8.561E-23  Candida albicans SC5314
  7e5a-assembly1_A  TM=5.950E-01  e=6.960E-10  Homo sapiens
  6b9d-assembly2_B  TM=5.039E-01  e=2.940E-07  Homo sapiens
  6b9d-assembly1_A  TM=4.587E-01  e=1.176E-07  Homo sapiens

Organism: Theileria parva (NCBI:txid5875)

Radius of gyration: 69.68 Å; Cα contacts (8 Å, |Δi|>4): 2079; chains: 2; bounding box: 82×222×145 Å

Solvent-accessible surface area (backbone atoms only — not comparable to full-atom values): 85175 Å² total; per-residue (Å²): 136,80,75,72,74,74,80,70,67,78,80,53,63,54,51,44,42,75,54,39,54,39,26,40,79,84,71,44,74,38,70,62,36,54,54,51,41,55,74,69,52,44,45,76,51,39,47,36,29,40,33,38,25,44,45,38,41,31,75,67,48,63,41,53,49,48,21,70,66,58,59,40,67,53,74,60,71,54,51,79,77,37,82,62,91,64,58,69,24,32,31,34,28,46,34,37,42,71,49,85,86,48,54,30,35,39,39,35,47,47,40,39,33,54,31,42,89,56,44,64,56,35,56,24,56,46,44,46,53,48,33,49,38,61,72,66,26,47,30,35,33,40,41,32,47,49,68,26,62,46,18,23,65,54,43,39,49,58,56,48,39,54,28,53,40,52,44,62,70,66,57,72,69,84,55,82,78,72,68,52,34,30,36,38,36,38,26,35,63,34,46,71,87,58,32,52,63,68,54,54,43,49,42,47,51,52,66,40,51,48,42,36,60,69,70,44,77,61,59,82,88,51,65,88,57,59,65,67,68,49,33,44,80,44,72,44,71,27,35,36,63,81,88,35,44,69,58,21,52,52,38,46,50,51,53,45,51,50,46,69,69,66,57,61,73,42,32,77,84,72,54,38,39,69,48,39,59,62,49,54,50,49,52,48,51,54,50,70,67,35,66,88,47,58,47,71,32,61,62,54,27,51,27,50,50,50,42,50,51,51,44,54,54,50,52,57,62,63,65,71,69,78,76,92,48,51,59,81,48,39,60,57,50,52,51,52,48,49,52,50,52,51,52,59,47,46,72,64,35,63,82,38,43,64,70,52,38,47,52,53,48,51,48,44,54,51,52,52,55,59,69,42,46,68,56,52,50,61,21,44,45,62,56,42,51,51,52,25,52,48,49,40,52,55,52,44,62,64,55,31,75,46,69,93,56,100,56,75,23,31,56,88,32,60,47,58,76,52,31,41,49,43,42,60,48,49,53,50,48,49,54,50,51,51,50,52,48,52,59,58,52,61,71,64,49,44,76,43,76,76,96,54,80,44,76,50,74,76,84,58,61,68,57,52,51,50,34,54,51,48,36,50,38,44,48,49,45,54,45,47,53,52,50,52,49,51,51,49,51,52,46,51,56,52,53,60,53,46,54,55,51,56,54,54,69,60,43,85,87,65,44,55,71,58,49,53,53,50,48,51,52,49,51,51,50,49,51,51,51,46,51,71,54,42,47,57,18,49,37,10,60,37,75,88,53,54,72,66,55,48,54,51,45,52,49,53,51,47,45,53,44,45,27,51,50,44,52,52,44,62,72,45,38,62,59,51,38,51,52,32,28,48,49,54,54,47,30,36,79,54,95,88,38,82,37,70,52,67,43,32,78,45,52,73,66,53,50,52,50,42,49,55,51,21,50,53,56,28,51,45,55,57,61,36,45,45,52,65,57,71,53,88,74,80,92,76,74,66,85,81,53,61,80,83,40,87,57,38,63,70,68,66,51,87,72,77,47,49,46,41,79,51,55,48,71,68,54,52,50,53,45,49,55,59,46,48,56,54,48,49,51,53,49,53,47,46,50,30,5,19,50,3,38,52,25,31,75,44,80,79,26,43,47,66,67,53,56,50,47,40,46,65,32,23,36,64,59,46,45,48,47,38,47,54,41,40,62,46,33,51,47,44,52,43,46,47,46,44,45,47,48,44,48,47,48,31,34,70,70,55,37,84,62,32,56,69,61,50,47,58,52,51,52,50,51,52,48,51,50,53,50,51,51,51,48,51,53,48,50,50,48,50,56,58,52,57,65,61,60,72,71,66,70,72,84,124,137,80,77,72,75,75,78,72,67,76,81,53,64,54,51,45,41,74,55,40,55,38,25,41,79,84,74,44,74,37,70,63,36,54,53,50,41,54,75,70,51,43,47,76,51,40,47,36,30,40,32,38,26,44,45,39,40,32,75,69,48,62,41,52,49,47,23,70,66,58,59,40,64,54,76,62,71,55,50,80,74,36,81,61,90,64,59,71,26,30,32,35,28,46,34,38,40,71,49,84,86,46,53,31,35,39,38,36,47,47,39,40,31,55,31,41,90,54,43,64,57,34,57,24,56,45,44,44,53,50,33,48,38,62,72,67,26,47,30,36,34,41,42,33,48,50,66,26,62,47,18,24,65,55,42,40,48,59,55,49,39,53,28,52,40,52,45,62,71,66,57,73,69,85,56,83,79,73,69,51,34,31,36,39,36,40,27,35,62,34,45,70,88,58,32,52,65,68,54,54,43,47,42,47,52,52,66,41,51,47,42,37,59,69,70,45,77,61,60,82,90,49,64,88,58,58,65,67,71,49,33,44,80,47,72,44,69,26,34,37,63,81,88,36,45,69,58,20,52,52,39,45,50,52,52,46,52,50,46,68,69,67,55,62,74,41,32,77,84,72,55,39,39,70,47,39,60,62,50,53,49,49,54,48,50,54,51,70,66,36,64,88,48,59,48,70,32,59,62,54,27,49,27,49,52,50,43,49,51,51,44,54,54,49,52,58,63,65,64,71,69,78,75,94,49,51,59,81,48,39,60,57,49,51,51,51,48,50,52,50,51,51,51,59,48,46,71,64,37,63,83,40,43,63,72,52,37,48,51,52,46,51,49,44,54,51,52,54,53,59,70,41,45,67,54,53,51,60,21,43,45,60,57,42,51,50,53,25,52,48,49,40,52,54,52,46,63,64,56,31,76,46,71,84,65,98,54,76,23,31,55,88,34,59,46,58,75,52,31,41,49,44,44,58,48,50,53,52,49,50,52,50,50,51,50,52,47,52,58,57,53,62,71,65,50,44,76,44,76,75,96,53,80,45,77,49,74,77,81,58,61,67,56,53,52,50,36,53,50,48,35,51,39,43,48,49,44,52,45,46,54,52,51,51,50,51,51,51,52,52,44,51,56,52,52,60,53,46,54,55,51,55,55,54,69,60,43,83,86,64,43,55,70,58,48,52,52,50,48,51,50,50,49,53,50,49,51,52,52,47,50,72,52,41,46,58,19,49,36,10,58,38,75,85,52,53,72,67,55,50,53,51,44,54,49,52,50,47,46,53,46,45,28,50,51,43,53,53,46,60,73,45,39,64,59,50,38,52,51,34,28,48,48,54,55,46,29,37,80,52,95,87,36,82,36,70,52,68,43,33,79,44,52,74,66,53,51,54,51,42,49,54,50,21,50,53,55,30,50,43,56,59,61,34,44,46,53,65,56,72,53,88,76,79,90,78,76,67,84,80,53,61,78,82,40,87,58,39,64,70,68,66,50,88,72,77,46,50,47,42,79,51,55,48,71,69,55,53,50,51,47,48,54,59,46,47,55,52,49,49,51,53,48,53,48,46,48,31,5,19,50,3,38,53,25,30,74,44,80,80,29,44,51,67,65,52,56,50,46,40,46,64,32,25,34,61,56,45,43,46,45,38,45,51,38,37,62,46,32,49,47,43,54,42,44,48,46,44,43,47,46,44,48,46,47,34,32,68,68,54,38,86,63,32,55,68,60,49,44,55,52,52,52,51,49,49,49,50,47,52,50,49,52,50,50,49,51,47,50,50,47,50,55,59,51,57,66,62,60,70,71,68,69,74,86,120

Sequence (1592 aa):
MESSNDFSNKDSDTVSLSPVEFSNYQCEINPGFHEFLKKSGFEDVGFRFNVVTILGSQSSGKSHLLNSLFNASFQTMDASRGHSQTTKGIWGSLVLPKDTSVSATVVFDSEGTDSRERGEGRLTFEHRSSLFCLALSDVVIVNLWYNSMGNLTGSNYGLLKTVVEANLELVDTNNEENYKTVLFFCVRDWSPSLSPLNVVKDYVLNNYMRSIWNEISKPARFENMGVESLFEIRVFGLSNAVTQPELFEKDVKEVKKTWESLKPKEYSRRVPSDGFFVYSKNVWKTIIEQNHLDIPTQKEMLSSYRCSEIKTAILESATTSVPELTETDFSEYLMSLLNKVESEYFSQASRYDPKVSEKVGKELLSQLCGKFQPCFESALAGYVKKLAVESSSLLDKEFTVNSSGKELKVANARPYTVWPSFSKKCEELQSKQSEKLSEHLSRFKVSFNKTVSFEYEFDAQPLKDHLNLLVSTEFEVLRSRHLGLLKQQLDSMCNSTFVMVKNNLLDRSLTEDEFWDYFDELFDETHKNCMDQLTTSYQGLVNRASKAEFAQLSLVLLLKAARHNFDELQNNLEQLLLERFDKFFNYQEFKGELVPTEWHKQSAQELNNRYKESKEDALTLLKVLKKTKTKKMPSFDLNDVKKNQYFYSTLGEPVSDKYSTPVTEQFALEVTNSCSKKFLEMYKNAQVVQNAGTSISSWRNIPPIFWLVLLVLGWNELRSVFKVLLRFYVVIPLLIVFYFTFSYSATKLLGPKADQYVKPVRDKVLSLFTALLAWFVRTLHMIASKSSSFKQRPATMESSNDFSNKDSDTVSLSPVEFSNYQCEINPGFHEFLKKSGFEDVGFRFNVVTILGSQSSGKSHLLNSLFNASFQTMDASRGHSQTTKGIWGSLVLPKDTSVSATVVFDSEGTDSRERGEGRLTFEHRSSLFCLALSDVVIVNLWYNSMGNLTGSNYGLLKTVVEANLELVDTNNEENYKTVLFFCVRDWSPSLSPLNVVKDYVLNNYMRSIWNEISKPARFENMGVESLFEIRVFGLSNAVTQPELFEKDVKEVKKTWESLKPKEYSRRVPSDGFFVYSKNVWKTIIEQNHLDIPTQKEMLSSYRCSEIKTAILESATTSVPELTETDFSEYLMSLLNKVESEYFSQASRYDPKVSEKVGKELLSQLCGKFQPCFESALAGYVKKLAVESSSLLDKEFTVNSSGKELKVANARPYTVWPSFSKKCEELQSKQSEKLSEHLSRFKVSFNKTVSFEYEFDAQPLKDHLNLLVSTEFEVLRSRHLGLLKQQLDSMCNSTFVMVKNNLLDRSLTEDEFWDYFDELFDETHKNCMDQLTTSYQGLVNRASKAEFAQLSLVLLLKAARHNFDELQNNLEQLLLERFDKFFNYQEFKGELVPTEWHKQSAQELNNRYKESKEDALTLLKVLKKTKTKKMPSFDLNDVKKNQYFYSTLGEPVSDKYSTPVTEQFALEVTNSCSKKFLEMYKNAQVVQNAGTSISSWRNIPPIFWLVLLVLGWNELRSVFKVLLRFYVVIPLLIVFYFTFSYSATKLLGPKADQYVKPVRDKVLSLFTALLAWFVRTLHMIASKSSSFKQRPAT

InterPro domains:
  IPR008803 RHD3/Sey1 [MF_03109] (14-788)
  IPR008803 RHD3/Sey1 [PTHR45923] (31-786)
  IPR027417 P-loop containing nucleoside triphosphate hydrolase [G3DSA:3.40.50.300] (23-289)
  IPR027417 P-loop containing nucleoside triphosphate hydrolase [SSF52540] (19-285)
  IPR030386 GB1/RHD3-type guanine nucleotide-binding (G) domain [PS51715] (46-280)
  IPR046758 Sey1/RHD3-like, three-helix bundle domain [PF20428] (329-740)